Protein 1J6Y (pdb70)

Organism: Arabidopsis thaliana (NCBI:txid3702)

GO terms:
  GO:0003755 peptidyl-prolyl cis-trans isomerase activity (F, IDA)
  GO:0051726 regulation of cell cycle (P, TAS)
  GO:0005739 mitochondrion (C, HDA)
  GO:0005783 endoplasmic reticulum (C, HDA)
  GO:0005829 cytosol (C, HDA)
  GO:0009506 plasmodesma (C, HDA)
  GO:0009630 gravitropism (P, IMP)
  GO:0009909 regulation of flower development (P, IMP)
  GO:0032880 regulation of protein localization (P, IMP)
  GO:0005515 protein binding (F, IPI)

Solvent-accessible surface area: 8503 Å² total; per-residue (Å²): 230,127,116,76,217,68,76,12,109,4,12,18,3,7,22,129,13,103,24,112,217,137,61,24,72,79,170,76,109,142,44,174,131,136,176,74,24,48,158,125,25,1,41,85,88,1,104,64,41,67,80,98,21,63,62,55,176,71,109,27,117,125,51,0,58,190,45,3,33,59,82,10,17,183,170,2,43,61,49,20,57,9,15,200,36,128,36,120,179,55,4,22,111,20,12,92,71,35,146,36,55,83,12,2,95,35,9,48,30,88,51,6,1,8,2,5,31,125,101,80

InterPro domains:
  IPR000297 Peptidyl-prolyl cis-trans isomerase, PpiC-type [PF00639] (11-118)
  IPR000297 Peptidyl-prolyl cis-trans isomerase, PpiC-type [PS50198] (4-119)
  IPR023058 Peptidyl-prolyl cis-trans isomerase, PpiC-type, conserved site [PS01096] (59-79)
  IPR046357 Peptidyl-prolyl cis-trans isomerase domain superfamily [G3DSA:3.10.50.40] (1-119)
  IPR051370 Peptidyl-prolyl cis-trans isomerase Pin1 [PTHR10657] (4-118)

Structure (mmCIF, N/CA/C/O backbone):
data_1J6Y
#
_entry.id   1J6Y
#
_cell.length_a   1.000
_cell.length_b   1.000
_cell.length_c   1.000
_cell.angle_alpha   90.00
_cell.angle_beta   90.00
_cell.angle_gamma   90.00
#
_symmetry.space_group_name_H-M   'P 1'
#
loop_
_atom_site.group_PDB
_atom_site.id
_atom_site.type_symbol
_atom_site.label_atom_id
_atom_site.label_alt_id
_atom_site.label_comp_id
_atom_site.label_asym_id
_atom_site.label_entity_id
_atom_site.label_seq_id
_atom_site.pdbx_PDB_ins_code
_atom_site.Cartn_x
_atom_site.Cartn_y
_atom_site.Cartn_z
_atom_site.occupancy
_atom_site.B_iso_or_equiv
_atom_site.auth_seq_id
_atom_site.auth_comp_id
_atom_site.auth_asym_id
_atom_site.auth_atom_id
_atom_site.pdbx_PDB_model_num
ATOM 1 N N . HIS A 1 20 ? 23.286 15.775 2.426 1.00 0.00 1 HIS A N 1
ATOM 2 C CA . HIS A 1 20 ? 24.686 15.485 2.852 1.00 0.00 1 HIS A CA 1
ATOM 3 C C . HIS A 1 20 ? 24.751 14.124 3.551 1.00 0.00 1 HIS A C 1
ATOM 4 O O . HIS A 1 20 ? 23.972 13.836 4.438 1.00 0.00 1 HIS A O 1
ATOM 18 N N . MET A 1 21 ? 25.671 13.285 3.159 1.00 0.00 2 MET A N 1
ATOM 19 C CA . MET A 1 21 ? 25.777 11.944 3.804 1.00 0.00 2 MET A CA 1
ATOM 20 C C . MET A 1 21 ? 26.956 11.162 3.217 1.00 0.00 2 MET A C 1
ATOM 21 O O . MET A 1 21 ? 27.439 11.462 2.143 1.00 0.00 2 MET A O 1
ATOM 35 N N . ALA A 1 22 ? 27.423 10.161 3.914 1.00 0.00 3 ALA A N 1
ATOM 36 C CA . ALA A 1 22 ? 28.570 9.361 3.394 1.00 0.00 3 ALA A CA 1
ATOM 37 C C . ALA A 1 22 ? 28.066 8.080 2.719 1.00 0.00 3 ALA A C 1
ATOM 38 O O . ALA A 1 22 ? 28.646 7.601 1.765 1.00 0.00 3 ALA A O 1
ATOM 45 N N . SER A 1 23 ? 26.991 7.522 3.208 1.00 0.00 4 SER A N 1
ATOM 46 C CA . SER A 1 23 ? 26.453 6.271 2.594 1.00 0.00 4 SER A CA 1
ATOM 47 C C . SER A 1 23 ? 24.946 6.403 2.359 1.00 0.00 4 SER A C 1
ATOM 48 O O . SER A 1 23 ? 24.415 7.493 2.284 1.00 0.00 4 SER A O 1
ATOM 56 N N . ARG A 1 24 ? 24.249 5.302 2.243 1.00 0.00 5 ARG A N 1
ATOM 57 C CA . ARG A 1 24 ? 22.773 5.387 2.013 1.00 0.00 5 ARG A CA 1
ATOM 58 C C . ARG A 1 24 ? 22.008 5.265 3.327 1.00 0.00 5 ARG A C 1
ATOM 59 O O . ARG A 1 24 ? 22.527 4.816 4.331 1.00 0.00 5 ARG A O 1
ATOM 80 N N . ASP A 1 25 ? 20.776 5.680 3.320 1.00 0.00 6 ASP A N 1
ATOM 81 C CA . ASP A 1 25 ? 19.949 5.621 4.548 1.00 0.00 6 ASP A CA 1
ATOM 82 C C . ASP A 1 25 ? 18.463 5.762 4.198 1.00 0.00 6 ASP A C 1
ATOM 83 O O . ASP A 1 25 ? 17.724 4.798 4.184 1.00 0.00 6 ASP A O 1
ATOM 92 N N . GLN A 1 26 ? 18.029 6.963 3.922 1.00 0.00 7 GLN A N 1
ATOM 93 C CA . GLN A 1 26 ? 16.593 7.201 3.570 1.00 0.00 7 GLN A CA 1
ATOM 94 C C . GLN A 1 26 ? 16.052 6.039 2.722 1.00 0.00 7 GLN A C 1
ATOM 95 O O . GLN A 1 26 ? 16.798 5.346 2.058 1.00 0.00 7 GLN A O 1
ATOM 109 N N . VAL A 1 27 ? 14.763 5.805 2.755 1.00 0.00 8 VAL A N 1
ATOM 110 C CA . VAL A 1 27 ? 14.196 4.667 1.965 1.00 0.00 8 VAL A CA 1
ATOM 111 C C . VAL A 1 27 ? 13.193 5.151 0.910 1.00 0.00 8 VAL A C 1
ATOM 112 O O . VAL A 1 27 ? 12.146 5.677 1.230 1.00 0.00 8 VAL A O 1
ATOM 125 N N . LYS A 1 28 ? 13.481 4.927 -0.345 1.00 0.00 9 LYS A N 1
ATOM 126 C CA . LYS A 1 28 ? 12.514 5.322 -1.408 1.00 0.00 9 LYS A CA 1
ATOM 127 C C . LYS A 1 28 ? 11.578 4.136 -1.660 1.00 0.00 9 LYS A C 1
ATOM 128 O O . LYS A 1 28 ? 11.876 3.025 -1.266 1.00 0.00 9 LYS A O 1
ATOM 147 N N . ALA A 1 29 ? 10.456 4.330 -2.300 1.00 0.00 10 ALA A N 1
ATOM 148 C CA . ALA A 1 29 ? 9.556 3.153 -2.531 1.00 0.00 10 ALA A CA 1
ATOM 149 C C . ALA A 1 29 ? 8.202 3.559 -3.116 1.00 0.00 10 ALA A C 1
ATOM 150 O O . ALA A 1 29 ? 7.817 4.711 -3.095 1.00 0.00 10 ALA A O 1
ATOM 157 N N . SER A 1 30 ? 7.464 2.595 -3.610 1.00 0.00 11 SER A N 1
ATOM 158 C CA . SER A 1 30 ? 6.114 2.885 -4.167 1.00 0.00 11 SER A CA 1
ATOM 159 C C . SER A 1 30 ? 5.081 2.035 -3.431 1.00 0.00 11 SER A C 1
ATOM 160 O O . SER A 1 30 ? 5.429 1.267 -2.556 1.00 0.00 11 SER A O 1
ATOM 168 N N . HIS A 1 31 ? 3.818 2.149 -3.758 1.00 0.00 12 HIS A N 1
ATOM 169 C CA . HIS A 1 31 ? 2.816 1.312 -3.019 1.00 0.00 12 HIS A CA 1
ATOM 170 C C . HIS A 1 31 ? 1.387 1.522 -3.540 1.00 0.00 12 HIS A C 1
ATOM 171 O O . HIS A 1 31 ? 1.125 2.369 -4.371 1.00 0.00 12 HIS A O 1
ATOM 185 N N . ILE A 1 32 ? 0.461 0.753 -3.024 1.00 0.00 13 ILE A N 1
ATOM 186 C CA . ILE A 1 32 ? -0.970 0.883 -3.436 1.00 0.00 13 ILE A CA 1
ATOM 187 C C . ILE A 1 32 ? -1.861 0.728 -2.190 1.00 0.00 13 ILE A C 1
ATOM 188 O O . ILE A 1 32 ? -1.376 0.452 -1.112 1.00 0.00 13 ILE A O 1
ATOM 204 N N . LEU A 1 33 ? -3.151 0.905 -2.318 1.00 0.00 14 LEU A N 1
ATOM 205 C CA . LEU A 1 33 ? -4.046 0.768 -1.123 1.00 0.00 14 LEU A CA 1
ATOM 206 C C . LEU A 1 33 ? -5.380 0.127 -1.514 1.00 0.00 14 LEU A C 1
ATOM 207 O O . LEU A 1 33 ? -6.009 0.519 -2.475 1.00 0.00 14 LEU A O 1
ATOM 223 N N . ILE A 1 34 ? -5.829 -0.842 -0.762 1.00 0.00 15 ILE A N 1
ATOM 224 C CA . ILE A 1 34 ? -7.135 -1.488 -1.083 1.00 0.00 15 ILE A CA 1
ATOM 225 C C . ILE A 1 34 ? -8.233 -0.895 -0.185 1.00 0.00 15 ILE A C 1
ATOM 226 O O . ILE A 1 34 ? -7.966 -0.092 0.686 1.00 0.00 15 ILE A O 1
ATOM 242 N N . LYS A 1 35 ? -9.462 -1.285 -0.390 1.00 0.00 16 LYS A N 1
ATOM 243 C CA . LYS A 1 35 ? -10.562 -0.740 0.457 1.00 0.00 16 LYS A CA 1
ATOM 244 C C . LYS A 1 35 ? -10.973 -1.763 1.521 1.00 0.00 16 LYS A C 1
ATOM 245 O O . LYS A 1 35 ? -11.022 -2.951 1.270 1.00 0.00 16 LYS A O 1
ATOM 264 N N . HIS A 1 36 ? -11.271 -1.307 2.708 1.00 0.00 17 HIS A N 1
ATOM 265 C CA . HIS A 1 36 ? -11.683 -2.244 3.794 1.00 0.00 17 HIS A CA 1
ATOM 266 C C . HIS A 1 36 ? -12.311 -1.464 4.952 1.00 0.00 17 HIS A C 1
ATOM 267 O O . HIS A 1 36 ? -12.631 -0.298 4.826 1.00 0.00 17 HIS A O 1
ATOM 281 N N . GLN A 1 37 ? -12.493 -2.096 6.078 1.00 0.00 18 GLN A N 1
ATOM 282 C CA . GLN A 1 37 ? -13.105 -1.391 7.241 1.00 0.00 18 GLN A CA 1
ATOM 283 C C . GLN A 1 37 ? -12.257 -0.181 7.639 1.00 0.00 18 GLN A C 1
ATOM 284 O O . GLN A 1 37 ? -12.730 0.938 7.677 1.00 0.00 18 GLN A O 1
ATOM 298 N N . GLY A 1 38 ? -11.010 -0.400 7.939 1.00 0.00 19 GLY A N 1
ATOM 299 C CA . GLY A 1 38 ? -10.126 0.732 8.338 1.00 0.00 19 GLY A CA 1
ATOM 300 C C . GLY A 1 38 ? -10.499 1.203 9.746 1.00 0.00 19 GLY A C 1
ATOM 301 O O . GLY A 1 38 ? -10.804 0.411 10.616 1.00 0.00 19 GLY A O 1
ATOM 305 N N . SER A 1 39 ? -10.476 2.487 9.978 1.00 0.00 20 SER A N 1
ATOM 306 C CA . SER A 1 39 ? -10.830 3.007 11.331 1.00 0.00 20 SER A CA 1
ATOM 307 C C . SER A 1 39 ? -11.722 4.246 11.206 1.00 0.00 20 SER A C 1
ATOM 308 O O . SER A 1 39 ? -11.856 5.022 12.131 1.00 0.00 20 SER A O 1
ATOM 316 N N . ARG A 1 40 ? -12.335 4.435 10.069 1.00 0.00 21 ARG A N 1
ATOM 317 C CA . ARG A 1 40 ? -13.219 5.623 9.887 1.00 0.00 21 ARG A CA 1
ATOM 318 C C . ARG A 1 40 ? -14.416 5.261 9.003 1.00 0.00 21 ARG A C 1
ATOM 319 O O . ARG A 1 40 ? -15.509 5.038 9.482 1.00 0.00 21 ARG A O 1
ATOM 340 N N . ARG A 1 41 ? -14.217 5.202 7.715 1.00 0.00 22 ARG A N 1
ATOM 341 C CA . ARG A 1 41 ? -15.345 4.855 6.798 1.00 0.00 22 ARG A CA 1
ATOM 342 C C . ARG A 1 41 ? -14.889 3.812 5.774 1.00 0.00 22 ARG A C 1
ATOM 343 O O . ARG A 1 41 ? -15.126 2.631 5.930 1.00 0.00 22 ARG A O 1
ATOM 364 N N . LYS A 1 42 ? -14.234 4.237 4.730 1.00 0.00 23 LYS A N 1
ATOM 365 C CA . LYS A 1 42 ? -13.762 3.267 3.701 1.00 0.00 23 LYS A CA 1
ATOM 366 C C . LYS A 1 42 ? -12.364 3.655 3.215 1.00 0.00 23 LYS A C 1
ATOM 367 O O . LYS A 1 42 ? -11.476 2.830 3.128 1.00 0.00 23 LYS A O 1
ATOM 386 N N . ALA A 1 43 ? -12.158 4.905 2.901 1.00 0.00 24 ALA A N 1
ATOM 387 C CA . ALA A 1 43 ? -10.813 5.341 2.426 1.00 0.00 24 ALA A CA 1
ATOM 388 C C . ALA A 1 43 ? -10.841 6.821 2.031 1.00 0.00 24 ALA A C 1
ATOM 389 O O . ALA A 1 43 ? -10.138 7.245 1.135 1.00 0.00 24 ALA A O 1
ATOM 396 N N . SER A 1 44 ? -11.646 7.607 2.692 1.00 0.00 25 SER A N 1
ATOM 397 C CA . SER A 1 44 ? -11.718 9.059 2.355 1.00 0.00 25 SER A CA 1
ATOM 398 C C . SER A 1 44 ? -11.706 9.254 0.837 1.00 0.00 25 SER A C 1
ATOM 399 O O . SER A 1 44 ? -10.982 10.077 0.313 1.00 0.00 25 SER A O 1
ATOM 407 N N . TRP A 1 45 ? -12.501 8.502 0.126 1.00 0.00 26 TRP A N 1
ATOM 408 C CA . TRP A 1 45 ? -12.535 8.645 -1.357 1.00 0.00 26 TRP A CA 1
ATOM 409 C C . TRP A 1 45 ? -13.817 9.361 -1.789 1.00 0.00 26 TRP A C 1
ATOM 410 O O . TRP A 1 45 ? -14.597 9.806 -0.970 1.00 0.00 26 TRP A O 1
ATOM 431 N N . LYS A 1 46 ? -14.044 9.475 -3.069 1.00 0.00 27 LYS A N 1
ATOM 432 C CA . LYS A 1 46 ? -15.278 10.161 -3.547 1.00 0.00 27 LYS A CA 1
ATOM 433 C C . LYS A 1 46 ? -16.417 9.151 -3.710 1.00 0.00 27 LYS A C 1
ATOM 434 O O . LYS A 1 46 ? -16.749 8.744 -4.806 1.00 0.00 27 LYS A O 1
ATOM 453 N N . ASP A 1 47 ? -17.018 8.745 -2.625 1.00 0.00 28 ASP A N 1
ATOM 454 C CA . ASP A 1 47 ? -18.137 7.764 -2.713 1.00 0.00 28 ASP A CA 1
ATOM 455 C C . ASP A 1 47 ? -19.420 8.379 -2.149 1.00 0.00 28 ASP A C 1
ATOM 456 O O . ASP A 1 47 ? -19.377 9.368 -1.444 1.00 0.00 28 ASP A O 1
ATOM 465 N N . PRO A 1 48 ? -20.523 7.768 -2.480 1.00 0.00 29 PRO A N 1
ATOM 466 C CA . PRO A 1 48 ? -21.835 8.258 -1.997 1.00 0.00 29 PRO A CA 1
ATOM 467 C C . PRO A 1 48 ? -22.015 7.909 -0.519 1.00 0.00 29 PRO A C 1
ATOM 468 O O . PRO A 1 48 ? -22.205 6.762 -0.167 1.00 0.00 29 PRO A O 1
ATOM 479 N N . GLU A 1 49 ? -21.953 8.883 0.352 1.00 0.00 30 GLU A N 1
ATOM 480 C CA . GLU A 1 49 ? -22.122 8.586 1.803 1.00 0.00 30 GLU A CA 1
ATOM 481 C C . GLU A 1 49 ? -23.279 7.600 1.993 1.00 0.00 30 GLU A C 1
ATOM 482 O O . GLU A 1 49 ? -23.201 6.704 2.809 1.00 0.00 30 GLU A O 1
ATOM 494 N N . GLY A 1 50 ? -24.331 7.761 1.219 1.00 0.00 31 GLY A N 1
ATOM 495 C CA . GLY A 1 50 ? -25.523 6.848 1.290 1.00 0.00 31 GLY A CA 1
ATOM 496 C C . GLY A 1 50 ? -25.547 6.061 2.601 1.00 0.00 31 GLY A C 1
ATOM 497 O O . GLY A 1 50 ? -25.908 6.573 3.641 1.00 0.00 31 GLY A O 1
ATOM 501 N N . LYS A 1 51 ? -25.161 4.815 2.555 1.00 0.00 32 LYS A N 1
ATOM 502 C CA . LYS A 1 51 ? -25.155 3.985 3.792 1.00 0.00 32 LYS A CA 1
ATOM 503 C C . LYS A 1 51 ? -24.079 2.901 3.694 1.00 0.00 32 LYS A C 1
ATOM 504 O O . LYS A 1 51 ? -23.985 2.194 2.710 1.00 0.00 32 LYS A O 1
ATOM 523 N N . ILE A 1 52 ? -23.267 2.764 4.706 1.00 0.00 33 ILE A N 1
ATOM 524 C CA . ILE A 1 52 ? -22.197 1.726 4.671 1.00 0.00 33 ILE A CA 1
ATOM 525 C C . ILE A 1 52 ? -22.799 0.353 4.361 1.00 0.00 33 ILE A C 1
ATOM 526 O O . ILE A 1 52 ? -23.848 -0.003 4.859 1.00 0.00 33 ILE A O 1
ATOM 542 N N . ILE A 1 53 ? -22.139 -0.422 3.543 1.00 0.00 34 ILE A N 1
ATOM 543 C CA . ILE A 1 53 ? -22.668 -1.773 3.202 1.00 0.00 34 ILE A CA 1
ATOM 544 C C . ILE A 1 53 ? -21.648 -2.849 3.585 1.00 0.00 34 ILE A C 1
ATOM 545 O O . ILE A 1 53 ? -20.527 -2.554 3.947 1.00 0.00 34 ILE A O 1
ATOM 561 N N . LEU A 1 54 ? -22.029 -4.095 3.511 1.00 0.00 35 LEU A N 1
ATOM 562 C CA . LEU A 1 54 ? -21.080 -5.185 3.874 1.00 0.00 35 LEU A CA 1
ATOM 563 C C . LEU A 1 54 ? -20.062 -5.399 2.752 1.00 0.00 35 LEU A C 1
ATOM 564 O O . LEU A 1 54 ? -20.416 -5.652 1.617 1.00 0.00 35 LEU A O 1
ATOM 580 N N . THR A 1 55 ? -18.800 -5.299 3.062 1.00 0.00 36 THR A N 1
ATOM 581 C CA . THR A 1 55 ? -17.754 -5.496 2.017 1.00 0.00 36 THR A CA 1
ATOM 582 C C . THR A 1 55 ? -16.440 -5.922 2.675 1.00 0.00 36 THR A C 1
ATOM 583 O O . THR A 1 55 ? -16.427 -6.443 3.772 1.00 0.00 36 THR A O 1
ATOM 594 N N . THR A 1 56 ? -15.333 -5.701 2.021 1.00 0.00 37 THR A N 1
ATOM 595 C CA . THR A 1 56 ? -14.028 -6.092 2.623 1.00 0.00 37 THR A CA 1
ATOM 596 C C . THR A 1 56 ? -13.917 -5.517 4.038 1.00 0.00 37 THR A C 1
ATOM 597 O O . THR A 1 56 ? -14.255 -4.377 4.282 1.00 0.00 37 THR A O 1
ATOM 608 N N . THR A 1 57 ? -13.452 -6.299 4.973 1.00 0.00 38 THR A N 1
ATOM 609 C CA . THR A 1 57 ? -13.326 -5.795 6.372 1.00 0.00 38 THR A CA 1
ATOM 610 C C . THR A 1 57 ? -11.911 -6.045 6.899 1.00 0.00 38 THR A C 1
ATOM 611 O O . THR A 1 57 ? -11.061 -6.545 6.192 1.00 0.00 38 THR A O 1
ATOM 622 N N . ARG A 1 58 ? -11.656 -5.702 8.136 1.00 0.00 39 ARG A N 1
ATOM 623 C CA . ARG A 1 58 ? -10.294 -5.922 8.710 1.00 0.00 39 ARG A CA 1
ATOM 624 C C . ARG A 1 58 ? -9.737 -7.266 8.242 1.00 0.00 39 ARG A C 1
ATOM 625 O O . ARG A 1 58 ? -8.918 -7.333 7.348 1.00 0.00 39 ARG A O 1
ATOM 646 N N . GLU A 1 59 ? -10.181 -8.337 8.831 1.00 0.00 40 GLU A N 1
ATOM 647 C CA . GLU A 1 59 ? -9.683 -9.676 8.411 1.00 0.00 40 GLU A CA 1
ATOM 648 C C . GLU A 1 59 ? -9.763 -9.806 6.889 1.00 0.00 40 GLU A C 1
ATOM 649 O O . GLU A 1 59 ? -8.761 -9.884 6.208 1.00 0.00 40 GLU A O 1
ATOM 661 N N . ALA A 1 60 ? -10.952 -9.831 6.354 1.00 0.00 41 ALA A N 1
ATOM 662 C CA . ALA A 1 60 ? -11.108 -9.959 4.875 1.00 0.00 41 ALA A CA 1
ATOM 663 C C . ALA A 1 60 ? -10.066 -9.105 4.148 1.00 0.00 41 ALA A C 1
ATOM 664 O O . ALA A 1 60 ? -9.475 -9.527 3.174 1.00 0.00 41 ALA A O 1
ATOM 671 N N . ALA A 1 61 ? -9.836 -7.911 4.615 1.00 0.00 42 ALA A N 1
ATOM 672 C CA . ALA A 1 61 ? -8.829 -7.034 3.949 1.00 0.00 42 ALA A CA 1
ATOM 673 C C . ALA A 1 61 ? -7.531 -7.809 3.731 1.00 0.00 42 ALA A C 1
ATOM 674 O O . ALA A 1 61 ? -7.031 -7.909 2.628 1.00 0.00 42 ALA A O 1
ATOM 681 N N . VAL A 1 62 ? -6.988 -8.368 4.774 1.00 0.00 43 VAL A N 1
ATOM 682 C CA . VAL A 1 62 ? -5.728 -9.148 4.625 1.00 0.00 43 VAL A CA 1
ATOM 683 C C . VAL A 1 62 ? -5.946 -10.271 3.607 1.00 0.00 43 VAL A C 1
ATOM 684 O O . VAL A 1 62 ? -5.066 -10.614 2.842 1.00 0.00 43 VAL A O 1
ATOM 697 N N . GLU A 1 63 ? -7.121 -10.834 3.591 1.00 0.00 44 GLU A N 1
ATOM 698 C CA . GLU A 1 63 ? -7.414 -11.923 2.619 1.00 0.00 44 GLU A CA 1
ATOM 699 C C . GLU A 1 63 ? -7.431 -11.347 1.206 1.00 0.00 44 GLU A C 1
ATOM 700 O O . GLU A 1 63 ? -6.864 -11.904 0.286 1.00 0.00 44 GLU A O 1
ATOM 712 N N . GLN A 1 64 ? -8.069 -10.224 1.032 1.00 0.00 45 GLN A N 1
ATOM 713 C CA . GLN A 1 64 ? -8.114 -9.595 -0.316 1.00 0.00 45 GLN A CA 1
ATOM 714 C C . GLN A 1 64 ? -6.692 -9.279 -0.774 1.00 0.00 45 GLN A C 1
ATOM 715 O O . GLN A 1 64 ? -6.352 -9.421 -1.932 1.00 0.00 45 GLN A O 1
ATOM 729 N N . LEU A 1 65 ? -5.854 -8.865 0.135 1.00 0.00 46 LEU A N 1
ATOM 730 C CA . LEU A 1 65 ? -4.445 -8.554 -0.235 1.00 0.00 46 LEU A CA 1
ATOM 731 C C . LEU A 1 65 ? -3.661 -9.857 -0.397 1.00 0.00 46 LEU A C 1
ATOM 732 O O . LEU A 1 65 ? -2.808 -9.980 -1.254 1.00 0.00 46 LEU A O 1
ATOM 748 N N . LYS A 1 66 ? -3.953 -10.834 0.416 1.00 0.00 47 LYS A N 1
ATOM 749 C CA . LYS A 1 66 ? -3.233 -12.134 0.306 1.00 0.00 47 LYS A CA 1
ATOM 750 C C . LYS A 1 66 ? -3.204 -12.579 -1.157 1.00 0.00 47 LYS A C 1
ATOM 751 O O . LYS A 1 66 ? -2.200 -13.046 -1.658 1.00 0.00 47 LYS A O 1
ATOM 770 N N . SER A 1 67 ? -4.299 -12.424 -1.846 1.00 0.00 48 SER A N 1
ATOM 771 C CA . SER A 1 67 ? -4.347 -12.821 -3.283 1.00 0.00 48 SER A CA 1
ATOM 772 C C . SER A 1 67 ? -3.836 -11.673 -4.155 1.00 0.00 48 SER A C 1
ATOM 773 O O . SER A 1 67 ? -3.250 -11.885 -5.197 1.00 0.00 48 SER A O 1
ATOM 781 N N . ILE A 1 68 ? -4.042 -10.455 -3.732 1.00 0.00 49 ILE A N 1
ATOM 782 C CA . ILE A 1 68 ? -3.551 -9.302 -4.538 1.00 0.00 49 ILE A CA 1
ATOM 783 C C . ILE A 1 68 ? -2.021 -9.355 -4.593 1.00 0.00 49 ILE A C 1
ATOM 784 O O . ILE A 1 68 ? -1.419 -9.221 -5.641 1.00 0.00 49 ILE A O 1
ATOM 800 N N . ARG A 1 69 ? -1.395 -9.587 -3.474 1.00 0.00 50 ARG A N 1
ATOM 801 C CA . ARG A 1 69 ? 0.090 -9.694 -3.463 1.00 0.00 50 ARG A CA 1
ATOM 802 C C . ARG A 1 69 ? 0.481 -10.922 -4.282 1.00 0.00 50 ARG A C 1
ATOM 803 O O . ARG A 1 69 ? 1.429 -10.911 -5.042 1.00 0.00 50 ARG A O 1
ATOM 824 N N . GLU A 1 70 ? -0.275 -11.975 -4.140 1.00 0.00 51 GLU A N 1
ATOM 825 C CA . GLU A 1 70 ? -0.005 -13.218 -4.912 1.00 0.00 51 GLU A CA 1
ATOM 826 C C . GLU A 1 70 ? -0.155 -12.916 -6.396 1.00 0.00 51 GLU A C 1
ATOM 827 O O . GLU A 1 70 ? 0.733 -13.140 -7.194 1.00 0.00 51 GLU A O 1
ATOM 839 N N . ASP A 1 71 ? -1.280 -12.396 -6.765 1.00 0.00 52 ASP A N 1
ATOM 840 C CA . ASP A 1 71 ? -1.494 -12.055 -8.196 1.00 0.00 52 ASP A CA 1
ATOM 841 C C . ASP A 1 71 ? -0.390 -11.099 -8.643 1.00 0.00 52 ASP A C 1
ATOM 842 O O . ASP A 1 71 ? 0.303 -11.346 -9.610 1.00 0.00 52 ASP A O 1
ATOM 851 N N . ILE A 1 72 ? -0.197 -10.022 -7.928 1.00 0.00 53 ILE A N 1
ATOM 852 C CA . ILE A 1 72 ? 0.890 -9.078 -8.303 1.00 0.00 53 ILE A CA 1
ATOM 853 C C . ILE A 1 72 ? 2.225 -9.816 -8.204 1.00 0.00 53 ILE A C 1
ATOM 854 O O . ILE A 1 72 ? 3.192 -9.474 -8.855 1.00 0.00 53 ILE A O 1
ATOM 870 N N . VAL A 1 73 ? 2.269 -10.845 -7.398 1.00 0.00 54 VAL A N 1
ATOM 871 C CA . VAL A 1 73 ? 3.521 -11.637 -7.256 1.00 0.00 54 VAL A CA 1
ATOM 872 C C . VAL A 1 73 ? 3.759 -12.438 -8.540 1.00 0.00 54 VAL A C 1
ATOM 873 O O . VAL A 1 73 ? 4.771 -12.292 -9.197 1.00 0.00 54 VAL A O 1
ATOM 886 N N . SER A 1 74 ? 2.828 -13.273 -8.908 1.00 0.00 55 SER A N 1
ATOM 887 C CA . SER A 1 74 ? 2.997 -14.071 -10.157 1.00 0.00 55 SER A CA 1
ATOM 888 C C . SER A 1 74 ? 2.282 -13.379 -11.319 1.00 0.00 55 SER A C 1
ATOM 889 O O . SER A 1 74 ? 1.193 -12.862 -11.172 1.00 0.00 55 SER A O 1
ATOM 897 N N . GLY A 1 75 ? 2.887 -13.363 -12.471 1.00 0.00 56 GLY A N 1
ATOM 898 C CA . GLY A 1 75 ? 2.249 -12.705 -13.638 1.00 0.00 56 GLY A CA 1
ATOM 899 C C . GLY A 1 75 ? 2.657 -11.238 -13.664 1.00 0.00 56 GLY A C 1
ATOM 900 O O . GLY A 1 75 ? 2.257 -10.457 -12.822 1.00 0.00 56 GLY A O 1
ATOM 904 N N . LYS A 1 76 ? 3.448 -10.848 -14.622 1.00 0.00 57 LYS A N 1
ATOM 905 C CA . LYS A 1 76 ? 3.877 -9.423 -14.699 1.00 0.00 57 LYS A CA 1
ATOM 906 C C . LYS A 1 76 ? 2.690 -8.537 -15.081 1.00 0.00 57 LYS A C 1
ATOM 907 O O . LYS A 1 76 ? 2.753 -7.768 -16.020 1.00 0.00 57 LYS A O 1
ATOM 926 N N . ALA A 1 77 ? 1.607 -8.638 -14.361 1.00 0.00 58 ALA A N 1
ATOM 927 C CA . ALA A 1 77 ? 0.418 -7.805 -14.680 1.00 0.00 58 ALA A CA 1
ATOM 928 C C . ALA A 1 77 ? 0.785 -6.318 -14.639 1.00 0.00 58 ALA A C 1
ATOM 929 O O . ALA A 1 77 ? 1.927 -5.946 -14.820 1.00 0.00 58 ALA A O 1
ATOM 936 N N . ASN A 1 78 ? -0.175 -5.465 -14.404 1.00 0.00 59 ASN A N 1
ATOM 937 C CA . ASN A 1 78 ? 0.123 -4.005 -14.354 1.00 0.00 59 ASN A CA 1
ATOM 938 C C . ASN A 1 78 ? 0.248 -3.536 -12.902 1.00 0.00 59 ASN A C 1
ATOM 939 O O . ASN A 1 78 ? 0.399 -4.329 -11.993 1.00 0.00 59 ASN A O 1
ATOM 950 N N . PHE A 1 79 ? 0.188 -2.251 -12.678 1.00 0.00 60 PHE A N 1
ATOM 951 C CA . PHE A 1 79 ? 0.305 -1.729 -11.286 1.00 0.00 60 PHE A CA 1
ATOM 952 C C . PHE A 1 79 ? 0.033 -0.224 -11.264 1.00 0.00 60 PHE A C 1
ATOM 953 O O . PHE A 1 79 ? -0.800 0.257 -10.524 1.00 0.00 60 PHE A O 1
ATOM 970 N N . GLU A 1 80 ? 0.734 0.520 -12.071 1.00 0.00 61 GLU A N 1
ATOM 971 C CA . GLU A 1 80 ? 0.526 1.999 -12.101 1.00 0.00 61 GLU A CA 1
ATOM 972 C C . GLU A 1 80 ? -0.972 2.336 -12.112 1.00 0.00 61 GLU A C 1
ATOM 973 O O . GLU A 1 80 ? -1.548 2.646 -11.089 1.00 0.00 61 GLU A O 1
ATOM 985 N N . GLU A 1 81 ? -1.605 2.284 -13.257 1.00 0.00 62 GLU A N 1
ATOM 986 C CA . GLU A 1 81 ? -3.062 2.608 -13.327 1.00 0.00 62 GLU A CA 1
ATOM 987 C C . GLU A 1 81 ? -3.794 2.026 -12.118 1.00 0.00 62 GLU A C 1
ATOM 988 O O . GLU A 1 81 ? -4.652 2.661 -11.537 1.00 0.00 62 GLU A O 1
ATOM 1000 N N . VAL A 1 82 ? -3.454 0.831 -11.718 1.00 0.00 63 VAL A N 1
ATOM 1001 C CA . VAL A 1 82 ? -4.127 0.235 -10.531 1.00 0.00 63 VAL A CA 1
ATOM 1002 C C . VAL A 1 82 ? -3.772 1.059 -9.297 1.00 0.00 63 VAL A C 1
ATOM 1003 O O . VAL A 1 82 ? -4.605 1.357 -8.464 1.00 0.00 63 VAL A O 1
ATOM 1016 N N . ALA A 1 83 ? -2.531 1.434 -9.188 1.00 0.00 64 ALA A N 1
ATOM 1017 C CA . ALA A 1 83 ? -2.085 2.249 -8.028 1.00 0.00 64 ALA A CA 1
ATOM 1018 C C . ALA A 1 83 ? -2.774 3.610 -8.050 1.00 0.00 64 ALA A C 1
ATOM 1019 O O . ALA A 1 83 ? -2.717 4.365 -7.104 1.00 0.00 64 ALA A O 1
ATOM 1026 N N . THR A 1 84 ? -3.416 3.929 -9.133 1.00 0.00 65 THR A N 1
ATOM 1027 C CA . THR A 1 84 ? -4.115 5.244 -9.226 1.00 0.00 65 THR A CA 1
ATOM 1028 C C . THR A 1 84 ? -5.572 5.096 -8.778 1.00 0.00 65 THR A C 1
ATOM 1029 O O . THR A 1 84 ? -6.141 5.987 -8.179 1.00 0.00 65 THR A O 1
ATOM 1040 N N . ARG A 1 85 ? -6.179 3.976 -9.066 1.00 0.00 66 ARG A N 1
ATOM 1041 C CA . ARG A 1 85 ? -7.600 3.768 -8.660 1.00 0.00 66 ARG A CA 1
ATOM 1042 C C . ARG A 1 85 ? -7.667 3.126 -7.273 1.00 0.00 66 ARG A C 1
ATOM 1043 O O . ARG A 1 85 ? -8.143 3.716 -6.323 1.00 0.00 66 ARG A O 1
ATOM 1064 N N . VAL A 1 86 ? -7.191 1.923 -7.155 1.00 0.00 67 VAL A N 1
ATOM 1065 C CA . VAL A 1 86 ? -7.219 1.228 -5.836 1.00 0.00 67 VAL A CA 1
ATOM 1066 C C . VAL A 1 86 ? -6.041 1.684 -4.981 1.00 0.00 67 VAL A C 1
ATOM 1067 O O . VAL A 1 86 ? -5.195 0.898 -4.606 1.00 0.00 67 VAL A O 1
ATOM 1080 N N . SER A 1 87 ? -5.973 2.947 -4.674 1.00 0.00 68 SER A N 1
ATOM 1081 C CA . SER A 1 87 ? -4.839 3.443 -3.845 1.00 0.00 68 SER A CA 1
ATOM 1082 C C . SER A 1 87 ? -5.288 4.583 -2.934 1.00 0.00 68 SER A C 1
ATOM 1083 O O . SER A 1 87 ? -6.345 5.154 -3.109 1.00 0.00 68 SER A O 1
ATOM 1091 N N . ASP A 1 88 ? -4.486 4.923 -1.962 1.00 0.00 69 ASP A N 1
ATOM 1092 C CA . ASP A 1 88 ? -4.867 6.030 -1.049 1.00 0.00 69 ASP A CA 1
ATOM 1093 C C . ASP A 1 88 ? -5.333 7.221 -1.873 1.00 0.00 69 ASP A C 1
ATOM 1094 O O . ASP A 1 88 ? -4.720 7.575 -2.858 1.00 0.00 69 ASP A O 1
ATOM 1103 N N . CYS A 1 89 ? -6.423 7.825 -1.484 1.00 0.00 70 CYS A N 1
ATOM 1104 C CA . CYS A 1 89 ? -6.956 8.994 -2.240 1.00 0.00 70 CYS A CA 1
ATOM 1105 C C . CYS A 1 89 ? -5.802 9.819 -2.817 1.00 0.00 70 CYS A C 1
ATOM 1106 O O . CYS A 1 89 ? -5.669 9.979 -4.018 1.00 0.00 70 CYS A O 1
ATOM 1114 N N . SER A 1 90 ? -4.945 10.310 -1.971 1.00 0.00 71 SER A N 1
ATOM 1115 C CA . SER A 1 90 ? -3.780 11.084 -2.467 1.00 0.00 71 SER A CA 1
ATOM 1116 C C . SER A 1 90 ? -2.954 10.182 -3.376 1.00 0.00 71 SER A C 1
ATOM 1117 O O . SER A 1 90 ? -2.525 10.570 -4.444 1.00 0.00 71 SER A O 1
ATOM 1125 N N . SER A 1 91 ? -2.749 8.967 -2.953 1.00 0.00 72 SER A N 1
ATOM 1126 C CA . SER A 1 91 ? -1.969 8.006 -3.780 1.00 0.00 72 SER A CA 1
ATOM 1127 C C . SER A 1 91 ? -2.662 7.800 -5.124 1.00 0.00 72 SER A C 1
ATOM 1128 O O . SER A 1 91 ? -2.022 7.714 -6.145 1.00 0.00 72 SER A O 1
ATOM 1136 N N . ALA A 1 92 ? -3.965 7.743 -5.152 1.00 0.00 73 ALA A N 1
ATOM 1137 C CA . ALA A 1 92 ? -4.644 7.575 -6.469 1.00 0.00 73 ALA A CA 1
ATOM 1138 C C . ALA A 1 92 ? -4.041 8.599 -7.425 1.00 0.00 73 ALA A C 1
ATOM 1139 O O . ALA A 1 92 ? -3.794 8.328 -8.584 1.00 0.00 73 ALA A O 1
ATOM 1146 N N . LYS A 1 93 ? -3.760 9.769 -6.915 1.00 0.00 74 LYS A N 1
ATOM 1147 C CA . LYS A 1 93 ? -3.119 10.820 -7.750 1.00 0.00 74 LYS A CA 1
ATOM 1148 C C . LYS A 1 93 ? -1.648 10.440 -7.946 1.00 0.00 74 LYS A C 1
ATOM 1149 O O . LYS A 1 93 ? -1.044 10.714 -8.964 1.00 0.00 74 LYS A O 1
ATOM 1168 N N . ARG A 1 94 ? -1.087 9.784 -6.963 1.00 0.00 75 ARG A N 1
ATOM 1169 C CA . ARG A 1 94 ? 0.335 9.333 -7.037 1.00 0.00 75 ARG A CA 1
ATOM 1170 C C . ARG A 1 94 ? 0.379 7.801 -6.951 1.00 0.00 75 ARG A C 1
ATOM 1171 O O . ARG A 1 94 ? 1.056 7.234 -6.117 1.00 0.00 75 ARG A O 1
ATOM 1192 N N . GLY A 1 95 ? -0.360 7.131 -7.796 1.00 0.00 76 GLY A N 1
ATOM 1193 C CA . GLY A 1 95 ? -0.391 5.642 -7.753 1.00 0.00 76 GLY A CA 1
ATOM 1194 C C . GLY A 1 95 ? 1.016 5.107 -7.955 1.00 0.00 76 GLY A C 1
ATOM 1195 O O . GLY A 1 95 ? 1.325 3.982 -7.618 1.00 0.00 76 GLY A O 1
ATOM 1199 N N . GLY A 1 96 ? 1.873 5.908 -8.502 1.00 0.00 77 GLY A N 1
ATOM 1200 C CA . GLY A 1 96 ? 3.264 5.448 -8.729 1.00 0.00 77 GLY A CA 1
ATOM 1201 C C . GLY A 1 96 ? 3.916 5.105 -7.388 1.00 0.00 77 GLY A C 1
ATOM 1202 O O . GLY A 1 96 ? 3.713 4.036 -6.823 1.00 0.00 77 GLY A O 1
ATOM 1206 N N . ASP A 1 97 ? 4.706 5.998 -6.872 1.00 0.00 78 ASP A N 1
ATOM 1207 C CA . ASP A 1 97 ? 5.377 5.708 -5.581 1.00 0.00 78 ASP A CA 1
ATOM 1208 C C . ASP A 1 97 ? 5.512 6.962 -4.719 1.00 0.00 78 ASP A C 1
ATOM 1209 O O . ASP A 1 97 ? 5.177 8.057 -5.125 1.00 0.00 78 ASP A O 1
ATOM 1218 N N . LEU A 1 98 ? 6.031 6.797 -3.534 1.00 0.00 79 LEU A N 1
ATOM 1219 C CA . LEU A 1 98 ? 6.233 7.961 -2.632 1.00 0.00 79 LEU A CA 1
ATOM 1220 C C . LEU A 1 98 ? 7.446 8.744 -3.128 1.00 0.00 79 LEU A C 1
ATOM 1221 O O . LEU A 1 98 ? 7.370 9.908 -3.462 1.00 0.00 79 LEU A O 1
ATOM 1237 N N . GLY A 1 99 ? 8.566 8.083 -3.171 1.00 0.00 80 GLY A N 1
ATOM 1238 C CA . GLY A 1 99 ? 9.822 8.718 -3.635 1.00 0.00 80 GLY A CA 1
ATOM 1239 C C . GLY A 1 99 ? 10.914 8.378 -2.641 1.00 0.00 80 GLY A C 1
ATOM 1240 O O . GLY A 1 99 ? 11.609 7.400 -2.787 1.00 0.00 80 GLY A O 1
ATOM 1244 N N . SER A 1 100 ? 11.054 9.173 -1.622 1.00 0.00 81 SER A N 1
ATOM 1245 C CA . SER A 1 100 ? 12.104 8.897 -0.606 1.00 0.00 81 SER A CA 1
ATOM 1246 C C . SER A 1 100 ? 11.696 9.428 0.770 1.00 0.00 81 SER A C 1
ATOM 1247 O O . SER A 1 100 ? 11.094 10.477 0.895 1.00 0.00 81 SER A O 1
ATOM 1255 N N . PHE A 1 101 ? 12.032 8.708 1.804 1.00 0.00 82 PHE A N 1
ATOM 1256 C CA . PHE A 1 101 ? 11.685 9.153 3.183 1.00 0.00 82 PHE A CA 1
ATOM 1257 C C . PHE A 1 101 ? 12.372 8.236 4.200 1.00 0.00 82 PHE A C 1
ATOM 1258 O O . PHE A 1 101 ? 11.968 7.112 4.407 1.00 0.00 82 PHE A O 1
ATOM 1275 N N . GLY A 1 102 ? 13.421 8.698 4.822 1.00 0.00 83 GLY A N 1
ATOM 1276 C CA . GLY A 1 102 ? 14.144 7.841 5.804 1.00 0.00 83 GLY A CA 1
ATOM 1277 C C . GLY A 1 102 ? 13.293 7.629 7.056 1.00 0.00 83 GLY A C 1
ATOM 1278 O O . GLY A 1 102 ? 12.385 6.821 7.075 1.00 0.00 83 GLY A O 1
ATOM 1282 N N . ARG A 1 103 ? 13.591 8.340 8.107 1.00 0.00 84 ARG A N 1
ATOM 1283 C CA . ARG A 1 103 ? 12.811 8.173 9.369 1.00 0.00 84 ARG A CA 1
ATOM 1284 C C . ARG A 1 103 ? 11.588 9.091 9.354 1.00 0.00 84 ARG A C 1
ATOM 1285 O O . ARG A 1 103 ? 10.965 9.329 10.369 1.00 0.00 84 ARG A O 1
ATOM 1306 N N . GLY A 1 104 ? 11.241 9.606 8.207 1.00 0.00 85 GLY A N 1
ATOM 1307 C CA . GLY A 1 104 ? 10.058 10.507 8.119 1.00 0.00 85 GLY A CA 1
ATOM 1308 C C . GLY A 1 104 ? 8.950 9.813 7.326 1.00 0.00 85 GLY A C 1
ATOM 1309 O O . GLY A 1 104 ? 9.164 8.784 6.715 1.00 0.00 85 GLY A O 1
ATOM 1313 N N . GLN A 1 105 ? 7.767 10.362 7.328 1.00 0.00 86 GLN A N 1
ATOM 1314 C CA . GLN A 1 105 ? 6.651 9.722 6.569 1.00 0.00 86 GLN A CA 1
ATOM 1315 C C . GLN A 1 105 ? 6.478 8.280 7.026 1.00 0.00 86 GLN A C 1
ATOM 1316 O O . GLN A 1 105 ? 7.220 7.788 7.854 1.00 0.00 86 GLN A O 1
ATOM 1330 N N . MET A 1 106 ? 5.522 7.589 6.475 1.00 0.00 87 MET A N 1
ATOM 1331 C CA . MET A 1 106 ? 5.328 6.171 6.862 1.00 0.00 87 MET A CA 1
ATOM 1332 C C . MET A 1 106 ? 5.440 6.028 8.381 1.00 0.00 87 MET A C 1
ATOM 1333 O O . MET A 1 106 ? 5.233 6.975 9.115 1.00 0.00 87 MET A O 1
ATOM 1347 N N . GLN A 1 107 ? 5.762 4.861 8.866 1.00 0.00 88 GLN A N 1
ATOM 1348 C CA . GLN A 1 107 ? 5.878 4.690 10.341 1.00 0.00 88 GLN A CA 1
ATOM 1349 C C . GLN A 1 107 ? 6.550 3.352 10.684 1.00 0.00 88 GLN A C 1
ATOM 1350 O O . GLN A 1 107 ? 7.484 2.931 10.032 1.00 0.00 88 GLN A O 1
ATOM 1364 N N . LYS A 1 108 ? 6.097 2.693 11.714 1.00 0.00 89 LYS A N 1
ATOM 1365 C CA . LYS A 1 108 ? 6.724 1.398 12.116 1.00 0.00 89 LYS A CA 1
ATOM 1366 C C . LYS A 1 108 ? 6.472 0.284 11.086 1.00 0.00 89 LYS A C 1
ATOM 1367 O O . LYS A 1 108 ? 7.390 -0.415 10.709 1.00 0.00 89 LYS A O 1
ATOM 1386 N N . PRO A 1 109 ? 5.237 0.128 10.684 1.00 0.00 90 PRO A N 1
ATOM 1387 C CA . PRO A 1 109 ? 4.887 -0.946 9.717 1.00 0.00 90 PRO A CA 1
ATOM 1388 C C . PRO A 1 109 ? 5.488 -0.695 8.326 1.00 0.00 90 PRO A C 1
ATOM 1389 O O . PRO A 1 109 ? 6.500 -1.269 7.975 1.00 0.00 90 PRO A O 1
ATOM 1400 N N . PHE A 1 110 ? 4.867 0.122 7.515 1.00 0.00 91 PHE A N 1
ATOM 1401 C CA . PHE A 1 110 ? 5.414 0.348 6.141 1.00 0.00 91 PHE A CA 1
ATOM 1402 C C . PHE A 1 110 ? 6.932 0.493 6.155 1.00 0.00 91 PHE A C 1
ATOM 1403 O O . PHE A 1 110 ? 7.639 -0.295 5.568 1.00 0.00 91 PHE A O 1
ATOM 1420 N N . GLU A 1 111 ? 7.439 1.520 6.774 1.00 0.00 92 GLU A N 1
ATOM 1421 C CA . GLU A 1 111 ? 8.916 1.728 6.772 1.00 0.00 92 GLU A CA 1
ATOM 1422 C C . GLU A 1 111 ? 9.639 0.398 6.992 1.00 0.00 92 GLU A C 1
ATOM 1423 O O . GLU A 1 111 ? 10.426 -0.033 6.174 1.00 0.00 92 GLU A O 1
ATOM 1435 N N . GLU A 1 112 ? 9.369 -0.264 8.079 1.00 0.00 93 GLU A N 1
ATOM 1436 C CA . GLU A 1 112 ? 10.036 -1.573 8.331 1.00 0.00 93 GLU A CA 1
ATOM 1437 C C . GLU A 1 112 ? 9.785 -2.508 7.145 1.00 0.00 93 GLU A C 1
ATOM 1438 O O . GLU A 1 112 ? 10.507 -3.461 6.924 1.00 0.00 93 GLU A O 1
ATOM 1450 N N . ALA A 1 113 ? 8.771 -2.225 6.375 1.00 0.00 94 ALA A N 1
ATOM 1451 C CA . ALA A 1 113 ? 8.463 -3.072 5.187 1.00 0.00 94 ALA A CA 1
ATOM 1452 C C . ALA A 1 113 ? 9.463 -2.784 4.071 1.00 0.00 94 ALA A C 1
ATOM 1453 O O . ALA A 1 113 ? 10.151 -3.663 3.592 1.00 0.00 94 ALA A O 1
ATOM 1460 N N . THR A 1 114 ? 9.548 -1.553 3.659 1.00 0.00 95 THR A N 1
ATOM 1461 C CA . THR A 1 114 ? 10.503 -1.199 2.577 1.00 0.00 95 THR A CA 1
ATOM 1462 C C . THR A 1 114 ? 11.930 -1.363 3.094 1.00 0.00 95 THR A C 1
ATOM 1463 O O . THR A 1 114 ? 12.851 -1.625 2.345 1.00 0.00 95 THR A O 1
ATOM 1474 N N . TYR A 1 115 ? 12.114 -1.227 4.378 1.00 0.00 96 TYR A N 1
ATOM 1475 C CA . TYR A 1 115 ? 13.473 -1.391 4.958 1.00 0.00 96 TYR A CA 1
ATOM 1476 C C . TYR A 1 115 ? 13.780 -2.881 5.113 1.00 0.00 96 TYR A C 1
ATOM 1477 O O . TYR A 1 115 ? 14.921 -3.290 5.206 1.00 0.00 96 TYR A O 1
ATOM 1495 N N . ALA A 1 116 ? 12.757 -3.690 5.157 1.00 0.00 97 ALA A N 1
ATOM 1496 C CA . ALA A 1 116 ? 12.959 -5.158 5.325 1.00 0.00 97 ALA A CA 1
ATOM 1497 C C . ALA A 1 116 ? 12.966 -5.882 3.973 1.00 0.00 97 ALA A C 1
ATOM 1498 O O . ALA A 1 116 ? 13.765 -6.770 3.743 1.00 0.00 97 ALA A O 1
ATOM 1505 N N . LEU A 1 117 ? 12.077 -5.530 3.081 1.00 0.00 98 LEU A N 1
ATOM 1506 C CA . LEU A 1 117 ? 12.041 -6.227 1.761 1.00 0.00 98 LEU A CA 1
ATOM 1507 C C . LEU A 1 117 ? 12.884 -5.480 0.725 1.00 0.00 98 LEU A C 1
ATOM 1508 O O . LEU A 1 117 ? 13.505 -4.477 1.016 1.00 0.00 98 LEU A O 1
ATOM 1524 N N . LYS A 1 118 ? 12.909 -5.972 -0.484 1.00 0.00 99 LYS A N 1
ATOM 1525 C CA . LYS A 1 118 ? 13.708 -5.308 -1.554 1.00 0.00 99 LYS A CA 1
ATOM 1526 C C . LYS A 1 118 ? 13.281 -5.840 -2.926 1.00 0.00 99 LYS A C 1
ATOM 1527 O O . LYS A 1 118 ? 14.032 -6.516 -3.601 1.00 0.00 99 LYS A O 1
ATOM 1546 N N . VAL A 1 119 ? 12.077 -5.546 -3.339 1.00 0.00 100 VAL A N 1
ATOM 1547 C CA . VAL A 1 119 ? 11.594 -6.039 -4.663 1.00 0.00 100 VAL A CA 1
ATOM 1548 C C . VAL A 1 119 ? 11.611 -7.570 -4.693 1.00 0.00 100 VAL A C 1
ATOM 1549 O O . VAL A 1 119 ? 12.585 -8.196 -4.326 1.00 0.00 100 VAL A O 1
ATOM 1562 N N . GLY A 1 120 ? 10.537 -8.176 -5.120 1.00 0.00 101 GLY A N 1
ATOM 1563 C CA . GLY A 1 120 ? 10.488 -9.665 -5.168 1.00 0.00 101 GLY A CA 1
ATOM 1564 C C . GLY A 1 120 ? 9.261 -10.159 -4.400 1.00 0.00 101 GLY A C 1
ATOM 1565 O O . GLY A 1 120 ? 8.275 -10.568 -4.979 1.00 0.00 101 GLY A O 1
ATOM 1569 N N . ASP A 1 121 ? 9.315 -10.119 -3.100 1.00 0.00 102 ASP A N 1
ATOM 1570 C CA . ASP A 1 121 ? 8.153 -10.581 -2.288 1.00 0.00 102 ASP A CA 1
ATOM 1571 C C . ASP A 1 121 ? 7.019 -9.554 -2.360 1.00 0.00 102 ASP A C 1
ATOM 1572 O O . ASP A 1 121 ? 5.864 -9.873 -2.160 1.00 0.00 102 ASP A O 1
ATOM 1581 N N . ILE A 1 122 ? 7.347 -8.322 -2.640 1.00 0.00 103 ILE A N 1
ATOM 1582 C CA . ILE A 1 122 ? 6.300 -7.262 -2.723 1.00 0.00 103 ILE A CA 1
ATOM 1583 C C . ILE A 1 122 ? 5.663 -7.044 -1.348 1.00 0.00 103 ILE A C 1
ATOM 1584 O O . ILE A 1 122 ? 4.466 -6.877 -1.223 1.00 0.00 103 ILE A O 1
ATOM 1600 N N . SER A 1 123 ? 6.462 -7.035 -0.316 1.00 0.00 104 SER A N 1
ATOM 1601 C CA . SER A 1 123 ? 5.917 -6.818 1.055 1.00 0.00 104 SER A CA 1
ATOM 1602 C C . SER A 1 123 ? 4.923 -7.925 1.429 1.00 0.00 104 SER A C 1
ATOM 1603 O O . SER A 1 123 ? 4.224 -8.456 0.591 1.00 0.00 104 SER A O 1
ATOM 1611 N N . ASP A 1 124 ? 4.851 -8.264 2.688 1.00 0.00 105 ASP A N 1
ATOM 1612 C CA . ASP A 1 124 ? 3.896 -9.323 3.126 1.00 0.00 105 ASP A CA 1
ATOM 1613 C C . ASP A 1 124 ? 2.624 -8.678 3.687 1.00 0.00 105 ASP A C 1
ATOM 1614 O O . ASP A 1 124 ? 2.397 -8.667 4.881 1.00 0.00 105 ASP A O 1
ATOM 1623 N N . ILE A 1 125 ? 1.799 -8.133 2.833 1.00 0.00 106 ILE A N 1
ATOM 1624 C CA . ILE A 1 125 ? 0.543 -7.479 3.309 1.00 0.00 106 ILE A CA 1
ATOM 1625 C C . ILE A 1 125 ? 0.872 -6.255 4.174 1.00 0.00 106 ILE A C 1
ATOM 1626 O O . ILE A 1 125 ? 1.335 -6.378 5.290 1.00 0.00 106 ILE A O 1
ATOM 1642 N N . VAL A 1 126 ? 0.633 -5.075 3.666 1.00 0.00 107 VAL A N 1
ATOM 1643 C CA . VAL A 1 126 ? 0.927 -3.842 4.458 1.00 0.00 107 VAL A CA 1
ATOM 1644 C C . VAL A 1 126 ? -0.378 -3.237 4.987 1.00 0.00 107 VAL A C 1
ATOM 1645 O O . VAL A 1 126 ? -0.979 -2.392 4.354 1.00 0.00 107 VAL A O 1
ATOM 1658 N N . ASP A 1 127 ? -0.825 -3.662 6.138 1.00 0.00 108 ASP A N 1
ATOM 1659 C CA . ASP A 1 127 ? -2.095 -3.103 6.690 1.00 0.00 108 ASP A CA 1
ATOM 1660 C C . ASP A 1 127 ? -1.790 -2.055 7.766 1.00 0.00 108 ASP A C 1
ATOM 1661 O O . ASP A 1 127 ? -1.501 -2.382 8.899 1.00 0.00 108 ASP A O 1
ATOM 1670 N N . THR A 1 128 ? -1.852 -0.797 7.420 1.00 0.00 109 THR A N 1
ATOM 1671 C CA . THR A 1 128 ? -1.567 0.267 8.425 1.00 0.00 109 THR A CA 1
ATOM 1672 C C . THR A 1 128 ? -1.820 1.652 7.825 1.00 0.00 109 THR A C 1
ATOM 1673 O O . THR A 1 128 ? -2.357 1.784 6.743 1.00 0.00 109 THR A O 1
ATOM 1684 N N . ASP A 1 129 ? -1.431 2.683 8.521 1.00 0.00 110 ASP A N 1
ATOM 1685 C CA . ASP A 1 129 ? -1.642 4.062 7.996 1.00 0.00 110 ASP A CA 1
ATOM 1686 C C . ASP A 1 129 ? -3.105 4.259 7.581 1.00 0.00 110 ASP A C 1
ATOM 1687 O O . ASP A 1 129 ? -3.947 4.597 8.390 1.00 0.00 110 ASP A O 1
ATOM 1696 N N . SER A 1 130 ? -3.417 4.052 6.330 1.00 0.00 111 SER A N 1
ATOM 1697 C CA . SER A 1 130 ? -4.827 4.232 5.876 1.00 0.00 111 SER A CA 1
ATOM 1698 C C . SER A 1 130 ? -5.598 2.919 6.014 1.00 0.00 111 SER A C 1
ATOM 1699 O O . SER A 1 130 ? -6.691 2.880 6.543 1.00 0.00 111 SER A O 1
ATOM 1707 N N . GLY A 1 131 ? -5.035 1.846 5.541 1.00 0.00 112 GLY A N 1
ATOM 1708 C CA . GLY A 1 131 ? -5.730 0.531 5.640 1.00 0.00 112 GLY A CA 1
ATOM 1709 C C . GLY A 1 131 ? -4.775 -0.583 5.213 1.00 0.00 112 GLY A C 1
ATOM 1710 O O . GLY A 1 131 ? -3.939 -1.021 5.976 1.00 0.00 112 GLY A O 1
ATOM 1714 N N . VAL A 1 132 ? -4.892 -1.040 3.997 1.00 0.00 113 VAL A N 1
ATOM 1715 C CA . VAL A 1 132 ? -3.990 -2.126 3.507 1.00 0.00 113 VAL A CA 1
ATOM 1716 C C . VAL A 1 132 ? -3.302 -1.690 2.213 1.00 0.00 113 VAL A C 1
ATOM 1717 O O . VAL A 1 132 ? -3.936 -1.227 1.286 1.00 0.00 113 VAL A O 1
ATOM 1730 N N . HIS A 1 133 ? -2.005 -1.822 2.153 1.00 0.00 114 HIS A N 1
ATOM 1731 C CA . HIS A 1 133 ? -1.267 -1.403 0.928 1.00 0.00 114 HIS A CA 1
ATOM 1732 C C . HIS A 1 133 ? -0.309 -2.508 0.465 1.00 0.00 114 HIS A C 1
ATOM 1733 O O . HIS A 1 133 ? -0.234 -3.573 1.045 1.00 0.00 114 HIS A O 1
ATOM 1747 N N . ILE A 1 134 ? 0.445 -2.230 -0.562 1.00 0.00 115 ILE A N 1
ATOM 1748 C CA . ILE A 1 134 ? 1.444 -3.211 -1.079 1.00 0.00 115 ILE A CA 1
ATOM 1749 C C . ILE A 1 134 ? 2.594 -2.421 -1.711 1.00 0.00 115 ILE A C 1
ATOM 1750 O O . ILE A 1 134 ? 2.418 -1.737 -2.701 1.00 0.00 115 ILE A O 1
ATOM 1766 N N . ILE A 1 135 ? 3.754 -2.469 -1.117 1.00 0.00 116 ILE A N 1
ATOM 1767 C CA . ILE A 1 135 ? 4.907 -1.679 -1.645 1.00 0.00 116 ILE A CA 1
ATOM 1768 C C . ILE A 1 135 ? 5.534 -2.322 -2.890 1.00 0.00 116 ILE A C 1
ATOM 1769 O O . ILE A 1 135 ? 5.267 -3.456 -3.236 1.00 0.00 116 ILE A O 1
ATOM 1785 N N . LYS A 1 136 ? 6.380 -1.575 -3.549 1.00 0.00 117 LYS A N 1
ATOM 1786 C CA . LYS A 1 136 ? 7.072 -2.070 -4.772 1.00 0.00 117 LYS A CA 1
ATOM 1787 C C . LYS A 1 136 ? 8.130 -1.042 -5.189 1.00 0.00 117 LYS A C 1
ATOM 1788 O O . LYS A 1 136 ? 7.810 0.067 -5.570 1.00 0.00 117 LYS A O 1
ATOM 1807 N N . ARG A 1 137 ? 9.385 -1.384 -5.102 1.00 0.00 118 ARG A N 1
ATOM 1808 C CA . ARG A 1 137 ? 10.446 -0.403 -5.478 1.00 0.00 118 ARG A CA 1
ATOM 1809 C C . ARG A 1 137 ? 10.943 -0.659 -6.907 1.00 0.00 118 ARG A C 1
ATOM 1810 O O . ARG A 1 137 ? 10.310 -0.271 -7.869 1.00 0.00 118 ARG A O 1
ATOM 1831 N N . THR A 1 138 ? 12.073 -1.299 -7.060 1.00 0.00 119 THR A N 1
ATOM 1832 C CA . THR A 1 138 ? 12.599 -1.561 -8.431 1.00 0.00 119 THR A CA 1
ATOM 1833 C C . THR A 1 138 ? 11.649 -2.489 -9.197 1.00 0.00 119 THR A C 1
ATOM 1834 O O . THR A 1 138 ? 10.699 -2.046 -9.813 1.00 0.00 119 THR A O 1
ATOM 1845 N N . ALA A 1 139 ? 11.895 -3.772 -9.164 1.00 0.00 120 ALA A N 1
ATOM 1846 C CA . ALA A 1 139 ? 11.004 -4.724 -9.892 1.00 0.00 120 ALA A CA 1
ATOM 1847 C C . ALA A 1 139 ? 11.152 -4.540 -11.405 1.00 0.00 120 ALA A C 1
ATOM 1848 O O . ALA A 1 139 ? 10.631 -5.367 -12.136 1.00 0.00 120 ALA A O 1
ATOM 1856 N N . HIS A 1 20 ? 31.860 4.420 1.563 1.00 0.00 1 HIS A N 2
ATOM 1857 C CA . HIS A 1 20 ? 31.765 5.474 2.619 1.00 0.00 1 HIS A CA 2
ATOM 1858 C C . HIS A 1 20 ? 30.491 6.304 2.427 1.00 0.00 1 HIS A C 2
ATOM 1859 O O . HIS A 1 20 ? 29.559 6.214 3.201 1.00 0.00 1 HIS A O 2
ATOM 1873 N N . MET A 1 21 ? 30.442 7.111 1.402 1.00 0.00 2 MET A N 2
ATOM 1874 C CA . MET A 1 21 ? 29.225 7.942 1.164 1.00 0.00 2 MET A CA 2
ATOM 1875 C C . MET A 1 21 ? 28.337 7.283 0.106 1.00 0.00 2 MET A C 2
ATOM 1876 O O . MET A 1 21 ? 27.308 6.713 0.410 1.00 0.00 2 MET A O 2
ATOM 1890 N N . ALA A 1 22 ? 28.731 7.353 -1.135 1.00 0.00 3 ALA A N 2
ATOM 1891 C CA . ALA A 1 22 ? 27.915 6.729 -2.216 1.00 0.00 3 ALA A CA 2
ATOM 1892 C C . ALA A 1 22 ? 26.427 7.018 -2.000 1.00 0.00 3 ALA A C 2
ATOM 1893 O O . ALA A 1 22 ? 25.684 6.177 -1.534 1.00 0.00 3 ALA A O 2
ATOM 1900 N N . SER A 1 23 ? 25.983 8.198 -2.339 1.00 0.00 4 SER A N 2
ATOM 1901 C CA . SER A 1 23 ? 24.540 8.532 -2.157 1.00 0.00 4 SER A CA 2
ATOM 1902 C C . SER A 1 23 ? 24.105 8.254 -0.715 1.00 0.00 4 SER A C 2
ATOM 1903 O O . SER A 1 23 ? 24.826 7.652 0.056 1.00 0.00 4 SER A O 2
ATOM 1911 N N . ARG A 1 24 ? 22.929 8.684 -0.347 1.00 0.00 5 ARG A N 2
ATOM 1912 C CA . ARG A 1 24 ? 22.447 8.440 1.043 1.00 0.00 5 ARG A CA 2
ATOM 1913 C C . ARG A 1 24 ? 21.799 7.058 1.141 1.00 0.00 5 ARG A C 2
ATOM 1914 O O . ARG A 1 24 ? 22.126 6.155 0.397 1.00 0.00 5 ARG A O 2
ATOM 1935 N N . ASP A 1 25 ? 20.881 6.885 2.052 1.00 0.00 6 ASP A N 2
ATOM 1936 C CA . ASP A 1 25 ? 20.218 5.559 2.191 1.00 0.00 6 ASP A CA 2
ATOM 1937 C C . ASP A 1 25 ? 18.697 5.713 2.117 1.00 0.00 6 ASP A C 2
ATOM 1938 O O . ASP A 1 25 ? 18.073 5.334 1.145 1.00 0.00 6 ASP A O 2
ATOM 1947 N N . GLN A 1 26 ? 18.099 6.263 3.135 1.00 0.00 7 GLN A N 2
ATOM 1948 C CA . GLN A 1 26 ? 16.619 6.436 3.129 1.00 0.00 7 GLN A CA 2
ATOM 1949 C C . GLN A 1 26 ? 15.944 5.143 2.674 1.00 0.00 7 GLN A C 2
ATOM 1950 O O . GLN A 1 26 ? 16.588 4.136 2.461 1.00 0.00 7 GLN A O 2
ATOM 1964 N N . VAL A 1 27 ? 14.651 5.159 2.532 1.00 0.00 8 VAL A N 2
ATOM 1965 C CA . VAL A 1 27 ? 13.942 3.924 2.097 1.00 0.00 8 VAL A CA 2
ATOM 1966 C C . VAL A 1 27 ? 12.930 4.246 0.993 1.00 0.00 8 VAL A C 2
ATOM 1967 O O . VAL A 1 27 ? 11.785 4.550 1.261 1.00 0.00 8 VAL A O 2
ATOM 1980 N N . LYS A 1 28 ? 13.337 4.173 -0.246 1.00 0.00 9 LYS A N 2
ATOM 1981 C CA . LYS A 1 28 ? 12.382 4.466 -1.352 1.00 0.00 9 LYS A CA 2
ATOM 1982 C C . LYS A 1 28 ? 11.385 3.315 -1.486 1.00 0.00 9 LYS A C 2
ATOM 1983 O O . LYS A 1 28 ? 11.620 2.227 -0.998 1.00 0.00 9 LYS A O 2
ATOM 2002 N N . ALA A 1 29 ? 10.274 3.533 -2.139 1.00 0.00 10 ALA A N 2
ATOM 2003 C CA . ALA A 1 29 ? 9.282 2.419 -2.280 1.00 0.00 10 ALA A CA 2
ATOM 2004 C C . ALA A 1 29 ? 7.960 2.907 -2.869 1.00 0.00 10 ALA A C 2
ATOM 2005 O O . ALA A 1 29 ? 7.707 4.090 -2.979 1.00 0.00 10 ALA A O 2
ATOM 2012 N N . SER A 1 30 ? 7.101 1.985 -3.213 1.00 0.00 11 SER A N 2
ATOM 2013 C CA . SER A 1 30 ? 5.769 2.361 -3.758 1.00 0.00 11 SER A CA 2
ATOM 2014 C C . SER A 1 30 ? 4.691 1.822 -2.821 1.00 0.00 11 SER A C 2
ATOM 2015 O O . SER A 1 30 ? 4.999 1.195 -1.827 1.00 0.00 11 SER A O 2
ATOM 2023 N N . HIS A 1 31 ? 3.436 2.045 -3.103 1.00 0.00 12 HIS A N 2
ATOM 2024 C CA . HIS A 1 31 ? 2.401 1.514 -2.164 1.00 0.00 12 HIS A CA 2
ATOM 2025 C C . HIS A 1 31 ? 0.979 1.636 -2.737 1.00 0.00 12 HIS A C 2
ATOM 2026 O O . HIS A 1 31 ? 0.667 2.549 -3.476 1.00 0.00 12 HIS A O 2
ATOM 2040 N N . ILE A 1 32 ? 0.113 0.732 -2.360 1.00 0.00 13 ILE A N 2
ATOM 2041 C CA . ILE A 1 32 ? -1.309 0.781 -2.823 1.00 0.00 13 ILE A CA 2
ATOM 2042 C C . ILE A 1 32 ? -2.213 0.596 -1.600 1.00 0.00 13 ILE A C 2
ATOM 2043 O O . ILE A 1 32 ? -1.801 0.024 -0.620 1.00 0.00 13 ILE A O 2
ATOM 2059 N N . LEU A 1 33 ? -3.432 1.067 -1.635 1.00 0.00 14 LEU A N 2
ATOM 2060 C CA . LEU A 1 33 ? -4.312 0.891 -0.437 1.00 0.00 14 LEU A CA 2
ATOM 2061 C C . LEU A 1 33 ? -5.631 0.210 -0.803 1.00 0.00 14 LEU A C 2
ATOM 2062 O O . LEU A 1 33 ? -6.286 0.566 -1.761 1.00 0.00 14 LEU A O 2
ATOM 2078 N N . ILE A 1 34 ? -6.034 -0.750 -0.012 1.00 0.00 15 ILE A N 2
ATOM 2079 C CA . ILE A 1 34 ? -7.325 -1.450 -0.268 1.00 0.00 15 ILE A CA 2
ATOM 2080 C C . ILE A 1 34 ? -8.365 -0.983 0.757 1.00 0.00 15 ILE A C 2
ATOM 2081 O O . ILE A 1 34 ? -8.039 -0.693 1.891 1.00 0.00 15 ILE A O 2
ATOM 2097 N N . LYS A 1 35 ? -9.608 -0.897 0.372 1.00 0.00 16 LYS A N 2
ATOM 2098 C CA . LYS A 1 35 ? -10.654 -0.436 1.332 1.00 0.00 16 LYS A CA 2
ATOM 2099 C C . LYS A 1 35 ? -10.970 -1.534 2.356 1.00 0.00 16 LYS A C 2
ATOM 2100 O O . LYS A 1 35 ? -11.155 -2.685 2.012 1.00 0.00 16 LYS A O 2
ATOM 2119 N N . HIS A 1 36 ? -11.037 -1.180 3.613 1.00 0.00 17 HIS A N 2
ATOM 2120 C CA . HIS A 1 36 ? -11.346 -2.195 4.666 1.00 0.00 17 HIS A CA 2
ATOM 2121 C C . HIS A 1 36 ? -12.054 -1.527 5.853 1.00 0.00 17 HIS A C 2
ATOM 2122 O O . HIS A 1 36 ? -12.492 -0.397 5.768 1.00 0.00 17 HIS A O 2
ATOM 2136 N N . GLN A 1 37 ? -12.173 -2.217 6.957 1.00 0.00 18 GLN A N 2
ATOM 2137 C CA . GLN A 1 37 ? -12.855 -1.618 8.143 1.00 0.00 18 GLN A CA 2
ATOM 2138 C C . GLN A 1 37 ? -12.221 -0.270 8.495 1.00 0.00 18 GLN A C 2
ATOM 2139 O O . GLN A 1 37 ? -12.700 0.775 8.101 1.00 0.00 18 GLN A O 2
ATOM 2153 N N . GLY A 1 38 ? -11.147 -0.287 9.234 1.00 0.00 19 GLY A N 2
ATOM 2154 C CA . GLY A 1 38 ? -10.483 0.993 9.611 1.00 0.00 19 GLY A CA 2
ATOM 2155 C C . GLY A 1 38 ? -11.538 2.002 10.068 1.00 0.00 19 GLY A C 2
ATOM 2156 O O . GLY A 1 38 ? -12.377 1.705 10.895 1.00 0.00 19 GLY A O 2
ATOM 2160 N N . SER A 1 39 ? -11.503 3.193 9.534 1.00 0.00 20 SER A N 2
ATOM 2161 C CA . SER A 1 39 ? -12.505 4.222 9.937 1.00 0.00 20 SER A CA 2
ATOM 2162 C C . SER A 1 39 ? -13.027 4.967 8.706 1.00 0.00 20 SER A C 2
ATOM 2163 O O . SER A 1 39 ? -12.458 4.892 7.634 1.00 0.00 20 SER A O 2
ATOM 2171 N N . ARG A 1 40 ? -14.105 5.688 8.851 1.00 0.00 21 ARG A N 2
ATOM 2172 C CA . ARG A 1 40 ? -14.662 6.440 7.691 1.00 0.00 21 ARG A CA 2
ATOM 2173 C C . ARG A 1 40 ? -14.931 5.488 6.521 1.00 0.00 21 ARG A C 2
ATOM 2174 O O . ARG A 1 40 ? -15.392 4.379 6.705 1.00 0.00 21 ARG A O 2
ATOM 2195 N N . ARG A 1 41 ? -14.647 5.912 5.319 1.00 0.00 22 ARG A N 2
ATOM 2196 C CA . ARG A 1 41 ? -14.887 5.030 4.140 1.00 0.00 22 ARG A CA 2
ATOM 2197 C C . ARG A 1 41 ? -13.818 5.271 3.069 1.00 0.00 22 ARG A C 2
ATOM 2198 O O . ARG A 1 41 ? -13.631 6.377 2.604 1.00 0.00 22 ARG A O 2
ATOM 2219 N N . LYS A 1 42 ? -13.116 4.242 2.677 1.00 0.00 23 LYS A N 2
ATOM 2220 C CA . LYS A 1 42 ? -12.057 4.408 1.636 1.00 0.00 23 LYS A CA 2
ATOM 2221 C C . LYS A 1 42 ? -11.002 5.418 2.103 1.00 0.00 23 LYS A C 2
ATOM 2222 O O . LYS A 1 42 ? -9.931 5.048 2.540 1.00 0.00 23 LYS A O 2
ATOM 2241 N N . ALA A 1 43 ? -11.295 6.688 2.016 1.00 0.00 24 ALA A N 2
ATOM 2242 C CA . ALA A 1 43 ? -10.303 7.713 2.457 1.00 0.00 24 ALA A CA 2
ATOM 2243 C C . ALA A 1 43 ? -10.787 9.117 2.082 1.00 0.00 24 ALA A C 2
ATOM 2244 O O . ALA A 1 43 ? -10.442 9.646 1.044 1.00 0.00 24 ALA A O 2
ATOM 2251 N N . SER A 1 44 ? -11.584 9.725 2.918 1.00 0.00 25 SER A N 2
ATOM 2252 C CA . SER A 1 44 ? -12.089 11.094 2.607 1.00 0.00 25 SER A CA 2
ATOM 2253 C C . SER A 1 44 ? -12.720 11.119 1.212 1.00 0.00 25 SER A C 2
ATOM 2254 O O . SER A 1 44 ? -12.177 11.688 0.285 1.00 0.00 25 SER A O 2
ATOM 2262 N N . TRP A 1 45 ? -13.861 10.504 1.054 1.00 0.00 26 TRP A N 2
ATOM 2263 C CA . TRP A 1 45 ? -14.522 10.491 -0.284 1.00 0.00 26 TRP A CA 2
ATOM 2264 C C . TRP A 1 45 ? -15.998 10.883 -0.158 1.00 0.00 26 TRP A C 2
ATOM 2265 O O . TRP A 1 45 ? -16.676 10.500 0.775 1.00 0.00 26 TRP A O 2
ATOM 2286 N N . LYS A 1 46 ? -16.500 11.639 -1.097 1.00 0.00 27 LYS A N 2
ATOM 2287 C CA . LYS A 1 46 ? -17.933 12.052 -1.041 1.00 0.00 27 LYS A CA 2
ATOM 2288 C C . LYS A 1 46 ? -18.600 11.810 -2.398 1.00 0.00 27 LYS A C 2
ATOM 2289 O O . LYS A 1 46 ? -19.193 12.699 -2.977 1.00 0.00 27 LYS A O 2
ATOM 2308 N N . ASP A 1 47 ? -18.508 10.613 -2.908 1.00 0.00 28 ASP A N 2
ATOM 2309 C CA . ASP A 1 47 ? -19.138 10.313 -4.228 1.00 0.00 28 ASP A CA 2
ATOM 2310 C C . ASP A 1 47 ? -19.942 9.006 -4.158 1.00 0.00 28 ASP A C 2
ATOM 2311 O O . ASP A 1 47 ? -21.154 9.032 -4.235 1.00 0.00 28 ASP A O 2
ATOM 2320 N N . PRO A 1 48 ? -19.252 7.899 -4.014 1.00 0.00 29 PRO A N 2
ATOM 2321 C CA . PRO A 1 48 ? -19.945 6.589 -3.934 1.00 0.00 29 PRO A CA 2
ATOM 2322 C C . PRO A 1 48 ? -20.699 6.463 -2.608 1.00 0.00 29 PRO A C 2
ATOM 2323 O O . PRO A 1 48 ? -20.159 6.715 -1.549 1.00 0.00 29 PRO A O 2
ATOM 2334 N N . GLU A 1 49 ? -21.944 6.077 -2.658 1.00 0.00 30 GLU A N 2
ATOM 2335 C CA . GLU A 1 49 ? -22.732 5.938 -1.401 1.00 0.00 30 GLU A CA 2
ATOM 2336 C C . GLU A 1 49 ? -23.200 4.492 -1.223 1.00 0.00 30 GLU A C 2
ATOM 2337 O O . GLU A 1 49 ? -24.359 4.177 -1.409 1.00 0.00 30 GLU A O 2
ATOM 2349 N N . GLY A 1 50 ? -22.308 3.609 -0.861 1.00 0.00 31 GLY A N 2
ATOM 2350 C CA . GLY A 1 50 ? -22.705 2.186 -0.667 1.00 0.00 31 GLY A CA 2
ATOM 2351 C C . GLY A 1 50 ? -23.744 2.099 0.451 1.00 0.00 31 GLY A C 2
ATOM 2352 O O . GLY A 1 50 ? -24.583 1.220 0.469 1.00 0.00 31 GLY A O 2
ATOM 2356 N N . LYS A 1 51 ? -23.697 3.011 1.382 1.00 0.00 32 LYS A N 2
ATOM 2357 C CA . LYS A 1 51 ? -24.682 2.994 2.501 1.00 0.00 32 LYS A CA 2
ATOM 2358 C C . LYS A 1 51 ? -24.673 1.638 3.213 1.00 0.00 32 LYS A C 2
ATOM 2359 O O . LYS A 1 51 ? -25.166 0.652 2.701 1.00 0.00 32 LYS A O 2
ATOM 2378 N N . ILE A 1 52 ? -24.125 1.586 4.396 1.00 0.00 33 ILE A N 2
ATOM 2379 C CA . ILE A 1 52 ? -24.094 0.299 5.155 1.00 0.00 33 ILE A CA 2
ATOM 2380 C C . ILE A 1 52 ? -23.480 -0.809 4.293 1.00 0.00 33 ILE A C 2
ATOM 2381 O O . ILE A 1 52 ? -22.663 -0.556 3.430 1.00 0.00 33 ILE A O 2
ATOM 2397 N N . ILE A 1 53 ? -23.863 -2.036 4.522 1.00 0.00 34 ILE A N 2
ATOM 2398 C CA . ILE A 1 53 ? -23.297 -3.157 3.719 1.00 0.00 34 ILE A CA 2
ATOM 2399 C C . ILE A 1 53 ? -21.768 -3.147 3.808 1.00 0.00 34 ILE A C 2
ATOM 2400 O O . ILE A 1 53 ? -21.091 -2.616 2.951 1.00 0.00 34 ILE A O 2
ATOM 2416 N N . LEU A 1 54 ? -21.218 -3.729 4.839 1.00 0.00 35 LEU A N 2
ATOM 2417 C CA . LEU A 1 54 ? -19.733 -3.749 4.977 1.00 0.00 35 LEU A CA 2
ATOM 2418 C C . LEU A 1 54 ? -19.108 -4.555 3.835 1.00 0.00 35 LEU A C 2
ATOM 2419 O O . LEU A 1 54 ? -19.790 -5.249 3.108 1.00 0.00 35 LEU A O 2
ATOM 2435 N N . THR A 1 55 ? -17.817 -4.462 3.667 1.00 0.00 36 THR A N 2
ATOM 2436 C CA . THR A 1 55 ? -17.151 -5.217 2.567 1.00 0.00 36 THR A CA 2
ATOM 2437 C C . THR A 1 55 ? -15.885 -5.905 3.082 1.00 0.00 36 THR A C 2
ATOM 2438 O O . THR A 1 55 ? -15.895 -7.068 3.432 1.00 0.00 36 THR A O 2
ATOM 2449 N N . THR A 1 56 ? -14.792 -5.195 3.124 1.00 0.00 37 THR A N 2
ATOM 2450 C CA . THR A 1 56 ? -13.523 -5.808 3.609 1.00 0.00 37 THR A CA 2
ATOM 2451 C C . THR A 1 56 ? -13.237 -5.371 5.048 1.00 0.00 37 THR A C 2
ATOM 2452 O O . THR A 1 56 ? -13.541 -4.264 5.445 1.00 0.00 37 THR A O 2
ATOM 2463 N N . THR A 1 57 ? -12.653 -6.235 5.832 1.00 0.00 38 THR A N 2
ATOM 2464 C CA . THR A 1 57 ? -12.345 -5.874 7.246 1.00 0.00 38 THR A CA 2
ATOM 2465 C C . THR A 1 57 ? -10.856 -6.095 7.533 1.00 0.00 38 THR A C 2
ATOM 2466 O O . THR A 1 57 ? -10.033 -6.067 6.639 1.00 0.00 38 THR A O 2
ATOM 2477 N N . ARG A 1 58 ? -10.502 -6.315 8.770 1.00 0.00 39 ARG A N 2
ATOM 2478 C CA . ARG A 1 58 ? -9.065 -6.539 9.104 1.00 0.00 39 ARG A CA 2
ATOM 2479 C C . ARG A 1 58 ? -8.571 -7.827 8.447 1.00 0.00 39 ARG A C 2
ATOM 2480 O O . ARG A 1 58 ? -7.866 -7.803 7.461 1.00 0.00 39 ARG A O 2
ATOM 2501 N N . GLU A 1 59 ? -8.943 -8.954 8.977 1.00 0.00 40 GLU A N 2
ATOM 2502 C CA . GLU A 1 59 ? -8.500 -10.236 8.364 1.00 0.00 40 GLU A CA 2
ATOM 2503 C C . GLU A 1 59 ? -8.707 -10.171 6.852 1.00 0.00 40 GLU A C 2
ATOM 2504 O O . GLU A 1 59 ? -7.788 -10.336 6.075 1.00 0.00 40 GLU A O 2
ATOM 2516 N N . ALA A 1 60 ? -9.918 -9.927 6.436 1.00 0.00 41 ALA A N 2
ATOM 2517 C CA . ALA A 1 60 ? -10.212 -9.843 4.977 1.00 0.00 41 ALA A CA 2
ATOM 2518 C C . ALA A 1 60 ? -9.193 -8.943 4.273 1.00 0.00 41 ALA A C 2
ATOM 2519 O O . ALA A 1 60 ? -8.611 -9.312 3.272 1.00 0.00 41 ALA A O 2
ATOM 2526 N N . ALA A 1 61 ? -8.976 -7.763 4.784 1.00 0.00 42 ALA A N 2
ATOM 2527 C CA . ALA A 1 61 ? -7.996 -6.840 4.135 1.00 0.00 42 ALA A CA 2
ATOM 2528 C C . ALA A 1 61 ? -6.732 -7.606 3.748 1.00 0.00 42 ALA A C 2
ATOM 2529 O O . ALA A 1 61 ? -6.424 -7.762 2.583 1.00 0.00 42 ALA A O 2
ATOM 2536 N N . VAL A 1 62 ? -6.001 -8.093 4.709 1.00 0.00 43 VAL A N 2
ATOM 2537 C CA . VAL A 1 62 ? -4.766 -8.857 4.376 1.00 0.00 43 VAL A CA 2
ATOM 2538 C C . VAL A 1 62 ? -5.116 -9.975 3.393 1.00 0.00 43 VAL A C 2
ATOM 2539 O O . VAL A 1 62 ? -4.339 -10.318 2.524 1.00 0.00 43 VAL A O 2
ATOM 2552 N N . GLU A 1 63 ? -6.291 -10.533 3.514 1.00 0.00 44 GLU A N 2
ATOM 2553 C CA . GLU A 1 63 ? -6.698 -11.613 2.572 1.00 0.00 44 GLU A CA 2
ATOM 2554 C C . GLU A 1 63 ? -6.762 -11.043 1.158 1.00 0.00 44 GLU A C 2
ATOM 2555 O O . GLU A 1 63 ? -6.188 -11.578 0.232 1.00 0.00 44 GLU A O 2
ATOM 2567 N N . GLN A 1 64 ? -7.439 -9.941 0.994 1.00 0.00 45 GLN A N 2
ATOM 2568 C CA . GLN A 1 64 ? -7.517 -9.315 -0.353 1.00 0.00 45 GLN A CA 2
ATOM 2569 C C . GLN A 1 64 ? -6.099 -9.095 -0.868 1.00 0.00 45 GLN A C 2
ATOM 2570 O O . GLN A 1 64 ? -5.785 -9.354 -2.013 1.00 0.00 45 GLN A O 2
ATOM 2584 N N . LEU A 1 65 ? -5.238 -8.630 -0.009 1.00 0.00 46 LEU A N 2
ATOM 2585 C CA . LEU A 1 65 ? -3.825 -8.398 -0.410 1.00 0.00 46 LEU A CA 2
ATOM 2586 C C . LEU A 1 65 ? -3.135 -9.743 -0.644 1.00 0.00 46 LEU A C 2
ATOM 2587 O O . LEU A 1 65 ? -2.230 -9.859 -1.447 1.00 0.00 46 LEU A O 2
ATOM 2603 N N . LYS A 1 66 ? -3.566 -10.764 0.047 1.00 0.00 47 LYS A N 2
ATOM 2604 C CA . LYS A 1 66 ? -2.947 -12.106 -0.139 1.00 0.00 47 LYS A CA 2
ATOM 2605 C C . LYS A 1 66 ? -3.011 -12.499 -1.614 1.00 0.00 47 LYS A C 2
ATOM 2606 O O . LYS A 1 66 ? -2.082 -13.059 -2.162 1.00 0.00 47 LYS A O 2
ATOM 2625 N N . SER A 1 67 ? -4.100 -12.196 -2.262 1.00 0.00 48 SER A N 2
ATOM 2626 C CA . SER A 1 67 ? -4.227 -12.534 -3.707 1.00 0.00 48 SER A CA 2
ATOM 2627 C C . SER A 1 67 ? -3.520 -11.468 -4.541 1.00 0.00 48 SER A C 2
ATOM 2628 O O . SER A 1 67 ? -3.018 -11.737 -5.613 1.00 0.00 48 SER A O 2
ATOM 2636 N N . ILE A 1 68 ? -3.468 -10.259 -4.051 1.00 0.00 49 ILE A N 2
ATOM 2637 C CA . ILE A 1 68 ? -2.780 -9.181 -4.815 1.00 0.00 49 ILE A CA 2
ATOM 2638 C C . ILE A 1 68 ? -1.295 -9.532 -4.947 1.00 0.00 49 ILE A C 2
ATOM 2639 O O . ILE A 1 68 ? -0.763 -9.629 -6.034 1.00 0.00 49 ILE A O 2
ATOM 2655 N N . ARG A 1 69 ? -0.631 -9.746 -3.846 1.00 0.00 50 ARG A N 2
ATOM 2656 C CA . ARG A 1 69 ? 0.809 -10.118 -3.916 1.00 0.00 50 ARG A CA 2
ATOM 2657 C C . ARG A 1 69 ? 0.943 -11.344 -4.814 1.00 0.00 50 ARG A C 2
ATOM 2658 O O . ARG A 1 69 ? 1.813 -11.425 -5.656 1.00 0.00 50 ARG A O 2
ATOM 2679 N N . GLU A 1 70 ? 0.057 -12.287 -4.649 1.00 0.00 51 GLU A N 2
ATOM 2680 C CA . GLU A 1 70 ? 0.082 -13.509 -5.498 1.00 0.00 51 GLU A CA 2
ATOM 2681 C C . GLU A 1 70 ? -0.154 -13.103 -6.946 1.00 0.00 51 GLU A C 2
ATOM 2682 O O . GLU A 1 70 ? 0.646 -13.353 -7.826 1.00 0.00 51 GLU A O 2
ATOM 2694 N N . ASP A 1 71 ? -1.250 -12.460 -7.190 1.00 0.00 52 ASP A N 2
ATOM 2695 C CA . ASP A 1 71 ? -1.545 -12.007 -8.575 1.00 0.00 52 ASP A CA 2
ATOM 2696 C C . ASP A 1 71 ? -0.358 -11.192 -9.087 1.00 0.00 52 ASP A C 2
ATOM 2697 O O . ASP A 1 71 ? 0.195 -11.470 -10.133 1.00 0.00 52 ASP A O 2
ATOM 2706 N N . ILE A 1 72 ? 0.056 -10.203 -8.342 1.00 0.00 53 ILE A N 2
ATOM 2707 C CA . ILE A 1 72 ? 1.228 -9.394 -8.775 1.00 0.00 53 ILE A CA 2
ATOM 2708 C C . ILE A 1 72 ? 2.462 -10.294 -8.805 1.00 0.00 53 ILE A C 2
ATOM 2709 O O . ILE A 1 72 ? 3.419 -10.041 -9.509 1.00 0.00 53 ILE A O 2
ATOM 2725 N N . VAL A 1 73 ? 2.434 -11.357 -8.045 1.00 0.00 54 VAL A N 2
ATOM 2726 C CA . VAL A 1 73 ? 3.587 -12.298 -8.023 1.00 0.00 54 VAL A CA 2
ATOM 2727 C C . VAL A 1 73 ? 3.621 -13.078 -9.338 1.00 0.00 54 VAL A C 2
ATOM 2728 O O . VAL A 1 73 ? 4.622 -13.116 -10.026 1.00 0.00 54 VAL A O 2
ATOM 2741 N N . SER A 1 74 ? 2.528 -13.689 -9.699 1.00 0.00 55 SER A N 2
ATOM 2742 C CA . SER A 1 74 ? 2.497 -14.453 -10.979 1.00 0.00 55 SER A CA 2
ATOM 2743 C C . SER A 1 74 ? 1.914 -13.582 -12.088 1.00 0.00 55 SER A C 2
ATOM 2744 O O . SER A 1 74 ? 0.948 -12.872 -11.892 1.00 0.00 55 SER A O 2
ATOM 2752 N N . GLY A 1 75 ? 2.497 -13.624 -13.249 1.00 0.00 56 GLY A N 2
ATOM 2753 C CA . GLY A 1 75 ? 1.985 -12.797 -14.363 1.00 0.00 56 GLY A CA 2
ATOM 2754 C C . GLY A 1 75 ? 2.406 -11.357 -14.118 1.00 0.00 56 GLY A C 2
ATOM 2755 O O . GLY A 1 75 ? 1.970 -10.728 -13.177 1.00 0.00 56 GLY A O 2
ATOM 2759 N N . LYS A 1 76 ? 3.260 -10.837 -14.948 1.00 0.00 57 LYS A N 2
ATOM 2760 C CA . LYS A 1 76 ? 3.725 -9.429 -14.770 1.00 0.00 57 LYS A CA 2
ATOM 2761 C C . LYS A 1 76 ? 2.556 -8.455 -14.955 1.00 0.00 57 LYS A C 2
ATOM 2762 O O . LYS A 1 76 ? 2.606 -7.554 -15.769 1.00 0.00 57 LYS A O 2
ATOM 2781 N N . ALA A 1 77 ? 1.504 -8.635 -14.206 1.00 0.00 58 ALA A N 2
ATOM 2782 C CA . ALA A 1 77 ? 0.324 -7.736 -14.324 1.00 0.00 58 ALA A CA 2
ATOM 2783 C C . ALA A 1 77 ? 0.736 -6.271 -14.146 1.00 0.00 58 ALA A C 2
ATOM 2784 O O . ALA A 1 77 ? 1.904 -5.952 -14.042 1.00 0.00 58 ALA A O 2
ATOM 2791 N N . ASN A 1 78 ? -0.218 -5.378 -14.111 1.00 0.00 59 ASN A N 2
ATOM 2792 C CA . ASN A 1 78 ? 0.111 -3.932 -13.940 1.00 0.00 59 ASN A CA 2
ATOM 2793 C C . ASN A 1 78 ? 0.192 -3.575 -12.453 1.00 0.00 59 ASN A C 2
ATOM 2794 O O . ASN A 1 78 ? 0.365 -4.432 -11.609 1.00 0.00 59 ASN A O 2
ATOM 2805 N N . PHE A 1 79 ? 0.066 -2.316 -12.124 1.00 0.00 60 PHE A N 2
ATOM 2806 C CA . PHE A 1 79 ? 0.135 -1.912 -10.689 1.00 0.00 60 PHE A CA 2
ATOM 2807 C C . PHE A 1 79 ? -0.203 -0.427 -10.525 1.00 0.00 60 PHE A C 2
ATOM 2808 O O . PHE A 1 79 ? -0.794 -0.022 -9.543 1.00 0.00 60 PHE A O 2
ATOM 2825 N N . GLU A 1 80 ? 0.169 0.389 -11.472 1.00 0.00 61 GLU A N 2
ATOM 2826 C CA . GLU A 1 80 ? -0.131 1.848 -11.359 1.00 0.00 61 GLU A CA 2
ATOM 2827 C C . GLU A 1 80 ? -1.644 2.079 -11.356 1.00 0.00 61 GLU A C 2
ATOM 2828 O O . GLU A 1 80 ? -2.245 2.291 -10.321 1.00 0.00 61 GLU A O 2
ATOM 2840 N N . GLU A 1 81 ? -2.264 2.036 -12.506 1.00 0.00 62 GLU A N 2
ATOM 2841 C CA . GLU A 1 81 ? -3.742 2.249 -12.570 1.00 0.00 62 GLU A CA 2
ATOM 2842 C C . GLU A 1 81 ? -4.422 1.520 -11.412 1.00 0.00 62 GLU A C 2
ATOM 2843 O O . GLU A 1 81 ? -5.360 2.015 -10.820 1.00 0.00 62 GLU A O 2
ATOM 2855 N N . VAL A 1 82 ? -3.949 0.354 -11.074 1.00 0.00 63 VAL A N 2
ATOM 2856 C CA . VAL A 1 82 ? -4.566 -0.389 -9.943 1.00 0.00 63 VAL A CA 2
ATOM 2857 C C . VAL A 1 82 ? -4.501 0.472 -8.684 1.00 0.00 63 VAL A C 2
ATOM 2858 O O . VAL A 1 82 ? -5.475 0.635 -7.977 1.00 0.00 63 VAL A O 2
ATOM 2871 N N . ALA A 1 83 ? -3.359 1.038 -8.411 1.00 0.00 64 ALA A N 2
ATOM 2872 C CA . ALA A 1 83 ? -3.220 1.907 -7.209 1.00 0.00 64 ALA A CA 2
ATOM 2873 C C . ALA A 1 83 ? -4.177 3.092 -7.314 1.00 0.00 64 ALA A C 2
ATOM 2874 O O . ALA A 1 83 ? -4.997 3.317 -6.449 1.00 0.00 64 ALA A O 2
ATOM 2881 N N . THR A 1 84 ? -4.075 3.846 -8.375 1.00 0.00 65 THR A N 2
ATOM 2882 C CA . THR A 1 84 ? -4.972 5.023 -8.557 1.00 0.00 65 THR A CA 2
ATOM 2883 C C . THR A 1 84 ? -6.392 4.695 -8.082 1.00 0.00 65 THR A C 2
ATOM 2884 O O . THR A 1 84 ? -7.042 5.496 -7.439 1.00 0.00 65 THR A O 2
ATOM 2895 N N . ARG A 1 85 ? -6.875 3.520 -8.385 1.00 0.00 66 ARG A N 2
ATOM 2896 C CA . ARG A 1 85 ? -8.249 3.142 -7.940 1.00 0.00 66 ARG A CA 2
ATOM 2897 C C . ARG A 1 85 ? -8.213 2.663 -6.488 1.00 0.00 66 ARG A C 2
ATOM 2898 O O . ARG A 1 85 ? -8.870 3.207 -5.623 1.00 0.00 66 ARG A O 2
ATOM 2919 N N . VAL A 1 86 ? -7.436 1.656 -6.219 1.00 0.00 67 VAL A N 2
ATOM 2920 C CA . VAL A 1 86 ? -7.327 1.132 -4.827 1.00 0.00 67 VAL A CA 2
ATOM 2921 C C . VAL A 1 86 ? -6.160 1.825 -4.122 1.00 0.00 67 VAL A C 2
ATOM 2922 O O . VAL A 1 86 ? -5.185 1.203 -3.750 1.00 0.00 67 VAL A O 2
ATOM 2935 N N . SER A 1 87 ? -6.242 3.117 -3.964 1.00 0.00 68 SER A N 2
ATOM 2936 C CA . SER A 1 87 ? -5.125 3.864 -3.318 1.00 0.00 68 SER A CA 2
ATOM 2937 C C . SER A 1 87 ? -5.608 4.665 -2.104 1.00 0.00 68 SER A C 2
ATOM 2938 O O . SER A 1 87 ? -6.788 4.895 -1.923 1.00 0.00 68 SER A O 2
ATOM 2946 N N . ASP A 1 88 ? -4.691 5.104 -1.281 1.00 0.00 69 ASP A N 2
ATOM 2947 C CA . ASP A 1 88 ? -5.074 5.909 -0.085 1.00 0.00 69 ASP A CA 2
ATOM 2948 C C . ASP A 1 88 ? -5.489 7.315 -0.516 1.00 0.00 69 ASP A C 2
ATOM 2949 O O . ASP A 1 88 ? -4.805 8.283 -0.252 1.00 0.00 69 ASP A O 2
ATOM 2958 N N . CYS A 1 89 ? -6.605 7.429 -1.182 1.00 0.00 70 CYS A N 2
ATOM 2959 C CA . CYS A 1 89 ? -7.073 8.768 -1.640 1.00 0.00 70 CYS A CA 2
ATOM 2960 C C . CYS A 1 89 ? -5.934 9.511 -2.344 1.00 0.00 70 CYS A C 2
ATOM 2961 O O . CYS A 1 89 ? -5.752 9.404 -3.545 1.00 0.00 70 CYS A O 2
ATOM 2969 N N . SER A 1 90 ? -5.151 10.250 -1.602 1.00 0.00 71 SER A N 2
ATOM 2970 C CA . SER A 1 90 ? -4.011 10.978 -2.218 1.00 0.00 71 SER A CA 2
ATOM 2971 C C . SER A 1 90 ? -3.308 10.044 -3.189 1.00 0.00 71 SER A C 2
ATOM 2972 O O . SER A 1 90 ? -2.995 10.397 -4.309 1.00 0.00 71 SER A O 2
ATOM 2980 N N . SER A 1 91 ? -3.081 8.839 -2.760 1.00 0.00 72 SER A N 2
ATOM 2981 C CA . SER A 1 91 ? -2.421 7.846 -3.646 1.00 0.00 72 SER A CA 2
ATOM 2982 C C . SER A 1 91 ? -3.235 7.705 -4.932 1.00 0.00 72 SER A C 2
ATOM 2983 O O . SER A 1 91 ? -2.688 7.588 -6.004 1.00 0.00 72 SER A O 2
ATOM 2991 N N . ALA A 1 92 ? -4.537 7.759 -4.855 1.00 0.00 73 ALA A N 2
ATOM 2992 C CA . ALA A 1 92 ? -5.333 7.674 -6.115 1.00 0.00 73 ALA A CA 2
ATOM 2993 C C . ALA A 1 92 ? -4.722 8.665 -7.097 1.00 0.00 73 ALA A C 2
ATOM 2994 O O . ALA A 1 92 ? -4.685 8.451 -8.292 1.00 0.00 73 ALA A O 2
ATOM 3001 N N . LYS A 1 93 ? -4.189 9.732 -6.569 1.00 0.00 74 LYS A N 2
ATOM 3002 C CA . LYS A 1 93 ? -3.506 10.735 -7.427 1.00 0.00 74 LYS A CA 2
ATOM 3003 C C . LYS A 1 93 ? -2.058 10.272 -7.611 1.00 0.00 74 LYS A C 2
ATOM 3004 O O . LYS A 1 93 ? -1.447 10.463 -8.645 1.00 0.00 74 LYS A O 2
ATOM 3023 N N . ARG A 1 94 ? -1.528 9.634 -6.600 1.00 0.00 75 ARG A N 2
ATOM 3024 C CA . ARG A 1 94 ? -0.136 9.100 -6.655 1.00 0.00 75 ARG A CA 2
ATOM 3025 C C . ARG A 1 94 ? -0.178 7.583 -6.434 1.00 0.00 75 ARG A C 2
ATOM 3026 O O . ARG A 1 94 ? 0.331 7.074 -5.455 1.00 0.00 75 ARG A O 2
ATOM 3047 N N . GLY A 1 95 ? -0.817 6.864 -7.319 1.00 0.00 76 GLY A N 2
ATOM 3048 C CA . GLY A 1 95 ? -0.938 5.387 -7.150 1.00 0.00 76 GLY A CA 2
ATOM 3049 C C . GLY A 1 95 ? 0.398 4.711 -7.436 1.00 0.00 76 GLY A C 2
ATOM 3050 O O . GLY A 1 95 ? 0.599 3.555 -7.123 1.00 0.00 76 GLY A O 2
ATOM 3054 N N . GLY A 1 96 ? 1.313 5.417 -8.028 1.00 0.00 77 GLY A N 2
ATOM 3055 C CA . GLY A 1 96 ? 2.631 4.802 -8.331 1.00 0.00 77 GLY A CA 2
ATOM 3056 C C . GLY A 1 96 ? 3.365 4.494 -7.025 1.00 0.00 77 GLY A C 2
ATOM 3057 O O . GLY A 1 96 ? 3.098 3.508 -6.352 1.00 0.00 77 GLY A O 2
ATOM 3061 N N . ASP A 1 97 ? 4.296 5.323 -6.657 1.00 0.00 78 ASP A N 2
ATOM 3062 C CA . ASP A 1 97 ? 5.045 5.058 -5.404 1.00 0.00 78 ASP A CA 2
ATOM 3063 C C . ASP A 1 97 ? 5.323 6.351 -4.641 1.00 0.00 78 ASP A C 2
ATOM 3064 O O . ASP A 1 97 ? 4.954 7.430 -5.059 1.00 0.00 78 ASP A O 2
ATOM 3073 N N . LEU A 1 98 ? 5.988 6.240 -3.525 1.00 0.00 79 LEU A N 2
ATOM 3074 C CA . LEU A 1 98 ? 6.319 7.445 -2.719 1.00 0.00 79 LEU A CA 2
ATOM 3075 C C . LEU A 1 98 ? 7.574 8.093 -3.293 1.00 0.00 79 LEU A C 2
ATOM 3076 O O . LEU A 1 98 ? 7.562 9.210 -3.770 1.00 0.00 79 LEU A O 2
ATOM 3092 N N . GLY A 1 99 ? 8.657 7.378 -3.236 1.00 0.00 80 GLY A N 2
ATOM 3093 C CA . GLY A 1 99 ? 9.946 7.893 -3.757 1.00 0.00 80 GLY A CA 2
ATOM 3094 C C . GLY A 1 99 ? 11.030 7.530 -2.762 1.00 0.00 80 GLY A C 2
ATOM 3095 O O . GLY A 1 99 ? 11.656 6.504 -2.874 1.00 0.00 80 GLY A O 2
ATOM 3099 N N . SER A 1 100 ? 11.240 8.359 -1.779 1.00 0.00 81 SER A N 2
ATOM 3100 C CA . SER A 1 100 ? 12.285 8.061 -0.760 1.00 0.00 81 SER A CA 2
ATOM 3101 C C . SER A 1 100 ? 11.938 8.713 0.579 1.00 0.00 81 SER A C 2
ATOM 3102 O O . SER A 1 100 ? 11.696 9.901 0.660 1.00 0.00 81 SER A O 2
ATOM 3110 N N . PHE A 1 101 ? 11.923 7.945 1.632 1.00 0.00 82 PHE A N 2
ATOM 3111 C CA . PHE A 1 101 ? 11.602 8.518 2.969 1.00 0.00 82 PHE A CA 2
ATOM 3112 C C . PHE A 1 101 ? 12.132 7.589 4.068 1.00 0.00 82 PHE A C 2
ATOM 3113 O O . PHE A 1 101 ? 13.259 7.137 4.010 1.00 0.00 82 PHE A O 2
ATOM 3130 N N . GLY A 1 102 ? 11.348 7.296 5.069 1.00 0.00 83 GLY A N 2
ATOM 3131 C CA . GLY A 1 102 ? 11.843 6.396 6.149 1.00 0.00 83 GLY A CA 2
ATOM 3132 C C . GLY A 1 102 ? 11.571 7.027 7.514 1.00 0.00 83 GLY A C 2
ATOM 3133 O O . GLY A 1 102 ? 10.685 6.615 8.237 1.00 0.00 83 GLY A O 2
ATOM 3137 N N . ARG A 1 103 ? 12.326 8.027 7.866 1.00 0.00 84 ARG A N 2
ATOM 3138 C CA . ARG A 1 103 ? 12.113 8.697 9.185 1.00 0.00 84 ARG A CA 2
ATOM 3139 C C . ARG A 1 103 ? 11.516 10.089 8.970 1.00 0.00 84 ARG A C 2
ATOM 3140 O O . ARG A 1 103 ? 12.218 11.051 8.732 1.00 0.00 84 ARG A O 2
ATOM 3161 N N . GLY A 1 104 ? 10.218 10.194 9.042 1.00 0.00 85 GLY A N 2
ATOM 3162 C CA . GLY A 1 104 ? 9.554 11.512 8.833 1.00 0.00 85 GLY A CA 2
ATOM 3163 C C . GLY A 1 104 ? 8.199 11.274 8.167 1.00 0.00 85 GLY A C 2
ATOM 3164 O O . GLY A 1 104 ? 7.253 12.009 8.372 1.00 0.00 85 GLY A O 2
ATOM 3168 N N . GLN A 1 105 ? 8.101 10.238 7.380 1.00 0.00 86 GLN A N 2
ATOM 3169 C CA . GLN A 1 105 ? 6.811 9.922 6.702 1.00 0.00 86 GLN A CA 2
ATOM 3170 C C . GLN A 1 105 ? 6.339 8.541 7.142 1.00 0.00 86 GLN A C 2
ATOM 3171 O O . GLN A 1 105 ? 6.958 7.902 7.970 1.00 0.00 86 GLN A O 2
ATOM 3185 N N . MET A 1 106 ? 5.267 8.061 6.582 1.00 0.00 87 MET A N 2
ATOM 3186 C CA . MET A 1 106 ? 4.787 6.707 6.965 1.00 0.00 87 MET A CA 2
ATOM 3187 C C . MET A 1 106 ? 4.853 6.538 8.487 1.00 0.00 87 MET A C 2
ATOM 3188 O O . MET A 1 106 ? 4.853 7.503 9.226 1.00 0.00 87 MET A O 2
ATOM 3202 N N . GLN A 1 107 ? 4.914 5.326 8.963 1.00 0.00 88 GLN A N 2
ATOM 3203 C CA . GLN A 1 107 ? 4.987 5.110 10.435 1.00 0.00 88 GLN A CA 2
ATOM 3204 C C . GLN A 1 107 ? 5.876 3.899 10.746 1.00 0.00 88 GLN A C 2
ATOM 3205 O O . GLN A 1 107 ? 6.727 3.525 9.964 1.00 0.00 88 GLN A O 2
ATOM 3219 N N . LYS A 1 108 ? 5.692 3.289 11.884 1.00 0.00 89 LYS A N 2
ATOM 3220 C CA . LYS A 1 108 ? 6.530 2.110 12.249 1.00 0.00 89 LYS A CA 2
ATOM 3221 C C . LYS A 1 108 ? 6.147 0.846 11.452 1.00 0.00 89 LYS A C 2
ATOM 3222 O O . LYS A 1 108 ? 7.000 0.024 11.184 1.00 0.00 89 LYS A O 2
ATOM 3241 N N . PRO A 1 109 ? 4.884 0.703 11.110 1.00 0.00 90 PRO A N 2
ATOM 3242 C CA . PRO A 1 109 ? 4.450 -0.504 10.365 1.00 0.00 90 PRO A CA 2
ATOM 3243 C C . PRO A 1 109 ? 4.890 -0.445 8.898 1.00 0.00 90 PRO A C 2
ATOM 3244 O O . PRO A 1 109 ? 5.545 -1.345 8.411 1.00 0.00 90 PRO A O 2
ATOM 3255 N N . PHE A 1 110 ? 4.546 0.593 8.182 1.00 0.00 91 PHE A N 2
ATOM 3256 C CA . PHE A 1 110 ? 4.972 0.657 6.754 1.00 0.00 91 PHE A CA 2
ATOM 3257 C C . PHE A 1 110 ? 6.497 0.675 6.672 1.00 0.00 91 PHE A C 2
ATOM 3258 O O . PHE A 1 110 ? 7.104 -0.144 6.014 1.00 0.00 91 PHE A O 2
ATOM 3275 N N . GLU A 1 111 ? 7.124 1.617 7.318 1.00 0.00 92 GLU A N 2
ATOM 3276 C CA . GLU A 1 111 ? 8.613 1.691 7.258 1.00 0.00 92 GLU A CA 2
ATOM 3277 C C . GLU A 1 111 ? 9.200 0.290 7.403 1.00 0.00 92 GLU A C 2
ATOM 3278 O O . GLU A 1 111 ? 9.766 -0.254 6.475 1.00 0.00 92 GLU A O 2
ATOM 3290 N N . GLU A 1 112 ? 9.054 -0.307 8.549 1.00 0.00 93 GLU A N 2
ATOM 3291 C CA . GLU A 1 112 ? 9.589 -1.684 8.730 1.00 0.00 93 GLU A CA 2
ATOM 3292 C C . GLU A 1 112 ? 9.188 -2.531 7.521 1.00 0.00 93 GLU A C 2
ATOM 3293 O O . GLU A 1 112 ? 9.880 -3.451 7.132 1.00 0.00 93 GLU A O 2
ATOM 3305 N N . ALA A 1 113 ? 8.079 -2.205 6.911 1.00 0.00 94 ALA A N 2
ATOM 3306 C CA . ALA A 1 113 ? 7.628 -2.962 5.709 1.00 0.00 94 ALA A CA 2
ATOM 3307 C C . ALA A 1 113 ? 8.541 -2.637 4.538 1.00 0.00 94 ALA A C 2
ATOM 3308 O O . ALA A 1 113 ? 9.084 -3.505 3.883 1.00 0.00 94 ALA A O 2
ATOM 3315 N N . THR A 1 114 ? 8.705 -1.377 4.281 1.00 0.00 95 THR A N 2
ATOM 3316 C CA . THR A 1 114 ? 9.571 -0.939 3.162 1.00 0.00 95 THR A CA 2
ATOM 3317 C C . THR A 1 114 ? 11.023 -1.286 3.474 1.00 0.00 95 THR A C 2
ATOM 3318 O O . THR A 1 114 ? 11.797 -1.629 2.603 1.00 0.00 95 THR A O 2
ATOM 3329 N N . TYR A 1 115 ? 11.390 -1.204 4.720 1.00 0.00 96 TYR A N 2
ATOM 3330 C CA . TYR A 1 115 ? 12.787 -1.532 5.110 1.00 0.00 96 TYR A CA 2
ATOM 3331 C C . TYR A 1 115 ? 12.987 -3.050 5.083 1.00 0.00 96 TYR A C 2
ATOM 3332 O O . TYR A 1 115 ? 14.088 -3.539 4.924 1.00 0.00 96 TYR A O 2
ATOM 3350 N N . ALA A 1 116 ? 11.927 -3.797 5.239 1.00 0.00 97 ALA A N 2
ATOM 3351 C CA . ALA A 1 116 ? 12.051 -5.283 5.225 1.00 0.00 97 ALA A CA 2
ATOM 3352 C C . ALA A 1 116 ? 12.164 -5.797 3.787 1.00 0.00 97 ALA A C 2
ATOM 3353 O O . ALA A 1 116 ? 12.893 -6.730 3.509 1.00 0.00 97 ALA A O 2
ATOM 3360 N N . LEU A 1 117 ? 11.451 -5.201 2.868 1.00 0.00 98 LEU A N 2
ATOM 3361 C CA . LEU A 1 117 ? 11.532 -5.670 1.454 1.00 0.00 98 LEU A CA 2
ATOM 3362 C C . LEU A 1 117 ? 12.780 -5.094 0.780 1.00 0.00 98 LEU A C 2
ATOM 3363 O O . LEU A 1 117 ? 13.457 -4.247 1.329 1.00 0.00 98 LEU A O 2
ATOM 3379 N N . LYS A 1 118 ? 13.094 -5.548 -0.403 1.00 0.00 99 LYS A N 2
ATOM 3380 C CA . LYS A 1 118 ? 14.304 -5.026 -1.103 1.00 0.00 99 LYS A CA 2
ATOM 3381 C C . LYS A 1 118 ? 14.321 -5.499 -2.560 1.00 0.00 99 LYS A C 2
ATOM 3382 O O . LYS A 1 118 ? 15.214 -6.208 -2.981 1.00 0.00 99 LYS A O 2
ATOM 3401 N N . VAL A 1 119 ? 13.342 -5.115 -3.332 1.00 0.00 100 VAL A N 2
ATOM 3402 C CA . VAL A 1 119 ? 13.304 -5.546 -4.759 1.00 0.00 100 VAL A CA 2
ATOM 3403 C C . VAL A 1 119 ? 13.394 -7.071 -4.851 1.00 0.00 100 VAL A C 2
ATOM 3404 O O . VAL A 1 119 ? 13.830 -7.617 -5.845 1.00 0.00 100 VAL A O 2
ATOM 3417 N N . GLY A 1 120 ? 12.987 -7.763 -3.822 1.00 0.00 101 GLY A N 2
ATOM 3418 C CA . GLY A 1 120 ? 13.053 -9.251 -3.854 1.00 0.00 101 GLY A CA 2
ATOM 3419 C C . GLY A 1 120 ? 11.662 -9.836 -3.600 1.00 0.00 101 GLY A C 2
ATOM 3420 O O . GLY A 1 120 ? 11.350 -10.926 -4.036 1.00 0.00 101 GLY A O 2
ATOM 3424 N N . ASP A 1 121 ? 10.823 -9.123 -2.899 1.00 0.00 102 ASP A N 2
ATOM 3425 C CA . ASP A 1 121 ? 9.453 -9.645 -2.621 1.00 0.00 102 ASP A CA 2
ATOM 3426 C C . ASP A 1 121 ? 8.400 -8.609 -3.024 1.00 0.00 102 ASP A C 2
ATOM 3427 O O . ASP A 1 121 ? 8.696 -7.637 -3.689 1.00 0.00 102 ASP A O 2
ATOM 3436 N N . ILE A 1 122 ? 7.170 -8.809 -2.630 1.00 0.00 103 ILE A N 2
ATOM 3437 C CA . ILE A 1 122 ? 6.105 -7.832 -2.997 1.00 0.00 103 ILE A CA 2
ATOM 3438 C C . ILE A 1 122 ? 5.328 -7.386 -1.754 1.00 0.00 103 ILE A C 2
ATOM 3439 O O . ILE A 1 122 ? 4.126 -7.222 -1.791 1.00 0.00 103 ILE A O 2
ATOM 3455 N N . SER A 1 123 ? 6.007 -7.179 -0.657 1.00 0.00 104 SER A N 2
ATOM 3456 C CA . SER A 1 123 ? 5.307 -6.734 0.586 1.00 0.00 104 SER A CA 2
ATOM 3457 C C . SER A 1 123 ? 4.004 -7.517 0.783 1.00 0.00 104 SER A C 2
ATOM 3458 O O . SER A 1 123 ? 2.975 -7.176 0.233 1.00 0.00 104 SER A O 2
ATOM 3466 N N . ASP A 1 124 ? 4.038 -8.562 1.567 1.00 0.00 105 ASP A N 2
ATOM 3467 C CA . ASP A 1 124 ? 2.797 -9.362 1.799 1.00 0.00 105 ASP A CA 2
ATOM 3468 C C . ASP A 1 124 ? 1.620 -8.434 2.118 1.00 0.00 105 ASP A C 2
ATOM 3469 O O . ASP A 1 124 ? 0.668 -8.344 1.369 1.00 0.00 105 ASP A O 2
ATOM 3478 N N . ILE A 1 125 ? 1.685 -7.732 3.214 1.00 0.00 106 ILE A N 2
ATOM 3479 C CA . ILE A 1 125 ? 0.578 -6.796 3.574 1.00 0.00 106 ILE A CA 2
ATOM 3480 C C . ILE A 1 125 ? 1.164 -5.494 4.121 1.00 0.00 106 ILE A C 2
ATOM 3481 O O . ILE A 1 125 ? 2.313 -5.434 4.512 1.00 0.00 106 ILE A O 2
ATOM 3497 N N . VAL A 1 126 ? 0.386 -4.448 4.142 1.00 0.00 107 VAL A N 2
ATOM 3498 C CA . VAL A 1 126 ? 0.899 -3.144 4.653 1.00 0.00 107 VAL A CA 2
ATOM 3499 C C . VAL A 1 126 ? -0.150 -2.501 5.571 1.00 0.00 107 VAL A C 2
ATOM 3500 O O . VAL A 1 126 ? -0.476 -1.339 5.440 1.00 0.00 107 VAL A O 2
ATOM 3513 N N . ASP A 1 127 ? -0.688 -3.260 6.493 1.00 0.00 108 ASP A N 2
ATOM 3514 C CA . ASP A 1 127 ? -1.727 -2.710 7.417 1.00 0.00 108 ASP A CA 2
ATOM 3515 C C . ASP A 1 127 ? -1.165 -1.569 8.264 1.00 0.00 108 ASP A C 2
ATOM 3516 O O . ASP A 1 127 ? -0.493 -1.784 9.254 1.00 0.00 108 ASP A O 2
ATOM 3525 N N . THR A 1 128 ? -1.455 -0.353 7.887 1.00 0.00 109 THR A N 2
ATOM 3526 C CA . THR A 1 128 ? -0.963 0.817 8.665 1.00 0.00 109 THR A CA 2
ATOM 3527 C C . THR A 1 128 ? -2.024 1.917 8.638 1.00 0.00 109 THR A C 2
ATOM 3528 O O . THR A 1 128 ? -3.192 1.656 8.425 1.00 0.00 109 THR A O 2
ATOM 3539 N N . ASP A 1 129 ? -1.636 3.145 8.840 1.00 0.00 110 ASP A N 2
ATOM 3540 C CA . ASP A 1 129 ? -2.638 4.245 8.809 1.00 0.00 110 ASP A CA 2
ATOM 3541 C C . ASP A 1 129 ? -3.568 4.058 7.608 1.00 0.00 110 ASP A C 2
ATOM 3542 O O . ASP A 1 129 ? -3.237 3.371 6.662 1.00 0.00 110 ASP A O 2
ATOM 3551 N N . SER A 1 130 ? -4.726 4.659 7.636 1.00 0.00 111 SER A N 2
ATOM 3552 C CA . SER A 1 130 ? -5.675 4.512 6.492 1.00 0.00 111 SER A CA 2
ATOM 3553 C C . SER A 1 130 ? -6.236 3.090 6.439 1.00 0.00 111 SER A C 2
ATOM 3554 O O . SER A 1 130 ? -7.432 2.882 6.480 1.00 0.00 111 SER A O 2
ATOM 3562 N N . GLY A 1 131 ? -5.385 2.110 6.347 1.00 0.00 112 GLY A N 2
ATOM 3563 C CA . GLY A 1 131 ? -5.877 0.705 6.291 1.00 0.00 112 GLY A CA 2
ATOM 3564 C C . GLY A 1 131 ? -4.749 -0.215 5.831 1.00 0.00 112 GLY A C 2
ATOM 3565 O O . GLY A 1 131 ? -3.601 -0.022 6.175 1.00 0.00 112 GLY A O 2
ATOM 3569 N N . VAL A 1 132 ? -5.064 -1.215 5.054 1.00 0.00 113 VAL A N 2
ATOM 3570 C CA . VAL A 1 132 ? -4.002 -2.142 4.573 1.00 0.00 113 VAL A CA 2
ATOM 3571 C C . VAL A 1 132 ? -3.548 -1.737 3.178 1.00 0.00 113 VAL A C 2
ATOM 3572 O O . VAL A 1 132 ? -4.339 -1.609 2.265 1.00 0.00 113 VAL A O 2
ATOM 3585 N N . HIS A 1 133 ? -2.275 -1.520 3.011 1.00 0.00 114 HIS A N 2
ATOM 3586 C CA . HIS A 1 133 ? -1.766 -1.105 1.680 1.00 0.00 114 HIS A CA 2
ATOM 3587 C C . HIS A 1 133 ? -0.914 -2.214 1.055 1.00 0.00 114 HIS A C 2
ATOM 3588 O O . HIS A 1 133 ? -0.767 -3.287 1.605 1.00 0.00 114 HIS A O 2
ATOM 3602 N N . ILE A 1 134 ? -0.343 -1.943 -0.086 1.00 0.00 115 ILE A N 2
ATOM 3603 C CA . ILE A 1 134 ? 0.524 -2.952 -0.768 1.00 0.00 115 ILE A CA 2
ATOM 3604 C C . ILE A 1 134 ? 1.753 -2.225 -1.325 1.00 0.00 115 ILE A C 2
ATOM 3605 O O . ILE A 1 134 ? 1.637 -1.306 -2.109 1.00 0.00 115 ILE A O 2
ATOM 3621 N N . ILE A 1 135 ? 2.924 -2.612 -0.903 1.00 0.00 116 ILE A N 2
ATOM 3622 C CA . ILE A 1 135 ? 4.156 -1.918 -1.379 1.00 0.00 116 ILE A CA 2
ATOM 3623 C C . ILE A 1 135 ? 4.728 -2.572 -2.640 1.00 0.00 116 ILE A C 2
ATOM 3624 O O . ILE A 1 135 ? 4.488 -3.728 -2.925 1.00 0.00 116 ILE A O 2
ATOM 3640 N N . LYS A 1 136 ? 5.505 -1.828 -3.381 1.00 0.00 117 LYS A N 2
ATOM 3641 C CA . LYS A 1 136 ? 6.134 -2.374 -4.619 1.00 0.00 117 LYS A CA 2
ATOM 3642 C C . LYS A 1 136 ? 7.406 -1.575 -4.929 1.00 0.00 117 LYS A C 2
ATOM 3643 O O . LYS A 1 136 ? 7.357 -0.386 -5.177 1.00 0.00 117 LYS A O 2
ATOM 3662 N N . ARG A 1 137 ? 8.544 -2.213 -4.899 1.00 0.00 118 ARG A N 2
ATOM 3663 C CA . ARG A 1 137 ? 9.816 -1.482 -5.175 1.00 0.00 118 ARG A CA 2
ATOM 3664 C C . ARG A 1 137 ? 10.250 -1.681 -6.630 1.00 0.00 118 ARG A C 2
ATOM 3665 O O . ARG A 1 137 ? 9.436 -1.771 -7.527 1.00 0.00 118 ARG A O 2
ATOM 3686 N N . THR A 1 138 ? 11.533 -1.745 -6.867 1.00 0.00 119 THR A N 2
ATOM 3687 C CA . THR A 1 138 ? 12.032 -1.932 -8.261 1.00 0.00 119 THR A CA 2
ATOM 3688 C C . THR A 1 138 ? 12.132 -3.422 -8.603 1.00 0.00 119 THR A C 2
ATOM 3689 O O . THR A 1 138 ? 12.974 -3.834 -9.376 1.00 0.00 119 THR A O 2
ATOM 3700 N N . ALA A 1 139 ? 11.281 -4.233 -8.037 1.00 0.00 120 ALA A N 2
ATOM 3701 C CA . ALA A 1 139 ? 11.334 -5.692 -8.337 1.00 0.00 120 ALA A CA 2
ATOM 3702 C C . ALA A 1 139 ? 10.430 -6.020 -9.529 1.00 0.00 120 ALA A C 2
ATOM 3703 O O . ALA A 1 139 ? 10.591 -7.088 -10.094 1.00 0.00 120 ALA A O 2
ATOM 3711 N N . HIS A 1 20 ? 29.095 8.952 2.723 1.00 0.00 1 HIS A N 3
ATOM 3712 C CA . HIS A 1 20 ? 28.638 10.316 2.322 1.00 0.00 1 HIS A CA 3
ATOM 3713 C C . HIS A 1 20 ? 27.377 10.701 3.102 1.00 0.00 1 HIS A C 3
ATOM 3714 O O . HIS A 1 20 ? 26.923 9.974 3.963 1.00 0.00 1 HIS A O 3
ATOM 3728 N N . MET A 1 21 ? 26.809 11.838 2.806 1.00 0.00 2 MET A N 3
ATOM 3729 C CA . MET A 1 21 ? 25.578 12.267 3.531 1.00 0.00 2 MET A CA 3
ATOM 3730 C C . MET A 1 21 ? 24.381 12.282 2.578 1.00 0.00 2 MET A C 3
ATOM 3731 O O . MET A 1 21 ? 23.247 12.131 2.988 1.00 0.00 2 MET A O 3
ATOM 3745 N N . ALA A 1 22 ? 24.623 12.462 1.308 1.00 0.00 3 ALA A N 3
ATOM 3746 C CA . ALA A 1 22 ? 23.496 12.485 0.331 1.00 0.00 3 ALA A CA 3
ATOM 3747 C C . ALA A 1 22 ? 23.099 11.057 -0.050 1.00 0.00 3 ALA A C 3
ATOM 3748 O O . ALA A 1 22 ? 23.913 10.276 -0.502 1.00 0.00 3 ALA A O 3
ATOM 3755 N N . SER A 1 23 ? 21.854 10.710 0.128 1.00 0.00 4 SER A N 3
ATOM 3756 C CA . SER A 1 23 ? 21.408 9.333 -0.226 1.00 0.00 4 SER A CA 3
ATOM 3757 C C . SER A 1 23 ? 22.131 8.303 0.646 1.00 0.00 4 SER A C 3
ATOM 3758 O O . SER A 1 23 ? 23.294 8.012 0.444 1.00 0.00 4 SER A O 3
ATOM 3766 N N . ARG A 1 24 ? 21.453 7.750 1.615 1.00 0.00 5 ARG A N 3
ATOM 3767 C CA . ARG A 1 24 ? 22.103 6.742 2.501 1.00 0.00 5 ARG A CA 3
ATOM 3768 C C . ARG A 1 24 ? 21.058 5.743 3.021 1.00 0.00 5 ARG A C 3
ATOM 3769 O O . ARG A 1 24 ? 20.369 5.103 2.252 1.00 0.00 5 ARG A O 3
ATOM 3790 N N . ASP A 1 25 ? 20.930 5.602 4.317 1.00 0.00 6 ASP A N 3
ATOM 3791 C CA . ASP A 1 25 ? 19.928 4.645 4.870 1.00 0.00 6 ASP A CA 3
ATOM 3792 C C . ASP A 1 25 ? 18.559 4.865 4.220 1.00 0.00 6 ASP A C 3
ATOM 3793 O O . ASP A 1 25 ? 17.707 4.000 4.257 1.00 0.00 6 ASP A O 3
ATOM 3802 N N . GLN A 1 26 ? 18.342 6.018 3.636 1.00 0.00 7 GLN A N 3
ATOM 3803 C CA . GLN A 1 26 ? 17.025 6.300 2.987 1.00 0.00 7 GLN A CA 3
ATOM 3804 C C . GLN A 1 26 ? 16.472 5.035 2.326 1.00 0.00 7 GLN A C 3
ATOM 3805 O O . GLN A 1 26 ? 17.209 4.145 1.949 1.00 0.00 7 GLN A O 3
ATOM 3819 N N . VAL A 1 27 ? 15.177 4.941 2.198 1.00 0.00 8 VAL A N 3
ATOM 3820 C CA . VAL A 1 27 ? 14.574 3.725 1.581 1.00 0.00 8 VAL A CA 3
ATOM 3821 C C . VAL A 1 27 ? 13.598 4.107 0.462 1.00 0.00 8 VAL A C 3
ATOM 3822 O O . VAL A 1 27 ? 12.483 4.520 0.713 1.00 0.00 8 VAL A O 3
ATOM 3835 N N . LYS A 1 28 ? 13.998 3.945 -0.772 1.00 0.00 9 LYS A N 3
ATOM 3836 C CA . LYS A 1 28 ? 13.076 4.267 -1.897 1.00 0.00 9 LYS A CA 3
ATOM 3837 C C . LYS A 1 28 ? 12.055 3.136 -2.030 1.00 0.00 9 LYS A C 3
ATOM 3838 O O . LYS A 1 28 ? 12.267 2.050 -1.530 1.00 0.00 9 LYS A O 3
ATOM 3857 N N . ALA A 1 29 ? 10.953 3.360 -2.695 1.00 0.00 10 ALA A N 3
ATOM 3858 C CA . ALA A 1 29 ? 9.956 2.249 -2.827 1.00 0.00 10 ALA A CA 3
ATOM 3859 C C . ALA A 1 29 ? 8.632 2.726 -3.430 1.00 0.00 10 ALA A C 3
ATOM 3860 O O . ALA A 1 29 ? 8.375 3.906 -3.560 1.00 0.00 10 ALA A O 3
ATOM 3867 N N . SER A 1 30 ? 7.784 1.792 -3.774 1.00 0.00 11 SER A N 3
ATOM 3868 C CA . SER A 1 30 ? 6.450 2.135 -4.345 1.00 0.00 11 SER A CA 3
ATOM 3869 C C . SER A 1 30 ? 5.381 1.342 -3.591 1.00 0.00 11 SER A C 3
ATOM 3870 O O . SER A 1 30 ? 5.702 0.576 -2.706 1.00 0.00 11 SER A O 3
ATOM 3878 N N . HIS A 1 31 ? 4.120 1.495 -3.915 1.00 0.00 12 HIS A N 3
ATOM 3879 C CA . HIS A 1 31 ? 3.092 0.705 -3.162 1.00 0.00 12 HIS A CA 3
ATOM 3880 C C . HIS A 1 31 ? 1.673 0.946 -3.685 1.00 0.00 12 HIS A C 3
ATOM 3881 O O . HIS A 1 31 ? 1.431 1.798 -4.517 1.00 0.00 12 HIS A O 3
ATOM 3895 N N . ILE A 1 32 ? 0.732 0.194 -3.171 1.00 0.00 13 ILE A N 3
ATOM 3896 C CA . ILE A 1 32 ? -0.694 0.349 -3.588 1.00 0.00 13 ILE A CA 3
ATOM 3897 C C . ILE A 1 32 ? -1.597 0.285 -2.348 1.00 0.00 13 ILE A C 3
ATOM 3898 O O . ILE A 1 32 ? -1.143 0.036 -1.249 1.00 0.00 13 ILE A O 3
ATOM 3914 N N . LEU A 1 33 ? -2.869 0.512 -2.522 1.00 0.00 14 LEU A N 3
ATOM 3915 C CA . LEU A 1 33 ? -3.809 0.472 -1.364 1.00 0.00 14 LEU A CA 3
ATOM 3916 C C . LEU A 1 33 ? -5.092 -0.260 -1.769 1.00 0.00 14 LEU A C 3
ATOM 3917 O O . LEU A 1 33 ? -5.422 -0.336 -2.934 1.00 0.00 14 LEU A O 3
ATOM 3933 N N . ILE A 1 34 ? -5.817 -0.804 -0.829 1.00 0.00 15 ILE A N 3
ATOM 3934 C CA . ILE A 1 34 ? -7.074 -1.525 -1.195 1.00 0.00 15 ILE A CA 3
ATOM 3935 C C . ILE A 1 34 ? -8.280 -0.911 -0.467 1.00 0.00 15 ILE A C 3
ATOM 3936 O O . ILE A 1 34 ? -9.414 -1.277 -0.708 1.00 0.00 15 ILE A O 3
ATOM 3952 N N . LYS A 1 35 ? -8.045 0.014 0.423 1.00 0.00 16 LYS A N 3
ATOM 3953 C CA . LYS A 1 35 ? -9.177 0.643 1.166 1.00 0.00 16 LYS A CA 3
ATOM 3954 C C . LYS A 1 35 ? -9.791 -0.377 2.138 1.00 0.00 16 LYS A C 3
ATOM 3955 O O . LYS A 1 35 ? -9.836 -1.560 1.865 1.00 0.00 16 LYS A O 3
ATOM 3974 N N . HIS A 1 36 ? -10.267 0.078 3.266 1.00 0.00 17 HIS A N 3
ATOM 3975 C CA . HIS A 1 36 ? -10.882 -0.861 4.250 1.00 0.00 17 HIS A CA 3
ATOM 3976 C C . HIS A 1 36 ? -11.535 -0.078 5.393 1.00 0.00 17 HIS A C 3
ATOM 3977 O O . HIS A 1 36 ? -11.947 1.053 5.227 1.00 0.00 17 HIS A O 3
ATOM 3991 N N . GLN A 1 37 ? -11.633 -0.671 6.551 1.00 0.00 18 GLN A N 3
ATOM 3992 C CA . GLN A 1 37 ? -12.262 0.040 7.703 1.00 0.00 18 GLN A CA 3
ATOM 3993 C C . GLN A 1 37 ? -11.344 1.158 8.200 1.00 0.00 18 GLN A C 3
ATOM 3994 O O . GLN A 1 37 ? -11.792 2.225 8.568 1.00 0.00 18 GLN A O 3
ATOM 4008 N N . GLY A 1 38 ? -10.064 0.919 8.216 1.00 0.00 19 GLY A N 3
ATOM 4009 C CA . GLY A 1 38 ? -9.119 1.967 8.692 1.00 0.00 19 GLY A CA 3
ATOM 4010 C C . GLY A 1 38 ? -9.629 2.543 10.014 1.00 0.00 19 GLY A C 3
ATOM 4011 O O . GLY A 1 38 ? -10.019 1.819 10.908 1.00 0.00 19 GLY A O 3
ATOM 4015 N N . SER A 1 39 ? -9.633 3.841 10.144 1.00 0.00 20 SER A N 3
ATOM 4016 C CA . SER A 1 39 ? -10.124 4.462 11.408 1.00 0.00 20 SER A CA 3
ATOM 4017 C C . SER A 1 39 ? -11.131 5.572 11.092 1.00 0.00 20 SER A C 3
ATOM 4018 O O . SER A 1 39 ? -11.333 6.481 11.872 1.00 0.00 20 SER A O 3
ATOM 4026 N N . ARG A 1 40 ? -11.760 5.505 9.949 1.00 0.00 21 ARG A N 3
ATOM 4027 C CA . ARG A 1 40 ? -12.751 6.557 9.579 1.00 0.00 21 ARG A CA 3
ATOM 4028 C C . ARG A 1 40 ? -14.144 5.944 9.407 1.00 0.00 21 ARG A C 3
ATOM 4029 O O . ARG A 1 40 ? -14.352 4.771 9.652 1.00 0.00 21 ARG A O 3
ATOM 4050 N N . ARG A 1 41 ? -15.100 6.730 8.989 1.00 0.00 22 ARG A N 3
ATOM 4051 C CA . ARG A 1 41 ? -16.481 6.195 8.802 1.00 0.00 22 ARG A CA 3
ATOM 4052 C C . ARG A 1 41 ? -16.735 5.870 7.327 1.00 0.00 22 ARG A C 3
ATOM 4053 O O . ARG A 1 41 ? -17.814 5.459 6.950 1.00 0.00 22 ARG A O 3
ATOM 4074 N N . LYS A 1 42 ? -15.752 6.050 6.488 1.00 0.00 23 LYS A N 3
ATOM 4075 C CA . LYS A 1 42 ? -15.947 5.747 5.040 1.00 0.00 23 LYS A CA 3
ATOM 4076 C C . LYS A 1 42 ? -14.648 5.987 4.264 1.00 0.00 23 LYS A C 3
ATOM 4077 O O . LYS A 1 42 ? -13.597 6.183 4.841 1.00 0.00 23 LYS A O 3
ATOM 4096 N N . ALA A 1 43 ? -14.712 5.968 2.960 1.00 0.00 24 ALA A N 3
ATOM 4097 C CA . ALA A 1 43 ? -13.480 6.190 2.148 1.00 0.00 24 ALA A CA 3
ATOM 4098 C C . ALA A 1 43 ? -13.451 7.620 1.601 1.00 0.00 24 ALA A C 3
ATOM 4099 O O . ALA A 1 43 ? -12.978 7.867 0.510 1.00 0.00 24 ALA A O 3
ATOM 4106 N N . SER A 1 44 ? -13.950 8.564 2.349 1.00 0.00 25 SER A N 3
ATOM 4107 C CA . SER A 1 44 ? -13.946 9.974 1.864 1.00 0.00 25 SER A CA 3
ATOM 4108 C C . SER A 1 44 ? -14.398 10.031 0.402 1.00 0.00 25 SER A C 3
ATOM 4109 O O . SER A 1 44 ? -14.011 10.909 -0.343 1.00 0.00 25 SER A O 3
ATOM 4117 N N . TRP A 1 45 ? -15.214 9.102 -0.015 1.00 0.00 26 TRP A N 3
ATOM 4118 C CA . TRP A 1 45 ? -15.688 9.108 -1.429 1.00 0.00 26 TRP A CA 3
ATOM 4119 C C . TRP A 1 45 ? -17.212 9.245 -1.475 1.00 0.00 26 TRP A C 3
ATOM 4120 O O . TRP A 1 45 ? -17.939 8.346 -1.100 1.00 0.00 26 TRP A O 3
ATOM 4141 N N . LYS A 1 46 ? -17.700 10.368 -1.928 1.00 0.00 27 LYS A N 3
ATOM 4142 C CA . LYS A 1 46 ? -19.176 10.571 -1.993 1.00 0.00 27 LYS A CA 3
ATOM 4143 C C . LYS A 1 46 ? -19.747 9.976 -3.284 1.00 0.00 27 LYS A C 3
ATOM 4144 O O . LYS A 1 46 ? -20.944 9.847 -3.439 1.00 0.00 27 LYS A O 3
ATOM 4163 N N . ASP A 1 47 ? -18.903 9.616 -4.212 1.00 0.00 28 ASP A N 3
ATOM 4164 C CA . ASP A 1 47 ? -19.408 9.035 -5.489 1.00 0.00 28 ASP A CA 3
ATOM 4165 C C . ASP A 1 47 ? -20.435 7.935 -5.204 1.00 0.00 28 ASP A C 3
ATOM 4166 O O . ASP A 1 47 ? -21.575 8.029 -5.614 1.00 0.00 28 ASP A O 3
ATOM 4175 N N . PRO A 1 48 ? -19.990 6.923 -4.509 1.00 0.00 29 PRO A N 3
ATOM 4176 C CA . PRO A 1 48 ? -20.879 5.784 -4.164 1.00 0.00 29 PRO A CA 3
ATOM 4177 C C . PRO A 1 48 ? -21.887 6.193 -3.084 1.00 0.00 29 PRO A C 3
ATOM 4178 O O . PRO A 1 48 ? -21.770 5.810 -1.936 1.00 0.00 29 PRO A O 3
ATOM 4189 N N . GLU A 1 49 ? -22.879 6.960 -3.442 1.00 0.00 30 GLU A N 3
ATOM 4190 C CA . GLU A 1 49 ? -23.894 7.382 -2.433 1.00 0.00 30 GLU A CA 3
ATOM 4191 C C . GLU A 1 49 ? -24.763 6.186 -2.037 1.00 0.00 30 GLU A C 3
ATOM 4192 O O . GLU A 1 49 ? -25.225 5.440 -2.877 1.00 0.00 30 GLU A O 3
ATOM 4204 N N . GLY A 1 50 ? -24.992 5.995 -0.767 1.00 0.00 31 GLY A N 3
ATOM 4205 C CA . GLY A 1 50 ? -25.833 4.844 -0.332 1.00 0.00 31 GLY A CA 3
ATOM 4206 C C . GLY A 1 50 ? -25.712 4.656 1.181 1.00 0.00 31 GLY A C 3
ATOM 4207 O O . GLY A 1 50 ? -26.684 4.730 1.906 1.00 0.00 31 GLY A O 3
ATOM 4211 N N . LYS A 1 51 ? -24.526 4.408 1.665 1.00 0.00 32 LYS A N 3
ATOM 4212 C CA . LYS A 1 51 ? -24.349 4.210 3.132 1.00 0.00 32 LYS A CA 3
ATOM 4213 C C . LYS A 1 51 ? -25.297 3.118 3.633 1.00 0.00 32 LYS A C 3
ATOM 4214 O O . LYS A 1 51 ? -26.344 3.396 4.185 1.00 0.00 32 LYS A O 3
ATOM 4233 N N . ILE A 1 52 ? -24.941 1.878 3.441 1.00 0.00 33 ILE A N 3
ATOM 4234 C CA . ILE A 1 52 ? -25.824 0.770 3.901 1.00 0.00 33 ILE A CA 3
ATOM 4235 C C . ILE A 1 52 ? -25.031 -0.536 3.983 1.00 0.00 33 ILE A C 3
ATOM 4236 O O . ILE A 1 52 ? -25.159 -1.293 4.925 1.00 0.00 33 ILE A O 3
ATOM 4252 N N . ILE A 1 53 ? -24.215 -0.810 3.001 1.00 0.00 34 ILE A N 3
ATOM 4253 C CA . ILE A 1 53 ? -23.420 -2.071 3.022 1.00 0.00 34 ILE A CA 3
ATOM 4254 C C . ILE A 1 53 ? -22.020 -1.812 3.587 1.00 0.00 34 ILE A C 3
ATOM 4255 O O . ILE A 1 53 ? -21.383 -0.828 3.267 1.00 0.00 34 ILE A O 3
ATOM 4271 N N . LEU A 1 54 ? -21.534 -2.690 4.421 1.00 0.00 35 LEU A N 3
ATOM 4272 C CA . LEU A 1 54 ? -20.173 -2.495 5.000 1.00 0.00 35 LEU A CA 3
ATOM 4273 C C . LEU A 1 54 ? -19.108 -2.743 3.928 1.00 0.00 35 LEU A C 3
ATOM 4274 O O . LEU A 1 54 ? -19.153 -3.722 3.210 1.00 0.00 35 LEU A O 3
ATOM 4290 N N . THR A 1 55 ? -18.155 -1.859 3.806 1.00 0.00 36 THR A N 3
ATOM 4291 C CA . THR A 1 55 ? -17.095 -2.043 2.772 1.00 0.00 36 THR A CA 3
ATOM 4292 C C . THR A 1 55 ? -16.067 -3.083 3.230 1.00 0.00 36 THR A C 3
ATOM 4293 O O . THR A 1 55 ? -16.358 -3.954 4.026 1.00 0.00 36 THR A O 3
ATOM 4304 N N . THR A 1 56 ? -14.865 -2.998 2.724 1.00 0.00 37 THR A N 3
ATOM 4305 C CA . THR A 1 56 ? -13.810 -3.978 3.115 1.00 0.00 37 THR A CA 3
ATOM 4306 C C . THR A 1 56 ? -13.393 -3.760 4.576 1.00 0.00 37 THR A C 3
ATOM 4307 O O . THR A 1 56 ? -13.271 -2.643 5.038 1.00 0.00 37 THR A O 3
ATOM 4318 N N . THR A 1 57 ? -13.175 -4.823 5.303 1.00 0.00 38 THR A N 3
ATOM 4319 C CA . THR A 1 57 ? -12.767 -4.681 6.732 1.00 0.00 38 THR A CA 3
ATOM 4320 C C . THR A 1 57 ? -11.313 -5.119 6.924 1.00 0.00 38 THR A C 3
ATOM 4321 O O . THR A 1 57 ? -10.672 -5.592 6.009 1.00 0.00 38 THR A O 3
ATOM 4332 N N . ARG A 1 58 ? -10.791 -4.962 8.113 1.00 0.00 39 ARG A N 3
ATOM 4333 C CA . ARG A 1 58 ? -9.376 -5.363 8.373 1.00 0.00 39 ARG A CA 3
ATOM 4334 C C . ARG A 1 58 ? -9.087 -6.738 7.768 1.00 0.00 39 ARG A C 3
ATOM 4335 O O . ARG A 1 58 ? -8.524 -6.849 6.698 1.00 0.00 39 ARG A O 3
ATOM 4356 N N . GLU A 1 59 ? -9.468 -7.785 8.445 1.00 0.00 40 GLU A N 3
ATOM 4357 C CA . GLU A 1 59 ? -9.215 -9.152 7.906 1.00 0.00 40 GLU A CA 3
ATOM 4358 C C . GLU A 1 59 ? -9.535 -9.184 6.415 1.00 0.00 40 GLU A C 3
ATOM 4359 O O . GLU A 1 59 ? -8.674 -9.396 5.584 1.00 0.00 40 GLU A O 3
ATOM 4371 N N . ALA A 1 60 ? -10.772 -8.967 6.074 1.00 0.00 41 ALA A N 3
ATOM 4372 C CA . ALA A 1 60 ? -11.163 -8.973 4.639 1.00 0.00 41 ALA A CA 3
ATOM 4373 C C . ALA A 1 60 ? -10.106 -8.241 3.810 1.00 0.00 41 ALA A C 3
ATOM 4374 O O . ALA A 1 60 ? -9.736 -8.672 2.736 1.00 0.00 41 ALA A O 3
ATOM 4381 N N . ALA A 1 61 ? -9.608 -7.141 4.308 1.00 0.00 42 ALA A N 3
ATOM 4382 C CA . ALA A 1 61 ? -8.565 -6.390 3.553 1.00 0.00 42 ALA A CA 3
ATOM 4383 C C . ALA A 1 61 ? -7.341 -7.278 3.351 1.00 0.00 42 ALA A C 3
ATOM 4384 O O . ALA A 1 61 ? -6.899 -7.501 2.242 1.00 0.00 42 ALA A O 3
ATOM 4391 N N . VAL A 1 62 ? -6.794 -7.796 4.415 1.00 0.00 43 VAL A N 3
ATOM 4392 C CA . VAL A 1 62 ? -5.605 -8.678 4.269 1.00 0.00 43 VAL A CA 3
ATOM 4393 C C . VAL A 1 62 ? -5.971 -9.858 3.370 1.00 0.00 43 VAL A C 3
ATOM 4394 O O . VAL A 1 62 ? -5.138 -10.408 2.676 1.00 0.00 43 VAL A O 3
ATOM 4407 N N . GLU A 1 63 ? -7.223 -10.231 3.358 1.00 0.00 44 GLU A N 3
ATOM 4408 C CA . GLU A 1 63 ? -7.657 -11.353 2.483 1.00 0.00 44 GLU A CA 3
ATOM 4409 C C . GLU A 1 63 ? -7.757 -10.849 1.046 1.00 0.00 44 GLU A C 3
ATOM 4410 O O . GLU A 1 63 ? -7.277 -11.470 0.120 1.00 0.00 44 GLU A O 3
ATOM 4422 N N . GLN A 1 64 ? -8.363 -9.709 0.861 1.00 0.00 45 GLN A N 3
ATOM 4423 C CA . GLN A 1 64 ? -8.478 -9.141 -0.509 1.00 0.00 45 GLN A CA 3
ATOM 4424 C C . GLN A 1 64 ? -7.079 -8.832 -1.034 1.00 0.00 45 GLN A C 3
ATOM 4425 O O . GLN A 1 64 ? -6.771 -9.045 -2.190 1.00 0.00 45 GLN A O 3
ATOM 4439 N N . LEU A 1 65 ? -6.225 -8.344 -0.178 1.00 0.00 46 LEU A N 3
ATOM 4440 C CA . LEU A 1 65 ? -4.836 -8.032 -0.605 1.00 0.00 46 LEU A CA 3
ATOM 4441 C C . LEU A 1 65 ? -4.059 -9.336 -0.781 1.00 0.00 46 LEU A C 3
ATOM 4442 O O . LEU A 1 65 ? -3.229 -9.465 -1.660 1.00 0.00 46 LEU A O 3
ATOM 4458 N N . LYS A 1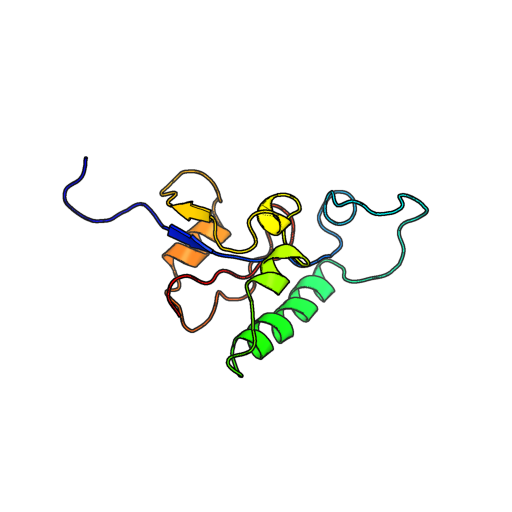 66 ? -4.339 -10.313 0.039 1.00 0.00 47 LYS A N 3
ATOM 4459 C CA . LYS A 1 66 ? -3.634 -11.618 -0.091 1.00 0.00 47 LYS A CA 3
ATOM 4460 C C . LYS A 1 66 ? -3.710 -12.080 -1.543 1.00 0.00 47 LYS A C 3
ATOM 4461 O O . LYS A 1 66 ? -2.753 -12.573 -2.105 1.00 0.00 47 LYS A O 3
ATOM 4480 N N . SER A 1 67 ? -4.847 -11.903 -2.156 1.00 0.00 48 SER A N 3
ATOM 4481 C CA . SER A 1 67 ? -5.000 -12.306 -3.580 1.00 0.00 48 SER A CA 3
ATOM 4482 C C . SER A 1 67 ? -4.189 -11.355 -4.457 1.00 0.00 48 SER A C 3
ATOM 4483 O O . SER A 1 67 ? -3.573 -11.756 -5.423 1.00 0.00 48 SER A O 3
ATOM 4491 N N . ILE A 1 68 ? -4.169 -10.095 -4.115 1.00 0.00 49 ILE A N 3
ATOM 4492 C CA . ILE A 1 68 ? -3.379 -9.122 -4.918 1.00 0.00 49 ILE A CA 3
ATOM 4493 C C . ILE A 1 68 ? -1.897 -9.501 -4.832 1.00 0.00 49 ILE A C 3
ATOM 4494 O O . ILE A 1 68 ? -1.238 -9.708 -5.832 1.00 0.00 49 ILE A O 3
ATOM 4510 N N . ARG A 1 69 ? -1.382 -9.624 -3.642 1.00 0.00 50 ARG A N 3
ATOM 4511 C CA . ARG A 1 69 ? 0.044 -10.024 -3.490 1.00 0.00 50 ARG A CA 3
ATOM 4512 C C . ARG A 1 69 ? 0.246 -11.363 -4.194 1.00 0.00 50 ARG A C 3
ATOM 4513 O O . ARG A 1 69 ? 1.270 -11.625 -4.793 1.00 0.00 50 ARG A O 3
ATOM 4534 N N . GLU A 1 70 ? -0.753 -12.200 -4.138 1.00 0.00 51 GLU A N 3
ATOM 4535 C CA . GLU A 1 70 ? -0.676 -13.524 -4.814 1.00 0.00 51 GLU A CA 3
ATOM 4536 C C . GLU A 1 70 ? -0.703 -13.305 -6.321 1.00 0.00 51 GLU A C 3
ATOM 4537 O O . GLU A 1 70 ? 0.206 -13.661 -7.042 1.00 0.00 51 GLU A O 3
ATOM 4549 N N . ASP A 1 71 ? -1.743 -12.701 -6.796 1.00 0.00 52 ASP A N 3
ATOM 4550 C CA . ASP A 1 71 ? -1.825 -12.430 -8.255 1.00 0.00 52 ASP A CA 3
ATOM 4551 C C . ASP A 1 71 ? -0.560 -11.687 -8.676 1.00 0.00 52 ASP A C 3
ATOM 4552 O O . ASP A 1 71 ? 0.081 -12.032 -9.648 1.00 0.00 52 ASP A O 3
ATOM 4561 N N . ILE A 1 72 ? -0.171 -10.691 -7.926 1.00 0.00 53 ILE A N 3
ATOM 4562 C CA . ILE A 1 72 ? 1.080 -9.964 -8.266 1.00 0.00 53 ILE A CA 3
ATOM 4563 C C . ILE A 1 72 ? 2.244 -10.938 -8.105 1.00 0.00 53 ILE A C 3
ATOM 4564 O O . ILE A 1 72 ? 3.264 -10.827 -8.755 1.00 0.00 53 ILE A O 3
ATOM 4580 N N . VAL A 1 73 ? 2.077 -11.914 -7.250 1.00 0.00 54 VAL A N 3
ATOM 4581 C CA . VAL A 1 73 ? 3.146 -12.926 -7.051 1.00 0.00 54 VAL A CA 3
ATOM 4582 C C . VAL A 1 73 ? 3.300 -13.737 -8.342 1.00 0.00 54 VAL A C 3
ATOM 4583 O O . VAL A 1 73 ? 4.339 -13.728 -8.972 1.00 0.00 54 VAL A O 3
ATOM 4596 N N . SER A 1 74 ? 2.266 -14.418 -8.752 1.00 0.00 55 SER A N 3
ATOM 4597 C CA . SER A 1 74 ? 2.357 -15.202 -10.017 1.00 0.00 55 SER A CA 3
ATOM 4598 C C . SER A 1 74 ? 1.770 -14.397 -11.173 1.00 0.00 55 SER A C 3
ATOM 4599 O O . SER A 1 74 ? 0.733 -13.775 -11.047 1.00 0.00 55 SER A O 3
ATOM 4607 N N . GLY A 1 75 ? 2.418 -14.405 -12.298 1.00 0.00 56 GLY A N 3
ATOM 4608 C CA . GLY A 1 75 ? 1.897 -13.646 -13.460 1.00 0.00 56 GLY A CA 3
ATOM 4609 C C . GLY A 1 75 ? 2.374 -12.203 -13.372 1.00 0.00 56 GLY A C 3
ATOM 4610 O O . GLY A 1 75 ? 1.967 -11.456 -12.505 1.00 0.00 56 GLY A O 3
ATOM 4614 N N . LYS A 1 76 ? 3.233 -11.805 -14.264 1.00 0.00 57 LYS A N 3
ATOM 4615 C CA . LYS A 1 76 ? 3.743 -10.403 -14.247 1.00 0.00 57 LYS A CA 3
ATOM 4616 C C . LYS A 1 76 ? 2.609 -9.426 -14.578 1.00 0.00 57 LYS A C 3
ATOM 4617 O O . LYS A 1 76 ? 2.706 -8.629 -15.490 1.00 0.00 57 LYS A O 3
ATOM 4636 N N . ALA A 1 77 ? 1.531 -9.490 -13.846 1.00 0.00 58 ALA A N 3
ATOM 4637 C CA . ALA A 1 77 ? 0.383 -8.580 -14.111 1.00 0.00 58 ALA A CA 3
ATOM 4638 C C . ALA A 1 77 ? 0.828 -7.111 -14.089 1.00 0.00 58 ALA A C 3
ATOM 4639 O O . ALA A 1 77 ? 2.004 -6.808 -14.116 1.00 0.00 58 ALA A O 3
ATOM 4646 N N . ASN A 1 78 ? -0.110 -6.198 -14.047 1.00 0.00 59 ASN A N 3
ATOM 4647 C CA . ASN A 1 78 ? 0.250 -4.747 -14.031 1.00 0.00 59 ASN A CA 3
ATOM 4648 C C . ASN A 1 78 ? 0.372 -4.242 -12.589 1.00 0.00 59 ASN A C 3
ATOM 4649 O O . ASN A 1 78 ? 0.573 -5.011 -11.670 1.00 0.00 59 ASN A O 3
ATOM 4660 N N . PHE A 1 79 ? 0.253 -2.955 -12.383 1.00 0.00 60 PHE A N 3
ATOM 4661 C CA . PHE A 1 79 ? 0.366 -2.411 -10.995 1.00 0.00 60 PHE A CA 3
ATOM 4662 C C . PHE A 1 79 ? 0.147 -0.891 -10.974 1.00 0.00 60 PHE A C 3
ATOM 4663 O O . PHE A 1 79 ? -0.252 -0.329 -9.973 1.00 0.00 60 PHE A O 3
ATOM 4680 N N . GLU A 1 80 ? 0.410 -0.216 -12.060 1.00 0.00 61 GLU A N 3
ATOM 4681 C CA . GLU A 1 80 ? 0.218 1.263 -12.079 1.00 0.00 61 GLU A CA 3
ATOM 4682 C C . GLU A 1 80 ? -1.274 1.610 -12.100 1.00 0.00 61 GLU A C 3
ATOM 4683 O O . GLU A 1 80 ? -1.865 1.888 -11.075 1.00 0.00 61 GLU A O 3
ATOM 4695 N N . GLU A 1 81 ? -1.885 1.600 -13.256 1.00 0.00 62 GLU A N 3
ATOM 4696 C CA . GLU A 1 81 ? -3.339 1.930 -13.336 1.00 0.00 62 GLU A CA 3
ATOM 4697 C C . GLU A 1 81 ? -4.089 1.285 -12.170 1.00 0.00 62 GLU A C 3
ATOM 4698 O O . GLU A 1 81 ? -4.914 1.908 -11.530 1.00 0.00 62 GLU A O 3
ATOM 4710 N N . VAL A 1 82 ? -3.806 0.045 -11.882 1.00 0.00 63 VAL A N 3
ATOM 4711 C CA . VAL A 1 82 ? -4.502 -0.625 -10.749 1.00 0.00 63 VAL A CA 3
ATOM 4712 C C . VAL A 1 82 ? -4.227 0.146 -9.454 1.00 0.00 63 VAL A C 3
ATOM 4713 O O . VAL A 1 82 ? -5.105 0.354 -8.641 1.00 0.00 63 VAL A O 3
ATOM 4726 N N . ALA A 1 83 ? -3.010 0.576 -9.268 1.00 0.00 64 ALA A N 3
ATOM 4727 C CA . ALA A 1 83 ? -2.655 1.340 -8.036 1.00 0.00 64 ALA A CA 3
ATOM 4728 C C . ALA A 1 83 ? -3.439 2.651 -7.972 1.00 0.00 64 ALA A C 3
ATOM 4729 O O . ALA A 1 83 ? -3.588 3.246 -6.925 1.00 0.00 64 ALA A O 3
ATOM 4736 N N . THR A 1 84 ? -3.930 3.110 -9.087 1.00 0.00 65 THR A N 3
ATOM 4737 C CA . THR A 1 84 ? -4.693 4.391 -9.092 1.00 0.00 65 THR A CA 3
ATOM 4738 C C . THR A 1 84 ? -6.184 4.136 -8.847 1.00 0.00 65 THR A C 3
ATOM 4739 O O . THR A 1 84 ? -6.843 4.882 -8.151 1.00 0.00 65 THR A O 3
ATOM 4750 N N . ARG A 1 85 ? -6.727 3.101 -9.425 1.00 0.00 66 ARG A N 3
ATOM 4751 C CA . ARG A 1 85 ? -8.180 2.821 -9.232 1.00 0.00 66 ARG A CA 3
ATOM 4752 C C . ARG A 1 85 ? -8.406 1.807 -8.104 1.00 0.00 66 ARG A C 3
ATOM 4753 O O . ARG A 1 85 ? -9.485 1.717 -7.553 1.00 0.00 66 ARG A O 3
ATOM 4774 N N . VAL A 1 86 ? -7.409 1.037 -7.762 1.00 0.00 67 VAL A N 3
ATOM 4775 C CA . VAL A 1 86 ? -7.596 0.029 -6.677 1.00 0.00 67 VAL A CA 3
ATOM 4776 C C . VAL A 1 86 ? -7.159 0.603 -5.322 1.00 0.00 67 VAL A C 3
ATOM 4777 O O . VAL A 1 86 ? -7.251 -0.057 -4.308 1.00 0.00 67 VAL A O 3
ATOM 4790 N N . SER A 1 87 ? -6.692 1.823 -5.294 1.00 0.00 68 SER A N 3
ATOM 4791 C CA . SER A 1 87 ? -6.258 2.420 -4.001 1.00 0.00 68 SER A CA 3
ATOM 4792 C C . SER A 1 87 ? -7.439 3.141 -3.346 1.00 0.00 68 SER A C 3
ATOM 4793 O O . SER A 1 87 ? -8.291 3.684 -4.020 1.00 0.00 68 SER A O 3
ATOM 4801 N N . ASP A 1 88 ? -7.502 3.148 -2.041 1.00 0.00 69 ASP A N 3
ATOM 4802 C CA . ASP A 1 88 ? -8.636 3.837 -1.360 1.00 0.00 69 ASP A CA 3
ATOM 4803 C C . ASP A 1 88 ? -8.888 5.181 -2.037 1.00 0.00 69 ASP A C 3
ATOM 4804 O O . ASP A 1 88 ? -9.983 5.478 -2.474 1.00 0.00 69 ASP A O 3
ATOM 4813 N N . CYS A 1 89 ? -7.869 5.984 -2.138 1.00 0.00 70 CYS A N 3
ATOM 4814 C CA . CYS A 1 89 ? -8.015 7.309 -2.800 1.00 0.00 70 CYS A CA 3
ATOM 4815 C C . CYS A 1 89 ? -6.672 8.038 -2.808 1.00 0.00 70 CYS A C 3
ATOM 4816 O O . CYS A 1 89 ? -6.052 8.204 -3.839 1.00 0.00 70 CYS A O 3
ATOM 4824 N N . SER A 1 90 ? -6.209 8.464 -1.667 1.00 0.00 71 SER A N 3
ATOM 4825 C CA . SER A 1 90 ? -4.896 9.164 -1.619 1.00 0.00 71 SER A CA 3
ATOM 4826 C C . SER A 1 90 ? -3.896 8.385 -2.460 1.00 0.00 71 SER A C 3
ATOM 4827 O O . SER A 1 90 ? -3.339 8.888 -3.416 1.00 0.00 71 SER A O 3
ATOM 4835 N N . SER A 1 91 ? -3.686 7.148 -2.124 1.00 0.00 72 SER A N 3
ATOM 4836 C CA . SER A 1 91 ? -2.746 6.319 -2.921 1.00 0.00 72 SER A CA 3
ATOM 4837 C C . SER A 1 91 ? -3.128 6.420 -4.396 1.00 0.00 72 SER A C 3
ATOM 4838 O O . SER A 1 91 ? -2.281 6.431 -5.265 1.00 0.00 72 SER A O 3
ATOM 4846 N N . ALA A 1 92 ? -4.397 6.528 -4.692 1.00 0.00 73 ALA A N 3
ATOM 4847 C CA . ALA A 1 92 ? -4.798 6.666 -6.119 1.00 0.00 73 ALA A CA 3
ATOM 4848 C C . ALA A 1 92 ? -3.954 7.781 -6.729 1.00 0.00 73 ALA A C 3
ATOM 4849 O O . ALA A 1 92 ? -3.472 7.683 -7.840 1.00 0.00 73 ALA A O 3
ATOM 4856 N N . LYS A 1 93 ? -3.740 8.828 -5.977 1.00 0.00 74 LYS A N 3
ATOM 4857 C CA . LYS A 1 93 ? -2.889 9.945 -6.468 1.00 0.00 74 LYS A CA 3
ATOM 4858 C C . LYS A 1 93 ? -1.440 9.459 -6.489 1.00 0.00 74 LYS A C 3
ATOM 4859 O O . LYS A 1 93 ? -0.629 9.889 -7.286 1.00 0.00 74 LYS A O 3
ATOM 4878 N N . ARG A 1 94 ? -1.129 8.545 -5.610 1.00 0.00 75 ARG A N 3
ATOM 4879 C CA . ARG A 1 94 ? 0.246 7.978 -5.540 1.00 0.00 75 ARG A CA 3
ATOM 4880 C C . ARG A 1 94 ? 0.206 6.499 -5.933 1.00 0.00 75 ARG A C 3
ATOM 4881 O O . ARG A 1 94 ? 0.832 5.663 -5.312 1.00 0.00 75 ARG A O 3
ATOM 4902 N N . GLY A 1 95 ? -0.538 6.172 -6.953 1.00 0.00 76 GLY A N 3
ATOM 4903 C CA . GLY A 1 95 ? -0.637 4.749 -7.382 1.00 0.00 76 GLY A CA 3
ATOM 4904 C C . GLY A 1 95 ? 0.713 4.286 -7.913 1.00 0.00 76 GLY A C 3
ATOM 4905 O O . GLY A 1 95 ? 0.952 3.109 -8.094 1.00 0.00 76 GLY A O 3
ATOM 4909 N N . GLY A 1 96 ? 1.602 5.203 -8.162 1.00 0.00 77 GLY A N 3
ATOM 4910 C CA . GLY A 1 96 ? 2.937 4.810 -8.680 1.00 0.00 77 GLY A CA 3
ATOM 4911 C C . GLY A 1 96 ? 3.828 4.389 -7.513 1.00 0.00 77 GLY A C 3
ATOM 4912 O O . GLY A 1 96 ? 3.649 3.339 -6.916 1.00 0.00 77 GLY A O 3
ATOM 4916 N N . ASP A 1 97 ? 4.789 5.197 -7.176 1.00 0.00 78 ASP A N 3
ATOM 4917 C CA . ASP A 1 97 ? 5.686 4.831 -6.050 1.00 0.00 78 ASP A CA 3
ATOM 4918 C C . ASP A 1 97 ? 5.998 6.047 -5.179 1.00 0.00 78 ASP A C 3
ATOM 4919 O O . ASP A 1 97 ? 5.686 7.171 -5.519 1.00 0.00 78 ASP A O 3
ATOM 4928 N N . LEU A 1 98 ? 6.630 5.822 -4.061 1.00 0.00 79 LEU A N 3
ATOM 4929 C CA . LEU A 1 98 ? 6.990 6.953 -3.162 1.00 0.00 79 LEU A CA 3
ATOM 4930 C C . LEU A 1 98 ? 8.212 7.663 -3.736 1.00 0.00 79 LEU A C 3
ATOM 4931 O O . LEU A 1 98 ? 8.184 8.835 -4.059 1.00 0.00 79 LEU A O 3
ATOM 4947 N N . GLY A 1 99 ? 9.286 6.942 -3.857 1.00 0.00 80 GLY A N 3
ATOM 4948 C CA . GLY A 1 99 ? 10.538 7.518 -4.400 1.00 0.00 80 GLY A CA 3
ATOM 4949 C C . GLY A 1 99 ? 11.651 7.245 -3.406 1.00 0.00 80 GLY A C 3
ATOM 4950 O O . GLY A 1 99 ? 12.378 6.283 -3.524 1.00 0.00 80 GLY A O 3
ATOM 4954 N N . SER A 1 100 ? 11.774 8.078 -2.417 1.00 0.00 81 SER A N 3
ATOM 4955 C CA . SER A 1 100 ? 12.841 7.871 -1.404 1.00 0.00 81 SER A CA 3
ATOM 4956 C C . SER A 1 100 ? 12.466 8.517 -0.071 1.00 0.00 81 SER A C 3
ATOM 4957 O O . SER A 1 100 ? 11.954 9.618 -0.021 1.00 0.00 81 SER A O 3
ATOM 4965 N N . PHE A 1 101 ? 12.731 7.841 1.010 1.00 0.00 82 PHE A N 3
ATOM 4966 C CA . PHE A 1 101 ? 12.409 8.406 2.349 1.00 0.00 82 PHE A CA 3
ATOM 4967 C C . PHE A 1 101 ? 13.004 7.509 3.435 1.00 0.00 82 PHE A C 3
ATOM 4968 O O . PHE A 1 101 ? 13.995 6.842 3.220 1.00 0.00 82 PHE A O 3
ATOM 4985 N N . GLY A 1 102 ? 12.418 7.478 4.597 1.00 0.00 83 GLY A N 3
ATOM 4986 C CA . GLY A 1 102 ? 12.973 6.611 5.673 1.00 0.00 83 GLY A CA 3
ATOM 4987 C C . GLY A 1 102 ? 12.971 7.363 7.002 1.00 0.00 83 GLY A C 3
ATOM 4988 O O . GLY A 1 102 ? 12.219 7.051 7.904 1.00 0.00 83 GLY A O 3
ATOM 4992 N N . ARG A 1 103 ? 13.812 8.346 7.130 1.00 0.00 84 ARG A N 3
ATOM 4993 C CA . ARG A 1 103 ? 13.868 9.119 8.404 1.00 0.00 84 ARG A CA 3
ATOM 4994 C C . ARG A 1 103 ? 12.921 10.320 8.335 1.00 0.00 84 ARG A C 3
ATOM 4995 O O . ARG A 1 103 ? 13.343 11.457 8.389 1.00 0.00 84 ARG A O 3
ATOM 5016 N N . GLY A 1 104 ? 11.643 10.078 8.215 1.00 0.00 85 GLY A N 3
ATOM 5017 C CA . GLY A 1 104 ? 10.677 11.212 8.143 1.00 0.00 85 GLY A CA 3
ATOM 5018 C C . GLY A 1 104 ? 9.310 10.701 7.681 1.00 0.00 85 GLY A C 3
ATOM 5019 O O . GLY A 1 104 ? 8.285 11.268 8.005 1.00 0.00 85 GLY A O 3
ATOM 5023 N N . GLN A 1 105 ? 9.285 9.637 6.927 1.00 0.00 86 GLN A N 3
ATOM 5024 C CA . GLN A 1 105 ? 7.979 9.093 6.446 1.00 0.00 86 GLN A CA 3
ATOM 5025 C C . GLN A 1 105 ? 7.865 7.616 6.809 1.00 0.00 86 GLN A C 3
ATOM 5026 O O . GLN A 1 105 ? 8.824 6.995 7.219 1.00 0.00 86 GLN A O 3
ATOM 5040 N N . MET A 1 106 ? 6.708 7.042 6.639 1.00 0.00 87 MET A N 3
ATOM 5041 C CA . MET A 1 106 ? 6.553 5.596 6.952 1.00 0.00 87 MET A CA 3
ATOM 5042 C C . MET A 1 106 ? 7.090 5.298 8.356 1.00 0.00 87 MET A C 3
ATOM 5043 O O . MET A 1 106 ? 8.281 5.185 8.566 1.00 0.00 87 MET A O 3
ATOM 5057 N N . GLN A 1 107 ? 6.220 5.184 9.322 1.00 0.00 88 GLN A N 3
ATOM 5058 C CA . GLN A 1 107 ? 6.683 4.912 10.714 1.00 0.00 88 GLN A CA 3
ATOM 5059 C C . GLN A 1 107 ? 7.291 3.504 10.831 1.00 0.00 88 GLN A C 3
ATOM 5060 O O . GLN A 1 107 ? 8.104 3.101 10.023 1.00 0.00 88 GLN A O 3
ATOM 5074 N N . LYS A 1 108 ? 6.924 2.766 11.846 1.00 0.00 89 LYS A N 3
ATOM 5075 C CA . LYS A 1 108 ? 7.497 1.399 12.040 1.00 0.00 89 LYS A CA 3
ATOM 5076 C C . LYS A 1 108 ? 6.867 0.328 11.122 1.00 0.00 89 LYS A C 3
ATOM 5077 O O . LYS A 1 108 ? 7.520 -0.649 10.809 1.00 0.00 89 LYS A O 3
ATOM 5096 N N . PRO A 1 109 ? 5.622 0.501 10.734 1.00 0.00 90 PRO A N 3
ATOM 5097 C CA . PRO A 1 109 ? 4.966 -0.525 9.887 1.00 0.00 90 PRO A CA 3
ATOM 5098 C C . PRO A 1 109 ? 5.532 -0.523 8.464 1.00 0.00 90 PRO A C 3
ATOM 5099 O O . PRO A 1 109 ? 6.458 -1.249 8.161 1.00 0.00 90 PRO A O 3
ATOM 5110 N N . PHE A 1 110 ? 4.980 0.266 7.583 1.00 0.00 91 PHE A N 3
ATOM 5111 C CA . PHE A 1 110 ? 5.492 0.280 6.179 1.00 0.00 91 PHE A CA 3
ATOM 5112 C C . PHE A 1 110 ? 7.017 0.243 6.156 1.00 0.00 91 PHE A C 3
ATOM 5113 O O . PHE A 1 110 ? 7.618 -0.609 5.538 1.00 0.00 91 PHE A O 3
ATOM 5130 N N . GLU A 1 111 ? 7.644 1.186 6.793 1.00 0.00 92 GLU A N 3
ATOM 5131 C CA . GLU A 1 111 ? 9.135 1.237 6.785 1.00 0.00 92 GLU A CA 3
ATOM 5132 C C . GLU A 1 111 ? 9.728 -0.165 6.910 1.00 0.00 92 GLU A C 3
ATOM 5133 O O . GLU A 1 111 ? 10.409 -0.641 6.023 1.00 0.00 92 GLU A O 3
ATOM 5145 N N . GLU A 1 112 ? 9.481 -0.831 8.000 1.00 0.00 93 GLU A N 3
ATOM 5146 C CA . GLU A 1 112 ? 10.043 -2.201 8.165 1.00 0.00 93 GLU A CA 3
ATOM 5147 C C . GLU A 1 112 ? 9.681 -3.058 6.949 1.00 0.00 93 GLU A C 3
ATOM 5148 O O . GLU A 1 112 ? 10.307 -4.062 6.674 1.00 0.00 93 GLU A O 3
ATOM 5160 N N . ALA A 1 113 ? 8.678 -2.661 6.214 1.00 0.00 94 ALA A N 3
ATOM 5161 C CA . ALA A 1 113 ? 8.276 -3.438 5.008 1.00 0.00 94 ALA A CA 3
ATOM 5162 C C . ALA A 1 113 ? 9.281 -3.205 3.883 1.00 0.00 94 ALA A C 3
ATOM 5163 O O . ALA A 1 113 ? 9.868 -4.130 3.358 1.00 0.00 94 ALA A O 3
ATOM 5170 N N . THR A 1 114 ? 9.488 -1.974 3.517 1.00 0.00 95 THR A N 3
ATOM 5171 C CA . THR A 1 114 ? 10.462 -1.677 2.433 1.00 0.00 95 THR A CA 3
ATOM 5172 C C . THR A 1 114 ? 11.875 -1.955 2.939 1.00 0.00 95 THR A C 3
ATOM 5173 O O . THR A 1 114 ? 12.761 -2.306 2.185 1.00 0.00 95 THR A O 3
ATOM 5184 N N . TYR A 1 115 ? 12.085 -1.818 4.220 1.00 0.00 96 TYR A N 3
ATOM 5185 C CA . TYR A 1 115 ? 13.432 -2.092 4.788 1.00 0.00 96 TYR A CA 3
ATOM 5186 C C . TYR A 1 115 ? 13.646 -3.605 4.879 1.00 0.00 96 TYR A C 3
ATOM 5187 O O . TYR A 1 115 ? 14.759 -4.091 4.857 1.00 0.00 96 TYR A O 3
ATOM 5205 N N . ALA A 1 116 ? 12.576 -4.350 4.976 1.00 0.00 97 ALA A N 3
ATOM 5206 C CA . ALA A 1 116 ? 12.697 -5.835 5.063 1.00 0.00 97 ALA A CA 3
ATOM 5207 C C . ALA A 1 116 ? 12.810 -6.437 3.659 1.00 0.00 97 ALA A C 3
ATOM 5208 O O . ALA A 1 116 ? 13.604 -7.323 3.413 1.00 0.00 97 ALA A O 3
ATOM 5215 N N . LEU A 1 117 ? 12.019 -5.960 2.736 1.00 0.00 98 LEU A N 3
ATOM 5216 C CA . LEU A 1 117 ? 12.074 -6.501 1.347 1.00 0.00 98 LEU A CA 3
ATOM 5217 C C . LEU A 1 117 ? 13.211 -5.835 0.564 1.00 0.00 98 LEU A C 3
ATOM 5218 O O . LEU A 1 117 ? 13.268 -4.628 0.441 1.00 0.00 98 LEU A O 3
ATOM 5234 N N . LYS A 1 118 ? 14.116 -6.613 0.032 1.00 0.00 99 LYS A N 3
ATOM 5235 C CA . LYS A 1 118 ? 15.247 -6.022 -0.742 1.00 0.00 99 LYS A CA 3
ATOM 5236 C C . LYS A 1 118 ? 15.287 -6.610 -2.156 1.00 0.00 99 LYS A C 3
ATOM 5237 O O . LYS A 1 118 ? 16.171 -7.370 -2.498 1.00 0.00 99 LYS A O 3
ATOM 5256 N N . VAL A 1 119 ? 14.335 -6.265 -2.980 1.00 0.00 100 VAL A N 3
ATOM 5257 C CA . VAL A 1 119 ? 14.318 -6.804 -4.371 1.00 0.00 100 VAL A CA 3
ATOM 5258 C C . VAL A 1 119 ? 14.436 -8.329 -4.346 1.00 0.00 100 VAL A C 3
ATOM 5259 O O . VAL A 1 119 ? 14.798 -8.953 -5.323 1.00 0.00 100 VAL A O 3
ATOM 5272 N N . GLY A 1 120 ? 14.118 -8.930 -3.234 1.00 0.00 101 GLY A N 3
ATOM 5273 C CA . GLY A 1 120 ? 14.190 -10.414 -3.137 1.00 0.00 101 GLY A CA 3
ATOM 5274 C C . GLY A 1 120 ? 12.767 -10.975 -3.094 1.00 0.00 101 GLY A C 3
ATOM 5275 O O . GLY A 1 120 ? 12.551 -12.163 -3.220 1.00 0.00 101 GLY A O 3
ATOM 5279 N N . ASP A 1 121 ? 11.795 -10.119 -2.918 1.00 0.00 102 ASP A N 3
ATOM 5280 C CA . ASP A 1 121 ? 10.380 -10.581 -2.866 1.00 0.00 102 ASP A CA 3
ATOM 5281 C C . ASP A 1 121 ? 9.457 -9.468 -3.368 1.00 0.00 102 ASP A C 3
ATOM 5282 O O . ASP A 1 121 ? 9.895 -8.525 -3.997 1.00 0.00 102 ASP A O 3
ATOM 5291 N N . ILE A 1 122 ? 8.186 -9.560 -3.091 1.00 0.00 103 ILE A N 3
ATOM 5292 C CA . ILE A 1 122 ? 7.250 -8.493 -3.552 1.00 0.00 103 ILE A CA 3
ATOM 5293 C C . ILE A 1 122 ? 6.881 -7.575 -2.385 1.00 0.00 103 ILE A C 3
ATOM 5294 O O . ILE A 1 122 ? 7.380 -6.474 -2.270 1.00 0.00 103 ILE A O 3
ATOM 5310 N N . SER A 1 123 ? 6.009 -8.022 -1.521 1.00 0.00 104 SER A N 3
ATOM 5311 C CA . SER A 1 123 ? 5.598 -7.184 -0.350 1.00 0.00 104 SER A CA 3
ATOM 5312 C C . SER A 1 123 ? 4.317 -7.746 0.275 1.00 0.00 104 SER A C 3
ATOM 5313 O O . SER A 1 123 ? 3.227 -7.527 -0.217 1.00 0.00 104 SER A O 3
ATOM 5321 N N . ASP A 1 124 ? 4.438 -8.467 1.356 1.00 0.00 105 ASP A N 3
ATOM 5322 C CA . ASP A 1 124 ? 3.226 -9.041 2.010 1.00 0.00 105 ASP A CA 3
ATOM 5323 C C . ASP A 1 124 ? 2.206 -7.934 2.291 1.00 0.00 105 ASP A C 3
ATOM 5324 O O . ASP A 1 124 ? 2.411 -6.787 1.950 1.00 0.00 105 ASP A O 3
ATOM 5333 N N . ILE A 1 125 ? 1.108 -8.270 2.910 1.00 0.00 106 ILE A N 3
ATOM 5334 C CA . ILE A 1 125 ? 0.078 -7.234 3.211 1.00 0.00 106 ILE A CA 3
ATOM 5335 C C . ILE A 1 125 ? 0.676 -6.124 4.077 1.00 0.00 106 ILE A C 3
ATOM 5336 O O . ILE A 1 125 ? 1.324 -6.379 5.072 1.00 0.00 106 ILE A O 3
ATOM 5352 N N . VAL A 1 126 ? 0.461 -4.893 3.705 1.00 0.00 107 VAL A N 3
ATOM 5353 C CA . VAL A 1 126 ? 1.014 -3.762 4.504 1.00 0.00 107 VAL A CA 3
ATOM 5354 C C . VAL A 1 126 ? -0.128 -2.991 5.173 1.00 0.00 107 VAL A C 3
ATOM 5355 O O . VAL A 1 126 ? -0.583 -1.981 4.675 1.00 0.00 107 VAL A O 3
ATOM 5368 N N . ASP A 1 127 ? -0.600 -3.467 6.295 1.00 0.00 108 ASP A N 3
ATOM 5369 C CA . ASP A 1 127 ? -1.721 -2.767 6.990 1.00 0.00 108 ASP A CA 3
ATOM 5370 C C . ASP A 1 127 ? -1.191 -1.625 7.864 1.00 0.00 108 ASP A C 3
ATOM 5371 O O . ASP A 1 127 ? -0.760 -1.828 8.982 1.00 0.00 108 ASP A O 3
ATOM 5380 N N . THR A 1 128 ? -1.231 -0.425 7.355 1.00 0.00 109 THR A N 3
ATOM 5381 C CA . THR A 1 128 ? -0.747 0.751 8.133 1.00 0.00 109 THR A CA 3
ATOM 5382 C C . THR A 1 128 ? -1.038 2.038 7.355 1.00 0.00 109 THR A C 3
ATOM 5383 O O . THR A 1 128 ? -1.746 2.030 6.367 1.00 0.00 109 THR A O 3
ATOM 5394 N N . ASP A 1 129 ? -0.494 3.141 7.788 1.00 0.00 110 ASP A N 3
ATOM 5395 C CA . ASP A 1 129 ? -0.734 4.428 7.072 1.00 0.00 110 ASP A CA 3
ATOM 5396 C C . ASP A 1 129 ? -2.207 4.543 6.645 1.00 0.00 110 ASP A C 3
ATOM 5397 O O . ASP A 1 129 ? -3.072 4.811 7.455 1.00 0.00 110 ASP A O 3
ATOM 5406 N N . SER A 1 130 ? -2.505 4.351 5.383 1.00 0.00 111 SER A N 3
ATOM 5407 C CA . SER A 1 130 ? -3.923 4.460 4.925 1.00 0.00 111 SER A CA 3
ATOM 5408 C C . SER A 1 130 ? -4.683 3.160 5.201 1.00 0.00 111 SER A C 3
ATOM 5409 O O . SER A 1 130 ? -5.887 3.154 5.364 1.00 0.00 111 SER A O 3
ATOM 5417 N N . GLY A 1 131 ? -3.990 2.059 5.249 1.00 0.00 112 GLY A N 3
ATOM 5418 C CA . GLY A 1 131 ? -4.667 0.757 5.508 1.00 0.00 112 GLY A CA 3
ATOM 5419 C C . GLY A 1 131 ? -3.759 -0.375 5.033 1.00 0.00 112 GLY A C 3
ATOM 5420 O O . GLY A 1 131 ? -2.591 -0.412 5.347 1.00 0.00 112 GLY A O 3
ATOM 5424 N N . VAL A 1 132 ? -4.276 -1.293 4.268 1.00 0.00 113 VAL A N 3
ATOM 5425 C CA . VAL A 1 132 ? -3.415 -2.405 3.776 1.00 0.00 113 VAL A CA 3
ATOM 5426 C C . VAL A 1 132 ? -2.868 -2.064 2.388 1.00 0.00 113 VAL A C 3
ATOM 5427 O O . VAL A 1 132 ? -3.609 -1.752 1.473 1.00 0.00 113 VAL A O 3
ATOM 5440 N N . HIS A 1 133 ? -1.572 -2.110 2.232 1.00 0.00 114 HIS A N 3
ATOM 5441 C CA . HIS A 1 133 ? -0.963 -1.777 0.911 1.00 0.00 114 HIS A CA 3
ATOM 5442 C C . HIS A 1 133 ? -0.018 -2.891 0.453 1.00 0.00 114 HIS A C 3
ATOM 5443 O O . HIS A 1 133 ? 0.098 -3.928 1.076 1.00 0.00 114 HIS A O 3
ATOM 5457 N N . ILE A 1 134 ? 0.675 -2.655 -0.625 1.00 0.00 115 ILE A N 3
ATOM 5458 C CA . ILE A 1 134 ? 1.650 -3.655 -1.149 1.00 0.00 115 ILE A CA 3
ATOM 5459 C C . ILE A 1 134 ? 2.820 -2.900 -1.783 1.00 0.00 115 ILE A C 3
ATOM 5460 O O . ILE A 1 134 ? 2.693 -2.312 -2.839 1.00 0.00 115 ILE A O 3
ATOM 5476 N N . ILE A 1 135 ? 3.948 -2.880 -1.126 1.00 0.00 116 ILE A N 3
ATOM 5477 C CA . ILE A 1 135 ? 5.116 -2.128 -1.669 1.00 0.00 116 ILE A CA 3
ATOM 5478 C C . ILE A 1 135 ? 5.760 -2.862 -2.851 1.00 0.00 116 ILE A C 3
ATOM 5479 O O . ILE A 1 135 ? 5.436 -3.993 -3.153 1.00 0.00 116 ILE A O 3
ATOM 5495 N N . LYS A 1 136 ? 6.675 -2.208 -3.515 1.00 0.00 117 LYS A N 3
ATOM 5496 C CA . LYS A 1 136 ? 7.363 -2.831 -4.681 1.00 0.00 117 LYS A CA 3
ATOM 5497 C C . LYS A 1 136 ? 8.594 -1.999 -5.059 1.00 0.00 117 LYS A C 3
ATOM 5498 O O . LYS A 1 136 ? 8.483 -0.849 -5.434 1.00 0.00 117 LYS A O 3
ATOM 5517 N N . ARG A 1 137 ? 9.766 -2.566 -4.960 1.00 0.00 118 ARG A N 3
ATOM 5518 C CA . ARG A 1 137 ? 10.997 -1.799 -5.312 1.00 0.00 118 ARG A CA 3
ATOM 5519 C C . ARG A 1 137 ? 11.498 -2.211 -6.698 1.00 0.00 118 ARG A C 3
ATOM 5520 O O . ARG A 1 137 ? 11.198 -1.577 -7.690 1.00 0.00 118 ARG A O 3
ATOM 5541 N N . THR A 1 138 ? 12.256 -3.269 -6.777 1.00 0.00 119 THR A N 3
ATOM 5542 C CA . THR A 1 138 ? 12.769 -3.719 -8.102 1.00 0.00 119 THR A CA 3
ATOM 5543 C C . THR A 1 138 ? 12.354 -5.170 -8.355 1.00 0.00 119 THR A C 3
ATOM 5544 O O . THR A 1 138 ? 11.451 -5.438 -9.124 1.00 0.00 119 THR A O 3
ATOM 5555 N N . ALA A 1 139 ? 12.999 -6.102 -7.706 1.00 0.00 120 ALA A N 3
ATOM 5556 C CA . ALA A 1 139 ? 12.643 -7.538 -7.895 1.00 0.00 120 ALA A CA 3
ATOM 5557 C C . ALA A 1 139 ? 12.290 -7.817 -9.359 1.00 0.00 120 ALA A C 3
ATOM 5558 O O . ALA A 1 139 ? 11.117 -7.751 -9.688 1.00 0.00 120 ALA A O 3
ATOM 5566 N N . HIS A 1 20 ? 30.321 15.892 2.232 1.00 0.00 1 HIS A N 4
ATOM 5567 C CA . HIS A 1 20 ? 31.553 15.063 2.100 1.00 0.00 1 HIS A CA 4
ATOM 5568 C C . HIS A 1 20 ? 31.182 13.588 1.926 1.00 0.00 1 HIS A C 4
ATOM 5569 O O . HIS A 1 20 ? 30.117 13.258 1.441 1.00 0.00 1 HIS A O 4
ATOM 5583 N N . MET A 1 21 ? 32.052 12.698 2.318 1.00 0.00 2 MET A N 4
ATOM 5584 C CA . MET A 1 21 ? 31.747 11.247 2.176 1.00 0.00 2 MET A CA 4
ATOM 5585 C C . MET A 1 21 ? 30.893 10.768 3.352 1.00 0.00 2 MET A C 4
ATOM 5586 O O . MET A 1 21 ? 31.193 11.033 4.499 1.00 0.00 2 MET A O 4
ATOM 5600 N N . ALA A 1 22 ? 29.830 10.065 3.075 1.00 0.00 3 ALA A N 4
ATOM 5601 C CA . ALA A 1 22 ? 28.955 9.569 4.175 1.00 0.00 3 ALA A CA 4
ATOM 5602 C C . ALA A 1 22 ? 27.782 8.772 3.596 1.00 0.00 3 ALA A C 4
ATOM 5603 O O . ALA A 1 22 ? 27.428 7.720 4.090 1.00 0.00 3 ALA A O 4
ATOM 5610 N N . SER A 1 23 ? 27.176 9.267 2.551 1.00 0.00 4 SER A N 4
ATOM 5611 C CA . SER A 1 23 ? 26.027 8.539 1.941 1.00 0.00 4 SER A CA 4
ATOM 5612 C C . SER A 1 23 ? 24.914 8.353 2.974 1.00 0.00 4 SER A C 4
ATOM 5613 O O . SER A 1 23 ? 25.117 8.536 4.158 1.00 0.00 4 SER A O 4
ATOM 5621 N N . ARG A 1 24 ? 23.741 7.987 2.537 1.00 0.00 5 ARG A N 4
ATOM 5622 C CA . ARG A 1 24 ? 22.619 7.786 3.498 1.00 0.00 5 ARG A CA 4
ATOM 5623 C C . ARG A 1 24 ? 21.871 6.493 3.166 1.00 0.00 5 ARG A C 4
ATOM 5624 O O . ARG A 1 24 ? 22.440 5.549 2.654 1.00 0.00 5 ARG A O 4
ATOM 5645 N N . ASP A 1 25 ? 20.600 6.443 3.450 1.00 0.00 6 ASP A N 4
ATOM 5646 C CA . ASP A 1 25 ? 19.821 5.211 3.145 1.00 0.00 6 ASP A CA 4
ATOM 5647 C C . ASP A 1 25 ? 18.427 5.578 2.637 1.00 0.00 6 ASP A C 4
ATOM 5648 O O . ASP A 1 25 ? 18.112 5.398 1.477 1.00 0.00 6 ASP A O 4
ATOM 5657 N N . GLN A 1 26 ? 17.590 6.086 3.495 1.00 0.00 7 GLN A N 4
ATOM 5658 C CA . GLN A 1 26 ? 16.214 6.457 3.060 1.00 0.00 7 GLN A CA 4
ATOM 5659 C C . GLN A 1 26 ? 15.541 5.248 2.409 1.00 0.00 7 GLN A C 4
ATOM 5660 O O . GLN A 1 26 ? 16.182 4.262 2.107 1.00 0.00 7 GLN A O 4
ATOM 5674 N N . VAL A 1 27 ? 14.256 5.303 2.194 1.00 0.00 8 VAL A N 4
ATOM 5675 C CA . VAL A 1 27 ? 13.572 4.135 1.567 1.00 0.00 8 VAL A CA 4
ATOM 5676 C C . VAL A 1 27 ? 12.523 4.592 0.547 1.00 0.00 8 VAL A C 4
ATOM 5677 O O . VAL A 1 27 ? 11.423 4.963 0.899 1.00 0.00 8 VAL A O 4
ATOM 5690 N N . LYS A 1 28 ? 12.850 4.545 -0.719 1.00 0.00 9 LYS A N 4
ATOM 5691 C CA . LYS A 1 28 ? 11.861 4.951 -1.759 1.00 0.00 9 LYS A CA 4
ATOM 5692 C C . LYS A 1 28 ? 10.908 3.787 -2.024 1.00 0.00 9 LYS A C 4
ATOM 5693 O O . LYS A 1 28 ? 11.146 2.679 -1.587 1.00 0.00 9 LYS A O 4
ATOM 5712 N N . ALA A 1 29 ? 9.832 4.007 -2.731 1.00 0.00 10 ALA A N 4
ATOM 5713 C CA . ALA A 1 29 ? 8.900 2.867 -2.991 1.00 0.00 10 ALA A CA 4
ATOM 5714 C C . ALA A 1 29 ? 7.586 3.323 -3.623 1.00 0.00 10 ALA A C 4
ATOM 5715 O O . ALA A 1 29 ? 7.292 4.497 -3.729 1.00 0.00 10 ALA A O 4
ATOM 5722 N N . SER A 1 30 ? 6.782 2.369 -4.002 1.00 0.00 11 SER A N 4
ATOM 5723 C CA . SER A 1 30 ? 5.450 2.666 -4.590 1.00 0.00 11 SER A CA 4
ATOM 5724 C C . SER A 1 30 ? 4.428 1.820 -3.837 1.00 0.00 11 SER A C 4
ATOM 5725 O O . SER A 1 30 ? 4.798 1.072 -2.953 1.00 0.00 11 SER A O 4
ATOM 5733 N N . HIS A 1 31 ? 3.160 1.905 -4.137 1.00 0.00 12 HIS A N 4
ATOM 5734 C CA . HIS A 1 31 ? 2.216 1.053 -3.346 1.00 0.00 12 HIS A CA 4
ATOM 5735 C C . HIS A 1 31 ? 0.776 1.100 -3.872 1.00 0.00 12 HIS A C 4
ATOM 5736 O O . HIS A 1 31 ? 0.469 1.746 -4.855 1.00 0.00 12 HIS A O 4
ATOM 5750 N N . ILE A 1 32 ? -0.105 0.408 -3.190 1.00 0.00 13 ILE A N 4
ATOM 5751 C CA . ILE A 1 32 ? -1.547 0.376 -3.584 1.00 0.00 13 ILE A CA 4
ATOM 5752 C C . ILE A 1 32 ? -2.400 0.151 -2.326 1.00 0.00 13 ILE A C 4
ATOM 5753 O O . ILE A 1 32 ? -1.880 -0.087 -1.255 1.00 0.00 13 ILE A O 4
ATOM 5769 N N . LEU A 1 33 ? -3.701 0.213 -2.441 1.00 0.00 14 LEU A N 4
ATOM 5770 C CA . LEU A 1 33 ? -4.552 -0.010 -1.234 1.00 0.00 14 LEU A CA 4
ATOM 5771 C C . LEU A 1 33 ? -5.862 -0.709 -1.597 1.00 0.00 14 LEU A C 4
ATOM 5772 O O . LEU A 1 33 ? -6.479 -0.418 -2.599 1.00 0.00 14 LEU A O 4
ATOM 5788 N N . ILE A 1 34 ? -6.301 -1.613 -0.767 1.00 0.00 15 ILE A N 4
ATOM 5789 C CA . ILE A 1 34 ? -7.584 -2.319 -1.041 1.00 0.00 15 ILE A CA 4
ATOM 5790 C C . ILE A 1 34 ? -8.679 -1.761 -0.122 1.00 0.00 15 ILE A C 4
ATOM 5791 O O . ILE A 1 34 ? -8.411 -0.994 0.781 1.00 0.00 15 ILE A O 4
ATOM 5807 N N . LYS A 1 35 ? -9.908 -2.139 -0.344 1.00 0.00 16 LYS A N 4
ATOM 5808 C CA . LYS A 1 35 ? -11.010 -1.626 0.521 1.00 0.00 16 LYS A CA 4
ATOM 5809 C C . LYS A 1 35 ? -11.340 -2.640 1.620 1.00 0.00 16 LYS A C 4
ATOM 5810 O O . LYS A 1 35 ? -11.438 -3.827 1.376 1.00 0.00 16 LYS A O 4
ATOM 5829 N N . HIS A 1 36 ? -11.512 -2.178 2.828 1.00 0.00 17 HIS A N 4
ATOM 5830 C CA . HIS A 1 36 ? -11.837 -3.107 3.949 1.00 0.00 17 HIS A CA 4
ATOM 5831 C C . HIS A 1 36 ? -12.200 -2.306 5.203 1.00 0.00 17 HIS A C 4
ATOM 5832 O O . HIS A 1 36 ? -12.488 -1.128 5.134 1.00 0.00 17 HIS A O 4
ATOM 5846 N N . GLN A 1 37 ? -12.190 -2.933 6.347 1.00 0.00 18 GLN A N 4
ATOM 5847 C CA . GLN A 1 37 ? -12.536 -2.200 7.598 1.00 0.00 18 GLN A CA 4
ATOM 5848 C C . GLN A 1 37 ? -11.584 -1.017 7.800 1.00 0.00 18 GLN A C 4
ATOM 5849 O O . GLN A 1 37 ? -11.847 0.084 7.360 1.00 0.00 18 GLN A O 4
ATOM 5863 N N . GLY A 1 38 ? -10.483 -1.236 8.465 1.00 0.00 19 GLY A N 4
ATOM 5864 C CA . GLY A 1 38 ? -9.521 -0.123 8.697 1.00 0.00 19 GLY A CA 4
ATOM 5865 C C . GLY A 1 38 ? -10.161 0.911 9.624 1.00 0.00 19 GLY A C 4
ATOM 5866 O O . GLY A 1 38 ? -10.898 1.773 9.190 1.00 0.00 19 GLY A O 4
ATOM 5870 N N . SER A 1 39 ? -9.894 0.829 10.897 1.00 0.00 20 SER A N 4
ATOM 5871 C CA . SER A 1 39 ? -10.499 1.808 11.843 1.00 0.00 20 SER A CA 4
ATOM 5872 C C . SER A 1 39 ? -11.999 1.937 11.565 1.00 0.00 20 SER A C 4
ATOM 5873 O O . SER A 1 39 ? -12.602 1.073 10.959 1.00 0.00 20 SER A O 4
ATOM 5881 N N . ARG A 1 40 ? -12.606 3.008 11.995 1.00 0.00 21 ARG A N 4
ATOM 5882 C CA . ARG A 1 40 ? -14.066 3.183 11.745 1.00 0.00 21 ARG A CA 4
ATOM 5883 C C . ARG A 1 40 ? -14.287 4.086 10.528 1.00 0.00 21 ARG A C 4
ATOM 5884 O O . ARG A 1 40 ? -15.375 4.574 10.292 1.00 0.00 21 ARG A O 4
ATOM 5905 N N . ARG A 1 41 ? -13.261 4.308 9.751 1.00 0.00 22 ARG A N 4
ATOM 5906 C CA . ARG A 1 41 ? -13.405 5.174 8.544 1.00 0.00 22 ARG A CA 4
ATOM 5907 C C . ARG A 1 41 ? -12.803 4.470 7.323 1.00 0.00 22 ARG A C 4
ATOM 5908 O O . ARG A 1 41 ? -12.234 3.401 7.433 1.00 0.00 22 ARG A O 4
ATOM 5929 N N . LYS A 1 42 ? -12.923 5.051 6.159 1.00 0.00 23 LYS A N 4
ATOM 5930 C CA . LYS A 1 42 ? -12.356 4.395 4.944 1.00 0.00 23 LYS A CA 4
ATOM 5931 C C . LYS A 1 42 ? -11.855 5.441 3.941 1.00 0.00 23 LYS A C 4
ATOM 5932 O O . LYS A 1 42 ? -10.667 5.591 3.732 1.00 0.00 23 LYS A O 4
ATOM 5951 N N . ALA A 1 43 ? -12.746 6.162 3.313 1.00 0.00 24 ALA A N 4
ATOM 5952 C CA . ALA A 1 43 ? -12.308 7.187 2.321 1.00 0.00 24 ALA A CA 4
ATOM 5953 C C . ALA A 1 43 ? -13.304 8.350 2.277 1.00 0.00 24 ALA A C 4
ATOM 5954 O O . ALA A 1 43 ? -14.440 8.223 2.688 1.00 0.00 24 ALA A O 4
ATOM 5961 N N . SER A 1 44 ? -12.886 9.484 1.780 1.00 0.00 25 SER A N 4
ATOM 5962 C CA . SER A 1 44 ? -13.810 10.653 1.709 1.00 0.00 25 SER A CA 4
ATOM 5963 C C . SER A 1 44 ? -13.955 11.130 0.261 1.00 0.00 25 SER A C 4
ATOM 5964 O O . SER A 1 44 ? -13.076 11.769 -0.283 1.00 0.00 25 SER A O 4
ATOM 5972 N N . TRP A 1 45 ? -15.060 10.829 -0.365 1.00 0.00 26 TRP A N 4
ATOM 5973 C CA . TRP A 1 45 ? -15.263 11.271 -1.774 1.00 0.00 26 TRP A CA 4
ATOM 5974 C C . TRP A 1 45 ? -16.584 12.034 -1.899 1.00 0.00 26 TRP A C 4
ATOM 5975 O O . TRP A 1 45 ? -17.497 11.841 -1.121 1.00 0.00 26 TRP A O 4
ATOM 5996 N N . LYS A 1 46 ? -16.691 12.900 -2.867 1.00 0.00 27 LYS A N 4
ATOM 5997 C CA . LYS A 1 46 ? -17.953 13.676 -3.036 1.00 0.00 27 LYS A CA 4
ATOM 5998 C C . LYS A 1 46 ? -18.879 12.975 -4.034 1.00 0.00 27 LYS A C 4
ATOM 5999 O O . LYS A 1 46 ? -18.855 13.251 -5.217 1.00 0.00 27 LYS A O 4
ATOM 6018 N N . ASP A 1 47 ? -19.694 12.069 -3.566 1.00 0.00 28 ASP A N 4
ATOM 6019 C CA . ASP A 1 47 ? -20.623 11.350 -4.487 1.00 0.00 28 ASP A CA 4
ATOM 6020 C C . ASP A 1 47 ? -21.298 10.188 -3.753 1.00 0.00 28 ASP A C 4
ATOM 6021 O O . ASP A 1 47 ? -22.510 10.104 -3.706 1.00 0.00 28 ASP A O 4
ATOM 6030 N N . PRO A 1 48 ? -20.484 9.326 -3.205 1.00 0.00 29 PRO A N 4
ATOM 6031 C CA . PRO A 1 48 ? -21.002 8.148 -2.466 1.00 0.00 29 PRO A CA 4
ATOM 6032 C C . PRO A 1 48 ? -21.562 8.568 -1.102 1.00 0.00 29 PRO A C 4
ATOM 6033 O O . PRO A 1 48 ? -21.119 8.105 -0.070 1.00 0.00 29 PRO A O 4
ATOM 6044 N N . GLU A 1 49 ? -22.536 9.437 -1.090 1.00 0.00 30 GLU A N 4
ATOM 6045 C CA . GLU A 1 49 ? -23.123 9.880 0.209 1.00 0.00 30 GLU A CA 4
ATOM 6046 C C . GLU A 1 49 ? -24.106 8.827 0.730 1.00 0.00 30 GLU A C 4
ATOM 6047 O O . GLU A 1 49 ? -24.171 7.722 0.227 1.00 0.00 30 GLU A O 4
ATOM 6059 N N . GLY A 1 50 ? -24.870 9.159 1.735 1.00 0.00 31 GLY A N 4
ATOM 6060 C CA . GLY A 1 50 ? -25.845 8.175 2.287 1.00 0.00 31 GLY A CA 4
ATOM 6061 C C . GLY A 1 50 ? -25.122 7.222 3.241 1.00 0.00 31 GLY A C 4
ATOM 6062 O O . GLY A 1 50 ? -24.403 6.341 2.821 1.00 0.00 31 GLY A O 4
ATOM 6066 N N . LYS A 1 51 ? -25.309 7.399 4.522 1.00 0.00 32 LYS A N 4
ATOM 6067 C CA . LYS A 1 51 ? -24.634 6.510 5.516 1.00 0.00 32 LYS A CA 4
ATOM 6068 C C . LYS A 1 51 ? -23.155 6.319 5.146 1.00 0.00 32 LYS A C 4
ATOM 6069 O O . LYS A 1 51 ? -22.654 6.926 4.220 1.00 0.00 32 LYS A O 4
ATOM 6088 N N . ILE A 1 52 ? -22.448 5.495 5.870 1.00 0.00 33 ILE A N 4
ATOM 6089 C CA . ILE A 1 52 ? -21.002 5.289 5.557 1.00 0.00 33 ILE A CA 4
ATOM 6090 C C . ILE A 1 52 ? -20.847 4.308 4.391 1.00 0.00 33 ILE A C 4
ATOM 6091 O O . ILE A 1 52 ? -21.816 3.803 3.858 1.00 0.00 33 ILE A O 4
ATOM 6107 N N . ILE A 1 53 ? -19.636 4.042 3.988 1.00 0.00 34 ILE A N 4
ATOM 6108 C CA . ILE A 1 53 ? -19.415 3.102 2.852 1.00 0.00 34 ILE A CA 4
ATOM 6109 C C . ILE A 1 53 ? -19.114 1.696 3.376 1.00 0.00 34 ILE A C 4
ATOM 6110 O O . ILE A 1 53 ? -18.235 1.505 4.193 1.00 0.00 34 ILE A O 4
ATOM 6126 N N . LEU A 1 54 ? -19.831 0.710 2.910 1.00 0.00 35 LEU A N 4
ATOM 6127 C CA . LEU A 1 54 ? -19.574 -0.680 3.381 1.00 0.00 35 LEU A CA 4
ATOM 6128 C C . LEU A 1 54 ? -18.074 -0.975 3.317 1.00 0.00 35 LEU A C 4
ATOM 6129 O O . LEU A 1 54 ? -17.327 -0.286 2.652 1.00 0.00 35 LEU A O 4
ATOM 6145 N N . THR A 1 55 ? -17.622 -1.988 4.003 1.00 0.00 36 THR A N 4
ATOM 6146 C CA . THR A 1 55 ? -16.166 -2.307 3.972 1.00 0.00 36 THR A CA 4
ATOM 6147 C C . THR A 1 55 ? -15.934 -3.806 4.161 1.00 0.00 36 THR A C 4
ATOM 6148 O O . THR A 1 55 ? -16.630 -4.467 4.906 1.00 0.00 36 THR A O 4
ATOM 6159 N N . THR A 1 56 ? -14.949 -4.341 3.495 1.00 0.00 37 THR A N 4
ATOM 6160 C CA . THR A 1 56 ? -14.650 -5.792 3.632 1.00 0.00 37 THR A CA 4
ATOM 6161 C C . THR A 1 56 ? -14.242 -6.092 5.086 1.00 0.00 37 THR A C 4
ATOM 6162 O O . THR A 1 56 ? -15.057 -6.499 5.886 1.00 0.00 37 THR A O 4
ATOM 6173 N N . THR A 1 57 ? -13.000 -5.865 5.432 1.00 0.00 38 THR A N 4
ATOM 6174 C CA . THR A 1 57 ? -12.519 -6.100 6.835 1.00 0.00 38 THR A CA 4
ATOM 6175 C C . THR A 1 57 ? -10.995 -6.234 6.867 1.00 0.00 38 THR A C 4
ATOM 6176 O O . THR A 1 57 ? -10.353 -6.457 5.860 1.00 0.00 38 THR A O 4
ATOM 6187 N N . ARG A 1 58 ? -10.414 -6.106 8.028 1.00 0.00 39 ARG A N 4
ATOM 6188 C CA . ARG A 1 58 ? -8.928 -6.224 8.138 1.00 0.00 39 ARG A CA 4
ATOM 6189 C C . ARG A 1 58 ? -8.483 -7.662 7.857 1.00 0.00 39 ARG A C 4
ATOM 6190 O O . ARG A 1 58 ? -7.550 -7.896 7.115 1.00 0.00 39 ARG A O 4
ATOM 6211 N N . GLU A 1 59 ? -9.152 -8.626 8.421 1.00 0.00 40 GLU A N 4
ATOM 6212 C CA . GLU A 1 59 ? -8.773 -10.042 8.157 1.00 0.00 40 GLU A CA 4
ATOM 6213 C C . GLU A 1 59 ? -9.039 -10.351 6.687 1.00 0.00 40 GLU A C 4
ATOM 6214 O O . GLU A 1 59 ? -8.192 -10.850 5.972 1.00 0.00 40 GLU A O 4
ATOM 6226 N N . ALA A 1 60 ? -10.218 -10.035 6.238 1.00 0.00 41 ALA A N 4
ATOM 6227 C CA . ALA A 1 60 ? -10.578 -10.276 4.814 1.00 0.00 41 ALA A CA 4
ATOM 6228 C C . ALA A 1 60 ? -9.554 -9.608 3.895 1.00 0.00 41 ALA A C 4
ATOM 6229 O O . ALA A 1 60 ? -8.932 -10.246 3.070 1.00 0.00 41 ALA A O 4
ATOM 6236 N N . ALA A 1 61 ? -9.378 -8.324 4.039 1.00 0.00 42 ALA A N 4
ATOM 6237 C CA . ALA A 1 61 ? -8.395 -7.599 3.183 1.00 0.00 42 ALA A CA 4
ATOM 6238 C C . ALA A 1 61 ? -7.122 -8.430 3.035 1.00 0.00 42 ALA A C 4
ATOM 6239 O O . ALA A 1 61 ? -6.783 -8.879 1.958 1.00 0.00 42 ALA A O 4
ATOM 6246 N N . VAL A 1 62 ? -6.421 -8.645 4.112 1.00 0.00 43 VAL A N 4
ATOM 6247 C CA . VAL A 1 62 ? -5.175 -9.458 4.034 1.00 0.00 43 VAL A CA 4
ATOM 6248 C C . VAL A 1 62 ? -5.430 -10.692 3.167 1.00 0.00 43 VAL A C 4
ATOM 6249 O O . VAL A 1 62 ? -4.582 -11.118 2.413 1.00 0.00 43 VAL A O 4
ATOM 6262 N N . GLU A 1 63 ? -6.601 -11.256 3.258 1.00 0.00 44 GLU A N 4
ATOM 6263 C CA . GLU A 1 63 ? -6.921 -12.451 2.426 1.00 0.00 44 GLU A CA 4
ATOM 6264 C C . GLU A 1 63 ? -6.993 -12.035 0.958 1.00 0.00 44 GLU A C 4
ATOM 6265 O O . GLU A 1 63 ? -6.414 -12.660 0.091 1.00 0.00 44 GLU A O 4
ATOM 6277 N N . GLN A 1 64 ? -7.691 -10.971 0.680 1.00 0.00 45 GLN A N 4
ATOM 6278 C CA . GLN A 1 64 ? -7.795 -10.491 -0.726 1.00 0.00 45 GLN A CA 4
ATOM 6279 C C . GLN A 1 64 ? -6.436 -9.962 -1.183 1.00 0.00 45 GLN A C 4
ATOM 6280 O O . GLN A 1 64 ? -6.008 -10.195 -2.296 1.00 0.00 45 GLN A O 4
ATOM 6294 N N . LEU A 1 65 ? -5.749 -9.262 -0.323 1.00 0.00 46 LEU A N 4
ATOM 6295 C CA . LEU A 1 65 ? -4.410 -8.730 -0.699 1.00 0.00 46 LEU A CA 4
ATOM 6296 C C . LEU A 1 65 ? -3.400 -9.877 -0.730 1.00 0.00 46 LEU A C 4
ATOM 6297 O O . LEU A 1 65 ? -2.563 -9.964 -1.606 1.00 0.00 46 LEU A O 4
ATOM 6313 N N . LYS A 1 66 ? -3.489 -10.766 0.220 1.00 0.00 47 LYS A N 4
ATOM 6314 C CA . LYS A 1 66 ? -2.554 -11.926 0.257 1.00 0.00 47 LYS A CA 4
ATOM 6315 C C . LYS A 1 66 ? -2.423 -12.518 -1.148 1.00 0.00 47 LYS A C 4
ATOM 6316 O O . LYS A 1 66 ? -1.336 -12.724 -1.654 1.00 0.00 47 LYS A O 4
ATOM 6335 N N . SER A 1 67 ? -3.530 -12.778 -1.782 1.00 0.00 48 SER A N 4
ATOM 6336 C CA . SER A 1 67 ? -3.493 -13.342 -3.161 1.00 0.00 48 SER A CA 4
ATOM 6337 C C . SER A 1 67 ? -2.973 -12.286 -4.136 1.00 0.00 48 SER A C 4
ATOM 6338 O O . SER A 1 67 ? -2.368 -12.602 -5.136 1.00 0.00 48 SER A O 4
ATOM 6346 N N . ILE A 1 68 ? -3.198 -11.033 -3.852 1.00 0.00 49 ILE A N 4
ATOM 6347 C CA . ILE A 1 68 ? -2.703 -9.968 -4.772 1.00 0.00 49 ILE A CA 4
ATOM 6348 C C . ILE A 1 68 ? -1.199 -10.147 -4.993 1.00 0.00 49 ILE A C 4
ATOM 6349 O O . ILE A 1 68 ? -0.737 -10.284 -6.107 1.00 0.00 49 ILE A O 4
ATOM 6365 N N . ARG A 1 69 ? -0.437 -10.165 -3.939 1.00 0.00 50 ARG A N 4
ATOM 6366 C CA . ARG A 1 69 ? 1.030 -10.358 -4.091 1.00 0.00 50 ARG A CA 4
ATOM 6367 C C . ARG A 1 69 ? 1.270 -11.619 -4.918 1.00 0.00 50 ARG A C 4
ATOM 6368 O O . ARG A 1 69 ? 2.032 -11.625 -5.864 1.00 0.00 50 ARG A O 4
ATOM 6389 N N . GLU A 1 70 ? 0.596 -12.678 -4.570 1.00 0.00 51 GLU A N 4
ATOM 6390 C CA . GLU A 1 70 ? 0.735 -13.953 -5.328 1.00 0.00 51 GLU A CA 4
ATOM 6391 C C . GLU A 1 70 ? 0.317 -13.720 -6.778 1.00 0.00 51 GLU A C 4
ATOM 6392 O O . GLU A 1 70 ? 1.051 -13.973 -7.712 1.00 0.00 51 GLU A O 4
ATOM 6404 N N . ASP A 1 71 ? -0.864 -13.229 -6.959 1.00 0.00 52 ASP A N 4
ATOM 6405 C CA . ASP A 1 71 ? -1.349 -12.950 -8.339 1.00 0.00 52 ASP A CA 4
ATOM 6406 C C . ASP A 1 71 ? -0.358 -12.013 -9.030 1.00 0.00 52 ASP A C 4
ATOM 6407 O O . ASP A 1 71 ? 0.137 -12.296 -10.102 1.00 0.00 52 ASP A O 4
ATOM 6416 N N . ILE A 1 72 ? -0.045 -10.909 -8.407 1.00 0.00 53 ILE A N 4
ATOM 6417 C CA . ILE A 1 72 ? 0.936 -9.969 -9.013 1.00 0.00 53 ILE A CA 4
ATOM 6418 C C . ILE A 1 72 ? 2.277 -10.684 -9.161 1.00 0.00 53 ILE A C 4
ATOM 6419 O O . ILE A 1 72 ? 3.089 -10.350 -10.001 1.00 0.00 53 ILE A O 4
ATOM 6435 N N . VAL A 1 73 ? 2.503 -11.677 -8.348 1.00 0.00 54 VAL A N 4
ATOM 6436 C CA . VAL A 1 73 ? 3.777 -12.439 -8.427 1.00 0.00 54 VAL A CA 4
ATOM 6437 C C . VAL A 1 73 ? 3.859 -13.156 -9.782 1.00 0.00 54 VAL A C 4
ATOM 6438 O O . VAL A 1 73 ? 4.876 -13.140 -10.446 1.00 0.00 54 VAL A O 4
ATOM 6451 N N . SER A 1 74 ? 2.795 -13.791 -10.186 1.00 0.00 55 SER A N 4
ATOM 6452 C CA . SER A 1 74 ? 2.806 -14.519 -11.485 1.00 0.00 55 SER A CA 4
ATOM 6453 C C . SER A 1 74 ? 2.217 -13.661 -12.612 1.00 0.00 55 SER A C 4
ATOM 6454 O O . SER A 1 74 ? 1.729 -12.570 -12.398 1.00 0.00 55 SER A O 4
ATOM 6462 N N . GLY A 1 75 ? 2.256 -14.174 -13.812 1.00 0.00 56 GLY A N 4
ATOM 6463 C CA . GLY A 1 75 ? 1.701 -13.441 -14.985 1.00 0.00 56 GLY A CA 4
ATOM 6464 C C . GLY A 1 75 ? 2.023 -11.957 -14.876 1.00 0.00 56 GLY A C 4
ATOM 6465 O O . GLY A 1 75 ? 1.180 -11.129 -15.149 1.00 0.00 56 GLY A O 4
ATOM 6469 N N . LYS A 1 76 ? 3.246 -11.639 -14.511 1.00 0.00 57 LYS A N 4
ATOM 6470 C CA . LYS A 1 76 ? 3.710 -10.224 -14.383 1.00 0.00 57 LYS A CA 4
ATOM 6471 C C . LYS A 1 76 ? 2.550 -9.224 -14.511 1.00 0.00 57 LYS A C 4
ATOM 6472 O O . LYS A 1 76 ? 2.532 -8.365 -15.367 1.00 0.00 57 LYS A O 4
ATOM 6491 N N . ALA A 1 77 ? 1.568 -9.353 -13.661 1.00 0.00 58 ALA A N 4
ATOM 6492 C CA . ALA A 1 77 ? 0.394 -8.437 -13.718 1.00 0.00 58 ALA A CA 4
ATOM 6493 C C . ALA A 1 77 ? 0.842 -6.971 -13.729 1.00 0.00 58 ALA A C 4
ATOM 6494 O O . ALA A 1 77 ? 2.012 -6.667 -13.606 1.00 0.00 58 ALA A O 4
ATOM 6501 N N . ASN A 1 78 ? -0.085 -6.060 -13.878 1.00 0.00 59 ASN A N 4
ATOM 6502 C CA . ASN A 1 78 ? 0.276 -4.612 -13.903 1.00 0.00 59 ASN A CA 4
ATOM 6503 C C . ASN A 1 78 ? 0.404 -4.066 -12.476 1.00 0.00 59 ASN A C 4
ATOM 6504 O O . ASN A 1 78 ? 0.768 -4.775 -11.559 1.00 0.00 59 ASN A O 4
ATOM 6515 N N . PHE A 1 79 ? 0.106 -2.807 -12.283 1.00 0.00 60 PHE A N 4
ATOM 6516 C CA . PHE A 1 79 ? 0.212 -2.220 -10.915 1.00 0.00 60 PHE A CA 4
ATOM 6517 C C . PHE A 1 79 ? -0.245 -0.757 -10.917 1.00 0.00 60 PHE A C 4
ATOM 6518 O O . PHE A 1 79 ? -0.992 -0.329 -10.060 1.00 0.00 60 PHE A O 4
ATOM 6535 N N . GLU A 1 80 ? 0.210 0.011 -11.864 1.00 0.00 61 GLU A N 4
ATOM 6536 C CA . GLU A 1 80 ? -0.183 1.454 -11.916 1.00 0.00 61 GLU A CA 4
ATOM 6537 C C . GLU A 1 80 ? -1.710 1.611 -11.942 1.00 0.00 61 GLU A C 4
ATOM 6538 O O . GLU A 1 80 ? -2.339 1.727 -10.910 1.00 0.00 61 GLU A O 4
ATOM 6550 N N . GLU A 1 81 ? -2.309 1.630 -13.107 1.00 0.00 62 GLU A N 4
ATOM 6551 C CA . GLU A 1 81 ? -3.794 1.792 -13.189 1.00 0.00 62 GLU A CA 4
ATOM 6552 C C . GLU A 1 81 ? -4.479 1.011 -12.067 1.00 0.00 62 GLU A C 4
ATOM 6553 O O . GLU A 1 81 ? -5.494 1.424 -11.542 1.00 0.00 62 GLU A O 4
ATOM 6565 N N . VAL A 1 82 ? -3.927 -0.105 -11.680 1.00 0.00 63 VAL A N 4
ATOM 6566 C CA . VAL A 1 82 ? -4.551 -0.885 -10.577 1.00 0.00 63 VAL A CA 4
ATOM 6567 C C . VAL A 1 82 ? -4.577 -0.030 -9.312 1.00 0.00 63 VAL A C 4
ATOM 6568 O O . VAL A 1 82 ? -5.547 -0.005 -8.582 1.00 0.00 63 VAL A O 4
ATOM 6581 N N . ALA A 1 83 ? -3.515 0.683 -9.060 1.00 0.00 64 ALA A N 4
ATOM 6582 C CA . ALA A 1 83 ? -3.465 1.555 -7.853 1.00 0.00 64 ALA A CA 4
ATOM 6583 C C . ALA A 1 83 ? -4.518 2.657 -7.964 1.00 0.00 64 ALA A C 4
ATOM 6584 O O . ALA A 1 83 ? -5.367 2.805 -7.111 1.00 0.00 64 ALA A O 4
ATOM 6591 N N . THR A 1 84 ? -4.467 3.428 -9.014 1.00 0.00 65 THR A N 4
ATOM 6592 C CA . THR A 1 84 ? -5.464 4.523 -9.188 1.00 0.00 65 THR A CA 4
ATOM 6593 C C . THR A 1 84 ? -6.866 4.026 -8.812 1.00 0.00 65 THR A C 4
ATOM 6594 O O . THR A 1 84 ? -7.677 4.765 -8.293 1.00 0.00 65 THR A O 4
ATOM 6605 N N . ARG A 1 85 ? -7.156 2.778 -9.070 1.00 0.00 66 ARG A N 4
ATOM 6606 C CA . ARG A 1 85 ? -8.505 2.238 -8.725 1.00 0.00 66 ARG A CA 4
ATOM 6607 C C . ARG A 1 85 ? -8.509 1.702 -7.290 1.00 0.00 66 ARG A C 4
ATOM 6608 O O . ARG A 1 85 ? -9.299 2.111 -6.462 1.00 0.00 66 ARG A O 4
ATOM 6629 N N . VAL A 1 86 ? -7.621 0.797 -6.994 1.00 0.00 67 VAL A N 4
ATOM 6630 C CA . VAL A 1 86 ? -7.545 0.224 -5.618 1.00 0.00 67 VAL A CA 4
ATOM 6631 C C . VAL A 1 86 ? -6.485 0.980 -4.816 1.00 0.00 67 VAL A C 4
ATOM 6632 O O . VAL A 1 86 ? -5.448 0.449 -4.480 1.00 0.00 67 VAL A O 4
ATOM 6645 N N . SER A 1 87 ? -6.724 2.227 -4.536 1.00 0.00 68 SER A N 4
ATOM 6646 C CA . SER A 1 87 ? -5.710 3.028 -3.787 1.00 0.00 68 SER A CA 4
ATOM 6647 C C . SER A 1 87 ? -6.342 3.778 -2.609 1.00 0.00 68 SER A C 4
ATOM 6648 O O . SER A 1 87 ? -7.546 3.801 -2.443 1.00 0.00 68 SER A O 4
ATOM 6656 N N . ASP A 1 88 ? -5.528 4.406 -1.799 1.00 0.00 69 ASP A N 4
ATOM 6657 C CA . ASP A 1 88 ? -6.063 5.177 -0.637 1.00 0.00 69 ASP A CA 4
ATOM 6658 C C . ASP A 1 88 ? -6.731 6.456 -1.126 1.00 0.00 69 ASP A C 4
ATOM 6659 O O . ASP A 1 88 ? -6.252 7.546 -0.894 1.00 0.00 69 ASP A O 4
ATOM 6668 N N . CYS A 1 89 ? -7.834 6.323 -1.807 1.00 0.00 70 CYS A N 4
ATOM 6669 C CA . CYS A 1 89 ? -8.549 7.518 -2.329 1.00 0.00 70 CYS A CA 4
ATOM 6670 C C . CYS A 1 89 ? -7.549 8.491 -2.967 1.00 0.00 70 CYS A C 4
ATOM 6671 O O . CYS A 1 89 ? -7.242 8.405 -4.145 1.00 0.00 70 CYS A O 4
ATOM 6679 N N . SER A 1 90 ? -7.017 9.400 -2.194 1.00 0.00 71 SER A N 4
ATOM 6680 C CA . SER A 1 90 ? -6.016 10.347 -2.750 1.00 0.00 71 SER A CA 4
ATOM 6681 C C . SER A 1 90 ? -5.033 9.554 -3.598 1.00 0.00 71 SER A C 4
ATOM 6682 O O . SER A 1 90 ? -4.737 9.895 -4.726 1.00 0.00 71 SER A O 4
ATOM 6690 N N . SER A 1 91 ? -4.550 8.474 -3.059 1.00 0.00 72 SER A N 4
ATOM 6691 C CA . SER A 1 91 ? -3.610 7.619 -3.828 1.00 0.00 72 SER A CA 4
ATOM 6692 C C . SER A 1 91 ? -4.227 7.313 -5.189 1.00 0.00 72 SER A C 4
ATOM 6693 O O . SER A 1 91 ? -3.551 7.286 -6.190 1.00 0.00 72 SER A O 4
ATOM 6701 N N . ALA A 1 92 ? -5.516 7.122 -5.252 1.00 0.00 73 ALA A N 4
ATOM 6702 C CA . ALA A 1 92 ? -6.135 6.870 -6.582 1.00 0.00 73 ALA A CA 4
ATOM 6703 C C . ALA A 1 92 ? -5.629 7.953 -7.526 1.00 0.00 73 ALA A C 4
ATOM 6704 O O . ALA A 1 92 ? -5.362 7.716 -8.684 1.00 0.00 73 ALA A O 4
ATOM 6711 N N . LYS A 1 93 ? -5.444 9.135 -7.008 1.00 0.00 74 LYS A N 4
ATOM 6712 C CA . LYS A 1 93 ? -4.891 10.236 -7.848 1.00 0.00 74 LYS A CA 4
ATOM 6713 C C . LYS A 1 93 ? -3.379 10.024 -7.965 1.00 0.00 74 LYS A C 4
ATOM 6714 O O . LYS A 1 93 ? -2.759 10.345 -8.960 1.00 0.00 74 LYS A O 4
ATOM 6733 N N . ARG A 1 94 ? -2.797 9.463 -6.938 1.00 0.00 75 ARG A N 4
ATOM 6734 C CA . ARG A 1 94 ? -1.331 9.182 -6.928 1.00 0.00 75 ARG A CA 4
ATOM 6735 C C . ARG A 1 94 ? -1.112 7.670 -6.764 1.00 0.00 75 ARG A C 4
ATOM 6736 O O . ARG A 1 94 ? -0.469 7.220 -5.837 1.00 0.00 75 ARG A O 4
ATOM 6757 N N . GLY A 1 95 ? -1.675 6.886 -7.646 1.00 0.00 76 GLY A N 4
ATOM 6758 C CA . GLY A 1 95 ? -1.545 5.404 -7.538 1.00 0.00 76 GLY A CA 4
ATOM 6759 C C . GLY A 1 95 ? -0.143 4.971 -7.942 1.00 0.00 76 GLY A C 4
ATOM 6760 O O . GLY A 1 95 ? 0.202 3.808 -7.875 1.00 0.00 76 GLY A O 4
ATOM 6764 N N . GLY A 1 96 ? 0.670 5.892 -8.361 1.00 0.00 77 GLY A N 4
ATOM 6765 C CA . GLY A 1 96 ? 2.050 5.524 -8.767 1.00 0.00 77 GLY A CA 4
ATOM 6766 C C . GLY A 1 96 ? 2.839 5.065 -7.540 1.00 0.00 77 GLY A C 4
ATOM 6767 O O . GLY A 1 96 ? 2.689 3.951 -7.053 1.00 0.00 77 GLY A O 4
ATOM 6771 N N . ASP A 1 97 ? 3.685 5.910 -7.033 1.00 0.00 78 ASP A N 4
ATOM 6772 C CA . ASP A 1 97 ? 4.487 5.512 -5.850 1.00 0.00 78 ASP A CA 4
ATOM 6773 C C . ASP A 1 97 ? 4.735 6.700 -4.924 1.00 0.00 78 ASP A C 4
ATOM 6774 O O . ASP A 1 97 ? 4.466 7.837 -5.257 1.00 0.00 78 ASP A O 4
ATOM 6783 N N . LEU A 1 98 ? 5.275 6.433 -3.769 1.00 0.00 79 LEU A N 4
ATOM 6784 C CA . LEU A 1 98 ? 5.581 7.528 -2.809 1.00 0.00 79 LEU A CA 4
ATOM 6785 C C . LEU A 1 98 ? 6.803 8.288 -3.317 1.00 0.00 79 LEU A C 4
ATOM 6786 O O . LEU A 1 98 ? 6.841 9.502 -3.346 1.00 0.00 79 LEU A O 4
ATOM 6802 N N . GLY A 1 99 ? 7.804 7.557 -3.714 1.00 0.00 80 GLY A N 4
ATOM 6803 C CA . GLY A 1 99 ? 9.050 8.177 -4.224 1.00 0.00 80 GLY A CA 4
ATOM 6804 C C . GLY A 1 99 ? 10.145 7.956 -3.199 1.00 0.00 80 GLY A C 4
ATOM 6805 O O . GLY A 1 99 ? 11.000 7.119 -3.366 1.00 0.00 80 GLY A O 4
ATOM 6809 N N . SER A 1 100 ? 10.113 8.696 -2.130 1.00 0.00 81 SER A N 4
ATOM 6810 C CA . SER A 1 100 ? 11.156 8.527 -1.083 1.00 0.00 81 SER A CA 4
ATOM 6811 C C . SER A 1 100 ? 10.665 9.030 0.273 1.00 0.00 81 SER A C 4
ATOM 6812 O O . SER A 1 100 ? 10.052 10.073 0.384 1.00 0.00 81 SER A O 4
ATOM 6820 N N . PHE A 1 101 ? 10.943 8.285 1.303 1.00 0.00 82 PHE A N 4
ATOM 6821 C CA . PHE A 1 101 ? 10.518 8.686 2.671 1.00 0.00 82 PHE A CA 4
ATOM 6822 C C . PHE A 1 101 ? 11.457 8.033 3.689 1.00 0.00 82 PHE A C 4
ATOM 6823 O O . PHE A 1 101 ? 12.593 7.730 3.380 1.00 0.00 82 PHE A O 4
ATOM 6840 N N . GLY A 1 102 ? 11.011 7.802 4.893 1.00 0.00 83 GLY A N 4
ATOM 6841 C CA . GLY A 1 102 ? 11.910 7.162 5.890 1.00 0.00 83 GLY A CA 4
ATOM 6842 C C . GLY A 1 102 ? 11.586 7.673 7.293 1.00 0.00 83 GLY A C 4
ATOM 6843 O O . GLY A 1 102 ? 11.796 8.826 7.614 1.00 0.00 83 GLY A O 4
ATOM 6847 N N . ARG A 1 103 ? 11.083 6.813 8.134 1.00 0.00 84 ARG A N 4
ATOM 6848 C CA . ARG A 1 103 ? 10.748 7.226 9.529 1.00 0.00 84 ARG A CA 4
ATOM 6849 C C . ARG A 1 103 ? 9.658 8.304 9.526 1.00 0.00 84 ARG A C 4
ATOM 6850 O O . ARG A 1 103 ? 9.714 9.256 8.773 1.00 0.00 84 ARG A O 4
ATOM 6871 N N . GLY A 1 104 ? 8.670 8.163 10.371 1.00 0.00 85 GLY A N 4
ATOM 6872 C CA . GLY A 1 104 ? 7.579 9.180 10.429 1.00 0.00 85 GLY A CA 4
ATOM 6873 C C . GLY A 1 104 ? 6.715 9.096 9.170 1.00 0.00 85 GLY A C 4
ATOM 6874 O O . GLY A 1 104 ? 5.531 8.829 9.235 1.00 0.00 85 GLY A O 4
ATOM 6878 N N . GLN A 1 105 ? 7.300 9.330 8.030 1.00 0.00 86 GLN A N 4
ATOM 6879 C CA . GLN A 1 105 ? 6.526 9.274 6.752 1.00 0.00 86 GLN A CA 4
ATOM 6880 C C . GLN A 1 105 ? 5.509 8.142 6.780 1.00 0.00 86 GLN A C 4
ATOM 6881 O O . GLN A 1 105 ? 4.324 8.341 6.959 1.00 0.00 86 GLN A O 4
ATOM 6895 N N . MET A 1 106 ? 5.987 6.953 6.565 1.00 0.00 87 MET A N 4
ATOM 6896 C CA . MET A 1 106 ? 5.101 5.769 6.530 1.00 0.00 87 MET A CA 4
ATOM 6897 C C . MET A 1 106 ? 5.113 5.049 7.884 1.00 0.00 87 MET A C 4
ATOM 6898 O O . MET A 1 106 ? 5.186 3.839 7.958 1.00 0.00 87 MET A O 4
ATOM 6912 N N . GLN A 1 107 ? 5.029 5.796 8.951 1.00 0.00 88 GLN A N 4
ATOM 6913 C CA . GLN A 1 107 ? 5.018 5.182 10.312 1.00 0.00 88 GLN A CA 4
ATOM 6914 C C . GLN A 1 107 ? 6.010 4.015 10.406 1.00 0.00 88 GLN A C 4
ATOM 6915 O O . GLN A 1 107 ? 6.944 3.914 9.636 1.00 0.00 88 GLN A O 4
ATOM 6929 N N . LYS A 1 108 ? 5.817 3.143 11.363 1.00 0.00 89 LYS A N 4
ATOM 6930 C CA . LYS A 1 108 ? 6.746 1.988 11.539 1.00 0.00 89 LYS A CA 4
ATOM 6931 C C . LYS A 1 108 ? 6.325 0.745 10.724 1.00 0.00 89 LYS A C 4
ATOM 6932 O O . LYS A 1 108 ? 7.176 -0.037 10.348 1.00 0.00 89 LYS A O 4
ATOM 6951 N N . PRO A 1 109 ? 5.043 0.569 10.482 1.00 0.00 90 PRO A N 4
ATOM 6952 C CA . PRO A 1 109 ? 4.595 -0.625 9.720 1.00 0.00 90 PRO A CA 4
ATOM 6953 C C . PRO A 1 109 ? 4.999 -0.520 8.249 1.00 0.00 90 PRO A C 4
ATOM 6954 O O . PRO A 1 109 ? 5.806 -1.292 7.771 1.00 0.00 90 PRO A O 4
ATOM 6965 N N . PHE A 1 110 ? 4.457 0.416 7.517 1.00 0.00 91 PHE A N 4
ATOM 6966 C CA . PHE A 1 110 ? 4.847 0.518 6.084 1.00 0.00 91 PHE A CA 4
ATOM 6967 C C . PHE A 1 110 ? 6.367 0.568 5.966 1.00 0.00 91 PHE A C 4
ATOM 6968 O O . PHE A 1 110 ? 6.975 -0.274 5.341 1.00 0.00 91 PHE A O 4
ATOM 6985 N N . GLU A 1 111 ? 6.985 1.558 6.547 1.00 0.00 92 GLU A N 4
ATOM 6986 C CA . GLU A 1 111 ? 8.469 1.659 6.448 1.00 0.00 92 GLU A CA 4
ATOM 6987 C C . GLU A 1 111 ? 9.080 0.283 6.673 1.00 0.00 92 GLU A C 4
ATOM 6988 O O . GLU A 1 111 ? 9.767 -0.252 5.827 1.00 0.00 92 GLU A O 4
ATOM 7000 N N . GLU A 1 112 ? 8.809 -0.303 7.801 1.00 0.00 93 GLU A N 4
ATOM 7001 C CA . GLU A 1 112 ? 9.345 -1.660 8.082 1.00 0.00 93 GLU A CA 4
ATOM 7002 C C . GLU A 1 112 ? 9.072 -2.562 6.877 1.00 0.00 93 GLU A C 4
ATOM 7003 O O . GLU A 1 112 ? 9.811 -3.485 6.596 1.00 0.00 93 GLU A O 4
ATOM 7015 N N . ALA A 1 113 ? 8.018 -2.291 6.157 1.00 0.00 94 ALA A N 4
ATOM 7016 C CA . ALA A 1 113 ? 7.692 -3.117 4.960 1.00 0.00 94 ALA A CA 4
ATOM 7017 C C . ALA A 1 113 ? 8.758 -2.923 3.886 1.00 0.00 94 ALA A C 4
ATOM 7018 O O . ALA A 1 113 ? 9.434 -3.852 3.490 1.00 0.00 94 ALA A O 4
ATOM 7025 N N . THR A 1 114 ? 8.919 -1.720 3.416 1.00 0.00 95 THR A N 4
ATOM 7026 C CA . THR A 1 114 ? 9.947 -1.469 2.373 1.00 0.00 95 THR A CA 4
ATOM 7027 C C . THR A 1 114 ? 11.334 -1.667 2.981 1.00 0.00 95 THR A C 4
ATOM 7028 O O . THR A 1 114 ? 12.281 -2.014 2.302 1.00 0.00 95 THR A O 4
ATOM 7039 N N . TYR A 1 115 ? 11.454 -1.461 4.265 1.00 0.00 96 TYR A N 4
ATOM 7040 C CA . TYR A 1 115 ? 12.772 -1.650 4.931 1.00 0.00 96 TYR A CA 4
ATOM 7041 C C . TYR A 1 115 ? 13.019 -3.145 5.144 1.00 0.00 96 TYR A C 4
ATOM 7042 O O . TYR A 1 115 ? 14.143 -3.596 5.242 1.00 0.00 96 TYR A O 4
ATOM 7060 N N . ALA A 1 116 ? 11.965 -3.911 5.220 1.00 0.00 97 ALA A N 4
ATOM 7061 C CA . ALA A 1 116 ? 12.114 -5.379 5.431 1.00 0.00 97 ALA A CA 4
ATOM 7062 C C . ALA A 1 116 ? 12.270 -6.096 4.087 1.00 0.00 97 ALA A C 4
ATOM 7063 O O . ALA A 1 116 ? 13.088 -6.981 3.936 1.00 0.00 97 ALA A O 4
ATOM 7070 N N . LEU A 1 117 ? 11.487 -5.725 3.111 1.00 0.00 98 LEU A N 4
ATOM 7071 C CA . LEU A 1 117 ? 11.588 -6.392 1.781 1.00 0.00 98 LEU A CA 4
ATOM 7072 C C . LEU A 1 117 ? 12.678 -5.735 0.931 1.00 0.00 98 LEU A C 4
ATOM 7073 O O . LEU A 1 117 ? 12.754 -4.527 0.825 1.00 0.00 98 LEU A O 4
ATOM 7089 N N . LYS A 1 118 ? 13.515 -6.525 0.318 1.00 0.00 99 LYS A N 4
ATOM 7090 C CA . LYS A 1 118 ? 14.594 -5.954 -0.537 1.00 0.00 99 LYS A CA 4
ATOM 7091 C C . LYS A 1 118 ? 14.285 -6.235 -2.009 1.00 0.00 99 LYS A C 4
ATOM 7092 O O . LYS A 1 118 ? 14.958 -7.014 -2.655 1.00 0.00 99 LYS A O 4
ATOM 7111 N N . VAL A 1 119 ? 13.262 -5.613 -2.535 1.00 0.00 100 VAL A N 4
ATOM 7112 C CA . VAL A 1 119 ? 12.883 -5.840 -3.962 1.00 0.00 100 VAL A CA 4
ATOM 7113 C C . VAL A 1 119 ? 13.058 -7.314 -4.338 1.00 0.00 100 VAL A C 4
ATOM 7114 O O . VAL A 1 119 ? 13.298 -7.650 -5.481 1.00 0.00 100 VAL A O 4
ATOM 7127 N N . GLY A 1 120 ? 12.926 -8.198 -3.386 1.00 0.00 101 GLY A N 4
ATOM 7128 C CA . GLY A 1 120 ? 13.070 -9.650 -3.688 1.00 0.00 101 GLY A CA 4
ATOM 7129 C C . GLY A 1 120 ? 11.683 -10.290 -3.732 1.00 0.00 101 GLY A C 4
ATOM 7130 O O . GLY A 1 120 ? 11.510 -11.397 -4.203 1.00 0.00 101 GLY A O 4
ATOM 7134 N N . ASP A 1 121 ? 10.691 -9.596 -3.244 1.00 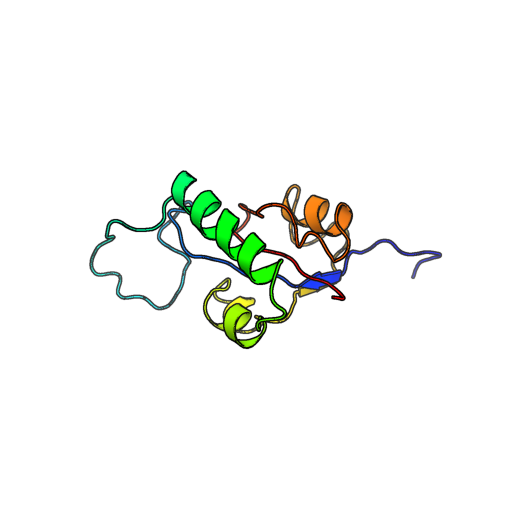0.00 102 ASP A N 4
ATOM 7135 C CA . ASP A 1 121 ? 9.308 -10.149 -3.252 1.00 0.00 102 ASP A CA 4
ATOM 7136 C C . ASP A 1 121 ? 8.311 -9.041 -3.613 1.00 0.00 102 ASP A C 4
ATOM 7137 O O . ASP A 1 121 ? 8.605 -8.167 -4.404 1.00 0.00 102 ASP A O 4
ATOM 7146 N N . ILE A 1 122 ? 7.137 -9.063 -3.042 1.00 0.00 103 ILE A N 4
ATOM 7147 C CA . ILE A 1 122 ? 6.139 -8.001 -3.362 1.00 0.00 103 ILE A CA 4
ATOM 7148 C C . ILE A 1 122 ? 5.501 -7.465 -2.076 1.00 0.00 103 ILE A C 4
ATOM 7149 O O . ILE A 1 122 ? 4.295 -7.397 -1.953 1.00 0.00 103 ILE A O 4
ATOM 7165 N N . SER A 1 123 ? 6.309 -7.081 -1.123 1.00 0.00 104 SER A N 4
ATOM 7166 C CA . SER A 1 123 ? 5.771 -6.542 0.165 1.00 0.00 104 SER A CA 4
ATOM 7167 C C . SER A 1 123 ? 4.509 -7.299 0.588 1.00 0.00 104 SER A C 4
ATOM 7168 O O . SER A 1 123 ? 3.414 -6.990 0.160 1.00 0.00 104 SER A O 4
ATOM 7176 N N . ASP A 1 124 ? 4.653 -8.287 1.428 1.00 0.00 105 ASP A N 4
ATOM 7177 C CA . ASP A 1 124 ? 3.460 -9.061 1.880 1.00 0.00 105 ASP A CA 4
ATOM 7178 C C . ASP A 1 124 ? 2.359 -8.110 2.357 1.00 0.00 105 ASP A C 4
ATOM 7179 O O . ASP A 1 124 ? 2.535 -6.908 2.387 1.00 0.00 105 ASP A O 4
ATOM 7188 N N . ILE A 1 125 ? 1.225 -8.645 2.725 1.00 0.00 106 ILE A N 4
ATOM 7189 C CA . ILE A 1 125 ? 0.098 -7.786 3.202 1.00 0.00 106 ILE A CA 4
ATOM 7190 C C . ILE A 1 125 ? 0.620 -6.613 4.040 1.00 0.00 106 ILE A C 4
ATOM 7191 O O . ILE A 1 125 ? 1.381 -6.789 4.971 1.00 0.00 106 ILE A O 4
ATOM 7207 N N . VAL A 1 126 ? 0.210 -5.416 3.713 1.00 0.00 107 VAL A N 4
ATOM 7208 C CA . VAL A 1 126 ? 0.672 -4.224 4.483 1.00 0.00 107 VAL A CA 4
ATOM 7209 C C . VAL A 1 126 ? -0.533 -3.515 5.113 1.00 0.00 107 VAL A C 4
ATOM 7210 O O . VAL A 1 126 ? -0.862 -2.399 4.764 1.00 0.00 107 VAL A O 4
ATOM 7223 N N . ASP A 1 127 ? -1.199 -4.163 6.033 1.00 0.00 108 ASP A N 4
ATOM 7224 C CA . ASP A 1 127 ? -2.391 -3.537 6.681 1.00 0.00 108 ASP A CA 4
ATOM 7225 C C . ASP A 1 127 ? -1.968 -2.475 7.700 1.00 0.00 108 ASP A C 4
ATOM 7226 O O . ASP A 1 127 ? -1.728 -2.767 8.855 1.00 0.00 108 ASP A O 4
ATOM 7235 N N . THR A 1 128 ? -1.890 -1.241 7.280 1.00 0.00 109 THR A N 4
ATOM 7236 C CA . THR A 1 128 ? -1.501 -0.150 8.221 1.00 0.00 109 THR A CA 4
ATOM 7237 C C . THR A 1 128 ? -1.950 1.207 7.660 1.00 0.00 109 THR A C 4
ATOM 7238 O O . THR A 1 128 ? -3.120 1.537 7.698 1.00 0.00 109 THR A O 4
ATOM 7249 N N . ASP A 1 129 ? -1.043 1.993 7.136 1.00 0.00 110 ASP A N 4
ATOM 7250 C CA . ASP A 1 129 ? -1.439 3.321 6.573 1.00 0.00 110 ASP A CA 4
ATOM 7251 C C . ASP A 1 129 ? -2.763 3.197 5.811 1.00 0.00 110 ASP A C 4
ATOM 7252 O O . ASP A 1 129 ? -2.807 2.680 4.715 1.00 0.00 110 ASP A O 4
ATOM 7261 N N . SER A 1 130 ? -3.844 3.650 6.396 1.00 0.00 111 SER A N 4
ATOM 7262 C CA . SER A 1 130 ? -5.184 3.552 5.725 1.00 0.00 111 SER A CA 4
ATOM 7263 C C . SER A 1 130 ? -5.723 2.119 5.800 1.00 0.00 111 SER A C 4
ATOM 7264 O O . SER A 1 130 ? -6.883 1.897 6.083 1.00 0.00 111 SER A O 4
ATOM 7272 N N . GLY A 1 131 ? -4.894 1.148 5.545 1.00 0.00 112 GLY A N 4
ATOM 7273 C CA . GLY A 1 131 ? -5.357 -0.264 5.595 1.00 0.00 112 GLY A CA 4
ATOM 7274 C C . GLY A 1 131 ? -4.377 -1.138 4.812 1.00 0.00 112 GLY A C 4
ATOM 7275 O O . GLY A 1 131 ? -3.227 -0.789 4.635 1.00 0.00 112 GLY A O 4
ATOM 7279 N N . VAL A 1 132 ? -4.820 -2.269 4.341 1.00 0.00 113 VAL A N 4
ATOM 7280 C CA . VAL A 1 132 ? -3.909 -3.162 3.569 1.00 0.00 113 VAL A CA 4
ATOM 7281 C C . VAL A 1 132 ? -3.249 -2.396 2.422 1.00 0.00 113 VAL A C 4
ATOM 7282 O O . VAL A 1 132 ? -3.885 -1.640 1.712 1.00 0.00 113 VAL A O 4
ATOM 7295 N N . HIS A 1 133 ? -1.967 -2.580 2.253 1.00 0.00 114 HIS A N 4
ATOM 7296 C CA . HIS A 1 133 ? -1.236 -1.859 1.173 1.00 0.00 114 HIS A CA 4
ATOM 7297 C C . HIS A 1 133 ? -0.203 -2.780 0.512 1.00 0.00 114 HIS A C 4
ATOM 7298 O O . HIS A 1 133 ? 0.134 -3.828 1.027 1.00 0.00 114 HIS A O 4
ATOM 7312 N N . ILE A 1 134 ? 0.329 -2.371 -0.606 1.00 0.00 115 ILE A N 4
ATOM 7313 C CA . ILE A 1 134 ? 1.377 -3.186 -1.289 1.00 0.00 115 ILE A CA 4
ATOM 7314 C C . ILE A 1 134 ? 2.558 -2.259 -1.582 1.00 0.00 115 ILE A C 4
ATOM 7315 O O . ILE A 1 134 ? 2.405 -1.056 -1.579 1.00 0.00 115 ILE A O 4
ATOM 7331 N N . ILE A 1 135 ? 3.731 -2.781 -1.810 1.00 0.00 116 ILE A N 4
ATOM 7332 C CA . ILE A 1 135 ? 4.883 -1.869 -2.066 1.00 0.00 116 ILE A CA 4
ATOM 7333 C C . ILE A 1 135 ? 5.871 -2.465 -3.073 1.00 0.00 116 ILE A C 4
ATOM 7334 O O . ILE A 1 135 ? 5.901 -3.655 -3.315 1.00 0.00 116 ILE A O 4
ATOM 7350 N N . LYS A 1 136 ? 6.695 -1.624 -3.637 1.00 0.00 117 LYS A N 4
ATOM 7351 C CA . LYS A 1 136 ? 7.719 -2.096 -4.614 1.00 0.00 117 LYS A CA 4
ATOM 7352 C C . LYS A 1 136 ? 8.941 -1.174 -4.547 1.00 0.00 117 LYS A C 4
ATOM 7353 O O . LYS A 1 136 ? 8.821 0.002 -4.266 1.00 0.00 117 LYS A O 4
ATOM 7372 N N . ARG A 1 137 ? 10.116 -1.690 -4.787 1.00 0.00 118 ARG A N 4
ATOM 7373 C CA . ARG A 1 137 ? 11.329 -0.822 -4.716 1.00 0.00 118 ARG A CA 4
ATOM 7374 C C . ARG A 1 13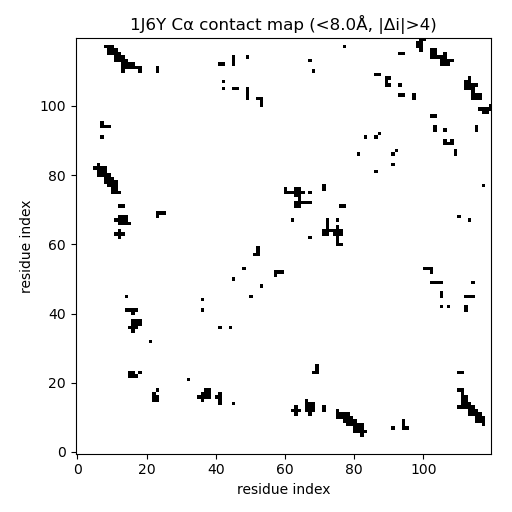7 ? 12.505 -1.472 -5.453 1.00 0.00 118 ARG A C 4
ATOM 7375 O O . ARG A 1 137 ? 12.509 -2.658 -5.714 1.00 0.00 118 ARG A O 4
ATOM 7396 N N . THR A 1 138 ? 13.507 -0.700 -5.782 1.00 0.00 119 THR A N 4
ATOM 7397 C CA . THR A 1 138 ? 14.690 -1.266 -6.494 1.00 0.00 119 THR A CA 4
ATOM 7398 C C . THR A 1 138 ? 14.253 -2.002 -7.764 1.00 0.00 119 THR A C 4
ATOM 7399 O O . THR A 1 138 ? 13.226 -1.708 -8.342 1.00 0.00 119 THR A O 4
ATOM 7410 N N . ALA A 1 139 ? 15.031 -2.955 -8.203 1.00 0.00 120 ALA A N 4
ATOM 7411 C CA . ALA A 1 139 ? 14.672 -3.712 -9.438 1.00 0.00 120 ALA A CA 4
ATOM 7412 C C . ALA A 1 139 ? 14.799 -2.808 -10.668 1.00 0.00 120 ALA A C 4
ATOM 7413 O O . ALA A 1 139 ? 15.554 -1.852 -10.601 1.00 0.00 120 ALA A O 4
ATOM 7421 N N . HIS A 1 20 ? 29.138 15.859 7.531 1.00 0.00 1 HIS A N 5
ATOM 7422 C CA . HIS A 1 20 ? 28.414 14.651 8.023 1.00 0.00 1 HIS A CA 5
ATOM 7423 C C . HIS A 1 20 ? 26.940 14.982 8.272 1.00 0.00 1 HIS A C 5
ATOM 7424 O O . HIS A 1 20 ? 26.537 16.128 8.250 1.00 0.00 1 HIS A O 5
ATOM 7438 N N . MET A 1 21 ? 26.132 13.985 8.510 1.00 0.00 2 MET A N 5
ATOM 7439 C CA . MET A 1 21 ? 24.685 14.239 8.762 1.00 0.00 2 MET A CA 5
ATOM 7440 C C . MET A 1 21 ? 24.058 14.974 7.574 1.00 0.00 2 MET A C 5
ATOM 7441 O O . MET A 1 21 ? 23.487 16.036 7.722 1.00 0.00 2 MET A O 5
ATOM 7455 N N . ALA A 1 22 ? 24.157 14.420 6.396 1.00 0.00 3 ALA A N 5
ATOM 7456 C CA . ALA A 1 22 ? 23.563 15.093 5.205 1.00 0.00 3 ALA A CA 5
ATOM 7457 C C . ALA A 1 22 ? 22.405 14.261 4.648 1.00 0.00 3 ALA A C 5
ATOM 7458 O O . ALA A 1 22 ? 21.252 14.628 4.761 1.00 0.00 3 ALA A O 5
ATOM 7465 N N . SER A 1 23 ? 22.703 13.142 4.047 1.00 0.00 4 SER A N 5
ATOM 7466 C CA . SER A 1 23 ? 21.621 12.285 3.482 1.00 0.00 4 SER A CA 5
ATOM 7467 C C . SER A 1 23 ? 21.833 10.826 3.894 1.00 0.00 4 SER A C 5
ATOM 7468 O O . SER A 1 23 ? 22.709 10.514 4.676 1.00 0.00 4 SER A O 5
ATOM 7476 N N . ARG A 1 24 ? 21.041 9.930 3.371 1.00 0.00 5 ARG A N 5
ATOM 7477 C CA . ARG A 1 24 ? 21.202 8.492 3.731 1.00 0.00 5 ARG A CA 5
ATOM 7478 C C . ARG A 1 24 ? 20.889 7.607 2.525 1.00 0.00 5 ARG A C 5
ATOM 7479 O O . ARG A 1 24 ? 20.630 8.087 1.439 1.00 0.00 5 ARG A O 5
ATOM 7500 N N . ASP A 1 25 ? 20.903 6.317 2.710 1.00 0.00 6 ASP A N 5
ATOM 7501 C CA . ASP A 1 25 ? 20.598 5.398 1.577 1.00 0.00 6 ASP A CA 5
ATOM 7502 C C . ASP A 1 25 ? 19.154 5.605 1.118 1.00 0.00 6 ASP A C 5
ATOM 7503 O O . ASP A 1 25 ? 18.771 5.213 0.033 1.00 0.00 6 ASP A O 5
ATOM 7512 N N . GLN A 1 26 ? 18.353 6.222 1.942 1.00 0.00 7 GLN A N 5
ATOM 7513 C CA . GLN A 1 26 ? 16.931 6.465 1.570 1.00 0.00 7 GLN A CA 5
ATOM 7514 C C . GLN A 1 26 ? 16.245 5.152 1.193 1.00 0.00 7 GLN A C 5
ATOM 7515 O O . GLN A 1 26 ? 16.856 4.101 1.172 1.00 0.00 7 GLN A O 5
ATOM 7529 N N . VAL A 1 27 ? 14.975 5.206 0.906 1.00 0.00 8 VAL A N 5
ATOM 7530 C CA . VAL A 1 27 ? 14.237 3.963 0.541 1.00 0.00 8 VAL A CA 5
ATOM 7531 C C . VAL A 1 27 ? 13.091 4.289 -0.424 1.00 0.00 8 VAL A C 5
ATOM 7532 O O . VAL A 1 27 ? 12.136 4.941 -0.060 1.00 0.00 8 VAL A O 5
ATOM 7545 N N . LYS A 1 28 ? 13.169 3.831 -1.649 1.00 0.00 9 LYS A N 5
ATOM 7546 C CA . LYS A 1 28 ? 12.063 4.110 -2.614 1.00 0.00 9 LYS A CA 5
ATOM 7547 C C . LYS A 1 28 ? 11.052 2.968 -2.567 1.00 0.00 9 LYS A C 5
ATOM 7548 O O . LYS A 1 28 ? 11.309 1.934 -1.982 1.00 0.00 9 LYS A O 5
ATOM 7567 N N . ALA A 1 29 ? 9.901 3.128 -3.165 1.00 0.00 10 ALA A N 5
ATOM 7568 C CA . ALA A 1 29 ? 8.910 2.008 -3.112 1.00 0.00 10 ALA A CA 5
ATOM 7569 C C . ALA A 1 29 ? 7.549 2.392 -3.693 1.00 0.00 10 ALA A C 5
ATOM 7570 O O . ALA A 1 29 ? 7.122 3.530 -3.640 1.00 0.00 10 ALA A O 5
ATOM 7577 N N . SER A 1 30 ? 6.844 1.420 -4.204 1.00 0.00 11 SER A N 5
ATOM 7578 C CA . SER A 1 30 ? 5.484 1.682 -4.741 1.00 0.00 11 SER A CA 5
ATOM 7579 C C . SER A 1 30 ? 4.484 0.985 -3.820 1.00 0.00 11 SER A C 5
ATOM 7580 O O . SER A 1 30 ? 4.877 0.231 -2.953 1.00 0.00 11 SER A O 5
ATOM 7588 N N . HIS A 1 31 ? 3.208 1.217 -3.961 1.00 0.00 12 HIS A N 5
ATOM 7589 C CA . HIS A 1 31 ? 2.272 0.522 -3.019 1.00 0.00 12 HIS A CA 5
ATOM 7590 C C . HIS A 1 31 ? 0.794 0.768 -3.353 1.00 0.00 12 HIS A C 5
ATOM 7591 O O . HIS A 1 31 ? 0.441 1.664 -4.095 1.00 0.00 12 HIS A O 5
ATOM 7605 N N . ILE A 1 32 ? -0.065 -0.025 -2.765 1.00 0.00 13 ILE A N 5
ATOM 7606 C CA . ILE A 1 32 ? -1.537 0.125 -2.974 1.00 0.00 13 ILE A CA 5
ATOM 7607 C C . ILE A 1 32 ? -2.229 0.024 -1.610 1.00 0.00 13 ILE A C 5
ATOM 7608 O O . ILE A 1 32 ? -1.734 -0.622 -0.710 1.00 0.00 13 ILE A O 5
ATOM 7624 N N . LEU A 1 33 ? -3.359 0.654 -1.438 1.00 0.00 14 LEU A N 5
ATOM 7625 C CA . LEU A 1 33 ? -4.049 0.579 -0.116 1.00 0.00 14 LEU A CA 5
ATOM 7626 C C . LEU A 1 33 ? -5.347 -0.226 -0.216 1.00 0.00 14 LEU A C 5
ATOM 7627 O O . LEU A 1 33 ? -6.136 -0.045 -1.121 1.00 0.00 14 LEU A O 5
ATOM 7643 N N . ILE A 1 34 ? -5.580 -1.099 0.727 1.00 0.00 15 ILE A N 5
ATOM 7644 C CA . ILE A 1 34 ? -6.834 -1.906 0.715 1.00 0.00 15 ILE A CA 5
ATOM 7645 C C . ILE A 1 34 ? -7.667 -1.553 1.957 1.00 0.00 15 ILE A C 5
ATOM 7646 O O . ILE A 1 34 ? -7.422 -2.050 3.038 1.00 0.00 15 ILE A O 5
ATOM 7662 N N . LYS A 1 35 ? -8.634 -0.688 1.813 1.00 0.00 16 LYS A N 5
ATOM 7663 C CA . LYS A 1 35 ? -9.467 -0.289 2.990 1.00 0.00 16 LYS A CA 5
ATOM 7664 C C . LYS A 1 35 ? -10.011 -1.520 3.724 1.00 0.00 16 LYS A C 5
ATOM 7665 O O . LYS A 1 35 ? -9.836 -2.642 3.291 1.00 0.00 16 LYS A O 5
ATOM 7684 N N . HIS A 1 36 ? -10.673 -1.314 4.836 1.00 0.00 17 HIS A N 5
ATOM 7685 C CA . HIS A 1 36 ? -11.232 -2.470 5.602 1.00 0.00 17 HIS A CA 5
ATOM 7686 C C . HIS A 1 36 ? -11.937 -1.993 6.878 1.00 0.00 17 HIS A C 5
ATOM 7687 O O . HIS A 1 36 ? -12.314 -0.845 7.003 1.00 0.00 17 HIS A O 5
ATOM 7701 N N . GLN A 1 37 ? -12.118 -2.877 7.826 1.00 0.00 18 GLN A N 5
ATOM 7702 C CA . GLN A 1 37 ? -12.800 -2.499 9.099 1.00 0.00 18 GLN A CA 5
ATOM 7703 C C . GLN A 1 37 ? -11.941 -1.522 9.907 1.00 0.00 18 GLN A C 5
ATOM 7704 O O . GLN A 1 37 ? -12.373 -0.985 10.907 1.00 0.00 18 GLN A O 5
ATOM 7718 N N . GLY A 1 38 ? -10.729 -1.292 9.486 1.00 0.00 19 GLY A N 5
ATOM 7719 C CA . GLY A 1 38 ? -9.847 -0.351 10.233 1.00 0.00 19 GLY A CA 5
ATOM 7720 C C . GLY A 1 38 ? -10.646 0.893 10.625 1.00 0.00 19 GLY A C 5
ATOM 7721 O O . GLY A 1 38 ? -11.209 0.970 11.699 1.00 0.00 19 GLY A O 5
ATOM 7725 N N . SER A 1 39 ? -10.702 1.866 9.758 1.00 0.00 20 SER A N 5
ATOM 7726 C CA . SER A 1 39 ? -11.466 3.106 10.072 1.00 0.00 20 SER A CA 5
ATOM 7727 C C . SER A 1 39 ? -11.556 3.991 8.827 1.00 0.00 20 SER A C 5
ATOM 7728 O O . SER A 1 39 ? -11.056 5.098 8.803 1.00 0.00 20 SER A O 5
ATOM 7736 N N . ARG A 1 40 ? -12.185 3.507 7.791 1.00 0.00 21 ARG A N 5
ATOM 7737 C CA . ARG A 1 40 ? -12.304 4.317 6.544 1.00 0.00 21 ARG A CA 5
ATOM 7738 C C . ARG A 1 40 ? -13.502 3.841 5.718 1.00 0.00 21 ARG A C 5
ATOM 7739 O O . ARG A 1 40 ? -13.738 2.658 5.573 1.00 0.00 21 ARG A O 5
ATOM 7760 N N . ARG A 1 41 ? -14.259 4.754 5.174 1.00 0.00 22 ARG A N 5
ATOM 7761 C CA . ARG A 1 41 ? -15.440 4.354 4.356 1.00 0.00 22 ARG A CA 5
ATOM 7762 C C . ARG A 1 41 ? -15.009 4.079 2.913 1.00 0.00 22 ARG A C 5
ATOM 7763 O O . ARG A 1 41 ? -13.888 4.346 2.530 1.00 0.00 22 ARG A O 5
ATOM 7784 N N . LYS A 1 42 ? -15.889 3.547 2.110 1.00 0.00 23 LYS A N 5
ATOM 7785 C CA . LYS A 1 42 ? -15.522 3.257 0.694 1.00 0.00 23 LYS A CA 5
ATOM 7786 C C . LYS A 1 42 ? -16.107 4.324 -0.234 1.00 0.00 23 LYS A C 5
ATOM 7787 O O . LYS A 1 42 ? -17.154 4.882 0.027 1.00 0.00 23 LYS A O 5
ATOM 7806 N N . ALA A 1 43 ? -15.439 4.608 -1.319 1.00 0.00 24 ALA A N 5
ATOM 7807 C CA . ALA A 1 43 ? -15.955 5.638 -2.268 1.00 0.00 24 ALA A CA 5
ATOM 7808 C C . ALA A 1 43 ? -15.894 7.027 -1.628 1.00 0.00 24 ALA A C 5
ATOM 7809 O O . ALA A 1 43 ? -16.521 7.285 -0.620 1.00 0.00 24 ALA A O 5
ATOM 7816 N N . SER A 1 44 ? -15.144 7.923 -2.209 1.00 0.00 25 SER A N 5
ATOM 7817 C CA . SER A 1 44 ? -15.042 9.297 -1.637 1.00 0.00 25 SER A CA 5
ATOM 7818 C C . SER A 1 44 ? -14.415 10.249 -2.661 1.00 0.00 25 SER A C 5
ATOM 7819 O O . SER A 1 44 ? -13.386 9.964 -3.241 1.00 0.00 25 SER A O 5
ATOM 7827 N N . TRP A 1 45 ? -15.028 11.379 -2.890 1.00 0.00 26 TRP A N 5
ATOM 7828 C CA . TRP A 1 45 ? -14.466 12.345 -3.878 1.00 0.00 26 TRP A CA 5
ATOM 7829 C C . TRP A 1 45 ? -15.087 13.730 -3.679 1.00 0.00 26 TRP A C 5
ATOM 7830 O O . TRP A 1 45 ? -15.753 14.252 -4.551 1.00 0.00 26 TRP A O 5
ATOM 7851 N N . LYS A 1 46 ? -14.872 14.326 -2.537 1.00 0.00 27 LYS A N 5
ATOM 7852 C CA . LYS A 1 46 ? -15.446 15.679 -2.274 1.00 0.00 27 LYS A CA 5
ATOM 7853 C C . LYS A 1 46 ? -16.974 15.642 -2.378 1.00 0.00 27 LYS A C 5
ATOM 7854 O O . LYS A 1 46 ? -17.671 15.655 -1.382 1.00 0.00 27 LYS A O 5
ATOM 7873 N N . ASP A 1 47 ? -17.504 15.599 -3.570 1.00 0.00 28 ASP A N 5
ATOM 7874 C CA . ASP A 1 47 ? -18.987 15.564 -3.718 1.00 0.00 28 ASP A CA 5
ATOM 7875 C C . ASP A 1 47 ? -19.597 14.582 -2.708 1.00 0.00 28 ASP A C 5
ATOM 7876 O O . ASP A 1 47 ? -20.326 14.988 -1.825 1.00 0.00 28 ASP A O 5
ATOM 7885 N N . PRO A 1 48 ? -19.277 13.319 -2.859 1.00 0.00 29 PRO A N 5
ATOM 7886 C CA . PRO A 1 48 ? -19.807 12.295 -1.926 1.00 0.00 29 PRO A CA 5
ATOM 7887 C C . PRO A 1 48 ? -19.037 12.338 -0.604 1.00 0.00 29 PRO A C 5
ATOM 7888 O O . PRO A 1 48 ? -17.855 12.616 -0.574 1.00 0.00 29 PRO A O 5
ATOM 7899 N N . GLU A 1 49 ? -19.693 12.062 0.489 1.00 0.00 30 GLU A N 5
ATOM 7900 C CA . GLU A 1 49 ? -18.987 12.085 1.802 1.00 0.00 30 GLU A CA 5
ATOM 7901 C C . GLU A 1 49 ? -18.618 10.662 2.226 1.00 0.00 30 GLU A C 5
ATOM 7902 O O . GLU A 1 49 ? -17.488 10.238 2.091 1.00 0.00 30 GLU A O 5
ATOM 7914 N N . GLY A 1 50 ? -19.563 9.922 2.735 1.00 0.00 31 GLY A N 5
ATOM 7915 C CA . GLY A 1 50 ? -19.265 8.527 3.165 1.00 0.00 31 GLY A CA 5
ATOM 7916 C C . GLY A 1 50 ? -20.575 7.779 3.412 1.00 0.00 31 GLY A C 5
ATOM 7917 O O . GLY A 1 50 ? -21.643 8.359 3.410 1.00 0.00 31 GLY A O 5
ATOM 7921 N N . LYS A 1 51 ? -20.504 6.495 3.623 1.00 0.00 32 LYS A N 5
ATOM 7922 C CA . LYS A 1 51 ? -21.748 5.713 3.867 1.00 0.00 32 LYS A CA 5
ATOM 7923 C C . LYS A 1 51 ? -21.408 4.336 4.440 1.00 0.00 32 LYS A C 5
ATOM 7924 O O . LYS A 1 51 ? -20.261 4.022 4.693 1.00 0.00 32 LYS A O 5
ATOM 7943 N N . ILE A 1 52 ? -22.398 3.511 4.644 1.00 0.00 33 ILE A N 5
ATOM 7944 C CA . ILE A 1 52 ? -22.138 2.153 5.199 1.00 0.00 33 ILE A CA 5
ATOM 7945 C C . ILE A 1 52 ? -21.371 1.304 4.180 1.00 0.00 33 ILE A C 5
ATOM 7946 O O . ILE A 1 52 ? -20.159 1.226 4.213 1.00 0.00 33 ILE A O 5
ATOM 7962 N N . ILE A 1 53 ? -22.065 0.669 3.273 1.00 0.00 34 ILE A N 5
ATOM 7963 C CA . ILE A 1 53 ? -21.370 -0.169 2.253 1.00 0.00 34 ILE A CA 5
ATOM 7964 C C . ILE A 1 53 ? -20.406 -1.147 2.935 1.00 0.00 34 ILE A C 5
ATOM 7965 O O . ILE A 1 53 ? -19.328 -0.778 3.358 1.00 0.00 34 ILE A O 5
ATOM 7981 N N . LEU A 1 54 ? -20.780 -2.394 3.036 1.00 0.00 35 LEU A N 5
ATOM 7982 C CA . LEU A 1 54 ? -19.879 -3.392 3.681 1.00 0.00 35 LEU A CA 5
ATOM 7983 C C . LEU A 1 54 ? -18.444 -3.201 3.172 1.00 0.00 35 LEU A C 5
ATOM 7984 O O . LEU A 1 54 ? -18.218 -2.971 2.001 1.00 0.00 35 LEU A O 5
ATOM 8000 N N . THR A 1 55 ? -17.475 -3.287 4.044 1.00 0.00 36 THR A N 5
ATOM 8001 C CA . THR A 1 55 ? -16.058 -3.100 3.608 1.00 0.00 36 THR A CA 5
ATOM 8002 C C . THR A 1 55 ? -15.351 -4.453 3.471 1.00 0.00 36 THR A C 5
ATOM 8003 O O . THR A 1 55 ? -15.980 -5.492 3.432 1.00 0.00 36 THR A O 5
ATOM 8014 N N . THR A 1 56 ? -14.046 -4.446 3.393 1.00 0.00 37 THR A N 5
ATOM 8015 C CA . THR A 1 56 ? -13.297 -5.730 3.254 1.00 0.00 37 THR A CA 5
ATOM 8016 C C . THR A 1 56 ? -12.871 -6.245 4.636 1.00 0.00 37 THR A C 5
ATOM 8017 O O . THR A 1 56 ? -12.069 -7.148 4.751 1.00 0.00 37 THR A O 5
ATOM 8028 N N . THR A 1 57 ? -13.414 -5.674 5.676 1.00 0.00 38 THR A N 5
ATOM 8029 C CA . THR A 1 57 ? -13.067 -6.109 7.064 1.00 0.00 38 THR A CA 5
ATOM 8030 C C . THR A 1 57 ? -11.554 -6.202 7.268 1.00 0.00 38 THR A C 5
ATOM 8031 O O . THR A 1 57 ? -10.779 -6.114 6.338 1.00 0.00 38 THR A O 5
ATOM 8042 N N . ARG A 1 58 ? -11.131 -6.377 8.492 1.00 0.00 39 ARG A N 5
ATOM 8043 C CA . ARG A 1 58 ? -9.667 -6.467 8.768 1.00 0.00 39 ARG A CA 5
ATOM 8044 C C . ARG A 1 58 ? -9.171 -7.893 8.534 1.00 0.00 39 ARG A C 5
ATOM 8045 O O . ARG A 1 58 ? -8.193 -8.112 7.849 1.00 0.00 39 ARG A O 5
ATOM 8066 N N . GLU A 1 59 ? -9.850 -8.867 9.068 1.00 0.00 40 GLU A N 5
ATOM 8067 C CA . GLU A 1 59 ? -9.424 -10.274 8.837 1.00 0.00 40 GLU A CA 5
ATOM 8068 C C . GLU A 1 59 ? -9.587 -10.570 7.355 1.00 0.00 40 GLU A C 5
ATOM 8069 O O . GLU A 1 59 ? -8.726 -11.133 6.709 1.00 0.00 40 GLU A O 5
ATOM 8081 N N . ALA A 1 60 ? -10.696 -10.158 6.819 1.00 0.00 41 ALA A N 5
ATOM 8082 C CA . ALA A 1 60 ? -10.959 -10.364 5.373 1.00 0.00 41 ALA A CA 5
ATOM 8083 C C . ALA A 1 60 ? -10.001 -9.493 4.560 1.00 0.00 41 ALA A C 5
ATOM 8084 O O . ALA A 1 60 ? -9.666 -9.800 3.433 1.00 0.00 41 ALA A O 5
ATOM 8091 N N . ALA A 1 61 ? -9.551 -8.409 5.135 1.00 0.00 42 ALA A N 5
ATOM 8092 C CA . ALA A 1 61 ? -8.605 -7.516 4.409 1.00 0.00 42 ALA A CA 5
ATOM 8093 C C . ALA A 1 61 ? -7.301 -8.261 4.139 1.00 0.00 42 ALA A C 5
ATOM 8094 O O . ALA A 1 61 ? -6.923 -8.485 3.006 1.00 0.00 42 ALA A O 5
ATOM 8101 N N . VAL A 1 62 ? -6.615 -8.655 5.173 1.00 0.00 43 VAL A N 5
ATOM 8102 C CA . VAL A 1 62 ? -5.342 -9.399 4.975 1.00 0.00 43 VAL A CA 5
ATOM 8103 C C . VAL A 1 62 ? -5.568 -10.526 3.969 1.00 0.00 43 VAL A C 5
ATOM 8104 O O . VAL A 1 62 ? -4.711 -10.837 3.166 1.00 0.00 43 VAL A O 5
ATOM 8117 N N . GLU A 1 63 ? -6.727 -11.129 3.990 1.00 0.00 44 GLU A N 5
ATOM 8118 C CA . GLU A 1 63 ? -7.009 -12.218 3.015 1.00 0.00 44 GLU A CA 5
ATOM 8119 C C . GLU A 1 63 ? -6.879 -11.655 1.602 1.00 0.00 44 GLU A C 5
ATOM 8120 O O . GLU A 1 63 ? -6.119 -12.146 0.791 1.00 0.00 44 GLU A O 5
ATOM 8132 N N . GLN A 1 64 ? -7.595 -10.604 1.317 1.00 0.00 45 GLN A N 5
ATOM 8133 C CA . GLN A 1 64 ? -7.492 -9.978 -0.028 1.00 0.00 45 GLN A CA 5
ATOM 8134 C C . GLN A 1 64 ? -6.019 -9.716 -0.324 1.00 0.00 45 GLN A C 5
ATOM 8135 O O . GLN A 1 64 ? -5.560 -9.822 -1.444 1.00 0.00 45 GLN A O 5
ATOM 8149 N N . LEU A 1 65 ? -5.278 -9.385 0.696 1.00 0.00 46 LEU A N 5
ATOM 8150 C CA . LEU A 1 65 ? -3.824 -9.123 0.522 1.00 0.00 46 LEU A CA 5
ATOM 8151 C C . LEU A 1 65 ? -3.101 -10.435 0.228 1.00 0.00 46 LEU A C 5
ATOM 8152 O O . LEU A 1 65 ? -2.179 -10.489 -0.563 1.00 0.00 46 LEU A O 5
ATOM 8168 N N . LYS A 1 66 ? -3.522 -11.498 0.854 1.00 0.00 47 LYS A N 5
ATOM 8169 C CA . LYS A 1 66 ? -2.874 -12.815 0.606 1.00 0.00 47 LYS A CA 5
ATOM 8170 C C . LYS A 1 66 ? -2.897 -13.111 -0.892 1.00 0.00 47 LYS A C 5
ATOM 8171 O O . LYS A 1 66 ? -1.873 -13.200 -1.546 1.00 0.00 47 LYS A O 5
ATOM 8190 N N . SER A 1 67 ? -4.069 -13.250 -1.442 1.00 0.00 48 SER A N 5
ATOM 8191 C CA . SER A 1 67 ? -4.182 -13.523 -2.899 1.00 0.00 48 SER A CA 5
ATOM 8192 C C . SER A 1 67 ? -3.467 -12.425 -3.682 1.00 0.00 48 SER A C 5
ATOM 8193 O O . SER A 1 67 ? -2.930 -12.660 -4.737 1.00 0.00 48 SER A O 5
ATOM 8201 N N . ILE A 1 68 ? -3.447 -11.226 -3.170 1.00 0.00 49 ILE A N 5
ATOM 8202 C CA . ILE A 1 68 ? -2.753 -10.126 -3.898 1.00 0.00 49 ILE A CA 5
ATOM 8203 C C . ILE A 1 68 ? -1.346 -10.585 -4.295 1.00 0.00 49 ILE A C 5
ATOM 8204 O O . ILE A 1 68 ? -1.029 -10.695 -5.461 1.00 0.00 49 ILE A O 5
ATOM 8220 N N . ARG A 1 69 ? -0.507 -10.869 -3.340 1.00 0.00 50 ARG A N 5
ATOM 8221 C CA . ARG A 1 69 ? 0.866 -11.334 -3.685 1.00 0.00 50 ARG A CA 5
ATOM 8222 C C . ARG A 1 69 ? 0.762 -12.394 -4.780 1.00 0.00 50 ARG A C 5
ATOM 8223 O O . ARG A 1 69 ? 1.467 -12.359 -5.770 1.00 0.00 50 ARG A O 5
ATOM 8244 N N . GLU A 1 70 ? -0.139 -13.322 -4.617 1.00 0.00 51 GLU A N 5
ATOM 8245 C CA . GLU A 1 70 ? -0.330 -14.377 -5.652 1.00 0.00 51 GLU A CA 5
ATOM 8246 C C . GLU A 1 70 ? -0.805 -13.715 -6.944 1.00 0.00 51 GLU A C 5
ATOM 8247 O O . GLU A 1 70 ? -0.163 -13.771 -7.970 1.00 0.00 51 GLU A O 5
ATOM 8259 N N . ASP A 1 71 ? -1.921 -13.072 -6.894 1.00 0.00 52 ASP A N 5
ATOM 8260 C CA . ASP A 1 71 ? -2.418 -12.381 -8.111 1.00 0.00 52 ASP A CA 5
ATOM 8261 C C . ASP A 1 71 ? -1.266 -11.569 -8.704 1.00 0.00 52 ASP A C 5
ATOM 8262 O O . ASP A 1 71 ? -0.920 -11.714 -9.859 1.00 0.00 52 ASP A O 5
ATOM 8271 N N . ILE A 1 72 ? -0.644 -10.741 -7.906 1.00 0.00 53 ILE A N 5
ATOM 8272 C CA . ILE A 1 72 ? 0.513 -9.957 -8.417 1.00 0.00 53 ILE A CA 5
ATOM 8273 C C . ILE A 1 72 ? 1.546 -10.943 -8.954 1.00 0.00 53 ILE A C 5
ATOM 8274 O O . ILE A 1 72 ? 2.307 -10.648 -9.854 1.00 0.00 53 ILE A O 5
ATOM 8290 N N . VAL A 1 73 ? 1.552 -12.128 -8.406 1.00 0.00 54 VAL A N 5
ATOM 8291 C CA . VAL A 1 73 ? 2.499 -13.176 -8.871 1.00 0.00 54 VAL A CA 5
ATOM 8292 C C . VAL A 1 73 ? 1.967 -13.788 -10.173 1.00 0.00 54 VAL A C 5
ATOM 8293 O O . VAL A 1 73 ? 2.539 -13.615 -11.230 1.00 0.00 54 VAL A O 5
ATOM 8306 N N . SER A 1 74 ? 0.867 -14.487 -10.106 1.00 0.00 55 SER A N 5
ATOM 8307 C CA . SER A 1 74 ? 0.289 -15.092 -11.343 1.00 0.00 55 SER A CA 5
ATOM 8308 C C . SER A 1 74 ? -0.818 -14.193 -11.899 1.00 0.00 55 SER A C 5
ATOM 8309 O O . SER A 1 74 ? -1.584 -13.611 -11.158 1.00 0.00 55 SER A O 5
ATOM 8317 N N . GLY A 1 75 ? -0.914 -14.076 -13.194 1.00 0.00 56 GLY A N 5
ATOM 8318 C CA . GLY A 1 75 ? -1.974 -13.220 -13.783 1.00 0.00 56 GLY A CA 5
ATOM 8319 C C . GLY A 1 75 ? -1.369 -11.881 -14.185 1.00 0.00 56 GLY A C 5
ATOM 8320 O O . GLY A 1 75 ? -0.937 -11.109 -13.353 1.00 0.00 56 GLY A O 5
ATOM 8324 N N . LYS A 1 76 ? -1.334 -11.595 -15.455 1.00 0.00 57 LYS A N 5
ATOM 8325 C CA . LYS A 1 76 ? -0.761 -10.307 -15.918 1.00 0.00 57 LYS A CA 5
ATOM 8326 C C . LYS A 1 76 ? -1.723 -9.155 -15.599 1.00 0.00 57 LYS A C 5
ATOM 8327 O O . LYS A 1 76 ? -2.067 -8.363 -16.453 1.00 0.00 57 LYS A O 5
ATOM 8346 N N . ALA A 1 77 ? -2.162 -9.064 -14.371 1.00 0.00 58 ALA A N 5
ATOM 8347 C CA . ALA A 1 77 ? -3.103 -7.978 -13.981 1.00 0.00 58 ALA A CA 5
ATOM 8348 C C . ALA A 1 77 ? -2.380 -6.633 -13.930 1.00 0.00 58 ALA A C 5
ATOM 8349 O O . ALA A 1 77 ? -2.994 -5.590 -13.837 1.00 0.00 58 ALA A O 5
ATOM 8356 N N . ASN A 1 78 ? -1.078 -6.664 -13.981 1.00 0.00 59 ASN A N 5
ATOM 8357 C CA . ASN A 1 78 ? -0.265 -5.413 -13.930 1.00 0.00 59 ASN A CA 5
ATOM 8358 C C . ASN A 1 78 ? -0.234 -4.865 -12.498 1.00 0.00 59 ASN A C 5
ATOM 8359 O O . ASN A 1 78 ? 0.016 -5.595 -11.560 1.00 0.00 59 ASN A O 5
ATOM 8370 N N . PHE A 1 79 ? -0.475 -3.593 -12.313 1.00 0.00 60 PHE A N 5
ATOM 8371 C CA . PHE A 1 79 ? -0.441 -3.035 -10.930 1.00 0.00 60 PHE A CA 5
ATOM 8372 C C . PHE A 1 79 ? -0.802 -1.547 -10.933 1.00 0.00 60 PHE A C 5
ATOM 8373 O O . PHE A 1 79 ? -1.352 -1.031 -9.981 1.00 0.00 60 PHE A O 5
ATOM 8390 N N . GLU A 1 80 ? -0.487 -0.852 -11.989 1.00 0.00 61 GLU A N 5
ATOM 8391 C CA . GLU A 1 80 ? -0.800 0.606 -12.046 1.00 0.00 61 GLU A CA 5
ATOM 8392 C C . GLU A 1 80 ? -2.292 0.853 -11.806 1.00 0.00 61 GLU A C 5
ATOM 8393 O O . GLU A 1 80 ? -2.713 1.103 -10.695 1.00 0.00 61 GLU A O 5
ATOM 8405 N N . GLU A 1 81 ? -3.090 0.795 -12.840 1.00 0.00 62 GLU A N 5
ATOM 8406 C CA . GLU A 1 81 ? -4.554 1.036 -12.669 1.00 0.00 62 GLU A CA 5
ATOM 8407 C C . GLU A 1 81 ? -5.054 0.365 -11.388 1.00 0.00 62 GLU A C 5
ATOM 8408 O O . GLU A 1 81 ? -5.920 0.877 -10.706 1.00 0.00 62 GLU A O 5
ATOM 8420 N N . VAL A 1 82 ? -4.509 -0.771 -11.046 1.00 0.00 63 VAL A N 5
ATOM 8421 C CA . VAL A 1 82 ? -4.953 -1.453 -9.798 1.00 0.00 63 VAL A CA 5
ATOM 8422 C C . VAL A 1 82 ? -4.695 -0.538 -8.604 1.00 0.00 63 VAL A C 5
ATOM 8423 O O . VAL A 1 82 ? -5.474 -0.475 -7.675 1.00 0.00 63 VAL A O 5
ATOM 8436 N N . ALA A 1 83 ? -3.611 0.188 -8.632 1.00 0.00 64 ALA A N 5
ATOM 8437 C CA . ALA A 1 83 ? -3.313 1.116 -7.508 1.00 0.00 64 ALA A CA 5
ATOM 8438 C C . ALA A 1 83 ? -4.257 2.316 -7.586 1.00 0.00 64 ALA A C 5
ATOM 8439 O O . ALA A 1 83 ? -5.016 2.579 -6.676 1.00 0.00 64 ALA A O 5
ATOM 8446 N N . THR A 1 84 ? -4.230 3.033 -8.676 1.00 0.00 65 THR A N 5
ATOM 8447 C CA . THR A 1 84 ? -5.143 4.203 -8.817 1.00 0.00 65 THR A CA 5
ATOM 8448 C C . THR A 1 84 ? -6.544 3.815 -8.339 1.00 0.00 65 THR A C 5
ATOM 8449 O O . THR A 1 84 ? -7.304 4.639 -7.869 1.00 0.00 65 THR A O 5
ATOM 8460 N N . ARG A 1 85 ? -6.884 2.559 -8.451 1.00 0.00 66 ARG A N 5
ATOM 8461 C CA . ARG A 1 85 ? -8.229 2.102 -8.000 1.00 0.00 66 ARG A CA 5
ATOM 8462 C C . ARG A 1 85 ? -8.212 1.859 -6.490 1.00 0.00 66 ARG A C 5
ATOM 8463 O O . ARG A 1 85 ? -8.799 2.596 -5.723 1.00 0.00 66 ARG A O 5
ATOM 8484 N N . VAL A 1 86 ? -7.530 0.836 -6.059 1.00 0.00 67 VAL A N 5
ATOM 8485 C CA . VAL A 1 86 ? -7.453 0.545 -4.598 1.00 0.00 67 VAL A CA 5
ATOM 8486 C C . VAL A 1 86 ? -6.191 1.193 -4.021 1.00 0.00 67 VAL A C 5
ATOM 8487 O O . VAL A 1 86 ? -5.310 0.525 -3.519 1.00 0.00 67 VAL A O 5
ATOM 8500 N N . SER A 1 87 ? -6.092 2.493 -4.109 1.00 0.00 68 SER A N 5
ATOM 8501 C CA . SER A 1 87 ? -4.878 3.191 -3.591 1.00 0.00 68 SER A CA 5
ATOM 8502 C C . SER A 1 87 ? -5.195 3.995 -2.329 1.00 0.00 68 SER A C 5
ATOM 8503 O O . SER A 1 87 ? -6.311 4.012 -1.848 1.00 0.00 68 SER A O 5
ATOM 8511 N N . ASP A 1 88 ? -4.210 4.669 -1.798 1.00 0.00 69 ASP A N 5
ATOM 8512 C CA . ASP A 1 88 ? -4.430 5.488 -0.572 1.00 0.00 69 ASP A CA 5
ATOM 8513 C C . ASP A 1 88 ? -4.983 6.863 -0.951 1.00 0.00 69 ASP A C 5
ATOM 8514 O O . ASP A 1 88 ? -4.348 7.878 -0.747 1.00 0.00 69 ASP A O 5
ATOM 8523 N N . CYS A 1 89 ? -6.165 6.901 -1.502 1.00 0.00 70 CYS A N 5
ATOM 8524 C CA . CYS A 1 89 ? -6.766 8.207 -1.897 1.00 0.00 70 CYS A CA 5
ATOM 8525 C C . CYS A 1 89 ? -5.768 9.014 -2.736 1.00 0.00 70 CYS A C 5
ATOM 8526 O O . CYS A 1 89 ? -5.683 8.858 -3.943 1.00 0.00 70 CYS A O 5
ATOM 8534 N N . SER A 1 90 ? -4.992 9.861 -2.111 1.00 0.00 71 SER A N 5
ATOM 8535 C CA . SER A 1 90 ? -3.989 10.643 -2.881 1.00 0.00 71 SER A CA 5
ATOM 8536 C C . SER A 1 90 ? -3.266 9.688 -3.814 1.00 0.00 71 SER A C 5
ATOM 8537 O O . SER A 1 90 ? -3.063 9.959 -4.981 1.00 0.00 71 SER A O 5
ATOM 8545 N N . SER A 1 91 ? -2.903 8.552 -3.299 1.00 0.00 72 SER A N 5
ATOM 8546 C CA . SER A 1 91 ? -2.219 7.541 -4.144 1.00 0.00 72 SER A CA 5
ATOM 8547 C C . SER A 1 91 ? -3.099 7.243 -5.357 1.00 0.00 72 SER A C 5
ATOM 8548 O O . SER A 1 91 ? -2.615 7.052 -6.448 1.00 0.00 72 SER A O 5
ATOM 8556 N N . ALA A 1 92 ? -4.394 7.248 -5.199 1.00 0.00 73 ALA A N 5
ATOM 8557 C CA . ALA A 1 92 ? -5.258 7.015 -6.390 1.00 0.00 73 ALA A CA 5
ATOM 8558 C C . ALA A 1 92 ? -4.776 7.961 -7.481 1.00 0.00 73 ALA A C 5
ATOM 8559 O O . ALA A 1 92 ? -4.790 7.652 -8.655 1.00 0.00 73 ALA A O 5
ATOM 8566 N N . LYS A 1 93 ? -4.297 9.103 -7.072 1.00 0.00 74 LYS A N 5
ATOM 8567 C CA . LYS A 1 93 ? -3.742 10.081 -8.045 1.00 0.00 74 LYS A CA 5
ATOM 8568 C C . LYS A 1 93 ? -2.304 9.654 -8.367 1.00 0.00 74 LYS A C 5
ATOM 8569 O O . LYS A 1 93 ? -1.810 9.835 -9.462 1.00 0.00 74 LYS A O 5
ATOM 8588 N N . ARG A 1 94 ? -1.653 9.060 -7.401 1.00 0.00 75 ARG A N 5
ATOM 8589 C CA . ARG A 1 94 ? -0.255 8.565 -7.583 1.00 0.00 75 ARG A CA 5
ATOM 8590 C C . ARG A 1 94 ? -0.217 7.063 -7.268 1.00 0.00 75 ARG A C 5
ATOM 8591 O O . ARG A 1 94 ? 0.445 6.627 -6.348 1.00 0.00 75 ARG A O 5
ATOM 8612 N N . GLY A 1 95 ? -0.956 6.277 -8.005 1.00 0.00 76 GLY A N 5
ATOM 8613 C CA . GLY A 1 95 ? -1.006 4.812 -7.733 1.00 0.00 76 GLY A CA 5
ATOM 8614 C C . GLY A 1 95 ? 0.344 4.180 -8.034 1.00 0.00 76 GLY A C 5
ATOM 8615 O O . GLY A 1 95 ? 0.593 3.036 -7.710 1.00 0.00 76 GLY A O 5
ATOM 8619 N N . GLY A 1 96 ? 1.218 4.912 -8.651 1.00 0.00 77 GLY A N 5
ATOM 8620 C CA . GLY A 1 96 ? 2.553 4.345 -8.971 1.00 0.00 77 GLY A CA 5
ATOM 8621 C C . GLY A 1 96 ? 3.323 4.083 -7.674 1.00 0.00 77 GLY A C 5
ATOM 8622 O O . GLY A 1 96 ? 3.117 3.086 -6.993 1.00 0.00 77 GLY A O 5
ATOM 8626 N N . ASP A 1 97 ? 4.215 4.965 -7.324 1.00 0.00 78 ASP A N 5
ATOM 8627 C CA . ASP A 1 97 ? 4.999 4.753 -6.080 1.00 0.00 78 ASP A CA 5
ATOM 8628 C C . ASP A 1 97 ? 5.430 6.085 -5.466 1.00 0.00 78 ASP A C 5
ATOM 8629 O O . ASP A 1 97 ? 5.742 7.032 -6.159 1.00 0.00 78 ASP A O 5
ATOM 8638 N N . LEU A 1 98 ? 5.454 6.157 -4.163 1.00 0.00 79 LEU A N 5
ATOM 8639 C CA . LEU A 1 98 ? 5.873 7.425 -3.495 1.00 0.00 79 LEU A CA 5
ATOM 8640 C C . LEU A 1 98 ? 7.144 7.955 -4.157 1.00 0.00 79 LEU A C 5
ATOM 8641 O O . LEU A 1 98 ? 7.435 9.135 -4.139 1.00 0.00 79 LEU A O 5
ATOM 8657 N N . GLY A 1 99 ? 7.910 7.067 -4.710 1.00 0.00 80 GLY A N 5
ATOM 8658 C CA . GLY A 1 99 ? 9.189 7.441 -5.354 1.00 0.00 80 GLY A CA 5
ATOM 8659 C C . GLY A 1 99 ? 10.316 7.144 -4.373 1.00 0.00 80 GLY A C 5
ATOM 8660 O O . GLY A 1 99 ? 11.005 6.145 -4.478 1.00 0.00 80 GLY A O 5
ATOM 8664 N N . SER A 1 100 ? 10.492 8.000 -3.407 1.00 0.00 81 SER A N 5
ATOM 8665 C CA . SER A 1 100 ? 11.575 7.783 -2.404 1.00 0.00 81 SER A CA 5
ATOM 8666 C C . SER A 1 100 ? 11.242 8.430 -1.053 1.00 0.00 81 SER A C 5
ATOM 8667 O O . SER A 1 100 ? 10.432 9.331 -0.962 1.00 0.00 81 SER A O 5
ATOM 8675 N N . PHE A 1 101 ? 11.881 7.974 -0.006 1.00 0.00 82 PHE A N 5
ATOM 8676 C CA . PHE A 1 101 ? 11.636 8.548 1.351 1.00 0.00 82 PHE A CA 5
ATOM 8677 C C . PHE A 1 101 ? 12.618 7.937 2.353 1.00 0.00 82 PHE A C 5
ATOM 8678 O O . PHE A 1 101 ? 13.663 7.438 1.984 1.00 0.00 82 PHE A O 5
ATOM 8695 N N . GLY A 1 102 ? 12.294 7.965 3.615 1.00 0.00 83 GLY A N 5
ATOM 8696 C CA . GLY A 1 102 ? 13.216 7.377 4.626 1.00 0.00 83 GLY A CA 5
ATOM 8697 C C . GLY A 1 102 ? 13.160 8.200 5.915 1.00 0.00 83 GLY A C 5
ATOM 8698 O O . GLY A 1 102 ? 13.676 9.298 5.986 1.00 0.00 83 GLY A O 5
ATOM 8702 N N . ARG A 1 103 ? 12.538 7.677 6.938 1.00 0.00 84 ARG A N 5
ATOM 8703 C CA . ARG A 1 103 ? 12.450 8.426 8.227 1.00 0.00 84 ARG A CA 5
ATOM 8704 C C . ARG A 1 103 ? 11.821 9.805 8.007 1.00 0.00 84 ARG A C 5
ATOM 8705 O O . ARG A 1 103 ? 12.490 10.751 7.642 1.00 0.00 84 ARG A O 5
ATOM 8726 N N . GLY A 1 104 ? 10.541 9.929 8.232 1.00 0.00 85 GLY A N 5
ATOM 8727 C CA . GLY A 1 104 ? 9.876 11.250 8.040 1.00 0.00 85 GLY A CA 5
ATOM 8728 C C . GLY A 1 104 ? 8.669 11.089 7.114 1.00 0.00 85 GLY A C 5
ATOM 8729 O O . GLY A 1 104 ? 7.697 11.812 7.210 1.00 0.00 85 GLY A O 5
ATOM 8733 N N . GLN A 1 105 ? 8.725 10.147 6.215 1.00 0.00 86 GLN A N 5
ATOM 8734 C CA . GLN A 1 105 ? 7.583 9.936 5.278 1.00 0.00 86 GLN A CA 5
ATOM 8735 C C . GLN A 1 105 ? 6.617 8.902 5.840 1.00 0.00 86 GLN A C 5
ATOM 8736 O O . GLN A 1 105 ? 5.586 9.216 6.402 1.00 0.00 86 GLN A O 5
ATOM 8750 N N . MET A 1 106 ? 6.959 7.662 5.660 1.00 0.00 87 MET A N 5
ATOM 8751 C CA . MET A 1 106 ? 6.106 6.553 6.132 1.00 0.00 87 MET A CA 5
ATOM 8752 C C . MET A 1 106 ? 6.391 6.264 7.607 1.00 0.00 87 MET A C 5
ATOM 8753 O O . MET A 1 106 ? 7.481 6.490 8.096 1.00 0.00 87 MET A O 5
ATOM 8767 N N . GLN A 1 107 ? 5.412 5.786 8.323 1.00 0.00 88 GLN A N 5
ATOM 8768 C CA . GLN A 1 107 ? 5.612 5.504 9.772 1.00 0.00 88 GLN A CA 5
ATOM 8769 C C . GLN A 1 107 ? 6.759 4.508 9.991 1.00 0.00 88 GLN A C 5
ATOM 8770 O O . GLN A 1 107 ? 7.647 4.372 9.174 1.00 0.00 88 GLN A O 5
ATOM 8784 N N . LYS A 1 108 ? 6.753 3.837 11.112 1.00 0.00 89 LYS A N 5
ATOM 8785 C CA . LYS A 1 108 ? 7.846 2.867 11.433 1.00 0.00 89 LYS A CA 5
ATOM 8786 C C . LYS A 1 108 ? 7.690 1.527 10.693 1.00 0.00 89 LYS A C 5
ATOM 8787 O O . LYS A 1 108 ? 8.627 1.062 10.075 1.00 0.00 89 LYS A O 5
ATOM 8806 N N . PRO A 1 109 ? 6.528 0.927 10.795 1.00 0.00 90 PRO A N 5
ATOM 8807 C CA . PRO A 1 109 ? 6.295 -0.388 10.140 1.00 0.00 90 PRO A CA 5
ATOM 8808 C C . PRO A 1 109 ? 6.460 -0.303 8.621 1.00 0.00 90 PRO A C 5
ATOM 8809 O O . PRO A 1 109 ? 7.177 -1.090 8.035 1.00 0.00 90 PRO A O 5
ATOM 8820 N N . PHE A 1 110 ? 5.825 0.630 7.964 1.00 0.00 91 PHE A N 5
ATOM 8821 C CA . PHE A 1 110 ? 6.006 0.699 6.487 1.00 0.00 91 PHE A CA 5
ATOM 8822 C C . PHE A 1 110 ? 7.493 0.757 6.165 1.00 0.00 91 PHE A C 5
ATOM 8823 O O . PHE A 1 110 ? 8.018 -0.066 5.447 1.00 0.00 91 PHE A O 5
ATOM 8840 N N . GLU A 1 111 ? 8.172 1.746 6.671 1.00 0.00 92 GLU A N 5
ATOM 8841 C CA . GLU A 1 111 ? 9.625 1.871 6.377 1.00 0.00 92 GLU A CA 5
ATOM 8842 C C . GLU A 1 111 ? 10.289 0.504 6.507 1.00 0.00 92 GLU A C 5
ATOM 8843 O O . GLU A 1 111 ? 10.877 -0.008 5.575 1.00 0.00 92 GLU A O 5
ATOM 8855 N N . GLU A 1 112 ? 10.179 -0.099 7.653 1.00 0.00 93 GLU A N 5
ATOM 8856 C CA . GLU A 1 112 ? 10.783 -1.445 7.845 1.00 0.00 93 GLU A CA 5
ATOM 8857 C C . GLU A 1 112 ? 10.283 -2.379 6.736 1.00 0.00 93 GLU A C 5
ATOM 8858 O O . GLU A 1 112 ? 10.900 -3.376 6.420 1.00 0.00 93 GLU A O 5
ATOM 8870 N N . ALA A 1 113 ? 9.171 -2.049 6.140 1.00 0.00 94 ALA A N 5
ATOM 8871 C CA . ALA A 1 113 ? 8.624 -2.896 5.043 1.00 0.00 94 ALA A CA 5
ATOM 8872 C C . ALA A 1 113 ? 9.441 -2.685 3.774 1.00 0.00 94 ALA A C 5
ATOM 8873 O O . ALA A 1 113 ? 9.979 -3.613 3.203 1.00 0.00 94 ALA A O 5
ATOM 8880 N N . THR A 1 114 ? 9.540 -1.466 3.333 1.00 0.00 95 THR A N 5
ATOM 8881 C CA . THR A 1 114 ? 10.326 -1.187 2.104 1.00 0.00 95 THR A CA 5
ATOM 8882 C C . THR A 1 114 ? 11.805 -1.435 2.384 1.00 0.00 95 THR A C 5
ATOM 8883 O O . THR A 1 114 ? 12.563 -1.805 1.510 1.00 0.00 95 THR A O 5
ATOM 8894 N N . TYR A 1 115 ? 12.217 -1.239 3.606 1.00 0.00 96 TYR A N 5
ATOM 8895 C CA . TYR A 1 115 ? 13.643 -1.469 3.957 1.00 0.00 96 TYR A CA 5
ATOM 8896 C C . TYR A 1 115 ? 13.905 -2.971 4.067 1.00 0.00 96 TYR A C 5
ATOM 8897 O O . TYR A 1 115 ? 15.017 -3.436 3.911 1.00 0.00 96 TYR A O 5
ATOM 8915 N N . ALA A 1 116 ? 12.879 -3.730 4.341 1.00 0.00 97 ALA A N 5
ATOM 8916 C CA . ALA A 1 116 ? 13.048 -5.205 4.469 1.00 0.00 97 ALA A CA 5
ATOM 8917 C C . ALA A 1 116 ? 12.899 -5.879 3.102 1.00 0.00 97 ALA A C 5
ATOM 8918 O O . ALA A 1 116 ? 13.492 -6.906 2.838 1.00 0.00 97 ALA A O 5
ATOM 8925 N N . LEU A 1 117 ? 12.107 -5.313 2.231 1.00 0.00 98 LEU A N 5
ATOM 8926 C CA . LEU A 1 117 ? 11.919 -5.927 0.885 1.00 0.00 98 LEU A CA 5
ATOM 8927 C C . LEU A 1 117 ? 13.026 -5.472 -0.069 1.00 0.00 98 LEU A C 5
ATOM 8928 O O . LEU A 1 117 ? 13.415 -4.321 -0.079 1.00 0.00 98 LEU A O 5
ATOM 8944 N N . LYS A 1 118 ? 13.530 -6.365 -0.876 1.00 0.00 99 LYS A N 5
ATOM 8945 C CA . LYS A 1 118 ? 14.605 -5.983 -1.836 1.00 0.00 99 LYS A CA 5
ATOM 8946 C C . LYS A 1 118 ? 14.049 -5.980 -3.265 1.00 0.00 99 LYS A C 5
ATOM 8947 O O . LYS A 1 118 ? 13.715 -4.946 -3.808 1.00 0.00 99 LYS A O 5
ATOM 8966 N N . VAL A 1 119 ? 13.937 -7.130 -3.875 1.00 0.00 100 VAL A N 5
ATOM 8967 C CA . VAL A 1 119 ? 13.388 -7.188 -5.262 1.00 0.00 100 VAL A CA 5
ATOM 8968 C C . VAL A 1 119 ? 12.893 -8.604 -5.574 1.00 0.00 100 VAL A C 5
ATOM 8969 O O . VAL A 1 119 ? 13.607 -9.416 -6.129 1.00 0.00 100 VAL A O 5
ATOM 8982 N N . GLY A 1 120 ? 11.674 -8.901 -5.221 1.00 0.00 101 GLY A N 5
ATOM 8983 C CA . GLY A 1 120 ? 11.124 -10.260 -5.495 1.00 0.00 101 GLY A CA 5
ATOM 8984 C C . GLY A 1 120 ? 10.197 -10.679 -4.351 1.00 0.00 101 GLY A C 5
ATOM 8985 O O . GLY A 1 120 ? 10.155 -11.829 -3.963 1.00 0.00 101 GLY A O 5
ATOM 8989 N N . ASP A 1 121 ? 9.456 -9.753 -3.808 1.00 0.00 102 ASP A N 5
ATOM 8990 C CA . ASP A 1 121 ? 8.533 -10.097 -2.688 1.00 0.00 102 ASP A CA 5
ATOM 8991 C C . ASP A 1 121 ? 7.224 -9.312 -2.810 1.00 0.00 102 ASP A C 5
ATOM 8992 O O . ASP A 1 121 ? 6.165 -9.792 -2.459 1.00 0.00 102 ASP A O 5
ATOM 9001 N N . ILE A 1 122 ? 7.289 -8.106 -3.296 1.00 0.00 103 ILE A N 5
ATOM 9002 C CA . ILE A 1 122 ? 6.050 -7.292 -3.428 1.00 0.00 103 ILE A CA 5
ATOM 9003 C C . ILE A 1 122 ? 5.420 -7.083 -2.050 1.00 0.00 103 ILE A C 5
ATOM 9004 O O . ILE A 1 122 ? 4.283 -6.669 -1.931 1.00 0.00 103 ILE A O 5
ATOM 9020 N N . SER A 1 123 ? 6.155 -7.360 -1.006 1.00 0.00 104 SER A N 5
ATOM 9021 C CA . SER A 1 123 ? 5.604 -7.172 0.366 1.00 0.00 104 SER A CA 5
ATOM 9022 C C . SER A 1 123 ? 4.340 -8.011 0.548 1.00 0.00 104 SER A C 5
ATOM 9023 O O . SER A 1 123 ? 3.254 -7.604 0.185 1.00 0.00 104 SER A O 5
ATOM 9031 N N . ASP A 1 124 ? 4.474 -9.182 1.106 1.00 0.00 105 ASP A N 5
ATOM 9032 C CA . ASP A 1 124 ? 3.279 -10.052 1.308 1.00 0.00 105 ASP A CA 5
ATOM 9033 C C . ASP A 1 124 ? 2.095 -9.224 1.815 1.00 0.00 105 ASP A C 5
ATOM 9034 O O . ASP A 1 124 ? 1.208 -8.872 1.065 1.00 0.00 105 ASP A O 5
ATOM 9043 N N . ILE A 1 125 ? 2.069 -8.920 3.082 1.00 0.00 106 ILE A N 5
ATOM 9044 C CA . ILE A 1 125 ? 0.933 -8.126 3.641 1.00 0.00 106 ILE A CA 5
ATOM 9045 C C . ILE A 1 125 ? 1.473 -6.895 4.381 1.00 0.00 106 ILE A C 5
ATOM 9046 O O . ILE A 1 125 ? 2.459 -6.973 5.087 1.00 0.00 106 ILE A O 5
ATOM 9062 N N . VAL A 1 126 ? 0.845 -5.759 4.221 1.00 0.00 107 VAL A N 5
ATOM 9063 C CA . VAL A 1 126 ? 1.342 -4.532 4.915 1.00 0.00 107 VAL A CA 5
ATOM 9064 C C . VAL A 1 126 ? 0.208 -3.820 5.658 1.00 0.00 107 VAL A C 5
ATOM 9065 O O . VAL A 1 126 ? -0.321 -2.830 5.195 1.00 0.00 107 VAL A O 5
ATOM 9078 N N . ASP A 1 127 ? -0.156 -4.301 6.814 1.00 0.00 108 ASP A N 5
ATOM 9079 C CA . ASP A 1 127 ? -1.239 -3.630 7.589 1.00 0.00 108 ASP A CA 5
ATOM 9080 C C . ASP A 1 127 ? -0.641 -2.462 8.378 1.00 0.00 108 ASP A C 5
ATOM 9081 O O . ASP A 1 127 ? 0.104 -2.658 9.317 1.00 0.00 108 ASP A O 5
ATOM 9090 N N . THR A 1 128 ? -0.943 -1.245 8.001 1.00 0.00 109 THR A N 5
ATOM 9091 C CA . THR A 1 128 ? -0.363 -0.084 8.732 1.00 0.00 109 THR A CA 5
ATOM 9092 C C . THR A 1 128 ? -1.379 1.053 8.802 1.00 0.00 109 THR A C 5
ATOM 9093 O O . THR A 1 128 ? -2.555 0.862 8.563 1.00 0.00 109 THR A O 5
ATOM 9104 N N . ASP A 1 129 ? -0.933 2.238 9.121 1.00 0.00 110 ASP A N 5
ATOM 9105 C CA . ASP A 1 129 ? -1.875 3.389 9.195 1.00 0.00 110 ASP A CA 5
ATOM 9106 C C . ASP A 1 129 ? -2.827 3.342 8.001 1.00 0.00 110 ASP A C 5
ATOM 9107 O O . ASP A 1 129 ? -2.568 2.674 7.020 1.00 0.00 110 ASP A O 5
ATOM 9116 N N . SER A 1 130 ? -3.926 4.036 8.071 1.00 0.00 111 SER A N 5
ATOM 9117 C CA . SER A 1 130 ? -4.888 4.018 6.932 1.00 0.00 111 SER A CA 5
ATOM 9118 C C . SER A 1 130 ? -5.523 2.632 6.793 1.00 0.00 111 SER A C 5
ATOM 9119 O O . SER A 1 130 ? -6.728 2.485 6.840 1.00 0.00 111 SER A O 5
ATOM 9127 N N . GLY A 1 131 ? -4.723 1.615 6.621 1.00 0.00 112 GLY A N 5
ATOM 9128 C CA . GLY A 1 131 ? -5.284 0.245 6.478 1.00 0.00 112 GLY A CA 5
ATOM 9129 C C . GLY A 1 131 ? -4.168 -0.717 6.075 1.00 0.00 112 GLY A C 5
ATOM 9130 O O . GLY A 1 131 ? -3.061 -0.639 6.569 1.00 0.00 112 GLY A O 5
ATOM 9134 N N . VAL A 1 132 ? -4.444 -1.622 5.177 1.00 0.00 113 VAL A N 5
ATOM 9135 C CA . VAL A 1 132 ? -3.387 -2.577 4.746 1.00 0.00 113 VAL A CA 5
ATOM 9136 C C . VAL A 1 132 ? -2.977 -2.278 3.305 1.00 0.00 113 VAL A C 5
ATOM 9137 O O . VAL A 1 132 ? -3.806 -2.103 2.435 1.00 0.00 113 VAL A O 5
ATOM 9150 N N . HIS A 1 133 ? -1.701 -2.201 3.051 1.00 0.00 114 HIS A N 5
ATOM 9151 C CA . HIS A 1 133 ? -1.236 -1.893 1.669 1.00 0.00 114 HIS A CA 5
ATOM 9152 C C . HIS A 1 133 ? -0.347 -3.022 1.139 1.00 0.00 114 HIS A C 5
ATOM 9153 O O . HIS A 1 133 ? -0.217 -4.069 1.744 1.00 0.00 114 HIS A O 5
ATOM 9167 N N . ILE A 1 134 ? 0.278 -2.797 0.016 1.00 0.00 115 ILE A N 5
ATOM 9168 C CA . ILE A 1 134 ? 1.188 -3.822 -0.576 1.00 0.00 115 ILE A CA 5
ATOM 9169 C C . ILE A 1 134 ? 2.299 -3.098 -1.336 1.00 0.00 115 ILE A C 5
ATOM 9170 O O . ILE A 1 134 ? 2.063 -2.478 -2.353 1.00 0.00 115 ILE A O 5
ATOM 9186 N N . ILE A 1 135 ? 3.501 -3.141 -0.833 1.00 0.00 116 ILE A N 5
ATOM 9187 C CA . ILE A 1 135 ? 4.618 -2.419 -1.508 1.00 0.00 116 ILE A CA 5
ATOM 9188 C C . ILE A 1 135 ? 5.439 -3.346 -2.403 1.00 0.00 116 ILE A C 5
ATOM 9189 O O . ILE A 1 135 ? 5.535 -4.535 -2.177 1.00 0.00 116 ILE A O 5
ATOM 9205 N N . LYS A 1 136 ? 6.053 -2.784 -3.404 1.00 0.00 117 LYS A N 5
ATOM 9206 C CA . LYS A 1 136 ? 6.905 -3.579 -4.329 1.00 0.00 117 LYS A CA 5
ATOM 9207 C C . LYS A 1 136 ? 7.935 -2.643 -4.967 1.00 0.00 117 LYS A C 5
ATOM 9208 O O . LYS A 1 136 ? 7.591 -1.636 -5.556 1.00 0.00 117 LYS A O 5
ATOM 9227 N N . ARG A 1 137 ? 9.197 -2.947 -4.833 1.00 0.00 118 ARG A N 5
ATOM 9228 C CA . ARG A 1 137 ? 10.238 -2.053 -5.414 1.00 0.00 118 ARG A CA 5
ATOM 9229 C C . ARG A 1 137 ? 10.494 -2.406 -6.883 1.00 0.00 118 ARG A C 5
ATOM 9230 O O . ARG A 1 137 ? 9.778 -1.977 -7.766 1.00 0.00 118 ARG A O 5
ATOM 9251 N N . THR A 1 138 ? 11.511 -3.179 -7.156 1.00 0.00 119 THR A N 5
ATOM 9252 C CA . THR A 1 138 ? 11.807 -3.547 -8.568 1.00 0.00 119 THR A CA 5
ATOM 9253 C C . THR A 1 138 ? 11.283 -4.959 -8.867 1.00 0.00 119 THR A C 5
ATOM 9254 O O . THR A 1 138 ? 10.093 -5.205 -8.820 1.00 0.00 119 THR A O 5
ATOM 9265 N N . ALA A 1 139 ? 12.150 -5.890 -9.171 1.00 0.00 120 ALA A N 5
ATOM 9266 C CA . ALA A 1 139 ? 11.682 -7.275 -9.465 1.00 0.00 120 ALA A CA 5
ATOM 9267 C C . ALA A 1 139 ? 10.868 -7.297 -10.762 1.00 0.00 120 ALA A C 5
ATOM 9268 O O . ALA A 1 139 ? 10.478 -8.377 -11.176 1.00 0.00 120 ALA A O 5
ATOM 9276 N N . HIS A 1 20 ? 32.101 10.242 3.682 1.00 0.00 1 HIS A N 6
ATOM 9277 C CA . HIS A 1 20 ? 31.262 9.265 4.441 1.00 0.00 1 HIS A CA 6
ATOM 9278 C C . HIS A 1 20 ? 30.416 9.996 5.488 1.00 0.00 1 HIS A C 6
ATOM 9279 O O . HIS A 1 20 ? 29.283 9.638 5.743 1.00 0.00 1 HIS A O 6
ATOM 9293 N N . MET A 1 21 ? 30.957 11.015 6.098 1.00 0.00 2 MET A N 6
ATOM 9294 C CA . MET A 1 21 ? 30.181 11.765 7.127 1.00 0.00 2 MET A CA 6
ATOM 9295 C C . MET A 1 21 ? 28.877 12.297 6.525 1.00 0.00 2 MET A C 6
ATOM 9296 O O . MET A 1 21 ? 27.902 12.508 7.219 1.00 0.00 2 MET A O 6
ATOM 9310 N N . ALA A 1 22 ? 28.853 12.514 5.238 1.00 0.00 3 ALA A N 6
ATOM 9311 C CA . ALA A 1 22 ? 27.613 13.030 4.591 1.00 0.00 3 ALA A CA 6
ATOM 9312 C C . ALA A 1 22 ? 26.918 11.907 3.817 1.00 0.00 3 ALA A C 6
ATOM 9313 O O . ALA A 1 22 ? 26.960 11.856 2.604 1.00 0.00 3 ALA A O 6
ATOM 9320 N N . SER A 1 23 ? 26.281 11.003 4.512 1.00 0.00 4 SER A N 6
ATOM 9321 C CA . SER A 1 23 ? 25.588 9.881 3.817 1.00 0.00 4 SER A CA 6
ATOM 9322 C C . SER A 1 23 ? 24.178 9.690 4.381 1.00 0.00 4 SER A C 6
ATOM 9323 O O . SER A 1 23 ? 23.930 9.910 5.550 1.00 0.00 4 SER A O 6
ATOM 9331 N N . ARG A 1 24 ? 23.256 9.275 3.557 1.00 0.00 5 ARG A N 6
ATOM 9332 C CA . ARG A 1 24 ? 21.862 9.059 4.038 1.00 0.00 5 ARG A CA 6
ATOM 9333 C C . ARG A 1 24 ? 21.307 7.760 3.450 1.00 0.00 5 ARG A C 6
ATOM 9334 O O . ARG A 1 24 ? 22.043 6.934 2.949 1.00 0.00 5 ARG A O 6
ATOM 9355 N N . ASP A 1 25 ? 20.019 7.564 3.510 1.00 0.00 6 ASP A N 6
ATOM 9356 C CA . ASP A 1 25 ? 19.442 6.307 2.955 1.00 0.00 6 ASP A CA 6
ATOM 9357 C C . ASP A 1 25 ? 18.071 6.568 2.330 1.00 0.00 6 ASP A C 6
ATOM 9358 O O . ASP A 1 25 ? 17.897 6.476 1.131 1.00 0.00 6 ASP A O 6
ATOM 9367 N N . GLN A 1 26 ? 17.095 6.877 3.134 1.00 0.00 7 GLN A N 6
ATOM 9368 C CA . GLN A 1 26 ? 15.731 7.126 2.587 1.00 0.00 7 GLN A CA 6
ATOM 9369 C C . GLN A 1 26 ? 15.180 5.827 1.994 1.00 0.00 7 GLN A C 6
ATOM 9370 O O . GLN A 1 26 ? 15.915 5.024 1.454 1.00 0.00 7 GLN A O 6
ATOM 9384 N N . VAL A 1 27 ? 13.901 5.599 2.101 1.00 0.00 8 VAL A N 6
ATOM 9385 C CA . VAL A 1 27 ? 13.334 4.331 1.553 1.00 0.00 8 VAL A CA 6
ATOM 9386 C C . VAL A 1 27 ? 12.334 4.611 0.427 1.00 0.00 8 VAL A C 6
ATOM 9387 O O . VAL A 1 27 ? 11.203 4.982 0.672 1.00 0.00 8 VAL A O 6
ATOM 9400 N N . LYS A 1 28 ? 12.725 4.411 -0.805 1.00 0.00 9 LYS A N 6
ATOM 9401 C CA . LYS A 1 28 ? 11.765 4.643 -1.921 1.00 0.00 9 LYS A CA 6
ATOM 9402 C C . LYS A 1 28 ? 10.808 3.452 -2.007 1.00 0.00 9 LYS A C 6
ATOM 9403 O O . LYS A 1 28 ? 11.113 2.378 -1.526 1.00 0.00 9 LYS A O 6
ATOM 9422 N N . ALA A 1 29 ? 9.658 3.611 -2.607 1.00 0.00 10 ALA A N 6
ATOM 9423 C CA . ALA A 1 29 ? 8.727 2.442 -2.687 1.00 0.00 10 ALA A CA 6
ATOM 9424 C C . ALA A 1 29 ? 7.451 2.756 -3.473 1.00 0.00 10 ALA A C 6
ATOM 9425 O O . ALA A 1 29 ? 7.111 3.895 -3.723 1.00 0.00 10 ALA A O 6
ATOM 9432 N N . SER A 1 30 ? 6.729 1.724 -3.824 1.00 0.00 11 SER A N 6
ATOM 9433 C CA . SER A 1 30 ? 5.442 1.892 -4.556 1.00 0.00 11 SER A CA 6
ATOM 9434 C C . SER A 1 30 ? 4.352 1.200 -3.741 1.00 0.00 11 SER A C 6
ATOM 9435 O O . SER A 1 30 ? 4.652 0.584 -2.742 1.00 0.00 11 SER A O 6
ATOM 9443 N N . HIS A 1 31 ? 3.099 1.271 -4.126 1.00 0.00 12 HIS A N 6
ATOM 9444 C CA . HIS A 1 31 ? 2.072 0.568 -3.288 1.00 0.00 12 HIS A CA 6
ATOM 9445 C C . HIS A 1 31 ? 0.650 0.682 -3.848 1.00 0.00 12 HIS A C 6
ATOM 9446 O O . HIS A 1 31 ? 0.391 1.356 -4.826 1.00 0.00 12 HIS A O 6
ATOM 9460 N N . ILE A 1 32 ? -0.271 0.021 -3.189 1.00 0.00 13 ILE A N 6
ATOM 9461 C CA . ILE A 1 32 ? -1.708 0.055 -3.599 1.00 0.00 13 ILE A CA 6
ATOM 9462 C C . ILE A 1 32 ? -2.584 -0.197 -2.357 1.00 0.00 13 ILE A C 6
ATOM 9463 O O . ILE A 1 32 ? -2.205 -0.925 -1.461 1.00 0.00 13 ILE A O 6
ATOM 9479 N N . LEU A 1 33 ? -3.746 0.396 -2.297 1.00 0.00 14 LEU A N 6
ATOM 9480 C CA . LEU A 1 33 ? -4.639 0.186 -1.114 1.00 0.00 14 LEU A CA 6
ATOM 9481 C C . LEU A 1 33 ? -5.841 -0.676 -1.511 1.00 0.00 14 LEU A C 6
ATOM 9482 O O . LEU A 1 33 ? -6.250 -0.683 -2.651 1.00 0.00 14 LEU A O 6
ATOM 9498 N N . ILE A 1 34 ? -6.417 -1.400 -0.584 1.00 0.00 15 ILE A N 6
ATOM 9499 C CA . ILE A 1 34 ? -7.595 -2.250 -0.938 1.00 0.00 15 ILE A CA 6
ATOM 9500 C C . ILE A 1 34 ? -8.807 -1.905 -0.059 1.00 0.00 15 ILE A C 6
ATOM 9501 O O . ILE A 1 34 ? -9.890 -2.413 -0.263 1.00 0.00 15 ILE A O 6
ATOM 9517 N N . LYS A 1 35 ? -8.630 -1.058 0.920 1.00 0.00 16 LYS A N 6
ATOM 9518 C CA . LYS A 1 35 ? -9.769 -0.691 1.815 1.00 0.00 16 LYS A CA 6
ATOM 9519 C C . LYS A 1 35 ? -10.240 -1.921 2.598 1.00 0.00 16 LYS A C 6
ATOM 9520 O O . LYS A 1 35 ? -10.098 -3.043 2.155 1.00 0.00 16 LYS A O 6
ATOM 9539 N N . HIS A 1 36 ? -10.795 -1.716 3.760 1.00 0.00 17 HIS A N 6
ATOM 9540 C CA . HIS A 1 36 ? -11.270 -2.871 4.577 1.00 0.00 17 HIS A CA 6
ATOM 9541 C C . HIS A 1 36 ? -11.951 -2.367 5.852 1.00 0.00 17 HIS A C 6
ATOM 9542 O O . HIS A 1 36 ? -12.658 -1.379 5.842 1.00 0.00 17 HIS A O 6
ATOM 9556 N N . GLN A 1 37 ? -11.739 -3.037 6.952 1.00 0.00 18 GLN A N 6
ATOM 9557 C CA . GLN A 1 37 ? -12.371 -2.593 8.227 1.00 0.00 18 GLN A CA 6
ATOM 9558 C C . GLN A 1 37 ? -11.610 -1.399 8.802 1.00 0.00 18 GLN A C 6
ATOM 9559 O O . GLN A 1 37 ? -12.154 -0.326 8.975 1.00 0.00 18 GLN A O 6
ATOM 9573 N N . GLY A 1 38 ? -10.354 -1.578 9.096 1.00 0.00 19 GLY A N 6
ATOM 9574 C CA . GLY A 1 38 ? -9.550 -0.457 9.659 1.00 0.00 19 GLY A CA 6
ATOM 9575 C C . GLY A 1 38 ? -10.204 0.048 10.946 1.00 0.00 19 GLY A C 6
ATOM 9576 O O . GLY A 1 38 ? -10.010 -0.504 12.011 1.00 0.00 19 GLY A O 6
ATOM 9580 N N . SER A 1 39 ? -10.979 1.093 10.854 1.00 0.00 20 SER A N 6
ATOM 9581 C CA . SER A 1 39 ? -11.650 1.637 12.070 1.00 0.00 20 SER A CA 6
ATOM 9582 C C . SER A 1 39 ? -12.939 2.362 11.674 1.00 0.00 20 SER A C 6
ATOM 9583 O O . SER A 1 39 ? -14.023 1.986 12.075 1.00 0.00 20 SER A O 6
ATOM 9591 N N . ARG A 1 40 ? -12.831 3.396 10.884 1.00 0.00 21 ARG A N 6
ATOM 9592 C CA . ARG A 1 40 ? -14.052 4.138 10.458 1.00 0.00 21 ARG A CA 6
ATOM 9593 C C . ARG A 1 40 ? -14.753 3.378 9.328 1.00 0.00 21 ARG A C 6
ATOM 9594 O O . ARG A 1 40 ? -15.729 2.688 9.544 1.00 0.00 21 ARG A O 6
ATOM 9615 N N . ARG A 1 41 ? -14.256 3.492 8.126 1.00 0.00 22 ARG A N 6
ATOM 9616 C CA . ARG A 1 41 ? -14.887 2.769 6.985 1.00 0.00 22 ARG A CA 6
ATOM 9617 C C . ARG A 1 41 ? -13.922 2.717 5.797 1.00 0.00 22 ARG A C 6
ATOM 9618 O O . ARG A 1 41 ? -12.719 2.742 5.962 1.00 0.00 22 ARG A O 6
ATOM 9639 N N . LYS A 1 42 ? -14.439 2.643 4.601 1.00 0.00 23 LYS A N 6
ATOM 9640 C CA . LYS A 1 42 ? -13.547 2.588 3.407 1.00 0.00 23 LYS A CA 6
ATOM 9641 C C . LYS A 1 42 ? -12.635 3.818 3.369 1.00 0.00 23 LYS A C 6
ATOM 9642 O O . LYS A 1 42 ? -11.495 3.771 3.786 1.00 0.00 23 LYS A O 6
ATOM 9661 N N . ALA A 1 43 ? -13.129 4.918 2.870 1.00 0.00 24 ALA A N 6
ATOM 9662 C CA . ALA A 1 43 ? -12.294 6.152 2.804 1.00 0.00 24 ALA A CA 6
ATOM 9663 C C . ALA A 1 43 ? -13.073 7.281 2.124 1.00 0.00 24 ALA A C 6
ATOM 9664 O O . ALA A 1 43 ? -14.266 7.186 1.915 1.00 0.00 24 ALA A O 6
ATOM 9671 N N . SER A 1 44 ? -12.408 8.349 1.777 1.00 0.00 25 SER A N 6
ATOM 9672 C CA . SER A 1 44 ? -13.111 9.482 1.111 1.00 0.00 25 SER A CA 6
ATOM 9673 C C . SER A 1 44 ? -12.481 9.763 -0.256 1.00 0.00 25 SER A C 6
ATOM 9674 O O . SER A 1 44 ? -11.293 9.598 -0.447 1.00 0.00 25 SER A O 6
ATOM 9682 N N . TRP A 1 45 ? -13.266 10.188 -1.209 1.00 0.00 26 TRP A N 6
ATOM 9683 C CA . TRP A 1 45 ? -12.699 10.478 -2.558 1.00 0.00 26 TRP A CA 6
ATOM 9684 C C . TRP A 1 45 ? -13.062 11.906 -2.993 1.00 0.00 26 TRP A C 6
ATOM 9685 O O . TRP A 1 45 ? -12.246 12.803 -2.919 1.00 0.00 26 TRP A O 6
ATOM 9706 N N . LYS A 1 46 ? -14.273 12.127 -3.439 1.00 0.00 27 LYS A N 6
ATOM 9707 C CA . LYS A 1 46 ? -14.676 13.498 -3.875 1.00 0.00 27 LYS A CA 6
ATOM 9708 C C . LYS A 1 46 ? -16.120 13.483 -4.391 1.00 0.00 27 LYS A C 6
ATOM 9709 O O . LYS A 1 46 ? -16.433 14.092 -5.395 1.00 0.00 27 LYS A O 6
ATOM 9728 N N . ASP A 1 47 ? -17.001 12.792 -3.718 1.00 0.00 28 ASP A N 6
ATOM 9729 C CA . ASP A 1 47 ? -18.419 12.746 -4.183 1.00 0.00 28 ASP A CA 6
ATOM 9730 C C . ASP A 1 47 ? -19.263 11.859 -3.261 1.00 0.00 28 ASP A C 6
ATOM 9731 O O . ASP A 1 47 ? -20.239 12.310 -2.694 1.00 0.00 28 ASP A O 6
ATOM 9740 N N . PRO A 1 48 ? -18.863 10.620 -3.142 1.00 0.00 29 PRO A N 6
ATOM 9741 C CA . PRO A 1 48 ? -19.600 9.664 -2.279 1.00 0.00 29 PRO A CA 6
ATOM 9742 C C . PRO A 1 48 ? -19.429 10.034 -0.802 1.00 0.00 29 PRO A C 6
ATOM 9743 O O . PRO A 1 48 ? -20.221 10.766 -0.243 1.00 0.00 29 PRO A O 6
ATOM 9754 N N . GLU A 1 49 ? -18.404 9.536 -0.167 1.00 0.00 30 GLU A N 6
ATOM 9755 C CA . GLU A 1 49 ? -18.189 9.864 1.273 1.00 0.00 30 GLU A CA 6
ATOM 9756 C C . GLU A 1 49 ? -19.472 9.615 2.070 1.00 0.00 30 GLU A C 6
ATOM 9757 O O . GLU A 1 49 ? -19.685 10.194 3.118 1.00 0.00 30 GLU A O 6
ATOM 9769 N N . GLY A 1 50 ? -20.329 8.761 1.583 1.00 0.00 31 GLY A N 6
ATOM 9770 C CA . GLY A 1 50 ? -21.597 8.480 2.314 1.00 0.00 31 GLY A CA 6
ATOM 9771 C C . GLY A 1 50 ? -21.835 6.970 2.382 1.00 0.00 31 GLY A C 6
ATOM 9772 O O . GLY A 1 50 ? -22.358 6.459 3.352 1.00 0.00 31 GLY A O 6
ATOM 9776 N N . LYS A 1 51 ? -21.461 6.249 1.360 1.00 0.00 32 LYS A N 6
ATOM 9777 C CA . LYS A 1 51 ? -21.673 4.772 1.373 1.00 0.00 32 LYS A CA 6
ATOM 9778 C C . LYS A 1 51 ? -20.958 4.142 2.572 1.00 0.00 32 LYS A C 6
ATOM 9779 O O . LYS A 1 51 ? -19.746 4.141 2.654 1.00 0.00 32 LYS A O 6
ATOM 9798 N N . ILE A 1 52 ? -21.700 3.603 3.500 1.00 0.00 33 ILE A N 6
ATOM 9799 C CA . ILE A 1 52 ? -21.065 2.970 4.691 1.00 0.00 33 ILE A CA 6
ATOM 9800 C C . ILE A 1 52 ? -21.202 1.449 4.607 1.00 0.00 33 ILE A C 6
ATOM 9801 O O . ILE A 1 52 ? -21.382 0.774 5.602 1.00 0.00 33 ILE A O 6
ATOM 9817 N N . ILE A 1 53 ? -21.123 0.907 3.424 1.00 0.00 34 ILE A N 6
ATOM 9818 C CA . ILE A 1 53 ? -21.254 -0.568 3.264 1.00 0.00 34 ILE A CA 6
ATOM 9819 C C . ILE A 1 53 ? -19.996 -1.277 3.772 1.00 0.00 34 ILE A C 6
ATOM 9820 O O . ILE A 1 53 ? -18.893 -0.987 3.351 1.00 0.00 34 ILE A O 6
ATOM 9836 N N . LEU A 1 54 ? -20.154 -2.208 4.673 1.00 0.00 35 LEU A N 6
ATOM 9837 C CA . LEU A 1 54 ? -18.969 -2.939 5.206 1.00 0.00 35 LEU A CA 6
ATOM 9838 C C . LEU A 1 54 ? -18.535 -4.024 4.217 1.00 0.00 35 LEU A C 6
ATOM 9839 O O . LEU A 1 54 ? -19.343 -4.586 3.504 1.00 0.00 35 LEU A O 6
ATOM 9855 N N . THR A 1 55 ? -17.267 -4.323 4.167 1.00 0.00 36 THR A N 6
ATOM 9856 C CA . THR A 1 55 ? -16.785 -5.372 3.223 1.00 0.00 36 THR A CA 6
ATOM 9857 C C . THR A 1 55 ? -15.555 -6.079 3.805 1.00 0.00 36 THR A C 6
ATOM 9858 O O . THR A 1 55 ? -15.546 -6.469 4.955 1.00 0.00 36 THR A O 6
ATOM 9869 N N . THR A 1 56 ? -14.519 -6.248 3.023 1.00 0.00 37 THR A N 6
ATOM 9870 C CA . THR A 1 56 ? -13.295 -6.930 3.538 1.00 0.00 37 THR A CA 6
ATOM 9871 C C . THR A 1 56 ? -13.000 -6.477 4.972 1.00 0.00 37 THR A C 6
ATOM 9872 O O . THR A 1 56 ? -13.213 -5.335 5.329 1.00 0.00 37 THR A O 6
ATOM 9883 N N . THR A 1 57 ? -12.517 -7.365 5.797 1.00 0.00 38 THR A N 6
ATOM 9884 C CA . THR A 1 57 ? -12.215 -6.986 7.207 1.00 0.00 38 THR A CA 6
ATOM 9885 C C . THR A 1 57 ? -10.730 -7.193 7.512 1.00 0.00 38 THR A C 6
ATOM 9886 O O . THR A 1 57 ? -9.970 -7.634 6.673 1.00 0.00 38 THR A O 6
ATOM 9897 N N . ARG A 1 58 ? -10.314 -6.873 8.709 1.00 0.00 39 ARG A N 6
ATOM 9898 C CA . ARG A 1 58 ? -8.878 -7.044 9.079 1.00 0.00 39 ARG A CA 6
ATOM 9899 C C . ARG A 1 58 ? -8.329 -8.352 8.508 1.00 0.00 39 ARG A C 6
ATOM 9900 O O . ARG A 1 58 ? -7.590 -8.357 7.543 1.00 0.00 39 ARG A O 6
ATOM 9921 N N . GLU A 1 59 ? -8.685 -9.460 9.092 1.00 0.00 40 GLU A N 6
ATOM 9922 C CA . GLU A 1 59 ? -8.184 -10.765 8.578 1.00 0.00 40 GLU A CA 6
ATOM 9923 C C . GLU A 1 59 ? -8.411 -10.848 7.070 1.00 0.00 40 GLU A C 6
ATOM 9924 O O . GLU A 1 59 ? -7.481 -10.944 6.294 1.00 0.00 40 GLU A O 6
ATOM 9936 N N . ALA A 1 60 ? -9.644 -10.810 6.652 1.00 0.00 41 ALA A N 6
ATOM 9937 C CA . ALA A 1 60 ? -9.939 -10.886 5.195 1.00 0.00 41 ALA A CA 6
ATOM 9938 C C . ALA A 1 60 ? -8.969 -10.000 4.414 1.00 0.00 41 ALA A C 6
ATOM 9939 O O . ALA A 1 60 ? -8.464 -10.380 3.378 1.00 0.00 41 ALA A O 6
ATOM 9946 N N . ALA A 1 61 ? -8.700 -8.823 4.904 1.00 0.00 42 ALA A N 6
ATOM 9947 C CA . ALA A 1 61 ? -7.756 -7.922 4.184 1.00 0.00 42 ALA A CA 6
ATOM 9948 C C . ALA A 1 61 ? -6.450 -8.661 3.904 1.00 0.00 42 ALA A C 6
ATOM 9949 O O . ALA A 1 61 ? -6.119 -8.947 2.770 1.00 0.00 42 ALA A O 6
ATOM 9956 N N . VAL A 1 62 ? -5.708 -8.983 4.925 1.00 0.00 43 VAL A N 6
ATOM 9957 C CA . VAL A 1 62 ? -4.430 -9.715 4.696 1.00 0.00 43 VAL A CA 6
ATOM 9958 C C . VAL A 1 62 ? -4.690 -10.877 3.740 1.00 0.00 43 VAL A C 6
ATOM 9959 O O . VAL A 1 62 ? -3.916 -11.142 2.841 1.00 0.00 43 VAL A O 6
ATOM 9972 N N . GLU A 1 63 ? -5.791 -11.556 3.909 1.00 0.00 44 GLU A N 6
ATOM 9973 C CA . GLU A 1 63 ? -6.114 -12.680 2.990 1.00 0.00 44 GLU A CA 6
ATOM 9974 C C . GLU A 1 63 ? -6.283 -12.119 1.581 1.00 0.00 44 GLU A C 6
ATOM 9975 O O . GLU A 1 63 ? -5.600 -12.508 0.655 1.00 0.00 44 GLU A O 6
ATOM 9987 N N . GLN A 1 64 ? -7.173 -11.180 1.426 1.00 0.00 45 GLN A N 6
ATOM 9988 C CA . GLN A 1 64 ? -7.373 -10.557 0.090 1.00 0.00 45 GLN A CA 6
ATOM 9989 C C . GLN A 1 64 ? -6.023 -10.056 -0.420 1.00 0.00 45 GLN A C 6
ATOM 9990 O O . GLN A 1 64 ? -5.749 -10.048 -1.604 1.00 0.00 45 GLN A O 6
ATOM 10004 N N . LEU A 1 65 ? -5.170 -9.652 0.484 1.00 0.00 46 LEU A N 6
ATOM 10005 C CA . LEU A 1 65 ? -3.823 -9.163 0.083 1.00 0.00 46 LEU A CA 6
ATOM 10006 C C . LEU A 1 65 ? -2.918 -10.358 -0.222 1.00 0.00 46 LEU A C 6
ATOM 10007 O O . LEU A 1 65 ? -2.048 -10.294 -1.067 1.00 0.00 46 LEU A O 6
ATOM 10023 N N . LYS A 1 66 ? -3.128 -11.456 0.450 1.00 0.00 47 LYS A N 6
ATOM 10024 C CA . LYS A 1 66 ? -2.292 -12.658 0.180 1.00 0.00 47 LYS A CA 6
ATOM 10025 C C . LYS A 1 66 ? -2.414 -13.017 -1.301 1.00 0.00 47 LYS A C 6
ATOM 10026 O O . LYS A 1 66 ? -1.434 -13.178 -2.006 1.00 0.00 47 LYS A O 6
ATOM 10045 N N . SER A 1 67 ? -3.623 -13.116 -1.782 1.00 0.00 48 SER A N 6
ATOM 10046 C CA . SER A 1 67 ? -3.833 -13.434 -3.221 1.00 0.00 48 SER A CA 6
ATOM 10047 C C . SER A 1 67 ? -3.214 -12.330 -4.069 1.00 0.00 48 SER A C 6
ATOM 10048 O O . SER A 1 67 ? -2.676 -12.576 -5.127 1.00 0.00 48 SER A O 6
ATOM 10056 N N . ILE A 1 68 ? -3.269 -11.112 -3.605 1.00 0.00 49 ILE A N 6
ATOM 10057 C CA . ILE A 1 68 ? -2.660 -10.007 -4.389 1.00 0.00 49 ILE A CA 6
ATOM 10058 C C . ILE A 1 68 ? -1.253 -10.435 -4.813 1.00 0.00 49 ILE A C 6
ATOM 10059 O O . ILE A 1 68 ? -0.890 -10.346 -5.963 1.00 0.00 49 ILE A O 6
ATOM 10075 N N . ARG A 1 69 ? -0.470 -10.929 -3.897 1.00 0.00 50 ARG A N 6
ATOM 10076 C CA . ARG A 1 69 ? 0.894 -11.392 -4.275 1.00 0.00 50 ARG A CA 6
ATOM 10077 C C . ARG A 1 69 ? 0.750 -12.396 -5.417 1.00 0.00 50 ARG A C 6
ATOM 10078 O O . ARG A 1 69 ? 1.430 -12.327 -6.421 1.00 0.00 50 ARG A O 6
ATOM 10099 N N . GLU A 1 70 ? -0.167 -13.313 -5.268 1.00 0.00 51 GLU A N 6
ATOM 10100 C CA . GLU A 1 70 ? -0.415 -14.318 -6.338 1.00 0.00 51 GLU A CA 6
ATOM 10101 C C . GLU A 1 70 ? -0.921 -13.583 -7.578 1.00 0.00 51 GLU A C 6
ATOM 10102 O O . GLU A 1 70 ? -0.300 -13.574 -8.620 1.00 0.00 51 GLU A O 6
ATOM 10114 N N . ASP A 1 71 ? -2.039 -12.948 -7.459 1.00 0.00 52 ASP A N 6
ATOM 10115 C CA . ASP A 1 71 ? -2.572 -12.186 -8.619 1.00 0.00 52 ASP A CA 6
ATOM 10116 C C . ASP A 1 71 ? -1.434 -11.346 -9.204 1.00 0.00 52 ASP A C 6
ATOM 10117 O O . ASP A 1 71 ? -1.143 -11.404 -10.380 1.00 0.00 52 ASP A O 6
ATOM 10126 N N . ILE A 1 72 ? -0.762 -10.595 -8.373 1.00 0.00 53 ILE A N 6
ATOM 10127 C CA . ILE A 1 72 ? 0.388 -9.786 -8.861 1.00 0.00 53 ILE A CA 6
ATOM 10128 C C . ILE A 1 72 ? 1.419 -10.738 -9.460 1.00 0.00 53 ILE A C 6
ATOM 10129 O O . ILE A 1 72 ? 2.142 -10.403 -10.377 1.00 0.00 53 ILE A O 6
ATOM 10145 N N . VAL A 1 73 ? 1.469 -11.938 -8.946 1.00 0.00 54 VAL A N 6
ATOM 10146 C CA . VAL A 1 73 ? 2.428 -12.945 -9.474 1.00 0.00 54 VAL A CA 6
ATOM 10147 C C . VAL A 1 73 ? 1.945 -13.429 -10.847 1.00 0.00 54 VAL A C 6
ATOM 10148 O O . VAL A 1 73 ? 2.612 -13.251 -11.847 1.00 0.00 54 VAL A O 6
ATOM 10161 N N . SER A 1 74 ? 0.786 -14.024 -10.904 1.00 0.00 55 SER A N 6
ATOM 10162 C CA . SER A 1 74 ? 0.260 -14.499 -12.219 1.00 0.00 55 SER A CA 6
ATOM 10163 C C . SER A 1 74 ? -0.712 -13.474 -12.803 1.00 0.00 55 SER A C 6
ATOM 10164 O O . SER A 1 74 ? -1.522 -12.904 -12.102 1.00 0.00 55 SER A O 6
ATOM 10172 N N . GLY A 1 75 ? -0.646 -13.238 -14.082 1.00 0.00 56 GLY A N 6
ATOM 10173 C CA . GLY A 1 75 ? -1.571 -12.255 -14.701 1.00 0.00 56 GLY A CA 6
ATOM 10174 C C . GLY A 1 75 ? -0.884 -10.897 -14.775 1.00 0.00 56 GLY A C 6
ATOM 10175 O O . GLY A 1 75 ? -0.607 -10.274 -13.770 1.00 0.00 56 GLY A O 6
ATOM 10179 N N . LYS A 1 76 ? -0.607 -10.430 -15.959 1.00 0.00 57 LYS A N 6
ATOM 10180 C CA . LYS A 1 76 ? 0.061 -9.105 -16.107 1.00 0.00 57 LYS A CA 6
ATOM 10181 C C . LYS A 1 76 ? -0.884 -7.988 -15.659 1.00 0.00 57 LYS A C 6
ATOM 10182 O O . LYS A 1 76 ? -1.166 -7.063 -16.394 1.00 0.00 57 LYS A O 6
ATOM 10201 N N . ALA A 1 77 ? -1.373 -8.071 -14.454 1.00 0.00 58 ALA A N 6
ATOM 10202 C CA . ALA A 1 77 ? -2.299 -7.029 -13.936 1.00 0.00 58 ALA A CA 6
ATOM 10203 C C . ALA A 1 77 ? -1.626 -5.656 -13.944 1.00 0.00 58 ALA A C 6
ATOM 10204 O O . ALA A 1 77 ? -2.270 -4.639 -13.784 1.00 0.00 58 ALA A O 6
ATOM 10211 N N . ASN A 1 78 ? -0.336 -5.631 -14.117 1.00 0.00 59 ASN A N 6
ATOM 10212 C CA . ASN A 1 78 ? 0.410 -4.340 -14.132 1.00 0.00 59 ASN A CA 6
ATOM 10213 C C . ASN A 1 78 ? 0.404 -3.717 -12.731 1.00 0.00 59 ASN A C 6
ATOM 10214 O O . ASN A 1 78 ? 0.826 -4.337 -11.775 1.00 0.00 59 ASN A O 6
ATOM 10225 N N . PHE A 1 79 ? -0.062 -2.503 -12.588 1.00 0.00 60 PHE A N 6
ATOM 10226 C CA . PHE A 1 79 ? -0.073 -1.881 -11.232 1.00 0.00 60 PHE A CA 6
ATOM 10227 C C . PHE A 1 79 ? -0.745 -0.505 -11.265 1.00 0.00 60 PHE A C 6
ATOM 10228 O O . PHE A 1 79 ? -1.706 -0.256 -10.566 1.00 0.00 60 PHE A O 6
ATOM 10245 N N . GLU A 1 80 ? -0.234 0.389 -12.061 1.00 0.00 61 GLU A N 6
ATOM 10246 C CA . GLU A 1 80 ? -0.826 1.758 -12.133 1.00 0.00 61 GLU A CA 6
ATOM 10247 C C . GLU A 1 80 ? -2.353 1.693 -12.209 1.00 0.00 61 GLU A C 6
ATOM 10248 O O . GLU A 1 80 ? -3.035 1.834 -11.213 1.00 0.00 61 GLU A O 6
ATOM 10260 N N . GLU A 1 81 ? -2.894 1.493 -13.382 1.00 0.00 62 GLU A N 6
ATOM 10261 C CA . GLU A 1 81 ? -4.379 1.430 -13.519 1.00 0.00 62 GLU A CA 6
ATOM 10262 C C . GLU A 1 81 ? -4.982 0.651 -12.350 1.00 0.00 62 GLU A C 6
ATOM 10263 O O . GLU A 1 81 ? -5.934 1.083 -11.731 1.00 0.00 62 GLU A O 6
ATOM 10275 N N . VAL A 1 82 ? -4.431 -0.487 -12.035 1.00 0.00 63 VAL A N 6
ATOM 10276 C CA . VAL A 1 82 ? -4.973 -1.275 -10.895 1.00 0.00 63 VAL A CA 6
ATOM 10277 C C . VAL A 1 82 ? -4.933 -0.428 -9.627 1.00 0.00 63 VAL A C 6
ATOM 10278 O O . VAL A 1 82 ? -5.871 -0.396 -8.858 1.00 0.00 63 VAL A O 6
ATOM 10291 N N . ALA A 1 83 ? -3.852 0.266 -9.410 1.00 0.00 64 ALA A N 6
ATOM 10292 C CA . ALA A 1 83 ? -3.749 1.120 -8.195 1.00 0.00 64 ALA A CA 6
ATOM 10293 C C . ALA A 1 83 ? -4.701 2.310 -8.310 1.00 0.00 64 ALA A C 6
ATOM 10294 O O . ALA A 1 83 ? -5.496 2.565 -7.430 1.00 0.00 64 ALA A O 6
ATOM 10301 N N . THR A 1 84 ? -4.627 3.035 -9.392 1.00 0.00 65 THR A N 6
ATOM 10302 C CA . THR A 1 84 ? -5.527 4.210 -9.568 1.00 0.00 65 THR A CA 6
ATOM 10303 C C . THR A 1 84 ? -6.942 3.871 -9.089 1.00 0.00 65 THR A C 6
ATOM 10304 O O . THR A 1 84 ? -7.618 4.686 -8.492 1.00 0.00 65 THR A O 6
ATOM 10315 N N . ARG A 1 85 ? -7.391 2.671 -9.337 1.00 0.00 66 ARG A N 6
ATOM 10316 C CA . ARG A 1 85 ? -8.757 2.275 -8.888 1.00 0.00 66 ARG A CA 6
ATOM 10317 C C . ARG A 1 85 ? -8.715 1.833 -7.425 1.00 0.00 66 ARG A C 6
ATOM 10318 O O . ARG A 1 85 ? -9.382 2.386 -6.574 1.00 0.00 66 ARG A O 6
ATOM 10339 N N . VAL A 1 86 ? -7.926 0.841 -7.133 1.00 0.00 67 VAL A N 6
ATOM 10340 C CA . VAL A 1 86 ? -7.819 0.350 -5.730 1.00 0.00 67 VAL A CA 6
ATOM 10341 C C . VAL A 1 86 ? -6.620 1.014 -5.045 1.00 0.00 67 VAL A C 6
ATOM 10342 O O . VAL A 1 86 ? -5.674 0.360 -4.658 1.00 0.00 67 VAL A O 6
ATOM 10355 N N . SER A 1 87 ? -6.646 2.314 -4.914 1.00 0.00 68 SER A N 6
ATOM 10356 C CA . SER A 1 87 ? -5.497 3.026 -4.277 1.00 0.00 68 SER A CA 6
ATOM 10357 C C . SER A 1 87 ? -5.944 3.836 -3.057 1.00 0.00 68 SER A C 6
ATOM 10358 O O . SER A 1 87 ? -7.119 4.036 -2.822 1.00 0.00 68 SER A O 6
ATOM 10366 N N . ASP A 1 88 ? -5.001 4.318 -2.291 1.00 0.00 69 ASP A N 6
ATOM 10367 C CA . ASP A 1 88 ? -5.344 5.136 -1.092 1.00 0.00 69 ASP A CA 6
ATOM 10368 C C . ASP A 1 88 ? -5.756 6.544 -1.521 1.00 0.00 69 ASP A C 6
ATOM 10369 O O . ASP A 1 88 ? -5.042 7.504 -1.307 1.00 0.00 69 ASP A O 6
ATOM 10378 N N . CYS A 1 89 ? -6.904 6.672 -2.126 1.00 0.00 70 CYS A N 6
ATOM 10379 C CA . CYS A 1 89 ? -7.373 8.013 -2.576 1.00 0.00 70 CYS A CA 6
ATOM 10380 C C . CYS A 1 89 ? -6.210 8.808 -3.182 1.00 0.00 70 CYS A C 6
ATOM 10381 O O . CYS A 1 89 ? -5.896 8.675 -4.352 1.00 0.00 70 CYS A O 6
ATOM 10389 N N . SER A 1 90 ? -5.550 9.619 -2.397 1.00 0.00 71 SER A N 6
ATOM 10390 C CA . SER A 1 90 ? -4.399 10.387 -2.941 1.00 0.00 71 SER A CA 6
ATOM 10391 C C . SER A 1 90 ? -3.524 9.427 -3.725 1.00 0.00 71 SER A C 6
ATOM 10392 O O . SER A 1 90 ? -3.102 9.701 -4.832 1.00 0.00 71 SER A O 6
ATOM 10400 N N . SER A 1 91 ? -3.277 8.285 -3.159 1.00 0.00 72 SER A N 6
ATOM 10401 C CA . SER A 1 91 ? -2.458 7.271 -3.867 1.00 0.00 72 SER A CA 6
ATOM 10402 C C . SER A 1 91 ? -3.078 7.013 -5.239 1.00 0.00 72 SER A C 6
ATOM 10403 O O . SER A 1 91 ? -2.388 6.800 -6.209 1.00 0.00 72 SER A O 6
ATOM 10411 N N . ALA A 1 92 ? -4.378 7.068 -5.345 1.00 0.00 73 ALA A N 6
ATOM 10412 C CA . ALA A 1 92 ? -4.996 6.865 -6.683 1.00 0.00 73 ALA A CA 6
ATOM 10413 C C . ALA A 1 92 ? -4.279 7.789 -7.657 1.00 0.00 73 ALA A C 6
ATOM 10414 O O . ALA A 1 92 ? -3.885 7.397 -8.737 1.00 0.00 73 ALA A O 6
ATOM 10421 N N . LYS A 1 93 ? -4.065 9.012 -7.254 1.00 0.00 74 LYS A N 6
ATOM 10422 C CA . LYS A 1 93 ? -3.324 9.958 -8.128 1.00 0.00 74 LYS A CA 6
ATOM 10423 C C . LYS A 1 93 ? -1.908 9.406 -8.326 1.00 0.00 74 LYS A C 6
ATOM 10424 O O . LYS A 1 93 ? -1.291 9.578 -9.359 1.00 0.00 74 LYS A O 6
ATOM 10443 N N . ARG A 1 94 ? -1.413 8.714 -7.333 1.00 0.00 75 ARG A N 6
ATOM 10444 C CA . ARG A 1 94 ? -0.056 8.098 -7.419 1.00 0.00 75 ARG A CA 6
ATOM 10445 C C . ARG A 1 94 ? -0.203 6.572 -7.430 1.00 0.00 75 ARG A C 6
ATOM 10446 O O . ARG A 1 94 ? 0.517 5.861 -6.757 1.00 0.00 75 ARG A O 6
ATOM 10467 N N . GLY A 1 95 ? -1.151 6.071 -8.178 1.00 0.00 76 GLY A N 6
ATOM 10468 C CA . GLY A 1 95 ? -1.379 4.599 -8.230 1.00 0.00 76 GLY A CA 6
ATOM 10469 C C . GLY A 1 95 ? -0.053 3.905 -8.486 1.00 0.00 76 GLY A C 6
ATOM 10470 O O . GLY A 1 95 ? 0.136 2.749 -8.165 1.00 0.00 76 GLY A O 6
ATOM 10474 N N . GLY A 1 96 ? 0.868 4.614 -9.061 1.00 0.00 77 GLY A N 6
ATOM 10475 C CA . GLY A 1 96 ? 2.199 4.011 -9.343 1.00 0.00 77 GLY A CA 6
ATOM 10476 C C . GLY A 1 96 ? 2.934 3.755 -8.025 1.00 0.00 77 GLY A C 6
ATOM 10477 O O . GLY A 1 96 ? 2.707 2.764 -7.346 1.00 0.00 77 GLY A O 6
ATOM 10481 N N . ASP A 1 97 ? 3.819 4.635 -7.652 1.00 0.00 78 ASP A N 6
ATOM 10482 C CA . ASP A 1 97 ? 4.565 4.425 -6.384 1.00 0.00 78 ASP A CA 6
ATOM 10483 C C . ASP A 1 97 ? 4.806 5.749 -5.658 1.00 0.00 78 ASP A C 6
ATOM 10484 O O . ASP A 1 97 ? 4.626 6.818 -6.209 1.00 0.00 78 ASP A O 6
ATOM 10493 N N . LEU A 1 98 ? 5.231 5.678 -4.427 1.00 0.00 79 LEU A N 6
ATOM 10494 C CA . LEU A 1 98 ? 5.511 6.921 -3.656 1.00 0.00 79 LEU A CA 6
ATOM 10495 C C . LEU A 1 98 ? 6.719 7.629 -4.268 1.00 0.00 79 LEU A C 6
ATOM 10496 O O . LEU A 1 98 ? 6.597 8.595 -4.995 1.00 0.00 79 LEU A O 6
ATOM 10512 N N . GLY A 1 99 ? 7.884 7.133 -3.973 1.00 0.00 80 GLY A N 6
ATOM 10513 C CA . GLY A 1 99 ? 9.132 7.730 -4.514 1.00 0.00 80 GLY A CA 6
ATOM 10514 C C . GLY A 1 99 ? 10.237 7.515 -3.500 1.00 0.00 80 GLY A C 6
ATOM 10515 O O . GLY A 1 99 ? 10.903 6.514 -3.521 1.00 0.00 80 GLY A O 6
ATOM 10519 N N . SER A 1 100 ? 10.424 8.443 -2.604 1.00 0.00 81 SER A N 6
ATOM 10520 C CA . SER A 1 100 ? 11.494 8.280 -1.581 1.00 0.00 81 SER A CA 6
ATOM 10521 C C . SER A 1 100 ? 11.131 9.013 -0.287 1.00 0.00 81 SER A C 6
ATOM 10522 O O . SER A 1 100 ? 10.728 10.159 -0.300 1.00 0.00 81 SER A O 6
ATOM 10530 N N . PHE A 1 101 ? 11.284 8.360 0.832 1.00 0.00 82 PHE A N 6
ATOM 10531 C CA . PHE A 1 101 ? 10.963 9.013 2.132 1.00 0.00 82 PHE A CA 6
ATOM 10532 C C . PHE A 1 101 ? 11.651 8.258 3.273 1.00 0.00 82 PHE A C 6
ATOM 10533 O O . PHE A 1 101 ? 11.227 7.193 3.666 1.00 0.00 82 PHE A O 6
ATOM 10550 N N . GLY A 1 102 ? 12.715 8.798 3.804 1.00 0.00 83 GLY A N 6
ATOM 10551 C CA . GLY A 1 102 ? 13.427 8.102 4.912 1.00 0.00 83 GLY A CA 6
ATOM 10552 C C . GLY A 1 102 ? 12.665 8.312 6.221 1.00 0.00 83 GLY A C 6
ATOM 10553 O O . GLY A 1 102 ? 11.636 7.711 6.454 1.00 0.00 83 GLY A O 6
ATOM 10557 N N . ARG A 1 103 ? 13.162 9.161 7.077 1.00 0.00 84 ARG A N 6
ATOM 10558 C CA . ARG A 1 103 ? 12.462 9.408 8.371 1.00 0.00 84 ARG A CA 6
ATOM 10559 C C . ARG A 1 103 ? 11.377 10.474 8.185 1.00 0.00 84 ARG A C 6
ATOM 10560 O O . ARG A 1 103 ? 11.572 11.633 8.494 1.00 0.00 84 ARG A O 6
ATOM 10581 N N . GLY A 1 104 ? 10.236 10.089 7.681 1.00 0.00 85 GLY A N 6
ATOM 10582 C CA . GLY A 1 104 ? 9.138 11.077 7.471 1.00 0.00 85 GLY A CA 6
ATOM 10583 C C . GLY A 1 104 ? 7.991 10.404 6.713 1.00 0.00 85 GLY A C 6
ATOM 10584 O O . GLY A 1 104 ? 8.057 9.238 6.378 1.00 0.00 85 GLY A O 6
ATOM 10588 N N . GLN A 1 105 ? 6.938 11.126 6.435 1.00 0.00 86 GLN A N 6
ATOM 10589 C CA . GLN A 1 105 ? 5.796 10.513 5.697 1.00 0.00 86 GLN A CA 6
ATOM 10590 C C . GLN A 1 105 ? 5.290 9.277 6.450 1.00 0.00 86 GLN A C 6
ATOM 10591 O O . GLN A 1 105 ? 5.009 9.329 7.631 1.00 0.00 86 GLN A O 6
ATOM 10605 N N . MET A 1 106 ? 5.191 8.168 5.760 1.00 0.00 87 MET A N 6
ATOM 10606 C CA . MET A 1 106 ? 4.733 6.894 6.373 1.00 0.00 87 MET A CA 6
ATOM 10607 C C . MET A 1 106 ? 5.127 6.826 7.853 1.00 0.00 87 MET A C 6
ATOM 10608 O O . MET A 1 106 ? 6.271 7.025 8.211 1.00 0.00 87 MET A O 6
ATOM 10622 N N . GLN A 1 107 ? 4.185 6.556 8.715 1.00 0.00 88 GLN A N 6
ATOM 10623 C CA . GLN A 1 107 ? 4.501 6.486 10.170 1.00 0.00 88 GLN A CA 6
ATOM 10624 C C . GLN A 1 107 ? 5.520 5.368 10.449 1.00 0.00 88 GLN A C 6
ATOM 10625 O O . GLN A 1 107 ? 6.535 5.266 9.789 1.00 0.00 88 GLN A O 6
ATOM 10639 N N . LYS A 1 108 ? 5.270 4.542 11.431 1.00 0.00 89 LYS A N 6
ATOM 10640 C CA . LYS A 1 108 ? 6.234 3.453 11.760 1.00 0.00 89 LYS A CA 6
ATOM 10641 C C . LYS A 1 108 ? 5.855 2.092 11.133 1.00 0.00 89 LYS A C 6
ATOM 10642 O O . LYS A 1 108 ? 6.725 1.266 10.938 1.00 0.00 89 LYS A O 6
ATOM 10661 N N . PRO A 1 109 ? 4.587 1.867 10.854 1.00 0.00 90 PRO A N 6
ATOM 10662 C CA . PRO A 1 109 ? 4.184 0.558 10.282 1.00 0.00 90 PRO A CA 6
ATOM 10663 C C . PRO A 1 109 ? 4.638 0.425 8.826 1.00 0.00 90 PRO A C 6
ATOM 10664 O O . PRO A 1 109 ? 5.377 -0.477 8.486 1.00 0.00 90 PRO A O 6
ATOM 10675 N N . PHE A 1 110 ? 4.205 1.300 7.959 1.00 0.00 91 PHE A N 6
ATOM 10676 C CA . PHE A 1 110 ? 4.630 1.178 6.535 1.00 0.00 91 PHE A CA 6
ATOM 10677 C C . PHE A 1 110 ? 6.152 1.155 6.435 1.00 0.00 91 PHE A C 6
ATOM 10678 O O . PHE A 1 110 ? 6.737 0.209 5.952 1.00 0.00 91 PHE A O 6
ATOM 10695 N N . GLU A 1 111 ? 6.791 2.211 6.851 1.00 0.00 92 GLU A N 6
ATOM 10696 C CA . GLU A 1 111 ? 8.278 2.280 6.747 1.00 0.00 92 GLU A CA 6
ATOM 10697 C C . GLU A 1 111 ? 8.905 0.928 7.084 1.00 0.00 92 GLU A C 6
ATOM 10698 O O . GLU A 1 111 ? 9.517 0.292 6.248 1.00 0.00 92 GLU A O 6
ATOM 10710 N N . GLU A 1 112 ? 8.758 0.481 8.296 1.00 0.00 93 GLU A N 6
ATOM 10711 C CA . GLU A 1 112 ? 9.348 -0.834 8.672 1.00 0.00 93 GLU A CA 6
ATOM 10712 C C . GLU A 1 112 ? 8.989 -1.881 7.614 1.00 0.00 93 GLU A C 6
ATOM 10713 O O . GLU A 1 112 ? 9.679 -2.866 7.439 1.00 0.00 93 GLU A O 6
ATOM 10725 N N . ALA A 1 113 ? 7.918 -1.666 6.900 1.00 0.00 94 ALA A N 6
ATOM 10726 C CA . ALA A 1 113 ? 7.515 -2.637 5.843 1.00 0.00 94 ALA A CA 6
ATOM 10727 C C . ALA A 1 113 ? 8.465 -2.530 4.654 1.00 0.00 94 ALA A C 6
ATOM 10728 O O . ALA A 1 113 ? 9.114 -3.484 4.273 1.00 0.00 94 ALA A O 6
ATOM 10735 N N . THR A 1 114 ? 8.558 -1.370 4.072 1.00 0.00 95 THR A N 6
ATOM 10736 C CA . THR A 1 114 ? 9.476 -1.196 2.914 1.00 0.00 95 THR A CA 6
ATOM 10737 C C . THR A 1 114 ? 10.918 -1.329 3.394 1.00 0.00 95 THR A C 6
ATOM 10738 O O . THR A 1 114 ? 11.804 -1.695 2.649 1.00 0.00 95 THR A O 6
ATOM 10749 N N . TYR A 1 115 ? 11.154 -1.046 4.646 1.00 0.00 96 TYR A N 6
ATOM 10750 C CA . TYR A 1 115 ? 12.532 -1.170 5.190 1.00 0.00 96 TYR A CA 6
ATOM 10751 C C . TYR A 1 115 ? 12.845 -2.647 5.426 1.00 0.00 96 TYR A C 6
ATOM 10752 O O . TYR A 1 115 ? 13.988 -3.058 5.467 1.00 0.00 96 TYR A O 6
ATOM 10770 N N . ALA A 1 116 ? 11.825 -3.448 5.576 1.00 0.00 97 ALA A N 6
ATOM 10771 C CA . ALA A 1 116 ? 12.035 -4.904 5.805 1.00 0.00 97 ALA A CA 6
ATOM 10772 C C . ALA A 1 116 ? 12.152 -5.640 4.466 1.00 0.00 97 ALA A C 6
ATOM 10773 O O . ALA A 1 116 ? 12.866 -6.616 4.343 1.00 0.00 97 ALA A O 6
ATOM 10780 N N . LEU A 1 117 ? 11.454 -5.182 3.462 1.00 0.00 98 LEU A N 6
ATOM 10781 C CA . LEU A 1 117 ? 11.525 -5.860 2.135 1.00 0.00 98 LEU A CA 6
ATOM 10782 C C . LEU A 1 117 ? 12.665 -5.274 1.298 1.00 0.00 98 LEU A C 6
ATOM 10783 O O . LEU A 1 117 ? 12.898 -4.082 1.294 1.00 0.00 98 LEU A O 6
ATOM 10799 N N . LYS A 1 118 ? 13.377 -6.106 0.589 1.00 0.00 99 LYS A N 6
ATOM 10800 C CA . LYS A 1 118 ? 14.503 -5.600 -0.250 1.00 0.00 99 LYS A CA 6
ATOM 10801 C C . LYS A 1 118 ? 14.564 -6.376 -1.568 1.00 0.00 99 LYS A C 6
ATOM 10802 O O . LYS A 1 118 ? 15.406 -7.230 -1.761 1.00 0.00 99 LYS A O 6
ATOM 10821 N N . VAL A 1 119 ? 13.673 -6.086 -2.477 1.00 0.00 100 VAL A N 6
ATOM 10822 C CA . VAL A 1 119 ? 13.676 -6.808 -3.781 1.00 0.00 100 VAL A CA 6
ATOM 10823 C C . VAL A 1 119 ? 13.495 -8.310 -3.550 1.00 0.00 100 VAL A C 6
ATOM 10824 O O . VAL A 1 119 ? 14.346 -8.968 -2.983 1.00 0.00 100 VAL A O 6
ATOM 10837 N N . GLY A 1 120 ? 12.392 -8.857 -3.982 1.00 0.00 101 GLY A N 6
ATOM 10838 C CA . GLY A 1 120 ? 12.154 -10.315 -3.786 1.00 0.00 101 GLY A CA 6
ATOM 10839 C C . GLY A 1 120 ? 10.680 -10.547 -3.449 1.00 0.00 101 GLY A C 6
ATOM 10840 O O . GLY A 1 120 ? 10.165 -11.639 -3.586 1.00 0.00 101 GLY A O 6
ATOM 10844 N N . ASP A 1 121 ? 9.997 -9.526 -3.008 1.00 0.00 102 ASP A N 6
ATOM 10845 C CA . ASP A 1 121 ? 8.555 -9.683 -2.661 1.00 0.00 102 ASP A CA 6
ATOM 10846 C C . ASP A 1 121 ? 7.802 -8.381 -2.947 1.00 0.00 102 ASP A C 6
ATOM 10847 O O . ASP A 1 121 ? 8.378 -7.404 -3.380 1.00 0.00 102 ASP A O 6
ATOM 10856 N N . ILE A 1 122 ? 6.519 -8.359 -2.709 1.00 0.00 103 ILE A N 6
ATOM 10857 C CA . ILE A 1 122 ? 5.736 -7.112 -2.972 1.00 0.00 103 ILE A CA 6
ATOM 10858 C C . ILE A 1 122 ? 5.015 -6.671 -1.695 1.00 0.00 103 ILE A C 6
ATOM 10859 O O . ILE A 1 122 ? 4.116 -5.855 -1.730 1.00 0.00 103 ILE A O 6
ATOM 10875 N N . SER A 1 123 ? 5.397 -7.209 -0.567 1.00 0.00 104 SER A N 6
ATOM 10876 C CA . SER A 1 123 ? 4.725 -6.823 0.708 1.00 0.00 104 SER A CA 6
ATOM 10877 C C . SER A 1 123 ? 3.283 -7.334 0.708 1.00 0.00 104 SER A C 6
ATOM 10878 O O . SER A 1 123 ? 2.888 -8.118 1.548 1.00 0.00 104 SER A O 6
ATOM 10886 N N . ASP A 1 124 ? 2.502 -6.898 -0.239 1.00 0.00 105 ASP A N 6
ATOM 10887 C CA . ASP A 1 124 ? 1.084 -7.354 -0.321 1.00 0.00 105 ASP A CA 6
ATOM 10888 C C . ASP A 1 124 ? 0.312 -6.963 0.943 1.00 0.00 105 ASP A C 6
ATOM 10889 O O . ASP A 1 124 ? -0.414 -5.992 0.955 1.00 0.00 105 ASP A O 6
ATOM 10898 N N . ILE A 1 125 ? 0.451 -7.708 2.004 1.00 0.00 106 ILE A N 6
ATOM 10899 C CA . ILE A 1 125 ? -0.291 -7.360 3.255 1.00 0.00 106 ILE A CA 6
ATOM 10900 C C . ILE A 1 125 ? 0.493 -6.331 4.080 1.00 0.00 106 ILE A C 6
ATOM 10901 O O . ILE A 1 125 ? 1.487 -6.644 4.704 1.00 0.00 106 ILE A O 6
ATOM 10917 N N . VAL A 1 126 ? 0.040 -5.102 4.086 1.00 0.00 107 VAL A N 6
ATOM 10918 C CA . VAL A 1 126 ? 0.740 -4.037 4.867 1.00 0.00 107 VAL A CA 6
ATOM 10919 C C . VAL A 1 126 ? -0.286 -3.199 5.638 1.00 0.00 107 VAL A C 6
ATOM 10920 O O . VAL A 1 126 ? -0.390 -2.002 5.456 1.00 0.00 107 VAL A O 6
ATOM 10933 N N . ASP A 1 127 ? -1.052 -3.822 6.493 1.00 0.00 108 ASP A N 6
ATOM 10934 C CA . ASP A 1 127 ? -2.078 -3.067 7.273 1.00 0.00 108 ASP A CA 6
ATOM 10935 C C . ASP A 1 127 ? -1.480 -1.781 7.849 1.00 0.00 108 ASP A C 6
ATOM 10936 O O . ASP A 1 127 ? -0.657 -1.812 8.742 1.00 0.00 108 ASP A O 6
ATOM 10945 N N . THR A 1 128 ? -1.892 -0.648 7.343 1.00 0.00 109 THR A N 6
ATOM 10946 C CA . THR A 1 128 ? -1.354 0.645 7.857 1.00 0.00 109 THR A CA 6
ATOM 10947 C C . THR A 1 128 ? -2.412 1.742 7.710 1.00 0.00 109 THR A C 6
ATOM 10948 O O . THR A 1 128 ? -3.590 1.464 7.604 1.00 0.00 109 THR A O 6
ATOM 10959 N N . ASP A 1 129 ? -2.005 2.985 7.701 1.00 0.00 110 ASP A N 6
ATOM 10960 C CA . ASP A 1 129 ? -2.994 4.093 7.557 1.00 0.00 110 ASP A CA 6
ATOM 10961 C C . ASP A 1 129 ? -4.046 3.719 6.510 1.00 0.00 110 ASP A C 6
ATOM 10962 O O . ASP A 1 129 ? -3.767 3.001 5.573 1.00 0.00 110 ASP A O 6
ATOM 10971 N N . SER A 1 130 ? -5.252 4.193 6.663 1.00 0.00 111 SER A N 6
ATOM 10972 C CA . SER A 1 130 ? -6.322 3.859 5.676 1.00 0.00 111 SER A CA 6
ATOM 10973 C C . SER A 1 130 ? -6.714 2.383 5.787 1.00 0.00 111 SER A C 6
ATOM 10974 O O . SER A 1 130 ? -7.861 2.051 6.012 1.00 0.00 111 SER A O 6
ATOM 10982 N N . GLY A 1 131 ? -5.774 1.496 5.630 1.00 0.00 112 GLY A N 6
ATOM 10983 C CA . GLY A 1 131 ? -6.096 0.042 5.724 1.00 0.00 112 GLY A CA 6
ATOM 10984 C C . GLY A 1 131 ? -4.864 -0.780 5.340 1.00 0.00 112 GLY A C 6
ATOM 10985 O O . GLY A 1 131 ? -3.751 -0.445 5.692 1.00 0.00 112 GLY A O 6
ATOM 10989 N N . VAL A 1 132 ? -5.052 -1.852 4.617 1.00 0.00 113 VAL A N 6
ATOM 10990 C CA . VAL A 1 132 ? -3.885 -2.686 4.210 1.00 0.00 113 VAL A CA 6
ATOM 10991 C C . VAL A 1 132 ? -3.440 -2.304 2.800 1.00 0.00 113 VAL A C 6
ATOM 10992 O O . VAL A 1 132 ? -4.245 -2.067 1.921 1.00 0.00 113 VAL A O 6
ATOM 11005 N N . HIS A 1 133 ? -2.157 -2.226 2.588 1.00 0.00 114 HIS A N 6
ATOM 11006 C CA . HIS A 1 133 ? -1.642 -1.840 1.247 1.00 0.00 114 HIS A CA 6
ATOM 11007 C C . HIS A 1 133 ? -0.554 -2.818 0.800 1.00 0.00 114 HIS A C 6
ATOM 11008 O O . HIS A 1 133 ? -0.228 -3.759 1.490 1.00 0.00 114 HIS A O 6
ATOM 11022 N N . ILE A 1 134 ? 0.028 -2.581 -0.341 1.00 0.00 115 ILE A N 6
ATOM 11023 C CA . ILE A 1 134 ? 1.126 -3.465 -0.824 1.00 0.00 115 ILE A CA 6
ATOM 11024 C C . ILE A 1 134 ? 2.306 -2.573 -1.209 1.00 0.00 115 ILE A C 6
ATOM 11025 O O . ILE A 1 134 ? 2.155 -1.373 -1.323 1.00 0.00 115 ILE A O 6
ATOM 11041 N N . ILE A 1 135 ? 3.473 -3.120 -1.403 1.00 0.00 116 ILE A N 6
ATOM 11042 C CA . ILE A 1 135 ? 4.620 -2.242 -1.768 1.00 0.00 116 ILE A CA 6
ATOM 11043 C C . ILE A 1 135 ? 5.590 -2.953 -2.720 1.00 0.00 116 ILE A C 6
ATOM 11044 O O . ILE A 1 135 ? 5.673 -4.164 -2.763 1.00 0.00 116 ILE A O 6
ATOM 11060 N N . LYS A 1 136 ? 6.327 -2.185 -3.478 1.00 0.00 117 LYS A N 6
ATOM 11061 C CA . LYS A 1 136 ? 7.309 -2.767 -4.437 1.00 0.00 117 LYS A CA 6
ATOM 11062 C C . LYS A 1 136 ? 8.654 -2.049 -4.277 1.00 0.00 117 LYS A C 6
ATOM 11063 O O . LYS A 1 136 ? 8.715 -0.836 -4.251 1.00 0.00 117 LYS A O 6
ATOM 11082 N N . ARG A 1 137 ? 9.730 -2.778 -4.158 1.00 0.00 118 ARG A N 6
ATOM 11083 C CA . ARG A 1 137 ? 11.055 -2.112 -3.988 1.00 0.00 118 ARG A CA 6
ATOM 11084 C C . ARG A 1 137 ? 11.810 -2.050 -5.320 1.00 0.00 118 ARG A C 6
ATOM 11085 O O . ARG A 1 137 ? 11.726 -1.078 -6.044 1.00 0.00 118 ARG A O 6
ATOM 11106 N N . THR A 1 138 ? 12.552 -3.073 -5.646 1.00 0.00 119 THR A N 6
ATOM 11107 C CA . THR A 1 138 ? 13.314 -3.060 -6.929 1.00 0.00 119 THR A CA 6
ATOM 11108 C C . THR A 1 138 ? 13.126 -4.384 -7.673 1.00 0.00 119 THR A C 6
ATOM 11109 O O . THR A 1 138 ? 13.681 -4.596 -8.733 1.00 0.00 119 THR A O 6
ATOM 11120 N N . ALA A 1 139 ? 12.348 -5.275 -7.128 1.00 0.00 120 ALA A N 6
ATOM 11121 C CA . ALA A 1 139 ? 12.126 -6.583 -7.805 1.00 0.00 120 ALA A CA 6
ATOM 11122 C C . ALA A 1 139 ? 11.232 -6.396 -9.035 1.00 0.00 120 ALA A C 6
ATOM 11123 O O . ALA A 1 139 ? 10.535 -5.397 -9.090 1.00 0.00 120 ALA A O 6
ATOM 11131 N N . HIS A 1 20 ? 34.969 3.783 2.599 1.00 0.00 1 HIS A N 7
ATOM 11132 C CA . HIS A 1 20 ? 35.000 5.231 2.955 1.00 0.00 1 HIS A CA 7
ATOM 11133 C C . HIS A 1 20 ? 33.704 5.625 3.668 1.00 0.00 1 HIS A C 7
ATOM 11134 O O . HIS A 1 20 ? 33.695 5.911 4.849 1.00 0.00 1 HIS A O 7
ATOM 11148 N N . MET A 1 21 ? 32.609 5.641 2.960 1.00 0.00 2 MET A N 7
ATOM 11149 C CA . MET A 1 21 ? 31.316 6.015 3.598 1.00 0.00 2 MET A CA 7
ATOM 11150 C C . MET A 1 21 ? 30.265 4.935 3.330 1.00 0.00 2 MET A C 7
ATOM 11151 O O . MET A 1 21 ? 30.048 4.532 2.205 1.00 0.00 2 MET A O 7
ATOM 11165 N N . ALA A 1 22 ? 29.611 4.466 4.356 1.00 0.00 3 ALA A N 7
ATOM 11166 C CA . ALA A 1 22 ? 28.573 3.413 4.162 1.00 0.00 3 ALA A CA 7
ATOM 11167 C C . ALA A 1 22 ? 27.368 3.993 3.417 1.00 0.00 3 ALA A C 7
ATOM 11168 O O . ALA A 1 22 ? 27.356 5.148 3.039 1.00 0.00 3 ALA A O 7
ATOM 11175 N N . SER A 1 23 ? 26.352 3.202 3.207 1.00 0.00 4 SER A N 7
ATOM 11176 C CA . SER A 1 23 ? 25.149 3.713 2.491 1.00 0.00 4 SER A CA 7
ATOM 11177 C C . SER A 1 23 ? 24.346 4.639 3.408 1.00 0.00 4 SER A C 7
ATOM 11178 O O . SER A 1 23 ? 24.188 4.379 4.584 1.00 0.00 4 SER A O 7
ATOM 11186 N N . ARG A 1 24 ? 23.836 5.717 2.880 1.00 0.00 5 ARG A N 7
ATOM 11187 C CA . ARG A 1 24 ? 23.044 6.654 3.725 1.00 0.00 5 ARG A CA 7
ATOM 11188 C C . ARG A 1 24 ? 21.752 5.969 4.192 1.00 0.00 5 ARG A C 7
ATOM 11189 O O . ARG A 1 24 ? 21.793 4.935 4.828 1.00 0.00 5 ARG A O 7
ATOM 11210 N N . ASP A 1 25 ? 20.604 6.521 3.890 1.00 0.00 6 ASP A N 7
ATOM 11211 C CA . ASP A 1 25 ? 19.338 5.872 4.332 1.00 0.00 6 ASP A CA 7
ATOM 11212 C C . ASP A 1 25 ? 18.207 6.171 3.334 1.00 0.00 6 ASP A C 7
ATOM 11213 O O . ASP A 1 25 ? 18.222 5.695 2.216 1.00 0.00 6 ASP A O 7
ATOM 11222 N N . GLN A 1 26 ? 17.230 6.951 3.721 1.00 0.00 7 GLN A N 7
ATOM 11223 C CA . GLN A 1 26 ? 16.105 7.268 2.787 1.00 0.00 7 GLN A CA 7
ATOM 11224 C C . GLN A 1 26 ? 15.497 5.976 2.229 1.00 0.00 7 GLN A C 7
ATOM 11225 O O . GLN A 1 26 ? 16.058 4.907 2.363 1.00 0.00 7 GLN A O 7
ATOM 11239 N N . VAL A 1 27 ? 14.350 6.059 1.608 1.00 0.00 8 VAL A N 7
ATOM 11240 C CA . VAL A 1 27 ? 13.725 4.822 1.051 1.00 0.00 8 VAL A CA 7
ATOM 11241 C C . VAL A 1 27 ? 12.688 5.157 -0.030 1.00 0.00 8 VAL A C 7
ATOM 11242 O O . VAL A 1 27 ? 11.598 5.610 0.261 1.00 0.00 8 VAL A O 7
ATOM 11255 N N . LYS A 1 28 ? 13.007 4.905 -1.273 1.00 0.00 9 LYS A N 7
ATOM 11256 C CA . LYS A 1 28 ? 12.026 5.174 -2.366 1.00 0.00 9 LYS A CA 7
ATOM 11257 C C . LYS A 1 28 ? 11.050 3.998 -2.454 1.00 0.00 9 LYS A C 7
ATOM 11258 O O . LYS A 1 28 ? 11.309 2.938 -1.919 1.00 0.00 9 LYS A O 7
ATOM 11277 N N . ALA A 1 29 ? 9.937 4.153 -3.123 1.00 0.00 10 ALA A N 7
ATOM 11278 C CA . ALA A 1 29 ? 8.984 2.999 -3.219 1.00 0.00 10 ALA A CA 7
ATOM 11279 C C . ALA A 1 29 ? 7.632 3.411 -3.806 1.00 0.00 10 ALA A C 7
ATOM 11280 O O . ALA A 1 29 ? 7.259 4.567 -3.803 1.00 0.00 10 ALA A O 7
ATOM 11287 N N . SER A 1 30 ? 6.883 2.445 -4.271 1.00 0.00 11 SER A N 7
ATOM 11288 C CA . SER A 1 30 ? 5.529 2.728 -4.823 1.00 0.00 11 SER A CA 7
ATOM 11289 C C . SER A 1 30 ? 4.503 2.026 -3.934 1.00 0.00 11 SER A C 7
ATOM 11290 O O . SER A 1 30 ? 4.872 1.358 -2.988 1.00 0.00 11 SER A O 7
ATOM 11298 N N . HIS A 1 31 ? 3.226 2.155 -4.191 1.00 0.00 12 HIS A N 7
ATOM 11299 C CA . HIS A 1 31 ? 2.268 1.459 -3.279 1.00 0.00 12 HIS A CA 7
ATOM 11300 C C . HIS A 1 31 ? 0.819 1.488 -3.781 1.00 0.00 12 HIS A C 7
ATOM 11301 O O . HIS A 1 31 ? 0.463 2.213 -4.688 1.00 0.00 12 HIS A O 7
ATOM 11315 N N . ILE A 1 32 ? -0.016 0.701 -3.148 1.00 0.00 13 ILE A N 7
ATOM 11316 C CA . ILE A 1 32 ? -1.464 0.645 -3.503 1.00 0.00 13 ILE A CA 7
ATOM 11317 C C . ILE A 1 32 ? -2.269 0.431 -2.214 1.00 0.00 13 ILE A C 7
ATOM 11318 O O . ILE A 1 32 ? -1.707 0.219 -1.158 1.00 0.00 13 ILE A O 7
ATOM 11334 N N . LEU A 1 33 ? -3.569 0.495 -2.277 1.00 0.00 14 LEU A N 7
ATOM 11335 C CA . LEU A 1 33 ? -4.373 0.304 -1.033 1.00 0.00 14 LEU A CA 7
ATOM 11336 C C . LEU A 1 33 ? -5.674 -0.445 -1.344 1.00 0.00 14 LEU A C 7
ATOM 11337 O O . LEU A 1 33 ? -6.480 -0.004 -2.133 1.00 0.00 14 LEU A O 7
ATOM 11353 N N . ILE A 1 34 ? -5.884 -1.574 -0.720 1.00 0.00 15 ILE A N 7
ATOM 11354 C CA . ILE A 1 34 ? -7.134 -2.350 -0.978 1.00 0.00 15 ILE A CA 7
ATOM 11355 C C . ILE A 1 34 ? -8.223 -1.976 0.036 1.00 0.00 15 ILE A C 7
ATOM 11356 O O . ILE A 1 34 ? -9.309 -2.518 0.020 1.00 0.00 15 ILE A O 7
ATOM 11372 N N . LYS A 1 35 ? -7.938 -1.055 0.920 1.00 0.00 16 LYS A N 7
ATOM 11373 C CA . LYS A 1 35 ? -8.954 -0.645 1.937 1.00 0.00 16 LYS A CA 7
ATOM 11374 C C . LYS A 1 35 ? -9.326 -1.837 2.822 1.00 0.00 16 LYS A C 7
ATOM 11375 O O . LYS A 1 35 ? -8.941 -2.958 2.556 1.00 0.00 16 LYS A O 7
ATOM 11394 N N . HIS A 1 36 ? -10.065 -1.603 3.876 1.00 0.00 17 HIS A N 7
ATOM 11395 C CA . HIS A 1 36 ? -10.450 -2.729 4.778 1.00 0.00 17 HIS A CA 7
ATOM 11396 C C . HIS A 1 36 ? -11.352 -2.236 5.914 1.00 0.00 17 HIS A C 7
ATOM 11397 O O . HIS A 1 36 ? -12.130 -1.317 5.752 1.00 0.00 17 HIS A O 7
ATOM 11411 N N . GLN A 1 37 ? -11.251 -2.848 7.064 1.00 0.00 18 GLN A N 7
ATOM 11412 C CA . GLN A 1 37 ? -12.097 -2.427 8.218 1.00 0.00 18 GLN A CA 7
ATOM 11413 C C . GLN A 1 37 ? -11.743 -1.003 8.648 1.00 0.00 18 GLN A C 7
ATOM 11414 O O . GLN A 1 37 ? -12.511 -0.080 8.468 1.00 0.00 18 GLN A O 7
ATOM 11428 N N . GLY A 1 38 ? -10.587 -0.823 9.219 1.00 0.00 19 GLY A N 7
ATOM 11429 C CA . GLY A 1 38 ? -10.183 0.539 9.667 1.00 0.00 19 GLY A CA 7
ATOM 11430 C C . GLY A 1 38 ? -11.285 1.128 10.551 1.00 0.00 19 GLY A C 7
ATOM 11431 O O . GLY A 1 38 ? -11.717 0.516 11.507 1.00 0.00 19 GLY A O 7
ATOM 11435 N N . SER A 1 39 ? -11.744 2.310 10.240 1.00 0.00 20 SER A N 7
ATOM 11436 C CA . SER A 1 39 ? -12.820 2.931 11.066 1.00 0.00 20 SER A CA 7
ATOM 11437 C C . SER A 1 39 ? -13.647 3.902 10.220 1.00 0.00 20 SER A C 7
ATOM 11438 O O . SER A 1 39 ? -14.854 3.972 10.341 1.00 0.00 20 SER A O 7
ATOM 11446 N N . ARG A 1 40 ? -13.009 4.655 9.366 1.00 0.00 21 ARG A N 7
ATOM 11447 C CA . ARG A 1 40 ? -13.765 5.622 8.517 1.00 0.00 21 ARG A CA 7
ATOM 11448 C C . ARG A 1 40 ? -14.391 4.900 7.318 1.00 0.00 21 ARG A C 7
ATOM 11449 O O . ARG A 1 40 ? -14.088 3.756 7.042 1.00 0.00 21 ARG A O 7
ATOM 11470 N N . ARG A 1 41 ? -15.260 5.563 6.606 1.00 0.00 22 ARG A N 7
ATOM 11471 C CA . ARG A 1 41 ? -15.906 4.921 5.426 1.00 0.00 22 ARG A CA 7
ATOM 11472 C C . ARG A 1 41 ? -14.853 4.230 4.554 1.00 0.00 22 ARG A C 7
ATOM 11473 O O . ARG A 1 41 ? -13.705 4.627 4.517 1.00 0.00 22 ARG A O 7
ATOM 11494 N N . LYS A 1 42 ? -15.237 3.200 3.851 1.00 0.00 23 LYS A N 7
ATOM 11495 C CA . LYS A 1 42 ? -14.262 2.482 2.979 1.00 0.00 23 LYS A CA 7
ATOM 11496 C C . LYS A 1 42 ? -13.711 3.430 1.911 1.00 0.00 23 LYS A C 7
ATOM 11497 O O . LYS A 1 42 ? -12.527 3.695 1.853 1.00 0.00 23 LYS A O 7
ATOM 11516 N N . ALA A 1 43 ? -14.563 3.942 1.065 1.00 0.00 24 ALA A N 7
ATOM 11517 C CA . ALA A 1 43 ? -14.088 4.873 0.002 1.00 0.00 24 ALA A CA 7
ATOM 11518 C C . ALA A 1 43 ? -13.883 6.275 0.583 1.00 0.00 24 ALA A C 7
ATOM 11519 O O . ALA A 1 43 ? -12.826 6.862 0.456 1.00 0.00 24 ALA A O 7
ATOM 11526 N N . SER A 1 44 ? -14.887 6.815 1.219 1.00 0.00 25 SER A N 7
ATOM 11527 C CA . SER A 1 44 ? -14.753 8.180 1.807 1.00 0.00 25 SER A CA 7
ATOM 11528 C C . SER A 1 44 ? -14.305 9.172 0.731 1.00 0.00 25 SER A C 7
ATOM 11529 O O . SER A 1 44 ? -13.160 9.185 0.326 1.00 0.00 25 SER A O 7
ATOM 11537 N N . TRP A 1 45 ? -15.197 10.001 0.261 1.00 0.00 26 TRP A N 7
ATOM 11538 C CA . TRP A 1 45 ? -14.809 10.984 -0.792 1.00 0.00 26 TRP A CA 7
ATOM 11539 C C . TRP A 1 45 ? -15.539 12.314 -0.596 1.00 0.00 26 TRP A C 7
ATOM 11540 O O . TRP A 1 45 ? -15.812 12.730 0.513 1.00 0.00 26 TRP A O 7
ATOM 11561 N N . LYS A 1 46 ? -15.840 12.990 -1.671 1.00 0.00 27 LYS A N 7
ATOM 11562 C CA . LYS A 1 46 ? -16.537 14.304 -1.568 1.00 0.00 27 LYS A CA 7
ATOM 11563 C C . LYS A 1 46 ? -17.789 14.197 -0.692 1.00 0.00 27 LYS A C 7
ATOM 11564 O O . LYS A 1 46 ? -18.017 13.207 -0.026 1.00 0.00 27 LYS A O 7
ATOM 11583 N N . ASP A 1 47 ? -18.596 15.221 -0.689 1.00 0.00 28 ASP A N 7
ATOM 11584 C CA . ASP A 1 47 ? -19.836 15.208 0.140 1.00 0.00 28 ASP A CA 7
ATOM 11585 C C . ASP A 1 47 ? -20.666 13.944 -0.117 1.00 0.00 28 ASP A C 7
ATOM 11586 O O . ASP A 1 47 ? -21.060 13.267 0.812 1.00 0.00 28 ASP A O 7
ATOM 11595 N N . PRO A 1 48 ? -20.918 13.671 -1.371 1.00 0.00 29 PRO A N 7
ATOM 11596 C CA . PRO A 1 48 ? -21.725 12.481 -1.735 1.00 0.00 29 PRO A CA 7
ATOM 11597 C C . PRO A 1 48 ? -20.928 11.194 -1.508 1.00 0.00 29 PRO A C 7
ATOM 11598 O O . PRO A 1 48 ? -19.869 10.998 -2.071 1.00 0.00 29 PRO A O 7
ATOM 11609 N N . GLU A 1 49 ? -21.432 10.316 -0.682 1.00 0.00 30 GLU A N 7
ATOM 11610 C CA . GLU A 1 49 ? -20.710 9.040 -0.410 1.00 0.00 30 GLU A CA 7
ATOM 11611 C C . GLU A 1 49 ? -21.649 7.847 -0.619 1.00 0.00 30 GLU A C 7
ATOM 11612 O O . GLU A 1 49 ? -22.609 7.923 -1.360 1.00 0.00 30 GLU A O 7
ATOM 11624 N N . GLY A 1 50 ? -21.378 6.745 0.027 1.00 0.00 31 GLY A N 7
ATOM 11625 C CA . GLY A 1 50 ? -22.253 5.549 -0.137 1.00 0.00 31 GLY A CA 7
ATOM 11626 C C . GLY A 1 50 ? -22.938 5.225 1.194 1.00 0.00 31 GLY A C 7
ATOM 11627 O O . GLY A 1 50 ? -22.877 5.990 2.136 1.00 0.00 31 GLY A O 7
ATOM 11631 N N . LYS A 1 51 ? -23.588 4.095 1.281 1.00 0.00 32 LYS A N 7
ATOM 11632 C CA . LYS A 1 51 ? -24.272 3.723 2.555 1.00 0.00 32 LYS A CA 7
ATOM 11633 C C . LYS A 1 51 ? -23.331 2.887 3.429 1.00 0.00 32 LYS A C 7
ATOM 11634 O O . LYS A 1 51 ? -22.528 3.414 4.172 1.00 0.00 32 LYS A O 7
ATOM 11653 N N . ILE A 1 52 ? -23.417 1.587 3.340 1.00 0.00 33 ILE A N 7
ATOM 11654 C CA . ILE A 1 52 ? -22.522 0.723 4.159 1.00 0.00 33 ILE A CA 7
ATOM 11655 C C . ILE A 1 52 ? -22.541 -0.707 3.618 1.00 0.00 33 ILE A C 7
ATOM 11656 O O . ILE A 1 52 ? -23.504 -1.431 3.781 1.00 0.00 33 ILE A O 7
ATOM 11672 N N . ILE A 1 53 ? -21.486 -1.119 2.973 1.00 0.00 34 ILE A N 7
ATOM 11673 C CA . ILE A 1 53 ? -21.445 -2.501 2.422 1.00 0.00 34 ILE A CA 7
ATOM 11674 C C . ILE A 1 53 ? -20.253 -3.263 3.005 1.00 0.00 34 ILE A C 7
ATOM 11675 O O . ILE A 1 53 ? -19.556 -2.775 3.872 1.00 0.00 34 ILE A O 7
ATOM 11691 N N . LEU A 1 54 ? -20.017 -4.457 2.539 1.00 0.00 35 LEU A N 7
ATOM 11692 C CA . LEU A 1 54 ? -18.873 -5.252 3.070 1.00 0.00 35 LEU A CA 7
ATOM 11693 C C . LEU A 1 54 ? -17.545 -4.558 2.756 1.00 0.00 35 LEU A C 7
ATOM 11694 O O . LEU A 1 54 ? -17.502 -3.558 2.068 1.00 0.00 35 LEU A O 7
ATOM 11710 N N . THR A 1 55 ? -16.460 -5.085 3.254 1.00 0.00 36 THR A N 7
ATOM 11711 C CA . THR A 1 55 ? -15.134 -4.460 2.984 1.00 0.00 36 THR A CA 7
ATOM 11712 C C . THR A 1 55 ? -14.028 -5.512 3.081 1.00 0.00 36 THR A C 7
ATOM 11713 O O . THR A 1 55 ? -14.284 -6.679 3.302 1.00 0.00 36 THR A O 7
ATOM 11724 N N . THR A 1 56 ? -12.799 -5.106 2.925 1.00 0.00 37 THR A N 7
ATOM 11725 C CA . THR A 1 56 ? -11.673 -6.077 3.017 1.00 0.00 37 THR A CA 7
ATOM 11726 C C . THR A 1 56 ? -11.402 -6.414 4.490 1.00 0.00 37 THR A C 7
ATOM 11727 O O . THR A 1 56 ? -10.703 -7.357 4.804 1.00 0.00 37 THR A O 7
ATOM 11738 N N . THR A 1 57 ? -11.962 -5.647 5.388 1.00 0.00 38 THR A N 7
ATOM 11739 C CA . THR A 1 57 ? -11.761 -5.898 6.850 1.00 0.00 38 THR A CA 7
ATOM 11740 C C . THR A 1 57 ? -10.279 -6.072 7.188 1.00 0.00 38 THR A C 7
ATOM 11741 O O . THR A 1 57 ? -9.433 -6.165 6.324 1.00 0.00 38 THR A O 7
ATOM 11752 N N . ARG A 1 58 ? -9.967 -6.117 8.453 1.00 0.00 39 ARG A N 7
ATOM 11753 C CA . ARG A 1 58 ? -8.536 -6.281 8.870 1.00 0.00 39 ARG A CA 7
ATOM 11754 C C . ARG A 1 58 ? -8.046 -7.700 8.564 1.00 0.00 39 ARG A C 7
ATOM 11755 O O . ARG A 1 58 ? -7.439 -7.946 7.537 1.00 0.00 39 ARG A O 7
ATOM 11776 N N . GLU A 1 59 ? -8.305 -8.635 9.435 1.00 0.00 40 GLU A N 7
ATOM 11777 C CA . GLU A 1 59 ? -7.863 -10.029 9.181 1.00 0.00 40 GLU A CA 7
ATOM 11778 C C . GLU A 1 59 ? -8.142 -10.381 7.724 1.00 0.00 40 GLU A C 7
ATOM 11779 O O . GLU A 1 59 ? -7.296 -10.891 7.020 1.00 0.00 40 GLU A O 7
ATOM 11791 N N . ALA A 1 60 ? -9.324 -10.087 7.264 1.00 0.00 41 ALA A N 7
ATOM 11792 C CA . ALA A 1 60 ? -9.663 -10.380 5.844 1.00 0.00 41 ALA A CA 7
ATOM 11793 C C . ALA A 1 60 ? -8.639 -9.711 4.926 1.00 0.00 41 ALA A C 7
ATOM 11794 O O . ALA A 1 60 ? -8.282 -10.236 3.890 1.00 0.00 41 ALA A O 7
ATOM 11801 N N . ALA A 1 61 ? -8.154 -8.558 5.303 1.00 0.00 42 ALA A N 7
ATOM 11802 C CA . ALA A 1 61 ? -7.144 -7.864 4.454 1.00 0.00 42 ALA A CA 7
ATOM 11803 C C . ALA A 1 61 ? -5.994 -8.815 4.153 1.00 0.00 42 ALA A C 7
ATOM 11804 O O . ALA A 1 61 ? -5.681 -9.087 3.013 1.00 0.00 42 ALA A O 7
ATOM 11811 N N . VAL A 1 62 ? -5.367 -9.332 5.167 1.00 0.00 43 VAL A N 7
ATOM 11812 C CA . VAL A 1 62 ? -4.243 -10.276 4.924 1.00 0.00 43 VAL A CA 7
ATOM 11813 C C . VAL A 1 62 ? -4.694 -11.333 3.915 1.00 0.00 43 VAL A C 7
ATOM 11814 O O . VAL A 1 62 ? -3.944 -11.754 3.057 1.00 0.00 43 VAL A O 7
ATOM 11827 N N . GLU A 1 63 ? -5.927 -11.744 4.004 1.00 0.00 44 GLU A N 7
ATOM 11828 C CA . GLU A 1 63 ? -6.449 -12.752 3.044 1.00 0.00 44 GLU A CA 7
ATOM 11829 C C . GLU A 1 63 ? -6.643 -12.088 1.682 1.00 0.00 44 GLU A C 7
ATOM 11830 O O . GLU A 1 63 ? -6.166 -12.562 0.667 1.00 0.00 44 GLU A O 7
ATOM 11842 N N . GLN A 1 64 ? -7.325 -10.977 1.660 1.00 0.00 45 GLN A N 7
ATOM 11843 C CA . GLN A 1 64 ? -7.538 -10.259 0.374 1.00 0.00 45 GLN A CA 7
ATOM 11844 C C . GLN A 1 64 ? -6.185 -9.871 -0.217 1.00 0.00 45 GLN A C 7
ATOM 11845 O O . GLN A 1 64 ? -5.994 -9.876 -1.417 1.00 0.00 45 GLN A O 7
ATOM 11859 N N . LEU A 1 65 ? -5.238 -9.552 0.622 1.00 0.00 46 LEU A N 7
ATOM 11860 C CA . LEU A 1 65 ? -3.891 -9.184 0.112 1.00 0.00 46 LEU A CA 7
ATOM 11861 C C . LEU A 1 65 ? -3.140 -10.459 -0.266 1.00 0.00 46 LEU A C 7
ATOM 11862 O O . LEU A 1 65 ? -2.375 -10.491 -1.209 1.00 0.00 46 LEU A O 7
ATOM 11878 N N . LYS A 1 66 ? -3.370 -11.520 0.457 1.00 0.00 47 LYS A N 7
ATOM 11879 C CA . LYS A 1 66 ? -2.687 -12.799 0.131 1.00 0.00 47 LYS A CA 7
ATOM 11880 C C . LYS A 1 66 ? -2.810 -13.062 -1.369 1.00 0.00 47 LYS A C 7
ATOM 11881 O O . LYS A 1 66 ? -1.890 -13.528 -2.012 1.00 0.00 47 LYS A O 7
ATOM 11900 N N . SER A 1 67 ? -3.946 -12.750 -1.929 1.00 0.00 48 SER A N 7
ATOM 11901 C CA . SER A 1 67 ? -4.143 -12.962 -3.391 1.00 0.00 48 SER A CA 7
ATOM 11902 C C . SER A 1 67 ? -3.525 -11.802 -4.172 1.00 0.00 48 SER A C 7
ATOM 11903 O O . SER A 1 67 ? -2.964 -11.988 -5.231 1.00 0.00 48 SER A O 7
ATOM 11911 N N . ILE A 1 68 ? -3.614 -10.606 -3.656 1.00 0.00 49 ILE A N 7
ATOM 11912 C CA . ILE A 1 68 ? -3.019 -9.446 -4.378 1.00 0.00 49 ILE A CA 7
ATOM 11913 C C . ILE A 1 68 ? -1.500 -9.616 -4.451 1.00 0.00 49 ILE A C 7
ATOM 11914 O O . ILE A 1 68 ? -0.910 -9.558 -5.512 1.00 0.00 49 ILE A O 7
ATOM 11930 N N . ARG A 1 69 ? -0.864 -9.855 -3.340 1.00 0.00 50 ARG A N 7
ATOM 11931 C CA . ARG A 1 69 ? 0.610 -10.061 -3.369 1.00 0.00 50 ARG A CA 7
ATOM 11932 C C . ARG A 1 69 ? 0.903 -11.305 -4.208 1.00 0.00 50 ARG A C 7
ATOM 11933 O O . ARG A 1 69 ? 1.919 -11.406 -4.867 1.00 0.00 50 ARG A O 7
ATOM 11954 N N . GLU A 1 70 ? -0.011 -12.237 -4.212 1.00 0.00 51 GLU A N 7
ATOM 11955 C CA . GLU A 1 70 ? 0.165 -13.466 -5.033 1.00 0.00 51 GLU A CA 7
ATOM 11956 C C . GLU A 1 70 ? -0.016 -13.082 -6.494 1.00 0.00 51 GLU A C 7
ATOM 11957 O O . GLU A 1 70 ? 0.874 -13.212 -7.310 1.00 0.00 51 GLU A O 7
ATOM 11969 N N . ASP A 1 71 ? -1.157 -12.564 -6.822 1.00 0.00 52 ASP A N 7
ATOM 11970 C CA . ASP A 1 71 ? -1.376 -12.121 -8.222 1.00 0.00 52 ASP A CA 7
ATOM 11971 C C . ASP A 1 71 ? -0.179 -11.261 -8.632 1.00 0.00 52 ASP A C 7
ATOM 11972 O O . ASP A 1 71 ? 0.457 -11.496 -9.635 1.00 0.00 52 ASP A O 7
ATOM 11981 N N . ILE A 1 72 ? 0.151 -10.282 -7.831 1.00 0.00 53 ILE A N 7
ATOM 11982 C CA . ILE A 1 72 ? 1.329 -9.422 -8.143 1.00 0.00 53 ILE A CA 7
ATOM 11983 C C . ILE A 1 72 ? 2.590 -10.292 -8.175 1.00 0.00 53 ILE A C 7
ATOM 11984 O O . ILE A 1 72 ? 3.591 -9.942 -8.768 1.00 0.00 53 ILE A O 7
ATOM 12000 N N . VAL A 1 73 ? 2.533 -11.429 -7.535 1.00 0.00 54 VAL A N 7
ATOM 12001 C CA . VAL A 1 73 ? 3.706 -12.350 -7.506 1.00 0.00 54 VAL A CA 7
ATOM 12002 C C . VAL A 1 73 ? 3.727 -13.220 -8.772 1.00 0.00 54 VAL A C 7
ATOM 12003 O O . VAL A 1 73 ? 4.706 -13.264 -9.491 1.00 0.00 54 VAL A O 7
ATOM 12016 N N . SER A 1 74 ? 2.656 -13.910 -9.047 1.00 0.00 55 SER A N 7
ATOM 12017 C CA . SER A 1 74 ? 2.614 -14.778 -10.264 1.00 0.00 55 SER A CA 7
ATOM 12018 C C . SER A 1 74 ? 1.974 -14.025 -11.433 1.00 0.00 55 SER A C 7
ATOM 12019 O O . SER A 1 74 ? 2.434 -14.092 -12.556 1.00 0.00 55 SER A O 7
ATOM 12027 N N . GLY A 1 75 ? 0.925 -13.302 -11.172 1.00 0.00 56 GLY A N 7
ATOM 12028 C CA . GLY A 1 75 ? 0.253 -12.529 -12.252 1.00 0.00 56 GLY A CA 7
ATOM 12029 C C . GLY A 1 75 ? 0.672 -11.067 -12.133 1.00 0.00 56 GLY A C 7
ATOM 12030 O O . GLY A 1 75 ? -0.095 -10.219 -11.725 1.00 0.00 56 GLY A O 7
ATOM 12034 N N . LYS A 1 76 ? 1.896 -10.784 -12.465 1.00 0.00 57 LYS A N 7
ATOM 12035 C CA . LYS A 1 76 ? 2.421 -9.389 -12.368 1.00 0.00 57 LYS A CA 7
ATOM 12036 C C . LYS A 1 76 ? 1.669 -8.453 -13.316 1.00 0.00 57 LYS A C 7
ATOM 12037 O O . LYS A 1 76 ? 2.257 -7.792 -14.149 1.00 0.00 57 LYS A O 7
ATOM 12056 N N . ALA A 1 77 ? 0.377 -8.385 -13.189 1.00 0.00 58 ALA A N 7
ATOM 12057 C CA . ALA A 1 77 ? -0.418 -7.492 -14.068 1.00 0.00 58 ALA A CA 7
ATOM 12058 C C . ALA A 1 77 ? 0.088 -6.051 -13.950 1.00 0.00 58 ALA A C 7
ATOM 12059 O O . ALA A 1 77 ? 1.198 -5.806 -13.518 1.00 0.00 58 ALA A O 7
ATOM 12066 N N . ASN A 1 78 ? -0.716 -5.097 -14.328 1.00 0.00 59 ASN A N 7
ATOM 12067 C CA . ASN A 1 78 ? -0.281 -3.675 -14.236 1.00 0.00 59 ASN A CA 7
ATOM 12068 C C . ASN A 1 78 ? -0.106 -3.268 -12.769 1.00 0.00 59 ASN A C 7
ATOM 12069 O O . ASN A 1 78 ? 0.160 -4.092 -11.916 1.00 0.00 59 ASN A O 7
ATOM 12080 N N . PHE A 1 79 ? -0.251 -2.007 -12.466 1.00 0.00 60 PHE A N 7
ATOM 12081 C CA . PHE A 1 79 ? -0.088 -1.562 -11.051 1.00 0.00 60 PHE A CA 7
ATOM 12082 C C . PHE A 1 79 ? -0.422 -0.073 -10.912 1.00 0.00 60 PHE A C 7
ATOM 12083 O O . PHE A 1 79 ? -0.948 0.363 -9.907 1.00 0.00 60 PHE A O 7
ATOM 12100 N N . GLU A 1 80 ? -0.118 0.707 -11.911 1.00 0.00 61 GLU A N 7
ATOM 12101 C CA . GLU A 1 80 ? -0.414 2.168 -11.835 1.00 0.00 61 GLU A CA 7
ATOM 12102 C C . GLU A 1 80 ? -1.924 2.409 -11.862 1.00 0.00 61 GLU A C 7
ATOM 12103 O O . GLU A 1 80 ? -2.550 2.590 -10.837 1.00 0.00 61 GLU A O 7
ATOM 12115 N N . GLU A 1 81 ? -2.512 2.415 -13.029 1.00 0.00 62 GLU A N 7
ATOM 12116 C CA . GLU A 1 81 ? -3.982 2.645 -13.119 1.00 0.00 62 GLU A CA 7
ATOM 12117 C C . GLU A 1 81 ? -4.694 1.849 -12.029 1.00 0.00 62 GLU A C 7
ATOM 12118 O O . GLU A 1 81 ? -5.675 2.291 -11.465 1.00 0.00 62 GLU A O 7
ATOM 12130 N N . VAL A 1 82 ? -4.202 0.684 -11.717 1.00 0.00 63 VAL A N 7
ATOM 12131 C CA . VAL A 1 82 ? -4.849 -0.124 -10.652 1.00 0.00 63 VAL A CA 7
ATOM 12132 C C . VAL A 1 82 ? -4.775 0.633 -9.331 1.00 0.00 63 VAL A C 7
ATOM 12133 O O . VAL A 1 82 ? -5.746 0.752 -8.620 1.00 0.00 63 VAL A O 7
ATOM 12146 N N . ALA A 1 83 ? -3.626 1.150 -9.005 1.00 0.00 64 ALA A N 7
ATOM 12147 C CA . ALA A 1 83 ? -3.481 1.906 -7.728 1.00 0.00 64 ALA A CA 7
ATOM 12148 C C . ALA A 1 83 ? -4.415 3.117 -7.713 1.00 0.00 64 ALA A C 7
ATOM 12149 O O . ALA A 1 83 ? -5.121 3.360 -6.755 1.00 0.00 64 ALA A O 7
ATOM 12156 N N . THR A 1 84 ? -4.414 3.885 -8.764 1.00 0.00 65 THR A N 7
ATOM 12157 C CA . THR A 1 84 ? -5.288 5.091 -8.811 1.00 0.00 65 THR A CA 7
ATOM 12158 C C . THR A 1 84 ? -6.752 4.716 -8.544 1.00 0.00 65 THR A C 7
ATOM 12159 O O . THR A 1 84 ? -7.461 5.418 -7.850 1.00 0.00 65 THR A O 7
ATOM 12170 N N . ARG A 1 85 ? -7.219 3.631 -9.100 1.00 0.00 66 ARG A N 7
ATOM 12171 C CA . ARG A 1 85 ? -8.646 3.242 -8.883 1.00 0.00 66 ARG A CA 7
ATOM 12172 C C . ARG A 1 85 ? -8.795 2.233 -7.738 1.00 0.00 66 ARG A C 7
ATOM 12173 O O . ARG A 1 85 ? -9.803 2.201 -7.060 1.00 0.00 66 ARG A O 7
ATOM 12194 N N . VAL A 1 86 ? -7.820 1.396 -7.529 1.00 0.00 67 VAL A N 7
ATOM 12195 C CA . VAL A 1 86 ? -7.936 0.379 -6.442 1.00 0.00 67 VAL A CA 7
ATOM 12196 C C . VAL A 1 86 ? -7.408 0.926 -5.110 1.00 0.00 67 VAL A C 7
ATOM 12197 O O . VAL A 1 86 ? -6.686 0.255 -4.404 1.00 0.00 67 VAL A O 7
ATOM 12210 N N . SER A 1 87 ? -7.768 2.127 -4.746 1.00 0.00 68 SER A N 7
ATOM 12211 C CA . SER A 1 87 ? -7.280 2.675 -3.452 1.00 0.00 68 SER A CA 7
ATOM 12212 C C . SER A 1 87 ? -8.473 3.101 -2.595 1.00 0.00 68 SER A C 7
ATOM 12213 O O . SER A 1 87 ? -9.595 2.702 -2.835 1.00 0.00 68 SER A O 7
ATOM 12221 N N . ASP A 1 88 ? -8.249 3.935 -1.622 1.00 0.00 69 ASP A N 7
ATOM 12222 C CA . ASP A 1 88 ? -9.379 4.414 -0.782 1.00 0.00 69 ASP A CA 7
ATOM 12223 C C . ASP A 1 88 ? -9.793 5.738 -1.363 1.00 0.00 69 ASP A C 7
ATOM 12224 O O . ASP A 1 88 ? -10.956 6.023 -1.573 1.00 0.00 69 ASP A O 7
ATOM 12233 N N . CYS A 1 89 ? -8.809 6.540 -1.648 1.00 0.00 70 CYS A N 7
ATOM 12234 C CA . CYS A 1 89 ? -9.072 7.857 -2.244 1.00 0.00 70 CYS A CA 7
ATOM 12235 C C . CYS A 1 89 ? -7.753 8.592 -2.493 1.00 0.00 70 CYS A C 7
ATOM 12236 O O . CYS A 1 89 ? -7.320 8.747 -3.619 1.00 0.00 70 CYS A O 7
ATOM 12244 N N . SER A 1 90 ? -7.103 9.032 -1.453 1.00 0.00 71 SER A N 7
ATOM 12245 C CA . SER A 1 90 ? -5.806 9.739 -1.635 1.00 0.00 71 SER A CA 7
ATOM 12246 C C . SER A 1 90 ? -4.913 8.907 -2.545 1.00 0.00 71 SER A C 7
ATOM 12247 O O . SER A 1 90 ? -4.513 9.335 -3.610 1.00 0.00 71 SER A O 7
ATOM 12255 N N . SER A 1 91 ? -4.612 7.711 -2.135 1.00 0.00 72 SER A N 7
ATOM 12256 C CA . SER A 1 91 ? -3.759 6.836 -2.977 1.00 0.00 72 SER A CA 7
ATOM 12257 C C . SER A 1 91 ? -4.299 6.835 -4.405 1.00 0.00 72 SER A C 7
ATOM 12258 O O . SER A 1 91 ? -3.555 6.729 -5.354 1.00 0.00 72 SER A O 7
ATOM 12266 N N . ALA A 1 92 ? -5.585 6.988 -4.575 1.00 0.00 73 ALA A N 7
ATOM 12267 C CA . ALA A 1 92 ? -6.126 7.031 -5.961 1.00 0.00 73 ALA A CA 7
ATOM 12268 C C . ALA A 1 92 ? -5.399 8.144 -6.708 1.00 0.00 73 ALA A C 7
ATOM 12269 O O . ALA A 1 92 ? -5.107 8.042 -7.880 1.00 0.00 73 ALA A O 7
ATOM 12276 N N . LYS A 1 93 ? -5.074 9.198 -6.010 1.00 0.00 74 LYS A N 7
ATOM 12277 C CA . LYS A 1 93 ? -4.326 10.319 -6.641 1.00 0.00 74 LYS A CA 7
ATOM 12278 C C . LYS A 1 93 ? -2.833 9.979 -6.623 1.00 0.00 74 LYS A C 7
ATOM 12279 O O . LYS A 1 93 ? -2.042 10.521 -7.370 1.00 0.00 74 LYS A O 7
ATOM 12298 N N . ARG A 1 94 ? -2.457 9.070 -5.762 1.00 0.00 75 ARG A N 7
ATOM 12299 C CA . ARG A 1 94 ? -1.030 8.651 -5.655 1.00 0.00 75 ARG A CA 7
ATOM 12300 C C . ARG A 1 94 ? -0.934 7.127 -5.780 1.00 0.00 75 ARG A C 7
ATOM 12301 O O . ARG A 1 94 ? -0.295 6.468 -4.984 1.00 0.00 75 ARG A O 7
ATOM 12322 N N . GLY A 1 95 ? -1.585 6.559 -6.758 1.00 0.00 76 GLY A N 7
ATOM 12323 C CA . GLY A 1 95 ? -1.555 5.077 -6.917 1.00 0.00 76 GLY A CA 7
ATOM 12324 C C . GLY A 1 95 ? -0.241 4.639 -7.564 1.00 0.00 76 GLY A C 7
ATOM 12325 O O . GLY A 1 95 ? 0.226 3.538 -7.351 1.00 0.00 76 GLY A O 7
ATOM 12329 N N . GLY A 1 96 ? 0.362 5.482 -8.352 1.00 0.00 77 GLY A N 7
ATOM 12330 C CA . GLY A 1 96 ? 1.638 5.088 -9.001 1.00 0.00 77 GLY A CA 7
ATOM 12331 C C . GLY A 1 96 ? 2.680 4.789 -7.925 1.00 0.00 77 GLY A C 7
ATOM 12332 O O . GLY A 1 96 ? 2.695 3.725 -7.326 1.00 0.00 77 GLY A O 7
ATOM 12336 N N . ASP A 1 97 ? 3.554 5.717 -7.671 1.00 0.00 78 ASP A N 7
ATOM 12337 C CA . ASP A 1 97 ? 4.593 5.475 -6.638 1.00 0.00 78 ASP A CA 7
ATOM 12338 C C . ASP A 1 97 ? 4.872 6.743 -5.831 1.00 0.00 78 ASP A C 7
ATOM 12339 O O . ASP A 1 97 ? 4.599 7.845 -6.263 1.00 0.00 78 ASP A O 7
ATOM 12348 N N . LEU A 1 98 ? 5.435 6.588 -4.664 1.00 0.00 79 LEU A N 7
ATOM 12349 C CA . LEU A 1 98 ? 5.758 7.774 -3.824 1.00 0.00 79 LEU A CA 7
ATOM 12350 C C . LEU A 1 98 ? 6.974 8.485 -4.412 1.00 0.00 79 LEU A C 7
ATOM 12351 O O . LEU A 1 98 ? 6.888 9.579 -4.934 1.00 0.00 79 LEU A O 7
ATOM 12367 N N . GLY A 1 99 ? 8.107 7.853 -4.324 1.00 0.00 80 GLY A N 7
ATOM 12368 C CA . GLY A 1 99 ? 9.356 8.447 -4.862 1.00 0.00 80 GLY A CA 7
ATOM 12369 C C . GLY A 1 99 ? 10.482 8.153 -3.885 1.00 0.00 80 GLY A C 7
ATOM 12370 O O . GLY A 1 99 ? 11.166 7.154 -3.988 1.00 0.00 80 GLY A O 7
ATOM 12374 N N . SER A 1 100 ? 10.666 9.012 -2.926 1.00 0.00 81 SER A N 7
ATOM 12375 C CA . SER A 1 100 ? 11.741 8.794 -1.925 1.00 0.00 81 SER A CA 7
ATOM 12376 C C . SER A 1 100 ? 11.367 9.428 -0.587 1.00 0.00 81 SER A C 7
ATOM 12377 O O . SER A 1 100 ? 10.746 10.472 -0.529 1.00 0.00 81 SER A O 7
ATOM 12385 N N . PHE A 1 101 ? 11.741 8.799 0.488 1.00 0.00 82 PHE A N 7
ATOM 12386 C CA . PHE A 1 101 ? 11.415 9.344 1.832 1.00 0.00 82 PHE A CA 7
ATOM 12387 C C . PHE A 1 101 ? 12.179 8.546 2.890 1.00 0.00 82 PHE A C 7
ATOM 12388 O O . PHE A 1 101 ? 13.250 8.035 2.631 1.00 0.00 82 PHE A O 7
ATOM 12405 N N . GLY A 1 102 ? 11.651 8.424 4.074 1.00 0.00 83 GLY A N 7
ATOM 12406 C CA . GLY A 1 102 ? 12.372 7.647 5.117 1.00 0.00 83 GLY A CA 7
ATOM 12407 C C . GLY A 1 102 ? 12.008 8.180 6.503 1.00 0.00 83 GLY A C 7
ATOM 12408 O O . GLY A 1 102 ? 11.105 7.689 7.150 1.00 0.00 83 GLY A O 7
ATOM 12412 N N . ARG A 1 103 ? 12.706 9.178 6.966 1.00 0.00 84 ARG A N 7
ATOM 12413 C CA . ARG A 1 103 ? 12.400 9.739 8.314 1.00 0.00 84 ARG A CA 7
ATOM 12414 C C . ARG A 1 103 ? 11.482 10.959 8.188 1.00 0.00 84 ARG A C 7
ATOM 12415 O O . ARG A 1 103 ? 11.918 12.042 7.855 1.00 0.00 84 ARG A O 7
ATOM 12436 N N . GLY A 1 104 ? 10.214 10.795 8.458 1.00 0.00 85 GLY A N 7
ATOM 12437 C CA . GLY A 1 104 ? 9.278 11.951 8.359 1.00 0.00 85 GLY A CA 7
ATOM 12438 C C . GLY A 1 104 ? 7.994 11.531 7.644 1.00 0.00 85 GLY A C 7
ATOM 12439 O O . GLY A 1 104 ? 6.901 11.837 8.080 1.00 0.00 85 GLY A O 7
ATOM 12443 N N . GLN A 1 105 ? 8.112 10.842 6.546 1.00 0.00 86 GLN A N 7
ATOM 12444 C CA . GLN A 1 105 ? 6.890 10.415 5.802 1.00 0.00 86 GLN A CA 7
ATOM 12445 C C . GLN A 1 105 ? 6.438 9.032 6.242 1.00 0.00 86 GLN A C 7
ATOM 12446 O O . GLN A 1 105 ? 7.072 8.377 7.044 1.00 0.00 86 GLN A O 7
ATOM 12460 N N . MET A 1 106 ? 5.363 8.576 5.665 1.00 0.00 87 MET A N 7
ATOM 12461 C CA . MET A 1 106 ? 4.859 7.215 5.973 1.00 0.00 87 MET A CA 7
ATOM 12462 C C . MET A 1 106 ? 5.069 6.869 7.451 1.00 0.00 87 MET A C 7
ATOM 12463 O O . MET A 1 106 ? 5.239 5.721 7.808 1.00 0.00 87 MET A O 7
ATOM 12477 N N . GLN A 1 107 ? 5.058 7.858 8.306 1.00 0.00 88 GLN A N 7
ATOM 12478 C CA . GLN A 1 107 ? 5.260 7.602 9.762 1.00 0.00 88 GLN A CA 7
ATOM 12479 C C . GLN A 1 107 ? 6.310 6.498 9.974 1.00 0.00 88 GLN A C 7
ATOM 12480 O O . GLN A 1 107 ? 7.319 6.462 9.299 1.00 0.00 88 GLN A O 7
ATOM 12494 N N . LYS A 1 108 ? 6.107 5.619 10.921 1.00 0.00 89 LYS A N 7
ATOM 12495 C CA . LYS A 1 108 ? 7.128 4.554 11.177 1.00 0.00 89 LYS A CA 7
ATOM 12496 C C . LYS A 1 108 ? 6.710 3.135 10.704 1.00 0.00 89 LYS A C 7
ATOM 12497 O O . LYS A 1 108 ? 7.563 2.274 10.600 1.00 0.00 89 LYS A O 7
ATOM 12516 N N . PRO A 1 109 ? 5.439 2.900 10.447 1.00 0.00 90 PRO A N 7
ATOM 12517 C CA . PRO A 1 109 ? 5.014 1.545 10.018 1.00 0.00 90 PRO A CA 7
ATOM 12518 C C . PRO A 1 109 ? 5.378 1.290 8.552 1.00 0.00 90 PRO A C 7
ATOM 12519 O O . PRO A 1 109 ? 6.164 0.415 8.246 1.00 0.00 90 PRO A O 7
ATOM 12530 N N . PHE A 1 110 ? 4.812 2.034 7.640 1.00 0.00 91 PHE A N 7
ATOM 12531 C CA . PHE A 1 110 ? 5.137 1.805 6.202 1.00 0.00 91 PHE A CA 7
ATOM 12532 C C . PHE A 1 110 ? 6.648 1.716 6.003 1.00 0.00 91 PHE A C 7
ATOM 12533 O O . PHE A 1 110 ? 7.159 0.744 5.486 1.00 0.00 91 PHE A O 7
ATOM 12550 N N . GLU A 1 111 ? 7.365 2.737 6.379 1.00 0.00 92 GLU A N 7
ATOM 12551 C CA . GLU A 1 111 ? 8.841 2.715 6.175 1.00 0.00 92 GLU A CA 7
ATOM 12552 C C . GLU A 1 111 ? 9.415 1.369 6.608 1.00 0.00 92 GLU A C 7
ATOM 12553 O O . GLU A 1 111 ? 10.051 0.684 5.833 1.00 0.00 92 GLU A O 7
ATOM 12565 N N . GLU A 1 112 ? 9.182 0.970 7.825 1.00 0.00 93 GLU A N 7
ATOM 12566 C CA . GLU A 1 112 ? 9.709 -0.346 8.282 1.00 0.00 93 GLU A CA 7
ATOM 12567 C C . GLU A 1 112 ? 9.346 -1.420 7.256 1.00 0.00 93 GLU A C 7
ATOM 12568 O O . GLU A 1 112 ? 9.984 -2.449 7.164 1.00 0.00 93 GLU A O 7
ATOM 12580 N N . ALA A 1 113 ? 8.331 -1.177 6.476 1.00 0.00 94 ALA A N 7
ATOM 12581 C CA . ALA A 1 113 ? 7.930 -2.168 5.443 1.00 0.00 94 ALA A CA 7
ATOM 12582 C C . ALA A 1 113 ? 8.935 -2.147 4.300 1.00 0.00 94 ALA A C 7
ATOM 12583 O O . ALA A 1 113 ? 9.586 -3.130 4.006 1.00 0.00 94 ALA A O 7
ATOM 12590 N N . THR A 1 114 ? 9.070 -1.025 3.662 1.00 0.00 95 THR A N 7
ATOM 12591 C CA . THR A 1 114 ? 10.037 -0.923 2.541 1.00 0.00 95 THR A CA 7
ATOM 12592 C C . THR A 1 114 ? 11.457 -1.013 3.091 1.00 0.00 95 THR A C 7
ATOM 12593 O O . THR A 1 114 ? 12.371 -1.445 2.416 1.00 0.00 95 THR A O 7
ATOM 12604 N N . TYR A 1 115 ? 11.647 -0.627 4.322 1.00 0.00 96 TYR A N 7
ATOM 12605 C CA . TYR A 1 115 ? 13.005 -0.715 4.918 1.00 0.00 96 TYR A CA 7
ATOM 12606 C C . TYR A 1 115 ? 13.291 -2.170 5.276 1.00 0.00 96 TYR A C 7
ATOM 12607 O O . TYR A 1 115 ? 14.427 -2.584 5.402 1.00 0.00 96 TYR A O 7
ATOM 12625 N N . ALA A 1 116 ? 12.255 -2.947 5.440 1.00 0.00 97 ALA A N 7
ATOM 12626 C CA . ALA A 1 116 ? 12.440 -4.380 5.791 1.00 0.00 97 ALA A CA 7
ATOM 12627 C C . ALA A 1 116 ? 12.600 -5.222 4.523 1.00 0.00 97 ALA A C 7
ATOM 12628 O O . ALA A 1 116 ? 13.565 -5.944 4.366 1.00 0.00 97 ALA A O 7
ATOM 12635 N N . LEU A 1 117 ? 11.660 -5.145 3.619 1.00 0.00 98 LEU A N 7
ATOM 12636 C CA . LEU A 1 117 ? 11.764 -5.954 2.368 1.00 0.00 98 LEU A CA 7
ATOM 12637 C C . LEU A 1 117 ? 12.336 -5.120 1.220 1.00 0.00 98 LEU A C 7
ATOM 12638 O O . LEU A 1 117 ? 12.255 -3.908 1.214 1.00 0.00 98 LEU A O 7
ATOM 12654 N N . LYS A 1 118 ? 12.883 -5.769 0.230 1.00 0.00 99 LYS A N 7
ATOM 12655 C CA . LYS A 1 118 ? 13.428 -5.027 -0.944 1.00 0.00 99 LYS A CA 7
ATOM 12656 C C . LYS A 1 118 ? 12.403 -5.102 -2.084 1.00 0.00 99 LYS A C 7
ATOM 12657 O O . LYS A 1 118 ? 11.345 -4.510 -2.003 1.00 0.00 99 LYS A O 7
ATOM 12676 N N . VAL A 1 119 ? 12.675 -5.838 -3.128 1.00 0.00 100 VAL A N 7
ATOM 12677 C CA . VAL A 1 119 ? 11.668 -5.943 -4.224 1.00 0.00 100 VAL A CA 7
ATOM 12678 C C . VAL A 1 119 ? 11.594 -7.380 -4.742 1.00 0.00 100 VAL A C 7
ATOM 12679 O O . VAL A 1 119 ? 10.957 -7.660 -5.737 1.00 0.00 100 VAL A O 7
ATOM 12692 N N . GLY A 1 120 ? 12.229 -8.296 -4.066 1.00 0.00 101 GLY A N 7
ATOM 12693 C CA . GLY A 1 120 ? 12.180 -9.716 -4.508 1.00 0.00 101 GLY A CA 7
ATOM 12694 C C . GLY A 1 120 ? 10.917 -10.367 -3.943 1.00 0.00 101 GLY A C 7
ATOM 12695 O O . GLY A 1 120 ? 10.568 -11.478 -4.287 1.00 0.00 101 GLY A O 7
ATOM 12699 N N . ASP A 1 121 ? 10.233 -9.678 -3.067 1.00 0.00 102 ASP A N 7
ATOM 12700 C CA . ASP A 1 121 ? 8.994 -10.246 -2.462 1.00 0.00 102 ASP A CA 7
ATOM 12701 C C . ASP A 1 121 ? 7.829 -9.256 -2.577 1.00 0.00 102 ASP A C 7
ATOM 12702 O O . ASP A 1 121 ? 6.683 -9.613 -2.392 1.00 0.00 102 ASP A O 7
ATOM 12711 N N . ILE A 1 122 ? 8.119 -8.015 -2.858 1.00 0.00 103 ILE A N 7
ATOM 12712 C CA . ILE A 1 122 ? 7.038 -6.990 -2.963 1.00 0.00 103 ILE A CA 7
ATOM 12713 C C . ILE A 1 122 ? 6.410 -6.766 -1.588 1.00 0.00 103 ILE A C 7
ATOM 12714 O O . ILE A 1 122 ? 5.264 -7.093 -1.354 1.00 0.00 103 ILE A O 7
ATOM 12730 N N . SER A 1 123 ? 7.161 -6.215 -0.674 1.00 0.00 104 SER A N 7
ATOM 12731 C CA . SER A 1 123 ? 6.620 -5.972 0.693 1.00 0.00 104 SER A CA 7
ATOM 12732 C C . SER A 1 123 ? 5.968 -7.250 1.228 1.00 0.00 104 SER A C 7
ATOM 12733 O O . SER A 1 123 ? 6.095 -8.311 0.651 1.00 0.00 104 SER A O 7
ATOM 12741 N N . ASP A 1 124 ? 5.273 -7.157 2.326 1.00 0.00 105 ASP A N 7
ATOM 12742 C CA . ASP A 1 124 ? 4.616 -8.368 2.893 1.00 0.00 105 ASP A CA 7
ATOM 12743 C C . ASP A 1 124 ? 3.295 -7.985 3.565 1.00 0.00 105 ASP A C 7
ATOM 12744 O O . ASP A 1 124 ? 3.243 -7.723 4.750 1.00 0.00 105 ASP A O 7
ATOM 12753 N N . ILE A 1 125 ? 2.226 -7.949 2.817 1.00 0.00 106 ILE A N 7
ATOM 12754 C CA . ILE A 1 125 ? 0.908 -7.582 3.416 1.00 0.00 106 ILE A CA 7
ATOM 12755 C C . ILE A 1 125 ? 1.075 -6.347 4.305 1.00 0.00 106 ILE A C 7
ATOM 12756 O O . ILE A 1 125 ? 1.076 -6.435 5.517 1.00 0.00 106 ILE A O 7
ATOM 12772 N N . VAL A 1 126 ? 1.231 -5.196 3.708 1.00 0.00 107 VAL A N 7
ATOM 12773 C CA . VAL A 1 126 ? 1.416 -3.952 4.512 1.00 0.00 107 VAL A CA 7
ATOM 12774 C C . VAL A 1 126 ? 0.066 -3.414 5.000 1.00 0.00 107 VAL A C 7
ATOM 12775 O O . VAL A 1 126 ? -0.888 -3.327 4.253 1.00 0.00 107 VAL A O 7
ATOM 12788 N N . ASP A 1 127 ? -0.014 -3.049 6.252 1.00 0.00 108 ASP A N 7
ATOM 12789 C CA . ASP A 1 127 ? -1.293 -2.510 6.805 1.00 0.00 108 ASP A CA 7
ATOM 12790 C C . ASP A 1 127 ? -1.010 -1.215 7.576 1.00 0.00 108 ASP A C 7
ATOM 12791 O O . ASP A 1 127 ? -0.224 -1.199 8.503 1.00 0.00 108 ASP A O 7
ATOM 12800 N N . THR A 1 128 ? -1.630 -0.129 7.202 1.00 0.00 109 THR A N 7
ATOM 12801 C CA . THR A 1 128 ? -1.371 1.152 7.924 1.00 0.00 109 THR A CA 7
ATOM 12802 C C . THR A 1 128 ? -2.669 1.940 8.126 1.00 0.00 109 THR A C 7
ATOM 12803 O O . THR A 1 128 ? -3.756 1.442 7.908 1.00 0.00 109 THR A O 7
ATOM 12814 N N . ASP A 1 129 ? -2.555 3.170 8.554 1.00 0.00 110 ASP A N 7
ATOM 12815 C CA . ASP A 1 129 ? -3.768 4.007 8.790 1.00 0.00 110 ASP A CA 7
ATOM 12816 C C . ASP A 1 129 ? -4.788 3.833 7.661 1.00 0.00 110 ASP A C 7
ATOM 12817 O O . ASP A 1 129 ? -5.836 3.248 7.852 1.00 0.00 110 ASP A O 7
ATOM 12826 N N . SER A 1 130 ? -4.499 4.343 6.492 1.00 0.00 111 SER A N 7
ATOM 12827 C CA . SER A 1 130 ? -5.463 4.209 5.358 1.00 0.00 111 SER A CA 7
ATOM 12828 C C . SER A 1 130 ? -6.086 2.814 5.357 1.00 0.00 111 SER A C 7
ATOM 12829 O O . SER A 1 130 ? -7.252 2.641 5.063 1.00 0.00 111 SER A O 7
ATOM 12837 N N . GLY A 1 131 ? -5.316 1.820 5.691 1.00 0.00 112 GLY A N 7
ATOM 12838 C CA . GLY A 1 131 ? -5.858 0.435 5.719 1.00 0.00 112 GLY A CA 7
ATOM 12839 C C . GLY A 1 131 ? -4.765 -0.551 5.314 1.00 0.00 112 GLY A C 7
ATOM 12840 O O . GLY A 1 131 ? -3.712 -0.608 5.918 1.00 0.00 112 GLY A O 7
ATOM 12844 N N . VAL A 1 132 ? -5.003 -1.328 4.296 1.00 0.00 113 VAL A N 7
ATOM 12845 C CA . VAL A 1 132 ? -3.971 -2.313 3.852 1.00 0.00 113 VAL A CA 7
ATOM 12846 C C . VAL A 1 132 ? -3.319 -1.823 2.558 1.00 0.00 113 VAL A C 7
ATOM 12847 O O . VAL A 1 132 ? -3.963 -1.233 1.715 1.00 0.00 113 VAL A O 7
ATOM 12860 N N . HIS A 1 133 ? -2.044 -2.050 2.396 1.00 0.00 114 HIS A N 7
ATOM 12861 C CA . HIS A 1 133 ? -1.361 -1.578 1.158 1.00 0.00 114 HIS A CA 7
ATOM 12862 C C . HIS A 1 133 ? -0.321 -2.597 0.677 1.00 0.00 114 HIS A C 7
ATOM 12863 O O . HIS A 1 133 ? -0.090 -3.617 1.295 1.00 0.00 114 HIS A O 7
ATOM 12877 N N . ILE A 1 134 ? 0.324 -2.294 -0.416 1.00 0.00 115 ILE A N 7
ATOM 12878 C CA . ILE A 1 134 ? 1.383 -3.191 -0.963 1.00 0.00 115 ILE A CA 7
ATOM 12879 C C . ILE A 1 134 ? 2.444 -2.314 -1.626 1.00 0.00 115 ILE A C 7
ATOM 12880 O O . ILE A 1 134 ? 2.135 -1.481 -2.454 1.00 0.00 115 ILE A O 7
ATOM 12896 N N . ILE A 1 135 ? 3.682 -2.455 -1.250 1.00 0.00 116 ILE A N 7
ATOM 12897 C CA . ILE A 1 135 ? 4.728 -1.578 -1.848 1.00 0.00 116 ILE A CA 7
ATOM 12898 C C . ILE A 1 135 ? 5.657 -2.349 -2.788 1.00 0.00 116 ILE A C 7
ATOM 12899 O O . ILE A 1 135 ? 5.702 -3.563 -2.789 1.00 0.00 116 ILE A O 7
ATOM 12915 N N . LYS A 1 136 ? 6.399 -1.631 -3.589 1.00 0.00 117 LYS A N 7
ATOM 12916 C CA . LYS A 1 136 ? 7.341 -2.284 -4.545 1.00 0.00 117 LYS A CA 7
ATOM 12917 C C . LYS A 1 136 ? 8.265 -1.230 -5.165 1.00 0.00 117 LYS A C 7
ATOM 12918 O O . LYS A 1 136 ? 7.814 -0.257 -5.735 1.00 0.00 117 LYS A O 7
ATOM 12937 N N . ARG A 1 137 ? 9.553 -1.413 -5.058 1.00 0.00 118 ARG A N 7
ATOM 12938 C CA . ARG A 1 137 ? 10.493 -0.414 -5.643 1.00 0.00 118 ARG A CA 7
ATOM 12939 C C . ARG A 1 137 ? 11.133 -0.970 -6.924 1.00 0.00 118 ARG A C 7
ATOM 12940 O O . ARG A 1 137 ? 10.518 -0.990 -7.972 1.00 0.00 118 ARG A O 7
ATOM 12961 N N . THR A 1 138 ? 12.358 -1.421 -6.854 1.00 0.00 119 THR A N 7
ATOM 12962 C CA . THR A 1 138 ? 13.023 -1.969 -8.071 1.00 0.00 119 THR A CA 7
ATOM 12963 C C . THR A 1 138 ? 12.635 -3.431 -8.267 1.00 0.00 119 THR A C 7
ATOM 12964 O O . THR A 1 138 ? 11.669 -3.893 -7.705 1.00 0.00 119 THR A O 7
ATOM 12975 N N . ALA A 1 139 ? 13.384 -4.157 -9.063 1.00 0.00 120 ALA A N 7
ATOM 12976 C CA . ALA A 1 139 ? 13.073 -5.604 -9.306 1.00 0.00 120 ALA A CA 7
ATOM 12977 C C . ALA A 1 139 ? 13.725 -6.073 -10.609 1.00 0.00 120 ALA A C 7
ATOM 12978 O O . ALA A 1 139 ? 13.872 -7.273 -10.775 1.00 0.00 120 ALA A O 7
ATOM 12986 N N . HIS A 1 20 ? 32.661 13.894 5.492 1.00 0.00 1 HIS A N 8
ATOM 12987 C CA . HIS A 1 20 ? 32.572 13.484 4.062 1.00 0.00 1 HIS A CA 8
ATOM 12988 C C . HIS A 1 20 ? 32.229 11.996 3.960 1.00 0.00 1 HIS A C 8
ATOM 12989 O O . HIS A 1 20 ? 32.844 11.258 3.217 1.00 0.00 1 HIS A O 8
ATOM 13003 N N . MET A 1 21 ? 31.249 11.549 4.698 1.00 0.00 2 MET A N 8
ATOM 13004 C CA . MET A 1 21 ? 30.870 10.106 4.638 1.00 0.00 2 MET A CA 8
ATOM 13005 C C . MET A 1 21 ? 29.388 9.962 4.281 1.00 0.00 2 MET A C 8
ATOM 13006 O O . MET A 1 21 ? 28.973 8.970 3.716 1.00 0.00 2 MET A O 8
ATOM 13020 N N . ALA A 1 22 ? 28.594 10.949 4.598 1.00 0.00 3 ALA A N 8
ATOM 13021 C CA . ALA A 1 22 ? 27.137 10.885 4.273 1.00 0.00 3 ALA A CA 8
ATOM 13022 C C . ALA A 1 22 ? 26.595 9.462 4.458 1.00 0.00 3 ALA A C 8
ATOM 13023 O O . ALA A 1 22 ? 26.658 8.643 3.562 1.00 0.00 3 ALA A O 8
ATOM 13030 N N . SER A 1 23 ? 26.058 9.163 5.610 1.00 0.00 4 SER A N 8
ATOM 13031 C CA . SER A 1 23 ? 25.507 7.795 5.844 1.00 0.00 4 SER A CA 8
ATOM 13032 C C . SER A 1 23 ? 23.986 7.810 5.667 1.00 0.00 4 SER A C 8
ATOM 13033 O O . SER A 1 23 ? 23.263 7.104 6.342 1.00 0.00 4 SER A O 8
ATOM 13041 N N . ARG A 1 24 ? 23.496 8.616 4.765 1.00 0.00 5 ARG A N 8
ATOM 13042 C CA . ARG A 1 24 ? 22.022 8.688 4.542 1.00 0.00 5 ARG A CA 8
ATOM 13043 C C . ARG A 1 24 ? 21.463 7.312 4.165 1.00 0.00 5 ARG A C 8
ATOM 13044 O O . ARG A 1 24 ? 22.097 6.295 4.362 1.00 0.00 5 ARG A O 8
ATOM 13065 N N . ASP A 1 25 ? 20.276 7.282 3.621 1.00 0.00 6 ASP A N 8
ATOM 13066 C CA . ASP A 1 25 ? 19.660 5.983 3.224 1.00 0.00 6 ASP A CA 8
ATOM 13067 C C . ASP A 1 25 ? 18.409 6.238 2.380 1.00 0.00 6 ASP A C 8
ATOM 13068 O O . ASP A 1 25 ? 18.385 5.987 1.191 1.00 0.00 6 ASP A O 8
ATOM 13077 N N . GLN A 1 26 ? 17.374 6.743 2.989 1.00 0.00 7 GLN A N 8
ATOM 13078 C CA . GLN A 1 26 ? 16.119 7.029 2.233 1.00 0.00 7 GLN A CA 8
ATOM 13079 C C . GLN A 1 26 ? 15.550 5.743 1.631 1.00 0.00 7 GLN A C 8
ATOM 13080 O O . GLN A 1 26 ? 16.241 5.007 0.954 1.00 0.00 7 GLN A O 8
ATOM 13094 N N . VAL A 1 27 ? 14.293 5.464 1.863 1.00 0.00 8 VAL A N 8
ATOM 13095 C CA . VAL A 1 27 ? 13.702 4.218 1.284 1.00 0.00 8 VAL A CA 8
ATOM 13096 C C . VAL A 1 27 ? 12.603 4.560 0.270 1.00 0.00 8 VAL A C 8
ATOM 13097 O O . VAL A 1 27 ? 11.551 5.052 0.623 1.00 0.00 8 VAL A O 8
ATOM 13110 N N . LYS A 1 28 ? 12.837 4.283 -0.987 1.00 0.00 9 LYS A N 8
ATOM 13111 C CA . LYS A 1 28 ? 11.804 4.571 -2.026 1.00 0.00 9 LYS A CA 8
ATOM 13112 C C . LYS A 1 28 ? 10.830 3.392 -2.118 1.00 0.00 9 LYS A C 8
ATOM 13113 O O . LYS A 1 28 ? 11.104 2.320 -1.615 1.00 0.00 9 LYS A O 8
ATOM 13132 N N . ALA A 1 29 ? 9.703 3.563 -2.759 1.00 0.00 10 ALA A N 8
ATOM 13133 C CA . ALA A 1 29 ? 8.746 2.413 -2.866 1.00 0.00 10 ALA A CA 8
ATOM 13134 C C . ALA A 1 29 ? 7.386 2.839 -3.424 1.00 0.00 10 ALA A C 8
ATOM 13135 O O . ALA A 1 29 ? 6.984 3.981 -3.325 1.00 0.00 10 ALA A O 8
ATOM 13142 N N . SER A 1 30 ? 6.662 1.900 -3.977 1.00 0.00 11 SER A N 8
ATOM 13143 C CA . SER A 1 30 ? 5.303 2.197 -4.512 1.00 0.00 11 SER A CA 8
ATOM 13144 C C . SER A 1 30 ? 4.285 1.421 -3.676 1.00 0.00 11 SER A C 8
ATOM 13145 O O . SER A 1 30 ? 4.664 0.687 -2.782 1.00 0.00 11 SER A O 8
ATOM 13153 N N . HIS A 1 31 ? 3.005 1.547 -3.927 1.00 0.00 12 HIS A N 8
ATOM 13154 C CA . HIS A 1 31 ? 2.056 0.765 -3.072 1.00 0.00 12 HIS A CA 8
ATOM 13155 C C . HIS A 1 31 ? 0.596 0.846 -3.544 1.00 0.00 12 HIS A C 8
ATOM 13156 O O . HIS A 1 31 ? 0.275 1.455 -4.545 1.00 0.00 12 HIS A O 8
ATOM 13170 N N . ILE A 1 32 ? -0.282 0.212 -2.799 1.00 0.00 13 ILE A N 8
ATOM 13171 C CA . ILE A 1 32 ? -1.739 0.200 -3.138 1.00 0.00 13 ILE A CA 8
ATOM 13172 C C . ILE A 1 32 ? -2.548 -0.103 -1.862 1.00 0.00 13 ILE A C 8
ATOM 13173 O O . ILE A 1 32 ? -1.988 -0.406 -0.830 1.00 0.00 13 ILE A O 8
ATOM 13189 N N . LEU A 1 33 ? -3.856 -0.034 -1.918 1.00 0.00 14 LEU A N 8
ATOM 13190 C CA . LEU A 1 33 ? -4.665 -0.332 -0.692 1.00 0.00 14 LEU A CA 8
ATOM 13191 C C . LEU A 1 33 ? -6.058 -0.856 -1.064 1.00 0.00 14 LEU A C 8
ATOM 13192 O O . LEU A 1 33 ? -6.674 -0.395 -2.003 1.00 0.00 14 LEU A O 8
ATOM 13208 N N . ILE A 1 34 ? -6.567 -1.804 -0.318 1.00 0.00 15 ILE A N 8
ATOM 13209 C CA . ILE A 1 34 ? -7.929 -2.337 -0.616 1.00 0.00 15 ILE A CA 8
ATOM 13210 C C . ILE A 1 34 ? -8.956 -1.654 0.293 1.00 0.00 15 ILE A C 8
ATOM 13211 O O . ILE A 1 34 ? -8.631 -0.751 1.037 1.00 0.00 15 ILE A O 8
ATOM 13227 N N . LYS A 1 35 ? -10.191 -2.068 0.239 1.00 0.00 16 LYS A N 8
ATOM 13228 C CA . LYS A 1 35 ? -11.221 -1.423 1.103 1.00 0.00 16 LYS A CA 8
ATOM 13229 C C . LYS A 1 35 ? -11.668 -2.376 2.213 1.00 0.00 16 LYS A C 8
ATOM 13230 O O . LYS A 1 35 ? -12.584 -3.157 2.044 1.00 0.00 16 LYS A O 8
ATOM 13249 N N . HIS A 1 36 ? -11.032 -2.311 3.350 1.00 0.00 17 HIS A N 8
ATOM 13250 C CA . HIS A 1 36 ? -11.424 -3.207 4.476 1.00 0.00 17 HIS A CA 8
ATOM 13251 C C . HIS A 1 36 ? -12.104 -2.393 5.581 1.00 0.00 17 HIS A C 8
ATOM 13252 O O . HIS A 1 36 ? -12.702 -1.366 5.330 1.00 0.00 17 HIS A O 8
ATOM 13266 N N . GLN A 1 37 ? -12.010 -2.841 6.802 1.00 0.00 18 GLN A N 8
ATOM 13267 C CA . GLN A 1 37 ? -12.646 -2.090 7.921 1.00 0.00 18 GLN A CA 8
ATOM 13268 C C . GLN A 1 37 ? -11.979 -0.721 8.080 1.00 0.00 18 GLN A C 8
ATOM 13269 O O . GLN A 1 37 ? -12.531 0.297 7.714 1.00 0.00 18 GLN A O 8
ATOM 13283 N N . GLY A 1 38 ? -10.795 -0.692 8.622 1.00 0.00 19 GLY A N 8
ATOM 13284 C CA . GLY A 1 38 ? -10.088 0.607 8.804 1.00 0.00 19 GLY A CA 8
ATOM 13285 C C . GLY A 1 38 ? -10.861 1.479 9.795 1.00 0.00 19 GLY A C 8
ATOM 13286 O O . GLY A 1 38 ? -11.793 1.032 10.434 1.00 0.00 19 GLY A O 8
ATOM 13290 N N . SER A 1 39 ? -10.480 2.720 9.930 1.00 0.00 20 SER A N 8
ATOM 13291 C CA . SER A 1 39 ? -11.193 3.620 10.882 1.00 0.00 20 SER A CA 8
ATOM 13292 C C . SER A 1 39 ? -11.228 5.051 10.338 1.00 0.00 20 SER A C 8
ATOM 13293 O O . SER A 1 39 ? -11.582 5.981 11.036 1.00 0.00 20 SER A O 8
ATOM 13301 N N . ARG A 1 40 ? -10.865 5.236 9.099 1.00 0.00 21 ARG A N 8
ATOM 13302 C CA . ARG A 1 40 ? -10.879 6.608 8.515 1.00 0.00 21 ARG A CA 8
ATOM 13303 C C . ARG A 1 40 ? -12.018 6.737 7.503 1.00 0.00 21 ARG A C 8
ATOM 13304 O O . ARG A 1 40 ? -11.939 7.501 6.561 1.00 0.00 21 ARG A O 8
ATOM 13325 N N . ARG A 1 41 ? -13.076 5.995 7.689 1.00 0.00 22 ARG A N 8
ATOM 13326 C CA . ARG A 1 41 ? -14.218 6.075 6.735 1.00 0.00 22 ARG A CA 8
ATOM 13327 C C . ARG A 1 41 ? -13.691 6.121 5.295 1.00 0.00 22 ARG A C 8
ATOM 13328 O O . ARG A 1 41 ? -12.913 5.281 4.889 1.00 0.00 22 ARG A O 8
ATOM 13349 N N . LYS A 1 42 ? -14.100 7.088 4.519 1.00 0.00 23 LYS A N 8
ATOM 13350 C CA . LYS A 1 42 ? -13.607 7.166 3.115 1.00 0.00 23 LYS A CA 8
ATOM 13351 C C . LYS A 1 42 ? -13.344 8.624 2.732 1.00 0.00 23 LYS A C 8
ATOM 13352 O O . LYS A 1 42 ? -13.169 8.951 1.575 1.00 0.00 23 LYS A O 8
ATOM 13371 N N . ALA A 1 43 ? -13.318 9.503 3.697 1.00 0.00 24 ALA A N 8
ATOM 13372 C CA . ALA A 1 43 ? -13.069 10.941 3.392 1.00 0.00 24 ALA A CA 8
ATOM 13373 C C . ALA A 1 43 ? -14.172 11.482 2.480 1.00 0.00 24 ALA A C 8
ATOM 13374 O O . ALA A 1 43 ? -14.063 12.557 1.925 1.00 0.00 24 ALA A O 8
ATOM 13381 N N . S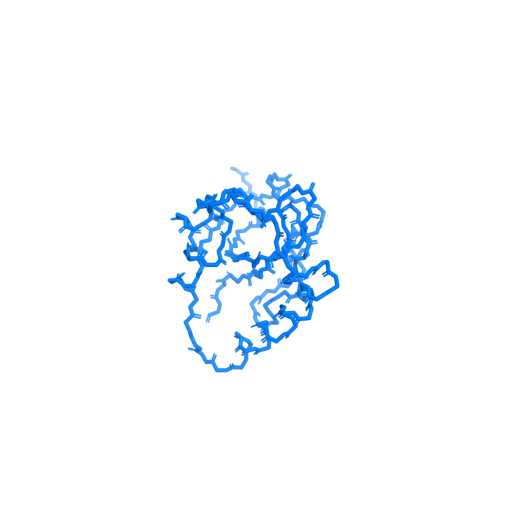ER A 1 44 ? -15.235 10.740 2.320 1.00 0.00 25 SER A N 8
ATOM 13382 C CA . SER A 1 44 ? -16.347 11.202 1.443 1.00 0.00 25 SER A CA 8
ATOM 13383 C C . SER A 1 44 ? -15.839 11.444 0.019 1.00 0.00 25 SER A C 8
ATOM 13384 O O . SER A 1 44 ? -16.521 12.038 -0.793 1.00 0.00 25 SER A O 8
ATOM 13392 N N . TRP A 1 45 ? -14.651 10.987 -0.289 1.00 0.00 26 TRP A N 8
ATOM 13393 C CA . TRP A 1 45 ? -14.095 11.189 -1.660 1.00 0.00 26 TRP A CA 8
ATOM 13394 C C . TRP A 1 45 ? -14.489 12.566 -2.200 1.00 0.00 26 TRP A C 8
ATOM 13395 O O . TRP A 1 45 ? -14.556 13.534 -1.470 1.00 0.00 26 TRP A O 8
ATOM 13416 N N . LYS A 1 46 ? -14.757 12.658 -3.473 1.00 0.00 27 LYS A N 8
ATOM 13417 C CA . LYS A 1 46 ? -15.153 13.969 -4.057 1.00 0.00 27 LYS A CA 8
ATOM 13418 C C . LYS A 1 46 ? -16.416 13.806 -4.908 1.00 0.00 27 LYS A C 8
ATOM 13419 O O . LYS A 1 46 ? -17.407 14.478 -4.701 1.00 0.00 27 LYS A O 8
ATOM 13438 N N . ASP A 1 47 ? -16.386 12.921 -5.867 1.00 0.00 28 ASP A N 8
ATOM 13439 C CA . ASP A 1 47 ? -17.582 12.721 -6.735 1.00 0.00 28 ASP A CA 8
ATOM 13440 C C . ASP A 1 47 ? -18.498 11.627 -6.164 1.00 0.00 28 ASP A C 8
ATOM 13441 O O . ASP A 1 47 ? -19.622 11.900 -5.795 1.00 0.00 28 ASP A O 8
ATOM 13450 N N . PRO A 1 48 ? -17.992 10.420 -6.116 1.00 0.00 29 PRO A N 8
ATOM 13451 C CA . PRO A 1 48 ? -18.793 9.285 -5.589 1.00 0.00 29 PRO A CA 8
ATOM 13452 C C . PRO A 1 48 ? -18.933 9.378 -4.067 1.00 0.00 29 PRO A C 8
ATOM 13453 O O . PRO A 1 48 ? -18.409 10.276 -3.438 1.00 0.00 29 PRO A O 8
ATOM 13464 N N . GLU A 1 49 ? -19.636 8.452 -3.472 1.00 0.00 30 GLU A N 8
ATOM 13465 C CA . GLU A 1 49 ? -19.810 8.477 -1.990 1.00 0.00 30 GLU A CA 8
ATOM 13466 C C . GLU A 1 49 ? -19.618 7.067 -1.419 1.00 0.00 30 GLU A C 8
ATOM 13467 O O . GLU A 1 49 ? -18.676 6.378 -1.758 1.00 0.00 30 GLU A O 8
ATOM 13479 N N . GLY A 1 50 ? -20.497 6.627 -0.558 1.00 0.00 31 GLY A N 8
ATOM 13480 C CA . GLY A 1 50 ? -20.347 5.262 0.021 1.00 0.00 31 GLY A CA 8
ATOM 13481 C C . GLY A 1 50 ? -21.643 4.856 0.725 1.00 0.00 31 GLY A C 8
ATOM 13482 O O . GLY A 1 50 ? -22.409 5.688 1.167 1.00 0.00 31 GLY A O 8
ATOM 13486 N N . LYS A 1 51 ? -21.892 3.579 0.834 1.00 0.00 32 LYS A N 8
ATOM 13487 C CA . LYS A 1 51 ? -23.136 3.115 1.512 1.00 0.00 32 LYS A CA 8
ATOM 13488 C C . LYS A 1 51 ? -22.832 2.747 2.968 1.00 0.00 32 LYS A C 8
ATOM 13489 O O . LYS A 1 51 ? -22.108 3.442 3.653 1.00 0.00 32 LYS A O 8
ATOM 13508 N N . ILE A 1 52 ? -23.375 1.661 3.447 1.00 0.00 33 ILE A N 8
ATOM 13509 C CA . ILE A 1 52 ? -23.109 1.257 4.857 1.00 0.00 33 ILE A CA 8
ATOM 13510 C C . ILE A 1 52 ? -22.808 -0.242 4.925 1.00 0.00 33 ILE A C 8
ATOM 13511 O O . ILE A 1 52 ? -23.270 -0.940 5.806 1.00 0.00 33 ILE A O 8
ATOM 13527 N N . ILE A 1 53 ? -22.035 -0.741 4.000 1.00 0.00 34 ILE A N 8
ATOM 13528 C CA . ILE A 1 53 ? -21.703 -2.195 4.008 1.00 0.00 34 ILE A CA 8
ATOM 13529 C C . ILE A 1 53 ? -20.381 -2.435 4.745 1.00 0.00 34 ILE A C 8
ATOM 13530 O O . ILE A 1 53 ? -19.561 -1.547 4.873 1.00 0.00 34 ILE A O 8
ATOM 13546 N N . LEU A 1 54 ? -20.168 -3.629 5.226 1.00 0.00 35 LEU A N 8
ATOM 13547 C CA . LEU A 1 54 ? -18.898 -3.928 5.950 1.00 0.00 35 LEU A CA 8
ATOM 13548 C C . LEU A 1 54 ? -17.854 -4.471 4.968 1.00 0.00 35 LEU A C 8
ATOM 13549 O O . LEU A 1 54 ? -16.664 -4.337 5.172 1.00 0.00 35 LEU A O 8
ATOM 13565 N N . THR A 1 55 ? -18.295 -5.079 3.901 1.00 0.00 36 THR A N 8
ATOM 13566 C CA . THR A 1 55 ? -17.338 -5.627 2.895 1.00 0.00 36 THR A CA 8
ATOM 13567 C C . THR A 1 55 ? -16.190 -6.369 3.584 1.00 0.00 36 THR A C 8
ATOM 13568 O O . THR A 1 55 ? -16.355 -6.957 4.634 1.00 0.00 36 THR A O 8
ATOM 13579 N N . THR A 1 56 ? -15.026 -6.347 2.992 1.00 0.00 37 THR A N 8
ATOM 13580 C CA . THR A 1 56 ? -13.860 -7.049 3.597 1.00 0.00 37 THR A CA 8
ATOM 13581 C C . THR A 1 56 ? -13.524 -6.439 4.963 1.00 0.00 37 THR A C 8
ATOM 13582 O O . THR A 1 56 ? -13.675 -5.253 5.181 1.00 0.00 37 THR A O 8
ATOM 13593 N N . THR A 1 57 ? -13.065 -7.246 5.878 1.00 0.00 38 THR A N 8
ATOM 13594 C CA . THR A 1 57 ? -12.710 -6.726 7.225 1.00 0.00 38 THR A CA 8
ATOM 13595 C C . THR A 1 57 ? -11.202 -6.850 7.455 1.00 0.00 38 THR A C 8
ATOM 13596 O O . THR A 1 57 ? -10.476 -7.354 6.620 1.00 0.00 38 THR A O 8
ATOM 13607 N N . ARG A 1 58 ? -10.727 -6.395 8.581 1.00 0.00 39 ARG A N 8
ATOM 13608 C CA . ARG A 1 58 ? -9.267 -6.488 8.867 1.00 0.00 39 ARG A CA 8
ATOM 13609 C C . ARG A 1 58 ? -8.724 -7.854 8.435 1.00 0.00 39 ARG A C 8
ATOM 13610 O O . ARG A 1 58 ? -7.673 -7.955 7.830 1.00 0.00 39 ARG A O 8
ATOM 13631 N N . GLU A 1 59 ? -9.436 -8.903 8.732 1.00 0.00 40 GLU A N 8
ATOM 13632 C CA . GLU A 1 59 ? -8.971 -10.260 8.333 1.00 0.00 40 GLU A CA 8
ATOM 13633 C C . GLU A 1 59 ? -9.117 -10.431 6.821 1.00 0.00 40 GLU A C 8
ATOM 13634 O O . GLU A 1 59 ? -8.152 -10.638 6.113 1.00 0.00 40 GLU A O 8
ATOM 13646 N N . ALA A 1 60 ? -10.317 -10.336 6.321 1.00 0.00 41 ALA A N 8
ATOM 13647 C CA . ALA A 1 60 ? -10.523 -10.481 4.852 1.00 0.00 41 ALA A CA 8
ATOM 13648 C C . ALA A 1 60 ? -9.506 -9.622 4.103 1.00 0.00 41 ALA A C 8
ATOM 13649 O O . ALA A 1 60 ? -8.898 -10.052 3.143 1.00 0.00 41 ALA A O 8
ATOM 13656 N N . ALA A 1 61 ? -9.312 -8.412 4.544 1.00 0.00 42 ALA A N 8
ATOM 13657 C CA . ALA A 1 61 ? -8.328 -7.521 3.868 1.00 0.00 42 ALA A CA 8
ATOM 13658 C C . ALA A 1 61 ? -7.032 -8.286 3.616 1.00 0.00 42 ALA A C 8
ATOM 13659 O O . ALA A 1 61 ? -6.656 -8.540 2.489 1.00 0.00 42 ALA A O 8
ATOM 13666 N N . VAL A 1 62 ? -6.351 -8.663 4.659 1.00 0.00 43 VAL A N 8
ATOM 13667 C CA . VAL A 1 62 ? -5.082 -9.422 4.482 1.00 0.00 43 VAL A CA 8
ATOM 13668 C C . VAL A 1 62 ? -5.270 -10.499 3.414 1.00 0.00 43 VAL A C 8
ATOM 13669 O O . VAL A 1 62 ? -4.437 -10.688 2.551 1.00 0.00 43 VAL A O 8
ATOM 13682 N N . GLU A 1 63 ? -6.368 -11.198 3.463 1.00 0.00 44 GLU A N 8
ATOM 13683 C CA . GLU A 1 63 ? -6.622 -12.256 2.446 1.00 0.00 44 GLU A CA 8
ATOM 13684 C C . GLU A 1 63 ? -6.621 -11.635 1.049 1.00 0.00 44 GLU A C 8
ATOM 13685 O O . GLU A 1 63 ? -6.049 -12.167 0.119 1.00 0.00 44 GLU A O 8
ATOM 13697 N N . GLN A 1 64 ? -7.248 -10.503 0.903 1.00 0.00 45 GLN A N 8
ATOM 13698 C CA . GLN A 1 64 ? -7.276 -9.831 -0.427 1.00 0.00 45 GLN A CA 8
ATOM 13699 C C . GLN A 1 64 ? -5.858 -9.437 -0.830 1.00 0.00 45 GLN A C 8
ATOM 13700 O O . GLN A 1 64 ? -5.426 -9.662 -1.943 1.00 0.00 45 GLN A O 8
ATOM 13714 N N . LEU A 1 65 ? -5.133 -8.851 0.077 1.00 0.00 46 LEU A N 8
ATOM 13715 C CA . LEU A 1 65 ? -3.738 -8.437 -0.231 1.00 0.00 46 LEU A CA 8
ATOM 13716 C C . LEU A 1 65 ? -2.876 -9.669 -0.497 1.00 0.00 46 LEU A C 8
ATOM 13717 O O . LEU A 1 65 ? -1.978 -9.649 -1.315 1.00 0.00 46 LEU A O 8
ATOM 13733 N N . LYS A 1 66 ? -3.145 -10.746 0.187 1.00 0.00 47 LYS A N 8
ATOM 13734 C CA . LYS A 1 66 ? -2.343 -11.982 -0.029 1.00 0.00 47 LYS A CA 8
ATOM 13735 C C . LYS A 1 66 ? -2.343 -12.342 -1.515 1.00 0.00 47 LYS A C 8
ATOM 13736 O O . LYS A 1 66 ? -1.313 -12.370 -2.161 1.00 0.00 47 LYS A O 8
ATOM 13755 N N . SER A 1 67 ? -3.494 -12.606 -2.064 1.00 0.00 48 SER A N 8
ATOM 13756 C CA . SER A 1 67 ? -3.567 -12.950 -3.512 1.00 0.00 48 SER A CA 8
ATOM 13757 C C . SER A 1 67 ? -2.961 -11.818 -4.341 1.00 0.00 48 SER A C 8
ATOM 13758 O O . SER A 1 67 ? -2.460 -12.033 -5.423 1.00 0.00 48 SER A O 8
ATOM 13766 N N . ILE A 1 68 ? -2.996 -10.614 -3.840 1.00 0.00 49 ILE A N 8
ATOM 13767 C CA . ILE A 1 68 ? -2.411 -9.481 -4.609 1.00 0.00 49 ILE A CA 8
ATOM 13768 C C . ILE A 1 68 ? -0.974 -9.831 -5.009 1.00 0.00 49 ILE A C 8
ATOM 13769 O O . ILE A 1 68 ? -0.627 -9.828 -6.173 1.00 0.00 49 ILE A O 8
ATOM 13785 N N . ARG A 1 69 ? -0.145 -10.159 -4.060 1.00 0.00 50 ARG A N 8
ATOM 13786 C CA . ARG A 1 69 ? 1.253 -10.538 -4.407 1.00 0.00 50 ARG A CA 8
ATOM 13787 C C . ARG A 1 69 ? 1.201 -11.672 -5.429 1.00 0.00 50 ARG A C 8
ATOM 13788 O O . ARG A 1 69 ? 1.947 -11.705 -6.386 1.00 0.00 50 ARG A O 8
ATOM 13809 N N . GLU A 1 70 ? 0.292 -12.587 -5.236 1.00 0.00 51 GLU A N 8
ATOM 13810 C CA . GLU A 1 70 ? 0.134 -13.718 -6.192 1.00 0.00 51 GLU A CA 8
ATOM 13811 C C . GLU A 1 70 ? -0.286 -13.153 -7.544 1.00 0.00 51 GLU A C 8
ATOM 13812 O O . GLU A 1 70 ? 0.402 -13.277 -8.536 1.00 0.00 51 GLU A O 8
ATOM 13824 N N . ASP A 1 71 ? -1.406 -12.511 -7.581 1.00 0.00 52 ASP A N 8
ATOM 13825 C CA . ASP A 1 71 ? -1.853 -11.908 -8.862 1.00 0.00 52 ASP A CA 8
ATOM 13826 C C . ASP A 1 71 ? -0.707 -11.063 -9.412 1.00 0.00 52 ASP A C 8
ATOM 13827 O O . ASP A 1 71 ? -0.326 -11.181 -10.559 1.00 0.00 52 ASP A O 8
ATOM 13836 N N . ILE A 1 72 ? -0.125 -10.234 -8.583 1.00 0.00 53 ILE A N 8
ATOM 13837 C CA . ILE A 1 72 ? 1.028 -9.417 -9.047 1.00 0.00 53 ILE A CA 8
ATOM 13838 C C . ILE A 1 72 ? 2.144 -10.372 -9.459 1.00 0.00 53 ILE A C 8
ATOM 13839 O O . ILE A 1 72 ? 2.964 -10.074 -10.304 1.00 0.00 53 ILE A O 8
ATOM 13855 N N . VAL A 1 73 ? 2.155 -11.536 -8.866 1.00 0.00 54 VAL A N 8
ATOM 13856 C CA . VAL A 1 73 ? 3.186 -12.549 -9.209 1.00 0.00 54 VAL A CA 8
ATOM 13857 C C . VAL A 1 73 ? 2.820 -13.199 -10.549 1.00 0.00 54 VAL A C 8
ATOM 13858 O O . VAL A 1 73 ? 3.516 -13.052 -11.533 1.00 0.00 54 VAL A O 8
ATOM 13871 N N . SER A 1 74 ? 1.724 -13.901 -10.594 1.00 0.00 55 SER A N 8
ATOM 13872 C CA . SER A 1 74 ? 1.301 -14.547 -11.872 1.00 0.00 55 SER A CA 8
ATOM 13873 C C . SER A 1 74 ? 0.265 -13.672 -12.583 1.00 0.00 55 SER A C 8
ATOM 13874 O O . SER A 1 74 ? -0.563 -13.043 -11.955 1.00 0.00 55 SER A O 8
ATOM 13882 N N . GLY A 1 75 ? 0.297 -13.628 -13.886 1.00 0.00 56 GLY A N 8
ATOM 13883 C CA . GLY A 1 75 ? -0.692 -12.797 -14.620 1.00 0.00 56 GLY A CA 8
ATOM 13884 C C . GLY A 1 75 ? -0.017 -11.523 -15.113 1.00 0.00 56 GLY A C 8
ATOM 13885 O O . GLY A 1 75 ? 0.400 -10.687 -14.336 1.00 0.00 56 GLY A O 8
ATOM 13889 N N . LYS A 1 76 ? 0.091 -11.365 -16.399 1.00 0.00 57 LYS A N 8
ATOM 13890 C CA . LYS A 1 76 ? 0.738 -10.141 -16.955 1.00 0.00 57 LYS A CA 8
ATOM 13891 C C . LYS A 1 76 ? -0.158 -8.915 -16.731 1.00 0.00 57 LYS A C 8
ATOM 13892 O O . LYS A 1 76 ? -0.447 -8.174 -17.649 1.00 0.00 57 LYS A O 8
ATOM 13911 N N . ALA A 1 77 ? -0.601 -8.697 -15.521 1.00 0.00 58 ALA A N 8
ATOM 13912 C CA . ALA A 1 77 ? -1.477 -7.529 -15.242 1.00 0.00 58 ALA A CA 8
ATOM 13913 C C . ALA A 1 77 ? -0.631 -6.277 -14.981 1.00 0.00 58 ALA A C 8
ATOM 13914 O O . ALA A 1 77 ? 0.566 -6.271 -15.188 1.00 0.00 58 ALA A O 8
ATOM 13921 N N . ASN A 1 78 ? -1.246 -5.216 -14.530 1.00 0.00 59 ASN A N 8
ATOM 13922 C CA . ASN A 1 78 ? -0.478 -3.965 -14.259 1.00 0.00 59 ASN A CA 8
ATOM 13923 C C . ASN A 1 78 ? -0.480 -3.653 -12.759 1.00 0.00 59 ASN A C 8
ATOM 13924 O O . ASN A 1 78 ? -0.460 -4.543 -11.932 1.00 0.00 59 ASN A O 8
ATOM 13935 N N . PHE A 1 79 ? -0.502 -2.396 -12.401 1.00 0.00 60 PHE A N 8
ATOM 13936 C CA . PHE A 1 79 ? -0.504 -2.036 -10.952 1.00 0.00 60 PHE A CA 8
ATOM 13937 C C . PHE A 1 79 ? -0.915 -0.574 -10.758 1.00 0.00 60 PHE A C 8
ATOM 13938 O O . PHE A 1 79 ? -1.564 -0.227 -9.792 1.00 0.00 60 PHE A O 8
ATOM 13955 N N . GLU A 1 80 ? -0.541 0.285 -11.664 1.00 0.00 61 GLU A N 8
ATOM 13956 C CA . GLU A 1 80 ? -0.911 1.723 -11.522 1.00 0.00 61 GLU A CA 8
ATOM 13957 C C . GLU A 1 80 ? -2.433 1.884 -11.533 1.00 0.00 61 GLU A C 8
ATOM 13958 O O . GLU A 1 80 ? -3.046 2.113 -10.509 1.00 0.00 61 GLU A O 8
ATOM 13970 N N . GLU A 1 81 ? -3.048 1.767 -12.679 1.00 0.00 62 GLU A N 8
ATOM 13971 C CA . GLU A 1 81 ? -4.531 1.914 -12.744 1.00 0.00 62 GLU A CA 8
ATOM 13972 C C . GLU A 1 81 ? -5.175 1.172 -11.576 1.00 0.00 62 GLU A C 8
ATOM 13973 O O . GLU A 1 81 ? -6.048 1.690 -10.907 1.00 0.00 62 GLU A O 8
ATOM 13985 N N . VAL A 1 82 ? -4.745 -0.029 -11.311 1.00 0.00 63 VAL A N 8
ATOM 13986 C CA . VAL A 1 82 ? -5.333 -0.779 -10.169 1.00 0.00 63 VAL A CA 8
ATOM 13987 C C . VAL A 1 82 ? -5.200 0.063 -8.902 1.00 0.00 63 VAL A C 8
ATOM 13988 O O . VAL A 1 82 ? -6.145 0.248 -8.162 1.00 0.00 63 VAL A O 8
ATOM 14001 N N . ALA A 1 83 ? -4.032 0.588 -8.662 1.00 0.00 64 ALA A N 8
ATOM 14002 C CA . ALA A 1 83 ? -3.828 1.435 -7.454 1.00 0.00 64 ALA A CA 8
ATOM 14003 C C . ALA A 1 83 ? -4.778 2.632 -7.495 1.00 0.00 64 ALA A C 8
ATOM 14004 O O . ALA A 1 83 ? -5.550 2.859 -6.585 1.00 0.00 64 ALA A O 8
ATOM 14011 N N . THR A 1 84 ? -4.730 3.396 -8.551 1.00 0.00 65 THR A N 8
ATOM 14012 C CA . THR A 1 84 ? -5.632 4.577 -8.663 1.00 0.00 65 THR A CA 8
ATOM 14013 C C . THR A 1 84 ? -7.048 4.199 -8.221 1.00 0.00 65 THR A C 8
ATOM 14014 O O . THR A 1 84 ? -7.793 5.016 -7.719 1.00 0.00 65 THR A O 8
ATOM 14025 N N . ARG A 1 85 ? -7.424 2.963 -8.408 1.00 0.00 66 ARG A N 8
ATOM 14026 C CA . ARG A 1 85 ? -8.790 2.525 -8.002 1.00 0.00 66 ARG A CA 8
ATOM 14027 C C . ARG A 1 85 ? -8.755 1.899 -6.605 1.00 0.00 66 ARG A C 8
ATOM 14028 O O . ARG A 1 85 ? -9.486 2.288 -5.717 1.00 0.00 66 ARG A O 8
ATOM 14049 N N . VAL A 1 86 ? -7.903 0.934 -6.410 1.00 0.00 67 VAL A N 8
ATOM 14050 C CA . VAL A 1 86 ? -7.799 0.272 -5.077 1.00 0.00 67 VAL A CA 8
ATOM 14051 C C . VAL A 1 86 ? -6.672 0.920 -4.272 1.00 0.00 67 VAL A C 8
ATOM 14052 O O . VAL A 1 86 ? -5.667 0.306 -3.984 1.00 0.00 67 VAL A O 8
ATOM 14065 N N . SER A 1 87 ? -6.823 2.167 -3.933 1.00 0.00 68 SER A N 8
ATOM 14066 C CA . SER A 1 87 ? -5.749 2.871 -3.174 1.00 0.00 68 SER A CA 8
ATOM 14067 C C . SER A 1 87 ? -6.327 3.622 -1.971 1.00 0.00 68 SER A C 8
ATOM 14068 O O . SER A 1 87 ? -7.518 3.841 -1.876 1.00 0.00 68 SER A O 8
ATOM 14076 N N . ASP A 1 88 ? -5.487 4.024 -1.051 1.00 0.00 69 ASP A N 8
ATOM 14077 C CA . ASP A 1 88 ? -5.982 4.769 0.145 1.00 0.00 69 ASP A CA 8
ATOM 14078 C C . ASP A 1 88 ? -6.542 6.127 -0.277 1.00 0.00 69 ASP A C 8
ATOM 14079 O O . ASP A 1 88 ? -6.034 7.164 0.099 1.00 0.00 69 ASP A O 8
ATOM 14088 N N . CYS A 1 89 ? -7.584 6.125 -1.059 1.00 0.00 70 CYS A N 8
ATOM 14089 C CA . CYS A 1 89 ? -8.181 7.410 -1.513 1.00 0.00 70 CYS A CA 8
ATOM 14090 C C . CYS A 1 89 ? -7.092 8.316 -2.101 1.00 0.00 70 CYS A C 8
ATOM 14091 O O . CYS A 1 89 ? -6.810 8.284 -3.287 1.00 0.00 70 CYS A O 8
ATOM 14099 N N . SER A 1 90 ? -6.457 9.108 -1.279 1.00 0.00 71 SER A N 8
ATOM 14100 C CA . SER A 1 90 ? -5.373 9.983 -1.795 1.00 0.00 71 SER A CA 8
ATOM 14101 C C . SER A 1 90 ? -4.471 9.143 -2.684 1.00 0.00 71 SER A C 8
ATOM 14102 O O . SER A 1 90 ? -4.143 9.512 -3.794 1.00 0.00 71 SER A O 8
ATOM 14110 N N . SER A 1 91 ? -4.097 7.994 -2.204 1.00 0.00 72 SER A N 8
ATOM 14111 C CA . SER A 1 91 ? -3.244 7.096 -3.022 1.00 0.00 72 SER A CA 8
ATOM 14112 C C . SER A 1 91 ? -3.899 6.924 -4.391 1.00 0.00 72 SER A C 8
ATOM 14113 O O . SER A 1 91 ? -3.236 6.858 -5.397 1.00 0.00 72 SER A O 8
ATOM 14121 N N . ALA A 1 92 ? -5.202 6.900 -4.451 1.00 0.00 73 ALA A N 8
ATOM 14122 C CA . ALA A 1 92 ? -5.856 6.790 -5.784 1.00 0.00 73 ALA A CA 8
ATOM 14123 C C . ALA A 1 92 ? -5.228 7.847 -6.681 1.00 0.00 73 ALA A C 8
ATOM 14124 O O . ALA A 1 92 ? -4.940 7.615 -7.838 1.00 0.00 73 ALA A O 8
ATOM 14131 N N . LYS A 1 93 ? -4.966 8.996 -6.126 1.00 0.00 74 LYS A N 8
ATOM 14132 C CA . LYS A 1 93 ? -4.298 10.066 -6.915 1.00 0.00 74 LYS A CA 8
ATOM 14133 C C . LYS A 1 93 ? -2.825 9.675 -7.087 1.00 0.00 74 LYS A C 8
ATOM 14134 O O . LYS A 1 93 ? -2.188 9.992 -8.071 1.00 0.00 74 LYS A O 8
ATOM 14153 N N . ARG A 1 94 ? -2.302 8.962 -6.124 1.00 0.00 75 ARG A N 8
ATOM 14154 C CA . ARG A 1 94 ? -0.883 8.495 -6.177 1.00 0.00 75 ARG A CA 8
ATOM 14155 C C . ARG A 1 94 ? -0.854 6.960 -6.238 1.00 0.00 75 ARG A C 8
ATOM 14156 O O . ARG A 1 94 ? -0.170 6.312 -5.471 1.00 0.00 75 ARG A O 8
ATOM 14177 N N . GLY A 1 95 ? -1.615 6.376 -7.124 1.00 0.00 76 GLY A N 8
ATOM 14178 C CA . GLY A 1 95 ? -1.663 4.889 -7.212 1.00 0.00 76 GLY A CA 8
ATOM 14179 C C . GLY A 1 95 ? -0.306 4.351 -7.638 1.00 0.00 76 GLY A C 8
ATOM 14180 O O . GLY A 1 95 ? 0.071 3.247 -7.298 1.00 0.00 76 GLY A O 8
ATOM 14184 N N . GLY A 1 96 ? 0.433 5.119 -8.377 1.00 0.00 77 GLY A N 8
ATOM 14185 C CA . GLY A 1 96 ? 1.768 4.644 -8.822 1.00 0.00 77 GLY A CA 8
ATOM 14186 C C . GLY A 1 96 ? 2.616 4.303 -7.597 1.00 0.00 77 GLY A C 8
ATOM 14187 O O . GLY A 1 96 ? 2.516 3.228 -7.025 1.00 0.00 77 GLY A O 8
ATOM 14191 N N . ASP A 1 97 ? 3.453 5.208 -7.186 1.00 0.00 78 ASP A N 8
ATOM 14192 C CA . ASP A 1 97 ? 4.307 4.925 -6.003 1.00 0.00 78 ASP A CA 8
ATOM 14193 C C . ASP A 1 97 ? 4.565 6.195 -5.195 1.00 0.00 78 ASP A C 8
ATOM 14194 O O . ASP A 1 97 ? 4.205 7.286 -5.588 1.00 0.00 78 ASP A O 8
ATOM 14203 N N . LEU A 1 98 ? 5.203 6.050 -4.068 1.00 0.00 79 LEU A N 8
ATOM 14204 C CA . LEU A 1 98 ? 5.511 7.232 -3.220 1.00 0.00 79 LEU A CA 8
ATOM 14205 C C . LEU A 1 98 ? 6.707 7.972 -3.814 1.00 0.00 79 LEU A C 8
ATOM 14206 O O . LEU A 1 98 ? 6.613 9.103 -4.248 1.00 0.00 79 LEU A O 8
ATOM 14222 N N . GLY A 1 99 ? 7.831 7.321 -3.824 1.00 0.00 80 GLY A N 8
ATOM 14223 C CA . GLY A 1 99 ? 9.065 7.933 -4.372 1.00 0.00 80 GLY A CA 8
ATOM 14224 C C . GLY A 1 99 ? 10.206 7.608 -3.423 1.00 0.00 80 GLY A C 8
ATOM 14225 O O . GLY A 1 99 ? 10.886 6.611 -3.568 1.00 0.00 80 GLY A O 8
ATOM 14229 N N . SER A 1 100 ? 10.404 8.434 -2.439 1.00 0.00 81 SER A N 8
ATOM 14230 C CA . SER A 1 100 ? 11.491 8.183 -1.459 1.00 0.00 81 SER A CA 8
ATOM 14231 C C . SER A 1 100 ? 11.128 8.778 -0.100 1.00 0.00 81 SER A C 8
ATOM 14232 O O . SER A 1 100 ? 10.508 9.819 -0.009 1.00 0.00 81 SER A O 8
ATOM 14240 N N . PHE A 1 101 ? 11.509 8.120 0.956 1.00 0.00 82 PHE A N 8
ATOM 14241 C CA . PHE A 1 101 ? 11.191 8.633 2.316 1.00 0.00 82 PHE A CA 8
ATOM 14242 C C . PHE A 1 101 ? 12.030 7.881 3.348 1.00 0.00 82 PHE A C 8
ATOM 14243 O O . PHE A 1 101 ? 11.679 6.805 3.779 1.00 0.00 82 PHE A O 8
ATOM 14260 N N . GLY A 1 102 ? 13.145 8.426 3.737 1.00 0.00 83 GLY A N 8
ATOM 14261 C CA . GLY A 1 102 ? 14.003 7.721 4.727 1.00 0.00 83 GLY A CA 8
ATOM 14262 C C . GLY A 1 102 ? 13.207 7.433 6.001 1.00 0.00 83 GLY A C 8
ATOM 14263 O O . GLY A 1 102 ? 12.558 6.413 6.121 1.00 0.00 83 GLY A O 8
ATOM 14267 N N . ARG A 1 103 ? 13.260 8.315 6.961 1.00 0.00 84 ARG A N 8
ATOM 14268 C CA . ARG A 1 103 ? 12.514 8.075 8.232 1.00 0.00 84 ARG A CA 8
ATOM 14269 C C . ARG A 1 103 ? 11.230 8.913 8.269 1.00 0.00 84 ARG A C 8
ATOM 14270 O O . ARG A 1 103 ? 11.055 9.836 7.497 1.00 0.00 84 ARG A O 8
ATOM 14291 N N . GLY A 1 104 ? 10.332 8.596 9.165 1.00 0.00 85 GLY A N 8
ATOM 14292 C CA . GLY A 1 104 ? 9.059 9.368 9.258 1.00 0.00 85 GLY A CA 8
ATOM 14293 C C . GLY A 1 104 ? 8.170 9.040 8.058 1.00 0.00 85 GLY A C 8
ATOM 14294 O O . GLY A 1 104 ? 8.150 7.925 7.574 1.00 0.00 85 GLY A O 8
ATOM 14298 N N . GLN A 1 105 ? 7.433 10.002 7.572 1.00 0.00 86 GLN A N 8
ATOM 14299 C CA . GLN A 1 105 ? 6.546 9.743 6.402 1.00 0.00 86 GLN A CA 8
ATOM 14300 C C . GLN A 1 105 ? 5.549 8.634 6.724 1.00 0.00 86 GLN A C 8
ATOM 14301 O O . GLN A 1 105 ? 4.412 8.872 7.080 1.00 0.00 86 GLN A O 8
ATOM 14315 N N . MET A 1 106 ? 5.985 7.420 6.577 1.00 0.00 87 MET A N 8
ATOM 14316 C CA . MET A 1 106 ? 5.113 6.251 6.836 1.00 0.00 87 MET A CA 8
ATOM 14317 C C . MET A 1 106 ? 5.400 5.683 8.231 1.00 0.00 87 MET A C 8
ATOM 14318 O O . MET A 1 106 ? 5.506 4.488 8.423 1.00 0.00 87 MET A O 8
ATOM 14332 N N . GLN A 1 107 ? 5.530 6.547 9.203 1.00 0.00 88 GLN A N 8
ATOM 14333 C CA . GLN A 1 107 ? 5.816 6.094 10.597 1.00 0.00 88 GLN A CA 8
ATOM 14334 C C . GLN A 1 107 ? 6.820 4.929 10.598 1.00 0.00 88 GLN A C 8
ATOM 14335 O O . GLN A 1 107 ? 7.760 4.917 9.829 1.00 0.00 88 GLN A O 8
ATOM 14349 N N . LYS A 1 108 ? 6.661 3.972 11.478 1.00 0.00 89 LYS A N 8
ATOM 14350 C CA . LYS A 1 108 ? 7.651 2.848 11.540 1.00 0.00 89 LYS A CA 8
ATOM 14351 C C . LYS A 1 108 ? 7.118 1.486 11.026 1.00 0.00 89 LYS A C 8
ATOM 14352 O O . LYS A 1 108 ? 7.908 0.585 10.825 1.00 0.00 89 LYS A O 8
ATOM 14371 N N . PRO A 1 109 ? 5.827 1.343 10.824 1.00 0.00 90 PRO A N 8
ATOM 14372 C CA . PRO A 1 109 ? 5.304 0.045 10.336 1.00 0.00 90 PRO A CA 8
ATOM 14373 C C . PRO A 1 109 ? 5.619 -0.101 8.849 1.00 0.00 90 PRO A C 8
ATOM 14374 O O . PRO A 1 109 ? 6.254 -1.047 8.421 1.00 0.00 90 PRO A O 8
ATOM 14385 N N . PHE A 1 110 ? 5.196 0.841 8.057 1.00 0.00 91 PHE A N 8
ATOM 14386 C CA . PHE A 1 110 ? 5.489 0.768 6.603 1.00 0.00 91 PHE A CA 8
ATOM 14387 C C . PHE A 1 110 ? 6.989 0.925 6.382 1.00 0.00 91 PHE A C 8
ATOM 14388 O O . PHE A 1 110 ? 7.638 0.086 5.794 1.00 0.00 91 PHE A O 8
ATOM 14405 N N . GLU A 1 111 ? 7.535 2.022 6.823 1.00 0.00 92 GLU A N 8
ATOM 14406 C CA . GLU A 1 111 ? 8.989 2.276 6.619 1.00 0.00 92 GLU A CA 8
ATOM 14407 C C . GLU A 1 111 ? 9.793 0.995 6.832 1.00 0.00 92 GLU A C 8
ATOM 14408 O O . GLU A 1 111 ? 10.411 0.482 5.920 1.00 0.00 92 GLU A O 8
ATOM 14420 N N . GLU A 1 112 ? 9.787 0.469 8.021 1.00 0.00 93 GLU A N 8
ATOM 14421 C CA . GLU A 1 112 ? 10.552 -0.785 8.269 1.00 0.00 93 GLU A CA 8
ATOM 14422 C C . GLU A 1 112 ? 10.153 -1.838 7.231 1.00 0.00 93 GLU A C 8
ATOM 14423 O O . GLU A 1 112 ? 10.915 -2.726 6.906 1.00 0.00 93 GLU A O 8
ATOM 14435 N N . ALA A 1 113 ? 8.962 -1.736 6.703 1.00 0.00 94 ALA A N 8
ATOM 14436 C CA . ALA A 1 113 ? 8.510 -2.720 5.677 1.00 0.00 94 ALA A CA 8
ATOM 14437 C C . ALA A 1 113 ? 9.340 -2.575 4.404 1.00 0.00 94 ALA A C 8
ATOM 14438 O O . ALA A 1 113 ? 9.894 -3.530 3.897 1.00 0.00 94 ALA A O 8
ATOM 14445 N N . THR A 1 114 ? 9.428 -1.384 3.884 1.00 0.00 95 THR A N 8
ATOM 14446 C CA . THR A 1 114 ? 10.221 -1.173 2.643 1.00 0.00 95 THR A CA 8
ATOM 14447 C C . THR A 1 114 ? 11.699 -1.417 2.942 1.00 0.00 95 THR A C 8
ATOM 14448 O O . THR A 1 114 ? 12.467 -1.803 2.084 1.00 0.00 95 THR A O 8
ATOM 14459 N N . TYR A 1 115 ? 12.094 -1.203 4.166 1.00 0.00 96 TYR A N 8
ATOM 14460 C CA . TYR A 1 115 ? 13.516 -1.429 4.549 1.00 0.00 96 TYR A CA 8
ATOM 14461 C C . TYR A 1 115 ? 13.759 -2.925 4.766 1.00 0.00 96 TYR A C 8
ATOM 14462 O O . TYR A 1 115 ? 14.864 -3.414 4.638 1.00 0.00 96 TYR A O 8
ATOM 14480 N N . ALA A 1 116 ? 12.729 -3.646 5.109 1.00 0.00 97 ALA A N 8
ATOM 14481 C CA . ALA A 1 116 ? 12.881 -5.109 5.356 1.00 0.00 97 ALA A CA 8
ATOM 14482 C C . ALA A 1 116 ? 12.585 -5.912 4.084 1.00 0.00 97 ALA A C 8
ATOM 14483 O O . ALA A 1 116 ? 12.826 -7.101 4.024 1.00 0.00 97 ALA A O 8
ATOM 14490 N N . LEU A 1 117 ? 12.058 -5.280 3.071 1.00 0.00 98 LEU A N 8
ATOM 14491 C CA . LEU A 1 117 ? 11.743 -6.027 1.816 1.00 0.00 98 LEU A CA 8
ATOM 14492 C C . LEU A 1 117 ? 12.989 -6.166 0.938 1.00 0.00 98 LEU A C 8
ATOM 14493 O O . LEU A 1 117 ? 13.947 -5.431 1.075 1.00 0.00 98 LEU A O 8
ATOM 14509 N N . LYS A 1 118 ? 12.976 -7.106 0.030 1.00 0.00 99 LYS A N 8
ATOM 14510 C CA . LYS A 1 118 ? 14.150 -7.302 -0.867 1.00 0.00 99 LYS A CA 8
ATOM 14511 C C . LYS A 1 118 ? 13.780 -6.909 -2.306 1.00 0.00 99 LYS A C 8
ATOM 14512 O O . LYS A 1 118 ? 13.795 -5.747 -2.660 1.00 0.00 99 LYS A O 8
ATOM 14531 N N . VAL A 1 119 ? 13.440 -7.861 -3.135 1.00 0.00 100 VAL A N 8
ATOM 14532 C CA . VAL A 1 119 ? 13.064 -7.526 -4.541 1.00 0.00 100 VAL A CA 8
ATOM 14533 C C . VAL A 1 119 ? 11.763 -8.239 -4.918 1.00 0.00 100 VAL A C 8
ATOM 14534 O O . VAL A 1 119 ? 10.739 -7.619 -5.127 1.00 0.00 100 VAL A O 8
ATOM 14547 N N . GLY A 1 120 ? 11.800 -9.538 -5.007 1.00 0.00 101 GLY A N 8
ATOM 14548 C CA . GLY A 1 120 ? 10.570 -10.298 -5.372 1.00 0.00 101 GLY A CA 8
ATOM 14549 C C . GLY A 1 120 ? 9.750 -10.582 -4.114 1.00 0.00 101 GLY A C 8
ATOM 14550 O O . GLY A 1 120 ? 9.445 -11.716 -3.802 1.00 0.00 101 GLY A O 8
ATOM 14554 N N . ASP A 1 121 ? 9.389 -9.560 -3.393 1.00 0.00 102 ASP A N 8
ATOM 14555 C CA . ASP A 1 121 ? 8.586 -9.768 -2.153 1.00 0.00 102 ASP A CA 8
ATOM 14556 C C . ASP A 1 121 ? 7.218 -9.099 -2.292 1.00 0.00 102 ASP A C 8
ATOM 14557 O O . ASP A 1 121 ? 6.224 -9.579 -1.784 1.00 0.00 102 ASP A O 8
ATOM 14566 N N . ILE A 1 122 ? 7.163 -7.990 -2.973 1.00 0.00 103 ILE A N 8
ATOM 14567 C CA . ILE A 1 122 ? 5.865 -7.278 -3.145 1.00 0.00 103 ILE A CA 8
ATOM 14568 C C . ILE A 1 122 ? 5.256 -6.950 -1.779 1.00 0.00 103 ILE A C 8
ATOM 14569 O O . ILE A 1 122 ? 4.093 -6.615 -1.678 1.00 0.00 103 ILE A O 8
ATOM 14585 N N . SER A 1 123 ? 6.033 -7.039 -0.729 1.00 0.00 104 SER A N 8
ATOM 14586 C CA . SER A 1 123 ? 5.502 -6.731 0.633 1.00 0.00 104 SER A CA 8
ATOM 14587 C C . SER A 1 123 ? 4.337 -7.664 0.976 1.00 0.00 104 SER A C 8
ATOM 14588 O O . SER A 1 123 ? 4.468 -8.565 1.781 1.00 0.00 104 SER A O 8
ATOM 14596 N N . ASP A 1 124 ? 3.202 -7.455 0.369 1.00 0.00 105 ASP A N 8
ATOM 14597 C CA . ASP A 1 124 ? 2.018 -8.324 0.645 1.00 0.00 105 ASP A CA 8
ATOM 14598 C C . ASP A 1 124 ? 1.438 -8.017 2.028 1.00 0.00 105 ASP A C 8
ATOM 14599 O O . ASP A 1 124 ? 2.136 -8.022 3.022 1.00 0.00 105 ASP A O 8
ATOM 14608 N N . ILE A 1 125 ? 0.161 -7.755 2.094 1.00 0.00 106 ILE A N 8
ATOM 14609 C CA . ILE A 1 125 ? -0.481 -7.452 3.410 1.00 0.00 106 ILE A CA 8
ATOM 14610 C C . ILE A 1 125 ? 0.312 -6.370 4.152 1.00 0.00 106 ILE A C 8
ATOM 14611 O O . ILE A 1 125 ? 1.361 -6.625 4.708 1.00 0.00 106 ILE A O 8
ATOM 14627 N N . VAL A 1 126 ? -0.187 -5.164 4.169 1.00 0.00 107 VAL A N 8
ATOM 14628 C CA . VAL A 1 126 ? 0.531 -4.065 4.878 1.00 0.00 107 VAL A CA 8
ATOM 14629 C C . VAL A 1 126 ? -0.441 -3.303 5.781 1.00 0.00 107 VAL A C 8
ATOM 14630 O O . VAL A 1 126 ? -0.541 -2.094 5.723 1.00 0.00 107 VAL A O 8
ATOM 14643 N N . ASP A 1 127 ? -1.158 -4.004 6.614 1.00 0.00 108 ASP A N 8
ATOM 14644 C CA . ASP A 1 127 ? -2.129 -3.326 7.523 1.00 0.00 108 ASP A CA 8
ATOM 14645 C C . ASP A 1 127 ? -1.493 -2.089 8.163 1.00 0.00 108 ASP A C 8
ATOM 14646 O O . ASP A 1 127 ? -0.743 -2.183 9.114 1.00 0.00 108 ASP A O 8
ATOM 14655 N N . THR A 1 128 ? -1.797 -0.927 7.648 1.00 0.00 109 THR A N 8
ATOM 14656 C CA . THR A 1 128 ? -1.225 0.326 8.220 1.00 0.00 109 THR A CA 8
ATOM 14657 C C . THR A 1 128 ? -2.291 1.422 8.203 1.00 0.00 109 THR A C 8
ATOM 14658 O O . THR A 1 128 ? -3.467 1.146 8.073 1.00 0.00 109 THR A O 8
ATOM 14669 N N . ASP A 1 129 ? -1.897 2.661 8.320 1.00 0.00 110 ASP A N 8
ATOM 14670 C CA . ASP A 1 129 ? -2.909 3.754 8.291 1.00 0.00 110 ASP A CA 8
ATOM 14671 C C . ASP A 1 129 ? -3.887 3.498 7.144 1.00 0.00 110 ASP A C 8
ATOM 14672 O O . ASP A 1 129 ? -3.578 2.785 6.210 1.00 0.00 110 ASP A O 8
ATOM 14681 N N . SER A 1 130 ? -5.066 4.051 7.207 1.00 0.00 111 SER A N 8
ATOM 14682 C CA . SER A 1 130 ? -6.062 3.812 6.117 1.00 0.00 111 SER A CA 8
ATOM 14683 C C . SER A 1 130 ? -6.547 2.362 6.163 1.00 0.00 111 SER A C 8
ATOM 14684 O O . SER A 1 130 ? -7.725 2.092 6.286 1.00 0.00 111 SER A O 8
ATOM 14692 N N . GLY A 1 131 ? -5.643 1.430 6.062 1.00 0.00 112 GLY A N 8
ATOM 14693 C CA . GLY A 1 131 ? -6.036 -0.006 6.095 1.00 0.00 112 GLY A CA 8
ATOM 14694 C C . GLY A 1 131 ? -4.834 -0.861 5.695 1.00 0.00 112 GLY A C 8
ATOM 14695 O O . GLY A 1 131 ? -3.711 -0.579 6.064 1.00 0.00 112 GLY A O 8
ATOM 14699 N N . VAL A 1 132 ? -5.054 -1.900 4.938 1.00 0.00 113 VAL A N 8
ATOM 14700 C CA . VAL A 1 132 ? -3.915 -2.761 4.514 1.00 0.00 113 VAL A CA 8
ATOM 14701 C C . VAL A 1 132 ? -3.476 -2.388 3.098 1.00 0.00 113 VAL A C 8
ATOM 14702 O O . VAL A 1 132 ? -4.267 -2.361 2.176 1.00 0.00 113 VAL A O 8
ATOM 14715 N N . HIS A 1 133 ? -2.219 -2.095 2.921 1.00 0.00 114 HIS A N 8
ATOM 14716 C CA . HIS A 1 133 ? -1.729 -1.718 1.567 1.00 0.00 114 HIS A CA 8
ATOM 14717 C C . HIS A 1 133 ? -0.759 -2.775 1.035 1.00 0.00 114 HIS A C 8
ATOM 14718 O O . HIS A 1 133 ? -0.485 -3.769 1.675 1.00 0.00 114 HIS A O 8
ATOM 14732 N N . ILE A 1 134 ? -0.220 -2.538 -0.123 1.00 0.00 115 ILE A N 8
ATOM 14733 C CA . ILE A 1 134 ? 0.767 -3.486 -0.714 1.00 0.00 115 ILE A CA 8
ATOM 14734 C C . ILE A 1 134 ? 1.932 -2.645 -1.236 1.00 0.00 115 ILE A C 8
ATOM 14735 O O . ILE A 1 134 ? 1.762 -1.479 -1.522 1.00 0.00 115 ILE A O 8
ATOM 14751 N N . ILE A 1 135 ? 3.109 -3.190 -1.349 1.00 0.00 116 ILE A N 8
ATOM 14752 C CA . ILE A 1 135 ? 4.240 -2.350 -1.839 1.00 0.00 116 ILE A CA 8
ATOM 14753 C C . ILE A 1 135 ? 5.150 -3.122 -2.796 1.00 0.00 116 ILE A C 8
ATOM 14754 O O . ILE A 1 135 ? 5.115 -4.334 -2.877 1.00 0.00 116 ILE A O 8
ATOM 14770 N N . LYS A 1 136 ? 5.975 -2.407 -3.511 1.00 0.00 117 LYS A N 8
ATOM 14771 C CA . LYS A 1 136 ? 6.918 -3.055 -4.467 1.00 0.00 117 LYS A CA 8
ATOM 14772 C C . LYS A 1 136 ? 7.985 -2.040 -4.890 1.00 0.00 117 LYS A C 8
ATOM 14773 O O . LYS A 1 136 ? 7.680 -0.998 -5.436 1.00 0.00 117 LYS A O 8
ATOM 14792 N N . ARG A 1 137 ? 9.232 -2.326 -4.627 1.00 0.00 118 ARG A N 8
ATOM 14793 C CA . ARG A 1 137 ? 10.310 -1.364 -5.002 1.00 0.00 118 ARG A CA 8
ATOM 14794 C C . ARG A 1 137 ? 11.260 -1.988 -6.029 1.00 0.00 118 ARG A C 8
ATOM 14795 O O . ARG A 1 137 ? 11.154 -1.745 -7.215 1.00 0.00 118 ARG A O 8
ATOM 14816 N N . THR A 1 138 ? 12.194 -2.784 -5.580 1.00 0.00 119 THR A N 8
ATOM 14817 C CA . THR A 1 138 ? 13.160 -3.419 -6.526 1.00 0.00 119 THR A CA 8
ATOM 14818 C C . THR A 1 138 ? 12.421 -4.280 -7.552 1.00 0.00 119 THR A C 8
ATOM 14819 O O . THR A 1 138 ? 11.216 -4.206 -7.689 1.00 0.00 119 THR A O 8
ATOM 14830 N N . ALA A 1 139 ? 13.138 -5.099 -8.273 1.00 0.00 120 ALA A N 8
ATOM 14831 C CA . ALA A 1 139 ? 12.484 -5.970 -9.292 1.00 0.00 120 ALA A CA 8
ATOM 14832 C C . ALA A 1 139 ? 11.925 -5.119 -10.436 1.00 0.00 120 ALA A C 8
ATOM 14833 O O . ALA A 1 139 ? 11.108 -5.631 -11.185 1.00 0.00 120 ALA A O 8
ATOM 14841 N N . HIS A 1 20 ? 26.763 14.075 7.869 1.00 0.00 1 HIS A N 9
ATOM 14842 C CA . HIS A 1 20 ? 26.435 13.533 6.519 1.00 0.00 1 HIS A CA 9
ATOM 14843 C C . HIS A 1 20 ? 24.948 13.736 6.216 1.00 0.00 1 HIS A C 9
ATOM 14844 O O . HIS A 1 20 ? 24.147 13.942 7.106 1.00 0.00 1 HIS A O 9
ATOM 14858 N N . MET A 1 21 ? 24.571 13.683 4.967 1.00 0.00 2 MET A N 9
ATOM 14859 C CA . MET A 1 21 ? 23.134 13.878 4.616 1.00 0.00 2 MET A CA 9
ATOM 14860 C C . MET A 1 21 ? 22.718 12.909 3.505 1.00 0.00 2 MET A C 9
ATOM 14861 O O . MET A 1 21 ? 21.609 12.414 3.485 1.00 0.00 2 MET A O 9
ATOM 14875 N N . ALA A 1 22 ? 23.596 12.637 2.578 1.00 0.00 3 ALA A N 9
ATOM 14876 C CA . ALA A 1 22 ? 23.241 11.702 1.471 1.00 0.00 3 ALA A CA 9
ATOM 14877 C C . ALA A 1 22 ? 24.094 10.432 1.549 1.00 0.00 3 ALA A C 9
ATOM 14878 O O . ALA A 1 22 ? 24.623 10.089 2.588 1.00 0.00 3 ALA A O 9
ATOM 14885 N N . SER A 1 23 ? 24.230 9.733 0.455 1.00 0.00 4 SER A N 9
ATOM 14886 C CA . SER A 1 23 ? 25.048 8.486 0.462 1.00 0.00 4 SER A CA 9
ATOM 14887 C C . SER A 1 23 ? 24.731 7.650 1.704 1.00 0.00 4 SER A C 9
ATOM 14888 O O . SER A 1 23 ? 25.606 7.313 2.478 1.00 0.00 4 SER A O 9
ATOM 14896 N N . ARG A 1 24 ? 23.487 7.312 1.900 1.00 0.00 5 ARG A N 9
ATOM 14897 C CA . ARG A 1 24 ? 23.114 6.497 3.092 1.00 0.00 5 ARG A CA 9
ATOM 14898 C C . ARG A 1 24 ? 22.253 5.303 2.667 1.00 0.00 5 ARG A C 9
ATOM 14899 O O . ARG A 1 24 ? 22.422 4.755 1.596 1.00 0.00 5 ARG A O 9
ATOM 14920 N N . ASP A 1 25 ? 21.335 4.890 3.499 1.00 0.00 6 ASP A N 9
ATOM 14921 C CA . ASP A 1 25 ? 20.474 3.727 3.139 1.00 0.00 6 ASP A CA 9
ATOM 14922 C C . ASP A 1 25 ? 19.214 4.190 2.406 1.00 0.00 6 ASP A C 9
ATOM 14923 O O . ASP A 1 25 ? 18.973 3.823 1.273 1.00 0.00 6 ASP A O 9
ATOM 14932 N N . GLN A 1 26 ? 18.402 4.981 3.048 1.00 0.00 7 GLN A N 9
ATOM 14933 C CA . GLN A 1 26 ? 17.148 5.454 2.393 1.00 0.00 7 GLN A CA 9
ATOM 14934 C C . GLN A 1 26 ? 16.343 4.248 1.902 1.00 0.00 7 GLN A C 9
ATOM 14935 O O . GLN A 1 26 ? 16.811 3.128 1.940 1.00 0.00 7 GLN A O 9
ATOM 14949 N N . VAL A 1 27 ? 15.133 4.454 1.454 1.00 0.00 8 VAL A N 9
ATOM 14950 C CA . VAL A 1 27 ? 14.325 3.291 0.986 1.00 0.00 8 VAL A CA 9
ATOM 14951 C C . VAL A 1 27 ? 13.362 3.685 -0.145 1.00 0.00 8 VAL A C 9
ATOM 14952 O O . VAL A 1 27 ? 12.380 4.368 0.072 1.00 0.00 8 VAL A O 9
ATOM 14965 N N . LYS A 1 28 ? 13.625 3.233 -1.347 1.00 0.00 9 LYS A N 9
ATOM 14966 C CA . LYS A 1 28 ? 12.714 3.551 -2.491 1.00 0.00 9 LYS A CA 9
ATOM 14967 C C . LYS A 1 28 ? 11.585 2.518 -2.539 1.00 0.00 9 LYS A C 9
ATOM 14968 O O . LYS A 1 28 ? 11.700 1.451 -1.969 1.00 0.00 9 LYS A O 9
ATOM 14987 N N . ALA A 1 29 ? 10.497 2.802 -3.215 1.00 0.00 10 ALA A N 9
ATOM 14988 C CA . ALA A 1 29 ? 9.394 1.787 -3.268 1.00 0.00 10 ALA A CA 9
ATOM 14989 C C . ALA A 1 29 ? 8.099 2.352 -3.855 1.00 0.00 10 ALA A C 9
ATOM 14990 O O . ALA A 1 29 ? 7.885 3.547 -3.910 1.00 0.00 10 ALA A O 9
ATOM 14997 N N . SER A 1 30 ? 7.213 1.472 -4.246 1.00 0.00 11 SER A N 9
ATOM 14998 C CA . SER A 1 30 ? 5.891 1.904 -4.779 1.00 0.00 11 SER A CA 9
ATOM 14999 C C . SER A 1 30 ? 4.833 1.498 -3.756 1.00 0.00 11 SER A C 9
ATOM 15000 O O . SER A 1 30 ? 5.176 1.021 -2.693 1.00 0.00 11 SER A O 9
ATOM 15008 N N . HIS A 1 31 ? 3.561 1.671 -4.012 1.00 0.00 12 HIS A N 9
ATOM 15009 C CA . HIS A 1 31 ? 2.601 1.260 -2.941 1.00 0.00 12 HIS A CA 9
ATOM 15010 C C . HIS A 1 31 ? 1.123 1.411 -3.348 1.00 0.00 12 HIS A C 9
ATOM 15011 O O . HIS A 1 31 ? 0.760 2.221 -4.177 1.00 0.00 12 HIS A O 9
ATOM 15025 N N . ILE A 1 32 ? 0.275 0.627 -2.720 1.00 0.00 13 ILE A N 9
ATOM 15026 C CA . ILE A 1 32 ? -1.195 0.685 -2.988 1.00 0.00 13 ILE A CA 9
ATOM 15027 C C . ILE A 1 32 ? -1.957 0.545 -1.653 1.00 0.00 13 ILE A C 9
ATOM 15028 O O . ILE A 1 32 ? -1.374 0.269 -0.624 1.00 0.00 13 ILE A O 9
ATOM 15044 N N . LEU A 1 33 ? -3.253 0.715 -1.664 1.00 0.00 14 LEU A N 9
ATOM 15045 C CA . LEU A 1 33 ? -4.042 0.575 -0.399 1.00 0.00 14 LEU A CA 9
ATOM 15046 C C . LEU A 1 33 ? -5.431 0.004 -0.706 1.00 0.00 14 LEU A C 9
ATOM 15047 O O . LEU A 1 33 ? -6.304 0.699 -1.184 1.00 0.00 14 LEU A O 9
ATOM 15063 N N . ILE A 1 34 ? -5.646 -1.255 -0.432 1.00 0.00 15 ILE A N 9
ATOM 15064 C CA . ILE A 1 34 ? -6.983 -1.855 -0.710 1.00 0.00 15 ILE A CA 9
ATOM 15065 C C . ILE A 1 34 ? -8.038 -1.233 0.219 1.00 0.00 15 ILE A C 9
ATOM 15066 O O . ILE A 1 34 ? -7.719 -0.461 1.101 1.00 0.00 15 ILE A O 9
ATOM 15082 N N . LYS A 1 35 ? -9.290 -1.554 0.023 1.00 0.00 16 LYS A N 9
ATOM 15083 C CA . LYS A 1 35 ? -10.353 -0.967 0.894 1.00 0.00 16 LYS A CA 9
ATOM 15084 C C . LYS A 1 35 ? -10.755 -1.957 1.992 1.00 0.00 16 LYS A C 9
ATOM 15085 O O . LYS A 1 35 ? -10.669 -3.157 1.823 1.00 0.00 16 LYS A O 9
ATOM 15104 N N . HIS A 1 36 ? -11.194 -1.458 3.117 1.00 0.00 17 HIS A N 9
ATOM 15105 C CA . HIS A 1 36 ? -11.603 -2.364 4.231 1.00 0.00 17 HIS A CA 9
ATOM 15106 C C . HIS A 1 36 ? -12.167 -1.547 5.399 1.00 0.00 17 HIS A C 9
ATOM 15107 O O . HIS A 1 36 ? -12.371 -0.354 5.292 1.00 0.00 17 HIS A O 9
ATOM 15121 N N . GLN A 1 37 ? -12.424 -2.180 6.513 1.00 0.00 18 GLN A N 9
ATOM 15122 C CA . GLN A 1 37 ? -12.977 -1.435 7.682 1.00 0.00 18 GLN A CA 9
ATOM 15123 C C . GLN A 1 37 ? -11.843 -0.938 8.583 1.00 0.00 18 GLN A C 9
ATOM 15124 O O . GLN A 1 37 ? -11.764 -1.283 9.746 1.00 0.00 18 GLN A O 9
ATOM 15138 N N . GLY A 1 38 ? -10.964 -0.132 8.053 1.00 0.00 19 GLY A N 9
ATOM 15139 C CA . GLY A 1 38 ? -9.835 0.388 8.877 1.00 0.00 19 GLY A CA 9
ATOM 15140 C C . GLY A 1 38 ? -10.229 1.730 9.494 1.00 0.00 19 GLY A C 9
ATOM 15141 O O . GLY A 1 38 ? -10.222 2.752 8.836 1.00 0.00 19 GLY A O 9
ATOM 15145 N N . SER A 1 39 ? -10.573 1.739 10.753 1.00 0.00 20 SER A N 9
ATOM 15146 C CA . SER A 1 39 ? -10.969 3.018 11.407 1.00 0.00 20 SER A CA 9
ATOM 15147 C C . SER A 1 39 ? -12.076 3.698 10.598 1.00 0.00 20 SER A C 9
ATOM 15148 O O . SER A 1 39 ? -11.864 4.717 9.972 1.00 0.00 20 SER A O 9
ATOM 15156 N N . ARG A 1 40 ? -13.255 3.138 10.605 1.00 0.00 21 ARG A N 9
ATOM 15157 C CA . ARG A 1 40 ? -14.376 3.747 9.834 1.00 0.00 21 ARG A CA 9
ATOM 15158 C C . ARG A 1 40 ? -14.090 3.663 8.332 1.00 0.00 21 ARG A C 9
ATOM 15159 O O . ARG A 1 40 ? -14.773 2.978 7.598 1.00 0.00 21 ARG A O 9
ATOM 15180 N N . ARG A 1 41 ? -13.083 4.355 7.869 1.00 0.00 22 ARG A N 9
ATOM 15181 C CA . ARG A 1 41 ? -12.755 4.313 6.414 1.00 0.00 22 ARG A CA 9
ATOM 15182 C C . ARG A 1 41 ? -11.686 5.357 6.082 1.00 0.00 22 ARG A C 9
ATOM 15183 O O . ARG A 1 41 ? -10.513 5.053 5.995 1.00 0.00 22 ARG A O 9
ATOM 15204 N N . LYS A 1 42 ? -12.084 6.586 5.898 1.00 0.00 23 LYS A N 9
ATOM 15205 C CA . LYS A 1 42 ? -11.094 7.653 5.573 1.00 0.00 23 LYS A CA 9
ATOM 15206 C C . LYS A 1 42 ? -11.803 9.005 5.453 1.00 0.00 23 LYS A C 9
ATOM 15207 O O . LYS A 1 42 ? -12.782 9.264 6.124 1.00 0.00 23 LYS A O 9
ATOM 15226 N N . ALA A 1 43 ? -11.319 9.871 4.604 1.00 0.00 24 ALA A N 9
ATOM 15227 C CA . ALA A 1 43 ? -11.970 11.202 4.447 1.00 0.00 24 ALA A CA 9
ATOM 15228 C C . ALA A 1 43 ? -13.123 11.115 3.443 1.00 0.00 24 ALA A C 9
ATOM 15229 O O . ALA A 1 43 ? -13.739 12.106 3.104 1.00 0.00 24 ALA A O 9
ATOM 15236 N N . SER A 1 44 ? -13.420 9.938 2.963 1.00 0.00 25 SER A N 9
ATOM 15237 C CA . SER A 1 44 ? -14.533 9.796 1.980 1.00 0.00 25 SER A CA 9
ATOM 15238 C C . SER A 1 44 ? -14.226 10.608 0.718 1.00 0.00 25 SER A C 9
ATOM 15239 O O . SER A 1 44 ? -13.706 11.704 0.788 1.00 0.00 25 SER A O 9
ATOM 15247 N N . TRP A 1 45 ? -14.541 10.083 -0.435 1.00 0.00 26 TRP A N 9
ATOM 15248 C CA . TRP A 1 45 ? -14.259 10.834 -1.693 1.00 0.00 26 TRP A CA 9
ATOM 15249 C C . TRP A 1 45 ? -15.011 12.166 -1.694 1.00 0.00 26 TRP A C 9
ATOM 15250 O O . TRP A 1 45 ? -15.841 12.426 -0.845 1.00 0.00 26 TRP A O 9
ATOM 15271 N N . LYS A 1 46 ? -14.717 13.015 -2.639 1.00 0.00 27 LYS A N 9
ATOM 15272 C CA . LYS A 1 46 ? -15.400 14.338 -2.700 1.00 0.00 27 LYS A CA 9
ATOM 15273 C C . LYS A 1 46 ? -16.742 14.234 -3.433 1.00 0.00 27 LYS A C 9
ATOM 15274 O O . LYS A 1 46 ? -17.131 15.134 -4.150 1.00 0.00 27 LYS A O 9
ATOM 15293 N N . ASP A 1 47 ? -17.460 13.156 -3.259 1.00 0.00 28 ASP A N 9
ATOM 15294 C CA . ASP A 1 47 ? -18.777 13.032 -3.951 1.00 0.00 28 ASP A CA 9
ATOM 15295 C C . ASP A 1 47 ? -19.426 11.668 -3.670 1.00 0.00 28 ASP A C 9
ATOM 15296 O O . ASP A 1 47 ? -20.450 11.602 -3.020 1.00 0.00 28 ASP A O 9
ATOM 15305 N N . PRO A 1 48 ? -18.822 10.621 -4.173 1.00 0.00 29 PRO A N 9
ATOM 15306 C CA . PRO A 1 48 ? -19.377 9.259 -3.967 1.00 0.00 29 PRO A CA 9
ATOM 15307 C C . PRO A 1 48 ? -19.191 8.810 -2.515 1.00 0.00 29 PRO A C 9
ATOM 15308 O O . PRO A 1 48 ? -18.099 8.492 -2.088 1.00 0.00 29 PRO A O 9
ATOM 15319 N N . GLU A 1 49 ? -20.252 8.776 -1.757 1.00 0.00 30 GLU A N 9
ATOM 15320 C CA . GLU A 1 49 ? -20.138 8.341 -0.336 1.00 0.00 30 GLU A CA 9
ATOM 15321 C C . GLU A 1 49 ? -19.978 6.819 -0.268 1.00 0.00 30 GLU A C 9
ATOM 15322 O O . GLU A 1 49 ? -19.738 6.166 -1.265 1.00 0.00 30 GLU A O 9
ATOM 15334 N N . GLY A 1 50 ? -20.110 6.248 0.897 1.00 0.00 31 GLY A N 9
ATOM 15335 C CA . GLY A 1 50 ? -19.966 4.769 1.022 1.00 0.00 31 GLY A CA 9
ATOM 15336 C C . GLY A 1 50 ? -20.179 4.361 2.480 1.00 0.00 31 GLY A C 9
ATOM 15337 O O . GLY A 1 50 ? -19.274 4.419 3.289 1.00 0.00 31 GLY A O 9
ATOM 15341 N N . LYS A 1 51 ? -21.370 3.954 2.824 1.00 0.00 32 LYS A N 9
ATOM 15342 C CA . LYS A 1 51 ? -21.641 3.549 4.234 1.00 0.00 32 LYS A CA 9
ATOM 15343 C C . LYS A 1 51 ? -22.288 2.161 4.282 1.00 0.00 32 LYS A C 9
ATOM 15344 O O . LYS A 1 51 ? -22.433 1.573 5.336 1.00 0.00 32 LYS A O 9
ATOM 15363 N N . ILE A 1 52 ? -22.685 1.635 3.156 1.00 0.00 33 ILE A N 9
ATOM 15364 C CA . ILE A 1 52 ? -23.329 0.290 3.154 1.00 0.00 33 ILE A CA 9
ATOM 15365 C C . ILE A 1 52 ? -22.673 -0.618 2.109 1.00 0.00 33 ILE A C 9
ATOM 15366 O O . ILE A 1 52 ? -23.299 -1.037 1.156 1.00 0.00 33 ILE A O 9
ATOM 15382 N N . ILE A 1 53 ? -21.419 -0.931 2.285 1.00 0.00 34 ILE A N 9
ATOM 15383 C CA . ILE A 1 53 ? -20.725 -1.818 1.307 1.00 0.00 34 ILE A CA 9
ATOM 15384 C C . ILE A 1 53 ? -20.192 -3.063 2.020 1.00 0.00 34 ILE A C 9
ATOM 15385 O O . ILE A 1 53 ? -20.495 -4.180 1.653 1.00 0.00 34 ILE A O 9
ATOM 15401 N N . LEU A 1 54 ? -19.404 -2.876 3.042 1.00 0.00 35 LEU A N 9
ATOM 15402 C CA . LEU A 1 54 ? -18.855 -4.044 3.789 1.00 0.00 35 LEU A CA 9
ATOM 15403 C C . LEU A 1 54 ? -18.327 -5.104 2.818 1.00 0.00 35 LEU A C 9
ATOM 15404 O O . LEU A 1 54 ? -18.625 -6.274 2.943 1.00 0.00 35 LEU A O 9
ATOM 15420 N N . THR A 1 55 ? -17.541 -4.707 1.855 1.00 0.00 36 THR A N 9
ATOM 15421 C CA . THR A 1 55 ? -16.995 -5.701 0.887 1.00 0.00 36 THR A CA 9
ATOM 15422 C C . THR A 1 55 ? -15.736 -6.355 1.463 1.00 0.00 36 THR A C 9
ATOM 15423 O O . THR A 1 55 ? -15.233 -7.328 0.936 1.00 0.00 36 THR A O 9
ATOM 15434 N N . THR A 1 56 ? -15.225 -5.828 2.542 1.00 0.00 37 THR A N 9
ATOM 15435 C CA . THR A 1 56 ? -14.000 -6.417 3.156 1.00 0.00 37 THR A CA 9
ATOM 15436 C C . THR A 1 56 ? -13.748 -5.789 4.532 1.00 0.00 37 THR A C 9
ATOM 15437 O O . THR A 1 56 ? -14.070 -4.642 4.768 1.00 0.00 37 THR A O 9
ATOM 15448 N N . THR A 1 57 ? -13.175 -6.532 5.440 1.00 0.00 38 THR A N 9
ATOM 15449 C CA . THR A 1 57 ? -12.903 -5.974 6.798 1.00 0.00 38 THR A CA 9
ATOM 15450 C C . THR A 1 57 ? -11.402 -6.025 7.104 1.00 0.00 38 THR A C 9
ATOM 15451 O O . THR A 1 57 ? -10.592 -6.300 6.242 1.00 0.00 38 THR A O 9
ATOM 15462 N N . ARG A 1 58 ? -11.025 -5.758 8.327 1.00 0.00 39 ARG A N 9
ATOM 15463 C CA . ARG A 1 58 ? -9.578 -5.786 8.689 1.00 0.00 39 ARG A CA 9
ATOM 15464 C C . ARG A 1 58 ? -8.965 -7.136 8.320 1.00 0.00 39 ARG A C 9
ATOM 15465 O O . ARG A 1 58 ? -8.078 -7.224 7.495 1.00 0.00 39 ARG A O 9
ATOM 15486 N N . GLU A 1 59 ? -9.433 -8.189 8.922 1.00 0.00 40 GLU A N 9
ATOM 15487 C CA . GLU A 1 59 ? -8.884 -9.534 8.606 1.00 0.00 40 GLU A CA 9
ATOM 15488 C C . GLU A 1 59 ? -9.128 -9.859 7.132 1.00 0.00 40 GLU A C 9
ATOM 15489 O O . GLU A 1 59 ? -8.212 -10.146 6.388 1.00 0.00 40 GLU A O 9
ATOM 15501 N N . ALA A 1 60 ? -10.359 -9.806 6.704 1.00 0.00 41 ALA A N 9
ATOM 15502 C CA . ALA A 1 60 ? -10.664 -10.102 5.277 1.00 0.00 41 ALA A CA 9
ATOM 15503 C C . ALA A 1 60 ? -9.741 -9.287 4.371 1.00 0.00 41 ALA A C 9
ATOM 15504 O O . ALA A 1 60 ? -9.197 -9.788 3.407 1.00 0.00 41 ALA A O 9
ATOM 15511 N N . ALA A 1 61 ? -9.557 -8.035 4.681 1.00 0.00 42 ALA A N 9
ATOM 15512 C CA . ALA A 1 61 ? -8.662 -7.187 3.844 1.00 0.00 42 ALA A CA 9
ATOM 15513 C C . ALA A 1 61 ? -7.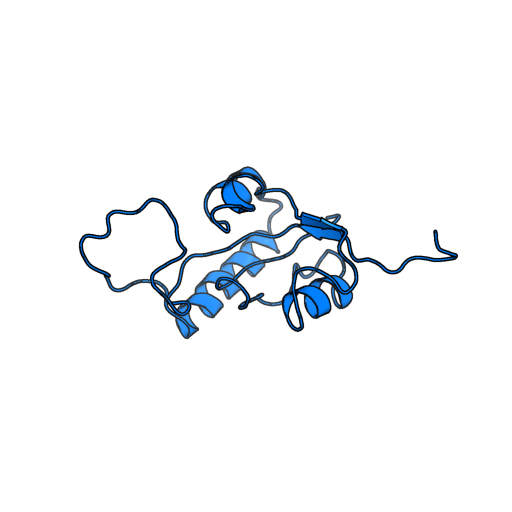374 -7.946 3.543 1.00 0.00 42 ALA A C 9
ATOM 15514 O O . ALA A 1 61 ? -7.003 -8.127 2.403 1.00 0.00 42 ALA A O 9
ATOM 15521 N N . VAL A 1 62 ? -6.697 -8.406 4.556 1.00 0.00 43 VAL A N 9
ATOM 15522 C CA . VAL A 1 62 ? -5.441 -9.170 4.315 1.00 0.00 43 VAL A CA 9
ATOM 15523 C C . VAL A 1 62 ? -5.724 -10.285 3.312 1.00 0.00 43 VAL A C 9
ATOM 15524 O O . VAL A 1 62 ? -4.956 -10.531 2.403 1.00 0.00 43 VAL A O 9
ATOM 15537 N N . GLU A 1 63 ? -6.839 -10.945 3.458 1.00 0.00 44 GLU A N 9
ATOM 15538 C CA . GLU A 1 63 ? -7.193 -12.025 2.498 1.00 0.00 44 GLU A CA 9
ATOM 15539 C C . GLU A 1 63 ? -7.296 -11.421 1.101 1.00 0.00 44 GLU A C 9
ATOM 15540 O O . GLU A 1 63 ? -6.594 -11.806 0.188 1.00 0.00 44 GLU A O 9
ATOM 15552 N N . GLN A 1 64 ? -8.150 -10.451 0.942 1.00 0.00 45 GLN A N 9
ATOM 15553 C CA . GLN A 1 64 ? -8.286 -9.786 -0.382 1.00 0.00 45 GLN A CA 9
ATOM 15554 C C . GLN A 1 64 ? -6.925 -9.225 -0.790 1.00 0.00 45 GLN A C 9
ATOM 15555 O O . GLN A 1 64 ? -6.528 -9.272 -1.939 1.00 0.00 45 GLN A O 9
ATOM 15569 N N . LEU A 1 65 ? -6.203 -8.709 0.164 1.00 0.00 46 LEU A N 9
ATOM 15570 C CA . LEU A 1 65 ? -4.856 -8.152 -0.123 1.00 0.00 46 LEU A CA 9
ATOM 15571 C C . LEU A 1 65 ? -3.889 -9.295 -0.429 1.00 0.00 46 LEU A C 9
ATOM 15572 O O . LEU A 1 65 ? -2.811 -9.092 -0.950 1.00 0.00 46 LEU A O 9
ATOM 15588 N N . LYS A 1 66 ? -4.276 -10.501 -0.112 1.00 0.00 47 LYS A N 9
ATOM 15589 C CA . LYS A 1 66 ? -3.391 -11.667 -0.387 1.00 0.00 47 LYS A CA 9
ATOM 15590 C C . LYS A 1 66 ? -3.512 -12.068 -1.857 1.00 0.00 47 LYS A C 9
ATOM 15591 O O . LYS A 1 66 ? -2.556 -12.485 -2.481 1.00 0.00 47 LYS A O 9
ATOM 15610 N N . SER A 1 67 ? -4.684 -11.937 -2.414 1.00 0.00 48 SER A N 9
ATOM 15611 C CA . SER A 1 67 ? -4.876 -12.300 -3.847 1.00 0.00 48 SER A CA 9
ATOM 15612 C C . SER A 1 67 ? -4.181 -11.272 -4.738 1.00 0.00 48 SER A C 9
ATOM 15613 O O . SER A 1 67 ? -3.665 -11.597 -5.787 1.00 0.00 48 SER A O 9
ATOM 15621 N N . ILE A 1 68 ? -4.150 -10.034 -4.328 1.00 0.00 49 ILE A N 9
ATOM 15622 C CA . ILE A 1 68 ? -3.470 -9.005 -5.164 1.00 0.00 49 ILE A CA 9
ATOM 15623 C C . ILE A 1 68 ? -1.969 -9.301 -5.204 1.00 0.00 49 ILE A C 9
ATOM 15624 O O . ILE A 1 68 ? -1.366 -9.369 -6.258 1.00 0.00 49 ILE A O 9
ATOM 15640 N N . ARG A 1 69 ? -1.367 -9.505 -4.066 1.00 0.00 50 ARG A N 9
ATOM 15641 C CA . ARG A 1 69 ? 0.085 -9.827 -4.049 1.00 0.00 50 ARG A CA 9
ATOM 15642 C C . ARG A 1 69 ? 0.278 -11.163 -4.765 1.00 0.00 50 ARG A C 9
ATOM 15643 O O . ARG A 1 69 ? 1.296 -11.423 -5.372 1.00 0.00 50 ARG A O 9
ATOM 15664 N N . GLU A 1 70 ? -0.726 -11.993 -4.714 1.00 0.00 51 GLU A N 9
ATOM 15665 C CA . GLU A 1 70 ? -0.666 -13.311 -5.401 1.00 0.00 51 GLU A CA 9
ATOM 15666 C C . GLU A 1 70 ? -0.823 -13.081 -6.898 1.00 0.00 51 GLU A C 9
ATOM 15667 O O . GLU A 1 70 ? -0.024 -13.511 -7.705 1.00 0.00 51 GLU A O 9
ATOM 15679 N N . ASP A 1 71 ? -1.848 -12.378 -7.263 1.00 0.00 52 ASP A N 9
ATOM 15680 C CA . ASP A 1 71 ? -2.068 -12.075 -8.702 1.00 0.00 52 ASP A CA 9
ATOM 15681 C C . ASP A 1 71 ? -0.786 -11.476 -9.280 1.00 0.00 52 ASP A C 9
ATOM 15682 O O . ASP A 1 71 ? -0.274 -11.926 -10.284 1.00 0.00 52 ASP A O 9
ATOM 15691 N N . ILE A 1 72 ? -0.252 -10.474 -8.635 1.00 0.00 53 ILE A N 9
ATOM 15692 C CA . ILE A 1 72 ? 1.012 -9.860 -9.128 1.00 0.00 53 ILE A CA 9
ATOM 15693 C C . ILE A 1 72 ? 2.158 -10.861 -8.954 1.00 0.00 53 ILE A C 9
ATOM 15694 O O . ILE A 1 72 ? 3.231 -10.702 -9.503 1.00 0.00 53 ILE A O 9
ATOM 15710 N N . VAL A 1 73 ? 1.926 -11.901 -8.194 1.00 0.00 54 VAL A N 9
ATOM 15711 C CA . VAL A 1 73 ? 2.982 -12.931 -7.977 1.00 0.00 54 VAL A CA 9
ATOM 15712 C C . VAL A 1 73 ? 2.934 -13.961 -9.111 1.00 0.00 54 VAL A C 9
ATOM 15713 O O . VAL A 1 73 ? 3.944 -14.309 -9.691 1.00 0.00 54 VAL A O 9
ATOM 15726 N N . SER A 1 74 ? 1.766 -14.447 -9.432 1.00 0.00 55 SER A N 9
ATOM 15727 C CA . SER A 1 74 ? 1.650 -15.448 -10.533 1.00 0.00 55 SER A CA 9
ATOM 15728 C C . SER A 1 74 ? 1.288 -14.747 -11.843 1.00 0.00 55 SER A C 9
ATOM 15729 O O . SER A 1 74 ? 1.628 -15.197 -12.918 1.00 0.00 55 SER A O 9
ATOM 15737 N N . GLY A 1 75 ? 0.596 -13.646 -11.755 1.00 0.00 56 GLY A N 9
ATOM 15738 C CA . GLY A 1 75 ? 0.205 -12.905 -12.983 1.00 0.00 56 GLY A CA 9
ATOM 15739 C C . GLY A 1 75 ? 0.478 -11.418 -12.774 1.00 0.00 56 GLY A C 9
ATOM 15740 O O . GLY A 1 75 ? -0.403 -10.654 -12.435 1.00 0.00 56 GLY A O 9
ATOM 15744 N N . LYS A 1 76 ? 1.695 -11.002 -12.975 1.00 0.00 57 LYS A N 9
ATOM 15745 C CA . LYS A 1 76 ? 2.041 -9.565 -12.792 1.00 0.00 57 LYS A CA 9
ATOM 15746 C C . LYS A 1 76 ? 1.358 -8.724 -13.873 1.00 0.00 57 LYS A C 9
ATOM 15747 O O . LYS A 1 76 ? 1.996 -8.009 -14.619 1.00 0.00 57 LYS A O 9
ATOM 15766 N N . ALA A 1 77 ? 0.060 -8.814 -13.959 1.00 0.00 58 ALA A N 9
ATOM 15767 C CA . ALA A 1 77 ? -0.688 -8.037 -14.981 1.00 0.00 58 ALA A CA 9
ATOM 15768 C C . ALA A 1 77 ? -0.278 -6.564 -14.951 1.00 0.00 58 ALA A C 9
ATOM 15769 O O . ALA A 1 77 ? 0.535 -6.120 -15.737 1.00 0.00 58 ALA A O 9
ATOM 15776 N N . ASN A 1 78 ? -0.842 -5.801 -14.057 1.00 0.00 59 ASN A N 9
ATOM 15777 C CA . ASN A 1 78 ? -0.490 -4.354 -13.986 1.00 0.00 59 ASN A CA 9
ATOM 15778 C C . ASN A 1 78 ? -0.261 -3.925 -12.535 1.00 0.00 59 ASN A C 9
ATOM 15779 O O . ASN A 1 78 ? 0.008 -4.735 -11.669 1.00 0.00 59 ASN A O 9
ATOM 15790 N N . PHE A 1 79 ? -0.366 -2.652 -12.266 1.00 0.00 60 PHE A N 9
ATOM 15791 C CA . PHE A 1 79 ? -0.156 -2.159 -10.876 1.00 0.00 60 PHE A CA 9
ATOM 15792 C C . PHE A 1 79 ? -0.438 -0.656 -10.798 1.00 0.00 60 PHE A C 9
ATOM 15793 O O . PHE A 1 79 ? -0.900 -0.152 -9.794 1.00 0.00 60 PHE A O 9
ATOM 15810 N N . GLU A 1 80 ? -0.164 0.064 -11.851 1.00 0.00 61 GLU A N 9
ATOM 15811 C CA . GLU A 1 80 ? -0.417 1.535 -11.835 1.00 0.00 61 GLU A CA 9
ATOM 15812 C C . GLU A 1 80 ? -1.901 1.812 -11.592 1.00 0.00 61 GLU A C 9
ATOM 15813 O O . GLU A 1 80 ? -2.324 2.021 -10.472 1.00 0.00 61 GLU A O 9
ATOM 15825 N N . GLU A 1 81 ? -2.697 1.815 -12.628 1.00 0.00 62 GLU A N 9
ATOM 15826 C CA . GLU A 1 81 ? -4.152 2.078 -12.440 1.00 0.00 62 GLU A CA 9
ATOM 15827 C C . GLU A 1 81 ? -4.661 1.294 -11.230 1.00 0.00 62 GLU A C 9
ATOM 15828 O O . GLU A 1 81 ? -5.434 1.791 -10.435 1.00 0.00 62 GLU A O 9
ATOM 15840 N N . VAL A 1 82 ? -4.218 0.075 -11.073 1.00 0.00 63 VAL A N 9
ATOM 15841 C CA . VAL A 1 82 ? -4.664 -0.728 -9.900 1.00 0.00 63 VAL A CA 9
ATOM 15842 C C . VAL A 1 82 ? -4.376 0.053 -8.622 1.00 0.00 63 VAL A C 9
ATOM 15843 O O . VAL A 1 82 ? -5.097 -0.031 -7.650 1.00 0.00 63 VAL A O 9
ATOM 15856 N N . ALA A 1 83 ? -3.321 0.814 -8.623 1.00 0.00 64 ALA A N 9
ATOM 15857 C CA . ALA A 1 83 ? -2.978 1.607 -7.415 1.00 0.00 64 ALA A CA 9
ATOM 15858 C C . ALA A 1 83 ? -3.801 2.893 -7.387 1.00 0.00 64 ALA A C 9
ATOM 15859 O O . ALA A 1 83 ? -4.581 3.127 -6.486 1.00 0.00 64 ALA A O 9
ATOM 15866 N N . THR A 1 84 ? -3.636 3.726 -8.374 1.00 0.00 65 THR A N 9
ATOM 15867 C CA . THR A 1 84 ? -4.408 4.997 -8.410 1.00 0.00 65 THR A CA 9
ATOM 15868 C C . THR A 1 84 ? -5.866 4.739 -8.026 1.00 0.00 65 THR A C 9
ATOM 15869 O O . THR A 1 84 ? -6.559 5.617 -7.549 1.00 0.00 65 THR A O 9
ATOM 15880 N N . ARG A 1 85 ? -6.340 3.544 -8.237 1.00 0.00 66 ARG A N 9
ATOM 15881 C CA . ARG A 1 85 ? -7.754 3.232 -7.892 1.00 0.00 66 ARG A CA 9
ATOM 15882 C C . ARG A 1 85 ? -7.847 2.672 -6.471 1.00 0.00 66 ARG A C 9
ATOM 15883 O O . ARG A 1 85 ? -8.597 3.156 -5.648 1.00 0.00 66 ARG A O 9
ATOM 15904 N N . VAL A 1 86 ? -7.105 1.642 -6.191 1.00 0.00 67 VAL A N 9
ATOM 15905 C CA . VAL A 1 86 ? -7.156 1.022 -4.837 1.00 0.00 67 VAL A CA 9
ATOM 15906 C C . VAL A 1 86 ? -6.043 1.577 -3.934 1.00 0.00 67 VAL A C 9
ATOM 15907 O O . VAL A 1 86 ? -5.326 0.831 -3.298 1.00 0.00 67 VAL A O 9
ATOM 15920 N N . SER A 1 87 ? -5.878 2.871 -3.870 1.00 0.00 68 SER A N 9
ATOM 15921 C CA . SER A 1 87 ? -4.790 3.419 -3.008 1.00 0.00 68 SER A CA 9
ATOM 15922 C C . SER A 1 87 ? -5.312 4.467 -2.015 1.00 0.00 68 SER A C 9
ATOM 15923 O O . SER A 1 87 ? -6.456 4.875 -2.058 1.00 0.00 68 SER A O 9
ATOM 15931 N N . ASP A 1 88 ? -4.465 4.884 -1.107 1.00 0.00 69 ASP A N 9
ATOM 15932 C CA . ASP A 1 88 ? -4.869 5.888 -0.074 1.00 0.00 69 ASP A CA 9
ATOM 15933 C C . ASP A 1 88 ? -5.319 7.200 -0.718 1.00 0.00 69 ASP A C 9
ATOM 15934 O O . ASP A 1 88 ? -4.531 8.103 -0.905 1.00 0.00 69 ASP A O 9
ATOM 15943 N N . CYS A 1 89 ? -6.589 7.299 -1.033 1.00 0.00 70 CYS A N 9
ATOM 15944 C CA . CYS A 1 89 ? -7.148 8.542 -1.655 1.00 0.00 70 CYS A CA 9
ATOM 15945 C C . CYS A 1 89 ? -6.073 9.306 -2.432 1.00 0.00 70 CYS A C 9
ATOM 15946 O O . CYS A 1 89 ? -5.871 9.087 -3.610 1.00 0.00 70 CYS A O 9
ATOM 15954 N N . SER A 1 90 ? -5.370 10.192 -1.774 1.00 0.00 71 SER A N 9
ATOM 15955 C CA . SER A 1 90 ? -4.293 10.949 -2.470 1.00 0.00 71 SER A CA 9
ATOM 15956 C C . SER A 1 90 ? -3.504 9.981 -3.337 1.00 0.00 71 SER A C 9
ATOM 15957 O O . SER A 1 90 ? -3.388 10.146 -4.536 1.00 0.00 71 SER A O 9
ATOM 15965 N N . SER A 1 91 ? -2.987 8.951 -2.736 1.00 0.00 72 SER A N 9
ATOM 15966 C CA . SER A 1 91 ? -2.232 7.942 -3.522 1.00 0.00 72 SER A CA 9
ATOM 15967 C C . SER A 1 91 ? -3.094 7.504 -4.702 1.00 0.00 72 SER A C 9
ATOM 15968 O O . SER A 1 91 ? -2.606 7.285 -5.785 1.00 0.00 72 SER A O 9
ATOM 15976 N N . ALA A 1 92 ? -4.382 7.405 -4.520 1.00 0.00 73 ALA A N 9
ATOM 15977 C CA . ALA A 1 92 ? -5.240 7.017 -5.673 1.00 0.00 73 ALA A CA 9
ATOM 15978 C C . ALA A 1 92 ? -4.865 7.913 -6.849 1.00 0.00 73 ALA A C 9
ATOM 15979 O O . ALA A 1 92 ? -4.957 7.533 -7.999 1.00 0.00 73 ALA A O 9
ATOM 15986 N N . LYS A 1 93 ? -4.394 9.093 -6.551 1.00 0.00 74 LYS A N 9
ATOM 15987 C CA . LYS A 1 93 ? -3.946 10.018 -7.626 1.00 0.00 74 LYS A CA 9
ATOM 15988 C C . LYS A 1 93 ? -2.478 9.702 -7.917 1.00 0.00 74 LYS A C 9
ATOM 15989 O O . LYS A 1 93 ? -2.001 9.814 -9.028 1.00 0.00 74 LYS A O 9
ATOM 16008 N N . ARG A 1 94 ? -1.777 9.273 -6.901 1.00 0.00 75 ARG A N 9
ATOM 16009 C CA . ARG A 1 94 ? -0.344 8.896 -7.047 1.00 0.00 75 ARG A CA 9
ATOM 16010 C C . ARG A 1 94 ? -0.188 7.419 -6.662 1.00 0.00 75 ARG A C 9
ATOM 16011 O O . ARG A 1 94 ? 0.551 7.074 -5.762 1.00 0.00 75 ARG A O 9
ATOM 16032 N N . GLY A 1 95 ? -0.913 6.551 -7.319 1.00 0.00 76 GLY A N 9
ATOM 16033 C CA . GLY A 1 95 ? -0.852 5.102 -6.976 1.00 0.00 76 GLY A CA 9
ATOM 16034 C C . GLY A 1 95 ? 0.418 4.479 -7.537 1.00 0.00 76 GLY A C 9
ATOM 16035 O O . GLY A 1 95 ? 0.778 3.371 -7.195 1.00 0.00 76 GLY A O 9
ATOM 16039 N N . GLY A 1 96 ? 1.106 5.173 -8.394 1.00 0.00 77 GLY A N 9
ATOM 16040 C CA . GLY A 1 96 ? 2.350 4.599 -8.962 1.00 0.00 77 GLY A CA 9
ATOM 16041 C C . GLY A 1 96 ? 3.273 4.180 -7.820 1.00 0.00 77 GLY A C 9
ATOM 16042 O O . GLY A 1 96 ? 3.152 3.101 -7.259 1.00 0.00 77 GLY A O 9
ATOM 16046 N N . ASP A 1 97 ? 4.196 5.022 -7.462 1.00 0.00 78 ASP A N 9
ATOM 16047 C CA . ASP A 1 97 ? 5.120 4.654 -6.360 1.00 0.00 78 ASP A CA 9
ATOM 16048 C C . ASP A 1 97 ? 5.669 5.892 -5.652 1.00 0.00 78 ASP A C 9
ATOM 16049 O O . ASP A 1 97 ? 5.526 7.007 -6.111 1.00 0.00 78 ASP A O 9
ATOM 16058 N N . LEU A 1 98 ? 6.315 5.686 -4.540 1.00 0.00 79 LEU A N 9
ATOM 16059 C CA . LEU A 1 98 ? 6.903 6.826 -3.786 1.00 0.00 79 LEU A CA 9
ATOM 16060 C C . LEU A 1 98 ? 8.182 7.275 -4.491 1.00 0.00 79 LEU A C 9
ATOM 16061 O O . LEU A 1 98 ? 8.364 8.431 -4.817 1.00 0.00 79 LEU A O 9
ATOM 16077 N N . GLY A 1 99 ? 9.068 6.348 -4.715 1.00 0.00 80 GLY A N 9
ATOM 16078 C CA . GLY A 1 99 ? 10.356 6.661 -5.384 1.00 0.00 80 GLY A CA 9
ATOM 16079 C C . GLY A 1 99 ? 11.473 6.443 -4.381 1.00 0.00 80 GLY A C 9
ATOM 16080 O O . GLY A 1 99 ? 12.155 5.443 -4.403 1.00 0.00 80 GLY A O 9
ATOM 16084 N N . SER A 1 100 ? 11.648 7.369 -3.488 1.00 0.00 81 SER A N 9
ATOM 16085 C CA . SER A 1 100 ? 12.717 7.219 -2.469 1.00 0.00 81 SER A CA 9
ATOM 16086 C C . SER A 1 100 ? 12.391 8.031 -1.220 1.00 0.00 81 SER A C 9
ATOM 16087 O O . SER A 1 100 ? 12.089 9.206 -1.286 1.00 0.00 81 SER A O 9
ATOM 16095 N N . PHE A 1 101 ? 12.451 7.405 -0.084 1.00 0.00 82 PHE A N 9
ATOM 16096 C CA . PHE A 1 101 ? 12.150 8.117 1.185 1.00 0.00 82 PHE A CA 9
ATOM 16097 C C . PHE A 1 101 ? 12.806 7.366 2.345 1.00 0.00 82 PHE A C 9
ATOM 16098 O O . PHE A 1 101 ? 13.815 6.713 2.173 1.00 0.00 82 PHE A O 9
ATOM 16115 N N . GLY A 1 102 ? 12.253 7.445 3.520 1.00 0.00 83 GLY A N 9
ATOM 16116 C CA . GLY A 1 102 ? 12.867 6.722 4.665 1.00 0.00 83 GLY A CA 9
ATOM 16117 C C . GLY A 1 102 ? 12.406 7.349 5.977 1.00 0.00 83 GLY A C 9
ATOM 16118 O O . GLY A 1 102 ? 11.520 6.848 6.640 1.00 0.00 83 GLY A O 9
ATOM 16122 N N . ARG A 1 103 ? 13.003 8.441 6.361 1.00 0.00 84 ARG A N 9
ATOM 16123 C CA . ARG A 1 103 ? 12.604 9.100 7.636 1.00 0.00 84 ARG A CA 9
ATOM 16124 C C . ARG A 1 103 ? 11.759 10.347 7.355 1.00 0.00 84 ARG A C 9
ATOM 16125 O O . ARG A 1 103 ? 12.166 11.232 6.629 1.00 0.00 84 ARG A O 9
ATOM 16146 N N . GLY A 1 104 ? 10.593 10.431 7.936 1.00 0.00 85 GLY A N 9
ATOM 16147 C CA . GLY A 1 104 ? 9.732 11.630 7.716 1.00 0.00 85 GLY A CA 9
ATOM 16148 C C . GLY A 1 104 ? 8.680 11.347 6.639 1.00 0.00 85 GLY A C 9
ATOM 16149 O O . GLY A 1 104 ? 7.983 12.239 6.196 1.00 0.00 85 GLY A O 9
ATOM 16153 N N . GLN A 1 105 ? 8.553 10.122 6.211 1.00 0.00 86 GLN A N 9
ATOM 16154 C CA . GLN A 1 105 ? 7.536 9.807 5.163 1.00 0.00 86 GLN A CA 9
ATOM 16155 C C . GLN A 1 105 ? 6.635 8.662 5.626 1.00 0.00 86 GLN A C 9
ATOM 16156 O O . GLN A 1 105 ? 5.446 8.826 5.812 1.00 0.00 86 GLN A O 9
ATOM 16170 N N . MET A 1 106 ? 7.199 7.501 5.802 1.00 0.00 87 MET A N 9
ATOM 16171 C CA . MET A 1 106 ? 6.395 6.328 6.242 1.00 0.00 87 MET A CA 9
ATOM 16172 C C . MET A 1 106 ? 6.701 6.002 7.709 1.00 0.00 87 MET A C 9
ATOM 16173 O O . MET A 1 106 ? 7.845 5.940 8.115 1.00 0.00 87 MET A O 9
ATOM 16187 N N . GLN A 1 107 ? 5.686 5.806 8.508 1.00 0.00 88 GLN A N 9
ATOM 16188 C CA . GLN A 1 107 ? 5.916 5.499 9.952 1.00 0.00 88 GLN A CA 9
ATOM 16189 C C . GLN A 1 107 ? 6.790 4.244 10.107 1.00 0.00 88 GLN A C 9
ATOM 16190 O O . GLN A 1 107 ? 7.571 3.910 9.238 1.00 0.00 88 GLN A O 9
ATOM 16204 N N . LYS A 1 108 ? 6.674 3.557 11.214 1.00 0.00 89 LYS A N 9
ATOM 16205 C CA . LYS A 1 108 ? 7.507 2.337 11.438 1.00 0.00 89 LYS A CA 9
ATOM 16206 C C . LYS A 1 108 ? 6.928 1.069 10.768 1.00 0.00 89 LYS A C 9
ATOM 16207 O O . LYS A 1 108 ? 7.667 0.135 10.530 1.00 0.00 89 LYS A O 9
ATOM 16226 N N . PRO A 1 109 ? 5.640 1.040 10.490 1.00 0.00 90 PRO A N 9
ATOM 16227 C CA . PRO A 1 109 ? 5.054 -0.168 9.864 1.00 0.00 90 PRO A CA 9
ATOM 16228 C C . PRO A 1 109 ? 5.437 -0.244 8.385 1.00 0.00 90 PRO A C 9
ATOM 16229 O O . PRO A 1 109 ? 6.058 -1.192 7.946 1.00 0.00 90 PRO A O 9
ATOM 16240 N N . PHE A 1 110 ? 5.091 0.745 7.610 1.00 0.00 91 PHE A N 9
ATOM 16241 C CA . PHE A 1 110 ? 5.466 0.702 6.170 1.00 0.00 91 PHE A CA 9
ATOM 16242 C C . PHE A 1 110 ? 6.985 0.627 6.047 1.00 0.00 91 PHE A C 9
ATOM 16243 O O . PHE A 1 110 ? 7.529 -0.253 5.414 1.00 0.00 91 PHE A O 9
ATOM 16260 N N . GLU A 1 111 ? 7.669 1.569 6.628 1.00 0.00 92 GLU A N 9
ATOM 16261 C CA . GLU A 1 111 ? 9.156 1.589 6.534 1.00 0.00 92 GLU A CA 9
ATOM 16262 C C . GLU A 1 111 ? 9.722 0.177 6.661 1.00 0.00 92 GLU A C 9
ATOM 16263 O O . GLU A 1 111 ? 10.229 -0.384 5.711 1.00 0.00 92 GLU A O 9
ATOM 16275 N N . GLU A 1 112 ? 9.642 -0.402 7.823 1.00 0.00 93 GLU A N 9
ATOM 16276 C CA . GLU A 1 112 ? 10.181 -1.778 7.996 1.00 0.00 93 GLU A CA 9
ATOM 16277 C C . GLU A 1 112 ? 9.759 -2.652 6.808 1.00 0.00 93 GLU A C 9
ATOM 16278 O O . GLU A 1 112 ? 10.436 -3.592 6.444 1.00 0.00 93 GLU A O 9
ATOM 16290 N N . ALA A 1 113 ? 8.648 -2.338 6.193 1.00 0.00 94 ALA A N 9
ATOM 16291 C CA . ALA A 1 113 ? 8.193 -3.142 5.023 1.00 0.00 94 ALA A CA 9
ATOM 16292 C C . ALA A 1 113 ? 9.164 -2.965 3.860 1.00 0.00 94 ALA A C 9
ATOM 16293 O O . ALA A 1 113 ? 9.744 -3.913 3.368 1.00 0.00 94 ALA A O 9
ATOM 16300 N N . THR A 1 114 ? 9.348 -1.755 3.419 1.00 0.00 95 THR A N 9
ATOM 16301 C CA . THR A 1 114 ? 10.286 -1.515 2.290 1.00 0.00 95 THR A CA 9
ATOM 16302 C C . THR A 1 114 ? 11.713 -1.798 2.749 1.00 0.00 95 THR A C 9
ATOM 16303 O O . THR A 1 114 ? 12.563 -2.193 1.976 1.00 0.00 95 THR A O 9
ATOM 16314 N N . TYR A 1 115 ? 11.973 -1.614 4.011 1.00 0.00 96 TYR A N 9
ATOM 16315 C CA . TYR A 1 115 ? 13.337 -1.887 4.537 1.00 0.00 96 TYR A CA 9
ATOM 16316 C C . TYR A 1 115 ? 13.535 -3.399 4.662 1.00 0.00 96 TYR A C 9
ATOM 16317 O O . TYR A 1 115 ? 14.637 -3.904 4.590 1.00 0.00 96 TYR A O 9
ATOM 16335 N N . ALA A 1 116 ? 12.463 -4.121 4.850 1.00 0.00 97 ALA A N 9
ATOM 16336 C CA . ALA A 1 116 ? 12.565 -5.603 4.982 1.00 0.00 97 ALA A CA 9
ATOM 16337 C C . ALA A 1 116 ? 12.607 -6.267 3.601 1.00 0.00 97 ALA A C 9
ATOM 16338 O O . ALA A 1 116 ? 13.149 -7.342 3.437 1.00 0.00 97 ALA A O 9
ATOM 16345 N N . LEU A 1 117 ? 12.032 -5.644 2.607 1.00 0.00 98 LEU A N 9
ATOM 16346 C CA . LEU A 1 117 ? 12.037 -6.254 1.244 1.00 0.00 98 LEU A CA 9
ATOM 16347 C C . LEU A 1 117 ? 13.314 -5.881 0.487 1.00 0.00 98 LEU A C 9
ATOM 16348 O O . LEU A 1 117 ? 14.158 -5.162 0.986 1.00 0.00 98 LEU A O 9
ATOM 16364 N N . LYS A 1 118 ? 13.459 -6.364 -0.718 1.00 0.00 99 LYS A N 9
ATOM 16365 C CA . LYS A 1 118 ? 14.677 -6.039 -1.515 1.00 0.00 99 LYS A CA 9
ATOM 16366 C C . LYS A 1 118 ? 14.574 -6.656 -2.914 1.00 0.00 99 LYS A C 9
ATOM 16367 O O . LYS A 1 118 ? 15.373 -7.485 -3.299 1.00 0.00 99 LYS A O 9
ATOM 16386 N N . VAL A 1 119 ? 13.592 -6.254 -3.676 1.00 0.00 100 VAL A N 9
ATOM 16387 C CA . VAL A 1 119 ? 13.432 -6.813 -5.050 1.00 0.00 100 VAL A CA 9
ATOM 16388 C C . VAL A 1 119 ? 13.363 -8.341 -4.995 1.00 0.00 100 VAL A C 9
ATOM 16389 O O . VAL A 1 119 ? 13.642 -9.020 -5.963 1.00 0.00 100 VAL A O 9
ATOM 16402 N N . GLY A 1 120 ? 12.991 -8.886 -3.870 1.00 0.00 101 GLY A N 9
ATOM 16403 C CA . GLY A 1 120 ? 12.902 -10.369 -3.752 1.00 0.00 101 GLY A CA 9
ATOM 16404 C C . GLY A 1 120 ? 11.449 -10.775 -3.500 1.00 0.00 101 GLY A C 9
ATOM 16405 O O . GLY A 1 120 ? 11.040 -11.878 -3.805 1.00 0.00 101 GLY A O 9
ATOM 16409 N N . ASP A 1 121 ? 10.667 -9.891 -2.943 1.00 0.00 102 ASP A N 9
ATOM 16410 C CA . ASP A 1 121 ? 9.239 -10.222 -2.667 1.00 0.00 102 ASP A CA 9
ATOM 16411 C C . ASP A 1 121 ? 8.336 -9.063 -3.097 1.00 0.00 102 ASP A C 9
ATOM 16412 O O . ASP A 1 121 ? 8.790 -8.083 -3.654 1.00 0.00 102 ASP A O 9
ATOM 16421 N N . ILE A 1 122 ? 7.062 -9.165 -2.835 1.00 0.00 103 ILE A N 9
ATOM 16422 C CA . ILE A 1 122 ? 6.129 -8.067 -3.220 1.00 0.00 103 ILE A CA 9
ATOM 16423 C C . ILE A 1 122 ? 5.499 -7.457 -1.966 1.00 0.00 103 ILE A C 9
ATOM 16424 O O . ILE A 1 122 ? 4.374 -6.998 -1.981 1.00 0.00 103 ILE A O 9
ATOM 16440 N N . SER A 1 123 ? 6.221 -7.451 -0.881 1.00 0.00 104 SER A N 9
ATOM 16441 C CA . SER A 1 123 ? 5.678 -6.874 0.382 1.00 0.00 104 SER A CA 9
ATOM 16442 C C . SER A 1 123 ? 4.366 -7.565 0.767 1.00 0.00 104 SER A C 9
ATOM 16443 O O . SER A 1 123 ? 3.325 -7.301 0.199 1.00 0.00 104 SER A O 9
ATOM 16451 N N . ASP A 1 124 ? 4.408 -8.446 1.730 1.00 0.00 105 ASP A N 9
ATOM 16452 C CA . ASP A 1 124 ? 3.162 -9.150 2.151 1.00 0.00 105 ASP A CA 9
ATOM 16453 C C . ASP A 1 124 ? 2.075 -8.131 2.507 1.00 0.00 105 ASP A C 9
ATOM 16454 O O . ASP A 1 124 ? 2.222 -6.948 2.275 1.00 0.00 105 ASP A O 9
ATOM 16463 N N . ILE A 1 125 ? 0.983 -8.581 3.065 1.00 0.00 106 ILE A N 9
ATOM 16464 C CA . ILE A 1 125 ? -0.111 -7.632 3.429 1.00 0.00 106 ILE A CA 9
ATOM 16465 C C . ILE A 1 125 ? 0.415 -6.541 4.366 1.00 0.00 106 ILE A C 9
ATOM 16466 O O . ILE A 1 125 ? 0.648 -6.772 5.536 1.00 0.00 106 ILE A O 9
ATOM 16482 N N . VAL A 1 126 ? 0.596 -5.351 3.861 1.00 0.00 107 VAL A N 9
ATOM 16483 C CA . VAL A 1 126 ? 1.097 -4.242 4.725 1.00 0.00 107 VAL A CA 9
ATOM 16484 C C . VAL A 1 126 ? -0.076 -3.595 5.465 1.00 0.00 107 VAL A C 9
ATOM 16485 O O . VAL A 1 126 ? -0.585 -2.565 5.069 1.00 0.00 107 VAL A O 9
ATOM 16498 N N . ASP A 1 127 ? -0.518 -4.203 6.533 1.00 0.00 108 ASP A N 9
ATOM 16499 C CA . ASP A 1 127 ? -1.668 -3.636 7.296 1.00 0.00 108 ASP A CA 9
ATOM 16500 C C . ASP A 1 127 ? -1.184 -2.681 8.391 1.00 0.00 108 ASP A C 9
ATOM 16501 O O . ASP A 1 127 ? -0.591 -3.091 9.370 1.00 0.00 108 ASP A O 9
ATOM 16510 N N . THR A 1 128 ? -1.449 -1.412 8.239 1.00 0.00 109 THR A N 9
ATOM 16511 C CA . THR A 1 128 ? -1.027 -0.425 9.276 1.00 0.00 109 THR A CA 9
ATOM 16512 C C . THR A 1 128 ? -1.735 0.913 9.040 1.00 0.00 109 THR A C 9
ATOM 16513 O O . THR A 1 128 ? -2.902 0.947 8.702 1.00 0.00 109 THR A O 9
ATOM 16524 N N . ASP A 1 129 ? -1.048 2.010 9.222 1.00 0.00 110 ASP A N 9
ATOM 16525 C CA . ASP A 1 129 ? -1.691 3.345 9.014 1.00 0.00 110 ASP A CA 9
ATOM 16526 C C . ASP A 1 129 ? -2.653 3.301 7.821 1.00 0.00 110 ASP A C 9
ATOM 16527 O O . ASP A 1 129 ? -2.443 2.569 6.875 1.00 0.00 110 ASP A O 9
ATOM 16536 N N . SER A 1 130 ? -3.709 4.073 7.866 1.00 0.00 111 SER A N 9
ATOM 16537 C CA . SER A 1 130 ? -4.699 4.082 6.742 1.00 0.00 111 SER A CA 9
ATOM 16538 C C . SER A 1 130 ? -5.411 2.732 6.633 1.00 0.00 111 SER A C 9
ATOM 16539 O O . SER A 1 130 ? -6.623 2.654 6.674 1.00 0.00 111 SER A O 9
ATOM 16547 N N . GLY A 1 131 ? -4.670 1.672 6.487 1.00 0.00 112 GLY A N 9
ATOM 16548 C CA . GLY A 1 131 ? -5.300 0.328 6.368 1.00 0.00 112 GLY A CA 9
ATOM 16549 C C . GLY A 1 131 ? -4.261 -0.669 5.859 1.00 0.00 112 GLY A C 9
ATOM 16550 O O . GLY A 1 131 ? -3.153 -0.731 6.354 1.00 0.00 112 GLY A O 9
ATOM 16554 N N . VAL A 1 132 ? -4.601 -1.445 4.869 1.00 0.00 113 VAL A N 9
ATOM 16555 C CA . VAL A 1 132 ? -3.620 -2.427 4.329 1.00 0.00 113 VAL A CA 9
ATOM 16556 C C . VAL A 1 132 ? -3.093 -1.943 2.980 1.00 0.00 113 VAL A C 9
ATOM 16557 O O . VAL A 1 132 ? -3.847 -1.605 2.089 1.00 0.00 113 VAL A O 9
ATOM 16570 N N . HIS A 1 133 ? -1.799 -1.890 2.832 1.00 0.00 114 HIS A N 9
ATOM 16571 C CA . HIS A 1 133 ? -1.216 -1.409 1.550 1.00 0.00 114 HIS A CA 9
ATOM 16572 C C . HIS A 1 133 ? -0.375 -2.507 0.891 1.00 0.00 114 HIS A C 9
ATOM 16573 O O . HIS A 1 133 ? -0.236 -3.597 1.409 1.00 0.00 114 HIS A O 9
ATOM 16587 N N . ILE A 1 134 ? 0.196 -2.214 -0.246 1.00 0.00 115 ILE A N 9
ATOM 16588 C CA . ILE A 1 134 ? 1.048 -3.220 -0.949 1.00 0.00 115 ILE A CA 9
ATOM 16589 C C . ILE A 1 134 ? 2.239 -2.487 -1.587 1.00 0.00 115 ILE A C 9
ATOM 16590 O O . ILE A 1 134 ? 2.093 -1.753 -2.545 1.00 0.00 115 ILE A O 9
ATOM 16606 N N . ILE A 1 135 ? 3.410 -2.659 -1.040 1.00 0.00 116 ILE A N 9
ATOM 16607 C CA . ILE A 1 135 ? 4.605 -1.953 -1.589 1.00 0.00 116 ILE A CA 9
ATOM 16608 C C . ILE A 1 135 ? 5.318 -2.817 -2.632 1.00 0.00 116 ILE A C 9
ATOM 16609 O O . ILE A 1 135 ? 5.342 -4.028 -2.540 1.00 0.00 116 ILE A O 9
ATOM 16625 N N . LYS A 1 136 ? 5.907 -2.199 -3.622 1.00 0.00 117 LYS A N 9
ATOM 16626 C CA . LYS A 1 136 ? 6.628 -2.984 -4.669 1.00 0.00 117 LYS A CA 9
ATOM 16627 C C . LYS A 1 136 ? 7.927 -2.274 -5.063 1.00 0.00 117 LYS A C 9
ATOM 16628 O O . LYS A 1 136 ? 7.918 -1.297 -5.786 1.00 0.00 117 LYS A O 9
ATOM 16647 N N . ARG A 1 137 ? 9.045 -2.760 -4.594 1.00 0.00 118 ARG A N 9
ATOM 16648 C CA . ARG A 1 137 ? 10.345 -2.116 -4.942 1.00 0.00 118 ARG A CA 9
ATOM 16649 C C . ARG A 1 137 ? 11.091 -2.958 -5.983 1.00 0.00 118 ARG A C 9
ATOM 16650 O O . ARG A 1 137 ? 11.699 -3.961 -5.665 1.00 0.00 118 ARG A O 9
ATOM 16671 N N . THR A 1 138 ? 11.052 -2.553 -7.224 1.00 0.00 119 THR A N 9
ATOM 16672 C CA . THR A 1 138 ? 11.761 -3.322 -8.290 1.00 0.00 119 THR A CA 9
ATOM 16673 C C . THR A 1 138 ? 11.578 -4.827 -8.081 1.00 0.00 119 THR A C 9
ATOM 16674 O O . THR A 1 138 ? 12.434 -5.619 -8.426 1.00 0.00 119 THR A O 9
ATOM 16685 N N . ALA A 1 139 ? 10.471 -5.231 -7.523 1.00 0.00 120 ALA A N 9
ATOM 16686 C CA . ALA A 1 139 ? 10.241 -6.686 -7.300 1.00 0.00 120 ALA A CA 9
ATOM 16687 C C . ALA A 1 139 ? 9.002 -7.149 -8.069 1.00 0.00 120 ALA A C 9
ATOM 16688 O O . ALA A 1 139 ? 7.946 -6.579 -7.852 1.00 0.00 120 ALA A O 9
ATOM 16696 N N . HIS A 1 20 ? 25.705 12.617 8.928 1.00 0.00 1 HIS A N 10
ATOM 16697 C CA . HIS A 1 20 ? 25.002 13.204 7.750 1.00 0.00 1 HIS A CA 10
ATOM 16698 C C . HIS A 1 20 ? 26.018 13.750 6.743 1.00 0.00 1 HIS A C 10
ATOM 16699 O O . HIS A 1 20 ? 27.213 13.646 6.931 1.00 0.00 1 HIS A O 10
ATOM 16713 N N . MET A 1 21 ? 25.547 14.337 5.677 1.00 0.00 2 MET A N 10
ATOM 16714 C CA . MET A 1 21 ? 26.479 14.899 4.657 1.00 0.00 2 MET A CA 10
ATOM 16715 C C . MET A 1 21 ? 27.455 13.823 4.170 1.00 0.00 2 MET A C 10
ATOM 16716 O O . MET A 1 21 ? 28.656 13.998 4.207 1.00 0.00 2 MET A O 10
ATOM 16730 N N . ALA A 1 22 ? 26.945 12.713 3.708 1.00 0.00 3 ALA A N 10
ATOM 16731 C CA . ALA A 1 22 ? 27.840 11.627 3.212 1.00 0.00 3 ALA A CA 10
ATOM 16732 C C . ALA A 1 22 ? 27.051 10.667 2.318 1.00 0.00 3 ALA A C 10
ATOM 16733 O O . ALA A 1 22 ? 25.972 10.982 1.856 1.00 0.00 3 ALA A O 10
ATOM 16740 N N . SER A 1 23 ? 27.576 9.498 2.069 1.00 0.00 4 SER A N 10
ATOM 16741 C CA . SER A 1 23 ? 26.848 8.525 1.204 1.00 0.00 4 SER A CA 10
ATOM 16742 C C . SER A 1 23 ? 25.414 8.339 1.710 1.00 0.00 4 SER A C 10
ATOM 16743 O O . SER A 1 23 ? 25.176 8.214 2.894 1.00 0.00 4 SER A O 10
ATOM 16751 N N . ARG A 1 24 ? 24.457 8.322 0.821 1.00 0.00 5 ARG A N 10
ATOM 16752 C CA . ARG A 1 24 ? 23.041 8.145 1.257 1.00 0.00 5 ARG A CA 10
ATOM 16753 C C . ARG A 1 24 ? 22.485 6.815 0.741 1.00 0.00 5 ARG A C 10
ATOM 16754 O O . ARG A 1 24 ? 23.205 5.992 0.211 1.00 0.00 5 ARG A O 10
ATOM 16775 N N . ASP A 1 25 ? 21.206 6.600 0.895 1.00 0.00 6 ASP A N 10
ATOM 16776 C CA . ASP A 1 25 ? 20.598 5.323 0.416 1.00 0.00 6 ASP A CA 10
ATOM 16777 C C . ASP A 1 25 ? 19.084 5.484 0.262 1.00 0.00 6 ASP A C 10
ATOM 16778 O O . ASP A 1 25 ? 18.536 5.331 -0.812 1.00 0.00 6 ASP A O 10
ATOM 16787 N N . GLN A 1 26 ? 18.408 5.792 1.331 1.00 0.00 7 GLN A N 10
ATOM 16788 C CA . GLN A 1 26 ? 16.929 5.967 1.260 1.00 0.00 7 GLN A CA 10
ATOM 16789 C C . GLN A 1 26 ? 16.253 4.652 0.861 1.00 0.00 7 GLN A C 10
ATOM 16790 O O . GLN A 1 26 ? 16.891 3.730 0.392 1.00 0.00 7 GLN A O 10
ATOM 16804 N N . VAL A 1 27 ? 14.963 4.561 1.046 1.00 0.00 8 VAL A N 10
ATOM 16805 C CA . VAL A 1 27 ? 14.237 3.308 0.680 1.00 0.00 8 VAL A CA 10
ATOM 16806 C C . VAL A 1 27 ? 13.172 3.604 -0.382 1.00 0.00 8 VAL A C 10
ATOM 16807 O O . VAL A 1 27 ? 12.043 3.926 -0.067 1.00 0.00 8 VAL A O 10
ATOM 16820 N N . LYS A 1 28 ? 13.516 3.487 -1.638 1.00 0.00 9 LYS A N 10
ATOM 16821 C CA . LYS A 1 28 ? 12.509 3.749 -2.707 1.00 0.00 9 LYS A CA 10
ATOM 16822 C C . LYS A 1 28 ? 11.427 2.671 -2.656 1.00 0.00 9 LYS A C 10
ATOM 16823 O O . LYS A 1 28 ? 11.614 1.631 -2.056 1.00 0.00 9 LYS A O 10
ATOM 16842 N N . ALA A 1 29 ? 10.299 2.890 -3.279 1.00 0.00 10 ALA A N 10
ATOM 16843 C CA . ALA A 1 29 ? 9.238 1.835 -3.240 1.00 0.00 10 ALA A CA 10
ATOM 16844 C C . ALA A 1 29 ? 7.913 2.322 -3.835 1.00 0.00 10 ALA A C 10
ATOM 16845 O O . ALA A 1 29 ? 7.735 3.484 -4.143 1.00 0.00 10 ALA A O 10
ATOM 16852 N N . SER A 1 30 ? 6.980 1.418 -3.975 1.00 0.00 11 SER A N 10
ATOM 16853 C CA . SER A 1 30 ? 5.640 1.772 -4.524 1.00 0.00 11 SER A CA 10
ATOM 16854 C C . SER A 1 30 ? 4.572 1.326 -3.526 1.00 0.00 11 SER A C 10
ATOM 16855 O O . SER A 1 30 ? 4.893 0.865 -2.448 1.00 0.00 11 SER A O 10
ATOM 16863 N N . HIS A 1 31 ? 3.308 1.440 -3.844 1.00 0.00 12 HIS A N 10
ATOM 16864 C CA . HIS A 1 31 ? 2.298 0.987 -2.840 1.00 0.00 12 HIS A CA 10
ATOM 16865 C C . HIS A 1 31 ? 0.860 1.053 -3.380 1.00 0.00 12 HIS A C 10
ATOM 16866 O O . HIS A 1 31 ? 0.554 1.780 -4.305 1.00 0.00 12 HIS A O 10
ATOM 16880 N N . ILE A 1 32 ? -0.019 0.294 -2.776 1.00 0.00 13 ILE A N 10
ATOM 16881 C CA . ILE A 1 32 ? -1.452 0.281 -3.196 1.00 0.00 13 ILE A CA 10
ATOM 16882 C C . ILE A 1 32 ? -2.335 0.135 -1.947 1.00 0.00 13 ILE A C 10
ATOM 16883 O O . ILE A 1 32 ? -1.846 -0.088 -0.858 1.00 0.00 13 ILE A O 10
ATOM 16899 N N . LEU A 1 33 ? -3.627 0.251 -2.093 1.00 0.00 14 LEU A N 10
ATOM 16900 C CA . LEU A 1 33 ? -4.522 0.109 -0.907 1.00 0.00 14 LEU A CA 10
ATOM 16901 C C . LEU A 1 33 ? -5.865 -0.489 -1.325 1.00 0.00 14 LEU A C 10
ATOM 16902 O O . LEU A 1 33 ? -6.443 -0.107 -2.321 1.00 0.00 14 LEU A O 10
ATOM 16918 N N . ILE A 1 34 ? -6.372 -1.416 -0.561 1.00 0.00 15 ILE A N 10
ATOM 16919 C CA . ILE A 1 34 ? -7.684 -2.030 -0.906 1.00 0.00 15 ILE A CA 10
ATOM 16920 C C . ILE A 1 34 ? -8.729 -1.654 0.150 1.00 0.00 15 ILE A C 10
ATOM 16921 O O . ILE A 1 34 ? -9.902 -1.933 0.002 1.00 0.00 15 ILE A O 10
ATOM 16937 N N . LYS A 1 35 ? -8.306 -1.020 1.212 1.00 0.00 16 LYS A N 10
ATOM 16938 C CA . LYS A 1 35 ? -9.263 -0.615 2.284 1.00 0.00 16 LYS A CA 10
ATOM 16939 C C . LYS A 1 35 ? -9.887 -1.849 2.941 1.00 0.00 16 LYS A C 10
ATOM 16940 O O . LYS A 1 35 ? -9.832 -2.942 2.415 1.00 0.00 16 LYS A O 10
ATOM 16959 N N . HIS A 1 36 ? -10.476 -1.679 4.093 1.00 0.00 17 HIS A N 10
ATOM 16960 C CA . HIS A 1 36 ? -11.103 -2.836 4.793 1.00 0.00 17 HIS A CA 10
ATOM 16961 C C . HIS A 1 36 ? -11.785 -2.368 6.082 1.00 0.00 17 HIS A C 10
ATOM 16962 O O . HIS A 1 36 ? -12.214 -1.236 6.191 1.00 0.00 17 HIS A O 10
ATOM 16976 N N . GLN A 1 37 ? -11.891 -3.229 7.056 1.00 0.00 18 GLN A N 10
ATOM 16977 C CA . GLN A 1 37 ? -12.547 -2.831 8.334 1.00 0.00 18 GLN A CA 10
ATOM 16978 C C . GLN A 1 37 ? -11.741 -1.727 9.023 1.00 0.00 18 GLN A C 10
ATOM 16979 O O . GLN A 1 37 ? -12.006 -0.553 8.854 1.00 0.00 18 GLN A O 10
ATOM 16993 N N . GLY A 1 38 ? -10.760 -2.094 9.800 1.00 0.00 19 GLY A N 10
ATOM 16994 C CA . GLY A 1 38 ? -9.938 -1.067 10.500 1.00 0.00 19 GLY A CA 10
ATOM 16995 C C . GLY A 1 38 ? -10.814 -0.312 11.503 1.00 0.00 19 GLY A C 10
ATOM 16996 O O . GLY A 1 38 ? -11.579 -0.902 12.240 1.00 0.00 19 GLY A O 10
ATOM 17000 N N . SER A 1 39 ? -10.711 0.989 11.538 1.00 0.00 20 SER A N 10
ATOM 17001 C CA . SER A 1 39 ? -11.542 1.775 12.496 1.00 0.00 20 SER A CA 10
ATOM 17002 C C . SER A 1 39 ? -11.584 3.249 12.080 1.00 0.00 20 SER A C 10
ATOM 17003 O O . SER A 1 39 ? -10.587 3.943 12.119 1.00 0.00 20 SER A O 10
ATOM 17011 N N . ARG A 1 40 ? -12.730 3.730 11.682 1.00 0.00 21 ARG A N 10
ATOM 17012 C CA . ARG A 1 40 ? -12.836 5.158 11.265 1.00 0.00 21 ARG A CA 10
ATOM 17013 C C . ARG A 1 40 ? -14.279 5.488 10.872 1.00 0.00 21 ARG A C 10
ATOM 17014 O O . ARG A 1 40 ? -15.211 4.820 11.276 1.00 0.00 21 ARG A O 10
ATOM 17035 N N . ARG A 1 41 ? -14.472 6.514 10.087 1.00 0.00 22 ARG A N 10
ATOM 17036 C CA . ARG A 1 41 ? -15.856 6.886 9.672 1.00 0.00 22 ARG A CA 10
ATOM 17037 C C . ARG A 1 41 ? -16.252 6.125 8.402 1.00 0.00 22 ARG A C 10
ATOM 17038 O O . ARG A 1 41 ? -16.880 5.087 8.460 1.00 0.00 22 ARG A O 10
ATOM 17059 N N . LYS A 1 42 ? -15.891 6.634 7.256 1.00 0.00 23 LYS A N 10
ATOM 17060 C CA . LYS A 1 42 ? -16.250 5.938 5.987 1.00 0.00 23 LYS A CA 10
ATOM 17061 C C . LYS A 1 42 ? -14.996 5.357 5.328 1.00 0.00 23 LYS A C 10
ATOM 17062 O O . LYS A 1 42 ? -15.061 4.737 4.286 1.00 0.00 23 LYS A O 10
ATOM 17081 N N . ALA A 1 43 ? -13.854 5.549 5.932 1.00 0.00 24 ALA A N 10
ATOM 17082 C CA . ALA A 1 43 ? -12.593 5.003 5.347 1.00 0.00 24 ALA A CA 10
ATOM 17083 C C . ALA A 1 43 ? -12.205 5.770 4.078 1.00 0.00 24 ALA A C 10
ATOM 17084 O O . ALA A 1 43 ? -12.305 5.261 2.979 1.00 0.00 24 ALA A O 10
ATOM 17091 N N . SER A 1 44 ? -11.750 6.985 4.223 1.00 0.00 25 SER A N 10
ATOM 17092 C CA . SER A 1 44 ? -11.340 7.781 3.027 1.00 0.00 25 SER A CA 10
ATOM 17093 C C . SER A 1 44 ? -12.544 8.080 2.127 1.00 0.00 25 SER A C 10
ATOM 17094 O O . SER A 1 44 ? -13.612 7.524 2.292 1.00 0.00 25 SER A O 10
ATOM 17102 N N . TRP A 1 45 ? -12.372 8.957 1.172 1.00 0.00 26 TRP A N 10
ATOM 17103 C CA . TRP A 1 45 ? -13.494 9.302 0.250 1.00 0.00 26 TRP A CA 10
ATOM 17104 C C . TRP A 1 45 ? -14.693 9.831 1.041 1.00 0.00 26 TRP A C 10
ATOM 17105 O O . TRP A 1 45 ? -14.689 9.846 2.256 1.00 0.00 26 TRP A O 10
ATOM 17126 N N . LYS A 1 46 ? -15.716 10.282 0.362 1.00 0.00 27 LYS A N 10
ATOM 17127 C CA . LYS A 1 46 ? -16.906 10.826 1.085 1.00 0.00 27 LYS A CA 10
ATOM 17128 C C . LYS A 1 46 ? -18.101 10.987 0.133 1.00 0.00 27 LYS A C 10
ATOM 17129 O O . LYS A 1 46 ? -18.972 10.144 0.071 1.00 0.00 27 LYS A O 10
ATOM 17148 N N . ASP A 1 47 ? -18.155 12.069 -0.598 1.00 0.00 28 ASP A N 10
ATOM 17149 C CA . ASP A 1 47 ? -19.297 12.291 -1.533 1.00 0.00 28 ASP A CA 10
ATOM 17150 C C . ASP A 1 47 ? -19.337 11.217 -2.628 1.00 0.00 28 ASP A C 10
ATOM 17151 O O . ASP A 1 47 ? -20.379 10.652 -2.897 1.00 0.00 28 ASP A O 10
ATOM 17160 N N . PRO A 1 48 ? -18.205 10.977 -3.240 1.00 0.00 29 PRO A N 10
ATOM 17161 C CA . PRO A 1 48 ? -18.134 9.971 -4.327 1.00 0.00 29 PRO A CA 10
ATOM 17162 C C . PRO A 1 48 ? -18.215 8.549 -3.763 1.00 0.00 29 PRO A C 10
ATOM 17163 O O . PRO A 1 48 ? -17.306 8.071 -3.114 1.00 0.00 29 PRO A O 10
ATOM 17174 N N . GLU A 1 49 ? -19.303 7.869 -4.013 1.00 0.00 30 GLU A N 10
ATOM 17175 C CA . GLU A 1 49 ? -19.458 6.474 -3.503 1.00 0.00 30 GLU A CA 10
ATOM 17176 C C . GLU A 1 49 ? -20.910 6.012 -3.662 1.00 0.00 30 GLU A C 10
ATOM 17177 O O . GLU A 1 49 ? -21.174 4.887 -4.038 1.00 0.00 30 GLU A O 10
ATOM 17189 N N . GLY A 1 50 ? -21.852 6.871 -3.381 1.00 0.00 31 GLY A N 10
ATOM 17190 C CA . GLY A 1 50 ? -23.282 6.480 -3.517 1.00 0.00 31 GLY A CA 10
ATOM 17191 C C . GLY A 1 50 ? -23.739 5.775 -2.239 1.00 0.00 31 GLY A C 10
ATOM 17192 O O . GLY A 1 50 ? -24.000 6.402 -1.231 1.00 0.00 31 GLY A O 10
ATOM 17196 N N . LYS A 1 51 ? -23.840 4.474 -2.272 1.00 0.00 32 LYS A N 10
ATOM 17197 C CA . LYS A 1 51 ? -24.281 3.732 -1.057 1.00 0.00 32 LYS A CA 10
ATOM 17198 C C . LYS A 1 51 ? -23.129 3.623 -0.057 1.00 0.00 32 LYS A C 10
ATOM 17199 O O . LYS A 1 51 ? -21.972 3.598 -0.427 1.00 0.00 32 LYS A O 10
ATOM 17218 N N . ILE A 1 52 ? -23.437 3.561 1.209 1.00 0.00 33 ILE A N 10
ATOM 17219 C CA . ILE A 1 52 ? -22.360 3.457 2.235 1.00 0.00 33 ILE A CA 10
ATOM 17220 C C . ILE A 1 52 ? -22.185 2.002 2.677 1.00 0.00 33 ILE A C 10
ATOM 17221 O O . ILE A 1 52 ? -22.224 1.692 3.851 1.00 0.00 33 ILE A O 10
ATOM 17237 N N . ILE A 1 53 ? -21.992 1.106 1.749 1.00 0.00 34 ILE A N 10
ATOM 17238 C CA . ILE A 1 53 ? -21.816 -0.327 2.123 1.00 0.00 34 ILE A CA 10
ATOM 17239 C C . ILE A 1 53 ? -20.343 -0.620 2.423 1.00 0.00 34 ILE A C 10
ATOM 17240 O O . ILE A 1 53 ? -19.467 -0.312 1.639 1.00 0.00 34 ILE A O 10
ATOM 17256 N N . LEU A 1 54 ? -20.064 -1.213 3.552 1.00 0.00 35 LEU A N 10
ATOM 17257 C CA . LEU A 1 54 ? -18.647 -1.526 3.902 1.00 0.00 35 LEU A CA 10
ATOM 17258 C C . LEU A 1 54 ? -18.419 -3.041 3.875 1.00 0.00 35 LEU A C 10
ATOM 17259 O O . LEU A 1 54 ? -19.228 -3.808 4.358 1.00 0.00 35 LEU A O 10
ATOM 17275 N N . THR A 1 55 ? -17.324 -3.477 3.313 1.00 0.00 36 THR A N 10
ATOM 17276 C CA . THR A 1 55 ? -17.046 -4.943 3.257 1.00 0.00 36 THR A CA 10
ATOM 17277 C C . THR A 1 55 ? -15.557 -5.211 3.492 1.00 0.00 36 THR A C 10
ATOM 17278 O O . THR A 1 55 ? -14.864 -4.423 4.104 1.00 0.00 36 THR A O 10
ATOM 17289 N N . THR A 1 56 ? -15.064 -6.318 3.005 1.00 0.00 37 THR A N 10
ATOM 17290 C CA . THR A 1 56 ? -13.619 -6.646 3.190 1.00 0.00 37 THR A CA 10
ATOM 17291 C C . THR A 1 56 ? -13.165 -6.292 4.610 1.00 0.00 37 THR A C 10
ATOM 17292 O O . THR A 1 56 ? -12.810 -5.166 4.895 1.00 0.00 37 THR A O 10
ATOM 17303 N N . THR A 1 57 ? -13.168 -7.246 5.501 1.00 0.00 38 THR A N 10
ATOM 17304 C CA . THR A 1 57 ? -12.732 -6.961 6.899 1.00 0.00 38 THR A CA 10
ATOM 17305 C C . THR A 1 57 ? -11.253 -7.316 7.073 1.00 0.00 38 THR A C 10
ATOM 17306 O O . THR A 1 57 ? -10.555 -7.586 6.117 1.00 0.00 38 THR A O 10
ATOM 17317 N N . ARG A 1 58 ? -10.767 -7.319 8.285 1.00 0.00 39 ARG A N 10
ATOM 17318 C CA . ARG A 1 58 ? -9.332 -7.661 8.507 1.00 0.00 39 ARG A CA 10
ATOM 17319 C C . ARG A 1 58 ? -9.021 -9.016 7.874 1.00 0.00 39 ARG A C 10
ATOM 17320 O O . ARG A 1 58 ? -8.132 -9.145 7.056 1.00 0.00 39 ARG A O 10
ATOM 17341 N N . GLU A 1 59 ? -9.758 -10.023 8.240 1.00 0.00 40 GLU A N 10
ATOM 17342 C CA . GLU A 1 59 ? -9.524 -11.371 7.658 1.00 0.00 40 GLU A CA 10
ATOM 17343 C C . GLU A 1 59 ? -9.708 -11.312 6.142 1.00 0.00 40 GLU A C 10
ATOM 17344 O O . GLU A 1 59 ? -8.835 -11.681 5.382 1.00 0.00 40 GLU A O 10
ATOM 17356 N N . ALA A 1 60 ? -10.841 -10.839 5.701 1.00 0.00 41 ALA A N 10
ATOM 17357 C CA . ALA A 1 60 ? -11.093 -10.741 4.235 1.00 0.00 41 ALA A CA 10
ATOM 17358 C C . ALA A 1 60 ? -10.019 -9.875 3.576 1.00 0.00 41 ALA A C 10
ATOM 17359 O O . ALA A 1 60 ? -9.462 -10.224 2.554 1.00 0.00 41 ALA A O 10
ATOM 17366 N N . ALA A 1 61 ? -9.726 -8.748 4.160 1.00 0.00 42 ALA A N 10
ATOM 17367 C CA . ALA A 1 61 ? -8.687 -7.853 3.577 1.00 0.00 42 ALA A CA 10
ATOM 17368 C C . ALA A 1 61 ? -7.441 -8.662 3.225 1.00 0.00 42 ALA A C 10
ATOM 17369 O O . ALA A 1 61 ? -7.114 -8.851 2.070 1.00 0.00 42 ALA A O 10
ATOM 17376 N N . VAL A 1 62 ? -6.746 -9.147 4.213 1.00 0.00 43 VAL A N 10
ATOM 17377 C CA . VAL A 1 62 ? -5.524 -9.951 3.934 1.00 0.00 43 VAL A CA 10
ATOM 17378 C C . VAL A 1 62 ? -5.809 -10.953 2.817 1.00 0.00 43 VAL A C 10
ATOM 17379 O O . VAL A 1 62 ? -4.982 -11.196 1.962 1.00 0.00 43 VAL A O 10
ATOM 17392 N N . GLU A 1 63 ? -6.980 -11.527 2.809 1.00 0.00 44 GLU A N 10
ATOM 17393 C CA . GLU A 1 63 ? -7.321 -12.502 1.735 1.00 0.00 44 GLU A CA 10
ATOM 17394 C C . GLU A 1 63 ? -7.334 -11.784 0.389 1.00 0.00 44 GLU A C 10
ATOM 17395 O O . GLU A 1 63 ? -6.686 -12.193 -0.555 1.00 0.00 44 GLU A O 10
ATOM 17407 N N . GLN A 1 64 ? -8.058 -10.705 0.300 1.00 0.00 45 GLN A N 10
ATOM 17408 C CA . GLN A 1 64 ? -8.099 -9.947 -0.979 1.00 0.00 45 GLN A CA 10
ATOM 17409 C C . GLN A 1 64 ? -6.670 -9.622 -1.409 1.00 0.00 45 GLN A C 10
ATOM 17410 O O . GLN A 1 64 ? -6.353 -9.573 -2.581 1.00 0.00 45 GLN A O 10
ATOM 17424 N N . LEU A 1 65 ? -5.803 -9.414 -0.457 1.00 0.00 46 LEU A N 10
ATOM 17425 C CA . LEU A 1 65 ? -4.385 -9.108 -0.785 1.00 0.00 46 LEU A CA 10
ATOM 17426 C C . LEU A 1 65 ? -3.625 -10.413 -1.019 1.00 0.00 46 LEU A C 10
ATOM 17427 O O . LEU A 1 65 ? -2.744 -10.495 -1.852 1.00 0.00 46 LEU A O 10
ATOM 17443 N N . LYS A 1 66 ? -3.972 -11.438 -0.295 1.00 0.00 47 LYS A N 10
ATOM 17444 C CA . LYS A 1 66 ? -3.286 -12.745 -0.478 1.00 0.00 47 LYS A CA 10
ATOM 17445 C C . LYS A 1 66 ? -3.283 -13.114 -1.962 1.00 0.00 47 LYS A C 10
ATOM 17446 O O . LYS A 1 66 ? -2.320 -13.642 -2.485 1.00 0.00 47 LYS A O 10
ATOM 17465 N N . SER A 1 67 ? -4.355 -12.825 -2.645 1.00 0.00 48 SER A N 10
ATOM 17466 C CA . SER A 1 67 ? -4.430 -13.143 -4.099 1.00 0.00 48 SER A CA 10
ATOM 17467 C C . SER A 1 67 ? -3.746 -12.044 -4.911 1.00 0.00 48 SER A C 10
ATOM 17468 O O . SER A 1 67 ? -3.100 -12.308 -5.905 1.00 0.00 48 SER A O 10
ATOM 17476 N N . ILE A 1 68 ? -3.874 -10.813 -4.496 1.00 0.00 49 ILE A N 10
ATOM 17477 C CA . ILE A 1 68 ? -3.215 -9.713 -5.254 1.00 0.00 49 ILE A CA 10
ATOM 17478 C C . ILE A 1 68 ? -1.703 -9.948 -5.263 1.00 0.00 49 ILE A C 10
ATOM 17479 O O . ILE A 1 68 ? -1.069 -9.938 -6.299 1.00 0.00 49 ILE A O 10
ATOM 17495 N N . ARG A 1 69 ? -1.128 -10.192 -4.119 1.00 0.00 50 ARG A N 10
ATOM 17496 C CA . ARG A 1 69 ? 0.334 -10.465 -4.078 1.00 0.00 50 ARG A CA 10
ATOM 17497 C C . ARG A 1 69 ? 0.605 -11.706 -4.925 1.00 0.00 50 ARG A C 10
ATOM 17498 O O . ARG A 1 69 ? 1.623 -11.827 -5.577 1.00 0.00 50 ARG A O 10
ATOM 17519 N N . GLU A 1 70 ? -0.333 -12.615 -4.933 1.00 0.00 51 GLU A N 10
ATOM 17520 C CA . GLU A 1 70 ? -0.188 -13.849 -5.749 1.00 0.00 51 GLU A CA 10
ATOM 17521 C C . GLU A 1 70 ? -0.289 -13.479 -7.225 1.00 0.00 51 GLU A C 10
ATOM 17522 O O . GLU A 1 70 ? 0.641 -13.633 -7.991 1.00 0.00 51 GLU A O 10
ATOM 17534 N N . ASP A 1 71 ? -1.415 -12.973 -7.624 1.00 0.00 52 ASP A N 10
ATOM 17535 C CA . ASP A 1 71 ? -1.569 -12.571 -9.047 1.00 0.00 52 ASP A CA 10
ATOM 17536 C C . ASP A 1 71 ? -0.368 -11.713 -9.442 1.00 0.00 52 ASP A C 10
ATOM 17537 O O . ASP A 1 71 ? 0.239 -11.915 -10.474 1.00 0.00 52 ASP A O 10
ATOM 17546 N N . ILE A 1 72 ? 0.000 -10.775 -8.611 1.00 0.00 53 ILE A N 10
ATOM 17547 C CA . ILE A 1 72 ? 1.185 -9.935 -8.929 1.00 0.00 53 ILE A CA 10
ATOM 17548 C C . ILE A 1 72 ? 2.435 -10.807 -8.836 1.00 0.00 53 ILE A C 10
ATOM 17549 O O . ILE A 1 72 ? 3.409 -10.598 -9.532 1.00 0.00 53 ILE A O 10
ATOM 17565 N N . VAL A 1 73 ? 2.398 -11.804 -7.993 1.00 0.00 54 VAL A N 10
ATOM 17566 C CA . VAL A 1 73 ? 3.567 -12.716 -7.868 1.00 0.00 54 VAL A CA 10
ATOM 17567 C C . VAL A 1 73 ? 3.785 -13.411 -9.212 1.00 0.00 54 VAL A C 10
ATOM 17568 O O . VAL A 1 73 ? 4.882 -13.446 -9.735 1.00 0.00 54 VAL A O 10
ATOM 17581 N N . SER A 1 74 ? 2.743 -13.939 -9.789 1.00 0.00 55 SER A N 10
ATOM 17582 C CA . SER A 1 74 ? 2.893 -14.599 -11.115 1.00 0.00 55 SER A CA 10
ATOM 17583 C C . SER A 1 74 ? 2.518 -13.613 -12.216 1.00 0.00 55 SER A C 10
ATOM 17584 O O . SER A 1 74 ? 1.539 -12.902 -12.120 1.00 0.00 55 SER A O 10
ATOM 17592 N N . GLY A 1 75 ? 3.292 -13.550 -13.253 1.00 0.00 56 GLY A N 10
ATOM 17593 C CA . GLY A 1 75 ? 2.985 -12.598 -14.342 1.00 0.00 56 GLY A CA 10
ATOM 17594 C C . GLY A 1 75 ? 3.265 -11.195 -13.828 1.00 0.00 56 GLY A C 10
ATOM 17595 O O . GLY A 1 75 ? 2.556 -10.684 -12.984 1.00 0.00 56 GLY A O 10
ATOM 17599 N N . LYS A 1 76 ? 4.298 -10.572 -14.313 1.00 0.00 57 LYS A N 10
ATOM 17600 C CA . LYS A 1 76 ? 4.634 -9.196 -13.842 1.00 0.00 57 LYS A CA 10
ATOM 17601 C C . LYS A 1 76 ? 3.539 -8.208 -14.257 1.00 0.00 57 LYS A C 10
ATOM 17602 O O . LYS A 1 76 ? 3.803 -7.193 -14.872 1.00 0.00 57 LYS A O 10
ATOM 17621 N N . ALA A 1 77 ? 2.313 -8.498 -13.921 1.00 0.00 58 ALA A N 10
ATOM 17622 C CA . ALA A 1 77 ? 1.196 -7.589 -14.284 1.00 0.00 58 ALA A CA 10
ATOM 17623 C C . ALA A 1 77 ? 1.554 -6.139 -13.938 1.00 0.00 58 ALA A C 10
ATOM 17624 O O . ALA A 1 77 ? 2.560 -5.871 -13.311 1.00 0.00 58 ALA A O 10
ATOM 17631 N N . ASN A 1 78 ? 0.740 -5.203 -14.343 1.00 0.00 59 ASN A N 10
ATOM 17632 C CA . ASN A 1 78 ? 1.036 -3.772 -14.039 1.00 0.00 59 ASN A CA 10
ATOM 17633 C C . ASN A 1 78 ? 0.955 -3.520 -12.530 1.00 0.00 59 ASN A C 10
ATOM 17634 O O . ASN A 1 78 ? 1.101 -4.423 -11.730 1.00 0.00 59 ASN A O 10
ATOM 17645 N N . PHE A 1 79 ? 0.724 -2.296 -12.136 1.00 0.00 60 PHE A N 10
ATOM 17646 C CA . PHE A 1 79 ? 0.635 -1.985 -10.679 1.00 0.00 60 PHE A CA 10
ATOM 17647 C C . PHE A 1 79 ? 0.207 -0.530 -10.472 1.00 0.00 60 PHE A C 10
ATOM 17648 O O . PHE A 1 79 ? -0.473 -0.202 -9.520 1.00 0.00 60 PHE A O 10
ATOM 17665 N N . GLU A 1 80 ? 0.606 0.347 -11.351 1.00 0.00 61 GLU A N 10
ATOM 17666 C CA . GLU A 1 80 ? 0.230 1.783 -11.202 1.00 0.00 61 GLU A CA 10
ATOM 17667 C C . GLU A 1 80 ? -1.274 1.973 -11.423 1.00 0.00 61 GLU A C 10
ATOM 17668 O O . GLU A 1 80 ? -2.025 2.155 -10.486 1.00 0.00 61 GLU A O 10
ATOM 17680 N N . GLU A 1 81 ? -1.716 1.936 -12.654 1.00 0.00 62 GLU A N 10
ATOM 17681 C CA . GLU A 1 81 ? -3.171 2.116 -12.937 1.00 0.00 62 GLU A CA 10
ATOM 17682 C C . GLU A 1 81 ? -4.005 1.385 -11.884 1.00 0.00 62 GLU A C 10
ATOM 17683 O O . GLU A 1 81 ? -4.939 1.931 -11.329 1.00 0.00 62 GLU A O 10
ATOM 17695 N N . VAL A 1 82 ? -3.668 0.158 -11.596 1.00 0.00 63 VAL A N 10
ATOM 17696 C CA . VAL A 1 82 ? -4.436 -0.598 -10.570 1.00 0.00 63 VAL A CA 10
ATOM 17697 C C . VAL A 1 82 ? -4.500 0.214 -9.279 1.00 0.00 63 VAL A C 10
ATOM 17698 O O . VAL A 1 82 ? -5.535 0.332 -8.655 1.00 0.00 63 VAL A O 10
ATOM 17711 N N . ALA A 1 83 ? -3.397 0.780 -8.880 1.00 0.00 64 ALA A N 10
ATOM 17712 C CA . ALA A 1 83 ? -3.378 1.592 -7.631 1.00 0.00 64 ALA A CA 10
ATOM 17713 C C . ALA A 1 83 ? -4.263 2.829 -7.790 1.00 0.00 64 ALA A C 10
ATOM 17714 O O . ALA A 1 83 ? -5.122 3.100 -6.974 1.00 0.00 64 ALA A O 10
ATOM 17721 N N . THR A 1 84 ? -4.052 3.582 -8.836 1.00 0.00 65 THR A N 10
ATOM 17722 C CA . THR A 1 84 ? -4.871 4.809 -9.063 1.00 0.00 65 THR A CA 10
ATOM 17723 C C . THR A 1 84 ? -6.336 4.553 -8.697 1.00 0.00 65 THR A C 10
ATOM 17724 O O . THR A 1 84 ? -7.028 5.430 -8.221 1.00 0.00 65 THR A O 10
ATOM 17735 N N . ARG A 1 85 ? -6.813 3.358 -8.913 1.00 0.00 66 ARG A N 10
ATOM 17736 C CA . ARG A 1 85 ? -8.234 3.052 -8.575 1.00 0.00 66 ARG A CA 10
ATOM 17737 C C . ARG A 1 85 ? -8.335 2.513 -7.146 1.00 0.00 66 ARG A C 10
ATOM 17738 O O . ARG A 1 85 ? -9.044 3.047 -6.316 1.00 0.00 66 ARG A O 10
ATOM 17759 N N . VAL A 1 86 ? -7.627 1.459 -6.860 1.00 0.00 67 VAL A N 10
ATOM 17760 C CA . VAL A 1 86 ? -7.662 0.870 -5.491 1.00 0.00 67 VAL A CA 10
ATOM 17761 C C . VAL A 1 86 ? -6.488 1.404 -4.670 1.00 0.00 67 VAL A C 10
ATOM 17762 O O . VAL A 1 86 ? -5.572 0.682 -4.330 1.00 0.00 67 VAL A O 10
ATOM 17775 N N . SER A 1 87 ? -6.499 2.672 -4.373 1.00 0.00 68 SER A N 10
ATOM 17776 C CA . SER A 1 87 ? -5.373 3.271 -3.595 1.00 0.00 68 SER A CA 10
ATOM 17777 C C . SER A 1 87 ? -5.891 4.130 -2.435 1.00 0.00 68 SER A C 10
ATOM 17778 O O . SER A 1 87 ? -7.080 4.296 -2.249 1.00 0.00 68 SER A O 10
ATOM 17786 N N . ASP A 1 88 ? -4.994 4.687 -1.662 1.00 0.00 69 ASP A N 10
ATOM 17787 C CA . ASP A 1 88 ? -5.410 5.553 -0.518 1.00 0.00 69 ASP A CA 10
ATOM 17788 C C . ASP A 1 88 ? -5.887 6.909 -1.030 1.00 0.00 69 ASP A C 10
ATOM 17789 O O . ASP A 1 88 ? -5.240 7.916 -0.840 1.00 0.00 69 ASP A O 10
ATOM 17798 N N . CYS A 1 89 ? -7.021 6.932 -1.676 1.00 0.00 70 CYS A N 10
ATOM 17799 C CA . CYS A 1 89 ? -7.563 8.214 -2.212 1.00 0.00 70 CYS A CA 10
ATOM 17800 C C . CYS A 1 89 ? -6.433 9.065 -2.803 1.00 0.00 70 CYS A C 10
ATOM 17801 O O . CYS A 1 89 ? -6.088 8.939 -3.966 1.00 0.00 70 CYS A O 10
ATOM 17809 N N . SER A 1 90 ? -5.836 9.915 -2.011 1.00 0.00 71 SER A N 10
ATOM 17810 C CA . SER A 1 90 ? -4.713 10.739 -2.529 1.00 0.00 71 SER A CA 10
ATOM 17811 C C . SER A 1 90 ? -3.787 9.831 -3.323 1.00 0.00 71 SER A C 10
ATOM 17812 O O . SER A 1 90 ? -3.367 10.142 -4.419 1.00 0.00 71 SER A O 10
ATOM 17820 N N . SER A 1 91 ? -3.497 8.690 -2.772 1.00 0.00 72 SER A N 10
ATOM 17821 C CA . SER A 1 91 ? -2.626 7.719 -3.484 1.00 0.00 72 SER A CA 10
ATOM 17822 C C . SER A 1 91 ? -3.225 7.428 -4.857 1.00 0.00 72 SER A C 10
ATOM 17823 O O . SER A 1 91 ? -2.519 7.241 -5.813 1.00 0.00 72 SER A O 10
ATOM 17831 N N . ALA A 1 92 ? -4.518 7.429 -4.988 1.00 0.00 73 ALA A N 10
ATOM 17832 C CA . ALA A 1 92 ? -5.092 7.196 -6.342 1.00 0.00 73 ALA A CA 10
ATOM 17833 C C . ALA A 1 92 ? -4.413 8.174 -7.293 1.00 0.00 73 ALA A C 10
ATOM 17834 O O . ALA A 1 92 ? -4.098 7.855 -8.422 1.00 0.00 73 ALA A O 10
ATOM 17841 N N . LYS A 1 93 ? -4.141 9.356 -6.811 1.00 0.00 74 LYS A N 10
ATOM 17842 C CA . LYS A 1 93 ? -3.426 10.362 -7.649 1.00 0.00 74 LYS A CA 10
ATOM 17843 C C . LYS A 1 93 ? -1.976 9.888 -7.823 1.00 0.00 74 LYS A C 10
ATOM 17844 O O . LYS A 1 93 ? -1.321 10.163 -8.809 1.00 0.00 74 LYS A O 10
ATOM 17863 N N . ARG A 1 94 ? -1.498 9.155 -6.854 1.00 0.00 75 ARG A N 10
ATOM 17864 C CA . ARG A 1 94 ? -0.111 8.600 -6.889 1.00 0.00 75 ARG A CA 10
ATOM 17865 C C . ARG A 1 94 ? -0.181 7.075 -6.727 1.00 0.00 75 ARG A C 10
ATOM 17866 O O . ARG A 1 94 ? 0.479 6.499 -5.885 1.00 0.00 75 ARG A O 10
ATOM 17887 N N . GLY A 1 95 ? -1.013 6.426 -7.500 1.00 0.00 76 GLY A N 10
ATOM 17888 C CA . GLY A 1 95 ? -1.177 4.949 -7.366 1.00 0.00 76 GLY A CA 10
ATOM 17889 C C . GLY A 1 95 ? 0.104 4.240 -7.767 1.00 0.00 76 GLY A C 10
ATOM 17890 O O . GLY A 1 95 ? 0.383 3.141 -7.329 1.00 0.00 76 GLY A O 10
ATOM 17894 N N . GLY A 1 96 ? 0.890 4.853 -8.593 1.00 0.00 77 GLY A N 10
ATOM 17895 C CA . GLY A 1 96 ? 2.152 4.200 -9.014 1.00 0.00 77 GLY A CA 10
ATOM 17896 C C . GLY A 1 96 ? 2.976 3.869 -7.773 1.00 0.00 77 GLY A C 10
ATOM 17897 O O . GLY A 1 96 ? 2.741 2.887 -7.084 1.00 0.00 77 GLY A O 10
ATOM 17901 N N . ASP A 1 97 ? 3.939 4.684 -7.475 1.00 0.00 78 ASP A N 10
ATOM 17902 C CA . ASP A 1 97 ? 4.780 4.417 -6.281 1.00 0.00 78 ASP A CA 10
ATOM 17903 C C . ASP A 1 97 ? 5.174 5.724 -5.597 1.00 0.00 78 ASP A C 10
ATOM 17904 O O . ASP A 1 97 ? 4.708 6.790 -5.946 1.00 0.00 78 ASP A O 10
ATOM 17913 N N . LEU A 1 98 ? 6.038 5.643 -4.627 1.00 0.00 79 LEU A N 10
ATOM 17914 C CA . LEU A 1 98 ? 6.481 6.869 -3.911 1.00 0.00 79 LEU A CA 10
ATOM 17915 C C . LEU A 1 98 ? 7.724 7.427 -4.598 1.00 0.00 79 LEU A C 10
ATOM 17916 O O . LEU A 1 98 ? 7.735 8.531 -5.106 1.00 0.00 79 LEU A O 10
ATOM 17932 N N . GLY A 1 99 ? 8.770 6.656 -4.609 1.00 0.00 80 GLY A N 10
ATOM 17933 C CA . GLY A 1 99 ? 10.035 7.092 -5.250 1.00 0.00 80 GLY A CA 10
ATOM 17934 C C . GLY A 1 99 ? 11.185 6.754 -4.316 1.00 0.00 80 GLY A C 10
ATOM 17935 O O . GLY A 1 99 ? 11.777 5.698 -4.403 1.00 0.00 80 GLY A O 10
ATOM 17939 N N . SER A 1 100 ? 11.492 7.639 -3.413 1.00 0.00 81 SER A N 10
ATOM 17940 C CA . SER A 1 100 ? 12.603 7.377 -2.459 1.00 0.00 81 SER A CA 10
ATOM 17941 C C . SER A 1 100 ? 12.379 8.125 -1.144 1.00 0.00 81 SER A C 10
ATOM 17942 O O . SER A 1 100 ? 12.255 9.333 -1.116 1.00 0.00 81 SER A O 10
ATOM 17950 N N . PHE A 1 101 ? 12.334 7.412 -0.054 1.00 0.00 82 PHE A N 10
ATOM 17951 C CA . PHE A 1 101 ? 12.127 8.070 1.267 1.00 0.00 82 PHE A CA 10
ATOM 17952 C C . PHE A 1 101 ? 12.788 7.227 2.364 1.00 0.00 82 PHE A C 10
ATOM 17953 O O . PHE A 1 101 ? 13.764 6.545 2.121 1.00 0.00 82 PHE A O 10
ATOM 17970 N N . GLY A 1 102 ? 12.282 7.267 3.565 1.00 0.00 83 GLY A N 10
ATOM 17971 C CA . GLY A 1 102 ? 12.906 6.463 4.654 1.00 0.00 83 GLY A CA 10
ATOM 17972 C C . GLY A 1 102 ? 13.061 7.331 5.899 1.00 0.00 83 GLY A C 10
ATOM 17973 O O . GLY A 1 102 ? 12.395 7.132 6.896 1.00 0.00 83 GLY A O 10
ATOM 17977 N N . ARG A 1 103 ? 13.930 8.300 5.848 1.00 0.00 84 ARG A N 10
ATOM 17978 C CA . ARG A 1 103 ? 14.120 9.190 7.028 1.00 0.00 84 ARG A CA 10
ATOM 17979 C C . ARG A 1 103 ? 12.869 10.049 7.218 1.00 0.00 84 ARG A C 10
ATOM 17980 O O . ARG A 1 103 ? 12.916 11.262 7.165 1.00 0.00 84 ARG A O 10
ATOM 18001 N N . GLY A 1 104 ? 11.745 9.420 7.426 1.00 0.00 85 GLY A N 10
ATOM 18002 C CA . GLY A 1 104 ? 10.478 10.180 7.606 1.00 0.00 85 GLY A CA 10
ATOM 18003 C C . GLY A 1 104 ? 9.428 9.630 6.639 1.00 0.00 85 GLY A C 10
ATOM 18004 O O . GLY A 1 104 ? 9.666 8.673 5.928 1.00 0.00 85 GLY A O 10
ATOM 18008 N N . GLN A 1 105 ? 8.268 10.223 6.603 1.00 0.00 86 GLN A N 10
ATOM 18009 C CA . GLN A 1 105 ? 7.205 9.731 5.678 1.00 0.00 86 GLN A CA 10
ATOM 18010 C C . GLN A 1 105 ? 6.773 8.327 6.069 1.00 0.00 86 GLN A C 10
ATOM 18011 O O . GLN A 1 105 ? 7.406 7.666 6.868 1.00 0.00 86 GLN A O 10
ATOM 18025 N N . MET A 1 106 ? 5.719 7.855 5.471 1.00 0.00 87 MET A N 10
ATOM 18026 C CA . MET A 1 106 ? 5.254 6.473 5.754 1.00 0.00 87 MET A CA 10
ATOM 18027 C C . MET A 1 106 ? 5.398 6.126 7.240 1.00 0.00 87 MET A C 10
ATOM 18028 O O . MET A 1 106 ? 5.534 4.974 7.598 1.00 0.00 87 MET A O 10
ATOM 18042 N N . GLN A 1 107 ? 5.365 7.110 8.101 1.00 0.00 88 GLN A N 10
ATOM 18043 C CA . GLN A 1 107 ? 5.499 6.836 9.564 1.00 0.00 88 GLN A CA 10
ATOM 18044 C C . GLN A 1 107 ? 6.517 5.708 9.808 1.00 0.00 88 GLN A C 10
ATOM 18045 O O . GLN A 1 107 ? 7.432 5.515 9.031 1.00 0.00 88 GLN A O 10
ATOM 18059 N N . LYS A 1 108 ? 6.384 4.975 10.883 1.00 0.00 89 LYS A N 10
ATOM 18060 C CA . LYS A 1 108 ? 7.365 3.883 11.170 1.00 0.00 89 LYS A CA 10
ATOM 18061 C C . LYS A 1 108 ? 6.902 2.483 10.688 1.00 0.00 89 LYS A C 10
ATOM 18062 O O . LYS A 1 108 ? 7.722 1.589 10.593 1.00 0.00 89 LYS A O 10
ATOM 18081 N N . PRO A 1 109 ? 5.625 2.301 10.413 1.00 0.00 90 PRO A N 10
ATOM 18082 C CA . PRO A 1 109 ? 5.150 0.965 9.977 1.00 0.00 90 PRO A CA 10
ATOM 18083 C C . PRO A 1 109 ? 5.559 0.683 8.528 1.00 0.00 90 PRO A C 10
ATOM 18084 O O . PRO A 1 109 ? 6.401 -0.154 8.267 1.00 0.00 90 PRO A O 10
ATOM 18095 N N . PHE A 1 110 ? 4.974 1.363 7.581 1.00 0.00 91 PHE A N 10
ATOM 18096 C CA . PHE A 1 110 ? 5.344 1.111 6.161 1.00 0.00 91 PHE A CA 10
ATOM 18097 C C . PHE A 1 110 ? 6.861 1.026 6.025 1.00 0.00 91 PHE A C 10
ATOM 18098 O O . PHE A 1 110 ? 7.396 0.074 5.497 1.00 0.00 91 PHE A O 10
ATOM 18115 N N . GLU A 1 111 ? 7.555 2.032 6.472 1.00 0.00 92 GLU A N 10
ATOM 18116 C CA . GLU A 1 111 ? 9.040 2.027 6.347 1.00 0.00 92 GLU A CA 10
ATOM 18117 C C . GLU A 1 111 ? 9.598 0.642 6.665 1.00 0.00 92 GLU A C 10
ATOM 18118 O O . GLU A 1 111 ? 10.165 -0.017 5.817 1.00 0.00 92 GLU A O 10
ATOM 18130 N N . GLU A 1 112 ? 9.442 0.193 7.876 1.00 0.00 93 GLU A N 10
ATOM 18131 C CA . GLU A 1 112 ? 9.967 -1.154 8.230 1.00 0.00 93 GLU A CA 10
ATOM 18132 C C . GLU A 1 112 ? 9.515 -2.175 7.178 1.00 0.00 93 GLU A C 10
ATOM 18133 O O . GLU A 1 112 ? 10.131 -3.205 6.991 1.00 0.00 93 GLU A O 10
ATOM 18145 N N . ALA A 1 113 ? 8.444 -1.887 6.487 1.00 0.00 94 ALA A N 10
ATOM 18146 C CA . ALA A 1 113 ? 7.950 -2.831 5.442 1.00 0.00 94 ALA A CA 10
ATOM 18147 C C . ALA A 1 113 ? 8.904 -2.834 4.253 1.00 0.00 94 ALA A C 10
ATOM 18148 O O . ALA A 1 113 ? 9.437 -3.857 3.871 1.00 0.00 94 ALA A O 10
ATOM 18155 N N . THR A 1 114 ? 9.129 -1.694 3.669 1.00 0.00 95 THR A N 10
ATOM 18156 C CA . THR A 1 114 ? 10.056 -1.626 2.508 1.00 0.00 95 THR A CA 10
ATOM 18157 C C . THR A 1 114 ? 11.477 -1.917 2.984 1.00 0.00 95 THR A C 10
ATOM 18158 O O . THR A 1 114 ? 12.291 -2.460 2.263 1.00 0.00 95 THR A O 10
ATOM 18169 N N . TYR A 1 115 ? 11.772 -1.572 4.207 1.00 0.00 96 TYR A N 10
ATOM 18170 C CA . TYR A 1 115 ? 13.133 -1.839 4.752 1.00 0.00 96 TYR A CA 10
ATOM 18171 C C . TYR A 1 115 ? 13.258 -3.323 5.101 1.00 0.00 96 TYR A C 10
ATOM 18172 O O . TYR A 1 115 ? 14.330 -3.894 5.067 1.00 0.00 96 TYR A O 10
ATOM 18190 N N . ALA A 1 116 ? 12.162 -3.948 5.435 1.00 0.00 97 ALA A N 10
ATOM 18191 C CA . ALA A 1 116 ? 12.199 -5.396 5.787 1.00 0.00 97 ALA A CA 10
ATOM 18192 C C . ALA A 1 116 ? 12.098 -6.248 4.521 1.00 0.00 97 ALA A C 10
ATOM 18193 O O . ALA A 1 116 ? 12.686 -7.307 4.424 1.00 0.00 97 ALA A O 10
ATOM 18200 N N . LEU A 1 117 ? 11.355 -5.794 3.548 1.00 0.00 98 LEU A N 10
ATOM 18201 C CA . LEU A 1 117 ? 11.214 -6.577 2.287 1.00 0.00 98 LEU A CA 10
ATOM 18202 C C . LEU A 1 117 ? 12.312 -6.185 1.295 1.00 0.00 98 LEU A C 10
ATOM 18203 O O . LEU A 1 117 ? 12.572 -5.020 1.070 1.00 0.00 98 LEU A O 10
ATOM 18219 N N . LYS A 1 118 ? 12.956 -7.149 0.699 1.00 0.00 99 LYS A N 10
ATOM 18220 C CA . LYS A 1 118 ? 14.035 -6.832 -0.280 1.00 0.00 99 LYS A CA 10
ATOM 18221 C C . LYS A 1 118 ? 13.434 -6.628 -1.675 1.00 0.00 99 LYS A C 10
ATOM 18222 O O . LYS A 1 118 ? 13.193 -5.517 -2.101 1.00 0.00 99 LYS A O 10
ATOM 18241 N N . VAL A 1 119 ? 13.189 -7.697 -2.384 1.00 0.00 100 VAL A N 10
ATOM 18242 C CA . VAL A 1 119 ? 12.599 -7.575 -3.750 1.00 0.00 100 VAL A CA 10
ATOM 18243 C C . VAL A 1 119 ? 12.186 -8.962 -4.259 1.00 0.00 100 VAL A C 10
ATOM 18244 O O . VAL A 1 119 ? 13.015 -9.783 -4.599 1.00 0.00 100 VAL A O 10
ATOM 18257 N N . GLY A 1 120 ? 10.909 -9.225 -4.309 1.00 0.00 101 GLY A N 10
ATOM 18258 C CA . GLY A 1 120 ? 10.440 -10.554 -4.791 1.00 0.00 101 GLY A CA 10
ATOM 18259 C C . GLY A 1 120 ? 9.293 -11.040 -3.904 1.00 0.00 101 GLY A C 10
ATOM 18260 O O . GLY A 1 120 ? 8.646 -12.027 -4.193 1.00 0.00 101 GLY A O 10
ATOM 18264 N N . ASP A 1 121 ? 9.035 -10.353 -2.823 1.00 0.00 102 ASP A N 10
ATOM 18265 C CA . ASP A 1 121 ? 7.929 -10.774 -1.917 1.00 0.00 102 ASP A CA 10
ATOM 18266 C C . ASP A 1 121 ? 6.645 -10.014 -2.263 1.00 0.00 102 ASP A C 10
ATOM 18267 O O . ASP A 1 121 ? 5.556 -10.544 -2.179 1.00 0.00 102 ASP A O 10
ATOM 18276 N N . ILE A 1 122 ? 6.776 -8.775 -2.649 1.00 0.00 103 ILE A N 10
ATOM 18277 C CA . ILE A 1 122 ? 5.579 -7.953 -3.009 1.00 0.00 103 ILE A CA 10
ATOM 18278 C C . ILE A 1 122 ? 4.742 -7.641 -1.765 1.00 0.00 103 ILE A C 10
ATOM 18279 O O . ILE A 1 122 ? 3.598 -7.244 -1.860 1.00 0.00 103 ILE A O 10
ATOM 18295 N N . SER A 1 123 ? 5.308 -7.805 -0.601 1.00 0.00 104 SER A N 10
ATOM 18296 C CA . SER A 1 123 ? 4.550 -7.504 0.650 1.00 0.00 104 SER A CA 10
ATOM 18297 C C . SER A 1 123 ? 3.166 -8.160 0.618 1.00 0.00 104 SER A C 10
ATOM 18298 O O . SER A 1 123 ? 2.250 -7.670 -0.013 1.00 0.00 104 SER A O 10
ATOM 18306 N N . ASP A 1 124 ? 3.005 -9.260 1.300 1.00 0.00 105 ASP A N 10
ATOM 18307 C CA . ASP A 1 124 ? 1.675 -9.939 1.312 1.00 0.00 105 ASP A CA 10
ATOM 18308 C C . ASP A 1 124 ? 0.588 -8.963 1.775 1.00 0.00 105 ASP A C 10
ATOM 18309 O O . ASP A 1 124 ? -0.377 -8.719 1.079 1.00 0.00 105 ASP A O 10
ATOM 18318 N N . ILE A 1 125 ? 0.744 -8.395 2.937 1.00 0.00 106 ILE A N 10
ATOM 18319 C CA . ILE A 1 125 ? -0.274 -7.423 3.443 1.00 0.00 106 ILE A CA 10
ATOM 18320 C C . ILE A 1 125 ? 0.407 -6.349 4.295 1.00 0.00 106 ILE A C 10
ATOM 18321 O O . ILE A 1 125 ? 1.322 -6.627 5.046 1.00 0.00 106 ILE A O 10
ATOM 18337 N N . VAL A 1 126 ? -0.026 -5.122 4.181 1.00 0.00 107 VAL A N 10
ATOM 18338 C CA . VAL A 1 126 ? 0.606 -4.033 4.982 1.00 0.00 107 VAL A CA 10
ATOM 18339 C C . VAL A 1 126 ? -0.459 -3.233 5.739 1.00 0.00 107 VAL A C 10
ATOM 18340 O O . VAL A 1 126 ? -0.696 -2.076 5.454 1.00 0.00 107 VAL A O 10
ATOM 18353 N N . ASP A 1 127 ? -1.101 -3.838 6.703 1.00 0.00 108 ASP A N 10
ATOM 18354 C CA . ASP A 1 127 ? -2.147 -3.103 7.476 1.00 0.00 108 ASP A CA 10
ATOM 18355 C C . ASP A 1 127 ? -1.550 -1.852 8.124 1.00 0.00 108 ASP A C 10
ATOM 18356 O O . ASP A 1 127 ? -0.779 -1.928 9.061 1.00 0.00 108 ASP A O 10
ATOM 18365 N N . THR A 1 128 ? -1.908 -0.699 7.626 1.00 0.00 109 THR A N 10
ATOM 18366 C CA . THR A 1 128 ? -1.376 0.570 8.199 1.00 0.00 109 THR A CA 10
ATOM 18367 C C . THR A 1 128 ? -2.454 1.652 8.125 1.00 0.00 109 THR A C 10
ATOM 18368 O O . THR A 1 128 ? -3.625 1.360 7.981 1.00 0.00 109 THR A O 10
ATOM 18379 N N . ASP A 1 129 ? -2.075 2.897 8.211 1.00 0.00 110 ASP A N 10
ATOM 18380 C CA . ASP A 1 129 ? -3.092 3.983 8.134 1.00 0.00 110 ASP A CA 10
ATOM 18381 C C . ASP A 1 129 ? -4.077 3.681 7.002 1.00 0.00 110 ASP A C 10
ATOM 18382 O O . ASP A 1 129 ? -3.734 3.047 6.025 1.00 0.00 110 ASP A O 10
ATOM 18391 N N . SER A 1 130 ? -5.300 4.121 7.130 1.00 0.00 111 SER A N 10
ATOM 18392 C CA . SER A 1 130 ? -6.312 3.853 6.065 1.00 0.00 111 SER A CA 10
ATOM 18393 C C . SER A 1 130 ? -6.705 2.375 6.066 1.00 0.00 111 SER A C 10
ATOM 18394 O O . SER A 1 130 ? -7.863 2.030 6.200 1.00 0.00 111 SER A O 10
ATOM 18402 N N . GLY A 1 131 ? -5.752 1.502 5.917 1.00 0.00 112 GLY A N 10
ATOM 18403 C CA . GLY A 1 131 ? -6.072 0.046 5.908 1.00 0.00 112 GLY A CA 10
ATOM 18404 C C . GLY A 1 131 ? -4.863 -0.752 5.412 1.00 0.00 112 GLY A C 10
ATOM 18405 O O . GLY A 1 131 ? -3.732 -0.322 5.526 1.00 0.00 112 GLY A O 10
ATOM 18409 N N . VAL A 1 132 ? -5.096 -1.915 4.866 1.00 0.00 113 VAL A N 10
ATOM 18410 C CA . VAL A 1 132 ? -3.961 -2.748 4.367 1.00 0.00 113 VAL A CA 10
ATOM 18411 C C . VAL A 1 132 ? -3.476 -2.243 3.009 1.00 0.00 113 VAL A C 10
ATOM 18412 O O . VAL A 1 132 ? -4.252 -1.996 2.107 1.00 0.00 113 VAL A O 10
ATOM 18425 N N . HIS A 1 133 ? -2.188 -2.090 2.862 1.00 0.00 114 HIS A N 10
ATOM 18426 C CA . HIS A 1 133 ? -1.630 -1.604 1.570 1.00 0.00 114 HIS A CA 10
ATOM 18427 C C . HIS A 1 133 ? -0.819 -2.715 0.898 1.00 0.00 114 HIS A C 10
ATOM 18428 O O . HIS A 1 133 ? -0.907 -3.872 1.262 1.00 0.00 114 HIS A O 10
ATOM 18442 N N . ILE A 1 134 ? -0.022 -2.363 -0.072 1.00 0.00 115 ILE A N 10
ATOM 18443 C CA . ILE A 1 134 ? 0.815 -3.381 -0.777 1.00 0.00 115 ILE A CA 10
ATOM 18444 C C . ILE A 1 134 ? 2.026 -2.672 -1.401 1.00 0.00 115 ILE A C 10
ATOM 18445 O O . ILE A 1 134 ? 1.914 -1.993 -2.401 1.00 0.00 115 ILE A O 10
ATOM 18461 N N . ILE A 1 135 ? 3.177 -2.805 -0.801 1.00 0.00 116 ILE A N 10
ATOM 18462 C CA . ILE A 1 135 ? 4.386 -2.118 -1.342 1.00 0.00 116 ILE A CA 10
ATOM 18463 C C . ILE A 1 135 ? 5.005 -2.908 -2.497 1.00 0.00 116 ILE A C 10
ATOM 18464 O O . ILE A 1 135 ? 4.792 -4.096 -2.646 1.00 0.00 116 ILE A O 10
ATOM 18480 N N . LYS A 1 136 ? 5.785 -2.246 -3.306 1.00 0.00 117 LYS A N 10
ATOM 18481 C CA . LYS A 1 136 ? 6.447 -2.929 -4.452 1.00 0.00 117 LYS A CA 10
ATOM 18482 C C . LYS A 1 136 ? 7.798 -2.266 -4.728 1.00 0.00 117 LYS A C 10
ATOM 18483 O O . LYS A 1 136 ? 7.881 -1.074 -4.952 1.00 0.00 117 LYS A O 10
ATOM 18502 N N . ARG A 1 137 ? 8.856 -3.025 -4.703 1.00 0.00 118 ARG A N 10
ATOM 18503 C CA . ARG A 1 137 ? 10.203 -2.433 -4.951 1.00 0.00 118 ARG A CA 10
ATOM 18504 C C . ARG A 1 137 ? 10.835 -3.043 -6.206 1.00 0.00 118 ARG A C 10
ATOM 18505 O O . ARG A 1 137 ? 10.180 -3.712 -6.980 1.00 0.00 118 ARG A O 10
ATOM 18526 N N . THR A 1 138 ? 12.104 -2.815 -6.412 1.00 0.00 119 THR A N 10
ATOM 18527 C CA . THR A 1 138 ? 12.777 -3.379 -7.618 1.00 0.00 119 THR A CA 10
ATOM 18528 C C . THR A 1 138 ? 12.336 -4.828 -7.836 1.00 0.00 119 THR A C 10
ATOM 18529 O O . THR A 1 138 ? 12.004 -5.531 -6.903 1.00 0.00 119 THR A O 10
ATOM 18540 N N . ALA A 1 139 ? 12.331 -5.280 -9.061 1.00 0.00 120 ALA A N 10
ATOM 18541 C CA . ALA A 1 139 ? 11.913 -6.685 -9.336 1.00 0.00 120 ALA A CA 10
ATOM 18542 C C . ALA A 1 139 ? 11.956 -6.963 -10.841 1.00 0.00 120 ALA A C 10
ATOM 18543 O O . ALA A 1 139 ? 12.624 -6.221 -11.542 1.00 0.00 120 ALA A O 10
ATOM 18551 N N . HIS A 1 20 ? 29.116 14.811 4.283 1.00 0.00 1 HIS A N 11
ATOM 18552 C CA . HIS A 1 20 ? 27.840 15.071 3.555 1.00 0.00 1 HIS A CA 11
ATOM 18553 C C . HIS A 1 20 ? 27.542 13.926 2.582 1.00 0.00 1 HIS A C 11
ATOM 18554 O O . HIS A 1 20 ? 27.190 14.145 1.440 1.00 0.00 1 HIS A O 11
ATOM 18568 N N . MET A 1 21 ? 27.679 12.707 3.027 1.00 0.00 2 MET A N 11
ATOM 18569 C CA . MET A 1 21 ? 27.401 11.546 2.132 1.00 0.00 2 MET A CA 11
ATOM 18570 C C . MET A 1 21 ? 27.691 10.235 2.868 1.00 0.00 2 MET A C 11
ATOM 18571 O O . MET A 1 21 ? 28.266 9.317 2.318 1.00 0.00 2 MET A O 11
ATOM 18585 N N . ALA A 1 22 ? 27.296 10.142 4.108 1.00 0.00 3 ALA A N 11
ATOM 18586 C CA . ALA A 1 22 ? 27.549 8.893 4.880 1.00 0.00 3 ALA A CA 11
ATOM 18587 C C . ALA A 1 22 ? 26.553 7.805 4.468 1.00 0.00 3 ALA A C 11
ATOM 18588 O O . ALA A 1 22 ? 25.520 7.630 5.083 1.00 0.00 3 ALA A O 11
ATOM 18595 N N . SER A 1 23 ? 26.858 7.073 3.432 1.00 0.00 4 SER A N 11
ATOM 18596 C CA . SER A 1 23 ? 25.931 5.996 2.980 1.00 0.00 4 SER A CA 11
ATOM 18597 C C . SER A 1 23 ? 24.529 6.564 2.751 1.00 0.00 4 SER A C 11
ATOM 18598 O O . SER A 1 23 ? 24.355 7.744 2.520 1.00 0.00 4 SER A O 11
ATOM 18606 N N . ARG A 1 24 ? 23.527 5.731 2.812 1.00 0.00 5 ARG A N 11
ATOM 18607 C CA . ARG A 1 24 ? 22.136 6.220 2.598 1.00 0.00 5 ARG A CA 11
ATOM 18608 C C . ARG A 1 24 ? 21.321 6.080 3.886 1.00 0.00 5 ARG A C 11
ATOM 18609 O O . ARG A 1 24 ? 21.844 5.755 4.934 1.00 0.00 5 ARG A O 11
ATOM 18630 N N . ASP A 1 25 ? 20.041 6.320 3.813 1.00 0.00 6 ASP A N 11
ATOM 18631 C CA . ASP A 1 25 ? 19.187 6.199 5.028 1.00 0.00 6 ASP A CA 11
ATOM 18632 C C . ASP A 1 25 ? 17.712 6.187 4.629 1.00 0.00 6 ASP A C 11
ATOM 18633 O O . ASP A 1 25 ? 16.904 5.492 5.213 1.00 0.00 6 ASP A O 11
ATOM 18642 N N . GLN A 1 26 ? 17.357 6.949 3.634 1.00 0.00 7 GLN A N 11
ATOM 18643 C CA . GLN A 1 26 ? 15.936 6.983 3.190 1.00 0.00 7 GLN A CA 11
ATOM 18644 C C . GLN A 1 26 ? 15.527 5.620 2.631 1.00 0.00 7 GLN A C 11
ATOM 18645 O O . GLN A 1 26 ? 16.346 4.743 2.440 1.00 0.00 7 GLN A O 11
ATOM 18659 N N . VAL A 1 27 ? 14.265 5.435 2.369 1.00 0.00 8 VAL A N 11
ATOM 18660 C CA . VAL A 1 27 ? 13.799 4.130 1.825 1.00 0.00 8 VAL A CA 11
ATOM 18661 C C . VAL A 1 27 ? 12.778 4.361 0.712 1.00 0.00 8 VAL A C 11
ATOM 18662 O O . VAL A 1 27 ? 11.609 4.574 0.966 1.00 0.00 8 VAL A O 11
ATOM 18675 N N . LYS A 1 28 ? 13.202 4.319 -0.521 1.00 0.00 9 LYS A N 11
ATOM 18676 C CA . LYS A 1 28 ? 12.237 4.531 -1.633 1.00 0.00 9 LYS A CA 11
ATOM 18677 C C . LYS A 1 28 ? 11.296 3.330 -1.729 1.00 0.00 9 LYS A C 11
ATOM 18678 O O . LYS A 1 28 ? 11.621 2.245 -1.288 1.00 0.00 9 LYS A O 11
ATOM 18697 N N . ALA A 1 29 ? 10.135 3.502 -2.298 1.00 0.00 10 ALA A N 11
ATOM 18698 C CA . ALA A 1 29 ? 9.201 2.340 -2.402 1.00 0.00 10 ALA A CA 11
ATOM 18699 C C . ALA A 1 29 ? 7.860 2.745 -3.008 1.00 0.00 10 ALA A C 11
ATOM 18700 O O . ALA A 1 29 ? 7.554 3.910 -3.168 1.00 0.00 10 ALA A O 11
ATOM 18707 N N . SER A 1 30 ? 7.048 1.773 -3.317 1.00 0.00 11 SER A N 11
ATOM 18708 C CA . SER A 1 30 ? 5.704 2.061 -3.882 1.00 0.00 11 SER A CA 11
ATOM 18709 C C . SER A 1 30 ? 4.654 1.400 -2.995 1.00 0.00 11 SER A C 11
ATOM 18710 O O . SER A 1 30 ? 4.992 0.756 -2.022 1.00 0.00 11 SER A O 11
ATOM 18718 N N . HIS A 1 31 ? 3.388 1.537 -3.292 1.00 0.00 12 HIS A N 11
ATOM 18719 C CA . HIS A 1 31 ? 2.390 0.876 -2.394 1.00 0.00 12 HIS A CA 11
ATOM 18720 C C . HIS A 1 31 ? 0.940 1.152 -2.825 1.00 0.00 12 HIS A C 11
ATOM 18721 O O . HIS A 1 31 ? 0.657 2.041 -3.602 1.00 0.00 12 HIS A O 11
ATOM 18735 N N . ILE A 1 32 ? 0.026 0.384 -2.287 1.00 0.00 13 ILE A N 11
ATOM 18736 C CA . ILE A 1 32 ? -1.424 0.563 -2.605 1.00 0.00 13 ILE A CA 11
ATOM 18737 C C . ILE A 1 32 ? -2.237 0.394 -1.313 1.00 0.00 13 ILE A C 11
ATOM 18738 O O . ILE A 1 32 ? -1.697 0.055 -0.282 1.00 0.00 13 ILE A O 11
ATOM 18754 N N . LEU A 1 33 ? -3.523 0.626 -1.345 1.00 0.00 14 LEU A N 11
ATOM 18755 C CA . LEU A 1 33 ? -4.328 0.469 -0.095 1.00 0.00 14 LEU A CA 11
ATOM 18756 C C . LEU A 1 33 ? -5.667 -0.220 -0.376 1.00 0.00 14 LEU A C 11
ATOM 18757 O O . LEU A 1 33 ? -6.401 0.165 -1.260 1.00 0.00 14 LEU A O 11
ATOM 18773 N N . ILE A 1 34 ? -6.000 -1.219 0.397 1.00 0.00 15 ILE A N 11
ATOM 18774 C CA . ILE A 1 34 ? -7.303 -1.919 0.200 1.00 0.00 15 ILE A CA 11
ATOM 18775 C C . ILE A 1 34 ? -8.245 -1.578 1.362 1.00 0.00 15 ILE A C 11
ATOM 18776 O O . ILE A 1 34 ? -7.817 -1.388 2.483 1.00 0.00 15 ILE A O 11
ATOM 18792 N N . LYS A 1 35 ? -9.522 -1.493 1.104 1.00 0.00 16 LYS A N 11
ATOM 18793 C CA . LYS A 1 35 ? -10.482 -1.156 2.197 1.00 0.00 16 LYS A CA 11
ATOM 18794 C C . LYS A 1 35 ? -10.761 -2.386 3.066 1.00 0.00 16 LYS A C 11
ATOM 18795 O O . LYS A 1 35 ? -10.518 -3.508 2.668 1.00 0.00 16 LYS A O 11
ATOM 18814 N N . HIS A 1 36 ? -11.274 -2.183 4.250 1.00 0.00 17 HIS A N 11
ATOM 18815 C CA . HIS A 1 36 ? -11.572 -3.339 5.143 1.00 0.00 17 HIS A CA 11
ATOM 18816 C C . HIS A 1 36 ? -12.221 -2.858 6.445 1.00 0.00 17 HIS A C 11
ATOM 18817 O O . HIS A 1 36 ? -12.921 -1.865 6.473 1.00 0.00 17 HIS A O 11
ATOM 18831 N N . GLN A 1 37 ? -11.990 -3.556 7.524 1.00 0.00 18 GLN A N 11
ATOM 18832 C CA . GLN A 1 37 ? -12.590 -3.142 8.825 1.00 0.00 18 GLN A CA 11
ATOM 18833 C C . GLN A 1 37 ? -11.554 -2.401 9.675 1.00 0.00 18 GLN A C 11
ATOM 18834 O O . GLN A 1 37 ? -10.967 -2.958 10.582 1.00 0.00 18 GLN A O 11
ATOM 18848 N N . GLY A 1 38 ? -11.325 -1.148 9.390 1.00 0.00 19 GLY A N 11
ATOM 18849 C CA . GLY A 1 38 ? -10.329 -0.372 10.182 1.00 0.00 19 GLY A CA 11
ATOM 18850 C C . GLY A 1 38 ? -11.054 0.448 11.252 1.00 0.00 19 GLY A C 11
ATOM 18851 O O . GLY A 1 38 ? -11.758 -0.087 12.085 1.00 0.00 19 GLY A O 11
ATOM 18855 N N . SER A 1 39 ? -10.887 1.743 11.239 1.00 0.00 20 SER A N 11
ATOM 18856 C CA . SER A 1 39 ? -11.567 2.592 12.261 1.00 0.00 20 SER A CA 11
ATOM 18857 C C . SER A 1 39 ? -12.635 3.472 11.604 1.00 0.00 20 SER A C 11
ATOM 18858 O O . SER A 1 39 ? -13.705 3.671 12.143 1.00 0.00 20 SER A O 11
ATOM 18866 N N . ARG A 1 40 ? -12.353 4.003 10.445 1.00 0.00 21 ARG A N 11
ATOM 18867 C CA . ARG A 1 40 ? -13.353 4.872 9.757 1.00 0.00 21 ARG A CA 11
ATOM 18868 C C . ARG A 1 40 ? -12.931 5.116 8.306 1.00 0.00 21 ARG A C 11
ATOM 18869 O O . ARG A 1 40 ? -11.767 5.036 7.968 1.00 0.00 21 ARG A O 11
ATOM 18890 N N . ARG A 1 41 ? -13.866 5.416 7.445 1.00 0.00 22 ARG A N 11
ATOM 18891 C CA . ARG A 1 41 ? -13.512 5.665 6.018 1.00 0.00 22 ARG A CA 11
ATOM 18892 C C . ARG A 1 41 ? -12.640 6.919 5.904 1.00 0.00 22 ARG A C 11
ATOM 18893 O O . ARG A 1 41 ? -12.078 7.385 6.875 1.00 0.00 22 ARG A O 11
ATOM 18914 N N . LYS A 1 42 ? -12.525 7.469 4.728 1.00 0.00 23 LYS A N 11
ATOM 18915 C CA . LYS A 1 42 ? -11.690 8.693 4.558 1.00 0.00 23 LYS A CA 11
ATOM 18916 C C . LYS A 1 42 ? -12.577 9.892 4.210 1.00 0.00 23 LYS A C 11
ATOM 18917 O O . LYS A 1 42 ? -13.757 9.907 4.498 1.00 0.00 23 LYS A O 11
ATOM 18936 N N . ALA A 1 43 ? -12.018 10.896 3.592 1.00 0.00 24 ALA A N 11
ATOM 18937 C CA . ALA A 1 43 ? -12.830 12.091 3.226 1.00 0.00 24 ALA A CA 11
ATOM 18938 C C . ALA A 1 43 ? -13.678 11.792 1.986 1.00 0.00 24 ALA A C 11
ATOM 18939 O O . ALA A 1 43 ? -14.229 10.718 1.846 1.00 0.00 24 ALA A O 11
ATOM 18946 N N . SER A 1 44 ? -13.787 12.730 1.084 1.00 0.00 25 SER A N 11
ATOM 18947 C CA . SER A 1 44 ? -14.600 12.490 -0.143 1.00 0.00 25 SER A CA 11
ATOM 18948 C C . SER A 1 44 ? -13.730 12.648 -1.393 1.00 0.00 25 SER A C 11
ATOM 18949 O O . SER A 1 44 ? -12.524 12.770 -1.312 1.00 0.00 25 SER A O 11
ATOM 18957 N N . TRP A 1 45 ? -14.335 12.648 -2.548 1.00 0.00 26 TRP A N 11
ATOM 18958 C CA . TRP A 1 45 ? -13.550 12.799 -3.806 1.00 0.00 26 TRP A CA 11
ATOM 18959 C C . TRP A 1 45 ? -14.287 13.733 -4.767 1.00 0.00 26 TRP A C 11
ATOM 18960 O O . TRP A 1 45 ? -13.725 14.672 -5.294 1.00 0.00 26 TRP A O 11
ATOM 18981 N N . LYS A 1 46 ? -15.545 13.477 -4.992 1.00 0.00 27 LYS A N 11
ATOM 18982 C CA . LYS A 1 46 ? -16.339 14.340 -5.913 1.00 0.00 27 LYS A CA 11
ATOM 18983 C C . LYS A 1 46 ? -17.784 13.841 -5.972 1.00 0.00 27 LYS A C 11
ATOM 18984 O O . LYS A 1 46 ? -18.712 14.610 -6.129 1.00 0.00 27 LYS A O 11
ATOM 19003 N N . ASP A 1 47 ? -17.983 12.557 -5.839 1.00 0.00 28 ASP A N 11
ATOM 19004 C CA . ASP A 1 47 ? -19.369 12.010 -5.877 1.00 0.00 28 ASP A CA 11
ATOM 19005 C C . ASP A 1 47 ? -19.919 11.889 -4.453 1.00 0.00 28 ASP A C 11
ATOM 19006 O O . ASP A 1 47 ? -19.177 11.968 -3.494 1.00 0.00 28 ASP A O 11
ATOM 19015 N N . PRO A 1 48 ? -21.207 11.702 -4.365 1.00 0.00 29 PRO A N 11
ATOM 19016 C CA . PRO A 1 48 ? -21.870 11.570 -3.045 1.00 0.00 29 PRO A CA 11
ATOM 19017 C C . PRO A 1 48 ? -21.538 10.217 -2.411 1.00 0.00 29 PRO A C 11
ATOM 19018 O O . PRO A 1 48 ? -22.096 9.199 -2.770 1.00 0.00 29 PRO A O 11
ATOM 19029 N N . GLU A 1 49 ? -20.635 10.198 -1.470 1.00 0.00 30 GLU A N 11
ATOM 19030 C CA . GLU A 1 49 ? -20.271 8.910 -0.813 1.00 0.00 30 GLU A CA 11
ATOM 19031 C C . GLU A 1 49 ? -21.532 8.181 -0.345 1.00 0.00 30 GLU A C 11
ATOM 19032 O O . GLU A 1 49 ? -22.639 8.631 -0.567 1.00 0.00 30 GLU A O 11
ATOM 19044 N N . GLY A 1 50 ? -21.375 7.060 0.302 1.00 0.00 31 GLY A N 11
ATOM 19045 C CA . GLY A 1 50 ? -22.566 6.308 0.783 1.00 0.00 31 GLY A CA 11
ATOM 19046 C C . GLY A 1 50 ? -22.462 6.094 2.293 1.00 0.00 31 GLY A C 11
ATOM 19047 O O . GLY A 1 50 ? -21.643 6.695 2.961 1.00 0.00 31 GLY A O 11
ATOM 19051 N N . LYS A 1 51 ? -23.287 5.242 2.837 1.00 0.00 32 LYS A N 11
ATOM 19052 C CA . LYS A 1 51 ? -23.239 4.989 4.305 1.00 0.00 32 LYS A CA 11
ATOM 19053 C C . LYS A 1 51 ? -21.945 4.255 4.675 1.00 0.00 32 LYS A C 11
ATOM 19054 O O . LYS A 1 51 ? -20.923 4.866 4.915 1.00 0.00 32 LYS A O 11
ATOM 19073 N N . ILE A 1 52 ? -21.979 2.950 4.721 1.00 0.00 33 ILE A N 11
ATOM 19074 C CA . ILE A 1 52 ? -20.749 2.184 5.074 1.00 0.00 33 ILE A CA 11
ATOM 19075 C C . ILE A 1 52 ? -20.690 0.883 4.269 1.00 0.00 33 ILE A C 11
ATOM 19076 O O . ILE A 1 52 ? -21.667 0.170 4.153 1.00 0.00 33 ILE A O 11
ATOM 19092 N N . ILE A 1 53 ? -19.555 0.570 3.708 1.00 0.00 34 ILE A N 11
ATOM 19093 C CA . ILE A 1 53 ? -19.443 -0.682 2.907 1.00 0.00 34 ILE A CA 11
ATOM 19094 C C . ILE A 1 53 ? -19.054 -1.859 3.806 1.00 0.00 34 ILE A C 11
ATOM 19095 O O . ILE A 1 53 ? -18.071 -1.811 4.518 1.00 0.00 34 ILE A O 11
ATOM 19111 N N . LEU A 1 54 ? -19.819 -2.917 3.775 1.00 0.00 35 LEU A N 11
ATOM 19112 C CA . LEU A 1 54 ? -19.494 -4.101 4.623 1.00 0.00 35 LEU A CA 11
ATOM 19113 C C . LEU A 1 54 ? -19.113 -5.290 3.738 1.00 0.00 35 LEU A C 11
ATOM 19114 O O . LEU A 1 54 ? -19.864 -6.234 3.594 1.00 0.00 35 LEU A O 11
ATOM 19130 N N . THR A 1 55 ? -17.955 -5.251 3.139 1.00 0.00 36 THR A N 11
ATOM 19131 C CA . THR A 1 55 ? -17.536 -6.380 2.259 1.00 0.00 36 THR A CA 11
ATOM 19132 C C . THR A 1 55 ? -16.175 -6.929 2.694 1.00 0.00 36 THR A C 11
ATOM 19133 O O . THR A 1 55 ? -16.010 -8.117 2.893 1.00 0.00 36 THR A O 11
ATOM 19144 N N . THR A 1 56 ? -15.198 -6.080 2.835 1.00 0.00 37 THR A N 11
ATOM 19145 C CA . THR A 1 56 ? -13.847 -6.561 3.250 1.00 0.00 37 THR A CA 11
ATOM 19146 C C . THR A 1 56 ? -13.626 -6.333 4.747 1.00 0.00 37 THR A C 11
ATOM 19147 O O . THR A 1 56 ? -13.859 -5.258 5.264 1.00 0.00 37 THR A O 11
ATOM 19158 N N . THR A 1 57 ? -13.169 -7.338 5.445 1.00 0.00 38 THR A N 11
ATOM 19159 C CA . THR A 1 57 ? -12.921 -7.187 6.907 1.00 0.00 38 THR A CA 11
ATOM 19160 C C . THR A 1 57 ? -11.440 -7.426 7.213 1.00 0.00 38 THR A C 11
ATOM 19161 O O . THR A 1 57 ? -10.617 -7.490 6.322 1.00 0.00 38 THR A O 11
ATOM 19172 N N . ARG A 1 58 ? -11.092 -7.563 8.464 1.00 0.00 39 ARG A N 11
ATOM 19173 C CA . ARG A 1 58 ? -9.662 -7.801 8.813 1.00 0.00 39 ARG A CA 11
ATOM 19174 C C . ARG A 1 58 ? -9.167 -9.086 8.148 1.00 0.00 39 ARG A C 11
ATOM 19175 O O . ARG A 1 58 ? -8.188 -9.088 7.428 1.00 0.00 39 ARG A O 11
ATOM 19196 N N . GLU A 1 59 ? -9.842 -10.176 8.378 1.00 0.00 40 GLU A N 11
ATOM 19197 C CA . GLU A 1 59 ? -9.418 -11.460 7.752 1.00 0.00 40 GLU A CA 11
ATOM 19198 C C . GLU A 1 59 ? -9.527 -11.347 6.233 1.00 0.00 40 GLU A C 11
ATOM 19199 O O . GLU A 1 59 ? -8.572 -11.557 5.511 1.00 0.00 40 GLU A O 11
ATOM 19211 N N . ALA A 1 60 ? -10.688 -11.009 5.745 1.00 0.00 41 ALA A N 11
ATOM 19212 C CA . ALA A 1 60 ? -10.871 -10.869 4.272 1.00 0.00 41 ALA A CA 11
ATOM 19213 C C . ALA A 1 60 ? -9.776 -9.972 3.692 1.00 0.00 41 ALA A C 11
ATOM 19214 O O . ALA A 1 60 ? -9.115 -10.320 2.734 1.00 0.00 41 ALA A O 11
ATOM 19221 N N . ALA A 1 61 ? -9.579 -8.820 4.270 1.00 0.00 42 ALA A N 11
ATOM 19222 C CA . ALA A 1 61 ? -8.523 -7.899 3.757 1.00 0.00 42 ALA A CA 11
ATOM 19223 C C . ALA A 1 61 ? -7.242 -8.682 3.477 1.00 0.00 42 ALA A C 11
ATOM 19224 O O . ALA A 1 61 ? -6.825 -8.828 2.346 1.00 0.00 42 ALA A O 11
ATOM 19231 N N . VAL A 1 62 ? -6.619 -9.193 4.501 1.00 0.00 43 VAL A N 11
ATOM 19232 C CA . VAL A 1 62 ? -5.368 -9.975 4.293 1.00 0.00 43 VAL A CA 11
ATOM 19233 C C . VAL A 1 62 ? -5.557 -10.946 3.128 1.00 0.00 43 VAL A C 11
ATOM 19234 O O . VAL A 1 62 ? -4.688 -11.114 2.296 1.00 0.00 43 VAL A O 11
ATOM 19247 N N . GLU A 1 63 ? -6.695 -11.576 3.058 1.00 0.00 44 GLU A N 11
ATOM 19248 C CA . GLU A 1 63 ? -6.950 -12.527 1.940 1.00 0.00 44 GLU A CA 11
ATOM 19249 C C . GLU A 1 63 ? -6.891 -11.777 0.612 1.00 0.00 44 GLU A C 11
ATOM 19250 O O . GLU A 1 63 ? -6.206 -12.172 -0.310 1.00 0.00 44 GLU A O 11
ATOM 19262 N N . GLN A 1 64 ? -7.588 -10.683 0.513 1.00 0.00 45 GLN A N 11
ATOM 19263 C CA . GLN A 1 64 ? -7.548 -9.898 -0.749 1.00 0.00 45 GLN A CA 11
ATOM 19264 C C . GLN A 1 64 ? -6.089 -9.592 -1.087 1.00 0.00 45 GLN A C 11
ATOM 19265 O O . GLN A 1 64 ? -5.709 -9.484 -2.237 1.00 0.00 45 GLN A O 11
ATOM 19279 N N . LEU A 1 65 ? -5.265 -9.475 -0.082 1.00 0.00 46 LEU A N 11
ATOM 19280 C CA . LEU A 1 65 ? -3.823 -9.201 -0.321 1.00 0.00 46 LEU A CA 11
ATOM 19281 C C . LEU A 1 65 ? -3.095 -10.520 -0.586 1.00 0.00 46 LEU A C 11
ATOM 19282 O O . LEU A 1 65 ? -2.170 -10.589 -1.370 1.00 0.00 46 LEU A O 11
ATOM 19298 N N . LYS A 1 66 ? -3.517 -11.573 0.060 1.00 0.00 47 LYS A N 11
ATOM 19299 C CA . LYS A 1 66 ? -2.862 -12.893 -0.157 1.00 0.00 47 LYS A CA 11
ATOM 19300 C C . LYS A 1 66 ? -2.699 -13.141 -1.657 1.00 0.00 47 LYS A C 11
ATOM 19301 O O . LYS A 1 66 ? -1.631 -13.473 -2.136 1.00 0.00 47 LYS A O 11
ATOM 19320 N N . SER A 1 67 ? -3.753 -12.967 -2.401 1.00 0.00 48 SER A N 11
ATOM 19321 C CA . SER A 1 67 ? -3.677 -13.174 -3.875 1.00 0.00 48 SER A CA 11
ATOM 19322 C C . SER A 1 67 ? -3.030 -11.957 -4.534 1.00 0.00 48 SER A C 11
ATOM 19323 O O . SER A 1 67 ? -2.279 -12.079 -5.476 1.00 0.00 48 SER A O 11
ATOM 19331 N N . ILE A 1 68 ? -3.312 -10.783 -4.044 1.00 0.00 49 ILE A N 11
ATOM 19332 C CA . ILE A 1 68 ? -2.702 -9.569 -4.651 1.00 0.00 49 ILE A CA 11
ATOM 19333 C C . ILE A 1 68 ? -1.186 -9.757 -4.750 1.00 0.00 49 ILE A C 11
ATOM 19334 O O . ILE A 1 68 ? -0.601 -9.623 -5.805 1.00 0.00 49 ILE A O 11
ATOM 19350 N N . ARG A 1 69 ? -0.551 -10.094 -3.666 1.00 0.00 50 ARG A N 11
ATOM 19351 C CA . ARG A 1 69 ? 0.920 -10.318 -3.710 1.00 0.00 50 ARG A CA 11
ATOM 19352 C C . ARG A 1 69 ? 1.212 -11.436 -4.712 1.00 0.00 50 ARG A C 11
ATOM 19353 O O . ARG A 1 69 ? 2.134 -11.361 -5.501 1.00 0.00 50 ARG A O 11
ATOM 19374 N N . GLU A 1 70 ? 0.405 -12.462 -4.695 1.00 0.00 51 GLU A N 11
ATOM 19375 C CA . GLU A 1 70 ? 0.585 -13.591 -5.652 1.00 0.00 51 GLU A CA 11
ATOM 19376 C C . GLU A 1 70 ? 0.404 -13.072 -7.073 1.00 0.00 51 GLU A C 11
ATOM 19377 O O . GLU A 1 70 ? 1.250 -13.228 -7.931 1.00 0.00 51 GLU A O 11
ATOM 19389 N N . ASP A 1 71 ? -0.696 -12.442 -7.320 1.00 0.00 52 ASP A N 11
ATOM 19390 C CA . ASP A 1 71 ? -0.932 -11.885 -8.677 1.00 0.00 52 ASP A CA 11
ATOM 19391 C C . ASP A 1 71 ? 0.173 -10.878 -8.978 1.00 0.00 52 ASP A C 11
ATOM 19392 O O . ASP A 1 71 ? 0.786 -10.906 -10.023 1.00 0.00 52 ASP A O 11
ATOM 19401 N N . ILE A 1 72 ? 0.461 -10.008 -8.051 1.00 0.00 53 ILE A N 11
ATOM 19402 C CA . ILE A 1 72 ? 1.560 -9.037 -8.280 1.00 0.00 53 ILE A CA 11
ATOM 19403 C C . ILE A 1 72 ? 2.860 -9.827 -8.421 1.00 0.00 53 ILE A C 11
ATOM 19404 O O . ILE A 1 72 ? 3.816 -9.386 -9.028 1.00 0.00 53 ILE A O 11
ATOM 19420 N N . VAL A 1 73 ? 2.879 -11.011 -7.867 1.00 0.00 54 VAL A N 11
ATOM 19421 C CA . VAL A 1 73 ? 4.087 -11.872 -7.959 1.00 0.00 54 VAL A CA 11
ATOM 19422 C C . VAL A 1 73 ? 4.219 -12.410 -9.390 1.00 0.00 54 VAL A C 11
ATOM 19423 O O . VAL A 1 73 ? 5.147 -12.082 -10.101 1.00 0.00 54 VAL A O 11
ATOM 19436 N N . SER A 1 74 ? 3.293 -13.223 -9.819 1.00 0.00 55 SER A N 11
ATOM 19437 C CA . SER A 1 74 ? 3.369 -13.763 -11.209 1.00 0.00 55 SER A CA 11
ATOM 19438 C C . SER A 1 74 ? 2.484 -12.947 -12.147 1.00 0.00 55 SER A C 11
ATOM 19439 O O . SER A 1 74 ? 1.821 -12.017 -11.743 1.00 0.00 55 SER A O 11
ATOM 19447 N N . GLY A 1 75 ? 2.467 -13.295 -13.399 1.00 0.00 56 GLY A N 11
ATOM 19448 C CA . GLY A 1 75 ? 1.626 -12.554 -14.363 1.00 0.00 56 GLY A CA 11
ATOM 19449 C C . GLY A 1 75 ? 2.152 -11.135 -14.480 1.00 0.00 56 GLY A C 11
ATOM 19450 O O . GLY A 1 75 ? 1.978 -10.325 -13.592 1.00 0.00 56 GLY A O 11
ATOM 19454 N N . LYS A 1 76 ? 2.791 -10.822 -15.567 1.00 0.00 57 LYS A N 11
ATOM 19455 C CA . LYS A 1 76 ? 3.324 -9.441 -15.748 1.00 0.00 57 LYS A CA 11
ATOM 19456 C C . LYS A 1 76 ? 2.164 -8.443 -15.862 1.00 0.00 57 LYS A C 11
ATOM 19457 O O . LYS A 1 76 ? 2.100 -7.654 -16.783 1.00 0.00 57 LYS A O 11
ATOM 19476 N N . ALA A 1 77 ? 1.243 -8.480 -14.937 1.00 0.00 58 ALA A N 11
ATOM 19477 C CA . ALA A 1 77 ? 0.085 -7.549 -14.990 1.00 0.00 58 ALA A CA 11
ATOM 19478 C C . ALA A 1 77 ? 0.535 -6.108 -14.729 1.00 0.00 58 ALA A C 11
ATOM 19479 O O . ALA A 1 77 ? 1.709 -5.798 -14.749 1.00 0.00 58 ALA A O 11
ATOM 19486 N N . ASN A 1 78 ? -0.398 -5.227 -14.487 1.00 0.00 59 ASN A N 11
ATOM 19487 C CA . ASN A 1 78 ? -0.041 -3.805 -14.227 1.00 0.00 59 ASN A CA 11
ATOM 19488 C C . ASN A 1 78 ? 0.031 -3.545 -12.719 1.00 0.00 59 ASN A C 11
ATOM 19489 O O . ASN A 1 78 ? 0.288 -4.439 -11.938 1.00 0.00 59 ASN A O 11
ATOM 19500 N N . PHE A 1 79 ? -0.198 -2.327 -12.304 1.00 0.00 60 PHE A N 11
ATOM 19501 C CA . PHE A 1 79 ? -0.149 -2.012 -10.847 1.00 0.00 60 PHE A CA 11
ATOM 19502 C C . PHE A 1 79 ? -0.545 -0.554 -10.598 1.00 0.00 60 PHE A C 11
ATOM 19503 O O . PHE A 1 79 ? -1.105 -0.221 -9.573 1.00 0.00 60 PHE A O 11
ATOM 19520 N N . GLU A 1 80 ? -0.252 0.318 -11.521 1.00 0.00 61 GLU A N 11
ATOM 19521 C CA . GLU A 1 80 ? -0.604 1.755 -11.329 1.00 0.00 61 GLU A CA 11
ATOM 19522 C C . GLU A 1 80 ? -2.121 1.935 -11.267 1.00 0.00 61 GLU A C 11
ATOM 19523 O O . GLU A 1 80 ? -2.679 2.191 -10.218 1.00 0.00 61 GLU A O 11
ATOM 19535 N N . GLU A 1 81 ? -2.790 1.813 -12.382 1.00 0.00 62 GLU A N 11
ATOM 19536 C CA . GLU A 1 81 ? -4.273 1.984 -12.387 1.00 0.00 62 GLU A CA 11
ATOM 19537 C C . GLU A 1 81 ? -4.882 1.328 -11.148 1.00 0.00 62 GLU A C 11
ATOM 19538 O O . GLU A 1 81 ? -5.703 1.911 -10.468 1.00 0.00 62 GLU A O 11
ATOM 19550 N N . VAL A 1 82 ? -4.478 0.127 -10.838 1.00 0.00 63 VAL A N 11
ATOM 19551 C CA . VAL A 1 82 ? -5.030 -0.546 -9.630 1.00 0.00 63 VAL A CA 11
ATOM 19552 C C . VAL A 1 82 ? -4.838 0.355 -8.414 1.00 0.00 63 VAL A C 11
ATOM 19553 O O . VAL A 1 82 ? -5.761 0.627 -7.674 1.00 0.00 63 VAL A O 11
ATOM 19566 N N . ALA A 1 83 ? -3.641 0.825 -8.209 1.00 0.00 64 ALA A N 11
ATOM 19567 C CA . ALA A 1 83 ? -3.377 1.714 -7.045 1.00 0.00 64 ALA A CA 11
ATOM 19568 C C . ALA A 1 83 ? -4.237 2.976 -7.138 1.00 0.00 64 ALA A C 11
ATOM 19569 O O . ALA A 1 83 ? -4.932 3.336 -6.209 1.00 0.00 64 ALA A O 11
ATOM 19576 N N . THR A 1 84 ? -4.200 3.652 -8.253 1.00 0.00 65 THR A N 11
ATOM 19577 C CA . THR A 1 84 ? -5.016 4.890 -8.396 1.00 0.00 65 THR A CA 11
ATOM 19578 C C . THR A 1 84 ? -6.422 4.668 -7.833 1.00 0.00 65 THR A C 11
ATOM 19579 O O . THR A 1 84 ? -7.053 5.580 -7.337 1.00 0.00 65 THR A O 11
ATOM 19590 N N . ARG A 1 85 ? -6.917 3.465 -7.909 1.00 0.00 66 ARG A N 11
ATOM 19591 C CA . ARG A 1 85 ? -8.281 3.187 -7.379 1.00 0.00 66 ARG A CA 11
ATOM 19592 C C . ARG A 1 85 ? -8.201 2.640 -5.951 1.00 0.00 66 ARG A C 11
ATOM 19593 O O . ARG A 1 85 ? -8.811 3.161 -5.038 1.00 0.00 66 ARG A O 11
ATOM 19614 N N . VAL A 1 86 ? -7.459 1.588 -5.757 1.00 0.00 67 VAL A N 11
ATOM 19615 C CA . VAL A 1 86 ? -7.340 0.990 -4.395 1.00 0.00 67 VAL A CA 11
ATOM 19616 C C . VAL A 1 86 ? -6.127 1.566 -3.653 1.00 0.00 67 VAL A C 11
ATOM 19617 O O . VAL A 1 86 ? -5.288 0.840 -3.169 1.00 0.00 67 VAL A O 11
ATOM 19630 N N . SER A 1 87 ? -6.025 2.866 -3.553 1.00 0.00 68 SER A N 11
ATOM 19631 C CA . SER A 1 87 ? -4.855 3.460 -2.837 1.00 0.00 68 SER A CA 11
ATOM 19632 C C . SER A 1 87 ? -5.316 4.423 -1.736 1.00 0.00 68 SER A C 11
ATOM 19633 O O . SER A 1 87 ? -6.447 4.869 -1.715 1.00 0.00 68 SER A O 11
ATOM 19641 N N . ASP A 1 88 ? -4.440 4.739 -0.817 1.00 0.00 69 ASP A N 11
ATOM 19642 C CA . ASP A 1 88 ? -4.808 5.665 0.295 1.00 0.00 69 ASP A CA 11
ATOM 19643 C C . ASP A 1 88 ? -5.195 7.040 -0.249 1.00 0.00 69 ASP A C 11
ATOM 19644 O O . ASP A 1 88 ? -4.413 7.968 -0.215 1.00 0.00 69 ASP A O 11
ATOM 19653 N N . CYS A 1 89 ? -6.401 7.170 -0.740 1.00 0.00 70 CYS A N 11
ATOM 19654 C CA . CYS A 1 89 ? -6.870 8.479 -1.289 1.00 0.00 70 CYS A CA 11
ATOM 19655 C C . CYS A 1 89 ? -5.726 9.208 -2.002 1.00 0.00 70 CYS A C 11
ATOM 19656 O O . CYS A 1 89 ? -5.490 9.015 -3.181 1.00 0.00 70 CYS A O 11
ATOM 19664 N N . SER A 1 90 ? -4.997 10.030 -1.291 1.00 0.00 71 SER A N 11
ATOM 19665 C CA . SER A 1 90 ? -3.856 10.740 -1.924 1.00 0.00 71 SER A CA 11
ATOM 19666 C C . SER A 1 90 ? -3.079 9.739 -2.764 1.00 0.00 71 SER A C 11
ATOM 19667 O O . SER A 1 90 ? -2.793 9.960 -3.924 1.00 0.00 71 SER A O 11
ATOM 19675 N N . SER A 1 91 ? -2.766 8.618 -2.183 1.00 0.00 72 SER A N 11
ATOM 19676 C CA . SER A 1 91 ? -2.039 7.568 -2.943 1.00 0.00 72 SER A CA 11
ATOM 19677 C C . SER A 1 91 ? -2.774 7.318 -4.256 1.00 0.00 72 SER A C 11
ATOM 19678 O O . SER A 1 91 ? -2.170 7.108 -5.283 1.00 0.00 72 SER A O 11
ATOM 19686 N N . ALA A 1 92 ? -4.078 7.374 -4.247 1.00 0.00 73 ALA A N 11
ATOM 19687 C CA . ALA A 1 92 ? -4.814 7.176 -5.526 1.00 0.00 73 ALA A CA 11
ATOM 19688 C C . ALA A 1 92 ? -4.170 8.081 -6.573 1.00 0.00 73 ALA A C 11
ATOM 19689 O O . ALA A 1 92 ? -3.920 7.685 -7.693 1.00 0.00 73 ALA A O 11
ATOM 19696 N N . LYS A 1 93 ? -3.863 9.291 -6.191 1.00 0.00 74 LYS A N 11
ATOM 19697 C CA . LYS A 1 93 ? -3.190 10.221 -7.140 1.00 0.00 74 LYS A CA 11
ATOM 19698 C C . LYS A 1 93 ? -1.771 9.704 -7.389 1.00 0.00 74 LYS A C 11
ATOM 19699 O O . LYS A 1 93 ? -1.193 9.894 -8.440 1.00 0.00 74 LYS A O 11
ATOM 19718 N N . ARG A 1 94 ? -1.227 9.031 -6.412 1.00 0.00 75 ARG A N 11
ATOM 19719 C CA . ARG A 1 94 ? 0.143 8.457 -6.536 1.00 0.00 75 ARG A CA 11
ATOM 19720 C C . ARG A 1 94 ? 0.053 6.927 -6.484 1.00 0.00 75 ARG A C 11
ATOM 19721 O O . ARG A 1 94 ? 0.805 6.273 -5.789 1.00 0.00 75 ARG A O 11
ATOM 19742 N N . GLY A 1 95 ? -0.879 6.360 -7.201 1.00 0.00 76 GLY A N 11
ATOM 19743 C CA . GLY A 1 95 ? -1.049 4.880 -7.188 1.00 0.00 76 GLY A CA 11
ATOM 19744 C C . GLY A 1 95 ? 0.289 4.230 -7.490 1.00 0.00 76 GLY A C 11
ATOM 19745 O O . GLY A 1 95 ? 0.532 3.086 -7.161 1.00 0.00 76 GLY A O 11
ATOM 19749 N N . GLY A 1 96 ? 1.159 4.959 -8.115 1.00 0.00 77 GLY A N 11
ATOM 19750 C CA . GLY A 1 96 ? 2.495 4.397 -8.445 1.00 0.00 77 GLY A CA 11
ATOM 19751 C C . GLY A 1 96 ? 3.256 4.097 -7.152 1.00 0.00 77 GLY A C 11
ATOM 19752 O O . GLY A 1 96 ? 3.069 3.065 -6.519 1.00 0.00 77 GLY A O 11
ATOM 19756 N N . ASP A 1 97 ? 4.121 4.982 -6.748 1.00 0.00 78 ASP A N 11
ATOM 19757 C CA . ASP A 1 97 ? 4.890 4.720 -5.507 1.00 0.00 78 ASP A CA 11
ATOM 19758 C C . ASP A 1 97 ? 5.157 6.005 -4.724 1.00 0.00 78 ASP A C 11
ATOM 19759 O O . ASP A 1 97 ? 4.897 7.101 -5.182 1.00 0.00 78 ASP A O 11
ATOM 19768 N N . LEU A 1 98 ? 5.696 5.865 -3.543 1.00 0.00 79 LEU A N 11
ATOM 19769 C CA . LEU A 1 98 ? 6.012 7.057 -2.711 1.00 0.00 79 LEU A CA 11
ATOM 19770 C C . LEU A 1 98 ? 7.194 7.790 -3.338 1.00 0.00 79 LEU A C 11
ATOM 19771 O O . LEU A 1 98 ? 7.118 8.947 -3.702 1.00 0.00 79 LEU A O 11
ATOM 19787 N N . GLY A 1 99 ? 8.289 7.100 -3.455 1.00 0.00 80 GLY A N 11
ATOM 19788 C CA . GLY A 1 99 ? 9.515 7.691 -4.044 1.00 0.00 80 GLY A CA 11
ATOM 19789 C C . GLY A 1 99 ? 10.660 7.423 -3.093 1.00 0.00 80 GLY A C 11
ATOM 19790 O O . GLY A 1 99 ? 11.355 6.443 -3.215 1.00 0.00 80 GLY A O 11
ATOM 19794 N N . SER A 1 100 ? 10.838 8.281 -2.132 1.00 0.00 81 SER A N 11
ATOM 19795 C CA . SER A 1 100 ? 11.933 8.087 -1.143 1.00 0.00 81 SER A CA 11
ATOM 19796 C C . SER A 1 100 ? 11.551 8.706 0.201 1.00 0.00 81 SER A C 11
ATOM 19797 O O . SER A 1 100 ? 11.119 9.838 0.276 1.00 0.00 81 SER A O 11
ATOM 19805 N N . PHE A 1 101 ? 11.707 7.967 1.265 1.00 0.00 82 PHE A N 11
ATOM 19806 C CA . PHE A 1 101 ? 11.354 8.508 2.607 1.00 0.00 82 PHE A CA 11
ATOM 19807 C C . PHE A 1 101 ? 12.022 7.666 3.702 1.00 0.00 82 PHE A C 11
ATOM 19808 O O . PHE A 1 101 ? 13.163 7.274 3.576 1.00 0.00 82 PHE A O 11
ATOM 19825 N N . GLY A 1 102 ? 11.330 7.383 4.774 1.00 0.00 83 GLY A N 11
ATOM 19826 C CA . GLY A 1 102 ? 11.947 6.567 5.857 1.00 0.00 83 GLY A CA 11
ATOM 19827 C C . GLY A 1 102 ? 11.611 7.178 7.219 1.00 0.00 83 GLY A C 11
ATOM 19828 O O . GLY A 1 102 ? 11.633 6.508 8.233 1.00 0.00 83 GLY A O 11
ATOM 19832 N N . ARG A 1 103 ? 11.299 8.446 7.250 1.00 0.00 84 ARG A N 11
ATOM 19833 C CA . ARG A 1 103 ? 10.960 9.104 8.548 1.00 0.00 84 ARG A CA 11
ATOM 19834 C C . ARG A 1 103 ? 10.229 10.427 8.295 1.00 0.00 84 ARG A C 11
ATOM 19835 O O . ARG A 1 103 ? 10.839 11.449 8.048 1.00 0.00 84 ARG A O 11
ATOM 19856 N N . GLY A 1 104 ? 8.924 10.414 8.353 1.00 0.00 85 GLY A N 11
ATOM 19857 C CA . GLY A 1 104 ? 8.148 11.668 8.116 1.00 0.00 85 GLY A CA 11
ATOM 19858 C C . GLY A 1 104 ? 6.970 11.372 7.183 1.00 0.00 85 GLY A C 11
ATOM 19859 O O . GLY A 1 104 ? 6.092 12.191 6.995 1.00 0.00 85 GLY A O 11
ATOM 19863 N N . GLN A 1 105 ? 6.948 10.207 6.597 1.00 0.00 86 GLN A N 11
ATOM 19864 C CA . GLN A 1 105 ? 5.833 9.846 5.670 1.00 0.00 86 GLN A CA 11
ATOM 19865 C C . GLN A 1 105 ? 5.080 8.636 6.205 1.00 0.00 86 GLN A C 11
ATOM 19866 O O . GLN A 1 105 ? 3.895 8.677 6.470 1.00 0.00 86 GLN A O 11
ATOM 19880 N N . MET A 1 106 ? 5.781 7.554 6.343 1.00 0.00 87 MET A N 11
ATOM 19881 C CA . MET A 1 106 ? 5.167 6.298 6.835 1.00 0.00 87 MET A CA 11
ATOM 19882 C C . MET A 1 106 ? 4.867 6.404 8.333 1.00 0.00 87 MET A C 11
ATOM 19883 O O . MET A 1 106 ? 4.608 7.474 8.846 1.00 0.00 87 MET A O 11
ATOM 19897 N N . GLN A 1 107 ? 4.893 5.307 9.041 1.00 0.00 88 GLN A N 11
ATOM 19898 C CA . GLN A 1 107 ? 4.601 5.364 10.503 1.00 0.00 88 GLN A CA 11
ATOM 19899 C C . GLN A 1 107 ? 5.582 4.489 11.285 1.00 0.00 88 GLN A C 11
ATOM 19900 O O . GLN A 1 107 ? 6.159 4.910 12.267 1.00 0.00 88 GLN A O 11
ATOM 19914 N N . LYS A 1 108 ? 5.769 3.273 10.860 1.00 0.00 89 LYS A N 11
ATOM 19915 C CA . LYS A 1 108 ? 6.709 2.368 11.583 1.00 0.00 89 LYS A CA 11
ATOM 19916 C C . LYS A 1 108 ? 6.645 0.945 11.012 1.00 0.00 89 LYS A C 11
ATOM 19917 O O . LYS A 1 108 ? 7.657 0.395 10.627 1.00 0.00 89 LYS A O 11
ATOM 19936 N N . PRO A 1 109 ? 5.459 0.389 10.972 1.00 0.00 90 PRO A N 11
ATOM 19937 C CA . PRO A 1 109 ? 5.289 -0.987 10.437 1.00 0.00 90 PRO A CA 11
ATOM 19938 C C . PRO A 1 109 ? 5.626 -1.022 8.944 1.00 0.00 90 PRO A C 11
ATOM 19939 O O . PRO A 1 109 ? 6.310 -1.910 8.476 1.00 0.00 90 PRO A O 11
ATOM 19950 N N . PHE A 1 110 ? 5.173 -0.060 8.191 1.00 0.00 91 PHE A N 11
ATOM 19951 C CA . PHE A 1 110 ? 5.503 -0.057 6.740 1.00 0.00 91 PHE A CA 11
ATOM 19952 C C . PHE A 1 110 ? 7.015 0.056 6.572 1.00 0.00 91 PHE A C 11
ATOM 19953 O O . PHE A 1 110 ? 7.647 -0.760 5.934 1.00 0.00 91 PHE A O 11
ATOM 19970 N N . GLU A 1 111 ? 7.593 1.084 7.121 1.00 0.00 92 GLU A N 11
ATOM 19971 C CA . GLU A 1 111 ? 9.063 1.282 6.978 1.00 0.00 92 GLU A CA 11
ATOM 19972 C C . GLU A 1 111 ? 9.802 -0.047 7.127 1.00 0.00 92 GLU A C 11
ATOM 19973 O O . GLU A 1 111 ? 10.352 -0.569 6.178 1.00 0.00 92 GLU A O 11
ATOM 19985 N N . GLU A 1 112 ? 9.821 -0.601 8.306 1.00 0.00 93 GLU A N 11
ATOM 19986 C CA . GLU A 1 112 ? 10.530 -1.898 8.495 1.00 0.00 93 GLU A CA 11
ATOM 19987 C C . GLU A 1 112 ? 10.173 -2.844 7.344 1.00 0.00 93 GLU A C 11
ATOM 19988 O O . GLU A 1 112 ? 10.941 -3.711 6.977 1.00 0.00 93 GLU A O 11
ATOM 20000 N N . ALA A 1 113 ? 9.018 -2.669 6.759 1.00 0.00 94 ALA A N 11
ATOM 20001 C CA . ALA A 1 113 ? 8.626 -3.543 5.619 1.00 0.00 94 ALA A CA 11
ATOM 20002 C C . ALA A 1 113 ? 9.513 -3.242 4.419 1.00 0.00 94 ALA A C 11
ATOM 20003 O O . ALA A 1 113 ? 10.200 -4.102 3.909 1.00 0.00 94 ALA A O 11
ATOM 20010 N N . THR A 1 114 ? 9.512 -2.020 3.972 1.00 0.00 95 THR A N 11
ATOM 20011 C CA . THR A 1 114 ? 10.365 -1.660 2.810 1.00 0.00 95 THR A CA 11
ATOM 20012 C C . THR A 1 114 ? 11.829 -1.759 3.221 1.00 0.00 95 THR A C 11
ATOM 20013 O O . THR A 1 114 ? 12.679 -2.167 2.454 1.00 0.00 95 THR A O 11
ATOM 20024 N N . TYR A 1 115 ? 12.121 -1.407 4.441 1.00 0.00 96 TYR A N 11
ATOM 20025 C CA . TYR A 1 115 ? 13.524 -1.499 4.926 1.00 0.00 96 TYR A CA 11
ATOM 20026 C C . TYR A 1 115 ? 13.919 -2.974 5.004 1.00 0.00 96 TYR A C 11
ATOM 20027 O O . TYR A 1 115 ? 15.074 -3.331 4.890 1.00 0.00 96 TYR A O 11
ATOM 20045 N N . ALA A 1 116 ? 12.951 -3.831 5.190 1.00 0.00 97 ALA A N 11
ATOM 20046 C CA . ALA A 1 116 ? 13.236 -5.290 5.269 1.00 0.00 97 ALA A CA 11
ATOM 20047 C C . ALA A 1 116 ? 13.069 -5.926 3.886 1.00 0.00 97 ALA A C 11
ATOM 20048 O O . ALA A 1 116 ? 13.826 -6.788 3.489 1.00 0.00 97 ALA A O 11
ATOM 20055 N N . LEU A 1 117 ? 12.077 -5.500 3.151 1.00 0.00 98 LEU A N 11
ATOM 20056 C CA . LEU A 1 117 ? 11.847 -6.068 1.792 1.00 0.00 98 LEU A CA 11
ATOM 20057 C C . LEU A 1 117 ? 12.875 -5.511 0.805 1.00 0.00 98 LEU A C 11
ATOM 20058 O O . LEU A 1 117 ? 13.485 -4.487 1.039 1.00 0.00 98 LEU A O 11
ATOM 20074 N N . LYS A 1 118 ? 13.067 -6.175 -0.300 1.00 0.00 99 LYS A N 11
ATOM 20075 C CA . LYS A 1 118 ? 14.052 -5.683 -1.305 1.00 0.00 99 LYS A CA 11
ATOM 20076 C C . LYS A 1 118 ? 13.380 -5.547 -2.672 1.00 0.00 99 LYS A C 11
ATOM 20077 O O . LYS A 1 118 ? 12.929 -4.485 -3.054 1.00 0.00 99 LYS A O 11
ATOM 20096 N N . VAL A 1 119 ? 13.313 -6.618 -3.411 1.00 0.00 100 VAL A N 11
ATOM 20097 C CA . VAL A 1 119 ? 12.672 -6.561 -4.755 1.00 0.00 100 VAL A CA 11
ATOM 20098 C C . VAL A 1 119 ? 12.233 -7.968 -5.182 1.00 0.00 100 VAL A C 11
ATOM 20099 O O . VAL A 1 119 ? 12.011 -8.241 -6.345 1.00 0.00 100 VAL A O 11
ATOM 20112 N N . GLY A 1 120 ? 12.097 -8.864 -4.241 1.00 0.00 101 GLY A N 11
ATOM 20113 C CA . GLY A 1 120 ? 11.669 -10.250 -4.583 1.00 0.00 101 GLY A CA 11
ATOM 20114 C C . GLY A 1 120 ? 10.644 -10.733 -3.556 1.00 0.00 101 GLY A C 11
ATOM 20115 O O . GLY A 1 120 ? 10.426 -11.917 -3.391 1.00 0.00 101 GLY A O 11
ATOM 20119 N N . ASP A 1 121 ? 10.013 -9.826 -2.862 1.00 0.00 102 ASP A N 11
ATOM 20120 C CA . ASP A 1 121 ? 9.002 -10.235 -1.844 1.00 0.00 102 ASP A CA 11
ATOM 20121 C C . ASP A 1 121 ? 7.650 -9.583 -2.149 1.00 0.00 102 ASP A C 11
ATOM 20122 O O . ASP A 1 121 ? 6.606 -10.119 -1.836 1.00 0.00 102 ASP A O 11
ATOM 20131 N N . ILE A 1 122 ? 7.663 -8.429 -2.758 1.00 0.00 103 ILE A N 11
ATOM 20132 C CA . ILE A 1 122 ? 6.380 -7.741 -3.085 1.00 0.00 103 ILE A CA 11
ATOM 20133 C C . ILE A 1 122 ? 5.554 -7.526 -1.813 1.00 0.00 103 ILE A C 11
ATOM 20134 O O . ILE A 1 122 ? 4.377 -7.232 -1.867 1.00 0.00 103 ILE A O 11
ATOM 20150 N N . SER A 1 123 ? 6.162 -7.663 -0.668 1.00 0.00 104 SER A N 11
ATOM 20151 C CA . SER A 1 123 ? 5.410 -7.461 0.602 1.00 0.00 104 SER A CA 11
ATOM 20152 C C . SER A 1 123 ? 4.270 -8.478 0.709 1.00 0.00 104 SER A C 11
ATOM 20153 O O . SER A 1 123 ? 3.334 -8.459 -0.066 1.00 0.00 104 SER A O 11
ATOM 20161 N N . ASP A 1 124 ? 4.339 -9.361 1.665 1.00 0.00 105 ASP A N 11
ATOM 20162 C CA . ASP A 1 124 ? 3.256 -10.374 1.822 1.00 0.00 105 ASP A CA 11
ATOM 20163 C C . ASP A 1 124 ? 1.939 -9.679 2.169 1.00 0.00 105 ASP A C 11
ATOM 20164 O O . ASP A 1 124 ? 1.011 -9.652 1.386 1.00 0.00 105 ASP A O 11
ATOM 20173 N N . ILE A 1 125 ? 1.858 -9.112 3.338 1.00 0.00 106 ILE A N 11
ATOM 20174 C CA . ILE A 1 125 ? 0.606 -8.409 3.747 1.00 0.00 106 ILE A CA 11
ATOM 20175 C C . ILE A 1 125 ? 0.958 -7.210 4.630 1.00 0.00 106 ILE A C 11
ATOM 20176 O O . ILE A 1 125 ? 1.525 -7.360 5.694 1.00 0.00 106 ILE A O 11
ATOM 20192 N N . VAL A 1 126 ? 0.636 -6.021 4.200 1.00 0.00 107 VAL A N 11
ATOM 20193 C CA . VAL A 1 126 ? 0.966 -4.822 5.021 1.00 0.00 107 VAL A CA 11
ATOM 20194 C C . VAL A 1 126 ? -0.308 -4.227 5.632 1.00 0.00 107 VAL A C 11
ATOM 20195 O O . VAL A 1 126 ? -1.132 -3.667 4.942 1.00 0.00 107 VAL A O 11
ATOM 20208 N N . ASP A 1 127 ? -0.475 -4.340 6.922 1.00 0.00 108 ASP A N 11
ATOM 20209 C CA . ASP A 1 127 ? -1.699 -3.770 7.565 1.00 0.00 108 ASP A CA 11
ATOM 20210 C C . ASP A 1 127 ? -1.318 -2.544 8.399 1.00 0.00 108 ASP A C 11
ATOM 20211 O O . ASP A 1 127 ? -0.500 -2.624 9.293 1.00 0.00 108 ASP A O 11
ATOM 20220 N N . THR A 1 128 ? -1.896 -1.404 8.110 1.00 0.00 109 THR A N 11
ATOM 20221 C CA . THR A 1 128 ? -1.549 -0.180 8.887 1.00 0.00 109 THR A CA 11
ATOM 20222 C C . THR A 1 128 ? -2.726 0.797 8.879 1.00 0.00 109 THR A C 11
ATOM 20223 O O . THR A 1 128 ? -3.817 0.462 8.463 1.00 0.00 109 THR A O 11
ATOM 20234 N N . ASP A 1 129 ? -2.514 2.002 9.331 1.00 0.00 110 ASP A N 11
ATOM 20235 C CA . ASP A 1 129 ? -3.623 2.997 9.340 1.00 0.00 110 ASP A CA 11
ATOM 20236 C C . ASP A 1 129 ? -4.392 2.928 8.020 1.00 0.00 110 ASP A C 11
ATOM 20237 O O . ASP A 1 129 ? -3.877 2.475 7.017 1.00 0.00 110 ASP A O 11
ATOM 20246 N N . SER A 1 130 ? -5.621 3.369 8.012 1.00 0.00 111 SER A N 11
ATOM 20247 C CA . SER A 1 130 ? -6.430 3.329 6.755 1.00 0.00 111 SER A CA 11
ATOM 20248 C C . SER A 1 130 ? -6.839 1.892 6.423 1.00 0.00 111 SER A C 11
ATOM 20249 O O . SER A 1 130 ? -7.998 1.604 6.199 1.00 0.00 111 SER A O 11
ATOM 20257 N N . GLY A 1 131 ? -5.900 0.990 6.383 1.00 0.00 112 GLY A N 11
ATOM 20258 C CA . GLY A 1 131 ? -6.240 -0.421 6.060 1.00 0.00 112 GLY A CA 11
ATOM 20259 C C . GLY A 1 131 ? -4.957 -1.168 5.714 1.00 0.00 112 GLY A C 11
ATOM 20260 O O . GLY A 1 131 ? -3.879 -0.787 6.125 1.00 0.00 112 GLY A O 11
ATOM 20264 N N . VAL A 1 132 ? -5.053 -2.225 4.960 1.00 0.00 113 VAL A N 11
ATOM 20265 C CA . VAL A 1 132 ? -3.822 -2.973 4.599 1.00 0.00 113 VAL A CA 11
ATOM 20266 C C . VAL A 1 132 ? -3.308 -2.509 3.236 1.00 0.00 113 VAL A C 11
ATOM 20267 O O . VAL A 1 132 ? -4.063 -2.307 2.306 1.00 0.00 113 VAL A O 11
ATOM 20280 N N . HIS A 1 133 ? -2.024 -2.310 3.129 1.00 0.00 114 HIS A N 11
ATOM 20281 C CA . HIS A 1 133 ? -1.439 -1.827 1.849 1.00 0.00 114 HIS A CA 11
ATOM 20282 C C . HIS A 1 133 ? -0.481 -2.866 1.255 1.00 0.00 114 HIS A C 11
ATOM 20283 O O . HIS A 1 133 ? -0.328 -3.963 1.760 1.00 0.00 114 HIS A O 11
ATOM 20297 N N . ILE A 1 134 ? 0.187 -2.494 0.198 1.00 0.00 115 ILE A N 11
ATOM 20298 C CA . ILE A 1 134 ? 1.181 -3.399 -0.445 1.00 0.00 115 ILE A CA 11
ATOM 20299 C C . ILE A 1 134 ? 2.422 -2.562 -0.776 1.00 0.00 115 ILE A C 11
ATOM 20300 O O . ILE A 1 134 ? 2.391 -1.352 -0.671 1.00 0.00 115 ILE A O 11
ATOM 20316 N N . ILE A 1 135 ? 3.515 -3.166 -1.152 1.00 0.00 116 ILE A N 11
ATOM 20317 C CA . ILE A 1 135 ? 4.724 -2.342 -1.451 1.00 0.00 116 ILE A CA 11
ATOM 20318 C C . ILE A 1 135 ? 5.529 -2.929 -2.617 1.00 0.00 116 ILE A C 11
ATOM 20319 O O . ILE A 1 135 ? 5.466 -4.107 -2.909 1.00 0.00 116 ILE A O 11
ATOM 20335 N N . LYS A 1 136 ? 6.290 -2.097 -3.278 1.00 0.00 117 LYS A N 11
ATOM 20336 C CA . LYS A 1 136 ? 7.116 -2.568 -4.428 1.00 0.00 117 LYS A CA 11
ATOM 20337 C C . LYS A 1 136 ? 8.158 -1.500 -4.786 1.00 0.00 117 LYS A C 11
ATOM 20338 O O . LYS A 1 136 ? 7.844 -0.331 -4.895 1.00 0.00 117 LYS A O 11
ATOM 20357 N N . ARG A 1 137 ? 9.394 -1.886 -4.964 1.00 0.00 118 ARG A N 11
ATOM 20358 C CA . ARG A 1 137 ? 10.443 -0.879 -5.307 1.00 0.00 118 ARG A CA 11
ATOM 20359 C C . ARG A 1 137 ? 10.891 -1.041 -6.762 1.00 0.00 118 ARG A C 11
ATOM 20360 O O . ARG A 1 137 ? 10.560 -0.242 -7.615 1.00 0.00 118 ARG A O 11
ATOM 20381 N N . THR A 1 138 ? 11.648 -2.064 -7.053 1.00 0.00 119 THR A N 11
ATOM 20382 C CA . THR A 1 138 ? 12.119 -2.265 -8.454 1.00 0.00 119 THR A CA 11
ATOM 20383 C C . THR A 1 138 ? 11.612 -3.602 -9.002 1.00 0.00 119 THR A C 11
ATOM 20384 O O . THR A 1 138 ? 11.888 -3.966 -10.128 1.00 0.00 119 THR A O 11
ATOM 20395 N N . ALA A 1 139 ? 10.873 -4.336 -8.218 1.00 0.00 120 ALA A N 11
ATOM 20396 C CA . ALA A 1 139 ? 10.352 -5.647 -8.700 1.00 0.00 120 ALA A CA 11
ATOM 20397 C C . ALA A 1 139 ? 9.469 -5.443 -9.935 1.00 0.00 120 ALA A C 11
ATOM 20398 O O . ALA A 1 139 ? 9.119 -4.306 -10.207 1.00 0.00 120 ALA A O 11
ATOM 20406 N N . HIS A 1 20 ? 31.639 9.470 12.028 1.00 0.00 1 HIS A N 12
ATOM 20407 C CA . HIS A 1 20 ? 30.381 9.915 11.359 1.00 0.00 1 HIS A CA 12
ATOM 20408 C C . HIS A 1 20 ? 30.450 9.630 9.858 1.00 0.00 1 HIS A C 12
ATOM 20409 O O . HIS A 1 20 ? 31.474 9.235 9.337 1.00 0.00 1 HIS A O 12
ATOM 20423 N N . MET A 1 21 ? 29.367 9.829 9.159 1.00 0.00 2 MET A N 12
ATOM 20424 C CA . MET A 1 21 ? 29.368 9.572 7.690 1.00 0.00 2 MET A CA 12
ATOM 20425 C C . MET A 1 21 ? 29.561 8.079 7.414 1.00 0.00 2 MET A C 12
ATOM 20426 O O . MET A 1 21 ? 30.273 7.393 8.121 1.00 0.00 2 MET A O 12
ATOM 20440 N N . ALA A 1 22 ? 28.933 7.571 6.390 1.00 0.00 3 ALA A N 12
ATOM 20441 C CA . ALA A 1 22 ? 29.080 6.123 6.067 1.00 0.00 3 ALA A CA 12
ATOM 20442 C C . ALA A 1 22 ? 28.398 5.812 4.734 1.00 0.00 3 ALA A C 12
ATOM 20443 O O . ALA A 1 22 ? 29.011 5.857 3.685 1.00 0.00 3 ALA A O 12
ATOM 20450 N N . SER A 1 23 ? 27.134 5.499 4.765 1.00 0.00 4 SER A N 12
ATOM 20451 C CA . SER A 1 23 ? 26.411 5.190 3.500 1.00 0.00 4 SER A CA 12
ATOM 20452 C C . SER A 1 23 ? 25.113 5.995 3.431 1.00 0.00 4 SER A C 12
ATOM 20453 O O . SER A 1 23 ? 24.956 6.996 4.102 1.00 0.00 4 SER A O 12
ATOM 20461 N N . ARG A 1 24 ? 24.181 5.565 2.629 1.00 0.00 5 ARG A N 12
ATOM 20462 C CA . ARG A 1 24 ? 22.893 6.304 2.523 1.00 0.00 5 ARG A CA 12
ATOM 20463 C C . ARG A 1 24 ? 21.722 5.336 2.691 1.00 0.00 5 ARG A C 12
ATOM 20464 O O . ARG A 1 24 ? 21.903 4.141 2.816 1.00 0.00 5 ARG A O 12
ATOM 20485 N N . ASP A 1 25 ? 20.524 5.842 2.691 1.00 0.00 6 ASP A N 12
ATOM 20486 C CA . ASP A 1 25 ? 19.342 4.955 2.847 1.00 0.00 6 ASP A CA 12
ATOM 20487 C C . ASP A 1 25 ? 18.267 5.333 1.822 1.00 0.00 6 ASP A C 12
ATOM 20488 O O . ASP A 1 25 ? 18.305 4.896 0.690 1.00 0.00 6 ASP A O 12
ATOM 20497 N N . GLN A 1 26 ? 17.316 6.146 2.206 1.00 0.00 7 GLN A N 12
ATOM 20498 C CA . GLN A 1 26 ? 16.243 6.552 1.250 1.00 0.00 7 GLN A CA 12
ATOM 20499 C C . GLN A 1 26 ? 15.554 5.315 0.670 1.00 0.00 7 GLN A C 12
ATOM 20500 O O . GLN A 1 26 ? 16.159 4.520 -0.021 1.00 0.00 7 GLN A O 12
ATOM 20514 N N . VAL A 1 27 ? 14.293 5.139 0.944 1.00 0.00 8 VAL A N 12
ATOM 20515 C CA . VAL A 1 27 ? 13.591 3.941 0.402 1.00 0.00 8 VAL A CA 12
ATOM 20516 C C . VAL A 1 27 ? 12.511 4.344 -0.604 1.00 0.00 8 VAL A C 12
ATOM 20517 O O . VAL A 1 27 ? 11.448 4.803 -0.236 1.00 0.00 8 VAL A O 12
ATOM 20530 N N . LYS A 1 28 ? 12.757 4.146 -1.871 1.00 0.00 9 LYS A N 12
ATOM 20531 C CA . LYS A 1 28 ? 11.717 4.489 -2.877 1.00 0.00 9 LYS A CA 12
ATOM 20532 C C . LYS A 1 28 ? 10.664 3.382 -2.882 1.00 0.00 9 LYS A C 12
ATOM 20533 O O . LYS A 1 28 ? 10.890 2.313 -2.350 1.00 0.00 9 LYS A O 12
ATOM 20552 N N . ALA A 1 29 ? 9.519 3.601 -3.468 1.00 0.00 10 ALA A N 12
ATOM 20553 C CA . ALA A 1 29 ? 8.503 2.503 -3.464 1.00 0.00 10 ALA A CA 12
ATOM 20554 C C . ALA A 1 29 ? 7.161 2.932 -4.055 1.00 0.00 10 ALA A C 12
ATOM 20555 O O . ALA A 1 29 ? 6.812 4.095 -4.085 1.00 0.00 10 ALA A O 12
ATOM 20562 N N . SER A 1 30 ? 6.392 1.967 -4.481 1.00 0.00 11 SER A N 12
ATOM 20563 C CA . SER A 1 30 ? 5.038 2.248 -5.030 1.00 0.00 11 SER A CA 12
ATOM 20564 C C . SER A 1 30 ? 4.023 1.647 -4.058 1.00 0.00 11 SER A C 12
ATOM 20565 O O . SER A 1 30 ? 4.411 1.023 -3.092 1.00 0.00 11 SER A O 12
ATOM 20573 N N . HIS A 1 31 ? 2.739 1.799 -4.265 1.00 0.00 12 HIS A N 12
ATOM 20574 C CA . HIS A 1 31 ? 1.815 1.173 -3.263 1.00 0.00 12 HIS A CA 12
ATOM 20575 C C . HIS A 1 31 ? 0.332 1.260 -3.650 1.00 0.00 12 HIS A C 12
ATOM 20576 O O . HIS A 1 31 ? -0.053 1.913 -4.599 1.00 0.00 12 HIS A O 12
ATOM 20590 N N . ILE A 1 32 ? -0.492 0.584 -2.884 1.00 0.00 13 ILE A N 12
ATOM 20591 C CA . ILE A 1 32 ? -1.967 0.574 -3.128 1.00 0.00 13 ILE A CA 12
ATOM 20592 C C . ILE A 1 32 ? -2.696 0.464 -1.782 1.00 0.00 13 ILE A C 12
ATOM 20593 O O . ILE A 1 32 ? -2.076 0.271 -0.759 1.00 0.00 13 ILE A O 12
ATOM 20609 N N . LEU A 1 33 ? -4.000 0.567 -1.769 1.00 0.00 14 LEU A N 12
ATOM 20610 C CA . LEU A 1 33 ? -4.742 0.442 -0.474 1.00 0.00 14 LEU A CA 12
ATOM 20611 C C . LEU A 1 33 ? -6.054 -0.317 -0.690 1.00 0.00 14 LEU A C 12
ATOM 20612 O O . LEU A 1 33 ? -6.916 0.116 -1.426 1.00 0.00 14 LEU A O 12
ATOM 20628 N N . ILE A 1 34 ? -6.216 -1.442 -0.046 1.00 0.00 15 ILE A N 12
ATOM 20629 C CA . ILE A 1 34 ? -7.479 -2.218 -0.213 1.00 0.00 15 ILE A CA 12
ATOM 20630 C C . ILE A 1 34 ? -8.495 -1.813 0.858 1.00 0.00 15 ILE A C 12
ATOM 20631 O O . ILE A 1 34 ? -8.143 -1.525 1.985 1.00 0.00 15 ILE A O 12
ATOM 20647 N N . LYS A 1 35 ? -9.754 -1.784 0.514 1.00 0.00 16 LYS A N 12
ATOM 20648 C CA . LYS A 1 35 ? -10.791 -1.394 1.511 1.00 0.00 16 LYS A CA 12
ATOM 20649 C C . LYS A 1 35 ? -11.037 -2.544 2.490 1.00 0.00 16 LYS A C 12
ATOM 20650 O O . LYS A 1 35 ? -10.873 -3.701 2.158 1.00 0.00 16 LYS A O 12
ATOM 20669 N N . HIS A 1 36 ? -11.430 -2.237 3.695 1.00 0.00 17 HIS A N 12
ATOM 20670 C CA . HIS A 1 36 ? -11.684 -3.317 4.691 1.00 0.00 17 HIS A CA 12
ATOM 20671 C C . HIS A 1 36 ? -12.380 -2.749 5.930 1.00 0.00 17 HIS A C 12
ATOM 20672 O O . HIS A 1 36 ? -12.756 -1.594 5.967 1.00 0.00 17 HIS A O 12
ATOM 20686 N N . GLN A 1 37 ? -12.553 -3.550 6.943 1.00 0.00 18 GLN A N 12
ATOM 20687 C CA . GLN A 1 37 ? -13.223 -3.053 8.177 1.00 0.00 18 GLN A CA 12
ATOM 20688 C C . GLN A 1 37 ? -12.514 -1.790 8.681 1.00 0.00 18 GLN A C 12
ATOM 20689 O O . GLN A 1 37 ? -13.146 -0.805 9.007 1.00 0.00 18 GLN A O 12
ATOM 20703 N N . GLY A 1 38 ? -11.210 -1.814 8.730 1.00 0.00 19 GLY A N 12
ATOM 20704 C CA . GLY A 1 38 ? -10.443 -0.620 9.199 1.00 0.00 19 GLY A CA 12
ATOM 20705 C C . GLY A 1 38 ? -11.189 0.066 10.347 1.00 0.00 19 GLY A C 12
ATOM 20706 O O . GLY A 1 38 ? -11.658 -0.573 11.265 1.00 0.00 19 GLY A O 12
ATOM 20710 N N . SER A 1 39 ? -11.304 1.365 10.298 1.00 0.00 20 SER A N 12
ATOM 20711 C CA . SER A 1 39 ? -12.023 2.093 11.384 1.00 0.00 20 SER A CA 12
ATOM 20712 C C . SER A 1 39 ? -12.494 3.457 10.877 1.00 0.00 20 SER A C 12
ATOM 20713 O O . SER A 1 39 ? -12.379 4.457 11.557 1.00 0.00 20 SER A O 12
ATOM 20721 N N . ARG A 1 40 ? -13.023 3.505 9.685 1.00 0.00 21 ARG A N 12
ATOM 20722 C CA . ARG A 1 40 ? -13.500 4.806 9.133 1.00 0.00 21 ARG A CA 12
ATOM 20723 C C . ARG A 1 40 ? -14.791 4.602 8.335 1.00 0.00 21 ARG A C 12
ATOM 20724 O O . ARG A 1 40 ? -15.137 3.497 7.968 1.00 0.00 21 ARG A O 12
ATOM 20745 N N . ARG A 1 41 ? -15.506 5.661 8.063 1.00 0.00 22 ARG A N 12
ATOM 20746 C CA . ARG A 1 41 ? -16.773 5.527 7.287 1.00 0.00 22 ARG A CA 12
ATOM 20747 C C . ARG A 1 41 ? -16.476 5.521 5.785 1.00 0.00 22 ARG A C 12
ATOM 20748 O O . ARG A 1 41 ? -17.360 5.685 4.967 1.00 0.00 22 ARG A O 12
ATOM 20769 N N . LYS A 1 42 ? -15.239 5.332 5.416 1.00 0.00 23 LYS A N 12
ATOM 20770 C CA . LYS A 1 42 ? -14.885 5.314 3.968 1.00 0.00 23 LYS A CA 12
ATOM 20771 C C . LYS A 1 42 ? -15.524 6.506 3.251 1.00 0.00 23 LYS A C 12
ATOM 20772 O O . LYS A 1 42 ? -16.587 6.400 2.672 1.00 0.00 23 LYS A O 12
ATOM 20791 N N . ALA A 1 43 ? -14.881 7.640 3.288 1.00 0.00 24 ALA A N 12
ATOM 20792 C CA . ALA A 1 43 ? -15.444 8.844 2.611 1.00 0.00 24 ALA A CA 12
ATOM 20793 C C . ALA A 1 43 ? -14.489 10.029 2.772 1.00 0.00 24 ALA A C 12
ATOM 20794 O O . ALA A 1 43 ? -14.282 10.528 3.861 1.00 0.00 24 ALA A O 12
ATOM 20801 N N . SER A 1 44 ? -13.902 10.481 1.698 1.00 0.00 25 SER A N 12
ATOM 20802 C CA . SER A 1 44 ? -12.957 11.632 1.794 1.00 0.00 25 SER A CA 12
ATOM 20803 C C . SER A 1 44 ? -13.119 12.559 0.584 1.00 0.00 25 SER A C 12
ATOM 20804 O O . SER A 1 44 ? -13.007 13.764 0.697 1.00 0.00 25 SER A O 12
ATOM 20812 N N . TRP A 1 45 ? -13.379 12.010 -0.571 1.00 0.00 26 TRP A N 12
ATOM 20813 C CA . TRP A 1 45 ? -13.543 12.867 -1.782 1.00 0.00 26 TRP A CA 12
ATOM 20814 C C . TRP A 1 45 ? -14.820 13.704 -1.670 1.00 0.00 26 TRP A C 12
ATOM 20815 O O . TRP A 1 45 ? -15.494 13.694 -0.659 1.00 0.00 26 TRP A O 12
ATOM 20836 N N . LYS A 1 46 ? -15.155 14.435 -2.699 1.00 0.00 27 LYS A N 12
ATOM 20837 C CA . LYS A 1 46 ? -16.386 15.276 -2.645 1.00 0.00 27 LYS A CA 12
ATOM 20838 C C . LYS A 1 46 ? -17.292 14.970 -3.841 1.00 0.00 27 LYS A C 12
ATOM 20839 O O . LYS A 1 46 ? -17.401 15.754 -4.762 1.00 0.00 27 LYS A O 12
ATOM 20858 N N . ASP A 1 47 ? -17.944 13.839 -3.837 1.00 0.00 28 ASP A N 12
ATOM 20859 C CA . ASP A 1 47 ? -18.841 13.495 -4.980 1.00 0.00 28 ASP A CA 12
ATOM 20860 C C . ASP A 1 47 ? -19.317 12.044 -4.871 1.00 0.00 28 ASP A C 12
ATOM 20861 O O . ASP A 1 47 ? -20.502 11.781 -4.803 1.00 0.00 28 ASP A O 12
ATOM 20870 N N . PRO A 1 48 ? -18.369 11.147 -4.868 1.00 0.00 29 PRO A N 12
ATOM 20871 C CA . PRO A 1 48 ? -18.685 9.699 -4.779 1.00 0.00 29 PRO A CA 12
ATOM 20872 C C . PRO A 1 48 ? -19.169 9.335 -3.373 1.00 0.00 29 PRO A C 12
ATOM 20873 O O . PRO A 1 48 ? -18.623 9.781 -2.383 1.00 0.00 29 PRO A O 12
ATOM 20884 N N . GLU A 1 49 ? -20.189 8.524 -3.278 1.00 0.00 30 GLU A N 12
ATOM 20885 C CA . GLU A 1 49 ? -20.708 8.130 -1.936 1.00 0.00 30 GLU A CA 12
ATOM 20886 C C . GLU A 1 49 ? -21.221 6.686 -1.966 1.00 0.00 30 GLU A C 12
ATOM 20887 O O . GLU A 1 49 ? -20.590 5.783 -1.455 1.00 0.00 30 GLU A O 12
ATOM 20899 N N . GLY A 1 50 ? -22.362 6.462 -2.559 1.00 0.00 31 GLY A N 12
ATOM 20900 C CA . GLY A 1 50 ? -22.913 5.078 -2.617 1.00 0.00 31 GLY A CA 12
ATOM 20901 C C . GLY A 1 50 ? -23.503 4.708 -1.256 1.00 0.00 31 GLY A C 12
ATOM 20902 O O . GLY A 1 50 ? -23.623 5.538 -0.376 1.00 0.00 31 GLY A O 12
ATOM 20906 N N . LYS A 1 51 ? -23.872 3.470 -1.072 1.00 0.00 32 LYS A N 12
ATOM 20907 C CA . LYS A 1 51 ? -24.453 3.054 0.237 1.00 0.00 32 LYS A CA 12
ATOM 20908 C C . LYS A 1 51 ? -23.421 2.264 1.047 1.00 0.00 32 LYS A C 12
ATOM 20909 O O . LYS A 1 51 ? -22.235 2.334 0.795 1.00 0.00 32 LYS A O 12
ATOM 20928 N N . ILE A 1 52 ? -23.862 1.517 2.021 1.00 0.00 33 ILE A N 12
ATOM 20929 C CA . ILE A 1 52 ? -22.899 0.733 2.845 1.00 0.00 33 ILE A CA 12
ATOM 20930 C C . ILE A 1 52 ? -22.919 -0.743 2.440 1.00 0.00 33 ILE A C 12
ATOM 20931 O O . ILE A 1 52 ? -23.964 -1.343 2.281 1.00 0.00 33 ILE A O 12
ATOM 20947 N N . ILE A 1 53 ? -21.765 -1.328 2.280 1.00 0.00 34 ILE A N 12
ATOM 20948 C CA . ILE A 1 53 ? -21.697 -2.765 1.892 1.00 0.00 34 ILE A CA 12
ATOM 20949 C C . ILE A 1 53 ? -20.524 -3.436 2.613 1.00 0.00 34 ILE A C 12
ATOM 20950 O O . ILE A 1 53 ? -19.721 -4.122 2.012 1.00 0.00 34 ILE A O 12
ATOM 20966 N N . LEU A 1 54 ? -20.419 -3.232 3.898 1.00 0.00 35 LEU A N 12
ATOM 20967 C CA . LEU A 1 54 ? -19.297 -3.844 4.668 1.00 0.00 35 LEU A CA 12
ATOM 20968 C C . LEU A 1 54 ? -19.039 -5.281 4.208 1.00 0.00 35 LEU A C 12
ATOM 20969 O O . LEU A 1 54 ? -19.922 -6.117 4.215 1.00 0.00 35 LEU A O 12
ATOM 20985 N N . THR A 1 55 ? -17.829 -5.572 3.821 1.00 0.00 36 THR A N 12
ATOM 20986 C CA . THR A 1 55 ? -17.492 -6.954 3.369 1.00 0.00 36 THR A CA 12
ATOM 20987 C C . THR A 1 55 ? -16.105 -7.340 3.891 1.00 0.00 36 THR A C 12
ATOM 20988 O O . THR A 1 55 ? -15.962 -7.808 5.004 1.00 0.00 36 THR A O 12
ATOM 20999 N N . THR A 1 56 ? -15.079 -7.141 3.109 1.00 0.00 37 THR A N 12
ATOM 21000 C CA . THR A 1 56 ? -13.708 -7.490 3.582 1.00 0.00 37 THR A CA 12
ATOM 21001 C C . THR A 1 56 ? -13.518 -6.990 5.017 1.00 0.00 37 THR A C 12
ATOM 21002 O O . THR A 1 56 ? -14.106 -6.007 5.421 1.00 0.00 37 THR A O 12
ATOM 21013 N N . THR A 1 57 ? -12.706 -7.654 5.794 1.00 0.00 38 THR A N 12
ATOM 21014 C CA . THR A 1 57 ? -12.495 -7.203 7.200 1.00 0.00 38 THR A CA 12
ATOM 21015 C C . THR A 1 57 ? -11.010 -7.254 7.565 1.00 0.00 38 THR A C 12
ATOM 21016 O O . THR A 1 57 ? -10.157 -7.442 6.720 1.00 0.00 38 THR A O 12
ATOM 21027 N N . ARG A 1 58 ? -10.699 -7.089 8.821 1.00 0.00 39 ARG A N 12
ATOM 21028 C CA . ARG A 1 58 ? -9.271 -7.129 9.248 1.00 0.00 39 ARG A CA 12
ATOM 21029 C C . ARG A 1 58 ? -8.596 -8.384 8.697 1.00 0.00 39 ARG A C 12
ATOM 21030 O O . ARG A 1 58 ? -7.660 -8.310 7.926 1.00 0.00 39 ARG A O 12
ATOM 21051 N N . GLU A 1 59 ? -9.067 -9.534 9.082 1.00 0.00 40 GLU A N 12
ATOM 21052 C CA . GLU A 1 59 ? -8.455 -10.795 8.576 1.00 0.00 40 GLU A CA 12
ATOM 21053 C C . GLU A 1 59 ? -8.638 -10.887 7.061 1.00 0.00 40 GLU A C 12
ATOM 21054 O O . GLU A 1 59 ? -7.683 -10.910 6.310 1.00 0.00 40 GLU A O 12
ATOM 21066 N N . ALA A 1 60 ? -9.860 -10.934 6.607 1.00 0.00 41 ALA A N 12
ATOM 21067 C CA . ALA A 1 60 ? -10.105 -11.016 5.140 1.00 0.00 41 ALA A CA 12
ATOM 21068 C C . ALA A 1 60 ? -9.188 -10.036 4.410 1.00 0.00 41 ALA A C 12
ATOM 21069 O O . ALA A 1 60 ? -8.543 -10.375 3.438 1.00 0.00 41 ALA A O 12
ATOM 21076 N N . ALA A 1 61 ? -9.122 -8.824 4.882 1.00 0.00 42 ALA A N 12
ATOM 21077 C CA . ALA A 1 61 ? -8.241 -7.815 4.227 1.00 0.00 42 ALA A CA 12
ATOM 21078 C C . ALA A 1 61 ? -6.851 -8.410 4.007 1.00 0.00 42 ALA A C 12
ATOM 21079 O O . ALA A 1 61 ? -6.352 -8.459 2.901 1.00 0.00 42 ALA A O 12
ATOM 21086 N N . VAL A 1 62 ? -6.230 -8.876 5.052 1.00 0.00 43 VAL A N 12
ATOM 21087 C CA . VAL A 1 62 ? -4.878 -9.484 4.899 1.00 0.00 43 VAL A CA 12
ATOM 21088 C C . VAL A 1 62 ? -4.949 -10.604 3.864 1.00 0.00 43 VAL A C 12
ATOM 21089 O O . VAL A 1 62 ? -4.081 -10.749 3.026 1.00 0.00 43 VAL A O 12
ATOM 21102 N N . GLU A 1 63 ? -5.993 -11.384 3.901 1.00 0.00 44 GLU A N 12
ATOM 21103 C CA . GLU A 1 63 ? -6.137 -12.478 2.903 1.00 0.00 44 GLU A CA 12
ATOM 21104 C C . GLU A 1 63 ? -6.262 -11.865 1.510 1.00 0.00 44 GLU A C 12
ATOM 21105 O O . GLU A 1 63 ? -5.569 -12.241 0.586 1.00 0.00 44 GLU A O 12
ATOM 21117 N N . GLN A 1 64 ? -7.129 -10.902 1.364 1.00 0.00 45 GLN A N 12
ATOM 21118 C CA . GLN A 1 64 ? -7.289 -10.238 0.042 1.00 0.00 45 GLN A CA 12
ATOM 21119 C C . GLN A 1 64 ? -5.925 -9.742 -0.433 1.00 0.00 45 GLN A C 12
ATOM 21120 O O . GLN A 1 64 ? -5.649 -9.672 -1.615 1.00 0.00 45 GLN A O 12
ATOM 21134 N N . LEU A 1 65 ? -5.064 -9.408 0.489 1.00 0.00 46 LEU A N 12
ATOM 21135 C CA . LEU A 1 65 ? -3.707 -8.928 0.111 1.00 0.00 46 LEU A CA 12
ATOM 21136 C C . LEU A 1 65 ? -2.784 -10.127 -0.112 1.00 0.00 46 LEU A C 12
ATOM 21137 O O . LEU A 1 65 ? -2.116 -10.233 -1.120 1.00 0.00 46 LEU A O 12
ATOM 21153 N N . LYS A 1 66 ? -2.754 -11.038 0.821 1.00 0.00 47 LYS A N 12
ATOM 21154 C CA . LYS A 1 66 ? -1.884 -12.240 0.663 1.00 0.00 47 LYS A CA 12
ATOM 21155 C C . LYS A 1 66 ? -2.030 -12.801 -0.754 1.00 0.00 47 LYS A C 12
ATOM 21156 O O . LYS A 1 66 ? -1.074 -13.235 -1.366 1.00 0.00 47 LYS A O 12
ATOM 21175 N N . SER A 1 67 ? -3.223 -12.786 -1.280 1.00 0.00 48 SER A N 12
ATOM 21176 C CA . SER A 1 67 ? -3.443 -13.307 -2.660 1.00 0.00 48 SER A CA 12
ATOM 21177 C C . SER A 1 67 ? -3.076 -12.232 -3.685 1.00 0.00 48 SER A C 12
ATOM 21178 O O . SER A 1 67 ? -2.653 -12.529 -4.785 1.00 0.00 48 SER A O 12
ATOM 21186 N N . ILE A 1 68 ? -3.226 -10.984 -3.330 1.00 0.00 49 ILE A N 12
ATOM 21187 C CA . ILE A 1 68 ? -2.874 -9.896 -4.287 1.00 0.00 49 ILE A CA 12
ATOM 21188 C C . ILE A 1 68 ? -1.362 -9.909 -4.533 1.00 0.00 49 ILE A C 12
ATOM 21189 O O . ILE A 1 68 ? -0.906 -9.867 -5.658 1.00 0.00 49 ILE A O 12
ATOM 21205 N N . ARG A 1 69 ? -0.584 -9.999 -3.490 1.00 0.00 50 ARG A N 12
ATOM 21206 C CA . ARG A 1 69 ? 0.893 -10.052 -3.676 1.00 0.00 50 ARG A CA 12
ATOM 21207 C C . ARG A 1 69 ? 1.237 -11.369 -4.367 1.00 0.00 50 ARG A C 12
ATOM 21208 O O . ARG A 1 69 ? 2.198 -11.475 -5.103 1.00 0.00 50 ARG A O 12
ATOM 21229 N N . GLU A 1 70 ? 0.427 -12.369 -4.146 1.00 0.00 51 GLU A N 12
ATOM 21230 C CA . GLU A 1 70 ? 0.652 -13.687 -4.796 1.00 0.00 51 GLU A CA 12
ATOM 21231 C C . GLU A 1 70 ? 0.268 -13.572 -6.264 1.00 0.00 51 GLU A C 12
ATOM 21232 O O . GLU A 1 70 ? 1.035 -13.868 -7.158 1.00 0.00 51 GLU A O 12
ATOM 21244 N N . ASP A 1 71 ? -0.918 -13.116 -6.511 1.00 0.00 52 ASP A N 12
ATOM 21245 C CA . ASP A 1 71 ? -1.362 -12.940 -7.921 1.00 0.00 52 ASP A CA 12
ATOM 21246 C C . ASP A 1 71 ? -0.336 -12.074 -8.646 1.00 0.00 52 ASP A C 12
ATOM 21247 O O . ASP A 1 71 ? 0.146 -12.416 -9.707 1.00 0.00 52 ASP A O 12
ATOM 21256 N N . ILE A 1 72 ? 0.021 -10.960 -8.065 1.00 0.00 53 ILE A N 12
ATOM 21257 C CA . ILE A 1 72 ? 1.038 -10.084 -8.704 1.00 0.00 53 ILE A CA 12
ATOM 21258 C C . ILE A 1 72 ? 2.382 -10.815 -8.723 1.00 0.00 53 ILE A C 12
ATOM 21259 O O . ILE A 1 72 ? 3.272 -10.492 -9.485 1.00 0.00 53 ILE A O 12
ATOM 21275 N N . VAL A 1 73 ? 2.526 -11.811 -7.887 1.00 0.00 54 VAL A N 12
ATOM 21276 C CA . VAL A 1 73 ? 3.799 -12.585 -7.847 1.00 0.00 54 VAL A CA 12
ATOM 21277 C C . VAL A 1 73 ? 3.890 -13.479 -9.091 1.00 0.00 54 VAL A C 12
ATOM 21278 O O . VAL A 1 73 ? 4.902 -13.529 -9.761 1.00 0.00 54 VAL A O 12
ATOM 21291 N N . SER A 1 74 ? 2.834 -14.176 -9.401 1.00 0.00 55 SER A N 12
ATOM 21292 C CA . SER A 1 74 ? 2.844 -15.062 -10.602 1.00 0.00 55 SER A CA 12
ATOM 21293 C C . SER A 1 74 ? 2.329 -14.291 -11.818 1.00 0.00 55 SER A C 12
ATOM 21294 O O . SER A 1 74 ? 2.413 -14.746 -12.942 1.00 0.00 55 SER A O 12
ATOM 21302 N N . GLY A 1 75 ? 1.799 -13.125 -11.592 1.00 0.00 56 GLY A N 12
ATOM 21303 C CA . GLY A 1 75 ? 1.274 -12.301 -12.713 1.00 0.00 56 GLY A CA 12
ATOM 21304 C C . GLY A 1 75 ? 1.459 -10.827 -12.362 1.00 0.00 56 GLY A C 12
ATOM 21305 O O . GLY A 1 75 ? 0.617 -10.219 -11.736 1.00 0.00 56 GLY A O 12
ATOM 21309 N N . LYS A 1 76 ? 2.563 -10.257 -12.754 1.00 0.00 57 LYS A N 12
ATOM 21310 C CA . LYS A 1 76 ? 2.832 -8.822 -12.448 1.00 0.00 57 LYS A CA 12
ATOM 21311 C C . LYS A 1 76 ? 1.817 -7.930 -13.163 1.00 0.00 57 LYS A C 12
ATOM 21312 O O . LYS A 1 76 ? 2.166 -7.081 -13.961 1.00 0.00 57 LYS A O 12
ATOM 21331 N N . ALA A 1 77 ? 0.563 -8.121 -12.877 1.00 0.00 58 ALA A N 12
ATOM 21332 C CA . ALA A 1 77 ? -0.496 -7.303 -13.517 1.00 0.00 58 ALA A CA 12
ATOM 21333 C C . ALA A 1 77 ? -0.057 -5.838 -13.605 1.00 0.00 58 ALA A C 12
ATOM 21334 O O . ALA A 1 77 ? 0.870 -5.416 -12.944 1.00 0.00 58 ALA A O 12
ATOM 21341 N N . ASN A 1 78 ? -0.714 -5.064 -14.424 1.00 0.00 59 ASN A N 12
ATOM 21342 C CA . ASN A 1 78 ? -0.336 -3.629 -14.566 1.00 0.00 59 ASN A CA 12
ATOM 21343 C C . ASN A 1 78 ? -0.152 -2.978 -13.192 1.00 0.00 59 ASN A C 12
ATOM 21344 O O . ASN A 1 78 ? 0.723 -2.159 -13.001 1.00 0.00 59 ASN A O 12
ATOM 21355 N N . PHE A 1 79 ? -0.983 -3.325 -12.242 1.00 0.00 60 PHE A N 12
ATOM 21356 C CA . PHE A 1 79 ? -0.875 -2.725 -10.876 1.00 0.00 60 PHE A CA 12
ATOM 21357 C C . PHE A 1 79 ? -1.153 -1.211 -10.925 1.00 0.00 60 PHE A C 12
ATOM 21358 O O . PHE A 1 79 ? -1.080 -0.525 -9.925 1.00 0.00 60 PHE A O 12
ATOM 21375 N N . GLU A 1 80 ? -1.488 -0.685 -12.076 1.00 0.00 61 GLU A N 12
ATOM 21376 C CA . GLU A 1 80 ? -1.775 0.773 -12.173 1.00 0.00 61 GLU A CA 12
ATOM 21377 C C . GLU A 1 80 ? -3.270 1.025 -11.973 1.00 0.00 61 GLU A C 12
ATOM 21378 O O . GLU A 1 80 ? -3.702 1.442 -10.917 1.00 0.00 61 GLU A O 12
ATOM 21390 N N . GLU A 1 81 ? -4.065 0.768 -12.979 1.00 0.00 62 GLU A N 12
ATOM 21391 C CA . GLU A 1 81 ? -5.534 0.983 -12.839 1.00 0.00 62 GLU A CA 12
ATOM 21392 C C . GLU A 1 81 ? -5.996 0.462 -11.480 1.00 0.00 62 GLU A C 12
ATOM 21393 O O . GLU A 1 81 ? -6.941 0.959 -10.899 1.00 0.00 62 GLU A O 12
ATOM 21405 N N . VAL A 1 82 ? -5.324 -0.529 -10.964 1.00 0.00 63 VAL A N 12
ATOM 21406 C CA . VAL A 1 82 ? -5.708 -1.074 -9.636 1.00 0.00 63 VAL A CA 12
ATOM 21407 C C . VAL A 1 82 ? -5.353 -0.058 -8.553 1.00 0.00 63 VAL A C 12
ATOM 21408 O O . VAL A 1 82 ? -6.192 0.374 -7.788 1.00 0.00 63 VAL A O 12
ATOM 21421 N N . ALA A 1 83 ? -4.113 0.335 -8.495 1.00 0.00 64 ALA A N 12
ATOM 21422 C CA . ALA A 1 83 ? -3.690 1.335 -7.473 1.00 0.00 64 ALA A CA 12
ATOM 21423 C C . ALA A 1 83 ? -4.504 2.622 -7.623 1.00 0.00 64 ALA A C 12
ATOM 21424 O O . ALA A 1 83 ? -4.653 3.381 -6.690 1.00 0.00 64 ALA A O 12
ATOM 21431 N N . THR A 1 84 ? -5.032 2.876 -8.786 1.00 0.00 65 THR A N 12
ATOM 21432 C CA . THR A 1 84 ? -5.834 4.119 -8.978 1.00 0.00 65 THR A CA 12
ATOM 21433 C C . THR A 1 84 ? -7.242 3.936 -8.400 1.00 0.00 65 THR A C 12
ATOM 21434 O O . THR A 1 84 ? -7.876 4.881 -7.977 1.00 0.00 65 THR A O 12
ATOM 21445 N N . ARG A 1 85 ? -7.736 2.729 -8.385 1.00 0.00 66 ARG A N 12
ATOM 21446 C CA . ARG A 1 85 ? -9.105 2.488 -7.842 1.00 0.00 66 ARG A CA 12
ATOM 21447 C C . ARG A 1 85 ? -9.040 2.039 -6.377 1.00 0.00 66 ARG A C 12
ATOM 21448 O O . ARG A 1 85 ? -9.727 2.563 -5.522 1.00 0.00 66 ARG A O 12
ATOM 21469 N N . VAL A 1 86 ? -8.221 1.068 -6.087 1.00 0.00 67 VAL A N 12
ATOM 21470 C CA . VAL A 1 86 ? -8.103 0.567 -4.684 1.00 0.00 67 VAL A CA 12
ATOM 21471 C C . VAL A 1 86 ? -6.948 1.272 -3.970 1.00 0.00 67 VAL A C 12
ATOM 21472 O O . VAL A 1 86 ? -5.976 0.657 -3.585 1.00 0.00 67 VAL A O 12
ATOM 21485 N N . SER A 1 87 ? -7.037 2.562 -3.808 1.00 0.00 68 SER A N 12
ATOM 21486 C CA . SER A 1 87 ? -5.926 3.307 -3.141 1.00 0.00 68 SER A CA 12
ATOM 21487 C C . SER A 1 87 ? -6.448 4.244 -2.048 1.00 0.00 68 SER A C 12
ATOM 21488 O O . SER A 1 87 ? -7.636 4.450 -1.898 1.00 0.00 68 SER A O 12
ATOM 21496 N N . ASP A 1 88 ? -5.551 4.822 -1.290 1.00 0.00 69 ASP A N 12
ATOM 21497 C CA . ASP A 1 88 ? -5.964 5.761 -0.207 1.00 0.00 69 ASP A CA 12
ATOM 21498 C C . ASP A 1 88 ? -6.533 7.037 -0.821 1.00 0.00 69 ASP A C 12
ATOM 21499 O O . ASP A 1 88 ? -5.957 8.100 -0.711 1.00 0.00 69 ASP A O 12
ATOM 21508 N N . CYS A 1 89 ? -7.658 6.933 -1.473 1.00 0.00 70 CYS A N 12
ATOM 21509 C CA . CYS A 1 89 ? -8.275 8.130 -2.110 1.00 0.00 70 CYS A CA 12
ATOM 21510 C C . CYS A 1 89 ? -7.209 8.925 -2.873 1.00 0.00 70 CYS A C 12
ATOM 21511 O O . CYS A 1 89 ? -6.952 8.679 -4.039 1.00 0.00 70 CYS A O 12
ATOM 21519 N N . SER A 1 90 ? -6.570 9.861 -2.222 1.00 0.00 71 SER A N 12
ATOM 21520 C CA . SER A 1 90 ? -5.505 10.642 -2.906 1.00 0.00 71 SER A CA 12
ATOM 21521 C C . SER A 1 90 ? -4.638 9.680 -3.704 1.00 0.00 71 SER A C 12
ATOM 21522 O O . SER A 1 90 ? -4.374 9.874 -4.874 1.00 0.00 71 SER A O 12
ATOM 21530 N N . SER A 1 91 ? -4.218 8.623 -3.071 1.00 0.00 72 SER A N 12
ATOM 21531 C CA . SER A 1 91 ? -3.390 7.613 -3.782 1.00 0.00 72 SER A CA 12
ATOM 21532 C C . SER A 1 91 ? -4.092 7.226 -5.080 1.00 0.00 72 SER A C 12
ATOM 21533 O O . SER A 1 91 ? -3.469 7.042 -6.098 1.00 0.00 72 SER A O 12
ATOM 21541 N N . ALA A 1 92 ? -5.390 7.133 -5.071 1.00 0.00 73 ALA A N 12
ATOM 21542 C CA . ALA A 1 92 ? -6.092 6.796 -6.338 1.00 0.00 73 ALA A CA 12
ATOM 21543 C C . ALA A 1 92 ? -5.566 7.730 -7.421 1.00 0.00 73 ALA A C 12
ATOM 21544 O O . ALA A 1 92 ? -5.321 7.332 -8.542 1.00 0.00 73 ALA A O 12
ATOM 21551 N N . LYS A 1 93 ? -5.341 8.965 -7.069 1.00 0.00 74 LYS A N 12
ATOM 21552 C CA . LYS A 1 93 ? -4.771 9.924 -8.054 1.00 0.00 74 LYS A CA 12
ATOM 21553 C C . LYS A 1 93 ? -3.294 9.575 -8.245 1.00 0.00 74 LYS A C 12
ATOM 21554 O O . LYS A 1 93 ? -2.718 9.762 -9.299 1.00 0.00 74 LYS A O 12
ATOM 21573 N N . ARG A 1 94 ? -2.694 9.049 -7.211 1.00 0.00 75 ARG A N 12
ATOM 21574 C CA . ARG A 1 94 ? -1.260 8.645 -7.264 1.00 0.00 75 ARG A CA 12
ATOM 21575 C C . ARG A 1 94 ? -1.155 7.121 -7.122 1.00 0.00 75 ARG A C 12
ATOM 21576 O O . ARG A 1 94 ? -0.382 6.611 -6.337 1.00 0.00 75 ARG A O 12
ATOM 21597 N N . GLY A 1 95 ? -1.950 6.396 -7.863 1.00 0.00 76 GLY A N 12
ATOM 21598 C CA . GLY A 1 95 ? -1.929 4.908 -7.762 1.00 0.00 76 GLY A CA 12
ATOM 21599 C C . GLY A 1 95 ? -0.583 4.383 -8.236 1.00 0.00 76 GLY A C 12
ATOM 21600 O O . GLY A 1 95 ? -0.260 3.224 -8.068 1.00 0.00 76 GLY A O 12
ATOM 21604 N N . GLY A 1 96 ? 0.208 5.224 -8.826 1.00 0.00 77 GLY A N 12
ATOM 21605 C CA . GLY A 1 96 ? 1.532 4.764 -9.306 1.00 0.00 77 GLY A CA 12
ATOM 21606 C C . GLY A 1 96 ? 2.436 4.484 -8.107 1.00 0.00 77 GLY A C 12
ATOM 21607 O O . GLY A 1 96 ? 2.302 3.480 -7.417 1.00 0.00 77 GLY A O 12
ATOM 21611 N N . ASP A 1 97 ? 3.362 5.356 -7.847 1.00 0.00 78 ASP A N 12
ATOM 21612 C CA . ASP A 1 97 ? 4.271 5.115 -6.702 1.00 0.00 78 ASP A CA 12
ATOM 21613 C C . ASP A 1 97 ? 4.630 6.412 -5.976 1.00 0.00 78 ASP A C 12
ATOM 21614 O O . ASP A 1 97 ? 4.353 7.502 -6.436 1.00 0.00 78 ASP A O 12
ATOM 21623 N N . LEU A 1 98 ? 5.264 6.282 -4.845 1.00 0.00 79 LEU A N 12
ATOM 21624 C CA . LEU A 1 98 ? 5.677 7.479 -4.064 1.00 0.00 79 LEU A CA 12
ATOM 21625 C C . LEU A 1 98 ? 6.879 8.128 -4.739 1.00 0.00 79 LEU A C 12
ATOM 21626 O O . LEU A 1 98 ? 6.779 9.135 -5.411 1.00 0.00 79 LEU A O 12
ATOM 21642 N N . GLY A 1 99 ? 8.018 7.535 -4.545 1.00 0.00 80 GLY A N 12
ATOM 21643 C CA . GLY A 1 99 ? 9.272 8.053 -5.135 1.00 0.00 80 GLY A CA 12
ATOM 21644 C C . GLY A 1 99 ? 10.410 7.622 -4.232 1.00 0.00 80 GLY A C 12
ATOM 21645 O O . GLY A 1 99 ? 10.902 6.523 -4.337 1.00 0.00 80 GLY A O 12
ATOM 21649 N N . SER A 1 100 ? 10.810 8.470 -3.327 1.00 0.00 81 SER A N 12
ATOM 21650 C CA . SER A 1 100 ? 11.913 8.100 -2.398 1.00 0.00 81 SER A CA 12
ATOM 21651 C C . SER A 1 100 ? 11.737 8.787 -1.041 1.00 0.00 81 SER A C 12
ATOM 21652 O O . SER A 1 100 ? 11.425 9.958 -0.960 1.00 0.00 81 SER A O 12
ATOM 21660 N N . PHE A 1 101 ? 11.945 8.064 0.026 1.00 0.00 82 PHE A N 12
ATOM 21661 C CA . PHE A 1 101 ? 11.802 8.666 1.382 1.00 0.00 82 PHE A CA 12
ATOM 21662 C C . PHE A 1 101 ? 12.480 7.772 2.423 1.00 0.00 82 PHE A C 12
ATOM 21663 O O . PHE A 1 101 ? 11.916 6.801 2.881 1.00 0.00 82 PHE A O 12
ATOM 21680 N N . GLY A 1 102 ? 13.692 8.087 2.794 1.00 0.00 83 GLY A N 12
ATOM 21681 C CA . GLY A 1 102 ? 14.408 7.247 3.796 1.00 0.00 83 GLY A CA 12
ATOM 21682 C C . GLY A 1 102 ? 13.574 7.137 5.074 1.00 0.00 83 GLY A C 12
ATOM 21683 O O . GLY A 1 102 ? 12.723 6.279 5.198 1.00 0.00 83 GLY A O 12
ATOM 21687 N N . ARG A 1 103 ? 13.812 7.997 6.026 1.00 0.00 84 ARG A N 12
ATOM 21688 C CA . ARG A 1 103 ? 13.032 7.935 7.297 1.00 0.00 84 ARG A CA 12
ATOM 21689 C C . ARG A 1 103 ? 12.060 9.115 7.380 1.00 0.00 84 ARG A C 12
ATOM 21690 O O . ARG A 1 103 ? 12.163 9.961 8.247 1.00 0.00 84 ARG A O 12
ATOM 21711 N N . GLY A 1 104 ? 11.114 9.173 6.483 1.00 0.00 85 GLY A N 12
ATOM 21712 C CA . GLY A 1 104 ? 10.128 10.292 6.501 1.00 0.00 85 GLY A CA 12
ATOM 21713 C C . GLY A 1 104 ? 8.901 9.893 5.678 1.00 0.00 85 GLY A C 12
ATOM 21714 O O . GLY A 1 104 ? 8.856 8.823 5.107 1.00 0.00 85 GLY A O 12
ATOM 21718 N N . GLN A 1 105 ? 7.909 10.743 5.614 1.00 0.00 86 GLN A N 12
ATOM 21719 C CA . GLN A 1 105 ? 6.680 10.413 4.826 1.00 0.00 86 GLN A CA 12
ATOM 21720 C C . GLN A 1 105 ? 5.942 9.231 5.452 1.00 0.00 86 GLN A C 12
ATOM 21721 O O . GLN A 1 105 ? 4.800 9.333 5.853 1.00 0.00 86 GLN A O 12
ATOM 21735 N N . MET A 1 106 ? 6.589 8.106 5.517 1.00 0.00 87 MET A N 12
ATOM 21736 C CA . MET A 1 106 ? 5.949 6.895 6.091 1.00 0.00 87 MET A CA 12
ATOM 21737 C C . MET A 1 106 ? 6.565 6.570 7.455 1.00 0.00 87 MET A C 12
ATOM 21738 O O . MET A 1 106 ? 7.766 6.453 7.591 1.00 0.00 87 MET A O 12
ATOM 21752 N N . GLN A 1 107 ? 5.749 6.447 8.470 1.00 0.00 88 GLN A N 12
ATOM 21753 C CA . GLN A 1 107 ? 6.281 6.153 9.834 1.00 0.00 88 GLN A CA 12
ATOM 21754 C C . GLN A 1 107 ? 7.091 4.846 9.846 1.00 0.00 88 GLN A C 12
ATOM 21755 O O . GLN A 1 107 ? 7.851 4.567 8.941 1.00 0.00 88 GLN A O 12
ATOM 21769 N N . LYS A 1 108 ? 6.950 4.056 10.879 1.00 0.00 89 LYS A N 12
ATOM 21770 C CA . LYS A 1 108 ? 7.730 2.783 10.965 1.00 0.00 89 LYS A CA 12
ATOM 21771 C C . LYS A 1 108 ? 7.002 1.566 10.345 1.00 0.00 89 LYS A C 12
ATOM 21772 O O . LYS A 1 108 ? 7.645 0.576 10.059 1.00 0.00 89 LYS A O 12
ATOM 21791 N N . PRO A 1 109 ? 5.701 1.641 10.154 1.00 0.00 90 PRO A N 12
ATOM 21792 C CA . PRO A 1 109 ? 4.981 0.483 9.571 1.00 0.00 90 PRO A CA 12
ATOM 21793 C C . PRO A 1 109 ? 5.280 0.372 8.075 1.00 0.00 90 PRO A C 12
ATOM 21794 O O . PRO A 1 109 ? 5.860 -0.595 7.619 1.00 0.00 90 PRO A O 12
ATOM 21805 N N . PHE A 1 110 ? 4.900 1.351 7.305 1.00 0.00 91 PHE A N 12
ATOM 21806 C CA . PHE A 1 110 ? 5.180 1.280 5.847 1.00 0.00 91 PHE A CA 12
ATOM 21807 C C . PHE A 1 110 ? 6.678 1.133 5.608 1.00 0.00 91 PHE A C 12
ATOM 21808 O O . PHE A 1 110 ? 7.137 0.162 5.040 1.00 0.00 91 PHE A O 12
ATOM 21825 N N . GLU A 1 111 ? 7.437 2.116 6.004 1.00 0.00 92 GLU A N 12
ATOM 21826 C CA . GLU A 1 111 ? 8.909 2.074 5.773 1.00 0.00 92 GLU A CA 12
ATOM 21827 C C . GLU A 1 111 ? 9.452 0.666 5.996 1.00 0.00 92 GLU A C 12
ATOM 21828 O O . GLU A 1 111 ? 9.963 0.037 5.091 1.00 0.00 92 GLU A O 12
ATOM 21840 N N . GLU A 1 112 ? 9.346 0.165 7.190 1.00 0.00 93 GLU A N 12
ATOM 21841 C CA . GLU A 1 112 ? 9.858 -1.205 7.459 1.00 0.00 93 GLU A CA 12
ATOM 21842 C C . GLU A 1 112 ? 9.394 -2.152 6.353 1.00 0.00 93 GLU A C 12
ATOM 21843 O O . GLU A 1 112 ? 10.047 -3.129 6.043 1.00 0.00 93 GLU A O 12
ATOM 21855 N N . ALA A 1 113 ? 8.274 -1.865 5.748 1.00 0.00 94 ALA A N 12
ATOM 21856 C CA . ALA A 1 113 ? 7.775 -2.742 4.651 1.00 0.00 94 ALA A CA 12
ATOM 21857 C C . ALA A 1 113 ? 8.660 -2.587 3.420 1.00 0.00 94 ALA A C 12
ATOM 21858 O O . ALA A 1 113 ? 9.212 -3.541 2.908 1.00 0.00 94 ALA A O 12
ATOM 21865 N N . THR A 1 114 ? 8.801 -1.387 2.944 1.00 0.00 95 THR A N 12
ATOM 21866 C CA . THR A 1 114 ? 9.653 -1.162 1.748 1.00 0.00 95 THR A CA 12
ATOM 21867 C C . THR A 1 114 ? 11.117 -1.380 2.124 1.00 0.00 95 THR A C 12
ATOM 21868 O O . THR A 1 114 ? 11.928 -1.776 1.311 1.00 0.00 95 THR A O 12
ATOM 21879 N N . TYR A 1 115 ? 11.454 -1.140 3.361 1.00 0.00 96 TYR A N 12
ATOM 21880 C CA . TYR A 1 115 ? 12.858 -1.353 3.799 1.00 0.00 96 TYR A CA 12
ATOM 21881 C C . TYR A 1 115 ? 13.119 -2.857 3.907 1.00 0.00 96 TYR A C 12
ATOM 21882 O O . TYR A 1 115 ? 14.234 -3.318 3.761 1.00 0.00 96 TYR A O 12
ATOM 21900 N N . ALA A 1 116 ? 12.088 -3.626 4.144 1.00 0.00 97 ALA A N 12
ATOM 21901 C CA . ALA A 1 116 ? 12.263 -5.103 4.243 1.00 0.00 97 ALA A CA 12
ATOM 21902 C C . ALA A 1 116 ? 12.441 -5.693 2.842 1.00 0.00 97 ALA A C 12
ATOM 21903 O O . ALA A 1 116 ? 13.025 -6.744 2.665 1.00 0.00 97 ALA A O 12
ATOM 21910 N N . LEU A 1 117 ? 11.937 -5.017 1.846 1.00 0.00 98 LEU A N 12
ATOM 21911 C CA . LEU A 1 117 ? 12.071 -5.523 0.450 1.00 0.00 98 LEU A CA 12
ATOM 21912 C C . LEU A 1 117 ? 13.351 -4.969 -0.183 1.00 0.00 98 LEU A C 12
ATOM 21913 O O . LEU A 1 117 ? 13.749 -3.852 0.082 1.00 0.00 98 LEU A O 12
ATOM 21929 N N . LYS A 1 118 ? 14.001 -5.738 -1.013 1.00 0.00 99 LYS A N 12
ATOM 21930 C CA . LYS A 1 118 ? 15.255 -5.243 -1.652 1.00 0.00 99 LYS A CA 12
ATOM 21931 C C . LYS A 1 118 ? 14.923 -4.262 -2.782 1.00 0.00 99 LYS A C 12
ATOM 21932 O O . LYS A 1 118 ? 14.738 -3.082 -2.552 1.00 0.00 99 LYS A O 12
ATOM 21951 N N . VAL A 1 119 ? 14.846 -4.732 -3.999 1.00 0.00 100 VAL A N 12
ATOM 21952 C CA . VAL A 1 119 ? 14.525 -3.809 -5.126 1.00 0.00 100 VAL A CA 12
ATOM 21953 C C . VAL A 1 119 ? 13.289 -4.307 -5.885 1.00 0.00 100 VAL A C 12
ATOM 21954 O O . VAL A 1 119 ? 12.541 -3.532 -6.441 1.00 0.00 100 VAL A O 12
ATOM 21967 N N . GLY A 1 120 ? 13.072 -5.591 -5.920 1.00 0.00 101 GLY A N 12
ATOM 21968 C CA . GLY A 1 120 ? 11.891 -6.115 -6.650 1.00 0.00 101 GLY A CA 12
ATOM 21969 C C . GLY A 1 120 ? 10.922 -6.755 -5.661 1.00 0.00 101 GLY A C 12
ATOM 21970 O O . GLY A 1 120 ? 10.402 -6.106 -4.776 1.00 0.00 101 GLY A O 12
ATOM 21974 N N . ASP A 1 121 ? 10.682 -8.027 -5.805 1.00 0.00 102 ASP A N 12
ATOM 21975 C CA . ASP A 1 121 ? 9.745 -8.726 -4.878 1.00 0.00 102 ASP A CA 12
ATOM 21976 C C . ASP A 1 121 ? 8.482 -7.882 -4.659 1.00 0.00 102 ASP A C 12
ATOM 21977 O O . ASP A 1 121 ? 8.291 -6.856 -5.281 1.00 0.00 102 ASP A O 12
ATOM 21986 N N . ILE A 1 122 ? 7.619 -8.306 -3.778 1.00 0.00 103 ILE A N 12
ATOM 21987 C CA . ILE A 1 122 ? 6.374 -7.527 -3.513 1.00 0.00 103 ILE A CA 12
ATOM 21988 C C . ILE A 1 122 ? 6.094 -7.510 -2.009 1.00 0.00 103 ILE A C 12
ATOM 21989 O O . ILE A 1 122 ? 5.771 -8.522 -1.418 1.00 0.00 103 ILE A O 12
ATOM 22005 N N . SER A 1 123 ? 6.231 -6.368 -1.387 1.00 0.00 104 SER A N 12
ATOM 22006 C CA . SER A 1 123 ? 5.987 -6.274 0.083 1.00 0.00 104 SER A CA 12
ATOM 22007 C C . SER A 1 123 ? 4.798 -7.148 0.489 1.00 0.00 104 SER A C 12
ATOM 22008 O O . SER A 1 123 ? 3.962 -7.492 -0.323 1.00 0.00 104 SER A O 12
ATOM 22016 N N . ASP A 1 124 ? 4.721 -7.514 1.739 1.00 0.00 105 ASP A N 12
ATOM 22017 C CA . ASP A 1 124 ? 3.591 -8.371 2.197 1.00 0.00 105 ASP A CA 12
ATOM 22018 C C . ASP A 1 124 ? 2.457 -7.506 2.758 1.00 0.00 105 ASP A C 12
ATOM 22019 O O . ASP A 1 124 ? 2.509 -6.293 2.719 1.00 0.00 105 ASP A O 12
ATOM 22028 N N . ILE A 1 125 ? 1.433 -8.125 3.278 1.00 0.00 106 ILE A N 12
ATOM 22029 C CA . ILE A 1 125 ? 0.292 -7.348 3.843 1.00 0.00 106 ILE A CA 12
ATOM 22030 C C . ILE A 1 125 ? 0.799 -6.150 4.653 1.00 0.00 106 ILE A C 12
ATOM 22031 O O . ILE A 1 125 ? 1.440 -6.304 5.674 1.00 0.00 106 ILE A O 12
ATOM 22047 N N . VAL A 1 126 ? 0.505 -4.957 4.207 1.00 0.00 107 VAL A N 12
ATOM 22048 C CA . VAL A 1 126 ? 0.956 -3.744 4.950 1.00 0.00 107 VAL A CA 12
ATOM 22049 C C . VAL A 1 126 ? -0.262 -3.036 5.557 1.00 0.00 107 VAL A C 12
ATOM 22050 O O . VAL A 1 126 ? -0.871 -2.187 4.936 1.00 0.00 107 VAL A O 12
ATOM 22063 N N . ASP A 1 127 ? -0.633 -3.391 6.759 1.00 0.00 108 ASP A N 12
ATOM 22064 C CA . ASP A 1 127 ? -1.827 -2.749 7.393 1.00 0.00 108 ASP A CA 12
ATOM 22065 C C . ASP A 1 127 ? -1.408 -1.554 8.256 1.00 0.00 108 ASP A C 12
ATOM 22066 O O . ASP A 1 127 ? -0.876 -1.709 9.339 1.00 0.00 108 ASP A O 12
ATOM 22075 N N . THR A 1 128 ? -1.658 -0.363 7.784 1.00 0.00 109 THR A N 12
ATOM 22076 C CA . THR A 1 128 ? -1.294 0.854 8.567 1.00 0.00 109 THR A CA 12
ATOM 22077 C C . THR A 1 128 ? -1.783 2.108 7.838 1.00 0.00 109 THR A C 12
ATOM 22078 O O . THR A 1 128 ? -2.647 2.045 6.987 1.00 0.00 109 THR A O 12
ATOM 22089 N N . ASP A 1 129 ? -1.237 3.246 8.164 1.00 0.00 110 ASP A N 12
ATOM 22090 C CA . ASP A 1 129 ? -1.670 4.505 7.490 1.00 0.00 110 ASP A CA 12
ATOM 22091 C C . ASP A 1 129 ? -3.199 4.637 7.533 1.00 0.00 110 ASP A C 12
ATOM 22092 O O . ASP A 1 129 ? -3.759 5.120 8.497 1.00 0.00 110 ASP A O 12
ATOM 22101 N N . SER A 1 130 ? -3.879 4.214 6.499 1.00 0.00 111 SER A N 12
ATOM 22102 C CA . SER A 1 130 ? -5.368 4.321 6.489 1.00 0.00 111 SER A CA 12
ATOM 22103 C C . SER A 1 130 ? -5.997 2.941 6.684 1.00 0.00 111 SER A C 12
ATOM 22104 O O . SER A 1 130 ? -7.070 2.805 7.238 1.00 0.00 111 SER A O 12
ATOM 22112 N N . GLY A 1 131 ? -5.333 1.916 6.230 1.00 0.00 112 GLY A N 12
ATOM 22113 C CA . GLY A 1 131 ? -5.882 0.541 6.383 1.00 0.00 112 GLY A CA 12
ATOM 22114 C C . GLY A 1 131 ? -4.827 -0.470 5.945 1.00 0.00 112 GLY A C 12
ATOM 22115 O O . GLY A 1 131 ? -3.802 -0.626 6.576 1.00 0.00 112 GLY A O 12
ATOM 22119 N N . VAL A 1 132 ? -5.062 -1.147 4.859 1.00 0.00 113 VAL A N 12
ATOM 22120 C CA . VAL A 1 132 ? -4.064 -2.134 4.369 1.00 0.00 113 VAL A CA 12
ATOM 22121 C C . VAL A 1 132 ? -3.572 -1.704 2.991 1.00 0.00 113 VAL A C 12
ATOM 22122 O O . VAL A 1 132 ? -4.350 -1.456 2.090 1.00 0.00 113 VAL A O 12
ATOM 22135 N N . HIS A 1 133 ? -2.287 -1.581 2.828 1.00 0.00 114 HIS A N 12
ATOM 22136 C CA . HIS A 1 133 ? -1.754 -1.131 1.516 1.00 0.00 114 HIS A CA 12
ATOM 22137 C C . HIS A 1 133 ? -0.769 -2.149 0.938 1.00 0.00 114 HIS A C 12
ATOM 22138 O O . HIS A 1 133 ? -0.451 -3.152 1.550 1.00 0.00 114 HIS A O 12
ATOM 22152 N N . ILE A 1 134 ? -0.273 -1.872 -0.236 1.00 0.00 115 ILE A N 12
ATOM 22153 C CA . ILE A 1 134 ? 0.715 -2.781 -0.884 1.00 0.00 115 ILE A CA 12
ATOM 22154 C C . ILE A 1 134 ? 1.959 -1.964 -1.238 1.00 0.00 115 ILE A C 12
ATOM 22155 O O . ILE A 1 134 ? 1.909 -0.752 -1.271 1.00 0.00 115 ILE A O 12
ATOM 22171 N N . ILE A 1 135 ? 3.070 -2.595 -1.501 1.00 0.00 116 ILE A N 12
ATOM 22172 C CA . ILE A 1 135 ? 4.292 -1.808 -1.846 1.00 0.00 116 ILE A CA 12
ATOM 22173 C C . ILE A 1 135 ? 5.166 -2.573 -2.849 1.00 0.00 116 ILE A C 12
ATOM 22174 O O . ILE A 1 135 ? 5.229 -3.787 -2.840 1.00 0.00 116 ILE A O 12
ATOM 22190 N N . LYS A 1 136 ? 5.849 -1.861 -3.705 1.00 0.00 117 LYS A N 12
ATOM 22191 C CA . LYS A 1 136 ? 6.735 -2.521 -4.706 1.00 0.00 117 LYS A CA 12
ATOM 22192 C C . LYS A 1 136 ? 8.053 -1.748 -4.805 1.00 0.00 117 LYS A C 12
ATOM 22193 O O . LYS A 1 136 ? 8.209 -0.704 -4.204 1.00 0.00 117 LYS A O 12
ATOM 22212 N N . ARG A 1 137 ? 9.002 -2.246 -5.548 1.00 0.00 118 ARG A N 12
ATOM 22213 C CA . ARG A 1 137 ? 10.305 -1.526 -5.663 1.00 0.00 118 ARG A CA 12
ATOM 22214 C C . ARG A 1 137 ? 10.869 -1.644 -7.083 1.00 0.00 118 ARG A C 12
ATOM 22215 O O . ARG A 1 137 ? 10.182 -2.035 -8.006 1.00 0.00 118 ARG A O 12
ATOM 22236 N N . THR A 1 138 ? 12.119 -1.307 -7.258 1.00 0.00 119 THR A N 12
ATOM 22237 C CA . THR A 1 138 ? 12.742 -1.396 -8.611 1.00 0.00 119 THR A CA 12
ATOM 22238 C C . THR A 1 138 ? 12.790 -2.852 -9.081 1.00 0.00 119 THR A C 12
ATOM 22239 O O . THR A 1 138 ? 11.869 -3.614 -8.866 1.00 0.00 119 THR A O 12
ATOM 22250 N N . ALA A 1 139 ? 13.858 -3.244 -9.726 1.00 0.00 120 ALA A N 12
ATOM 22251 C CA . ALA A 1 139 ? 13.970 -4.651 -10.217 1.00 0.00 120 ALA A CA 12
ATOM 22252 C C . ALA A 1 139 ? 13.021 -4.876 -11.398 1.00 0.00 120 ALA A C 12
ATOM 22253 O O . ALA A 1 139 ? 13.491 -4.846 -12.524 1.00 0.00 120 ALA A O 12
ATOM 22261 N N . HIS A 1 20 ? 36.100 5.225 2.814 1.00 0.00 1 HIS A N 13
ATOM 22262 C CA . HIS A 1 20 ? 34.748 5.195 3.445 1.00 0.00 1 HIS A CA 13
ATOM 22263 C C . HIS A 1 20 ? 34.415 6.562 4.049 1.00 0.00 1 HIS A C 13
ATOM 22264 O O . HIS A 1 20 ? 35.227 7.169 4.719 1.00 0.00 1 HIS A O 13
ATOM 22278 N N . MET A 1 21 ? 33.226 7.050 3.818 1.00 0.00 2 MET A N 13
ATOM 22279 C CA . MET A 1 21 ? 32.842 8.377 4.380 1.00 0.00 2 MET A CA 13
ATOM 22280 C C . MET A 1 21 ? 31.534 8.259 5.167 1.00 0.00 2 MET A C 13
ATOM 22281 O O . MET A 1 21 ? 31.464 8.605 6.330 1.00 0.00 2 MET A O 13
ATOM 22295 N N . ALA A 1 22 ? 30.497 7.773 4.542 1.00 0.00 3 ALA A N 13
ATOM 22296 C CA . ALA A 1 22 ? 29.194 7.632 5.252 1.00 0.00 3 ALA A CA 13
ATOM 22297 C C . ALA A 1 22 ? 28.159 6.978 4.332 1.00 0.00 3 ALA A C 13
ATOM 22298 O O . ALA A 1 22 ? 27.464 6.059 4.717 1.00 0.00 3 ALA A O 13
ATOM 22305 N N . SER A 1 23 ? 28.052 7.444 3.117 1.00 0.00 4 SER A N 13
ATOM 22306 C CA . SER A 1 23 ? 27.063 6.846 2.174 1.00 0.00 4 SER A CA 13
ATOM 22307 C C . SER A 1 23 ? 25.642 6.999 2.726 1.00 0.00 4 SER A C 13
ATOM 22308 O O . SER A 1 23 ? 25.251 6.322 3.655 1.00 0.00 4 SER A O 13
ATOM 22316 N N . ARG A 1 24 ? 24.869 7.887 2.161 1.00 0.00 5 ARG A N 13
ATOM 22317 C CA . ARG A 1 24 ? 23.475 8.086 2.654 1.00 0.00 5 ARG A CA 13
ATOM 22318 C C . ARG A 1 24 ? 22.676 6.788 2.542 1.00 0.00 5 ARG A C 13
ATOM 22319 O O . ARG A 1 24 ? 23.219 5.729 2.295 1.00 0.00 5 ARG A O 13
ATOM 22340 N N . ASP A 1 25 ? 21.387 6.864 2.731 1.00 0.00 6 ASP A N 13
ATOM 22341 C CA . ASP A 1 25 ? 20.544 5.640 2.648 1.00 0.00 6 ASP A CA 13
ATOM 22342 C C . ASP A 1 25 ? 19.215 5.947 1.946 1.00 0.00 6 ASP A C 13
ATOM 22343 O O . ASP A 1 25 ? 19.095 5.828 0.743 1.00 0.00 6 ASP A O 13
ATOM 22352 N N . GLN A 1 26 ? 18.212 6.331 2.692 1.00 0.00 7 GLN A N 13
ATOM 22353 C CA . GLN A 1 26 ? 16.883 6.637 2.076 1.00 0.00 7 GLN A CA 13
ATOM 22354 C C . GLN A 1 26 ? 16.203 5.343 1.619 1.00 0.00 7 GLN A C 13
ATOM 22355 O O . GLN A 1 26 ? 16.838 4.318 1.468 1.00 0.00 7 GLN A O 13
ATOM 22369 N N . VAL A 1 27 ? 14.914 5.379 1.404 1.00 0.00 8 VAL A N 13
ATOM 22370 C CA . VAL A 1 27 ? 14.199 4.144 0.964 1.00 0.00 8 VAL A CA 13
ATOM 22371 C C . VAL A 1 27 ? 13.133 4.479 -0.085 1.00 0.00 8 VAL A C 13
ATOM 22372 O O . VAL A 1 27 ? 12.075 4.980 0.236 1.00 0.00 8 VAL A O 13
ATOM 22385 N N . LYS A 1 28 ? 13.391 4.184 -1.333 1.00 0.00 9 LYS A N 13
ATOM 22386 C CA . LYS A 1 28 ? 12.371 4.463 -2.386 1.00 0.00 9 LYS A CA 13
ATOM 22387 C C . LYS A 1 28 ? 11.268 3.405 -2.302 1.00 0.00 9 LYS A C 13
ATOM 22388 O O . LYS A 1 28 ? 11.443 2.376 -1.680 1.00 0.00 9 LYS A O 13
ATOM 22407 N N . ALA A 1 29 ? 10.136 3.630 -2.915 1.00 0.00 10 ALA A N 13
ATOM 22408 C CA . ALA A 1 29 ? 9.056 2.594 -2.836 1.00 0.00 10 ALA A CA 13
ATOM 22409 C C . ALA A 1 29 ? 7.740 3.083 -3.446 1.00 0.00 10 ALA A C 13
ATOM 22410 O O . ALA A 1 29 ? 7.540 4.258 -3.683 1.00 0.00 10 ALA A O 13
ATOM 22417 N N . SER A 1 30 ? 6.831 2.169 -3.671 1.00 0.00 11 SER A N 13
ATOM 22418 C CA . SER A 1 30 ? 5.499 2.536 -4.232 1.00 0.00 11 SER A CA 13
ATOM 22419 C C . SER A 1 30 ? 4.414 1.998 -3.299 1.00 0.00 11 SER A C 13
ATOM 22420 O O . SER A 1 30 ? 4.717 1.447 -2.259 1.00 0.00 11 SER A O 13
ATOM 22428 N N . HIS A 1 31 ? 3.157 2.134 -3.636 1.00 0.00 12 HIS A N 13
ATOM 22429 C CA . HIS A 1 31 ? 2.122 1.599 -2.701 1.00 0.00 12 HIS A CA 13
ATOM 22430 C C . HIS A 1 31 ? 0.706 1.659 -3.284 1.00 0.00 12 HIS A C 13
ATOM 22431 O O . HIS A 1 31 ? 0.421 2.394 -4.208 1.00 0.00 12 HIS A O 13
ATOM 22445 N N . ILE A 1 32 ? -0.182 0.885 -2.713 1.00 0.00 13 ILE A N 13
ATOM 22446 C CA . ILE A 1 32 ? -1.602 0.862 -3.168 1.00 0.00 13 ILE A CA 13
ATOM 22447 C C . ILE A 1 32 ? -2.497 0.610 -1.942 1.00 0.00 13 ILE A C 13
ATOM 22448 O O . ILE A 1 32 ? -2.013 0.444 -0.840 1.00 0.00 13 ILE A O 13
ATOM 22464 N N . LEU A 1 33 ? -3.788 0.575 -2.119 1.00 0.00 14 LEU A N 13
ATOM 22465 C CA . LEU A 1 33 ? -4.688 0.327 -0.952 1.00 0.00 14 LEU A CA 13
ATOM 22466 C C . LEU A 1 33 ? -5.822 -0.617 -1.351 1.00 0.00 14 LEU A C 13
ATOM 22467 O O . LEU A 1 33 ? -6.202 -0.691 -2.499 1.00 0.00 14 LEU A O 13
ATOM 22483 N N . ILE A 1 34 ? -6.371 -1.333 -0.410 1.00 0.00 15 ILE A N 13
ATOM 22484 C CA . ILE A 1 34 ? -7.487 -2.264 -0.739 1.00 0.00 15 ILE A CA 13
ATOM 22485 C C . ILE A 1 34 ? -8.699 -1.965 0.151 1.00 0.00 15 ILE A C 13
ATOM 22486 O O . ILE A 1 34 ? -9.772 -2.501 -0.042 1.00 0.00 15 ILE A O 13
ATOM 22502 N N . LYS A 1 35 ? -8.532 -1.114 1.128 1.00 0.00 16 LYS A N 13
ATOM 22503 C CA . LYS A 1 35 ? -9.669 -0.780 2.033 1.00 0.00 16 LYS A CA 13
ATOM 22504 C C . LYS A 1 35 ? -10.107 -2.029 2.800 1.00 0.00 16 LYS A C 13
ATOM 22505 O O . LYS A 1 35 ? -9.804 -3.141 2.415 1.00 0.00 16 LYS A O 13
ATOM 22524 N N . HIS A 1 36 ? -10.811 -1.858 3.885 1.00 0.00 17 HIS A N 13
ATOM 22525 C CA . HIS A 1 36 ? -11.256 -3.041 4.676 1.00 0.00 17 HIS A CA 13
ATOM 22526 C C . HIS A 1 36 ? -12.110 -2.594 5.865 1.00 0.00 17 HIS A C 13
ATOM 22527 O O . HIS A 1 36 ? -12.878 -1.657 5.772 1.00 0.00 17 HIS A O 13
ATOM 22541 N N . GLN A 1 37 ? -11.980 -3.253 6.982 1.00 0.00 18 GLN A N 13
ATOM 22542 C CA . GLN A 1 37 ? -12.782 -2.860 8.175 1.00 0.00 18 GLN A CA 13
ATOM 22543 C C . GLN A 1 37 ? -11.895 -2.136 9.189 1.00 0.00 18 GLN A C 13
ATOM 22544 O O . GLN A 1 37 ? -11.343 -2.737 10.089 1.00 0.00 18 GLN A O 13
ATOM 22558 N N . GLY A 1 38 ? -11.756 -0.847 9.049 1.00 0.00 19 GLY A N 13
ATOM 22559 C CA . GLY A 1 38 ? -10.909 -0.080 10.002 1.00 0.00 19 GLY A CA 13
ATOM 22560 C C . GLY A 1 38 ? -11.772 0.962 10.713 1.00 0.00 19 GLY A C 13
ATOM 22561 O O . GLY A 1 38 ? -11.387 2.105 10.863 1.00 0.00 19 GLY A O 13
ATOM 22565 N N . SER A 1 39 ? -12.943 0.579 11.146 1.00 0.00 20 SER A N 13
ATOM 22566 C CA . SER A 1 39 ? -13.834 1.551 11.840 1.00 0.00 20 SER A CA 13
ATOM 22567 C C . SER A 1 39 ? -13.967 2.824 11.000 1.00 0.00 20 SER A C 13
ATOM 22568 O O . SER A 1 39 ? -13.412 3.854 11.326 1.00 0.00 20 SER A O 13
ATOM 22576 N N . ARG A 1 40 ? -14.694 2.758 9.918 1.00 0.00 21 ARG A N 13
ATOM 22577 C CA . ARG A 1 40 ? -14.854 3.964 9.054 1.00 0.00 21 ARG A CA 13
ATOM 22578 C C . ARG A 1 40 ? -16.273 4.030 8.484 1.00 0.00 21 ARG A C 13
ATOM 22579 O O . ARG A 1 40 ? -17.129 3.238 8.826 1.00 0.00 21 ARG A O 13
ATOM 22600 N N . ARG A 1 41 ? -16.527 4.972 7.616 1.00 0.00 22 ARG A N 13
ATOM 22601 C CA . ARG A 1 41 ? -17.889 5.093 7.020 1.00 0.00 22 ARG A CA 13
ATOM 22602 C C . ARG A 1 41 ? -17.796 5.136 5.492 1.00 0.00 22 ARG A C 13
ATOM 22603 O O . ARG A 1 41 ? -18.780 5.326 4.806 1.00 0.00 22 ARG A O 13
ATOM 22624 N N . LYS A 1 42 ? -16.619 4.963 4.955 1.00 0.00 23 LYS A N 13
ATOM 22625 C CA . LYS A 1 42 ? -16.464 4.997 3.473 1.00 0.00 23 LYS A CA 13
ATOM 22626 C C . LYS A 1 42 ? -17.038 6.301 2.914 1.00 0.00 23 LYS A C 13
ATOM 22627 O O . LYS A 1 42 ? -17.867 6.297 2.026 1.00 0.00 23 LYS A O 13
ATOM 22646 N N . ALA A 1 43 ? -16.603 7.418 3.430 1.00 0.00 24 ALA A N 13
ATOM 22647 C CA . ALA A 1 43 ? -17.122 8.724 2.931 1.00 0.00 24 ALA A CA 13
ATOM 22648 C C . ALA A 1 43 ? -15.991 9.754 2.872 1.00 0.00 24 ALA A C 13
ATOM 22649 O O . ALA A 1 43 ? -15.775 10.508 3.801 1.00 0.00 24 ALA A O 13
ATOM 22656 N N . SER A 1 44 ? -15.267 9.794 1.787 1.00 0.00 25 SER A N 13
ATOM 22657 C CA . SER A 1 44 ? -14.151 10.776 1.668 1.00 0.00 25 SER A CA 13
ATOM 22658 C C . SER A 1 44 ? -14.021 11.248 0.217 1.00 0.00 25 SER A C 13
ATOM 22659 O O . SER A 1 44 ? -13.016 11.031 -0.430 1.00 0.00 25 SER A O 13
ATOM 22667 N N . TRP A 1 45 ? -15.034 11.889 -0.298 1.00 0.00 26 TRP A N 13
ATOM 22668 C CA . TRP A 1 45 ? -14.973 12.371 -1.707 1.00 0.00 26 TRP A CA 13
ATOM 22669 C C . TRP A 1 45 ? -16.225 13.189 -2.037 1.00 0.00 26 TRP A C 13
ATOM 22670 O O . TRP A 1 45 ? -16.897 13.694 -1.161 1.00 0.00 26 TRP A O 13
ATOM 22691 N N . LYS A 1 46 ? -16.544 13.314 -3.295 1.00 0.00 27 LYS A N 13
ATOM 22692 C CA . LYS A 1 46 ? -17.757 14.089 -3.686 1.00 0.00 27 LYS A CA 13
ATOM 22693 C C . LYS A 1 46 ? -18.560 13.298 -4.720 1.00 0.00 27 LYS A C 13
ATOM 22694 O O . LYS A 1 46 ? -18.624 13.654 -5.879 1.00 0.00 27 LYS A O 13
ATOM 22713 N N . ASP A 1 47 ? -19.166 12.218 -4.305 1.00 0.00 28 ASP A N 13
ATOM 22714 C CA . ASP A 1 47 ? -19.959 11.388 -5.256 1.00 0.00 28 ASP A CA 13
ATOM 22715 C C . ASP A 1 47 ? -20.369 10.070 -4.590 1.00 0.00 28 ASP A C 13
ATOM 22716 O O . ASP A 1 47 ? -21.537 9.739 -4.540 1.00 0.00 28 ASP A O 13
ATOM 22725 N N . PRO A 1 48 ? -19.389 9.357 -4.096 1.00 0.00 29 PRO A N 13
ATOM 22726 C CA . PRO A 1 48 ? -19.656 8.060 -3.424 1.00 0.00 29 PRO A CA 13
ATOM 22727 C C . PRO A 1 48 ? -20.367 8.286 -2.087 1.00 0.00 29 PRO A C 13
ATOM 22728 O O . PRO A 1 48 ? -19.776 8.173 -1.031 1.00 0.00 29 PRO A O 13
ATOM 22739 N N . GLU A 1 49 ? -21.631 8.604 -2.127 1.00 0.00 30 GLU A N 13
ATOM 22740 C CA . GLU A 1 49 ? -22.386 8.838 -0.862 1.00 0.00 30 GLU A CA 13
ATOM 22741 C C . GLU A 1 49 ? -22.077 7.735 0.154 1.00 0.00 30 GLU A C 13
ATOM 22742 O O . GLU A 1 49 ? -21.763 8.001 1.298 1.00 0.00 30 GLU A O 13
ATOM 22754 N N . GLY A 1 50 ? -22.168 6.499 -0.253 1.00 0.00 31 GLY A N 13
ATOM 22755 C CA . GLY A 1 50 ? -21.884 5.379 0.689 1.00 0.00 31 GLY A CA 13
ATOM 22756 C C . GLY A 1 50 ? -23.041 4.380 0.654 1.00 0.00 31 GLY A C 13
ATOM 22757 O O . GLY A 1 50 ? -24.012 4.564 -0.052 1.00 0.00 31 GLY A O 13
ATOM 22761 N N . LYS A 1 51 ? -22.946 3.321 1.410 1.00 0.00 32 LYS A N 13
ATOM 22762 C CA . LYS A 1 51 ? -24.044 2.313 1.417 1.00 0.00 32 LYS A CA 13
ATOM 22763 C C . LYS A 1 51 ? -24.222 1.735 2.823 1.00 0.00 32 LYS A C 13
ATOM 22764 O O . LYS A 1 51 ? -23.829 2.333 3.805 1.00 0.00 32 LYS A O 13
ATOM 22783 N N . ILE A 1 52 ? -24.814 0.577 2.927 1.00 0.00 33 ILE A N 13
ATOM 22784 C CA . ILE A 1 52 ? -25.021 -0.039 4.269 1.00 0.00 33 ILE A CA 13
ATOM 22785 C C . ILE A 1 52 ? -24.631 -1.519 4.238 1.00 0.00 33 ILE A C 13
ATOM 22786 O O . ILE A 1 52 ? -24.958 -2.276 5.130 1.00 0.00 33 ILE A O 13
ATOM 22802 N N . ILE A 1 53 ? -23.935 -1.939 3.216 1.00 0.00 34 ILE A N 13
ATOM 22803 C CA . ILE A 1 53 ? -23.528 -3.372 3.130 1.00 0.00 34 ILE A CA 13
ATOM 22804 C C . ILE A 1 53 ? -22.165 -3.577 3.796 1.00 0.00 34 ILE A C 13
ATOM 22805 O O . ILE A 1 53 ? -21.807 -2.883 4.727 1.00 0.00 34 ILE A O 13
ATOM 22821 N N . LEU A 1 54 ? -21.403 -4.527 3.328 1.00 0.00 35 LEU A N 13
ATOM 22822 C CA . LEU A 1 54 ? -20.065 -4.777 3.936 1.00 0.00 35 LEU A CA 13
ATOM 22823 C C . LEU A 1 54 ? -19.114 -5.378 2.897 1.00 0.00 35 LEU A C 13
ATOM 22824 O O . LEU A 1 54 ? -19.449 -6.321 2.207 1.00 0.00 35 LEU A O 13
ATOM 22840 N N . THR A 1 55 ? -17.931 -4.841 2.782 1.00 0.00 36 THR A N 13
ATOM 22841 C CA . THR A 1 55 ? -16.959 -5.382 1.789 1.00 0.00 36 THR A CA 13
ATOM 22842 C C . THR A 1 55 ? -15.728 -5.944 2.507 1.00 0.00 36 THR A C 13
ATOM 22843 O O . THR A 1 55 ? -15.833 -6.555 3.552 1.00 0.00 36 THR A O 13
ATOM 22854 N N . THR A 1 56 ? -14.562 -5.741 1.956 1.00 0.00 37 THR A N 13
ATOM 22855 C CA . THR A 1 56 ? -13.327 -6.265 2.610 1.00 0.00 37 THR A CA 13
ATOM 22856 C C . THR A 1 56 ? -13.344 -5.944 4.106 1.00 0.00 37 THR A C 13
ATOM 22857 O O . THR A 1 56 ? -13.623 -4.833 4.510 1.00 0.00 37 THR A O 13
ATOM 22868 N N . THR A 1 57 ? -13.044 -6.907 4.932 1.00 0.00 38 THR A N 13
ATOM 22869 C CA . THR A 1 57 ? -13.040 -6.652 6.401 1.00 0.00 38 THR A CA 13
ATOM 22870 C C . THR A 1 57 ? -11.635 -6.870 6.968 1.00 0.00 38 THR A C 13
ATOM 22871 O O . THR A 1 57 ? -10.681 -7.035 6.234 1.00 0.00 38 THR A O 13
ATOM 22882 N N . ARG A 1 58 ? -11.497 -6.874 8.267 1.00 0.00 39 ARG A N 13
ATOM 22883 C CA . ARG A 1 58 ? -10.148 -7.083 8.865 1.00 0.00 39 ARG A CA 13
ATOM 22884 C C . ARG A 1 58 ? -9.527 -8.361 8.302 1.00 0.00 39 ARG A C 13
ATOM 22885 O O . ARG A 1 58 ? -8.557 -8.326 7.571 1.00 0.00 39 ARG A O 13
ATOM 22906 N N . GLU A 1 59 ? -10.089 -9.487 8.630 1.00 0.00 40 GLU A N 13
ATOM 22907 C CA . GLU A 1 59 ? -9.544 -10.771 8.108 1.00 0.00 40 GLU A CA 13
ATOM 22908 C C . GLU A 1 59 ? -9.398 -10.689 6.589 1.00 0.00 40 GLU A C 13
ATOM 22909 O O . GLU A 1 59 ? -8.313 -10.784 6.050 1.00 0.00 40 GLU A O 13
ATOM 22921 N N . ALA A 1 60 ? -10.488 -10.510 5.897 1.00 0.00 41 ALA A N 13
ATOM 22922 C CA . ALA A 1 60 ? -10.420 -10.417 4.411 1.00 0.00 41 ALA A CA 13
ATOM 22923 C C . ALA A 1 60 ? -9.251 -9.525 3.994 1.00 0.00 41 ALA A C 13
ATOM 22924 O O . ALA A 1 60 ? -8.432 -9.898 3.180 1.00 0.00 41 ALA A O 13
ATOM 22931 N N . ALA A 1 61 ? -9.165 -8.350 4.550 1.00 0.00 42 ALA A N 13
ATOM 22932 C CA . ALA A 1 61 ? -8.044 -7.435 4.188 1.00 0.00 42 ALA A CA 13
ATOM 22933 C C . ALA A 1 61 ? -6.732 -8.215 4.126 1.00 0.00 42 ALA A C 13
ATOM 22934 O O . ALA A 1 61 ? -6.186 -8.445 3.065 1.00 0.00 42 ALA A O 13
ATOM 22941 N N . VAL A 1 62 ? -6.226 -8.632 5.251 1.00 0.00 43 VAL A N 13
ATOM 22942 C CA . VAL A 1 62 ? -4.954 -9.407 5.243 1.00 0.00 43 VAL A CA 13
ATOM 22943 C C . VAL A 1 62 ? -5.083 -10.564 4.253 1.00 0.00 43 VAL A C 13
ATOM 22944 O O . VAL A 1 62 ? -4.124 -10.974 3.629 1.00 0.00 43 VAL A O 13
ATOM 22957 N N . GLU A 1 63 ? -6.272 -11.078 4.091 1.00 0.00 44 GLU A N 13
ATOM 22958 C CA . GLU A 1 63 ? -6.474 -12.192 3.124 1.00 0.00 44 GLU A CA 13
ATOM 22959 C C . GLU A 1 63 ? -6.245 -11.666 1.710 1.00 0.00 44 GLU A C 13
ATOM 22960 O O . GLU A 1 63 ? -5.475 -12.213 0.946 1.00 0.00 44 GLU A O 13
ATOM 22972 N N . GLN A 1 64 ? -6.895 -10.589 1.368 1.00 0.00 45 GLN A N 13
ATOM 22973 C CA . GLN A 1 64 ? -6.702 -10.000 0.014 1.00 0.00 45 GLN A CA 13
ATOM 22974 C C . GLN A 1 64 ? -5.250 -9.552 -0.124 1.00 0.00 45 GLN A C 13
ATOM 22975 O O . GLN A 1 64 ? -4.642 -9.677 -1.168 1.00 0.00 45 GLN A O 13
ATOM 22989 N N . LEU A 1 65 ? -4.685 -9.052 0.940 1.00 0.00 46 LEU A N 13
ATOM 22990 C CA . LEU A 1 65 ? -3.263 -8.617 0.898 1.00 0.00 46 LEU A CA 13
ATOM 22991 C C . LEU A 1 65 ? -2.378 -9.847 0.696 1.00 0.00 46 LEU A C 13
ATOM 22992 O O . LEU A 1 65 ? -1.232 -9.755 0.302 1.00 0.00 46 LEU A O 13
ATOM 23008 N N . LYS A 1 66 ? -2.918 -11.004 0.957 1.00 0.00 47 LYS A N 13
ATOM 23009 C CA . LYS A 1 66 ? -2.135 -12.254 0.777 1.00 0.00 47 LYS A CA 13
ATOM 23010 C C . LYS A 1 66 ? -2.081 -12.608 -0.710 1.00 0.00 47 LYS A C 13
ATOM 23011 O O . LYS A 1 66 ? -1.042 -12.935 -1.251 1.00 0.00 47 LYS A O 13
ATOM 23030 N N . SER A 1 67 ? -3.201 -12.536 -1.372 1.00 0.00 48 SER A N 13
ATOM 23031 C CA . SER A 1 67 ? -3.236 -12.860 -2.826 1.00 0.00 48 SER A CA 13
ATOM 23032 C C . SER A 1 67 ? -2.761 -11.661 -3.650 1.00 0.00 48 SER A C 13
ATOM 23033 O O . SER A 1 67 ? -2.319 -11.810 -4.770 1.00 0.00 48 SER A O 13
ATOM 23041 N N . ILE A 1 68 ? -2.839 -10.474 -3.111 1.00 0.00 49 ILE A N 13
ATOM 23042 C CA . ILE A 1 68 ? -2.376 -9.290 -3.890 1.00 0.00 49 ILE A CA 13
ATOM 23043 C C . ILE A 1 68 ? -0.863 -9.370 -4.079 1.00 0.00 49 ILE A C 13
ATOM 23044 O O . ILE A 1 68 ? -0.354 -9.220 -5.172 1.00 0.00 49 ILE A O 13
ATOM 23060 N N . ARG A 1 69 ? -0.140 -9.633 -3.028 1.00 0.00 50 ARG A N 13
ATOM 23061 C CA . ARG A 1 69 ? 1.337 -9.755 -3.167 1.00 0.00 50 ARG A CA 13
ATOM 23062 C C . ARG A 1 69 ? 1.640 -11.000 -4.000 1.00 0.00 50 ARG A C 13
ATOM 23063 O O . ARG A 1 69 ? 2.607 -11.058 -4.734 1.00 0.00 50 ARG A O 13
ATOM 23084 N N . GLU A 1 70 ? 0.791 -11.988 -3.904 1.00 0.00 51 GLU A N 13
ATOM 23085 C CA . GLU A 1 70 ? 0.981 -13.234 -4.697 1.00 0.00 51 GLU A CA 13
ATOM 23086 C C . GLU A 1 70 ? 0.612 -12.962 -6.150 1.00 0.00 51 GLU A C 13
ATOM 23087 O O . GLU A 1 70 ? 1.377 -13.193 -7.064 1.00 0.00 51 GLU A O 13
ATOM 23099 N N . ASP A 1 71 ? -0.563 -12.459 -6.362 1.00 0.00 52 ASP A N 13
ATOM 23100 C CA . ASP A 1 71 ? -0.990 -12.148 -7.753 1.00 0.00 52 ASP A CA 13
ATOM 23101 C C . ASP A 1 71 ? 0.062 -11.249 -8.402 1.00 0.00 52 ASP A C 13
ATOM 23102 O O . ASP A 1 71 ? 0.590 -11.554 -9.452 1.00 0.00 52 ASP A O 13
ATOM 23111 N N . ILE A 1 72 ? 0.389 -10.152 -7.772 1.00 0.00 53 ILE A N 13
ATOM 23112 C CA . ILE A 1 72 ? 1.428 -9.256 -8.348 1.00 0.00 53 ILE A CA 13
ATOM 23113 C C . ILE A 1 72 ? 2.740 -10.031 -8.443 1.00 0.00 53 ILE A C 13
ATOM 23114 O O . ILE A 1 72 ? 3.589 -9.746 -9.264 1.00 0.00 53 ILE A O 13
ATOM 23130 N N . VAL A 1 73 ? 2.896 -11.030 -7.616 1.00 0.00 54 VAL A N 13
ATOM 23131 C CA . VAL A 1 73 ? 4.135 -11.851 -7.662 1.00 0.00 54 VAL A CA 13
ATOM 23132 C C . VAL A 1 73 ? 4.188 -12.583 -9.009 1.00 0.00 54 VAL A C 13
ATOM 23133 O O . VAL A 1 73 ? 5.149 -12.486 -9.745 1.00 0.00 54 VAL A O 13
ATOM 23146 N N . SER A 1 74 ? 3.148 -13.299 -9.340 1.00 0.00 55 SER A N 13
ATOM 23147 C CA . SER A 1 74 ? 3.125 -14.018 -10.647 1.00 0.00 55 SER A CA 13
ATOM 23148 C C . SER A 1 74 ? 2.386 -13.176 -11.684 1.00 0.00 55 SER A C 13
ATOM 23149 O O . SER A 1 74 ? 1.371 -12.573 -11.399 1.00 0.00 55 SER A O 13
ATOM 23157 N N . GLY A 1 75 ? 2.890 -13.117 -12.880 1.00 0.00 56 GLY A N 13
ATOM 23158 C CA . GLY A 1 75 ? 2.223 -12.302 -13.921 1.00 0.00 56 GLY A CA 13
ATOM 23159 C C . GLY A 1 75 ? 2.585 -10.845 -13.688 1.00 0.00 56 GLY A C 13
ATOM 23160 O O . GLY A 1 75 ? 2.208 -10.256 -12.696 1.00 0.00 56 GLY A O 13
ATOM 23164 N N . LYS A 1 76 ? 3.324 -10.263 -14.584 1.00 0.00 57 LYS A N 13
ATOM 23165 C CA . LYS A 1 76 ? 3.727 -8.835 -14.416 1.00 0.00 57 LYS A CA 13
ATOM 23166 C C . LYS A 1 76 ? 2.496 -7.927 -14.488 1.00 0.00 57 LYS A C 13
ATOM 23167 O O . LYS A 1 76 ? 2.431 -7.011 -15.283 1.00 0.00 57 LYS A O 13
ATOM 23186 N N . ALA A 1 77 ? 1.521 -8.178 -13.662 1.00 0.00 58 ALA A N 13
ATOM 23187 C CA . ALA A 1 77 ? 0.294 -7.342 -13.669 1.00 0.00 58 ALA A CA 13
ATOM 23188 C C . ALA A 1 77 ? 0.658 -5.862 -13.527 1.00 0.00 58 ALA A C 13
ATOM 23189 O O . ALA A 1 77 ? 1.697 -5.516 -13.002 1.00 0.00 58 ALA A O 13
ATOM 23196 N N . ASN A 1 78 ? -0.189 -4.985 -13.990 1.00 0.00 59 ASN A N 13
ATOM 23197 C CA . ASN A 1 78 ? 0.110 -3.529 -13.880 1.00 0.00 59 ASN A CA 13
ATOM 23198 C C . ASN A 1 78 ? 0.098 -3.096 -12.411 1.00 0.00 59 ASN A C 13
ATOM 23199 O O . ASN A 1 78 ? 0.185 -3.910 -11.513 1.00 0.00 59 ASN A O 13
ATOM 23210 N N . PHE A 1 79 ? -0.011 -1.820 -12.161 1.00 0.00 60 PHE A N 13
ATOM 23211 C CA . PHE A 1 79 ? -0.032 -1.334 -10.751 1.00 0.00 60 PHE A CA 13
ATOM 23212 C C . PHE A 1 79 ? -0.530 0.112 -10.694 1.00 0.00 60 PHE A C 13
ATOM 23213 O O . PHE A 1 79 ? -1.205 0.510 -9.765 1.00 0.00 60 PHE A O 13
ATOM 23230 N N . GLU A 1 80 ? -0.200 0.901 -11.677 1.00 0.00 61 GLU A N 13
ATOM 23231 C CA . GLU A 1 80 ? -0.653 2.321 -11.677 1.00 0.00 61 GLU A CA 13
ATOM 23232 C C . GLU A 1 80 ? -2.176 2.390 -11.802 1.00 0.00 61 GLU A C 13
ATOM 23233 O O . GLU A 1 80 ? -2.878 2.577 -10.828 1.00 0.00 61 GLU A O 13
ATOM 23245 N N . GLU A 1 81 ? -2.694 2.240 -12.990 1.00 0.00 62 GLU A N 13
ATOM 23246 C CA . GLU A 1 81 ? -4.173 2.296 -13.164 1.00 0.00 62 GLU A CA 13
ATOM 23247 C C . GLU A 1 81 ? -4.856 1.495 -12.055 1.00 0.00 62 GLU A C 13
ATOM 23248 O O . GLU A 1 81 ? -5.782 1.959 -11.421 1.00 0.00 62 GLU A O 13
ATOM 23260 N N . VAL A 1 82 ? -4.400 0.298 -11.808 1.00 0.00 63 VAL A N 13
ATOM 23261 C CA . VAL A 1 82 ? -5.021 -0.521 -10.732 1.00 0.00 63 VAL A CA 13
ATOM 23262 C C . VAL A 1 82 ? -4.975 0.256 -9.412 1.00 0.00 63 VAL A C 13
ATOM 23263 O O . VAL A 1 82 ? -5.919 0.263 -8.650 1.00 0.00 63 VAL A O 13
ATOM 23276 N N . ALA A 1 83 ? -3.883 0.913 -9.146 1.00 0.00 64 ALA A N 13
ATOM 23277 C CA . ALA A 1 83 ? -3.772 1.692 -7.882 1.00 0.00 64 ALA A CA 13
ATOM 23278 C C . ALA A 1 83 ? -4.624 2.959 -7.969 1.00 0.00 64 ALA A C 13
ATOM 23279 O O . ALA A 1 83 ? -5.455 3.223 -7.125 1.00 0.00 64 ALA A O 13
ATOM 23286 N N . THR A 1 84 ? -4.425 3.743 -8.990 1.00 0.00 65 THR A N 13
ATOM 23287 C CA . THR A 1 84 ? -5.218 4.995 -9.140 1.00 0.00 65 THR A CA 13
ATOM 23288 C C . THR A 1 84 ? -6.692 4.748 -8.792 1.00 0.00 65 THR A C 13
ATOM 23289 O O . THR A 1 84 ? -7.407 5.653 -8.408 1.00 0.00 65 THR A O 13
ATOM 23300 N N . ARG A 1 85 ? -7.156 3.534 -8.926 1.00 0.00 66 ARG A N 13
ATOM 23301 C CA . ARG A 1 85 ? -8.585 3.242 -8.604 1.00 0.00 66 ARG A CA 13
ATOM 23302 C C . ARG A 1 85 ? -8.726 2.717 -7.171 1.00 0.00 66 ARG A C 13
ATOM 23303 O O . ARG A 1 85 ? -9.406 3.297 -6.348 1.00 0.00 66 ARG A O 13
ATOM 23324 N N . VAL A 1 86 ? -8.087 1.624 -6.872 1.00 0.00 67 VAL A N 13
ATOM 23325 C CA . VAL A 1 86 ? -8.176 1.048 -5.497 1.00 0.00 67 VAL A CA 13
ATOM 23326 C C . VAL A 1 86 ? -6.987 1.519 -4.661 1.00 0.00 67 VAL A C 13
ATOM 23327 O O . VAL A 1 86 ? -6.108 0.754 -4.320 1.00 0.00 67 VAL A O 13
ATOM 23340 N N . SER A 1 87 ? -6.949 2.782 -4.348 1.00 0.00 68 SER A N 13
ATOM 23341 C CA . SER A 1 87 ? -5.809 3.323 -3.550 1.00 0.00 68 SER A CA 13
ATOM 23342 C C . SER A 1 87 ? -6.305 4.181 -2.380 1.00 0.00 68 SER A C 13
ATOM 23343 O O . SER A 1 87 ? -7.489 4.394 -2.206 1.00 0.00 68 SER A O 13
ATOM 23351 N N . ASP A 1 88 ? -5.394 4.682 -1.583 1.00 0.00 69 ASP A N 13
ATOM 23352 C CA . ASP A 1 88 ? -5.788 5.538 -0.425 1.00 0.00 69 ASP A CA 13
ATOM 23353 C C . ASP A 1 88 ? -6.263 6.903 -0.919 1.00 0.00 69 ASP A C 13
ATOM 23354 O O . ASP A 1 88 ? -5.621 7.910 -0.701 1.00 0.00 69 ASP A O 13
ATOM 23363 N N . CYS A 1 89 ? -7.384 6.939 -1.585 1.00 0.00 70 CYS A N 13
ATOM 23364 C CA . CYS A 1 89 ? -7.913 8.235 -2.102 1.00 0.00 70 CYS A CA 13
ATOM 23365 C C . CYS A 1 89 ? -6.790 9.042 -2.764 1.00 0.00 70 CYS A C 13
ATOM 23366 O O . CYS A 1 89 ? -6.525 8.911 -3.948 1.00 0.00 70 CYS A O 13
ATOM 23374 N N . SER A 1 90 ? -6.114 9.866 -2.007 1.00 0.00 71 SER A N 13
ATOM 23375 C CA . SER A 1 90 ? -4.998 10.656 -2.588 1.00 0.00 71 SER A CA 13
ATOM 23376 C C . SER A 1 90 ? -4.160 9.735 -3.460 1.00 0.00 71 SER A C 13
ATOM 23377 O O . SER A 1 90 ? -3.840 10.040 -4.592 1.00 0.00 71 SER A O 13
ATOM 23385 N N . SER A 1 91 ? -3.830 8.591 -2.940 1.00 0.00 72 SER A N 13
ATOM 23386 C CA . SER A 1 91 ? -3.039 7.618 -3.736 1.00 0.00 72 SER A CA 13
ATOM 23387 C C . SER A 1 91 ? -3.733 7.403 -5.081 1.00 0.00 72 SER A C 13
ATOM 23388 O O . SER A 1 91 ? -3.096 7.276 -6.100 1.00 0.00 72 SER A O 13
ATOM 23396 N N . ALA A 1 92 ? -5.035 7.406 -5.107 1.00 0.00 73 ALA A N 13
ATOM 23397 C CA . ALA A 1 92 ? -5.728 7.248 -6.416 1.00 0.00 73 ALA A CA 13
ATOM 23398 C C . ALA A 1 92 ? -5.112 8.244 -7.387 1.00 0.00 73 ALA A C 13
ATOM 23399 O O . ALA A 1 92 ? -4.920 7.965 -8.553 1.00 0.00 73 ALA A O 13
ATOM 23406 N N . LYS A 1 93 ? -4.759 9.395 -6.891 1.00 0.00 74 LYS A N 13
ATOM 23407 C CA . LYS A 1 93 ? -4.102 10.406 -7.763 1.00 0.00 74 LYS A CA 13
ATOM 23408 C C . LYS A 1 93 ? -2.627 10.019 -7.911 1.00 0.00 74 LYS A C 13
ATOM 23409 O O . LYS A 1 93 ? -1.980 10.314 -8.897 1.00 0.00 74 LYS A O 13
ATOM 23428 N N . ARG A 1 94 ? -2.109 9.339 -6.922 1.00 0.00 75 ARG A N 13
ATOM 23429 C CA . ARG A 1 94 ? -0.688 8.884 -6.949 1.00 0.00 75 ARG A CA 13
ATOM 23430 C C . ARG A 1 94 ? -0.635 7.363 -6.749 1.00 0.00 75 ARG A C 13
ATOM 23431 O O . ARG A 1 94 ? -0.004 6.870 -5.836 1.00 0.00 75 ARG A O 13
ATOM 23452 N N . GLY A 1 95 ? -1.317 6.621 -7.581 1.00 0.00 76 GLY A N 13
ATOM 23453 C CA . GLY A 1 95 ? -1.333 5.138 -7.425 1.00 0.00 76 GLY A CA 13
ATOM 23454 C C . GLY A 1 95 ? 0.022 4.563 -7.813 1.00 0.00 76 GLY A C 13
ATOM 23455 O O . GLY A 1 95 ? 0.305 3.403 -7.586 1.00 0.00 76 GLY A O 13
ATOM 23459 N N . GLY A 1 96 ? 0.864 5.361 -8.398 1.00 0.00 77 GLY A N 13
ATOM 23460 C CA . GLY A 1 96 ? 2.201 4.853 -8.798 1.00 0.00 77 GLY A CA 13
ATOM 23461 C C . GLY A 1 96 ? 3.030 4.560 -7.549 1.00 0.00 77 GLY A C 13
ATOM 23462 O O . GLY A 1 96 ? 2.845 3.557 -6.879 1.00 0.00 77 GLY A O 13
ATOM 23466 N N . ASP A 1 97 ? 3.948 5.424 -7.227 1.00 0.00 78 ASP A N 13
ATOM 23467 C CA . ASP A 1 97 ? 4.790 5.178 -6.027 1.00 0.00 78 ASP A CA 13
ATOM 23468 C C . ASP A 1 97 ? 5.230 6.492 -5.383 1.00 0.00 78 ASP A C 13
ATOM 23469 O O . ASP A 1 97 ? 5.009 7.564 -5.910 1.00 0.00 78 ASP A O 13
ATOM 23478 N N . LEU A 1 98 ? 5.870 6.407 -4.249 1.00 0.00 79 LEU A N 13
ATOM 23479 C CA . LEU A 1 98 ? 6.352 7.638 -3.566 1.00 0.00 79 LEU A CA 13
ATOM 23480 C C . LEU A 1 98 ? 7.597 8.146 -4.290 1.00 0.00 79 LEU A C 13
ATOM 23481 O O . LEU A 1 98 ? 7.673 9.279 -4.718 1.00 0.00 79 LEU A O 13
ATOM 23497 N N . GLY A 1 99 ? 8.571 7.294 -4.422 1.00 0.00 80 GLY A N 13
ATOM 23498 C CA . GLY A 1 99 ? 9.830 7.671 -5.108 1.00 0.00 80 GLY A CA 13
ATOM 23499 C C . GLY A 1 99 ? 10.987 7.401 -4.164 1.00 0.00 80 GLY A C 13
ATOM 23500 O O . GLY A 1 99 ? 11.609 6.359 -4.203 1.00 0.00 80 GLY A O 13
ATOM 23504 N N . SER A 1 100 ? 11.266 8.332 -3.305 1.00 0.00 81 SER A N 13
ATOM 23505 C CA . SER A 1 100 ? 12.380 8.148 -2.342 1.00 0.00 81 SER A CA 13
ATOM 23506 C C . SER A 1 100 ? 12.122 8.955 -1.070 1.00 0.00 81 SER A C 13
ATOM 23507 O O . SER A 1 100 ? 11.732 10.105 -1.115 1.00 0.00 81 SER A O 13
ATOM 23515 N N . PHE A 1 101 ? 12.324 8.349 0.064 1.00 0.00 82 PHE A N 13
ATOM 23516 C CA . PHE A 1 101 ? 12.081 9.057 1.351 1.00 0.00 82 PHE A CA 13
ATOM 23517 C C . PHE A 1 101 ? 12.781 8.302 2.485 1.00 0.00 82 PHE A C 13
ATOM 23518 O O . PHE A 1 101 ? 13.801 7.674 2.280 1.00 0.00 82 PHE A O 13
ATOM 23535 N N . GLY A 1 102 ? 12.248 8.344 3.675 1.00 0.00 83 GLY A N 13
ATOM 23536 C CA . GLY A 1 102 ? 12.901 7.612 4.795 1.00 0.00 83 GLY A CA 13
ATOM 23537 C C . GLY A 1 102 ? 12.503 8.233 6.133 1.00 0.00 83 GLY A C 13
ATOM 23538 O O . GLY A 1 102 ? 11.640 7.736 6.828 1.00 0.00 83 GLY A O 13
ATOM 23542 N N . ARG A 1 103 ? 13.137 9.309 6.505 1.00 0.00 84 ARG A N 13
ATOM 23543 C CA . ARG A 1 103 ? 12.809 9.957 7.808 1.00 0.00 84 ARG A CA 13
ATOM 23544 C C . ARG A 1 103 ? 11.800 11.093 7.614 1.00 0.00 84 ARG A C 13
ATOM 23545 O O . ARG A 1 103 ? 12.046 12.039 6.892 1.00 0.00 84 ARG A O 13
ATOM 23566 N N . GLY A 1 104 ? 10.670 11.013 8.264 1.00 0.00 85 GLY A N 13
ATOM 23567 C CA . GLY A 1 104 ? 9.653 12.094 8.128 1.00 0.00 85 GLY A CA 13
ATOM 23568 C C . GLY A 1 104 ? 8.444 11.582 7.347 1.00 0.00 85 GLY A C 13
ATOM 23569 O O . GLY A 1 104 ? 7.324 11.623 7.816 1.00 0.00 85 GLY A O 13
ATOM 23573 N N . GLN A 1 105 ? 8.661 11.104 6.157 1.00 0.00 86 GLN A N 13
ATOM 23574 C CA . GLN A 1 105 ? 7.518 10.593 5.341 1.00 0.00 86 GLN A CA 13
ATOM 23575 C C . GLN A 1 105 ? 6.936 9.340 5.984 1.00 0.00 86 GLN A C 13
ATOM 23576 O O . GLN A 1 105 ? 7.461 8.821 6.950 1.00 0.00 86 GLN A O 13
ATOM 23590 N N . MET A 1 106 ? 5.869 8.832 5.438 1.00 0.00 87 MET A N 13
ATOM 23591 C CA . MET A 1 106 ? 5.273 7.593 5.998 1.00 0.00 87 MET A CA 13
ATOM 23592 C C . MET A 1 106 ? 4.933 7.772 7.480 1.00 0.00 87 MET A C 13
ATOM 23593 O O . MET A 1 106 ? 4.804 8.876 7.971 1.00 0.00 87 MET A O 13
ATOM 23607 N N . GLN A 1 107 ? 4.782 6.689 8.193 1.00 0.00 88 GLN A N 13
ATOM 23608 C CA . GLN A 1 107 ? 4.441 6.787 9.642 1.00 0.00 88 GLN A CA 13
ATOM 23609 C C . GLN A 1 107 ? 5.441 5.999 10.483 1.00 0.00 88 GLN A C 13
ATOM 23610 O O . GLN A 1 107 ? 6.079 6.525 11.373 1.00 0.00 88 GLN A O 13
ATOM 23624 N N . LYS A 1 108 ? 5.571 4.737 10.208 1.00 0.00 89 LYS A N 13
ATOM 23625 C CA . LYS A 1 108 ? 6.519 3.893 10.991 1.00 0.00 89 LYS A CA 13
ATOM 23626 C C . LYS A 1 108 ? 6.502 2.448 10.480 1.00 0.00 89 LYS A C 13
ATOM 23627 O O . LYS A 1 108 ? 7.529 1.916 10.107 1.00 0.00 89 LYS A O 13
ATOM 23646 N N . PRO A 1 109 ? 5.334 1.853 10.477 1.00 0.00 90 PRO A N 13
ATOM 23647 C CA . PRO A 1 109 ? 5.203 0.453 10.000 1.00 0.00 90 PRO A CA 13
ATOM 23648 C C . PRO A 1 109 ? 5.500 0.367 8.500 1.00 0.00 90 PRO A C 13
ATOM 23649 O O . PRO A 1 109 ? 6.065 -0.600 8.029 1.00 0.00 90 PRO A O 13
ATOM 23660 N N . PHE A 1 110 ? 5.141 1.370 7.743 1.00 0.00 91 PHE A N 13
ATOM 23661 C CA . PHE A 1 110 ? 5.433 1.319 6.283 1.00 0.00 91 PHE A CA 13
ATOM 23662 C C . PHE A 1 110 ? 6.941 1.262 6.067 1.00 0.00 91 PHE A C 13
ATOM 23663 O O . PHE A 1 110 ? 7.462 0.333 5.485 1.00 0.00 91 PHE A O 13
ATOM 23680 N N . GLU A 1 111 ? 7.645 2.260 6.522 1.00 0.00 92 GLU A N 13
ATOM 23681 C CA . GLU A 1 111 ? 9.122 2.274 6.331 1.00 0.00 92 GLU A CA 13
ATOM 23682 C C . GLU A 1 111 ? 9.688 0.892 6.631 1.00 0.00 92 GLU A C 13
ATOM 23683 O O . GLU A 1 111 ? 10.316 0.270 5.798 1.00 0.00 92 GLU A O 13
ATOM 23695 N N . GLU A 1 112 ? 9.454 0.401 7.811 1.00 0.00 93 GLU A N 13
ATOM 23696 C CA . GLU A 1 112 ? 9.962 -0.951 8.163 1.00 0.00 93 GLU A CA 13
ATOM 23697 C C . GLU A 1 112 ? 9.606 -1.928 7.042 1.00 0.00 93 GLU A C 13
ATOM 23698 O O . GLU A 1 112 ? 10.300 -2.895 6.798 1.00 0.00 93 GLU A O 13
ATOM 23710 N N . ALA A 1 113 ? 8.529 -1.670 6.351 1.00 0.00 94 ALA A N 13
ATOM 23711 C CA . ALA A 1 113 ? 8.122 -2.568 5.235 1.00 0.00 94 ALA A CA 13
ATOM 23712 C C . ALA A 1 113 ? 9.147 -2.488 4.109 1.00 0.00 94 ALA A C 13
ATOM 23713 O O . ALA A 1 113 ? 9.778 -3.464 3.755 1.00 0.00 94 ALA A O 13
ATOM 23720 N N . THR A 1 114 ? 9.321 -1.327 3.551 1.00 0.00 95 THR A N 13
ATOM 23721 C CA . THR A 1 114 ? 10.312 -1.174 2.454 1.00 0.00 95 THR A CA 13
ATOM 23722 C C . THR A 1 114 ? 11.716 -1.371 3.021 1.00 0.00 95 THR A C 13
ATOM 23723 O O . THR A 1 114 ? 12.617 -1.824 2.343 1.00 0.00 95 THR A O 13
ATOM 23734 N N . TYR A 1 115 ? 11.901 -1.048 4.272 1.00 0.00 96 TYR A N 13
ATOM 23735 C CA . TYR A 1 115 ? 13.238 -1.231 4.899 1.00 0.00 96 TYR A CA 13
ATOM 23736 C C . TYR A 1 115 ? 13.463 -2.716 5.176 1.00 0.00 96 TYR A C 13
ATOM 23737 O O . TYR A 1 115 ? 14.580 -3.189 5.240 1.00 0.00 96 TYR A O 13
ATOM 23755 N N . ALA A 1 116 ? 12.398 -3.453 5.336 1.00 0.00 97 ALA A N 13
ATOM 23756 C CA . ALA A 1 116 ? 12.529 -4.911 5.606 1.00 0.00 97 ALA A CA 13
ATOM 23757 C C . ALA A 1 116 ? 12.686 -5.675 4.289 1.00 0.00 97 ALA A C 13
ATOM 23758 O O . ALA A 1 116 ? 13.570 -6.495 4.137 1.00 0.00 97 ALA A O 13
ATOM 23765 N N . LEU A 1 117 ? 11.831 -5.414 3.336 1.00 0.00 98 LEU A N 13
ATOM 23766 C CA . LEU A 1 117 ? 11.929 -6.127 2.030 1.00 0.00 98 LEU A CA 13
ATOM 23767 C C . LEU A 1 117 ? 12.715 -5.287 1.017 1.00 0.00 98 LEU A C 13
ATOM 23768 O O . LEU A 1 117 ? 12.185 -4.384 0.401 1.00 0.00 98 LEU A O 13
ATOM 23784 N N . LYS A 1 118 ? 13.976 -5.577 0.841 1.00 0.00 99 LYS A N 13
ATOM 23785 C CA . LYS A 1 118 ? 14.792 -4.793 -0.132 1.00 0.00 99 LYS A CA 13
ATOM 23786 C C . LYS A 1 118 ? 14.140 -4.812 -1.519 1.00 0.00 99 LYS A C 13
ATOM 23787 O O . LYS A 1 118 ? 14.030 -3.795 -2.174 1.00 0.00 99 LYS A O 13
ATOM 23806 N N . VAL A 1 119 ? 13.706 -5.961 -1.971 1.00 0.00 100 VAL A N 13
ATOM 23807 C CA . VAL A 1 119 ? 13.060 -6.049 -3.318 1.00 0.00 100 VAL A CA 13
ATOM 23808 C C . VAL A 1 119 ? 12.892 -7.523 -3.722 1.00 0.00 100 VAL A C 13
ATOM 23809 O O . VAL A 1 119 ? 12.032 -7.862 -4.511 1.00 0.00 100 VAL A O 13
ATOM 23822 N N . GLY A 1 120 ? 13.715 -8.391 -3.195 1.00 0.00 101 GLY A N 13
ATOM 23823 C CA . GLY A 1 120 ? 13.617 -9.839 -3.549 1.00 0.00 101 GLY A CA 13
ATOM 23824 C C . GLY A 1 120 ? 12.149 -10.259 -3.652 1.00 0.00 101 GLY A C 13
ATOM 23825 O O . GLY A 1 120 ? 11.805 -11.168 -4.381 1.00 0.00 101 GLY A O 13
ATOM 23829 N N . ASP A 1 121 ? 11.279 -9.607 -2.930 1.00 0.00 102 ASP A N 13
ATOM 23830 C CA . ASP A 1 121 ? 9.835 -9.977 -2.993 1.00 0.00 102 ASP A CA 13
ATOM 23831 C C . ASP A 1 121 ? 8.976 -8.730 -3.217 1.00 0.00 102 ASP A C 13
ATOM 23832 O O . ASP A 1 121 ? 9.402 -7.773 -3.834 1.00 0.00 102 ASP A O 13
ATOM 23841 N N . ILE A 1 122 ? 7.769 -8.733 -2.718 1.00 0.00 103 ILE A N 13
ATOM 23842 C CA . ILE A 1 122 ? 6.882 -7.547 -2.900 1.00 0.00 103 ILE A CA 13
ATOM 23843 C C . ILE A 1 122 ? 6.195 -7.192 -1.578 1.00 0.00 103 ILE A C 13
ATOM 23844 O O . ILE A 1 122 ? 4.990 -7.280 -1.450 1.00 0.00 103 ILE A O 13
ATOM 23860 N N . SER A 1 123 ? 6.954 -6.792 -0.595 1.00 0.00 104 SER A N 13
ATOM 23861 C CA . SER A 1 123 ? 6.348 -6.431 0.721 1.00 0.00 104 SER A CA 13
ATOM 23862 C C . SER A 1 123 ? 5.360 -7.515 1.163 1.00 0.00 104 SER A C 13
ATOM 23863 O O . SER A 1 123 ? 5.282 -8.574 0.572 1.00 0.00 104 SER A O 13
ATOM 23871 N N . ASP A 1 124 ? 4.607 -7.262 2.201 1.00 0.00 105 ASP A N 13
ATOM 23872 C CA . ASP A 1 124 ? 3.632 -8.285 2.677 1.00 0.00 105 ASP A CA 13
ATOM 23873 C C . ASP A 1 124 ? 2.617 -7.656 3.638 1.00 0.00 105 ASP A C 13
ATOM 23874 O O . ASP A 1 124 ? 2.968 -7.186 4.700 1.00 0.00 105 ASP A O 13
ATOM 23883 N N . ILE A 1 125 ? 1.363 -7.655 3.266 1.00 0.00 106 ILE A N 13
ATOM 23884 C CA . ILE A 1 125 ? 0.302 -7.064 4.147 1.00 0.00 106 ILE A CA 13
ATOM 23885 C C . ILE A 1 125 ? 0.822 -5.800 4.838 1.00 0.00 106 ILE A C 13
ATOM 23886 O O . ILE A 1 125 ? 1.474 -5.861 5.862 1.00 0.00 106 ILE A O 13
ATOM 23902 N N . VAL A 1 126 ? 0.536 -4.653 4.286 1.00 0.00 107 VAL A N 13
ATOM 23903 C CA . VAL A 1 126 ? 1.014 -3.385 4.910 1.00 0.00 107 VAL A CA 13
ATOM 23904 C C . VAL A 1 126 ? -0.128 -2.695 5.665 1.00 0.00 107 VAL A C 13
ATOM 23905 O O . VAL A 1 126 ? -0.397 -1.527 5.466 1.00 0.00 107 VAL A O 13
ATOM 23918 N N . ASP A 1 127 ? -0.801 -3.405 6.530 1.00 0.00 108 ASP A N 13
ATOM 23919 C CA . ASP A 1 127 ? -1.923 -2.782 7.294 1.00 0.00 108 ASP A CA 13
ATOM 23920 C C . ASP A 1 127 ? -1.462 -1.476 7.944 1.00 0.00 108 ASP A C 13
ATOM 23921 O O . ASP A 1 127 ? -0.772 -1.476 8.944 1.00 0.00 108 ASP A O 13
ATOM 23930 N N . THR A 1 128 ? -1.845 -0.362 7.380 1.00 0.00 109 THR A N 13
ATOM 23931 C CA . THR A 1 128 ? -1.438 0.950 7.955 1.00 0.00 109 THR A CA 13
ATOM 23932 C C . THR A 1 128 ? -2.631 1.904 7.927 1.00 0.00 109 THR A C 13
ATOM 23933 O O . THR A 1 128 ? -3.765 1.484 7.802 1.00 0.00 109 THR A O 13
ATOM 23944 N N . ASP A 1 129 ? -2.393 3.182 8.028 1.00 0.00 110 ASP A N 13
ATOM 23945 C CA . ASP A 1 129 ? -3.527 4.143 7.989 1.00 0.00 110 ASP A CA 13
ATOM 23946 C C . ASP A 1 129 ? -4.485 3.751 6.859 1.00 0.00 110 ASP A C 13
ATOM 23947 O O . ASP A 1 129 ? -4.101 3.091 5.916 1.00 0.00 110 ASP A O 13
ATOM 23956 N N . SER A 1 130 ? -5.725 4.143 6.947 1.00 0.00 111 SER A N 13
ATOM 23957 C CA . SER A 1 130 ? -6.702 3.784 5.875 1.00 0.00 111 SER A CA 13
ATOM 23958 C C . SER A 1 130 ? -7.015 2.287 5.912 1.00 0.00 111 SER A C 13
ATOM 23959 O O . SER A 1 130 ? -8.154 1.884 6.040 1.00 0.00 111 SER A O 13
ATOM 23967 N N . GLY A 1 131 ? -6.015 1.459 5.796 1.00 0.00 112 GLY A N 13
ATOM 23968 C CA . GLY A 1 131 ? -6.261 -0.010 5.821 1.00 0.00 112 GLY A CA 13
ATOM 23969 C C . GLY A 1 131 ? -4.984 -0.752 5.426 1.00 0.00 112 GLY A C 13
ATOM 23970 O O . GLY A 1 131 ? -3.897 -0.395 5.834 1.00 0.00 112 GLY A O 13
ATOM 23974 N N . VAL A 1 132 ? -5.106 -1.784 4.636 1.00 0.00 113 VAL A N 13
ATOM 23975 C CA . VAL A 1 132 ? -3.895 -2.549 4.220 1.00 0.00 113 VAL A CA 13
ATOM 23976 C C . VAL A 1 132 ? -3.438 -2.113 2.827 1.00 0.00 113 VAL A C 13
ATOM 23977 O O . VAL A 1 132 ? -4.215 -2.039 1.896 1.00 0.00 113 VAL A O 13
ATOM 23990 N N . HIS A 1 133 ? -2.176 -1.813 2.691 1.00 0.00 114 HIS A N 13
ATOM 23991 C CA . HIS A 1 133 ? -1.644 -1.367 1.374 1.00 0.00 114 HIS A CA 13
ATOM 23992 C C . HIS A 1 133 ? -0.621 -2.374 0.840 1.00 0.00 114 HIS A C 13
ATOM 23993 O O . HIS A 1 133 ? -0.315 -3.364 1.474 1.00 0.00 114 HIS A O 13
ATOM 24007 N N . ILE A 1 134 ? -0.079 -2.111 -0.317 1.00 0.00 115 ILE A N 13
ATOM 24008 C CA . ILE A 1 134 ? 0.942 -3.027 -0.904 1.00 0.00 115 ILE A CA 13
ATOM 24009 C C . ILE A 1 134 ? 2.042 -2.189 -1.558 1.00 0.00 115 ILE A C 13
ATOM 24010 O O . ILE A 1 134 ? 1.792 -1.422 -2.466 1.00 0.00 115 ILE A O 13
ATOM 24026 N N . ILE A 1 135 ? 3.251 -2.303 -1.085 1.00 0.00 116 ILE A N 13
ATOM 24027 C CA . ILE A 1 135 ? 4.355 -1.482 -1.661 1.00 0.00 116 ILE A CA 13
ATOM 24028 C C . ILE A 1 135 ? 5.081 -2.219 -2.790 1.00 0.00 116 ILE A C 13
ATOM 24029 O O . ILE A 1 135 ? 5.078 -3.432 -2.865 1.00 0.00 116 ILE A O 13
ATOM 24045 N N . LYS A 1 136 ? 5.715 -1.479 -3.661 1.00 0.00 117 LYS A N 13
ATOM 24046 C CA . LYS A 1 136 ? 6.465 -2.106 -4.789 1.00 0.00 117 LYS A CA 13
ATOM 24047 C C . LYS A 1 136 ? 7.708 -1.266 -5.104 1.00 0.00 117 LYS A C 13
ATOM 24048 O O . LYS A 1 136 ? 7.609 -0.115 -5.479 1.00 0.00 117 LYS A O 13
ATOM 24067 N N . ARG A 1 137 ? 8.877 -1.825 -4.943 1.00 0.00 118 ARG A N 13
ATOM 24068 C CA . ARG A 1 137 ? 10.119 -1.045 -5.224 1.00 0.00 118 ARG A CA 13
ATOM 24069 C C . ARG A 1 137 ? 10.742 -1.476 -6.555 1.00 0.00 118 ARG A C 13
ATOM 24070 O O . ARG A 1 137 ? 10.738 -0.737 -7.520 1.00 0.00 118 ARG A O 13
ATOM 24091 N N . THR A 1 138 ? 11.284 -2.661 -6.616 1.00 0.00 119 THR A N 13
ATOM 24092 C CA . THR A 1 138 ? 11.910 -3.127 -7.887 1.00 0.00 119 THR A CA 13
ATOM 24093 C C . THR A 1 138 ? 11.918 -4.657 -7.942 1.00 0.00 119 THR A C 13
ATOM 24094 O O . THR A 1 138 ? 12.957 -5.280 -8.046 1.00 0.00 119 THR A O 13
ATOM 24105 N N . ALA A 1 139 ? 10.767 -5.267 -7.873 1.00 0.00 120 ALA A N 13
ATOM 24106 C CA . ALA A 1 139 ? 10.708 -6.756 -7.920 1.00 0.00 120 ALA A CA 13
ATOM 24107 C C . ALA A 1 139 ? 10.055 -7.221 -9.224 1.00 0.00 120 ALA A C 13
ATOM 24108 O O . ALA A 1 139 ? 10.675 -8.000 -9.929 1.00 0.00 120 ALA A O 13
ATOM 24116 N N . HIS A 1 20 ? 30.717 7.681 9.572 1.00 0.00 1 HIS A N 14
ATOM 24117 C CA . HIS A 1 20 ? 30.988 7.566 8.109 1.00 0.00 1 HIS A CA 14
ATOM 24118 C C . HIS A 1 20 ? 29.714 7.857 7.311 1.00 0.00 1 HIS A C 14
ATOM 24119 O O . HIS A 1 20 ? 29.688 8.718 6.454 1.00 0.00 1 HIS A O 14
ATOM 24133 N N . MET A 1 21 ? 28.656 7.144 7.585 1.00 0.00 2 MET A N 14
ATOM 24134 C CA . MET A 1 21 ? 27.384 7.380 6.843 1.00 0.00 2 MET A CA 14
ATOM 24135 C C . MET A 1 21 ? 27.661 7.535 5.342 1.00 0.00 2 MET A C 14
ATOM 24136 O O . MET A 1 21 ? 27.728 6.567 4.611 1.00 0.00 2 MET A O 14
ATOM 24150 N N . ALA A 1 22 ? 27.820 8.746 4.876 1.00 0.00 3 ALA A N 14
ATOM 24151 C CA . ALA A 1 22 ? 28.090 8.962 3.424 1.00 0.00 3 ALA A CA 14
ATOM 24152 C C . ALA A 1 22 ? 27.028 8.258 2.573 1.00 0.00 3 ALA A C 14
ATOM 24153 O O . ALA A 1 22 ? 26.032 8.845 2.197 1.00 0.00 3 ALA A O 14
ATOM 24160 N N . SER A 1 23 ? 27.237 7.006 2.265 1.00 0.00 4 SER A N 14
ATOM 24161 C CA . SER A 1 23 ? 26.246 6.260 1.434 1.00 0.00 4 SER A CA 14
ATOM 24162 C C . SER A 1 23 ? 24.817 6.611 1.857 1.00 0.00 4 SER A C 14
ATOM 24163 O O . SER A 1 23 ? 23.897 6.563 1.064 1.00 0.00 4 SER A O 14
ATOM 24171 N N . ARG A 1 24 ? 24.621 6.966 3.098 1.00 0.00 5 ARG A N 14
ATOM 24172 C CA . ARG A 1 24 ? 23.248 7.319 3.562 1.00 0.00 5 ARG A CA 14
ATOM 24173 C C . ARG A 1 24 ? 22.330 6.098 3.466 1.00 0.00 5 ARG A C 14
ATOM 24174 O O . ARG A 1 24 ? 22.779 4.970 3.498 1.00 0.00 5 ARG A O 14
ATOM 24195 N N . ASP A 1 25 ? 21.048 6.311 3.349 1.00 0.00 6 ASP A N 14
ATOM 24196 C CA . ASP A 1 25 ? 20.110 5.157 3.253 1.00 0.00 6 ASP A CA 14
ATOM 24197 C C . ASP A 1 25 ? 18.982 5.468 2.267 1.00 0.00 6 ASP A C 14
ATOM 24198 O O . ASP A 1 25 ? 19.004 5.045 1.128 1.00 0.00 6 ASP A O 14
ATOM 24207 N N . GLN A 1 26 ? 17.994 6.200 2.700 1.00 0.00 7 GLN A N 14
ATOM 24208 C CA . GLN A 1 26 ? 16.859 6.533 1.792 1.00 0.00 7 GLN A CA 14
ATOM 24209 C C . GLN A 1 26 ? 16.139 5.250 1.374 1.00 0.00 7 GLN A C 14
ATOM 24210 O O . GLN A 1 26 ? 16.645 4.160 1.554 1.00 0.00 7 GLN A O 14
ATOM 24224 N N . VAL A 1 27 ? 14.959 5.362 0.832 1.00 0.00 8 VAL A N 14
ATOM 24225 C CA . VAL A 1 27 ? 14.217 4.132 0.423 1.00 0.00 8 VAL A CA 14
ATOM 24226 C C . VAL A 1 27 ? 13.194 4.445 -0.676 1.00 0.00 8 VAL A C 14
ATOM 24227 O O . VAL A 1 27 ? 12.162 5.034 -0.423 1.00 0.00 8 VAL A O 14
ATOM 24240 N N . LYS A 1 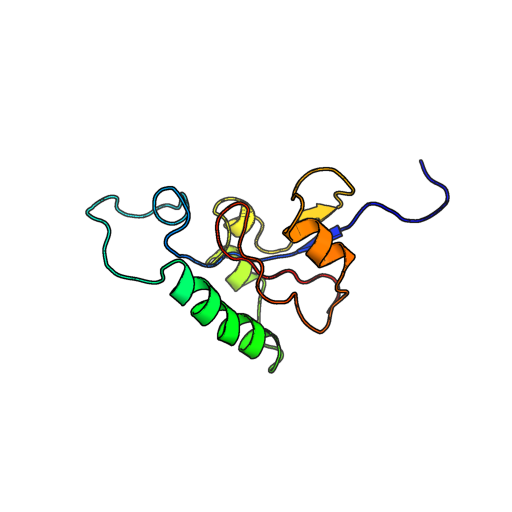28 ? 13.461 4.039 -1.893 1.00 0.00 9 LYS A N 14
ATOM 24241 C CA . LYS A 1 28 ? 12.483 4.299 -2.993 1.00 0.00 9 LYS A CA 14
ATOM 24242 C C . LYS A 1 28 ? 11.396 3.221 -2.971 1.00 0.00 9 LYS A C 14
ATOM 24243 O O . LYS A 1 28 ? 11.565 2.180 -2.368 1.00 0.00 9 LYS A O 14
ATOM 24262 N N . ALA A 1 29 ? 10.283 3.446 -3.621 1.00 0.00 10 ALA A N 14
ATOM 24263 C CA . ALA A 1 29 ? 9.207 2.401 -3.614 1.00 0.00 10 ALA A CA 14
ATOM 24264 C C . ALA A 1 29 ? 7.890 2.938 -4.189 1.00 0.00 10 ALA A C 14
ATOM 24265 O O . ALA A 1 29 ? 7.762 4.102 -4.511 1.00 0.00 10 ALA A O 14
ATOM 24272 N N . SER A 1 30 ? 6.907 2.080 -4.293 1.00 0.00 11 SER A N 14
ATOM 24273 C CA . SER A 1 30 ? 5.571 2.499 -4.813 1.00 0.00 11 SER A CA 14
ATOM 24274 C C . SER A 1 30 ? 4.503 2.098 -3.794 1.00 0.00 11 SER A C 14
ATOM 24275 O O . SER A 1 30 ? 4.827 1.601 -2.734 1.00 0.00 11 SER A O 14
ATOM 24283 N N . HIS A 1 31 ? 3.238 2.305 -4.066 1.00 0.00 12 HIS A N 14
ATOM 24284 C CA . HIS A 1 31 ? 2.236 1.910 -3.027 1.00 0.00 12 HIS A CA 14
ATOM 24285 C C . HIS A 1 31 ? 0.808 1.771 -3.574 1.00 0.00 12 HIS A C 14
ATOM 24286 O O . HIS A 1 31 ? 0.447 2.319 -4.596 1.00 0.00 12 HIS A O 14
ATOM 24300 N N . ILE A 1 32 ? 0.000 1.046 -2.844 1.00 0.00 13 ILE A N 14
ATOM 24301 C CA . ILE A 1 32 ? -1.430 0.832 -3.209 1.00 0.00 13 ILE A CA 14
ATOM 24302 C C . ILE A 1 32 ? -2.198 0.563 -1.902 1.00 0.00 13 ILE A C 14
ATOM 24303 O O . ILE A 1 32 ? -1.604 0.482 -0.846 1.00 0.00 13 ILE A O 14
ATOM 24319 N N . LEU A 1 33 ? -3.495 0.422 -1.944 1.00 0.00 14 LEU A N 14
ATOM 24320 C CA . LEU A 1 33 ? -4.236 0.160 -0.672 1.00 0.00 14 LEU A CA 14
ATOM 24321 C C . LEU A 1 33 ? -5.652 -0.349 -0.950 1.00 0.00 14 LEU A C 14
ATOM 24322 O O . LEU A 1 33 ? -6.332 0.125 -1.836 1.00 0.00 14 LEU A O 14
ATOM 24338 N N . ILE A 1 34 ? -6.109 -1.301 -0.183 1.00 0.00 15 ILE A N 14
ATOM 24339 C CA . ILE A 1 34 ? -7.490 -1.823 -0.396 1.00 0.00 15 ILE A CA 14
ATOM 24340 C C . ILE A 1 34 ? -8.403 -1.332 0.738 1.00 0.00 15 ILE A C 14
ATOM 24341 O O . ILE A 1 34 ? -7.959 -0.677 1.660 1.00 0.00 15 ILE A O 14
ATOM 24357 N N . LYS A 1 35 ? -9.673 -1.626 0.675 1.00 0.00 16 LYS A N 14
ATOM 24358 C CA . LYS A 1 35 ? -10.598 -1.154 1.748 1.00 0.00 16 LYS A CA 14
ATOM 24359 C C . LYS A 1 35 ? -10.708 -2.192 2.870 1.00 0.00 16 LYS A C 14
ATOM 24360 O O . LYS A 1 35 ? -10.463 -3.366 2.673 1.00 0.00 16 LYS A O 14
ATOM 24379 N N . HIS A 1 36 ? -11.082 -1.760 4.047 1.00 0.00 17 HIS A N 14
ATOM 24380 C CA . HIS A 1 36 ? -11.220 -2.706 5.194 1.00 0.00 17 HIS A CA 14
ATOM 24381 C C . HIS A 1 36 ? -11.689 -1.952 6.445 1.00 0.00 17 HIS A C 14
ATOM 24382 O O . HIS A 1 36 ? -12.346 -0.933 6.356 1.00 0.00 17 HIS A O 14
ATOM 24396 N N . GLN A 1 37 ? -11.357 -2.445 7.608 1.00 0.00 18 GLN A N 14
ATOM 24397 C CA . GLN A 1 37 ? -11.785 -1.755 8.862 1.00 0.00 18 GLN A CA 14
ATOM 24398 C C . GLN A 1 37 ? -11.453 -0.264 8.780 1.00 0.00 18 GLN A C 14
ATOM 24399 O O . GLN A 1 37 ? -12.046 0.556 9.454 1.00 0.00 18 GLN A O 14
ATOM 24413 N N . GLY A 1 38 ? -10.507 0.090 7.958 1.00 0.00 19 GLY A N 14
ATOM 24414 C CA . GLY A 1 38 ? -10.124 1.523 7.823 1.00 0.00 19 GLY A CA 14
ATOM 24415 C C . GLY A 1 38 ? -11.380 2.390 7.751 1.00 0.00 19 GLY A C 14
ATOM 24416 O O . GLY A 1 38 ? -12.438 1.939 7.359 1.00 0.00 19 GLY A O 14
ATOM 24420 N N . SER A 1 39 ? -11.271 3.635 8.126 1.00 0.00 20 SER A N 14
ATOM 24421 C CA . SER A 1 39 ? -12.457 4.535 8.079 1.00 0.00 20 SER A CA 14
ATOM 24422 C C . SER A 1 39 ? -13.194 4.370 6.746 1.00 0.00 20 SER A C 14
ATOM 24423 O O . SER A 1 39 ? -14.408 4.398 6.690 1.00 0.00 20 SER A O 14
ATOM 24431 N N . ARG A 1 40 ? -12.469 4.201 5.674 1.00 0.00 21 ARG A N 14
ATOM 24432 C CA . ARG A 1 40 ? -13.126 4.038 4.345 1.00 0.00 21 ARG A CA 14
ATOM 24433 C C . ARG A 1 40 ? -13.649 2.608 4.179 1.00 0.00 21 ARG A C 14
ATOM 24434 O O . ARG A 1 40 ? -13.143 1.678 4.776 1.00 0.00 21 ARG A O 14
ATOM 24455 N N . ARG A 1 41 ? -14.658 2.426 3.371 1.00 0.00 22 ARG A N 14
ATOM 24456 C CA . ARG A 1 41 ? -15.213 1.057 3.165 1.00 0.00 22 ARG A CA 14
ATOM 24457 C C . ARG A 1 41 ? -15.195 0.697 1.677 1.00 0.00 22 ARG A C 14
ATOM 24458 O O . ARG A 1 41 ? -14.925 -0.427 1.304 1.00 0.00 22 ARG A O 14
ATOM 24479 N N . LYS A 1 42 ? -15.484 1.641 0.824 1.00 0.00 23 LYS A N 14
ATOM 24480 C CA . LYS A 1 42 ? -15.484 1.348 -0.638 1.00 0.00 23 LYS A CA 14
ATOM 24481 C C . LYS A 1 42 ? -14.827 2.496 -1.410 1.00 0.00 23 LYS A C 14
ATOM 24482 O O . LYS A 1 42 ? -15.088 2.701 -2.579 1.00 0.00 23 LYS A O 14
ATOM 24501 N N . ALA A 1 43 ? -13.975 3.246 -0.766 1.00 0.00 24 ALA A N 14
ATOM 24502 C CA . ALA A 1 43 ? -13.304 4.379 -1.466 1.00 0.00 24 ALA A CA 14
ATOM 24503 C C . ALA A 1 43 ? -14.351 5.353 -2.010 1.00 0.00 24 ALA A C 14
ATOM 24504 O O . ALA A 1 43 ? -14.140 6.013 -3.009 1.00 0.00 24 ALA A O 14
ATOM 24511 N N . SER A 1 44 ? -15.480 5.444 -1.363 1.00 0.00 25 SER A N 14
ATOM 24512 C CA . SER A 1 44 ? -16.547 6.370 -1.842 1.00 0.00 25 SER A CA 14
ATOM 24513 C C . SER A 1 44 ? -16.060 7.821 -1.784 1.00 0.00 25 SER A C 14
ATOM 24514 O O . SER A 1 44 ? -16.018 8.430 -0.733 1.00 0.00 25 SER A O 14
ATOM 24522 N N . TRP A 1 45 ? -15.696 8.381 -2.906 1.00 0.00 26 TRP A N 14
ATOM 24523 C CA . TRP A 1 45 ? -15.215 9.793 -2.914 1.00 0.00 26 TRP A CA 14
ATOM 24524 C C . TRP A 1 45 ? -16.284 10.722 -2.328 1.00 0.00 26 TRP A C 14
ATOM 24525 O O . TRP A 1 45 ? -17.157 10.295 -1.598 1.00 0.00 26 TRP A O 14
ATOM 24546 N N . LYS A 1 46 ? -16.220 11.990 -2.635 1.00 0.00 27 LYS A N 14
ATOM 24547 C CA . LYS A 1 46 ? -17.229 12.944 -2.088 1.00 0.00 27 LYS A CA 14
ATOM 24548 C C . LYS A 1 46 ? -18.576 12.775 -2.796 1.00 0.00 27 LYS A C 14
ATOM 24549 O O . LYS A 1 46 ? -19.617 13.077 -2.247 1.00 0.00 27 LYS A O 14
ATOM 24568 N N . ASP A 1 47 ? -18.568 12.312 -4.016 1.00 0.00 28 ASP A N 14
ATOM 24569 C CA . ASP A 1 47 ? -19.854 12.146 -4.757 1.00 0.00 28 ASP A CA 14
ATOM 24570 C C . ASP A 1 47 ? -20.606 10.893 -4.292 1.00 0.00 28 ASP A C 14
ATOM 24571 O O . ASP A 1 47 ? -21.751 10.974 -3.894 1.00 0.00 28 ASP A O 14
ATOM 24580 N N . PRO A 1 48 ? -19.943 9.770 -4.371 1.00 0.00 29 PRO A N 14
ATOM 24581 C CA . PRO A 1 48 ? -20.571 8.486 -3.967 1.00 0.00 29 PRO A CA 14
ATOM 24582 C C . PRO A 1 48 ? -20.750 8.420 -2.447 1.00 0.00 29 PRO A C 14
ATOM 24583 O O . PRO A 1 48 ? -19.987 8.993 -1.694 1.00 0.00 29 PRO A O 14
ATOM 24594 N N . GLU A 1 49 ? -21.758 7.722 -1.994 1.00 0.00 30 GLU A N 14
ATOM 24595 C CA . GLU A 1 49 ? -21.997 7.613 -0.525 1.00 0.00 30 GLU A CA 14
ATOM 24596 C C . GLU A 1 49 ? -22.321 6.163 -0.150 1.00 0.00 30 GLU A C 14
ATOM 24597 O O . GLU A 1 49 ? -23.185 5.539 -0.733 1.00 0.00 30 GLU A O 14
ATOM 24609 N N . GLY A 1 50 ? -21.635 5.624 0.820 1.00 0.00 31 GLY A N 14
ATOM 24610 C CA . GLY A 1 50 ? -21.906 4.218 1.232 1.00 0.00 31 GLY A CA 14
ATOM 24611 C C . GLY A 1 50 ? -21.992 4.142 2.757 1.00 0.00 31 GLY A C 14
ATOM 24612 O O . GLY A 1 50 ? -21.050 4.453 3.457 1.00 0.00 31 GLY A O 14
ATOM 24616 N N . LYS A 1 51 ? -23.115 3.730 3.278 1.00 0.00 32 LYS A N 14
ATOM 24617 C CA . LYS A 1 51 ? -23.255 3.638 4.760 1.00 0.00 32 LYS A CA 14
ATOM 24618 C C . LYS A 1 51 ? -23.364 2.176 5.197 1.00 0.00 32 LYS A C 14
ATOM 24619 O O . LYS A 1 51 ? -24.381 1.537 5.016 1.00 0.00 32 LYS A O 14
ATOM 24638 N N . ILE A 1 52 ? -22.325 1.646 5.780 1.00 0.00 33 ILE A N 14
ATOM 24639 C CA . ILE A 1 52 ? -22.365 0.228 6.240 1.00 0.00 33 ILE A CA 14
ATOM 24640 C C . ILE A 1 52 ? -22.880 -0.690 5.127 1.00 0.00 33 ILE A C 14
ATOM 24641 O O . ILE A 1 52 ? -24.023 -1.100 5.127 1.00 0.00 33 ILE A O 14
ATOM 24657 N N . ILE A 1 53 ? -22.041 -1.023 4.186 1.00 0.00 34 ILE A N 14
ATOM 24658 C CA . ILE A 1 53 ? -22.477 -1.924 3.079 1.00 0.00 34 ILE A CA 14
ATOM 24659 C C . ILE A 1 53 ? -21.561 -3.153 3.026 1.00 0.00 34 ILE A C 14
ATOM 24660 O O . ILE A 1 53 ? -21.916 -4.223 3.478 1.00 0.00 34 ILE A O 14
ATOM 24676 N N . LEU A 1 54 ? -20.381 -3.002 2.491 1.00 0.00 35 LEU A N 14
ATOM 24677 C CA . LEU A 1 54 ? -19.434 -4.154 2.424 1.00 0.00 35 LEU A CA 14
ATOM 24678 C C . LEU A 1 54 ? -18.029 -3.680 2.799 1.00 0.00 35 LEU A C 14
ATOM 24679 O O . LEU A 1 54 ? -17.518 -2.730 2.240 1.00 0.00 35 LEU A O 14
ATOM 24695 N N . THR A 1 55 ? -17.401 -4.320 3.747 1.00 0.00 36 THR A N 14
ATOM 24696 C CA . THR A 1 55 ? -16.034 -3.881 4.153 1.00 0.00 36 THR A CA 14
ATOM 24697 C C . THR A 1 55 ? -15.095 -5.079 4.312 1.00 0.00 36 THR A C 14
ATOM 24698 O O . THR A 1 55 ? -15.196 -6.066 3.611 1.00 0.00 36 THR A O 14
ATOM 24709 N N . THR A 1 56 ? -14.177 -4.984 5.233 1.00 0.00 37 THR A N 14
ATOM 24710 C CA . THR A 1 56 ? -13.209 -6.094 5.461 1.00 0.00 37 THR A CA 14
ATOM 24711 C C . THR A 1 56 ? -12.321 -5.739 6.660 1.00 0.00 37 THR A C 14
ATOM 24712 O O . THR A 1 56 ? -11.789 -4.655 6.741 1.00 0.00 37 THR A O 14
ATOM 24723 N N . THR A 1 57 ? -12.161 -6.633 7.594 1.00 0.00 38 THR A N 14
ATOM 24724 C CA . THR A 1 57 ? -11.309 -6.314 8.775 1.00 0.00 38 THR A CA 14
ATOM 24725 C C . THR A 1 57 ? -9.899 -6.879 8.583 1.00 0.00 38 THR A C 14
ATOM 24726 O O . THR A 1 57 ? -9.603 -7.486 7.579 1.00 0.00 38 THR A O 14
ATOM 24737 N N . ARG A 1 58 ? -9.027 -6.679 9.536 1.00 0.00 39 ARG A N 14
ATOM 24738 C CA . ARG A 1 58 ? -7.636 -7.205 9.395 1.00 0.00 39 ARG A CA 14
ATOM 24739 C C . ARG A 1 58 ? -7.662 -8.612 8.796 1.00 0.00 39 ARG A C 14
ATOM 24740 O O . ARG A 1 58 ? -6.873 -8.947 7.935 1.00 0.00 39 ARG A O 14
ATOM 24761 N N . GLU A 1 59 ? -8.573 -9.433 9.235 1.00 0.00 40 GLU A N 14
ATOM 24762 C CA . GLU A 1 59 ? -8.663 -10.813 8.681 1.00 0.00 40 GLU A CA 14
ATOM 24763 C C . GLU A 1 59 ? -9.190 -10.752 7.248 1.00 0.00 40 GLU A C 14
ATOM 24764 O O . GLU A 1 59 ? -8.595 -11.275 6.327 1.00 0.00 40 GLU A O 14
ATOM 24776 N N . ALA A 1 60 ? -10.303 -10.107 7.052 1.00 0.00 41 ALA A N 14
ATOM 24777 C CA . ALA A 1 60 ? -10.863 -9.998 5.677 1.00 0.00 41 ALA A CA 14
ATOM 24778 C C . ALA A 1 60 ? -9.902 -9.189 4.805 1.00 0.00 41 ALA A C 14
ATOM 24779 O O . ALA A 1 60 ? -9.862 -9.336 3.600 1.00 0.00 41 ALA A O 14
ATOM 24786 N N . ALA A 1 61 ? -9.112 -8.351 5.417 1.00 0.00 42 ALA A N 14
ATOM 24787 C CA . ALA A 1 61 ? -8.130 -7.543 4.646 1.00 0.00 42 ALA A CA 14
ATOM 24788 C C . ALA A 1 61 ? -6.929 -8.418 4.310 1.00 0.00 42 ALA A C 14
ATOM 24789 O O . ALA A 1 61 ? -6.524 -8.528 3.170 1.00 0.00 42 ALA A O 14
ATOM 24796 N N . VAL A 1 62 ? -6.370 -9.064 5.295 1.00 0.00 43 VAL A N 14
ATOM 24797 C CA . VAL A 1 62 ? -5.212 -9.953 5.022 1.00 0.00 43 VAL A CA 14
ATOM 24798 C C . VAL A 1 62 ? -5.643 -11.009 4.007 1.00 0.00 43 VAL A C 14
ATOM 24799 O O . VAL A 1 62 ? -4.857 -11.483 3.211 1.00 0.00 43 VAL A O 14
ATOM 24812 N N . GLU A 1 63 ? -6.904 -11.358 4.014 1.00 0.00 44 GLU A N 14
ATOM 24813 C CA . GLU A 1 63 ? -7.404 -12.357 3.033 1.00 0.00 44 GLU A CA 14
ATOM 24814 C C . GLU A 1 63 ? -7.466 -11.698 1.658 1.00 0.00 44 GLU A C 14
ATOM 24815 O O . GLU A 1 63 ? -7.079 -12.268 0.658 1.00 0.00 44 GLU A O 14
ATOM 24827 N N . GLN A 1 64 ? -7.939 -10.483 1.616 1.00 0.00 45 GLN A N 14
ATOM 24828 C CA . GLN A 1 64 ? -8.020 -9.751 0.323 1.00 0.00 45 GLN A CA 14
ATOM 24829 C C . GLN A 1 64 ? -6.609 -9.455 -0.185 1.00 0.00 45 GLN A C 14
ATOM 24830 O O . GLN A 1 64 ? -6.323 -9.562 -1.361 1.00 0.00 45 GLN A O 14
ATOM 24844 N N . LEU A 1 65 ? -5.722 -9.095 0.700 1.00 0.00 46 LEU A N 14
ATOM 24845 C CA . LEU A 1 65 ? -4.324 -8.805 0.277 1.00 0.00 46 LEU A CA 14
ATOM 24846 C C . LEU A 1 65 ? -3.572 -10.120 0.066 1.00 0.00 46 LEU A C 14
ATOM 24847 O O . LEU A 1 65 ? -2.554 -10.167 -0.594 1.00 0.00 46 LEU A O 14
ATOM 24863 N N . LYS A 1 66 ? -4.076 -11.195 0.609 1.00 0.00 47 LYS A N 14
ATOM 24864 C CA . LYS A 1 66 ? -3.397 -12.507 0.418 1.00 0.00 47 LYS A CA 14
ATOM 24865 C C . LYS A 1 66 ? -3.467 -12.890 -1.058 1.00 0.00 47 LYS A C 14
ATOM 24866 O O . LYS A 1 66 ? -2.476 -13.227 -1.675 1.00 0.00 47 LYS A O 14
ATOM 24885 N N . SER A 1 67 ? -4.634 -12.813 -1.633 1.00 0.00 48 SER A N 14
ATOM 24886 C CA . SER A 1 67 ? -4.779 -13.141 -3.078 1.00 0.00 48 SER A CA 14
ATOM 24887 C C . SER A 1 67 ? -4.083 -12.061 -3.902 1.00 0.00 48 SER A C 14
ATOM 24888 O O . SER A 1 67 ? -3.472 -12.334 -4.916 1.00 0.00 48 SER A O 14
ATOM 24896 N N . ILE A 1 68 ? -4.152 -10.835 -3.459 1.00 0.00 49 ILE A N 14
ATOM 24897 C CA . ILE A 1 68 ? -3.473 -9.745 -4.207 1.00 0.00 49 ILE A CA 14
ATOM 24898 C C . ILE A 1 68 ? -2.015 -10.149 -4.423 1.00 0.00 49 ILE A C 14
ATOM 24899 O O . ILE A 1 68 ? -1.515 -10.143 -5.528 1.00 0.00 49 ILE A O 14
ATOM 24915 N N . ARG A 1 69 ? -1.341 -10.537 -3.376 1.00 0.00 50 ARG A N 14
ATOM 24916 C CA . ARG A 1 69 ? 0.069 -10.983 -3.535 1.00 0.00 50 ARG A CA 14
ATOM 24917 C C . ARG A 1 69 ? 0.102 -12.046 -4.628 1.00 0.00 50 ARG A C 14
ATOM 24918 O O . ARG A 1 69 ? 0.857 -11.966 -5.575 1.00 0.00 50 ARG A O 14
ATOM 24939 N N . GLU A 1 70 ? -0.755 -13.023 -4.512 1.00 0.00 51 GLU A N 14
ATOM 24940 C CA . GLU A 1 70 ? -0.833 -14.082 -5.551 1.00 0.00 51 GLU A CA 14
ATOM 24941 C C . GLU A 1 70 ? -1.075 -13.400 -6.893 1.00 0.00 51 GLU A C 14
ATOM 24942 O O . GLU A 1 70 ? -0.287 -13.483 -7.808 1.00 0.00 51 GLU A O 14
ATOM 24954 N N . ASP A 1 71 ? -2.158 -12.704 -7.003 1.00 0.00 52 ASP A N 14
ATOM 24955 C CA . ASP A 1 71 ? -2.435 -11.985 -8.275 1.00 0.00 52 ASP A CA 14
ATOM 24956 C C . ASP A 1 71 ? -1.162 -11.246 -8.693 1.00 0.00 52 ASP A C 14
ATOM 24957 O O . ASP A 1 71 ? -0.632 -11.458 -9.765 1.00 0.00 52 ASP A O 14
ATOM 24966 N N . ILE A 1 72 ? -0.640 -10.411 -7.831 1.00 0.00 53 ILE A N 14
ATOM 24967 C CA . ILE A 1 72 ? 0.626 -9.702 -8.165 1.00 0.00 53 ILE A CA 14
ATOM 24968 C C . ILE A 1 72 ? 1.679 -10.750 -8.524 1.00 0.00 53 ILE A C 14
ATOM 24969 O O . ILE A 1 72 ? 2.577 -10.511 -9.307 1.00 0.00 53 ILE A O 14
ATOM 24985 N N . VAL A 1 73 ? 1.550 -11.924 -7.965 1.00 0.00 54 VAL A N 14
ATOM 24986 C CA . VAL A 1 73 ? 2.512 -13.017 -8.274 1.00 0.00 54 VAL A CA 14
ATOM 24987 C C . VAL A 1 73 ? 2.156 -13.614 -9.640 1.00 0.00 54 VAL A C 14
ATOM 24988 O O . VAL A 1 73 ? 2.899 -13.495 -10.594 1.00 0.00 54 VAL A O 14
ATOM 25001 N N . SER A 1 74 ? 1.014 -14.235 -9.743 1.00 0.00 55 SER A N 14
ATOM 25002 C CA . SER A 1 74 ? 0.592 -14.816 -11.050 1.00 0.00 55 SER A CA 14
ATOM 25003 C C . SER A 1 74 ? -0.353 -13.850 -11.767 1.00 0.00 55 SER A C 14
ATOM 25004 O O . SER A 1 74 ? -1.203 -13.234 -11.155 1.00 0.00 55 SER A O 14
ATOM 25012 N N . GLY A 1 75 ? -0.219 -13.713 -13.055 1.00 0.00 56 GLY A N 14
ATOM 25013 C CA . GLY A 1 75 ? -1.114 -12.789 -13.801 1.00 0.00 56 GLY A CA 14
ATOM 25014 C C . GLY A 1 75 ? -0.341 -11.525 -14.165 1.00 0.00 56 GLY A C 14
ATOM 25015 O O . GLY A 1 75 ? 0.046 -10.753 -13.309 1.00 0.00 56 GLY A O 14
ATOM 25019 N N . LYS A 1 76 ? -0.108 -11.306 -15.427 1.00 0.00 57 LYS A N 14
ATOM 25020 C CA . LYS A 1 76 ? 0.645 -10.090 -15.848 1.00 0.00 57 LYS A CA 14
ATOM 25021 C C . LYS A 1 76 ? -0.236 -8.842 -15.722 1.00 0.00 57 LYS A C 14
ATOM 25022 O O . LYS A 1 76 ? -0.361 -8.064 -16.647 1.00 0.00 57 LYS A O 14
ATOM 25041 N N . ALA A 1 77 ? -0.850 -8.645 -14.587 1.00 0.00 58 ALA A N 14
ATOM 25042 C CA . ALA A 1 77 ? -1.721 -7.454 -14.404 1.00 0.00 58 ALA A CA 14
ATOM 25043 C C . ALA A 1 77 ? -0.870 -6.194 -14.207 1.00 0.00 58 ALA A C 14
ATOM 25044 O O . ALA A 1 77 ? 0.337 -6.262 -14.092 1.00 0.00 58 ALA A O 14
ATOM 25051 N N . ASN A 1 78 ? -1.491 -5.046 -14.166 1.00 0.00 59 ASN A N 14
ATOM 25052 C CA . ASN A 1 78 ? -0.713 -3.787 -13.975 1.00 0.00 59 ASN A CA 14
ATOM 25053 C C . ASN A 1 78 ? -0.666 -3.412 -12.490 1.00 0.00 59 ASN A C 14
ATOM 25054 O O . ASN A 1 78 ? -1.052 -4.183 -11.635 1.00 0.00 59 ASN A O 14
ATOM 25065 N N . PHE A 1 79 ? -0.194 -2.235 -12.178 1.00 0.00 60 PHE A N 14
ATOM 25066 C CA . PHE A 1 79 ? -0.122 -1.816 -10.748 1.00 0.00 60 PHE A CA 14
ATOM 25067 C C . PHE A 1 79 ? -0.429 -0.322 -10.610 1.00 0.00 60 PHE A C 14
ATOM 25068 O O . PHE A 1 79 ? -1.118 0.100 -9.702 1.00 0.00 60 PHE A O 14
ATOM 25085 N N . GLU A 1 80 ? 0.078 0.481 -11.503 1.00 0.00 61 GLU A N 14
ATOM 25086 C CA . GLU A 1 80 ? -0.183 1.947 -11.423 1.00 0.00 61 GLU A CA 14
ATOM 25087 C C . GLU A 1 80 ? -1.688 2.222 -11.485 1.00 0.00 61 GLU A C 14
ATOM 25088 O O . GLU A 1 80 ? -2.319 2.498 -10.484 1.00 0.00 61 GLU A O 14
ATOM 25100 N N . GLU A 1 81 ? -2.271 2.144 -12.651 1.00 0.00 62 GLU A N 14
ATOM 25101 C CA . GLU A 1 81 ? -3.737 2.395 -12.768 1.00 0.00 62 GLU A CA 14
ATOM 25102 C C . GLU A 1 81 ? -4.473 1.690 -11.626 1.00 0.00 62 GLU A C 14
ATOM 25103 O O . GLU A 1 81 ? -5.355 2.250 -11.006 1.00 0.00 62 GLU A O 14
ATOM 25115 N N . VAL A 1 82 ? -4.106 0.471 -11.335 1.00 0.00 63 VAL A N 14
ATOM 25116 C CA . VAL A 1 82 ? -4.776 -0.258 -10.221 1.00 0.00 63 VAL A CA 14
ATOM 25117 C C . VAL A 1 82 ? -4.686 0.576 -8.943 1.00 0.00 63 VAL A C 14
ATOM 25118 O O . VAL A 1 82 ? -5.642 0.714 -8.206 1.00 0.00 63 VAL A O 14
ATOM 25131 N N . ALA A 1 83 ? -3.540 1.138 -8.687 1.00 0.00 64 ALA A N 14
ATOM 25132 C CA . ALA A 1 83 ? -3.370 1.974 -7.466 1.00 0.00 64 ALA A CA 14
ATOM 25133 C C . ALA A 1 83 ? -4.335 3.159 -7.506 1.00 0.00 64 ALA A C 14
ATOM 25134 O O . ALA A 1 83 ? -5.140 3.349 -6.616 1.00 0.00 64 ALA A O 14
ATOM 25141 N N . THR A 1 84 ? -4.261 3.960 -8.534 1.00 0.00 65 THR A N 14
ATOM 25142 C CA . THR A 1 84 ? -5.175 5.132 -8.629 1.00 0.00 65 THR A CA 14
ATOM 25143 C C . THR A 1 84 ? -6.593 4.726 -8.220 1.00 0.00 65 THR A C 14
ATOM 25144 O O . THR A 1 84 ? -7.374 5.535 -7.762 1.00 0.00 65 THR A O 14
ATOM 25155 N N . ARG A 1 85 ? -6.933 3.478 -8.387 1.00 0.00 66 ARG A N 14
ATOM 25156 C CA . ARG A 1 85 ? -8.300 3.018 -8.007 1.00 0.00 66 ARG A CA 14
ATOM 25157 C C . ARG A 1 85 ? -8.290 2.389 -6.611 1.00 0.00 66 ARG A C 14
ATOM 25158 O O . ARG A 1 85 ? -9.009 2.801 -5.722 1.00 0.00 66 ARG A O 14
ATOM 25179 N N . VAL A 1 86 ? -7.489 1.378 -6.427 1.00 0.00 67 VAL A N 14
ATOM 25180 C CA . VAL A 1 86 ? -7.427 0.688 -5.106 1.00 0.00 67 VAL A CA 14
ATOM 25181 C C . VAL A 1 86 ? -6.273 1.223 -4.256 1.00 0.00 67 VAL A C 14
ATOM 25182 O O . VAL A 1 86 ? -5.369 0.496 -3.905 1.00 0.00 67 VAL A O 14
ATOM 25195 N N . SER A 1 87 ? -6.286 2.479 -3.917 1.00 0.00 68 SER A N 14
ATOM 25196 C CA . SER A 1 87 ? -5.172 3.020 -3.082 1.00 0.00 68 SER A CA 14
ATOM 25197 C C . SER A 1 87 ? -5.704 3.997 -2.027 1.00 0.00 68 SER A C 14
ATOM 25198 O O . SER A 1 87 ? -6.867 4.348 -2.018 1.00 0.00 68 SER A O 14
ATOM 25206 N N . ASP A 1 88 ? -4.855 4.426 -1.129 1.00 0.00 69 ASP A N 14
ATOM 25207 C CA . ASP A 1 88 ? -5.296 5.367 -0.054 1.00 0.00 69 ASP A CA 14
ATOM 25208 C C . ASP A 1 88 ? -5.851 6.665 -0.650 1.00 0.00 69 ASP A C 14
ATOM 25209 O O . ASP A 1 88 ? -5.185 7.678 -0.682 1.00 0.00 69 ASP A O 14
ATOM 25218 N N . CYS A 1 89 ? -7.081 6.622 -1.097 1.00 0.00 70 CYS A N 14
ATOM 25219 C CA . CYS A 1 89 ? -7.750 7.825 -1.686 1.00 0.00 70 CYS A CA 14
ATOM 25220 C C . CYS A 1 89 ? -6.736 8.818 -2.267 1.00 0.00 70 CYS A C 14
ATOM 25221 O O . CYS A 1 89 ? -6.304 8.685 -3.394 1.00 0.00 70 CYS A O 14
ATOM 25229 N N . SER A 1 90 ? -6.345 9.811 -1.512 1.00 0.00 71 SER A N 14
ATOM 25230 C CA . SER A 1 90 ? -5.350 10.783 -2.042 1.00 0.00 71 SER A CA 14
ATOM 25231 C C . SER A 1 90 ? -4.222 10.003 -2.694 1.00 0.00 71 SER A C 14
ATOM 25232 O O . SER A 1 90 ? -3.862 10.228 -3.832 1.00 0.00 71 SER A O 14
ATOM 25240 N N . SER A 1 91 ? -3.687 9.061 -1.981 1.00 0.00 72 SER A N 14
ATOM 25241 C CA . SER A 1 91 ? -2.605 8.229 -2.560 1.00 0.00 72 SER A CA 14
ATOM 25242 C C . SER A 1 91 ? -3.075 7.693 -3.908 1.00 0.00 72 SER A C 14
ATOM 25243 O O . SER A 1 91 ? -2.299 7.531 -4.815 1.00 0.00 72 SER A O 14
ATOM 25251 N N . ALA A 1 92 ? -4.350 7.453 -4.069 1.00 0.00 73 ALA A N 14
ATOM 25252 C CA . ALA A 1 92 ? -4.828 6.975 -5.397 1.00 0.00 73 ALA A CA 14
ATOM 25253 C C . ALA A 1 92 ? -4.335 7.961 -6.452 1.00 0.00 73 ALA A C 14
ATOM 25254 O O . ALA A 1 92 ? -3.672 7.593 -7.402 1.00 0.00 73 ALA A O 14
ATOM 25261 N N . LYS A 1 93 ? -4.611 9.225 -6.262 1.00 0.00 74 LYS A N 14
ATOM 25262 C CA . LYS A 1 93 ? -4.110 10.242 -7.224 1.00 0.00 74 LYS A CA 14
ATOM 25263 C C . LYS A 1 93 ? -2.602 10.019 -7.392 1.00 0.00 74 LYS A C 14
ATOM 25264 O O . LYS A 1 93 ? -2.008 10.358 -8.396 1.00 0.00 74 LYS A O 14
ATOM 25283 N N . ARG A 1 94 ? -2.001 9.418 -6.398 1.00 0.00 75 ARG A N 14
ATOM 25284 C CA . ARG A 1 94 ? -0.542 9.109 -6.436 1.00 0.00 75 ARG A CA 14
ATOM 25285 C C . ARG A 1 94 ? -0.366 7.585 -6.396 1.00 0.00 75 ARG A C 14
ATOM 25286 O O . ARG A 1 94 ? 0.593 7.069 -5.857 1.00 0.00 75 ARG A O 14
ATOM 25307 N N . GLY A 1 95 ? -1.319 6.869 -6.937 1.00 0.00 76 GLY A N 14
ATOM 25308 C CA . GLY A 1 95 ? -1.270 5.379 -6.918 1.00 0.00 76 GLY A CA 14
ATOM 25309 C C . GLY A 1 95 ? 0.037 4.905 -7.524 1.00 0.00 76 GLY A C 14
ATOM 25310 O O . GLY A 1 95 ? 0.465 3.787 -7.317 1.00 0.00 76 GLY A O 14
ATOM 25314 N N . GLY A 1 96 ? 0.678 5.748 -8.269 1.00 0.00 77 GLY A N 14
ATOM 25315 C CA . GLY A 1 96 ? 1.966 5.346 -8.886 1.00 0.00 77 GLY A CA 14
ATOM 25316 C C . GLY A 1 96 ? 2.922 4.892 -7.784 1.00 0.00 77 GLY A C 14
ATOM 25317 O O . GLY A 1 96 ? 2.860 3.772 -7.300 1.00 0.00 77 GLY A O 14
ATOM 25321 N N . ASP A 1 97 ? 3.805 5.752 -7.374 1.00 0.00 78 ASP A N 14
ATOM 25322 C CA . ASP A 1 97 ? 4.761 5.362 -6.306 1.00 0.00 78 ASP A CA 14
ATOM 25323 C C . ASP A 1 97 ? 5.365 6.594 -5.631 1.00 0.00 78 ASP A C 14
ATOM 25324 O O . ASP A 1 97 ? 5.253 7.703 -6.115 1.00 0.00 78 ASP A O 14
ATOM 25333 N N . LEU A 1 98 ? 6.023 6.396 -4.522 1.00 0.00 79 LEU A N 14
ATOM 25334 C CA . LEU A 1 98 ? 6.662 7.547 -3.815 1.00 0.00 79 LEU A CA 14
ATOM 25335 C C . LEU A 1 98 ? 7.931 7.930 -4.573 1.00 0.00 79 LEU A C 14
ATOM 25336 O O . LEU A 1 98 ? 8.301 9.083 -4.663 1.00 0.00 79 LEU A O 14
ATOM 25352 N N . GLY A 1 99 ? 8.597 6.949 -5.110 1.00 0.00 80 GLY A N 14
ATOM 25353 C CA . GLY A 1 99 ? 9.850 7.198 -5.864 1.00 0.00 80 GLY A CA 14
ATOM 25354 C C . GLY A 1 99 ? 11.019 7.076 -4.908 1.00 0.00 80 GLY A C 14
ATOM 25355 O O . GLY A 1 99 ? 11.775 6.136 -4.960 1.00 0.00 80 GLY A O 14
ATOM 25359 N N . SER A 1 100 ? 11.159 8.020 -4.027 1.00 0.00 81 SER A N 14
ATOM 25360 C CA . SER A 1 100 ? 12.285 7.966 -3.055 1.00 0.00 81 SER A CA 14
ATOM 25361 C C . SER A 1 100 ? 11.982 8.811 -1.817 1.00 0.00 81 SER A C 14
ATOM 25362 O O . SER A 1 100 ? 11.416 9.883 -1.899 1.00 0.00 81 SER A O 14
ATOM 25370 N N . PHE A 1 101 ? 12.357 8.320 -0.670 1.00 0.00 82 PHE A N 14
ATOM 25371 C CA . PHE A 1 101 ? 12.103 9.062 0.595 1.00 0.00 82 PHE A CA 14
ATOM 25372 C C . PHE A 1 101 ? 12.867 8.378 1.734 1.00 0.00 82 PHE A C 14
ATOM 25373 O O . PHE A 1 101 ? 13.950 7.865 1.534 1.00 0.00 82 PHE A O 14
ATOM 25390 N N . GLY A 1 102 ? 12.324 8.350 2.920 1.00 0.00 83 GLY A N 14
ATOM 25391 C CA . GLY A 1 102 ? 13.048 7.679 4.035 1.00 0.00 83 GLY A CA 14
ATOM 25392 C C . GLY A 1 102 ? 12.656 8.299 5.373 1.00 0.00 83 GLY A C 14
ATOM 25393 O O . GLY A 1 102 ? 12.214 7.618 6.276 1.00 0.00 83 GLY A O 14
ATOM 25397 N N . ARG A 1 103 ? 12.820 9.581 5.516 1.00 0.00 84 ARG A N 14
ATOM 25398 C CA . ARG A 1 103 ? 12.459 10.230 6.811 1.00 0.00 84 ARG A CA 14
ATOM 25399 C C . ARG A 1 103 ? 11.488 11.391 6.571 1.00 0.00 84 ARG A C 14
ATOM 25400 O O . ARG A 1 103 ? 11.558 12.075 5.569 1.00 0.00 84 ARG A O 14
ATOM 25421 N N . GLY A 1 104 ? 10.585 11.619 7.486 1.00 0.00 85 GLY A N 14
ATOM 25422 C CA . GLY A 1 104 ? 9.612 12.736 7.316 1.00 0.00 85 GLY A CA 14
ATOM 25423 C C . GLY A 1 104 ? 8.656 12.420 6.164 1.00 0.00 85 GLY A C 14
ATOM 25424 O O . GLY A 1 104 ? 7.897 13.262 5.726 1.00 0.00 85 GLY A O 14
ATOM 25428 N N . GLN A 1 105 ? 8.685 11.214 5.671 1.00 0.00 86 GLN A N 14
ATOM 25429 C CA . GLN A 1 105 ? 7.776 10.845 4.546 1.00 0.00 86 GLN A CA 14
ATOM 25430 C C . GLN A 1 105 ? 6.800 9.761 4.997 1.00 0.00 86 GLN A C 14
ATOM 25431 O O . GLN A 1 105 ? 5.598 9.933 4.967 1.00 0.00 86 GLN A O 14
ATOM 25445 N N . MET A 1 106 ? 7.319 8.639 5.408 1.00 0.00 87 MET A N 14
ATOM 25446 C CA . MET A 1 106 ? 6.443 7.524 5.856 1.00 0.00 87 MET A CA 14
ATOM 25447 C C . MET A 1 106 ? 6.610 7.295 7.360 1.00 0.00 87 MET A C 14
ATOM 25448 O O . MET A 1 106 ? 7.709 7.282 7.878 1.00 0.00 87 MET A O 14
ATOM 25462 N N . GLN A 1 107 ? 5.527 7.129 8.065 1.00 0.00 88 GLN A N 14
ATOM 25463 C CA . GLN A 1 107 ? 5.618 6.916 9.539 1.00 0.00 88 GLN A CA 14
ATOM 25464 C C . GLN A 1 107 ? 6.503 5.704 9.862 1.00 0.00 88 GLN A C 14
ATOM 25465 O O . GLN A 1 107 ? 7.315 5.282 9.063 1.00 0.00 88 GLN A O 14
ATOM 25479 N N . LYS A 1 108 ? 6.357 5.155 11.040 1.00 0.00 89 LYS A N 14
ATOM 25480 C CA . LYS A 1 108 ? 7.188 3.983 11.445 1.00 0.00 89 LYS A CA 14
ATOM 25481 C C . LYS A 1 108 ? 6.751 2.668 10.763 1.00 0.00 89 LYS A C 14
ATOM 25482 O O . LYS A 1 108 ? 7.579 1.806 10.542 1.00 0.00 89 LYS A O 14
ATOM 25501 N N . PRO A 1 109 ? 5.476 2.523 10.468 1.00 0.00 90 PRO A N 14
ATOM 25502 C CA . PRO A 1 109 ? 5.002 1.263 9.843 1.00 0.00 90 PRO A CA 14
ATOM 25503 C C . PRO A 1 109 ? 5.477 1.150 8.392 1.00 0.00 90 PRO A C 14
ATOM 25504 O O . PRO A 1 109 ? 6.194 0.233 8.041 1.00 0.00 90 PRO A O 14
ATOM 25515 N N . PHE A 1 110 ? 5.091 2.059 7.541 1.00 0.00 91 PHE A N 14
ATOM 25516 C CA . PHE A 1 110 ? 5.542 1.960 6.125 1.00 0.00 91 PHE A CA 14
ATOM 25517 C C . PHE A 1 110 ? 7.061 1.904 6.066 1.00 0.00 91 PHE A C 14
ATOM 25518 O O . PHE A 1 110 ? 7.641 0.945 5.606 1.00 0.00 91 PHE A O 14
ATOM 25535 N N . GLU A 1 111 ? 7.705 2.949 6.491 1.00 0.00 92 GLU A N 14
ATOM 25536 C CA . GLU A 1 111 ? 9.191 2.992 6.431 1.00 0.00 92 GLU A CA 14
ATOM 25537 C C . GLU A 1 111 ? 9.782 1.626 6.775 1.00 0.00 92 GLU A C 14
ATOM 25538 O O . GLU A 1 111 ? 10.298 0.933 5.923 1.00 0.00 92 GLU A O 14
ATOM 25550 N N . GLU A 1 112 ? 9.708 1.227 8.008 1.00 0.00 93 GLU A N 14
ATOM 25551 C CA . GLU A 1 112 ? 10.272 -0.100 8.378 1.00 0.00 93 GLU A CA 14
ATOM 25552 C C . GLU A 1 112 ? 9.842 -1.158 7.353 1.00 0.00 93 GLU A C 14
ATOM 25553 O O . GLU A 1 112 ? 10.494 -2.168 7.181 1.00 0.00 93 GLU A O 14
ATOM 25565 N N . ALA A 1 113 ? 8.754 -0.930 6.664 1.00 0.00 94 ALA A N 14
ATOM 25566 C CA . ALA A 1 113 ? 8.297 -1.919 5.646 1.00 0.00 94 ALA A CA 14
ATOM 25567 C C . ALA A 1 113 ? 9.238 -1.904 4.446 1.00 0.00 94 ALA A C 14
ATOM 25568 O O . ALA A 1 113 ? 9.816 -2.908 4.081 1.00 0.00 94 ALA A O 14
ATOM 25575 N N . THR A 1 114 ? 9.395 -0.768 3.833 1.00 0.00 95 THR A N 14
ATOM 25576 C CA . THR A 1 114 ? 10.298 -0.681 2.656 1.00 0.00 95 THR A CA 14
ATOM 25577 C C . THR A 1 114 ? 11.741 -0.879 3.109 1.00 0.00 95 THR A C 14
ATOM 25578 O O . THR A 1 114 ? 12.573 -1.377 2.378 1.00 0.00 95 THR A O 14
ATOM 25589 N N . TYR A 1 115 ? 12.036 -0.506 4.321 1.00 0.00 96 TYR A N 14
ATOM 25590 C CA . TYR A 1 115 ? 13.418 -0.685 4.839 1.00 0.00 96 TYR A CA 14
ATOM 25591 C C . TYR A 1 115 ? 13.634 -2.153 5.208 1.00 0.00 96 TYR A C 14
ATOM 25592 O O . TYR A 1 115 ? 14.735 -2.665 5.165 1.00 0.00 96 TYR A O 14
ATOM 25610 N N . ALA A 1 116 ? 12.580 -2.830 5.575 1.00 0.00 97 ALA A N 14
ATOM 25611 C CA . ALA A 1 116 ? 12.701 -4.266 5.957 1.00 0.00 97 ALA A CA 14
ATOM 25612 C C . ALA A 1 116 ? 12.649 -5.163 4.713 1.00 0.00 97 ALA A C 14
ATOM 25613 O O . ALA A 1 116 ? 13.292 -6.192 4.653 1.00 0.00 97 ALA A O 14
ATOM 25620 N N . LEU A 1 117 ? 11.880 -4.787 3.726 1.00 0.00 98 LEU A N 14
ATOM 25621 C CA . LEU A 1 117 ? 11.780 -5.627 2.495 1.00 0.00 98 LEU A CA 14
ATOM 25622 C C . LEU A 1 117 ? 12.745 -5.128 1.414 1.00 0.00 98 LEU A C 14
ATOM 25623 O O . LEU A 1 117 ? 12.396 -4.306 0.590 1.00 0.00 98 LEU A O 14
ATOM 25639 N N . LYS A 1 118 ? 13.954 -5.625 1.398 1.00 0.00 99 LYS A N 14
ATOM 25640 C CA . LYS A 1 118 ? 14.922 -5.178 0.355 1.00 0.00 99 LYS A CA 14
ATOM 25641 C C . LYS A 1 118 ? 14.450 -5.658 -1.021 1.00 0.00 99 LYS A C 14
ATOM 25642 O O . LYS A 1 118 ? 15.041 -6.531 -1.624 1.00 0.00 99 LYS A O 14
ATOM 25661 N N . VAL A 1 119 ? 13.374 -5.092 -1.502 1.00 0.00 100 VAL A N 14
ATOM 25662 C CA . VAL A 1 119 ? 12.809 -5.490 -2.828 1.00 0.00 100 VAL A CA 14
ATOM 25663 C C . VAL A 1 119 ? 13.018 -6.980 -3.106 1.00 0.00 100 VAL A C 14
ATOM 25664 O O . VAL A 1 119 ? 13.404 -7.376 -4.188 1.00 0.00 100 VAL A O 14
ATOM 25677 N N . GLY A 1 120 ? 12.732 -7.809 -2.141 1.00 0.00 101 GLY A N 14
ATOM 25678 C CA . GLY A 1 120 ? 12.872 -9.277 -2.344 1.00 0.00 101 GLY A CA 14
ATOM 25679 C C . GLY A 1 120 ? 11.469 -9.880 -2.454 1.00 0.00 101 GLY A C 14
ATOM 25680 O O . GLY A 1 120 ? 11.291 -11.004 -2.880 1.00 0.00 101 GLY A O 14
ATOM 25684 N N . ASP A 1 121 ? 10.471 -9.124 -2.072 1.00 0.00 102 ASP A N 14
ATOM 25685 C CA . ASP A 1 121 ? 9.067 -9.619 -2.143 1.00 0.00 102 ASP A CA 14
ATOM 25686 C C . ASP A 1 121 ? 8.151 -8.483 -2.630 1.00 0.00 102 ASP A C 14
ATOM 25687 O O . ASP A 1 121 ? 8.507 -7.742 -3.525 1.00 0.00 102 ASP A O 14
ATOM 25696 N N . ILE A 1 122 ? 6.984 -8.325 -2.058 1.00 0.00 103 ILE A N 14
ATOM 25697 C CA . ILE A 1 122 ? 6.085 -7.222 -2.515 1.00 0.00 103 ILE A CA 14
ATOM 25698 C C . ILE A 1 122 ? 5.466 -6.501 -1.314 1.00 0.00 103 ILE A C 14
ATOM 25699 O O . ILE A 1 122 ? 4.440 -5.860 -1.425 1.00 0.00 103 ILE A O 14
ATOM 25715 N N . SER A 1 123 ? 6.081 -6.599 -0.172 1.00 0.00 104 SER A N 14
ATOM 25716 C CA . SER A 1 123 ? 5.527 -5.918 1.034 1.00 0.00 104 SER A CA 14
ATOM 25717 C C . SER A 1 123 ? 4.008 -6.113 1.100 1.00 0.00 104 SER A C 14
ATOM 25718 O O . SER A 1 123 ? 3.255 -5.165 1.200 1.00 0.00 104 SER A O 14
ATOM 25726 N N . ASP A 1 124 ? 3.555 -7.335 1.040 1.00 0.00 105 ASP A N 14
ATOM 25727 C CA . ASP A 1 124 ? 2.087 -7.592 1.095 1.00 0.00 105 ASP A CA 14
ATOM 25728 C C . ASP A 1 124 ? 1.534 -7.258 2.484 1.00 0.00 105 ASP A C 14
ATOM 25729 O O . ASP A 1 124 ? 2.274 -7.082 3.432 1.00 0.00 105 ASP A O 14
ATOM 25738 N N . ILE A 1 125 ? 0.234 -7.173 2.606 1.00 0.00 106 ILE A N 14
ATOM 25739 C CA . ILE A 1 125 ? -0.388 -6.851 3.930 1.00 0.00 106 ILE A CA 14
ATOM 25740 C C . ILE A 1 125 ? 0.443 -5.801 4.671 1.00 0.00 106 ILE A C 14
ATOM 25741 O O . ILE A 1 125 ? 1.341 -6.119 5.426 1.00 0.00 106 ILE A O 14
ATOM 25757 N N . VAL A 1 126 ? 0.144 -4.548 4.462 1.00 0.00 107 VAL A N 14
ATOM 25758 C CA . VAL A 1 126 ? 0.905 -3.466 5.150 1.00 0.00 107 VAL A CA 14
ATOM 25759 C C . VAL A 1 126 ? -0.063 -2.544 5.903 1.00 0.00 107 VAL A C 14
ATOM 25760 O O . VAL A 1 126 ? -0.061 -1.343 5.718 1.00 0.00 107 VAL A O 14
ATOM 25773 N N . ASP A 1 127 ? -0.893 -3.099 6.746 1.00 0.00 108 ASP A N 14
ATOM 25774 C CA . ASP A 1 127 ? -1.867 -2.259 7.507 1.00 0.00 108 ASP A CA 14
ATOM 25775 C C . ASP A 1 127 ? -1.180 -1.017 8.079 1.00 0.00 108 ASP A C 14
ATOM 25776 O O . ASP A 1 127 ? -0.524 -1.070 9.100 1.00 0.00 108 ASP A O 14
ATOM 25785 N N . THR A 1 128 ? -1.332 0.104 7.427 1.00 0.00 109 THR A N 14
ATOM 25786 C CA . THR A 1 128 ? -0.697 1.356 7.929 1.00 0.00 109 THR A CA 14
ATOM 25787 C C . THR A 1 128 ? -1.775 2.341 8.388 1.00 0.00 109 THR A C 14
ATOM 25788 O O . THR A 1 128 ? -2.915 1.977 8.593 1.00 0.00 109 THR A O 14
ATOM 25799 N N . ASP A 1 129 ? -1.425 3.588 8.546 1.00 0.00 110 ASP A N 14
ATOM 25800 C CA . ASP A 1 129 ? -2.435 4.591 8.987 1.00 0.00 110 ASP A CA 14
ATOM 25801 C C . ASP A 1 129 ? -3.677 4.506 8.096 1.00 0.00 110 ASP A C 14
ATOM 25802 O O . ASP A 1 129 ? -4.790 4.424 8.574 1.00 0.00 110 ASP A O 14
ATOM 25811 N N . SER A 1 130 ? -3.492 4.518 6.805 1.00 0.00 111 SER A N 14
ATOM 25812 C CA . SER A 1 130 ? -4.661 4.432 5.884 1.00 0.00 111 SER A CA 14
ATOM 25813 C C . SER A 1 130 ? -5.286 3.040 5.960 1.00 0.00 111 SER A C 14
ATOM 25814 O O . SER A 1 130 ? -6.488 2.881 5.888 1.00 0.00 111 SER A O 14
ATOM 25822 N N . GLY A 1 131 ? -4.475 2.032 6.105 1.00 0.00 112 GLY A N 14
ATOM 25823 C CA . GLY A 1 131 ? -5.015 0.648 6.185 1.00 0.00 112 GLY A CA 14
ATOM 25824 C C . GLY A 1 131 ? -4.065 -0.314 5.474 1.00 0.00 112 GLY A C 14
ATOM 25825 O O . GLY A 1 131 ? -2.978 0.055 5.076 1.00 0.00 112 GLY A O 14
ATOM 25829 N N . VAL A 1 132 ? -4.466 -1.544 5.307 1.00 0.00 113 VAL A N 14
ATOM 25830 C CA . VAL A 1 132 ? -3.581 -2.523 4.615 1.00 0.00 113 VAL A CA 14
ATOM 25831 C C . VAL A 1 132 ? -3.061 -1.919 3.310 1.00 0.00 113 VAL A C 14
ATOM 25832 O O . VAL A 1 132 ? -3.820 -1.517 2.447 1.00 0.00 113 VAL A O 14
ATOM 25845 N N . HIS A 1 133 ? -1.767 -1.844 3.173 1.00 0.00 114 HIS A N 14
ATOM 25846 C CA . HIS A 1 133 ? -1.173 -1.251 1.941 1.00 0.00 114 HIS A CA 14
ATOM 25847 C C . HIS A 1 133 ? -0.348 -2.293 1.178 1.00 0.00 114 HIS A C 14
ATOM 25848 O O . HIS A 1 133 ? -0.336 -3.464 1.506 1.00 0.00 114 HIS A O 14
ATOM 25862 N N . ILE A 1 134 ? 0.350 -1.855 0.167 1.00 0.00 115 ILE A N 14
ATOM 25863 C CA . ILE A 1 134 ? 1.204 -2.778 -0.643 1.00 0.00 115 ILE A CA 14
ATOM 25864 C C . ILE A 1 134 ? 2.281 -1.933 -1.336 1.00 0.00 115 ILE A C 14
ATOM 25865 O O . ILE A 1 134 ? 1.985 -1.091 -2.160 1.00 0.00 115 ILE A O 14
ATOM 25881 N N . ILE A 1 135 ? 3.520 -2.120 -0.980 1.00 0.00 116 ILE A N 14
ATOM 25882 C CA . ILE A 1 135 ? 4.598 -1.290 -1.590 1.00 0.00 116 ILE A CA 14
ATOM 25883 C C . ILE A 1 135 ? 5.503 -2.107 -2.513 1.00 0.00 116 ILE A C 14
ATOM 25884 O O . ILE A 1 135 ? 5.621 -3.310 -2.390 1.00 0.00 116 ILE A O 14
ATOM 25900 N N . LYS A 1 136 ? 6.156 -1.440 -3.427 1.00 0.00 117 LYS A N 14
ATOM 25901 C CA . LYS A 1 136 ? 7.081 -2.138 -4.366 1.00 0.00 117 LYS A CA 14
ATOM 25902 C C . LYS A 1 136 ? 8.468 -1.492 -4.279 1.00 0.00 117 LYS A C 14
ATOM 25903 O O . LYS A 1 136 ? 8.709 -0.644 -3.442 1.00 0.00 117 LYS A O 14
ATOM 25922 N N . ARG A 1 137 ? 9.384 -1.877 -5.126 1.00 0.00 118 ARG A N 14
ATOM 25923 C CA . ARG A 1 137 ? 10.744 -1.266 -5.059 1.00 0.00 118 ARG A CA 14
ATOM 25924 C C . ARG A 1 137 ? 11.568 -1.621 -6.306 1.00 0.00 118 ARG A C 14
ATOM 25925 O O . ARG A 1 137 ? 11.040 -1.742 -7.393 1.00 0.00 118 ARG A O 14
ATOM 25946 N N . THR A 1 138 ? 12.861 -1.768 -6.151 1.00 0.00 119 THR A N 14
ATOM 25947 C CA . THR A 1 138 ? 13.744 -2.099 -7.315 1.00 0.00 119 THR A CA 14
ATOM 25948 C C . THR A 1 138 ? 13.279 -3.376 -8.030 1.00 0.00 119 THR A C 14
ATOM 25949 O O . THR A 1 138 ? 12.101 -3.613 -8.204 1.00 0.00 119 THR A O 14
ATOM 25960 N N . ALA A 1 139 ? 14.202 -4.202 -8.446 1.00 0.00 120 ALA A N 14
ATOM 25961 C CA . ALA A 1 139 ? 13.818 -5.462 -9.146 1.00 0.00 120 ALA A CA 14
ATOM 25962 C C . ALA A 1 139 ? 13.137 -5.142 -10.479 1.00 0.00 120 ALA A C 14
ATOM 25963 O O . ALA A 1 139 ? 11.978 -5.492 -10.628 1.00 0.00 120 ALA A O 14
ATOM 25971 N N . HIS A 1 20 ? 26.244 5.905 6.727 1.00 0.00 1 HIS A N 15
ATOM 25972 C CA . HIS A 1 20 ? 25.692 7.021 5.902 1.00 0.00 1 HIS A CA 15
ATOM 25973 C C . HIS A 1 20 ? 26.819 7.956 5.451 1.00 0.00 1 HIS A C 15
ATOM 25974 O O . HIS A 1 20 ? 27.185 7.985 4.293 1.00 0.00 1 HIS A O 15
ATOM 25988 N N . MET A 1 21 ? 27.372 8.719 6.354 1.00 0.00 2 MET A N 15
ATOM 25989 C CA . MET A 1 21 ? 28.474 9.649 5.971 1.00 0.00 2 MET A CA 15
ATOM 25990 C C . MET A 1 21 ? 27.980 10.655 4.926 1.00 0.00 2 MET A C 15
ATOM 25991 O O . MET A 1 21 ? 27.701 11.796 5.234 1.00 0.00 2 MET A O 15
ATOM 26005 N N . ALA A 1 22 ? 27.869 10.240 3.693 1.00 0.00 3 ALA A N 15
ATOM 26006 C CA . ALA A 1 22 ? 27.394 11.173 2.630 1.00 0.00 3 ALA A CA 15
ATOM 26007 C C . ALA A 1 22 ? 26.776 10.388 1.469 1.00 0.00 3 ALA A C 15
ATOM 26008 O O . ALA A 1 22 ? 27.178 10.526 0.331 1.00 0.00 3 ALA A O 15
ATOM 26015 N N . SER A 1 23 ? 25.802 9.564 1.746 1.00 0.00 4 SER A N 15
ATOM 26016 C CA . SER A 1 23 ? 25.163 8.773 0.654 1.00 0.00 4 SER A CA 15
ATOM 26017 C C . SER A 1 23 ? 23.749 8.347 1.059 1.00 0.00 4 SER A C 15
ATOM 26018 O O . SER A 1 23 ? 22.843 8.319 0.250 1.00 0.00 4 SER A O 15
ATOM 26026 N N . ARG A 1 24 ? 23.553 8.011 2.305 1.00 0.00 5 ARG A N 15
ATOM 26027 C CA . ARG A 1 24 ? 22.197 7.585 2.756 1.00 0.00 5 ARG A CA 15
ATOM 26028 C C . ARG A 1 24 ? 21.625 6.538 1.793 1.00 0.00 5 ARG A C 15
ATOM 26029 O O . ARG A 1 24 ? 22.322 6.017 0.945 1.00 0.00 5 ARG A O 15
ATOM 26050 N N . ASP A 1 25 ? 20.364 6.224 1.920 1.00 0.00 6 ASP A N 15
ATOM 26051 C CA . ASP A 1 25 ? 19.753 5.208 1.013 1.00 0.00 6 ASP A CA 15
ATOM 26052 C C . ASP A 1 25 ? 18.355 5.654 0.581 1.00 0.00 6 ASP A C 15
ATOM 26053 O O . ASP A 1 25 ? 18.055 5.759 -0.592 1.00 0.00 6 ASP A O 15
ATOM 26062 N N . GLN A 1 26 ? 17.500 5.913 1.527 1.00 0.00 7 GLN A N 15
ATOM 26063 C CA . GLN A 1 26 ? 16.112 6.351 1.193 1.00 0.00 7 GLN A CA 15
ATOM 26064 C C . GLN A 1 26 ? 15.314 5.190 0.595 1.00 0.00 7 GLN A C 15
ATOM 26065 O O . GLN A 1 26 ? 15.467 4.842 -0.559 1.00 0.00 7 GLN A O 15
ATOM 26079 N N . VAL A 1 27 ? 14.466 4.590 1.383 1.00 0.00 8 VAL A N 15
ATOM 26080 C CA . VAL A 1 27 ? 13.644 3.445 0.890 1.00 0.00 8 VAL A CA 15
ATOM 26081 C C . VAL A 1 27 ? 12.656 3.896 -0.192 1.00 0.00 8 VAL A C 15
ATOM 26082 O O . VAL A 1 27 ? 11.627 4.472 0.103 1.00 0.00 8 VAL A O 15
ATOM 26095 N N . LYS A 1 28 ? 12.935 3.611 -1.438 1.00 0.00 9 LYS A N 15
ATOM 26096 C CA . LYS A 1 28 ? 11.972 3.998 -2.510 1.00 0.00 9 LYS A CA 15
ATOM 26097 C C . LYS A 1 28 ? 10.896 2.916 -2.605 1.00 0.00 9 LYS A C 15
ATOM 26098 O O . LYS A 1 28 ? 11.088 1.810 -2.142 1.00 0.00 9 LYS A O 15
ATOM 26117 N N . ALA A 1 29 ? 9.766 3.205 -3.188 1.00 0.00 10 ALA A N 15
ATOM 26118 C CA . ALA A 1 29 ? 8.712 2.148 -3.274 1.00 0.00 10 ALA A CA 15
ATOM 26119 C C . ALA A 1 29 ? 7.443 2.666 -3.945 1.00 0.00 10 ALA A C 15
ATOM 26120 O O . ALA A 1 29 ? 7.319 3.831 -4.257 1.00 0.00 10 ALA A O 15
ATOM 26127 N N . SER A 1 30 ? 6.488 1.791 -4.123 1.00 0.00 11 SER A N 15
ATOM 26128 C CA . SER A 1 30 ? 5.181 2.180 -4.725 1.00 0.00 11 SER A CA 15
ATOM 26129 C C . SER A 1 30 ? 4.076 1.669 -3.799 1.00 0.00 11 SER A C 15
ATOM 26130 O O . SER A 1 30 ? 4.368 1.092 -2.770 1.00 0.00 11 SER A O 15
ATOM 26138 N N . HIS A 1 31 ? 2.819 1.859 -4.109 1.00 0.00 12 HIS A N 15
ATOM 26139 C CA . HIS A 1 31 ? 1.796 1.340 -3.144 1.00 0.00 12 HIS A CA 15
ATOM 26140 C C . HIS A 1 31 ? 0.369 1.308 -3.708 1.00 0.00 12 HIS A C 15
ATOM 26141 O O . HIS A 1 31 ? 0.050 1.926 -4.704 1.00 0.00 12 HIS A O 15
ATOM 26155 N N . ILE A 1 32 ? -0.490 0.583 -3.029 1.00 0.00 13 ILE A N 15
ATOM 26156 C CA . ILE A 1 32 ? -1.922 0.466 -3.438 1.00 0.00 13 ILE A CA 15
ATOM 26157 C C . ILE A 1 32 ? -2.780 0.309 -2.174 1.00 0.00 13 ILE A C 15
ATOM 26158 O O . ILE A 1 32 ? -2.260 0.187 -1.085 1.00 0.00 13 ILE A O 15
ATOM 26174 N N . LEU A 1 33 ? -4.081 0.303 -2.297 1.00 0.00 14 LEU A N 15
ATOM 26175 C CA . LEU A 1 33 ? -4.936 0.141 -1.081 1.00 0.00 14 LEU A CA 15
ATOM 26176 C C . LEU A 1 33 ? -6.216 -0.630 -1.423 1.00 0.00 14 LEU A C 15
ATOM 26177 O O . LEU A 1 33 ? -6.878 -0.348 -2.400 1.00 0.00 14 LEU A O 15
ATOM 26193 N N . ILE A 1 34 ? -6.569 -1.599 -0.622 1.00 0.00 15 ILE A N 15
ATOM 26194 C CA . ILE A 1 34 ? -7.805 -2.386 -0.899 1.00 0.00 15 ILE A CA 15
ATOM 26195 C C . ILE A 1 34 ? -8.931 -1.962 0.050 1.00 0.00 15 ILE A C 15
ATOM 26196 O O . ILE A 1 34 ? -10.083 -2.289 -0.153 1.00 0.00 15 ILE A O 15
ATOM 26212 N N . LYS A 1 35 ? -8.607 -1.231 1.084 1.00 0.00 16 LYS A N 15
ATOM 26213 C CA . LYS A 1 35 ? -9.660 -0.780 2.043 1.00 0.00 16 LYS A CA 15
ATOM 26214 C C . LYS A 1 35 ? -10.231 -1.975 2.814 1.00 0.00 16 LYS A C 15
ATOM 26215 O O . LYS A 1 35 ? -10.445 -3.037 2.265 1.00 0.00 16 LYS A O 15
ATOM 26234 N N . HIS A 1 36 ? -10.480 -1.807 4.085 1.00 0.00 17 HIS A N 15
ATOM 26235 C CA . HIS A 1 36 ? -11.039 -2.931 4.893 1.00 0.00 17 HIS A CA 15
ATOM 26236 C C . HIS A 1 36 ? -11.450 -2.431 6.281 1.00 0.00 17 HIS A C 15
ATOM 26237 O O . HIS A 1 36 ? -11.932 -1.327 6.435 1.00 0.00 17 HIS A O 15
ATOM 26251 N N . GLN A 1 37 ? -11.262 -3.234 7.292 1.00 0.00 18 GLN A N 15
ATOM 26252 C CA . GLN A 1 37 ? -11.642 -2.799 8.667 1.00 0.00 18 GLN A CA 15
ATOM 26253 C C . GLN A 1 37 ? -11.196 -1.355 8.905 1.00 0.00 18 GLN A C 15
ATOM 26254 O O . GLN A 1 37 ? -11.976 -0.428 8.808 1.00 0.00 18 GLN A O 15
ATOM 26268 N N . GLY A 1 38 ? -9.945 -1.158 9.213 1.00 0.00 19 GLY A N 15
ATOM 26269 C CA . GLY A 1 38 ? -9.443 0.226 9.456 1.00 0.00 19 GLY A CA 15
ATOM 26270 C C . GLY A 1 38 ? -10.419 0.974 10.366 1.00 0.00 19 GLY A C 15
ATOM 26271 O O . GLY A 1 38 ? -11.269 0.381 11.000 1.00 0.00 19 GLY A O 15
ATOM 26275 N N . SER A 1 39 ? -10.303 2.272 10.438 1.00 0.00 20 SER A N 15
ATOM 26276 C CA . SER A 1 39 ? -11.225 3.053 11.312 1.00 0.00 20 SER A CA 15
ATOM 26277 C C . SER A 1 39 ? -11.060 4.555 11.056 1.00 0.00 20 SER A C 15
ATOM 26278 O O . SER A 1 39 ? -10.556 5.284 11.888 1.00 0.00 20 SER A O 15
ATOM 26286 N N . ARG A 1 40 ? -11.484 5.023 9.914 1.00 0.00 21 ARG A N 15
ATOM 26287 C CA . ARG A 1 40 ? -11.353 6.476 9.608 1.00 0.00 21 ARG A CA 15
ATOM 26288 C C . ARG A 1 40 ? -12.439 6.907 8.620 1.00 0.00 21 ARG A C 15
ATOM 26289 O O . ARG A 1 40 ? -13.395 6.196 8.384 1.00 0.00 21 ARG A O 15
ATOM 26310 N N . ARG A 1 41 ? -12.300 8.067 8.038 1.00 0.00 22 ARG A N 15
ATOM 26311 C CA . ARG A 1 41 ? -13.325 8.543 7.065 1.00 0.00 22 ARG A CA 15
ATOM 26312 C C . ARG A 1 41 ? -13.062 7.943 5.680 1.00 0.00 22 ARG A C 15
ATOM 26313 O O . ARG A 1 41 ? -13.128 8.624 4.677 1.00 0.00 22 ARG A O 15
ATOM 26334 N N . LYS A 1 42 ? -12.765 6.671 5.620 1.00 0.00 23 LYS A N 15
ATOM 26335 C CA . LYS A 1 42 ? -12.497 6.023 4.302 1.00 0.00 23 LYS A CA 15
ATOM 26336 C C . LYS A 1 42 ? -11.518 6.868 3.482 1.00 0.00 23 LYS A C 15
ATOM 26337 O O . LYS A 1 42 ? -10.318 6.694 3.558 1.00 0.00 23 LYS A O 15
ATOM 26356 N N . ALA A 1 43 ? -12.022 7.779 2.696 1.00 0.00 24 ALA A N 15
ATOM 26357 C CA . ALA A 1 43 ? -11.122 8.632 1.869 1.00 0.00 24 ALA A CA 15
ATOM 26358 C C . ALA A 1 43 ? -11.537 10.101 1.983 1.00 0.00 24 ALA A C 15
ATOM 26359 O O . ALA A 1 43 ? -12.552 10.425 2.567 1.00 0.00 24 ALA A O 15
ATOM 26366 N N . SER A 1 44 ? -10.763 10.993 1.428 1.00 0.00 25 SER A N 15
ATOM 26367 C CA . SER A 1 44 ? -11.120 12.439 1.506 1.00 0.00 25 SER A CA 15
ATOM 26368 C C . SER A 1 44 ? -11.702 12.912 0.172 1.00 0.00 25 SER A C 15
ATOM 26369 O O . SER A 1 44 ? -11.283 13.909 -0.381 1.00 0.00 25 SER A O 15
ATOM 26377 N N . TRP A 1 45 ? -12.667 12.204 -0.350 1.00 0.00 26 TRP A N 15
ATOM 26378 C CA . TRP A 1 45 ? -13.274 12.616 -1.648 1.00 0.00 26 TRP A CA 15
ATOM 26379 C C . TRP A 1 45 ? -14.742 13.003 -1.450 1.00 0.00 26 TRP A C 15
ATOM 26380 O O . TRP A 1 45 ? -15.227 13.094 -0.340 1.00 0.00 26 TRP A O 15
ATOM 26401 N N . LYS A 1 46 ? -15.452 13.230 -2.522 1.00 0.00 27 LYS A N 15
ATOM 26402 C CA . LYS A 1 46 ? -16.890 13.610 -2.402 1.00 0.00 27 LYS A CA 15
ATOM 26403 C C . LYS A 1 46 ? -17.703 12.999 -3.549 1.00 0.00 27 LYS A C 15
ATOM 26404 O O . LYS A 1 46 ? -18.867 13.301 -3.725 1.00 0.00 27 LYS A O 15
ATOM 26423 N N . ASP A 1 47 ? -17.100 12.147 -4.334 1.00 0.00 28 ASP A N 15
ATOM 26424 C CA . ASP A 1 47 ? -17.843 11.526 -5.470 1.00 0.00 28 ASP A CA 15
ATOM 26425 C C . ASP A 1 47 ? -18.511 10.215 -5.033 1.00 0.00 28 ASP A C 15
ATOM 26426 O O . ASP A 1 47 ? -19.720 10.099 -5.069 1.00 0.00 28 ASP A O 15
ATOM 26435 N N . PRO A 1 48 ? -17.703 9.262 -4.638 1.00 0.00 29 PRO A N 15
ATOM 26436 C CA . PRO A 1 48 ? -18.238 7.949 -4.200 1.00 0.00 29 PRO A CA 15
ATOM 26437 C C . PRO A 1 48 ? -18.900 8.070 -2.824 1.00 0.00 29 PRO A C 15
ATOM 26438 O O . PRO A 1 48 ? -18.513 8.881 -2.006 1.00 0.00 29 PRO A O 15
ATOM 26449 N N . GLU A 1 49 ? -19.897 7.269 -2.564 1.00 0.00 30 GLU A N 15
ATOM 26450 C CA . GLU A 1 49 ? -20.584 7.338 -1.243 1.00 0.00 30 GLU A CA 15
ATOM 26451 C C . GLU A 1 49 ? -20.697 5.940 -0.628 1.00 0.00 30 GLU A C 15
ATOM 26452 O O . GLU A 1 49 ? -20.686 4.943 -1.322 1.00 0.00 30 GLU A O 15
ATOM 26464 N N . GLY A 1 50 ? -20.812 5.861 0.669 1.00 0.00 31 GLY A N 15
ATOM 26465 C CA . GLY A 1 50 ? -20.933 4.530 1.328 1.00 0.00 31 GLY A CA 15
ATOM 26466 C C . GLY A 1 50 ? -22.290 4.436 2.028 1.00 0.00 31 GLY A C 15
ATOM 26467 O O . GLY A 1 50 ? -22.560 5.146 2.975 1.00 0.00 31 GLY A O 15
ATOM 26471 N N . LYS A 1 51 ? -23.149 3.566 1.569 1.00 0.00 32 LYS A N 15
ATOM 26472 C CA . LYS A 1 51 ? -24.488 3.436 2.212 1.00 0.00 32 LYS A CA 15
ATOM 26473 C C . LYS A 1 51 ? -24.336 2.956 3.659 1.00 0.00 32 LYS A C 15
ATOM 26474 O O . LYS A 1 51 ? -24.540 3.704 4.593 1.00 0.00 32 LYS A O 15
ATOM 26493 N N . ILE A 1 52 ? -23.976 1.716 3.851 1.00 0.00 33 ILE A N 15
ATOM 26494 C CA . ILE A 1 52 ? -23.807 1.188 5.237 1.00 0.00 33 ILE A CA 15
ATOM 26495 C C . ILE A 1 52 ? -23.211 -0.227 5.176 1.00 0.00 33 ILE A C 15
ATOM 26496 O O . ILE A 1 52 ? -22.260 -0.540 5.864 1.00 0.00 33 ILE A O 15
ATOM 26512 N N . ILE A 1 53 ? -23.767 -1.080 4.359 1.00 0.00 34 ILE A N 15
ATOM 26513 C CA . ILE A 1 53 ? -23.233 -2.467 4.257 1.00 0.00 34 ILE A CA 15
ATOM 26514 C C . ILE A 1 53 ? -21.782 -2.441 3.770 1.00 0.00 34 ILE A C 15
ATOM 26515 O O . ILE A 1 53 ? -21.396 -1.602 2.981 1.00 0.00 34 ILE A O 15
ATOM 26531 N N . LEU A 1 54 ? -20.977 -3.355 4.236 1.00 0.00 35 LEU A N 15
ATOM 26532 C CA . LEU A 1 54 ? -19.552 -3.387 3.804 1.00 0.00 35 LEU A CA 15
ATOM 26533 C C . LEU A 1 54 ? -18.907 -4.717 4.201 1.00 0.00 35 LEU A C 15
ATOM 26534 O O . LEU A 1 54 ? -19.533 -5.568 4.800 1.00 0.00 35 LEU A O 15
ATOM 26550 N N . THR A 1 55 ? -17.658 -4.902 3.871 1.00 0.00 36 THR A N 15
ATOM 26551 C CA . THR A 1 55 ? -16.974 -6.176 4.229 1.00 0.00 36 THR A CA 15
ATOM 26552 C C . THR A 1 55 ? -15.455 -5.992 4.185 1.00 0.00 36 THR A C 15
ATOM 26553 O O . THR A 1 55 ? -14.943 -4.921 4.444 1.00 0.00 36 THR A O 15
ATOM 26564 N N . THR A 1 56 ? -14.731 -7.028 3.859 1.00 0.00 37 THR A N 15
ATOM 26565 C CA . THR A 1 56 ? -13.246 -6.909 3.801 1.00 0.00 37 THR A CA 15
ATOM 26566 C C . THR A 1 56 ? -12.711 -6.354 5.124 1.00 0.00 37 THR A C 15
ATOM 26567 O O . THR A 1 56 ? -12.673 -5.159 5.336 1.00 0.00 37 THR A O 15
ATOM 26578 N N . THR A 1 57 ? -12.303 -7.214 6.018 1.00 0.00 38 THR A N 15
ATOM 26579 C CA . THR A 1 57 ? -11.775 -6.736 7.328 1.00 0.00 38 THR A CA 15
ATOM 26580 C C . THR A 1 57 ? -10.279 -7.039 7.440 1.00 0.00 38 THR A C 15
ATOM 26581 O O . THR A 1 57 ? -9.649 -7.472 6.495 1.00 0.00 38 THR A O 15
ATOM 26592 N N . ARG A 1 58 ? -9.706 -6.816 8.592 1.00 0.00 39 ARG A N 15
ATOM 26593 C CA . ARG A 1 58 ? -8.251 -7.091 8.770 1.00 0.00 39 ARG A CA 15
ATOM 26594 C C . ARG A 1 58 ? -7.874 -8.412 8.098 1.00 0.00 39 ARG A C 15
ATOM 26595 O O . ARG A 1 58 ? -7.271 -8.435 7.044 1.00 0.00 39 ARG A O 15
ATOM 26616 N N . GLU A 1 59 ? -8.229 -9.511 8.699 1.00 0.00 40 GLU A N 15
ATOM 26617 C CA . GLU A 1 59 ? -7.897 -10.830 8.097 1.00 0.00 40 GLU A CA 15
ATOM 26618 C C . GLU A 1 59 ? -8.192 -10.804 6.597 1.00 0.00 40 GLU A C 15
ATOM 26619 O O . GLU A 1 59 ? -7.308 -10.942 5.776 1.00 0.00 40 GLU A O 15
ATOM 26631 N N . ALA A 1 60 ? -9.432 -10.624 6.236 1.00 0.00 41 ALA A N 15
ATOM 26632 C CA . ALA A 1 60 ? -9.788 -10.584 4.790 1.00 0.00 41 ALA A CA 15
ATOM 26633 C C . ALA A 1 60 ? -8.808 -9.689 4.034 1.00 0.00 41 ALA A C 15
ATOM 26634 O O . ALA A 1 60 ? -8.129 -10.126 3.126 1.00 0.00 41 ALA A O 15
ATOM 26641 N N . ALA A 1 61 ? -8.724 -8.443 4.406 1.00 0.00 42 ALA A N 15
ATOM 26642 C CA . ALA A 1 61 ? -7.777 -7.525 3.713 1.00 0.00 42 ALA A CA 15
ATOM 26643 C C . ALA A 1 61 ? -6.446 -8.239 3.501 1.00 0.00 42 ALA A C 15
ATOM 26644 O O . ALA A 1 61 ? -5.990 -8.410 2.388 1.00 0.00 42 ALA A O 15
ATOM 26651 N N . VAL A 1 62 ? -5.835 -8.681 4.560 1.00 0.00 43 VAL A N 15
ATOM 26652 C CA . VAL A 1 62 ? -4.548 -9.412 4.415 1.00 0.00 43 VAL A CA 15
ATOM 26653 C C . VAL A 1 62 ? -4.726 -10.509 3.367 1.00 0.00 43 VAL A C 15
ATOM 26654 O O . VAL A 1 62 ? -4.004 -10.574 2.395 1.00 0.00 43 VAL A O 15
ATOM 26667 N N . GLU A 1 63 ? -5.700 -11.357 3.550 1.00 0.00 44 GLU A N 15
ATOM 26668 C CA . GLU A 1 63 ? -5.942 -12.442 2.557 1.00 0.00 44 GLU A CA 15
ATOM 26669 C C . GLU A 1 63 ? -6.000 -11.845 1.153 1.00 0.00 44 GLU A C 15
ATOM 26670 O O . GLU A 1 63 ? -5.311 -12.280 0.253 1.00 0.00 44 GLU A O 15
ATOM 26682 N N . GLN A 1 64 ? -6.800 -10.837 0.961 1.00 0.00 45 GLN A N 15
ATOM 26683 C CA . GLN A 1 64 ? -6.869 -10.208 -0.384 1.00 0.00 45 GLN A CA 15
ATOM 26684 C C . GLN A 1 64 ? -5.462 -9.767 -0.783 1.00 0.00 45 GLN A C 15
ATOM 26685 O O . GLN A 1 64 ? -5.084 -9.799 -1.939 1.00 0.00 45 GLN A O 15
ATOM 26699 N N . LEU A 1 65 ? -4.681 -9.368 0.182 1.00 0.00 46 LEU A N 15
ATOM 26700 C CA . LEU A 1 65 ? -3.289 -8.933 -0.106 1.00 0.00 46 LEU A CA 15
ATOM 26701 C C . LEU A 1 65 ? -2.364 -10.155 -0.169 1.00 0.00 46 LEU A C 15
ATOM 26702 O O . LEU A 1 65 ? -1.291 -10.105 -0.737 1.00 0.00 46 LEU A O 15
ATOM 26718 N N . LYS A 1 66 ? -2.781 -11.257 0.397 1.00 0.00 47 LYS A N 15
ATOM 26719 C CA . LYS A 1 66 ? -1.934 -12.484 0.354 1.00 0.00 47 LYS A CA 15
ATOM 26720 C C . LYS A 1 66 ? -1.773 -12.919 -1.103 1.00 0.00 47 LYS A C 15
ATOM 26721 O O . LYS A 1 66 ? -0.686 -12.925 -1.650 1.00 0.00 47 LYS A O 15
ATOM 26740 N N . SER A 1 67 ? -2.857 -13.255 -1.744 1.00 0.00 48 SER A N 15
ATOM 26741 C CA . SER A 1 67 ? -2.783 -13.657 -3.177 1.00 0.00 48 SER A CA 15
ATOM 26742 C C . SER A 1 67 ? -2.203 -12.499 -3.983 1.00 0.00 48 SER A C 15
ATOM 26743 O O . SER A 1 67 ? -1.446 -12.692 -4.910 1.00 0.00 48 SER A O 15
ATOM 26751 N N . ILE A 1 68 ? -2.542 -11.290 -3.624 1.00 0.00 49 ILE A N 15
ATOM 26752 C CA . ILE A 1 68 ? -1.994 -10.119 -4.361 1.00 0.00 49 ILE A CA 15
ATOM 26753 C C . ILE A 1 68 ? -0.483 -10.297 -4.528 1.00 0.00 49 ILE A C 15
ATOM 26754 O O . ILE A 1 68 ? 0.027 -10.332 -5.626 1.00 0.00 49 ILE A O 15
ATOM 26770 N N . ARG A 1 69 ? 0.235 -10.432 -3.450 1.00 0.00 50 ARG A N 15
ATOM 26771 C CA . ARG A 1 69 ? 1.705 -10.631 -3.576 1.00 0.00 50 ARG A CA 15
ATOM 26772 C C . ARG A 1 69 ? 1.954 -11.717 -4.629 1.00 0.00 50 ARG A C 15
ATOM 26773 O O . ARG A 1 69 ? 2.806 -11.591 -5.486 1.00 0.00 50 ARG A O 15
ATOM 26794 N N . GLU A 1 70 ? 1.183 -12.770 -4.577 1.00 0.00 51 GLU A N 15
ATOM 26795 C CA . GLU A 1 70 ? 1.322 -13.866 -5.579 1.00 0.00 51 GLU A CA 15
ATOM 26796 C C . GLU A 1 70 ? 0.901 -13.331 -6.946 1.00 0.00 51 GLU A C 15
ATOM 26797 O O . GLU A 1 70 ? 1.677 -13.265 -7.876 1.00 0.00 51 GLU A O 15
ATOM 26809 N N . ASP A 1 71 ? -0.324 -12.938 -7.067 1.00 0.00 52 ASP A N 15
ATOM 26810 C CA . ASP A 1 71 ? -0.788 -12.385 -8.368 1.00 0.00 52 ASP A CA 15
ATOM 26811 C C . ASP A 1 71 ? 0.244 -11.366 -8.852 1.00 0.00 52 ASP A C 15
ATOM 26812 O O . ASP A 1 71 ? 0.671 -11.386 -9.988 1.00 0.00 52 ASP A O 15
ATOM 26821 N N . ILE A 1 72 ? 0.678 -10.498 -7.979 1.00 0.00 53 ILE A N 15
ATOM 26822 C CA . ILE A 1 72 ? 1.719 -9.509 -8.370 1.00 0.00 53 ILE A CA 15
ATOM 26823 C C . ILE A 1 72 ? 2.981 -10.283 -8.736 1.00 0.00 53 ILE A C 15
ATOM 26824 O O . ILE A 1 72 ? 3.746 -9.895 -9.597 1.00 0.00 53 ILE A O 15
ATOM 26840 N N . VAL A 1 73 ? 3.177 -11.401 -8.092 1.00 0.00 54 VAL A N 15
ATOM 26841 C CA . VAL A 1 73 ? 4.358 -12.252 -8.389 1.00 0.00 54 VAL A CA 15
ATOM 26842 C C . VAL A 1 73 ? 4.150 -12.930 -9.749 1.00 0.00 54 VAL A C 15
ATOM 26843 O O . VAL A 1 73 ? 4.879 -12.690 -10.691 1.00 0.00 54 VAL A O 15
ATOM 26856 N N . SER A 1 74 ? 3.147 -13.758 -9.862 1.00 0.00 55 SER A N 15
ATOM 26857 C CA . SER A 1 74 ? 2.881 -14.430 -11.169 1.00 0.00 55 SER A CA 15
ATOM 26858 C C . SER A 1 74 ? 1.803 -13.665 -11.938 1.00 0.00 55 SER A C 15
ATOM 26859 O O . SER A 1 74 ? 0.821 -13.226 -11.375 1.00 0.00 55 SER A O 15
ATOM 26867 N N . GLY A 1 75 ? 1.974 -13.501 -13.216 1.00 0.00 56 GLY A N 15
ATOM 26868 C CA . GLY A 1 75 ? 0.960 -12.762 -14.009 1.00 0.00 56 GLY A CA 15
ATOM 26869 C C . GLY A 1 75 ? 1.352 -11.290 -14.055 1.00 0.00 56 GLY A C 15
ATOM 26870 O O . GLY A 1 75 ? 1.370 -10.611 -13.048 1.00 0.00 56 GLY A O 15
ATOM 26874 N N . LYS A 1 76 ? 1.676 -10.795 -15.212 1.00 0.00 57 LYS A N 15
ATOM 26875 C CA . LYS A 1 76 ? 2.079 -9.364 -15.336 1.00 0.00 57 LYS A CA 15
ATOM 26876 C C . LYS A 1 76 ? 0.894 -8.444 -15.022 1.00 0.00 57 LYS A C 15
ATOM 26877 O O . LYS A 1 76 ? 0.521 -7.601 -15.813 1.00 0.00 57 LYS A O 15
ATOM 26896 N N . ALA A 1 77 ? 0.306 -8.601 -13.869 1.00 0.00 58 ALA A N 15
ATOM 26897 C CA . ALA A 1 77 ? -0.851 -7.745 -13.483 1.00 0.00 58 ALA A CA 15
ATOM 26898 C C . ALA A 1 77 ? -0.444 -6.270 -13.463 1.00 0.00 58 ALA A C 15
ATOM 26899 O O . ALA A 1 77 ? -1.273 -5.385 -13.416 1.00 0.00 58 ALA A O 15
ATOM 26906 N N . ASN A 1 78 ? 0.834 -6.012 -13.489 1.00 0.00 59 ASN A N 15
ATOM 26907 C CA . ASN A 1 78 ? 1.340 -4.609 -13.466 1.00 0.00 59 ASN A CA 15
ATOM 26908 C C . ASN A 1 78 ? 1.174 -4.012 -12.062 1.00 0.00 59 ASN A C 15
ATOM 26909 O O . ASN A 1 78 ? 1.370 -4.689 -11.072 1.00 0.00 59 ASN A O 15
ATOM 26920 N N . PHE A 1 79 ? 0.826 -2.754 -11.956 1.00 0.00 60 PHE A N 15
ATOM 26921 C CA . PHE A 1 79 ? 0.672 -2.150 -10.599 1.00 0.00 60 PHE A CA 15
ATOM 26922 C C . PHE A 1 79 ? 0.182 -0.699 -10.685 1.00 0.00 60 PHE A C 15
ATOM 26923 O O . PHE A 1 79 ? -0.701 -0.288 -9.958 1.00 0.00 60 PHE A O 15
ATOM 26940 N N . GLU A 1 80 ? 0.762 0.083 -11.550 1.00 0.00 61 GLU A N 15
ATOM 26941 C CA . GLU A 1 80 ? 0.349 1.517 -11.666 1.00 0.00 61 GLU A CA 15
ATOM 26942 C C . GLU A 1 80 ? -1.172 1.652 -11.805 1.00 0.00 61 GLU A C 15
ATOM 26943 O O . GLU A 1 80 ? -1.873 1.809 -10.827 1.00 0.00 61 GLU A O 15
ATOM 26955 N N . GLU A 1 81 ? -1.684 1.612 -13.009 1.00 0.00 62 GLU A N 15
ATOM 26956 C CA . GLU A 1 81 ? -3.161 1.755 -13.207 1.00 0.00 62 GLU A CA 15
ATOM 26957 C C . GLU A 1 81 ? -3.920 1.029 -12.096 1.00 0.00 62 GLU A C 15
ATOM 26958 O O . GLU A 1 81 ? -4.830 1.570 -11.498 1.00 0.00 62 GLU A O 15
ATOM 26970 N N . VAL A 1 82 ? -3.549 -0.187 -11.803 1.00 0.00 63 VAL A N 15
ATOM 26971 C CA . VAL A 1 82 ? -4.252 -0.927 -10.719 1.00 0.00 63 VAL A CA 15
ATOM 26972 C C . VAL A 1 82 ? -4.248 -0.087 -9.446 1.00 0.00 63 VAL A C 15
ATOM 26973 O O . VAL A 1 82 ? -5.216 -0.039 -8.716 1.00 0.00 63 VAL A O 15
ATOM 26986 N N . ALA A 1 83 ? -3.163 0.582 -9.180 1.00 0.00 64 ALA A N 15
ATOM 26987 C CA . ALA A 1 83 ? -3.090 1.427 -7.958 1.00 0.00 64 ALA A CA 15
ATOM 26988 C C . ALA A 1 83 ? -3.983 2.659 -8.116 1.00 0.00 64 ALA A C 15
ATOM 26989 O O . ALA A 1 83 ? -4.870 2.901 -7.326 1.00 0.00 64 ALA A O 15
ATOM 26996 N N . THR A 1 84 ? -3.746 3.440 -9.133 1.00 0.00 65 THR A N 15
ATOM 26997 C CA . THR A 1 84 ? -4.566 4.668 -9.352 1.00 0.00 65 THR A CA 15
ATOM 26998 C C . THR A 1 84 ? -6.040 4.425 -9.007 1.00 0.00 65 THR A C 15
ATOM 26999 O O . THR A 1 84 ? -6.754 5.337 -8.643 1.00 0.00 65 THR A O 15
ATOM 27010 N N . ARG A 1 85 ? -6.508 3.214 -9.126 1.00 0.00 66 ARG A N 15
ATOM 27011 C CA . ARG A 1 85 ? -7.943 2.938 -8.811 1.00 0.00 66 ARG A CA 15
ATOM 27012 C C . ARG A 1 85 ? -8.105 2.432 -7.373 1.00 0.00 66 ARG A C 15
ATOM 27013 O O . ARG A 1 85 ? -8.664 3.101 -6.526 1.00 0.00 66 ARG A O 15
ATOM 27034 N N . VAL A 1 86 ? -7.630 1.250 -7.102 1.00 0.00 67 VAL A N 15
ATOM 27035 C CA . VAL A 1 86 ? -7.759 0.673 -5.733 1.00 0.00 67 VAL A CA 15
ATOM 27036 C C . VAL A 1 86 ? -6.678 1.236 -4.810 1.00 0.00 67 VAL A C 15
ATOM 27037 O O . VAL A 1 86 ? -5.845 0.515 -4.298 1.00 0.00 67 VAL A O 15
ATOM 27050 N N . SER A 1 87 ? -6.684 2.519 -4.600 1.00 0.00 68 SER A N 15
ATOM 27051 C CA . SER A 1 87 ? -5.653 3.133 -3.711 1.00 0.00 68 SER A CA 15
ATOM 27052 C C . SER A 1 87 ? -6.305 4.009 -2.637 1.00 0.00 68 SER A C 15
ATOM 27053 O O . SER A 1 87 ? -7.503 4.211 -2.623 1.00 0.00 68 SER A O 15
ATOM 27061 N N . ASP A 1 88 ? -5.512 4.537 -1.742 1.00 0.00 69 ASP A N 15
ATOM 27062 C CA . ASP A 1 88 ? -6.059 5.414 -0.664 1.00 0.00 69 ASP A CA 15
ATOM 27063 C C . ASP A 1 88 ? -6.564 6.731 -1.256 1.00 0.00 69 ASP A C 15
ATOM 27064 O O . ASP A 1 88 ? -6.046 7.792 -0.972 1.00 0.00 69 ASP A O 15
ATOM 27073 N N . CYS A 1 89 ? -7.578 6.665 -2.072 1.00 0.00 70 CYS A N 15
ATOM 27074 C CA . CYS A 1 89 ? -8.136 7.903 -2.688 1.00 0.00 70 CYS A CA 15
ATOM 27075 C C . CYS A 1 89 ? -7.014 8.780 -3.260 1.00 0.00 70 CYS A C 15
ATOM 27076 O O . CYS A 1 89 ? -6.646 8.663 -4.416 1.00 0.00 70 CYS A O 15
ATOM 27084 N N . SER A 1 90 ? -6.464 9.654 -2.460 1.00 0.00 71 SER A N 15
ATOM 27085 C CA . SER A 1 90 ? -5.361 10.524 -2.956 1.00 0.00 71 SER A CA 15
ATOM 27086 C C . SER A 1 90 ? -4.400 9.679 -3.776 1.00 0.00 71 SER A C 15
ATOM 27087 O O . SER A 1 90 ? -4.115 9.968 -4.921 1.00 0.00 71 SER A O 15
ATOM 27095 N N . SER A 1 91 ? -3.919 8.619 -3.203 1.00 0.00 72 SER A N 15
ATOM 27096 C CA . SER A 1 91 ? -2.996 7.734 -3.957 1.00 0.00 72 SER A CA 15
ATOM 27097 C C . SER A 1 91 ? -3.630 7.385 -5.303 1.00 0.00 72 SER A C 15
ATOM 27098 O O . SER A 1 91 ? -2.951 7.238 -6.286 1.00 0.00 72 SER A O 15
ATOM 27106 N N . ALA A 1 92 ? -4.929 7.294 -5.383 1.00 0.00 73 ALA A N 15
ATOM 27107 C CA . ALA A 1 92 ? -5.537 7.007 -6.714 1.00 0.00 73 ALA A CA 15
ATOM 27108 C C . ALA A 1 92 ? -4.948 8.004 -7.699 1.00 0.00 73 ALA A C 15
ATOM 27109 O O . ALA A 1 92 ? -4.650 7.689 -8.833 1.00 0.00 73 ALA A O 15
ATOM 27116 N N . LYS A 1 93 ? -4.736 9.205 -7.237 1.00 0.00 74 LYS A N 15
ATOM 27117 C CA . LYS A 1 93 ? -4.112 10.242 -8.101 1.00 0.00 74 LYS A CA 15
ATOM 27118 C C . LYS A 1 93 ? -2.627 9.888 -8.264 1.00 0.00 74 LYS A C 15
ATOM 27119 O O . LYS A 1 93 ? -2.007 10.156 -9.274 1.00 0.00 74 LYS A O 15
ATOM 27138 N N . ARG A 1 94 ? -2.078 9.262 -7.257 1.00 0.00 75 ARG A N 15
ATOM 27139 C CA . ARG A 1 94 ? -0.647 8.833 -7.278 1.00 0.00 75 ARG A CA 15
ATOM 27140 C C . ARG A 1 94 ? -0.578 7.309 -7.105 1.00 0.00 75 ARG A C 15
ATOM 27141 O O . ARG A 1 94 ? 0.098 6.802 -6.232 1.00 0.00 75 ARG A O 15
ATOM 27162 N N . GLY A 1 95 ? -1.309 6.578 -7.907 1.00 0.00 76 GLY A N 15
ATOM 27163 C CA . GLY A 1 95 ? -1.329 5.094 -7.766 1.00 0.00 76 GLY A CA 15
ATOM 27164 C C . GLY A 1 95 ? 0.039 4.523 -8.101 1.00 0.00 76 GLY A C 15
ATOM 27165 O O . GLY A 1 95 ? 0.386 3.432 -7.696 1.00 0.00 76 GLY A O 15
ATOM 27169 N N . GLY A 1 96 ? 0.819 5.248 -8.839 1.00 0.00 77 GLY A N 15
ATOM 27170 C CA . GLY A 1 96 ? 2.165 4.738 -9.199 1.00 0.00 77 GLY A CA 15
ATOM 27171 C C . GLY A 1 96 ? 2.955 4.435 -7.927 1.00 0.00 77 GLY A C 15
ATOM 27172 O O . GLY A 1 96 ? 2.840 3.371 -7.336 1.00 0.00 77 GLY A O 15
ATOM 27176 N N . ASP A 1 97 ? 3.766 5.358 -7.501 1.00 0.00 78 ASP A N 15
ATOM 27177 C CA . ASP A 1 97 ? 4.577 5.113 -6.282 1.00 0.00 78 ASP A CA 15
ATOM 27178 C C . ASP A 1 97 ? 4.962 6.431 -5.604 1.00 0.00 78 ASP A C 15
ATOM 27179 O O . ASP A 1 97 ? 4.728 7.503 -6.126 1.00 0.00 78 ASP A O 15
ATOM 27188 N N . LEU A 1 98 ? 5.576 6.356 -4.451 1.00 0.00 79 LEU A N 15
ATOM 27189 C CA . LEU A 1 98 ? 6.000 7.613 -3.754 1.00 0.00 79 LEU A CA 15
ATOM 27190 C C . LEU A 1 98 ? 7.323 8.069 -4.360 1.00 0.00 79 LEU A C 15
ATOM 27191 O O . LEU A 1 98 ? 7.490 9.204 -4.761 1.00 0.00 79 LEU A O 15
ATOM 27207 N N . GLY A 1 99 ? 8.261 7.170 -4.428 1.00 0.00 80 GLY A N 15
ATOM 27208 C CA . GLY A 1 99 ? 9.588 7.491 -5.003 1.00 0.00 80 GLY A CA 15
ATOM 27209 C C . GLY A 1 99 ? 10.657 7.105 -3.998 1.00 0.00 80 GLY A C 15
ATOM 27210 O O . GLY A 1 99 ? 11.223 6.036 -4.064 1.00 0.00 80 GLY A O 15
ATOM 27214 N N . SER A 1 100 ? 10.931 7.967 -3.065 1.00 0.00 81 SER A N 15
ATOM 27215 C CA . SER A 1 100 ? 11.975 7.651 -2.053 1.00 0.00 81 SER A CA 15
ATOM 27216 C C . SER A 1 100 ? 11.687 8.338 -0.715 1.00 0.00 81 SER A C 15
ATOM 27217 O O . SER A 1 100 ? 11.145 9.424 -0.658 1.00 0.00 81 SER A O 15
ATOM 27225 N N . PHE A 1 101 ? 12.070 7.704 0.357 1.00 0.00 82 PHE A N 15
ATOM 27226 C CA . PHE A 1 101 ? 11.857 8.284 1.714 1.00 0.00 82 PHE A CA 15
ATOM 27227 C C . PHE A 1 101 ? 12.640 7.446 2.725 1.00 0.00 82 PHE A C 15
ATOM 27228 O O . PHE A 1 101 ? 13.252 6.464 2.366 1.00 0.00 82 PHE A O 15
ATOM 27245 N N . GLY A 1 102 ? 12.644 7.804 3.976 1.00 0.00 83 GLY A N 15
ATOM 27246 C CA . GLY A 1 102 ? 13.412 6.981 4.950 1.00 0.00 83 GLY A CA 15
ATOM 27247 C C . GLY A 1 102 ? 13.094 7.408 6.381 1.00 0.00 83 GLY A C 15
ATOM 27248 O O . GLY A 1 102 ? 12.044 7.111 6.914 1.00 0.00 83 GLY A O 15
ATOM 27252 N N . ARG A 1 103 ? 14.006 8.093 7.008 1.00 0.00 84 ARG A N 15
ATOM 27253 C CA . ARG A 1 103 ? 13.777 8.533 8.412 1.00 0.00 84 ARG A CA 15
ATOM 27254 C C . ARG A 1 103 ? 12.581 9.482 8.484 1.00 0.00 84 ARG A C 15
ATOM 27255 O O . ARG A 1 103 ? 12.731 10.680 8.615 1.00 0.00 84 ARG A O 15
ATOM 27276 N N . GLY A 1 104 ? 11.392 8.952 8.402 1.00 0.00 85 GLY A N 15
ATOM 27277 C CA . GLY A 1 104 ? 10.184 9.819 8.467 1.00 0.00 85 GLY A CA 15
ATOM 27278 C C . GLY A 1 104 ? 9.173 9.365 7.415 1.00 0.00 85 GLY A C 15
ATOM 27279 O O . GLY A 1 104 ? 9.198 8.240 6.958 1.00 0.00 85 GLY A O 15
ATOM 27283 N N . GLN A 1 105 ? 8.284 10.236 7.027 1.00 0.00 86 GLN A N 15
ATOM 27284 C CA . GLN A 1 105 ? 7.267 9.863 6.001 1.00 0.00 86 GLN A CA 15
ATOM 27285 C C . GLN A 1 105 ? 6.513 8.611 6.411 1.00 0.00 86 GLN A C 15
ATOM 27286 O O . GLN A 1 105 ? 6.849 7.947 7.371 1.00 0.00 86 GLN A O 15
ATOM 27300 N N . MET A 1 106 ? 5.532 8.270 5.628 1.00 0.00 87 MET A N 15
ATOM 27301 C CA . MET A 1 106 ? 4.744 7.032 5.861 1.00 0.00 87 MET A CA 15
ATOM 27302 C C . MET A 1 106 ? 4.719 6.632 7.339 1.00 0.00 87 MET A C 15
ATOM 27303 O O . MET A 1 106 ? 4.805 5.468 7.675 1.00 0.00 87 MET A O 15
ATOM 27317 N N . GLN A 1 107 ? 4.601 7.581 8.223 1.00 0.00 88 GLN A N 15
ATOM 27318 C CA . GLN A 1 107 ? 4.572 7.240 9.673 1.00 0.00 88 GLN A CA 15
ATOM 27319 C C . GLN A 1 107 ? 5.648 6.191 9.990 1.00 0.00 88 GLN A C 15
ATOM 27320 O O . GLN A 1 107 ? 6.685 6.145 9.359 1.00 0.00 88 GLN A O 15
ATOM 27334 N N . LYS A 1 108 ? 5.419 5.363 10.973 1.00 0.00 89 LYS A N 15
ATOM 27335 C CA . LYS A 1 108 ? 6.436 4.336 11.344 1.00 0.00 89 LYS A CA 15
ATOM 27336 C C . LYS A 1 108 ? 6.124 2.928 10.782 1.00 0.00 89 LYS A C 15
ATOM 27337 O O . LYS A 1 108 ? 7.034 2.136 10.627 1.00 0.00 89 LYS A O 15
ATOM 27356 N N . PRO A 1 109 ? 4.870 2.624 10.514 1.00 0.00 90 PRO A N 15
ATOM 27357 C CA . PRO A 1 109 ? 4.535 1.267 10.008 1.00 0.00 90 PRO A CA 15
ATOM 27358 C C . PRO A 1 109 ? 5.016 1.063 8.566 1.00 0.00 90 PRO A C 15
ATOM 27359 O O . PRO A 1 109 ? 5.959 0.337 8.322 1.00 0.00 90 PRO A O 15
ATOM 27370 N N . PHE A 1 110 ? 4.373 1.675 7.608 1.00 0.00 91 PHE A N 15
ATOM 27371 C CA . PHE A 1 110 ? 4.799 1.483 6.188 1.00 0.00 91 PHE A CA 15
ATOM 27372 C C . PHE A 1 110 ? 6.323 1.489 6.066 1.00 0.00 91 PHE A C 15
ATOM 27373 O O . PHE A 1 110 ? 6.922 0.532 5.627 1.00 0.00 91 PHE A O 15
ATOM 27390 N N . GLU A 1 111 ? 6.952 2.575 6.411 1.00 0.00 92 GLU A N 15
ATOM 27391 C CA . GLU A 1 111 ? 8.437 2.650 6.274 1.00 0.00 92 GLU A CA 15
ATOM 27392 C C . GLU A 1 111 ? 9.085 1.345 6.730 1.00 0.00 92 GLU A C 15
ATOM 27393 O O . GLU A 1 111 ? 9.732 0.660 5.962 1.00 0.00 92 GLU A O 15
ATOM 27405 N N . GLU A 1 112 ? 8.912 0.989 7.967 1.00 0.00 93 GLU A N 15
ATOM 27406 C CA . GLU A 1 112 ? 9.516 -0.280 8.459 1.00 0.00 93 GLU A CA 15
ATOM 27407 C C . GLU A 1 112 ? 9.117 -1.435 7.534 1.00 0.00 93 GLU A C 15
ATOM 27408 O O . GLU A 1 112 ? 9.750 -2.471 7.508 1.00 0.00 93 GLU A O 15
ATOM 27420 N N . ALA A 1 113 ? 8.071 -1.259 6.771 1.00 0.00 94 ALA A N 15
ATOM 27421 C CA . ALA A 1 113 ? 7.624 -2.335 5.840 1.00 0.00 94 ALA A CA 15
ATOM 27422 C C . ALA A 1 113 ? 8.561 -2.426 4.640 1.00 0.00 94 ALA A C 15
ATOM 27423 O O . ALA A 1 113 ? 9.113 -3.467 4.343 1.00 0.00 94 ALA A O 15
ATOM 27430 N N . THR A 1 114 ? 8.738 -1.341 3.945 1.00 0.00 95 THR A N 15
ATOM 27431 C CA . THR A 1 114 ? 9.632 -1.360 2.756 1.00 0.00 95 THR A CA 15
ATOM 27432 C C . THR A 1 114 ? 11.075 -1.562 3.206 1.00 0.00 95 THR A C 15
ATOM 27433 O O . THR A 1 114 ? 11.918 -2.010 2.453 1.00 0.00 95 THR A O 15
ATOM 27444 N N . TYR A 1 115 ? 11.361 -1.248 4.436 1.00 0.00 96 TYR A N 15
ATOM 27445 C CA . TYR A 1 115 ? 12.744 -1.438 4.948 1.00 0.00 96 TYR A CA 15
ATOM 27446 C C . TYR A 1 115 ? 12.935 -2.902 5.346 1.00 0.00 96 TYR A C 15
ATOM 27447 O O . TYR A 1 115 ? 14.040 -3.399 5.441 1.00 0.00 96 TYR A O 15
ATOM 27465 N N . ALA A 1 116 ? 11.852 -3.586 5.592 1.00 0.00 97 ALA A N 15
ATOM 27466 C CA . ALA A 1 116 ? 11.935 -5.016 6.002 1.00 0.00 97 ALA A CA 15
ATOM 27467 C C . ALA A 1 116 ? 11.848 -5.950 4.788 1.00 0.00 97 ALA A C 15
ATOM 27468 O O . ALA A 1 116 ? 12.615 -6.884 4.660 1.00 0.00 97 ALA A O 15
ATOM 27475 N N . LEU A 1 117 ? 10.909 -5.725 3.906 1.00 0.00 98 LEU A N 15
ATOM 27476 C CA . LEU A 1 117 ? 10.773 -6.627 2.722 1.00 0.00 98 LEU A CA 15
ATOM 27477 C C . LEU A 1 117 ? 11.506 -6.058 1.507 1.00 0.00 98 LEU A C 15
ATOM 27478 O O . LEU A 1 117 ? 11.778 -4.877 1.425 1.00 0.00 98 LEU A O 15
ATOM 27494 N N . LYS A 1 118 ? 11.816 -6.898 0.557 1.00 0.00 99 LYS A N 15
ATOM 27495 C CA . LYS A 1 118 ? 12.518 -6.424 -0.668 1.00 0.00 99 LYS A CA 15
ATOM 27496 C C . LYS A 1 118 ? 11.666 -6.734 -1.902 1.00 0.00 99 LYS A C 15
ATOM 27497 O O . LYS A 1 118 ? 10.714 -7.486 -1.836 1.00 0.00 99 LYS A O 15
ATOM 27516 N N . VAL A 1 119 ? 11.994 -6.157 -3.023 1.00 0.00 100 VAL A N 15
ATOM 27517 C CA . VAL A 1 119 ? 11.193 -6.413 -4.256 1.00 0.00 100 VAL A CA 15
ATOM 27518 C C . VAL A 1 119 ? 11.121 -7.916 -4.557 1.00 0.00 100 VAL A C 15
ATOM 27519 O O . VAL A 1 119 ? 10.284 -8.366 -5.314 1.00 0.00 100 VAL A O 15
ATOM 27532 N N . GLY A 1 120 ? 11.997 -8.692 -3.983 1.00 0.00 101 GLY A N 15
ATOM 27533 C CA . GLY A 1 120 ? 11.980 -10.158 -4.252 1.00 0.00 101 GLY A CA 15
ATOM 27534 C C . GLY A 1 120 ? 10.817 -10.812 -3.505 1.00 0.00 101 GLY A C 15
ATOM 27535 O O . GLY A 1 120 ? 10.414 -11.915 -3.814 1.00 0.00 101 GLY A O 15
ATOM 27539 N N . ASP A 1 121 ? 10.276 -10.148 -2.522 1.00 0.00 102 ASP A N 15
ATOM 27540 C CA . ASP A 1 121 ? 9.144 -10.747 -1.760 1.00 0.00 102 ASP A CA 15
ATOM 27541 C C . ASP A 1 121 ? 7.852 -9.964 -2.008 1.00 0.00 102 ASP A C 15
ATOM 27542 O O . ASP A 1 121 ? 6.766 -10.477 -1.826 1.00 0.00 102 ASP A O 15
ATOM 27551 N N . ILE A 1 122 ? 7.963 -8.726 -2.410 1.00 0.00 103 ILE A N 15
ATOM 27552 C CA . ILE A 1 122 ? 6.742 -7.901 -2.656 1.00 0.00 103 ILE A CA 15
ATOM 27553 C C . ILE A 1 122 ? 5.906 -7.819 -1.377 1.00 0.00 103 ILE A C 15
ATOM 27554 O O . ILE A 1 122 ? 5.532 -8.821 -0.801 1.00 0.00 103 ILE A O 15
ATOM 27570 N N . SER A 1 123 ? 5.616 -6.630 -0.926 1.00 0.00 104 SER A N 15
ATOM 27571 C CA . SER A 1 123 ? 4.809 -6.477 0.321 1.00 0.00 104 SER A CA 15
ATOM 27572 C C . SER A 1 123 ? 3.672 -7.500 0.346 1.00 0.00 104 SER A C 15
ATOM 27573 O O . SER A 1 123 ? 2.737 -7.424 -0.426 1.00 0.00 104 SER A O 15
ATOM 27581 N N . ASP A 1 124 ? 3.750 -8.460 1.225 1.00 0.00 105 ASP A N 15
ATOM 27582 C CA . ASP A 1 124 ? 2.678 -9.492 1.299 1.00 0.00 105 ASP A CA 15
ATOM 27583 C C . ASP A 1 124 ? 1.370 -8.870 1.786 1.00 0.00 105 ASP A C 15
ATOM 27584 O O . ASP A 1 124 ? 0.353 -8.940 1.125 1.00 0.00 105 ASP A O 15
ATOM 27593 N N . ILE A 1 125 ? 1.386 -8.269 2.940 1.00 0.00 106 ILE A N 15
ATOM 27594 C CA . ILE A 1 125 ? 0.138 -7.651 3.472 1.00 0.00 106 ILE A CA 15
ATOM 27595 C C . ILE A 1 125 ? 0.460 -6.431 4.343 1.00 0.00 106 ILE A C 15
ATOM 27596 O O . ILE A 1 125 ? 0.923 -6.555 5.460 1.00 0.00 106 ILE A O 15
ATOM 27612 N N . VAL A 1 126 ? 0.207 -5.253 3.838 1.00 0.00 107 VAL A N 15
ATOM 27613 C CA . VAL A 1 126 ? 0.483 -4.018 4.630 1.00 0.00 107 VAL A CA 15
ATOM 27614 C C . VAL A 1 126 ? -0.806 -3.549 5.312 1.00 0.00 107 VAL A C 15
ATOM 27615 O O . VAL A 1 126 ? -1.896 -3.881 4.888 1.00 0.00 107 VAL A O 15
ATOM 27628 N N . ASP A 1 127 ? -0.698 -2.785 6.364 1.00 0.00 108 ASP A N 15
ATOM 27629 C CA . ASP A 1 127 ? -1.929 -2.309 7.062 1.00 0.00 108 ASP A CA 15
ATOM 27630 C C . ASP A 1 127 ? -1.647 -1.017 7.834 1.00 0.00 108 ASP A C 15
ATOM 27631 O O . ASP A 1 127 ? -0.833 -0.983 8.736 1.00 0.00 108 ASP A O 15
ATOM 27640 N N . THR A 1 128 ? -2.323 0.046 7.487 1.00 0.00 109 THR A N 15
ATOM 27641 C CA . THR A 1 128 ? -2.110 1.339 8.196 1.00 0.00 109 THR A CA 15
ATOM 27642 C C . THR A 1 128 ? -3.392 2.168 8.127 1.00 0.00 109 THR A C 15
ATOM 27643 O O . THR A 1 128 ? -4.450 1.658 7.813 1.00 0.00 109 THR A O 15
ATOM 27654 N N . ASP A 1 129 ? -3.313 3.441 8.398 1.00 0.00 110 ASP A N 15
ATOM 27655 C CA . ASP A 1 129 ? -4.539 4.282 8.322 1.00 0.00 110 ASP A CA 15
ATOM 27656 C C . ASP A 1 129 ? -5.294 3.947 7.034 1.00 0.00 110 ASP A C 15
ATOM 27657 O O . ASP A 1 129 ? -4.769 3.294 6.155 1.00 0.00 110 ASP A O 15
ATOM 27666 N N . SER A 1 130 ? -6.518 4.377 6.909 1.00 0.00 111 SER A N 15
ATOM 27667 C CA . SER A 1 130 ? -7.290 4.065 5.670 1.00 0.00 111 SER A CA 15
ATOM 27668 C C . SER A 1 130 ? -7.598 2.569 5.601 1.00 0.00 111 SER A C 15
ATOM 27669 O O . SER A 1 130 ? -8.741 2.162 5.536 1.00 0.00 111 SER A O 15
ATOM 27677 N N . GLY A 1 131 ? -6.586 1.746 5.610 1.00 0.00 112 GLY A N 15
ATOM 27678 C CA . GLY A 1 131 ? -6.823 0.278 5.540 1.00 0.00 112 GLY A CA 15
ATOM 27679 C C . GLY A 1 131 ? -5.504 -0.443 5.261 1.00 0.00 112 GLY A C 15
ATOM 27680 O O . GLY A 1 131 ? -4.496 -0.174 5.882 1.00 0.00 112 GLY A O 15
ATOM 27684 N N . VAL A 1 132 ? -5.501 -1.356 4.329 1.00 0.00 113 VAL A N 15
ATOM 27685 C CA . VAL A 1 132 ? -4.241 -2.088 4.016 1.00 0.00 113 VAL A CA 15
ATOM 27686 C C . VAL A 1 132 ? -3.724 -1.680 2.638 1.00 0.00 113 VAL A C 15
ATOM 27687 O O . VAL A 1 132 ? -4.475 -1.252 1.783 1.00 0.00 113 VAL A O 15
ATOM 27700 N N . HIS A 1 133 ? -2.443 -1.791 2.422 1.00 0.00 114 HIS A N 15
ATOM 27701 C CA . HIS A 1 133 ? -1.877 -1.391 1.105 1.00 0.00 114 HIS A CA 15
ATOM 27702 C C . HIS A 1 133 ? -0.890 -2.448 0.590 1.00 0.00 114 HIS A C 15
ATOM 27703 O O . HIS A 1 133 ? -0.552 -3.390 1.278 1.00 0.00 114 HIS A O 15
ATOM 27717 N N . ILE A 1 134 ? -0.409 -2.279 -0.612 1.00 0.00 115 ILE A N 15
ATOM 27718 C CA . ILE A 1 134 ? 0.582 -3.246 -1.176 1.00 0.00 115 ILE A CA 15
ATOM 27719 C C . ILE A 1 134 ? 1.733 -2.437 -1.781 1.00 0.00 115 ILE A C 15
ATOM 27720 O O . ILE A 1 134 ? 1.536 -1.646 -2.679 1.00 0.00 115 ILE A O 15
ATOM 27736 N N . ILE A 1 135 ? 2.920 -2.596 -1.272 1.00 0.00 116 ILE A N 15
ATOM 27737 C CA . ILE A 1 135 ? 4.057 -1.791 -1.799 1.00 0.00 116 ILE A CA 15
ATOM 27738 C C . ILE A 1 135 ? 4.987 -2.607 -2.693 1.00 0.00 116 ILE A C 15
ATOM 27739 O O . ILE A 1 135 ? 5.068 -3.816 -2.606 1.00 0.00 116 ILE A O 15
ATOM 27755 N N . LYS A 1 136 ? 5.709 -1.926 -3.540 1.00 0.00 117 LYS A N 15
ATOM 27756 C CA . LYS A 1 136 ? 6.672 -2.608 -4.444 1.00 0.00 117 LYS A CA 15
ATOM 27757 C C . LYS A 1 136 ? 8.045 -1.951 -4.283 1.00 0.00 117 LYS A C 15
ATOM 27758 O O . LYS A 1 136 ? 8.215 -1.057 -3.479 1.00 0.00 117 LYS A O 15
ATOM 27777 N N . ARG A 1 137 ? 9.025 -2.377 -5.029 1.00 0.00 118 ARG A N 15
ATOM 27778 C CA . ARG A 1 137 ? 10.374 -1.756 -4.888 1.00 0.00 118 ARG A CA 15
ATOM 27779 C C . ARG A 1 137 ? 11.111 -1.761 -6.237 1.00 0.00 118 ARG A C 15
ATOM 27780 O O . ARG A 1 137 ? 10.703 -1.102 -7.173 1.00 0.00 118 ARG A O 15
ATOM 27801 N N . THR A 1 138 ? 12.194 -2.487 -6.349 1.00 0.00 119 THR A N 15
ATOM 27802 C CA . THR A 1 138 ? 12.945 -2.510 -7.640 1.00 0.00 119 THR A CA 15
ATOM 27803 C C . THR A 1 138 ? 12.050 -3.035 -8.773 1.00 0.00 119 THR A C 15
ATOM 27804 O O . THR A 1 138 ? 10.936 -2.584 -8.952 1.00 0.00 119 THR A O 15
ATOM 27815 N N . ALA A 1 139 ? 12.525 -3.984 -9.540 1.00 0.00 120 ALA A N 15
ATOM 27816 C CA . ALA A 1 139 ? 11.699 -4.533 -10.658 1.00 0.00 120 ALA A CA 15
ATOM 27817 C C . ALA A 1 139 ? 11.564 -3.497 -11.777 1.00 0.00 120 ALA A C 15
ATOM 27818 O O . ALA A 1 139 ? 11.045 -2.426 -11.508 1.00 0.00 120 ALA A O 15
ATOM 27826 N N . HIS A 1 20 ? 28.116 13.350 0.138 1.00 0.00 1 HIS A N 16
ATOM 27827 C CA . HIS A 1 20 ? 27.485 12.546 -0.949 1.00 0.00 1 HIS A CA 16
ATOM 27828 C C . HIS A 1 20 ? 26.692 11.383 -0.352 1.00 0.00 1 HIS A C 16
ATOM 27829 O O . HIS A 1 20 ? 26.548 11.270 0.849 1.00 0.00 1 HIS A O 16
ATOM 27843 N N . MET A 1 21 ? 26.179 10.514 -1.180 1.00 0.00 2 MET A N 16
ATOM 27844 C CA . MET A 1 21 ? 25.400 9.357 -0.655 1.00 0.00 2 MET A CA 16
ATOM 27845 C C . MET A 1 21 ? 26.345 8.202 -0.312 1.00 0.00 2 MET A C 16
ATOM 27846 O O . MET A 1 21 ? 27.155 7.789 -1.117 1.00 0.00 2 MET A O 16
ATOM 27860 N N . ALA A 1 22 ? 26.250 7.680 0.881 1.00 0.00 3 ALA A N 16
ATOM 27861 C CA . ALA A 1 22 ? 27.144 6.553 1.277 1.00 0.00 3 ALA A CA 16
ATOM 27862 C C . ALA A 1 22 ? 26.487 5.719 2.379 1.00 0.00 3 ALA A C 16
ATOM 27863 O O . ALA A 1 22 ? 26.222 6.203 3.462 1.00 0.00 3 ALA A O 16
ATOM 27870 N N . SER A 1 23 ? 26.220 4.470 2.113 1.00 0.00 4 SER A N 16
ATOM 27871 C CA . SER A 1 23 ? 25.578 3.608 3.147 1.00 0.00 4 SER A CA 16
ATOM 27872 C C . SER A 1 23 ? 24.263 4.240 3.615 1.00 0.00 4 SER A C 16
ATOM 27873 O O . SER A 1 23 ? 23.202 3.929 3.110 1.00 0.00 4 SER A O 16
ATOM 27881 N N . ARG A 1 24 ? 24.326 5.126 4.573 1.00 0.00 5 ARG A N 16
ATOM 27882 C CA . ARG A 1 24 ? 23.081 5.780 5.070 1.00 0.00 5 ARG A CA 16
ATOM 27883 C C . ARG A 1 24 ? 21.957 4.751 5.200 1.00 0.00 5 ARG A C 16
ATOM 27884 O O . ARG A 1 24 ? 22.198 3.564 5.303 1.00 0.00 5 ARG A O 16
ATOM 27905 N N . ASP A 1 25 ? 20.731 5.195 5.197 1.00 0.00 6 ASP A N 16
ATOM 27906 C CA . ASP A 1 25 ? 19.596 4.241 5.319 1.00 0.00 6 ASP A CA 16
ATOM 27907 C C . ASP A 1 25 ? 18.456 4.647 4.375 1.00 0.00 6 ASP A C 16
ATOM 27908 O O . ASP A 1 25 ? 18.429 4.261 3.224 1.00 0.00 6 ASP A O 16
ATOM 27917 N N . GLN A 1 26 ? 17.519 5.424 4.854 1.00 0.00 7 GLN A N 16
ATOM 27918 C CA . GLN A 1 26 ? 16.380 5.853 3.988 1.00 0.00 7 GLN A CA 16
ATOM 27919 C C . GLN A 1 26 ? 15.711 4.634 3.347 1.00 0.00 7 GLN A C 16
ATOM 27920 O O . GLN A 1 26 ? 16.245 3.543 3.358 1.00 0.00 7 GLN A O 16
ATOM 27934 N N . VAL A 1 27 ? 14.541 4.804 2.794 1.00 0.00 8 VAL A N 16
ATOM 27935 C CA . VAL A 1 27 ? 13.853 3.638 2.165 1.00 0.00 8 VAL A CA 16
ATOM 27936 C C . VAL A 1 27 ? 12.881 4.092 1.068 1.00 0.00 8 VAL A C 16
ATOM 27937 O O . VAL A 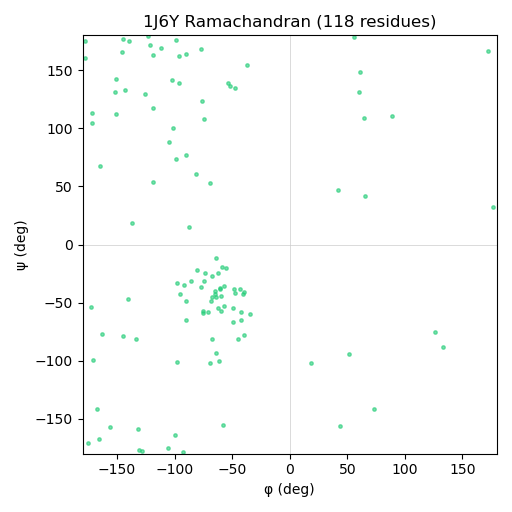1 27 ? 11.756 4.465 1.340 1.00 0.00 8 VAL A O 16
ATOM 27950 N N . LYS A 1 28 ? 13.293 4.034 -0.173 1.00 0.00 9 LYS A N 16
ATOM 27951 C CA . LYS A 1 28 ? 12.370 4.431 -1.278 1.00 0.00 9 LYS A CA 16
ATOM 27952 C C . LYS A 1 28 ? 11.334 3.324 -1.476 1.00 0.00 9 LYS A C 16
ATOM 27953 O O . LYS A 1 28 ? 11.507 2.221 -0.997 1.00 0.00 9 LYS A O 16
ATOM 27972 N N . ALA A 1 29 ? 10.266 3.586 -2.184 1.00 0.00 10 ALA A N 16
ATOM 27973 C CA . ALA A 1 29 ? 9.252 2.499 -2.395 1.00 0.00 10 ALA A CA 16
ATOM 27974 C C . ALA A 1 29 ? 7.956 3.027 -3.012 1.00 0.00 10 ALA A C 16
ATOM 27975 O O . ALA A 1 29 ? 7.686 4.212 -3.027 1.00 0.00 10 ALA A O 16
ATOM 27982 N N . SER A 1 30 ? 7.141 2.125 -3.494 1.00 0.00 11 SER A N 16
ATOM 27983 C CA . SER A 1 30 ? 5.831 2.508 -4.091 1.00 0.00 11 SER A CA 16
ATOM 27984 C C . SER A 1 30 ? 4.726 1.781 -3.327 1.00 0.00 11 SER A C 16
ATOM 27985 O O . SER A 1 30 ? 5.009 1.018 -2.425 1.00 0.00 11 SER A O 16
ATOM 27993 N N . HIS A 1 31 ? 3.475 1.981 -3.658 1.00 0.00 12 HIS A N 16
ATOM 27994 C CA . HIS A 1 31 ? 2.427 1.245 -2.885 1.00 0.00 12 HIS A CA 16
ATOM 27995 C C . HIS A 1 31 ? 1.005 1.493 -3.408 1.00 0.00 12 HIS A C 16
ATOM 27996 O O . HIS A 1 31 ? 0.765 2.324 -4.261 1.00 0.00 12 HIS A O 16
ATOM 28010 N N . ILE A 1 32 ? 0.063 0.770 -2.855 1.00 0.00 13 ILE A N 16
ATOM 28011 C CA . ILE A 1 32 ? -1.370 0.922 -3.243 1.00 0.00 13 ILE A CA 16
ATOM 28012 C C . ILE A 1 32 ? -2.242 0.667 -2.002 1.00 0.00 13 ILE A C 16
ATOM 28013 O O . ILE A 1 32 ? -1.745 0.287 -0.961 1.00 0.00 13 ILE A O 16
ATOM 28029 N N . LEU A 1 33 ? -3.529 0.867 -2.094 1.00 0.00 14 LEU A N 16
ATOM 28030 C CA . LEU A 1 33 ? -4.406 0.626 -0.908 1.00 0.00 14 LEU A CA 16
ATOM 28031 C C . LEU A 1 33 ? -5.735 0.011 -1.350 1.00 0.00 14 LEU A C 16
ATOM 28032 O O . LEU A 1 33 ? -6.418 0.538 -2.204 1.00 0.00 14 LEU A O 16
ATOM 28048 N N . ILE A 1 34 ? -6.117 -1.090 -0.762 1.00 0.00 15 ILE A N 16
ATOM 28049 C CA . ILE A 1 34 ? -7.412 -1.719 -1.142 1.00 0.00 15 ILE A CA 16
ATOM 28050 C C . ILE A 1 34 ? -8.546 -1.106 -0.309 1.00 0.00 15 ILE A C 16
ATOM 28051 O O . ILE A 1 34 ? -8.928 0.028 -0.520 1.00 0.00 15 ILE A O 16
ATOM 28067 N N . LYS A 1 35 ? -9.083 -1.832 0.638 1.00 0.00 16 LYS A N 16
ATOM 28068 C CA . LYS A 1 35 ? -10.183 -1.266 1.473 1.00 0.00 16 LYS A CA 16
ATOM 28069 C C . LYS A 1 35 ? -10.621 -2.281 2.532 1.00 0.00 16 LYS A C 16
ATOM 28070 O O . LYS A 1 35 ? -10.503 -3.475 2.345 1.00 0.00 16 LYS A O 16
ATOM 28089 N N . HIS A 1 36 ? -11.131 -1.816 3.640 1.00 0.00 17 HIS A N 16
ATOM 28090 C CA . HIS A 1 36 ? -11.580 -2.757 4.704 1.00 0.00 17 HIS A CA 16
ATOM 28091 C C . HIS A 1 36 ? -12.191 -1.984 5.876 1.00 0.00 17 HIS A C 16
ATOM 28092 O O . HIS A 1 36 ? -12.879 -1.000 5.691 1.00 0.00 17 HIS A O 16
ATOM 28106 N N . GLN A 1 37 ? -11.952 -2.425 7.081 1.00 0.00 18 GLN A N 16
ATOM 28107 C CA . GLN A 1 37 ? -12.528 -1.718 8.262 1.00 0.00 18 GLN A CA 16
ATOM 28108 C C . GLN A 1 37 ? -11.459 -0.870 8.958 1.00 0.00 18 GLN A C 16
ATOM 28109 O O . GLN A 1 37 ? -11.037 -1.168 10.058 1.00 0.00 18 GLN A O 16
ATOM 28123 N N . GLY A 1 38 ? -11.023 0.188 8.331 1.00 0.00 19 GLY A N 16
ATOM 28124 C CA . GLY A 1 38 ? -9.989 1.055 8.965 1.00 0.00 19 GLY A CA 16
ATOM 28125 C C . GLY A 1 38 ? -10.623 2.385 9.372 1.00 0.00 19 GLY A C 16
ATOM 28126 O O . GLY A 1 38 ? -11.644 2.420 10.030 1.00 0.00 19 GLY A O 16
ATOM 28130 N N . SER A 1 39 ? -10.031 3.481 8.985 1.00 0.00 20 SER A N 16
ATOM 28131 C CA . SER A 1 39 ? -10.607 4.808 9.352 1.00 0.00 20 SER A CA 16
ATOM 28132 C C . SER A 1 39 ? -10.858 5.641 8.092 1.00 0.00 20 SER A C 16
ATOM 28133 O O . SER A 1 39 ? -10.731 5.161 6.984 1.00 0.00 20 SER A O 16
ATOM 28141 N N . ARG A 1 40 ? -11.210 6.888 8.255 1.00 0.00 21 ARG A N 16
ATOM 28142 C CA . ARG A 1 40 ? -11.464 7.751 7.067 1.00 0.00 21 ARG A CA 16
ATOM 28143 C C . ARG A 1 40 ? -12.668 7.228 6.278 1.00 0.00 21 ARG A C 16
ATOM 28144 O O . ARG A 1 40 ? -13.371 6.338 6.715 1.00 0.00 21 ARG A O 16
ATOM 28165 N N . ARG A 1 41 ? -12.910 7.773 5.118 1.00 0.00 22 ARG A N 16
ATOM 28166 C CA . ARG A 1 41 ? -14.067 7.307 4.300 1.00 0.00 22 ARG A CA 16
ATOM 28167 C C . ARG A 1 41 ? -13.604 6.973 2.881 1.00 0.00 22 ARG A C 16
ATOM 28168 O O . ARG A 1 41 ? -12.887 7.730 2.256 1.00 0.00 22 ARG A O 16
ATOM 28189 N N . LYS A 1 42 ? -14.004 5.844 2.367 1.00 0.00 23 LYS A N 16
ATOM 28190 C CA . LYS A 1 42 ? -13.584 5.462 0.989 1.00 0.00 23 LYS A CA 16
ATOM 28191 C C . LYS A 1 42 ? -14.684 5.814 -0.015 1.00 0.00 23 LYS A C 16
ATOM 28192 O O . LYS A 1 42 ? -15.710 6.360 0.340 1.00 0.00 23 LYS A O 16
ATOM 28211 N N . ALA A 1 43 ? -14.481 5.503 -1.265 1.00 0.00 24 ALA A N 16
ATOM 28212 C CA . ALA A 1 43 ? -15.517 5.818 -2.290 1.00 0.00 24 ALA A CA 16
ATOM 28213 C C . ALA A 1 43 ? -15.874 7.305 -2.245 1.00 0.00 24 ALA A C 16
ATOM 28214 O O . ALA A 1 43 ? -16.960 7.703 -2.612 1.00 0.00 24 ALA A O 16
ATOM 28221 N N . SER A 1 44 ? -14.966 8.131 -1.799 1.00 0.00 25 SER A N 16
ATOM 28222 C CA . SER A 1 44 ? -15.257 9.592 -1.734 1.00 0.00 25 SER A CA 16
ATOM 28223 C C . SER A 1 44 ? -15.555 10.134 -3.134 1.00 0.00 25 SER A C 16
ATOM 28224 O O . SER A 1 44 ? -16.215 9.495 -3.929 1.00 0.00 25 SER A O 16
ATOM 28232 N N . TRP A 1 45 ? -15.075 11.307 -3.443 1.00 0.00 26 TRP A N 16
ATOM 28233 C CA . TRP A 1 45 ? -15.333 11.883 -4.792 1.00 0.00 26 TRP A CA 16
ATOM 28234 C C . TRP A 1 45 ? -16.837 12.071 -5.007 1.00 0.00 26 TRP A C 16
ATOM 28235 O O . TRP A 1 45 ? -17.421 11.501 -5.907 1.00 0.00 26 TRP A O 16
ATOM 28256 N N . LYS A 1 46 ? -17.470 12.866 -4.186 1.00 0.00 27 LYS A N 16
ATOM 28257 C CA . LYS A 1 46 ? -18.936 13.086 -4.347 1.00 0.00 27 LYS A CA 16
ATOM 28258 C C . LYS A 1 46 ? -19.659 11.742 -4.463 1.00 0.00 27 LYS A C 16
ATOM 28259 O O . LYS A 1 46 ? -20.166 11.386 -5.509 1.00 0.00 27 LYS A O 16
ATOM 28278 N N . ASP A 1 47 ? -19.705 10.992 -3.395 1.00 0.00 28 ASP A N 16
ATOM 28279 C CA . ASP A 1 47 ? -20.390 9.667 -3.438 1.00 0.00 28 ASP A CA 16
ATOM 28280 C C . ASP A 1 47 ? -21.267 9.483 -2.196 1.00 0.00 28 ASP A C 16
ATOM 28281 O O . ASP A 1 47 ? -20.965 10.002 -1.139 1.00 0.00 28 ASP A O 16
ATOM 28290 N N . PRO A 1 48 ? -22.328 8.745 -2.369 1.00 0.00 29 PRO A N 16
ATOM 28291 C CA . PRO A 1 48 ? -23.267 8.481 -1.251 1.00 0.00 29 PRO A CA 16
ATOM 28292 C C . PRO A 1 48 ? -22.665 7.468 -0.272 1.00 0.00 29 PRO A C 16
ATOM 28293 O O . PRO A 1 48 ? -21.546 7.023 -0.432 1.00 0.00 29 PRO A O 16
ATOM 28304 N N . GLU A 1 49 ? -23.403 7.098 0.739 1.00 0.00 30 GLU A N 16
ATOM 28305 C CA . GLU A 1 49 ? -22.880 6.111 1.728 1.00 0.00 30 GLU A CA 16
ATOM 28306 C C . GLU A 1 49 ? -24.033 5.277 2.295 1.00 0.00 30 GLU A C 16
ATOM 28307 O O . GLU A 1 49 ? -25.160 5.726 2.363 1.00 0.00 30 GLU A O 16
ATOM 28319 N N . GLY A 1 50 ? -23.764 4.064 2.699 1.00 0.00 31 GLY A N 16
ATOM 28320 C CA . GLY A 1 50 ? -24.850 3.206 3.254 1.00 0.00 31 GLY A CA 16
ATOM 28321 C C . GLY A 1 50 ? -24.650 3.026 4.760 1.00 0.00 31 GLY A C 16
ATOM 28322 O O . GLY A 1 50 ? -25.522 2.549 5.460 1.00 0.00 31 GLY A O 16
ATOM 28326 N N . LYS A 1 51 ? -23.511 3.404 5.267 1.00 0.00 32 LYS A N 16
ATOM 28327 C CA . LYS A 1 51 ? -23.260 3.254 6.729 1.00 0.00 32 LYS A CA 16
ATOM 28328 C C . LYS A 1 51 ? -23.532 1.811 7.170 1.00 0.00 32 LYS A C 16
ATOM 28329 O O . LYS A 1 51 ? -23.158 0.869 6.500 1.00 0.00 32 LYS A O 16
ATOM 28348 N N . ILE A 1 52 ? -24.174 1.628 8.295 1.00 0.00 33 ILE A N 16
ATOM 28349 C CA . ILE A 1 52 ? -24.457 0.243 8.772 1.00 0.00 33 ILE A CA 16
ATOM 28350 C C . ILE A 1 52 ? -23.158 -0.568 8.794 1.00 0.00 33 ILE A C 16
ATOM 28351 O O . ILE A 1 52 ? -22.431 -0.565 9.766 1.00 0.00 33 ILE A O 16
ATOM 28367 N N . ILE A 1 53 ? -22.854 -1.252 7.726 1.00 0.00 34 ILE A N 16
ATOM 28368 C CA . ILE A 1 53 ? -21.595 -2.048 7.685 1.00 0.00 34 ILE A CA 16
ATOM 28369 C C . ILE A 1 53 ? -20.709 -1.548 6.540 1.00 0.00 34 ILE A C 16
ATOM 28370 O O . ILE A 1 53 ? -20.998 -0.547 5.916 1.00 0.00 34 ILE A O 16
ATOM 28386 N N . LEU A 1 54 ? -19.635 -2.231 6.257 1.00 0.00 35 LEU A N 16
ATOM 28387 C CA . LEU A 1 54 ? -18.743 -1.780 5.149 1.00 0.00 35 LEU A CA 16
ATOM 28388 C C . LEU A 1 54 ? -18.602 -2.882 4.097 1.00 0.00 35 LEU A C 16
ATOM 28389 O O . LEU A 1 54 ? -19.275 -2.877 3.085 1.00 0.00 35 LEU A O 16
ATOM 28405 N N . THR A 1 55 ? -17.729 -3.827 4.324 1.00 0.00 36 THR A N 16
ATOM 28406 C CA . THR A 1 55 ? -17.544 -4.928 3.331 1.00 0.00 36 THR A CA 16
ATOM 28407 C C . THR A 1 55 ? -16.299 -5.752 3.680 1.00 0.00 36 THR A C 16
ATOM 28408 O O . THR A 1 55 ? -16.357 -6.672 4.470 1.00 0.00 36 THR A O 16
ATOM 28419 N N . THR A 1 56 ? -15.175 -5.433 3.099 1.00 0.00 37 THR A N 16
ATOM 28420 C CA . THR A 1 56 ? -13.935 -6.203 3.402 1.00 0.00 37 THR A CA 16
ATOM 28421 C C . THR A 1 56 ? -13.526 -6.002 4.864 1.00 0.00 37 THR A C 16
ATOM 28422 O O . THR A 1 56 ? -13.446 -4.892 5.350 1.00 0.00 37 THR A O 16
ATOM 28433 N N . THR A 1 57 ? -13.258 -7.071 5.561 1.00 0.00 38 THR A N 16
ATOM 28434 C CA . THR A 1 57 ? -12.842 -6.952 6.988 1.00 0.00 38 THR A CA 16
ATOM 28435 C C . THR A 1 57 ? -11.351 -7.273 7.115 1.00 0.00 38 THR A C 16
ATOM 28436 O O . THR A 1 57 ? -10.700 -7.610 6.146 1.00 0.00 38 THR A O 16
ATOM 28447 N N . ARG A 1 58 ? -10.802 -7.175 8.296 1.00 0.00 39 ARG A N 16
ATOM 28448 C CA . ARG A 1 58 ? -9.353 -7.481 8.463 1.00 0.00 39 ARG A CA 16
ATOM 28449 C C . ARG A 1 58 ? -9.000 -8.751 7.689 1.00 0.00 39 ARG A C 16
ATOM 28450 O O . ARG A 1 58 ? -8.210 -8.731 6.767 1.00 0.00 39 ARG A O 16
ATOM 28471 N N . GLU A 1 59 ? -9.591 -9.854 8.051 1.00 0.00 40 GLU A N 16
ATOM 28472 C CA . GLU A 1 59 ? -9.302 -11.125 7.328 1.00 0.00 40 GLU A CA 16
ATOM 28473 C C . GLU A 1 59 ? -9.528 -10.924 5.830 1.00 0.00 40 GLU A C 16
ATOM 28474 O O . GLU A 1 59 ? -8.611 -10.990 5.036 1.00 0.00 40 GLU A O 16
ATOM 28486 N N . ALA A 1 60 ? -10.747 -10.669 5.442 1.00 0.00 41 ALA A N 16
ATOM 28487 C CA . ALA A 1 60 ? -11.040 -10.452 3.998 1.00 0.00 41 ALA A CA 16
ATOM 28488 C C . ALA A 1 60 ? -9.966 -9.558 3.378 1.00 0.00 41 ALA A C 16
ATOM 28489 O O . ALA A 1 60 ? -9.379 -9.885 2.365 1.00 0.00 41 ALA A O 16
ATOM 28496 N N . ALA A 1 61 ? -9.699 -8.437 3.984 1.00 0.00 42 ALA A N 16
ATOM 28497 C CA . ALA A 1 61 ? -8.654 -7.523 3.438 1.00 0.00 42 ALA A CA 16
ATOM 28498 C C . ALA A 1 61 ? -7.393 -8.318 3.105 1.00 0.00 42 ALA A C 16
ATOM 28499 O O . ALA A 1 61 ? -7.039 -8.490 1.955 1.00 0.00 42 ALA A O 16
ATOM 28506 N N . VAL A 1 62 ? -6.716 -8.812 4.104 1.00 0.00 43 VAL A N 16
ATOM 28507 C CA . VAL A 1 62 ? -5.482 -9.605 3.843 1.00 0.00 43 VAL A CA 16
ATOM 28508 C C . VAL A 1 62 ? -5.750 -10.609 2.722 1.00 0.00 43 VAL A C 16
ATOM 28509 O O . VAL A 1 62 ? -4.889 -10.904 1.919 1.00 0.00 43 VAL A O 16
ATOM 28522 N N . GLU A 1 63 ? -6.947 -11.124 2.655 1.00 0.00 44 GLU A N 16
ATOM 28523 C CA . GLU A 1 63 ? -7.278 -12.097 1.576 1.00 0.00 44 GLU A CA 16
ATOM 28524 C C . GLU A 1 63 ? -7.220 -11.388 0.224 1.00 0.00 44 GLU A C 16
ATOM 28525 O O . GLU A 1 63 ? -6.535 -11.813 -0.685 1.00 0.00 44 GLU A O 16
ATOM 28537 N N . GLN A 1 64 ? -7.924 -10.299 0.096 1.00 0.00 45 GLN A N 16
ATOM 28538 C CA . GLN A 1 64 ? -7.901 -9.543 -1.188 1.00 0.00 45 GLN A CA 16
ATOM 28539 C C . GLN A 1 64 ? -6.466 -9.112 -1.491 1.00 0.00 45 GLN A C 16
ATOM 28540 O O . GLN A 1 64 ? -6.069 -8.981 -2.633 1.00 0.00 45 GLN A O 16
ATOM 28554 N N . LEU A 1 65 ? -5.682 -8.902 -0.470 1.00 0.00 46 LEU A N 16
ATOM 28555 C CA . LEU A 1 65 ? -4.268 -8.490 -0.683 1.00 0.00 46 LEU A CA 16
ATOM 28556 C C . LEU A 1 65 ? -3.402 -9.727 -0.936 1.00 0.00 46 LEU A C 16
ATOM 28557 O O . LEU A 1 65 ? -2.496 -9.710 -1.744 1.00 0.00 46 LEU A O 16
ATOM 28573 N N . LYS A 1 66 ? -3.682 -10.803 -0.256 1.00 0.00 47 LYS A N 16
ATOM 28574 C CA . LYS A 1 66 ? -2.881 -12.043 -0.467 1.00 0.00 47 LYS A CA 16
ATOM 28575 C C . LYS A 1 66 ? -2.842 -12.377 -1.958 1.00 0.00 47 LYS A C 16
ATOM 28576 O O . LYS A 1 66 ? -1.889 -12.941 -2.457 1.00 0.00 47 LYS A O 16
ATOM 28595 N N . SER A 1 67 ? -3.875 -12.023 -2.671 1.00 0.00 48 SER A N 16
ATOM 28596 C CA . SER A 1 67 ? -3.907 -12.306 -4.133 1.00 0.00 48 SER A CA 16
ATOM 28597 C C . SER A 1 67 ? -3.204 -11.180 -4.893 1.00 0.00 48 SER A C 16
ATOM 28598 O O . SER A 1 67 ? -2.503 -11.413 -5.859 1.00 0.00 48 SER A O 16
ATOM 28606 N N . ILE A 1 68 ? -3.375 -9.961 -4.458 1.00 0.00 49 ILE A N 16
ATOM 28607 C CA . ILE A 1 68 ? -2.704 -8.827 -5.155 1.00 0.00 49 ILE A CA 16
ATOM 28608 C C . ILE A 1 68 ? -1.189 -9.029 -5.101 1.00 0.00 49 ILE A C 16
ATOM 28609 O O . ILE A 1 68 ? -0.505 -8.962 -6.103 1.00 0.00 49 ILE A O 16
ATOM 28625 N N . ARG A 1 69 ? -0.667 -9.306 -3.940 1.00 0.00 50 ARG A N 16
ATOM 28626 C CA . ARG A 1 69 ? 0.796 -9.547 -3.827 1.00 0.00 50 ARG A CA 16
ATOM 28627 C C . ARG A 1 69 ? 1.146 -10.766 -4.678 1.00 0.00 50 ARG A C 16
ATOM 28628 O O . ARG A 1 69 ? 2.159 -10.811 -5.347 1.00 0.00 50 ARG A O 16
ATOM 28649 N N . GLU A 1 70 ? 0.282 -11.744 -4.670 1.00 0.00 51 GLU A N 16
ATOM 28650 C CA . GLU A 1 70 ? 0.507 -12.967 -5.489 1.00 0.00 51 GLU A CA 16
ATOM 28651 C C . GLU A 1 70 ? 0.508 -12.581 -6.962 1.00 0.00 51 GLU A C 16
ATOM 28652 O O . GLU A 1 70 ? 1.456 -12.805 -7.687 1.00 0.00 51 GLU A O 16
ATOM 28664 N N . ASP A 1 71 ? -0.552 -11.986 -7.405 1.00 0.00 52 ASP A N 16
ATOM 28665 C CA . ASP A 1 71 ? -0.609 -11.562 -8.828 1.00 0.00 52 ASP A CA 16
ATOM 28666 C C . ASP A 1 71 ? 0.612 -10.695 -9.122 1.00 0.00 52 ASP A C 16
ATOM 28667 O O . ASP A 1 71 ? 1.325 -10.910 -10.082 1.00 0.00 52 ASP A O 16
ATOM 28676 N N . ILE A 1 72 ? 0.880 -9.735 -8.278 1.00 0.00 53 ILE A N 16
ATOM 28677 C CA . ILE A 1 72 ? 2.078 -8.883 -8.489 1.00 0.00 53 ILE A CA 16
ATOM 28678 C C . ILE A 1 72 ? 3.316 -9.767 -8.387 1.00 0.00 53 ILE A C 16
ATOM 28679 O O . ILE A 1 72 ? 4.348 -9.493 -8.967 1.00 0.00 53 ILE A O 16
ATOM 28695 N N . VAL A 1 73 ? 3.206 -10.843 -7.658 1.00 0.00 54 VAL A N 16
ATOM 28696 C CA . VAL A 1 73 ? 4.355 -11.773 -7.520 1.00 0.00 54 VAL A CA 16
ATOM 28697 C C . VAL A 1 73 ? 4.582 -12.487 -8.857 1.00 0.00 54 VAL A C 16
ATOM 28698 O O . VAL A 1 73 ? 5.629 -12.372 -9.462 1.00 0.00 54 VAL A O 16
ATOM 28711 N N . SER A 1 74 ? 3.604 -13.211 -9.326 1.00 0.00 55 SER A N 16
ATOM 28712 C CA . SER A 1 74 ? 3.763 -13.918 -10.630 1.00 0.00 55 SER A CA 16
ATOM 28713 C C . SER A 1 74 ? 3.134 -13.100 -11.760 1.00 0.00 55 SER A C 16
ATOM 28714 O O . SER A 1 74 ? 2.085 -12.509 -11.602 1.00 0.00 55 SER A O 16
ATOM 28722 N N . GLY A 1 75 ? 3.764 -13.064 -12.901 1.00 0.00 56 GLY A N 16
ATOM 28723 C CA . GLY A 1 75 ? 3.204 -12.295 -14.038 1.00 0.00 56 GLY A CA 16
ATOM 28724 C C . GLY A 1 75 ? 3.596 -10.832 -13.893 1.00 0.00 56 GLY A C 16
ATOM 28725 O O . GLY A 1 75 ? 3.090 -10.127 -13.043 1.00 0.00 56 GLY A O 16
ATOM 28729 N N . LYS A 1 76 ? 4.488 -10.362 -14.716 1.00 0.00 57 LYS A N 16
ATOM 28730 C CA . LYS A 1 76 ? 4.904 -8.936 -14.628 1.00 0.00 57 LYS A CA 16
ATOM 28731 C C . LYS A 1 76 ? 3.742 -8.036 -15.055 1.00 0.00 57 LYS A C 16
ATOM 28732 O O . LYS A 1 76 ? 3.869 -7.214 -15.940 1.00 0.00 57 LYS A O 16
ATOM 28751 N N . ALA A 1 77 ? 2.606 -8.198 -14.434 1.00 0.00 58 ALA A N 16
ATOM 28752 C CA . ALA A 1 77 ? 1.424 -7.372 -14.798 1.00 0.00 58 ALA A CA 16
ATOM 28753 C C . ALA A 1 77 ? 1.719 -5.881 -14.601 1.00 0.00 58 ALA A C 16
ATOM 28754 O O . ALA A 1 77 ? 2.859 -5.461 -14.567 1.00 0.00 58 ALA A O 16
ATOM 28761 N N . ASN A 1 78 ? 0.695 -5.079 -14.480 1.00 0.00 59 ASN A N 16
ATOM 28762 C CA . ASN A 1 78 ? 0.904 -3.616 -14.293 1.00 0.00 59 ASN A CA 16
ATOM 28763 C C . ASN A 1 78 ? 0.889 -3.259 -12.804 1.00 0.00 59 ASN A C 16
ATOM 28764 O O . ASN A 1 78 ? 1.119 -4.096 -11.954 1.00 0.00 59 ASN A O 16
ATOM 28775 N N . PHE A 1 79 ? 0.615 -2.022 -12.485 1.00 0.00 60 PHE A N 16
ATOM 28776 C CA . PHE A 1 79 ? 0.579 -1.606 -11.052 1.00 0.00 60 PHE A CA 16
ATOM 28777 C C . PHE A 1 79 ? 0.227 -0.119 -10.935 1.00 0.00 60 PHE A C 16
ATOM 28778 O O . PHE A 1 79 ? -0.374 0.312 -9.972 1.00 0.00 60 PHE A O 16
ATOM 28795 N N . GLU A 1 80 ? 0.604 0.669 -11.905 1.00 0.00 61 GLU A N 16
ATOM 28796 C CA . GLU A 1 80 ? 0.298 2.129 -11.844 1.00 0.00 61 GLU A CA 16
ATOM 28797 C C . GLU A 1 80 ? -1.211 2.365 -11.901 1.00 0.00 61 GLU A C 16
ATOM 28798 O O . GLU A 1 80 ? -1.851 2.572 -10.889 1.00 0.00 61 GLU A O 16
ATOM 28810 N N . GLU A 1 81 ? -1.785 2.336 -13.077 1.00 0.00 62 GLU A N 16
ATOM 28811 C CA . GLU A 1 81 ? -3.256 2.558 -13.192 1.00 0.00 62 GLU A CA 16
ATOM 28812 C C . GLU A 1 81 ? -3.970 1.810 -12.069 1.00 0.00 62 GLU A C 16
ATOM 28813 O O . GLU A 1 81 ? -4.828 2.349 -11.396 1.00 0.00 62 GLU A O 16
ATOM 28825 N N . VAL A 1 82 ? -3.604 0.581 -11.838 1.00 0.00 63 VAL A N 16
ATOM 28826 C CA . VAL A 1 82 ? -4.244 -0.179 -10.734 1.00 0.00 63 VAL A CA 16
ATOM 28827 C C . VAL A 1 82 ? -4.195 0.668 -9.463 1.00 0.00 63 VAL A C 16
ATOM 28828 O O . VAL A 1 82 ? -5.179 0.838 -8.773 1.00 0.00 63 VAL A O 16
ATOM 28841 N N . ALA A 1 83 ? -3.048 1.201 -9.159 1.00 0.00 64 ALA A N 16
ATOM 28842 C CA . ALA A 1 83 ? -2.910 2.041 -7.938 1.00 0.00 64 ALA A CA 16
ATOM 28843 C C . ALA A 1 83 ? -3.781 3.295 -8.042 1.00 0.00 64 ALA A C 16
ATOM 28844 O O . ALA A 1 83 ? -4.640 3.533 -7.218 1.00 0.00 64 ALA A O 16
ATOM 28851 N N . THR A 1 84 ? -3.559 4.102 -9.040 1.00 0.00 65 THR A N 16
ATOM 28852 C CA . THR A 1 84 ? -4.363 5.350 -9.185 1.00 0.00 65 THR A CA 16
ATOM 28853 C C . THR A 1 84 ? -5.840 5.100 -8.862 1.00 0.00 65 THR A C 16
ATOM 28854 O O . THR A 1 84 ? -6.557 5.996 -8.463 1.00 0.00 65 THR A O 16
ATOM 28865 N N . ARG A 1 85 ? -6.307 3.897 -9.037 1.00 0.00 66 ARG A N 16
ATOM 28866 C CA . ARG A 1 85 ? -7.740 3.612 -8.740 1.00 0.00 66 ARG A CA 16
ATOM 28867 C C . ARG A 1 85 ? -7.887 3.046 -7.327 1.00 0.00 66 ARG A C 16
ATOM 28868 O O . ARG A 1 85 ? -8.455 3.668 -6.451 1.00 0.00 66 ARG A O 16
ATOM 28889 N N . VAL A 1 86 ? -7.379 1.870 -7.105 1.00 0.00 67 VAL A N 16
ATOM 28890 C CA . VAL A 1 86 ? -7.482 1.250 -5.752 1.00 0.00 67 VAL A CA 16
ATOM 28891 C C . VAL A 1 86 ? -6.337 1.742 -4.861 1.00 0.00 67 VAL A C 16
ATOM 28892 O O . VAL A 1 86 ? -5.569 0.963 -4.335 1.00 0.00 67 VAL A O 16
ATOM 28905 N N . SER A 1 87 ? -6.212 3.032 -4.692 1.00 0.00 68 SER A N 16
ATOM 28906 C CA . SER A 1 87 ? -5.109 3.567 -3.841 1.00 0.00 68 SER A CA 16
ATOM 28907 C C . SER A 1 87 ? -5.658 4.461 -2.725 1.00 0.00 68 SER A C 16
ATOM 28908 O O . SER A 1 87 ? -6.844 4.706 -2.633 1.00 0.00 68 SER A O 16
ATOM 28916 N N . ASP A 1 88 ? -4.791 4.943 -1.874 1.00 0.00 69 ASP A N 16
ATOM 28917 C CA . ASP A 1 88 ? -5.238 5.818 -0.751 1.00 0.00 69 ASP A CA 16
ATOM 28918 C C . ASP A 1 88 ? -5.747 7.162 -1.277 1.00 0.00 69 ASP A C 16
ATOM 28919 O O . ASP A 1 88 ? -5.047 8.153 -1.249 1.00 0.00 69 ASP A O 16
ATOM 28928 N N . CYS A 1 89 ? -6.967 7.196 -1.746 1.00 0.00 70 CYS A N 16
ATOM 28929 C CA . CYS A 1 89 ? -7.549 8.468 -2.274 1.00 0.00 70 CYS A CA 16
ATOM 28930 C C . CYS A 1 89 ? -6.486 9.286 -3.016 1.00 0.00 70 CYS A C 16
ATOM 28931 O O . CYS A 1 89 ? -6.259 9.103 -4.200 1.00 0.00 70 CYS A O 16
ATOM 28939 N N . SER A 1 90 ? -5.821 10.179 -2.331 1.00 0.00 71 SER A N 16
ATOM 28940 C CA . SER A 1 90 ? -4.768 10.983 -3.002 1.00 0.00 71 SER A CA 16
ATOM 28941 C C . SER A 1 90 ? -3.912 10.049 -3.839 1.00 0.00 71 SER A C 16
ATOM 28942 O O . SER A 1 90 ? -3.651 10.287 -5.002 1.00 0.00 71 SER A O 16
ATOM 28950 N N . SER A 1 91 ? -3.499 8.967 -3.253 1.00 0.00 72 SER A N 16
ATOM 28951 C CA . SER A 1 91 ? -2.685 7.983 -4.009 1.00 0.00 72 SER A CA 16
ATOM 28952 C C . SER A 1 91 ? -3.433 7.616 -5.291 1.00 0.00 72 SER A C 16
ATOM 28953 O O . SER A 1 91 ? -2.838 7.431 -6.330 1.00 0.00 72 SER A O 16
ATOM 28961 N N . ALA A 1 92 ? -4.739 7.556 -5.250 1.00 0.00 73 ALA A N 16
ATOM 28962 C CA . ALA A 1 92 ? -5.478 7.255 -6.507 1.00 0.00 73 ALA A CA 16
ATOM 28963 C C . ALA A 1 92 ? -4.951 8.213 -7.570 1.00 0.00 73 ALA A C 16
ATOM 28964 O O . ALA A 1 92 ? -4.882 7.907 -8.743 1.00 0.00 73 ALA A O 16
ATOM 28971 N N . LYS A 1 93 ? -4.534 9.369 -7.136 1.00 0.00 74 LYS A N 16
ATOM 28972 C CA . LYS A 1 93 ? -3.944 10.360 -8.078 1.00 0.00 74 LYS A CA 16
ATOM 28973 C C . LYS A 1 93 ? -2.454 10.030 -8.215 1.00 0.00 74 LYS A C 16
ATOM 28974 O O . LYS A 1 93 ? -1.844 10.217 -9.248 1.00 0.00 74 LYS A O 16
ATOM 28993 N N . ARG A 1 94 ? -1.885 9.516 -7.155 1.00 0.00 75 ARG A N 16
ATOM 28994 C CA . ARG A 1 94 ? -0.447 9.126 -7.155 1.00 0.00 75 ARG A CA 16
ATOM 28995 C C . ARG A 1 94 ? -0.327 7.631 -6.826 1.00 0.00 75 ARG A C 16
ATOM 28996 O O . ARG A 1 94 ? 0.266 7.249 -5.837 1.00 0.00 75 ARG A O 16
ATOM 29017 N N . GLY A 1 95 ? -0.910 6.787 -7.635 1.00 0.00 76 GLY A N 16
ATOM 29018 C CA . GLY A 1 95 ? -0.861 5.321 -7.359 1.00 0.00 76 GLY A CA 16
ATOM 29019 C C . GLY A 1 95 ? 0.523 4.773 -7.687 1.00 0.00 76 GLY A C 16
ATOM 29020 O O . GLY A 1 95 ? 0.830 3.630 -7.410 1.00 0.00 76 GLY A O 16
ATOM 29024 N N . GLY A 1 96 ? 1.362 5.573 -8.273 1.00 0.00 77 GLY A N 16
ATOM 29025 C CA . GLY A 1 96 ? 2.725 5.089 -8.615 1.00 0.00 77 GLY A CA 16
ATOM 29026 C C . GLY A 1 96 ? 3.466 4.709 -7.331 1.00 0.00 77 GLY A C 16
ATOM 29027 O O . GLY A 1 96 ? 3.306 3.622 -6.797 1.00 0.00 77 GLY A O 16
ATOM 29031 N N . ASP A 1 97 ? 4.282 5.590 -6.827 1.00 0.00 78 ASP A N 16
ATOM 29032 C CA . ASP A 1 97 ? 5.030 5.259 -5.586 1.00 0.00 78 ASP A CA 16
ATOM 29033 C C . ASP A 1 97 ? 5.251 6.499 -4.720 1.00 0.00 78 ASP A C 16
ATOM 29034 O O . ASP A 1 97 ? 4.715 7.560 -4.972 1.00 0.00 78 ASP A O 16
ATOM 29043 N N . LEU A 1 98 ? 6.056 6.362 -3.702 1.00 0.00 79 LEU A N 16
ATOM 29044 C CA . LEU A 1 98 ? 6.348 7.512 -2.804 1.00 0.00 79 LEU A CA 16
ATOM 29045 C C . LEU A 1 98 ? 7.625 8.196 -3.281 1.00 0.00 79 LEU A C 16
ATOM 29046 O O . LEU A 1 98 ? 7.618 9.316 -3.754 1.00 0.00 79 LEU A O 16
ATOM 29062 N N . GLY A 1 99 ? 8.721 7.509 -3.157 1.00 0.00 80 GLY A N 16
ATOM 29063 C CA . GLY A 1 99 ? 10.025 8.065 -3.590 1.00 0.00 80 GLY A CA 16
ATOM 29064 C C . GLY A 1 99 ? 11.086 7.621 -2.596 1.00 0.00 80 GLY A C 16
ATOM 29065 O O . GLY A 1 99 ? 11.704 6.587 -2.754 1.00 0.00 80 GLY A O 16
ATOM 29069 N N . SER A 1 100 ? 11.290 8.390 -1.566 1.00 0.00 81 SER A N 16
ATOM 29070 C CA . SER A 1 100 ? 12.311 8.015 -0.553 1.00 0.00 81 SER A CA 16
ATOM 29071 C C . SER A 1 100 ? 11.947 8.569 0.825 1.00 0.00 81 SER A C 16
ATOM 29072 O O . SER A 1 100 ? 11.678 9.743 0.988 1.00 0.00 81 SER A O 16
ATOM 29080 N N . PHE A 1 101 ? 11.951 7.727 1.818 1.00 0.00 82 PHE A N 16
ATOM 29081 C CA . PHE A 1 101 ? 11.623 8.183 3.196 1.00 0.00 82 PHE A CA 16
ATOM 29082 C C . PHE A 1 101 ? 12.328 7.271 4.203 1.00 0.00 82 PHE A C 16
ATOM 29083 O O . PHE A 1 101 ? 13.350 6.687 3.905 1.00 0.00 82 PHE A O 16
ATOM 29100 N N . GLY A 1 102 ? 11.803 7.136 5.387 1.00 0.00 83 GLY A N 16
ATOM 29101 C CA . GLY A 1 102 ? 12.467 6.252 6.385 1.00 0.00 83 GLY A CA 16
ATOM 29102 C C . GLY A 1 102 ? 12.080 6.693 7.797 1.00 0.00 83 GLY A C 16
ATOM 29103 O O . GLY A 1 102 ? 11.121 6.213 8.367 1.00 0.00 83 GLY A O 16
ATOM 29107 N N . ARG A 1 103 ? 12.817 7.605 8.366 1.00 0.00 84 ARG A N 16
ATOM 29108 C CA . ARG A 1 103 ? 12.487 8.076 9.742 1.00 0.00 84 ARG A CA 16
ATOM 29109 C C . ARG A 1 103 ? 11.264 8.999 9.704 1.00 0.00 84 ARG A C 16
ATOM 29110 O O . ARG A 1 103 ? 11.387 10.202 9.587 1.00 0.00 84 ARG A O 16
ATOM 29131 N N . GLY A 1 104 ? 10.085 8.445 9.800 1.00 0.00 85 GLY A N 16
ATOM 29132 C CA . GLY A 1 104 ? 8.855 9.290 9.767 1.00 0.00 85 GLY A CA 16
ATOM 29133 C C . GLY A 1 104 ? 8.075 9.010 8.479 1.00 0.00 85 GLY A C 16
ATOM 29134 O O . GLY A 1 104 ? 8.010 7.890 8.015 1.00 0.00 85 GLY A O 16
ATOM 29138 N N . GLN A 1 105 ? 7.483 10.021 7.898 1.00 0.00 86 GLN A N 16
ATOM 29139 C CA . GLN A 1 105 ? 6.706 9.817 6.636 1.00 0.00 86 GLN A CA 16
ATOM 29140 C C . GLN A 1 105 ? 5.639 8.739 6.821 1.00 0.00 86 GLN A C 16
ATOM 29141 O O . GLN A 1 105 ? 4.483 9.014 7.077 1.00 0.00 86 GLN A O 16
ATOM 29155 N N . MET A 1 106 ? 6.037 7.509 6.662 1.00 0.00 87 MET A N 16
ATOM 29156 C CA . MET A 1 106 ? 5.097 6.368 6.785 1.00 0.00 87 MET A CA 16
ATOM 29157 C C . MET A 1 106 ? 5.108 5.821 8.217 1.00 0.00 87 MET A C 16
ATOM 29158 O O . MET A 1 106 ? 4.892 4.648 8.447 1.00 0.00 87 MET A O 16
ATOM 29172 N N . GLN A 1 107 ? 5.357 6.667 9.181 1.00 0.00 88 GLN A N 16
ATOM 29173 C CA . GLN A 1 107 ? 5.383 6.204 10.600 1.00 0.00 88 GLN A CA 16
ATOM 29174 C C . GLN A 1 107 ? 6.302 4.981 10.743 1.00 0.00 88 GLN A C 16
ATOM 29175 O O . GLN A 1 107 ? 7.155 4.737 9.912 1.00 0.00 88 GLN A O 16
ATOM 29189 N N . LYS A 1 108 ? 6.148 4.221 11.795 1.00 0.00 89 LYS A N 16
ATOM 29190 C CA . LYS A 1 108 ? 7.027 3.029 11.991 1.00 0.00 89 LYS A CA 16
ATOM 29191 C C . LYS A 1 108 ? 6.434 1.724 11.399 1.00 0.00 89 LYS A C 16
ATOM 29192 O O . LYS A 1 108 ? 7.168 0.774 11.210 1.00 0.00 89 LYS A O 16
ATOM 29211 N N . PRO A 1 109 ? 5.143 1.684 11.125 1.00 0.00 90 PRO A N 16
ATOM 29212 C CA . PRO A 1 109 ? 4.549 0.444 10.565 1.00 0.00 90 PRO A CA 16
ATOM 29213 C C . PRO A 1 109 ? 4.961 0.261 9.099 1.00 0.00 90 PRO A C 16
ATOM 29214 O O . PRO A 1 109 ? 5.777 -0.582 8.781 1.00 0.00 90 PRO A O 16
ATOM 29225 N N . PHE A 1 110 ? 4.413 1.036 8.200 1.00 0.00 91 PHE A N 16
ATOM 29226 C CA . PHE A 1 110 ? 4.797 0.884 6.766 1.00 0.00 91 PHE A CA 16
ATOM 29227 C C . PHE A 1 110 ? 6.314 0.754 6.652 1.00 0.00 91 PHE A C 16
ATOM 29228 O O . PHE A 1 110 ? 6.829 -0.170 6.057 1.00 0.00 91 PHE A O 16
ATOM 29245 N N . GLU A 1 111 ? 7.029 1.688 7.209 1.00 0.00 92 GLU A N 16
ATOM 29246 C CA . GLU A 1 111 ? 8.516 1.645 7.130 1.00 0.00 92 GLU A CA 16
ATOM 29247 C C . GLU A 1 111 ? 9.016 0.218 7.341 1.00 0.00 92 GLU A C 16
ATOM 29248 O O . GLU A 1 111 ? 9.580 -0.393 6.455 1.00 0.00 92 GLU A O 16
ATOM 29260 N N . GLU A 1 112 ? 8.809 -0.318 8.507 1.00 0.00 93 GLU A N 16
ATOM 29261 C CA . GLU A 1 112 ? 9.264 -1.708 8.779 1.00 0.00 93 GLU A CA 16
ATOM 29262 C C . GLU A 1 112 ? 8.903 -2.610 7.595 1.00 0.00 93 GLU A C 16
ATOM 29263 O O . GLU A 1 112 ? 9.535 -3.619 7.355 1.00 0.00 93 GLU A O 16
ATOM 29275 N N . ALA A 1 113 ? 7.892 -2.250 6.852 1.00 0.00 94 ALA A N 16
ATOM 29276 C CA . ALA A 1 113 ? 7.498 -3.085 5.682 1.00 0.00 94 ALA A CA 16
ATOM 29277 C C . ALA A 1 113 ? 8.556 -2.996 4.588 1.00 0.00 94 ALA A C 16
ATOM 29278 O O . ALA A 1 113 ? 9.135 -3.986 4.188 1.00 0.00 94 ALA A O 16
ATOM 29285 N N . THR A 1 114 ? 8.817 -1.818 4.102 1.00 0.00 95 THR A N 16
ATOM 29286 C CA . THR A 1 114 ? 9.844 -1.677 3.035 1.00 0.00 95 THR A CA 16
ATOM 29287 C C . THR A 1 114 ? 11.222 -1.964 3.626 1.00 0.00 95 THR A C 16
ATOM 29288 O O . THR A 1 114 ? 12.124 -2.413 2.947 1.00 0.00 95 THR A O 16
ATOM 29299 N N . TYR A 1 115 ? 11.383 -1.722 4.898 1.00 0.00 96 TYR A N 16
ATOM 29300 C CA . TYR A 1 115 ? 12.692 -1.994 5.547 1.00 0.00 96 TYR A CA 16
ATOM 29301 C C . TYR A 1 115 ? 12.845 -3.499 5.769 1.00 0.00 96 TYR A C 16
ATOM 29302 O O . TYR A 1 115 ? 13.934 -4.010 5.937 1.00 0.00 96 TYR A O 16
ATOM 29320 N N . ALA A 1 116 ? 11.748 -4.207 5.782 1.00 0.00 97 ALA A N 16
ATOM 29321 C CA . ALA A 1 116 ? 11.805 -5.680 6.004 1.00 0.00 97 ALA A CA 16
ATOM 29322 C C . ALA A 1 116 ? 11.954 -6.431 4.674 1.00 0.00 97 ALA A C 16
ATOM 29323 O O . ALA A 1 116 ? 12.805 -7.288 4.532 1.00 0.00 97 ALA A O 16
ATOM 29330 N N . LEU A 1 117 ? 11.132 -6.131 3.702 1.00 0.00 98 LEU A N 16
ATOM 29331 C CA . LEU A 1 117 ? 11.240 -6.852 2.396 1.00 0.00 98 LEU A CA 16
ATOM 29332 C C . LEU A 1 117 ? 12.082 -6.051 1.399 1.00 0.00 98 LEU A C 16
ATOM 29333 O O . LEU A 1 117 ? 12.282 -4.862 1.551 1.00 0.00 98 LEU A O 16
ATOM 29349 N N . LYS A 1 118 ? 12.573 -6.698 0.376 1.00 0.00 99 LYS A N 16
ATOM 29350 C CA . LYS A 1 118 ? 13.400 -5.982 -0.637 1.00 0.00 99 LYS A CA 16
ATOM 29351 C C . LYS A 1 118 ? 12.573 -5.714 -1.898 1.00 0.00 99 LYS A C 16
ATOM 29352 O O . LYS A 1 118 ? 12.199 -4.593 -2.179 1.00 0.00 99 LYS A O 16
ATOM 29371 N N . VAL A 1 119 ? 12.281 -6.735 -2.660 1.00 0.00 100 VAL A N 16
ATOM 29372 C CA . VAL A 1 119 ? 11.476 -6.530 -3.898 1.00 0.00 100 VAL A CA 16
ATOM 29373 C C . VAL A 1 119 ? 11.075 -7.872 -4.516 1.00 0.00 100 VAL A C 16
ATOM 29374 O O . VAL A 1 119 ? 10.026 -7.999 -5.118 1.00 0.00 100 VAL A O 16
ATOM 29387 N N . GLY A 1 120 ? 11.898 -8.873 -4.380 1.00 0.00 101 GLY A N 16
ATOM 29388 C CA . GLY A 1 120 ? 11.558 -10.202 -4.966 1.00 0.00 101 GLY A CA 16
ATOM 29389 C C . GLY A 1 120 ? 10.297 -10.755 -4.299 1.00 0.00 101 GLY A C 16
ATOM 29390 O O . GLY A 1 120 ? 9.490 -11.415 -4.924 1.00 0.00 101 GLY A O 16
ATOM 29394 N N . ASP A 1 121 ? 10.122 -10.495 -3.033 1.00 0.00 102 ASP A N 16
ATOM 29395 C CA . ASP A 1 121 ? 8.914 -11.011 -2.325 1.00 0.00 102 ASP A CA 16
ATOM 29396 C C . ASP A 1 121 ? 7.799 -9.962 -2.328 1.00 0.00 102 ASP A C 16
ATOM 29397 O O . ASP A 1 121 ? 6.637 -10.279 -2.169 1.00 0.00 102 ASP A O 16
ATOM 29406 N N . ILE A 1 122 ? 8.147 -8.718 -2.493 1.00 0.00 103 ILE A N 16
ATOM 29407 C CA . ILE A 1 122 ? 7.111 -7.643 -2.490 1.00 0.00 103 ILE A CA 16
ATOM 29408 C C . ILE A 1 122 ? 6.422 -7.592 -1.125 1.00 0.00 103 ILE A C 16
ATOM 29409 O O . ILE A 1 122 ? 5.806 -8.545 -0.691 1.00 0.00 103 ILE A O 16
ATOM 29425 N N . SER A 1 123 ? 6.536 -6.485 -0.448 1.00 0.00 104 SER A N 16
ATOM 29426 C CA . SER A 1 123 ? 5.905 -6.346 0.900 1.00 0.00 104 SER A CA 16
ATOM 29427 C C . SER A 1 123 ? 4.546 -7.053 0.945 1.00 0.00 104 SER A C 16
ATOM 29428 O O . SER A 1 123 ? 3.829 -7.109 -0.034 1.00 0.00 104 SER A O 16
ATOM 29436 N N . ASP A 1 124 ? 4.188 -7.592 2.081 1.00 0.00 105 ASP A N 16
ATOM 29437 C CA . ASP A 1 124 ? 2.877 -8.296 2.199 1.00 0.00 105 ASP A CA 16
ATOM 29438 C C . ASP A 1 124 ? 1.922 -7.482 3.077 1.00 0.00 105 ASP A C 16
ATOM 29439 O O . ASP A 1 124 ? 2.357 -6.727 3.922 1.00 0.00 105 ASP A O 16
ATOM 29448 N N . ILE A 1 125 ? 0.629 -7.640 2.866 1.00 0.00 106 ILE A N 16
ATOM 29449 C CA . ILE A 1 125 ? -0.411 -6.889 3.662 1.00 0.00 106 ILE A CA 16
ATOM 29450 C C . ILE A 1 125 ? 0.210 -5.811 4.555 1.00 0.00 106 ILE A C 16
ATOM 29451 O O . ILE A 1 125 ? 0.826 -6.104 5.560 1.00 0.00 106 ILE A O 16
ATOM 29467 N N . VAL A 1 126 ? 0.050 -4.567 4.198 1.00 0.00 107 VAL A N 16
ATOM 29468 C CA . VAL A 1 126 ? 0.633 -3.477 5.031 1.00 0.00 107 VAL A CA 16
ATOM 29469 C C . VAL A 1 126 ? -0.483 -2.711 5.747 1.00 0.00 107 VAL A C 16
ATOM 29470 O O . VAL A 1 126 ? -0.688 -1.538 5.518 1.00 0.00 107 VAL A O 16
ATOM 29483 N N . ASP A 1 127 ? -1.209 -3.368 6.612 1.00 0.00 108 ASP A N 16
ATOM 29484 C CA . ASP A 1 127 ? -2.312 -2.674 7.343 1.00 0.00 108 ASP A CA 16
ATOM 29485 C C . ASP A 1 127 ? -1.761 -1.480 8.123 1.00 0.00 108 ASP A C 16
ATOM 29486 O O . ASP A 1 127 ? -1.215 -1.620 9.199 1.00 0.00 108 ASP A O 16
ATOM 29495 N N . THR A 1 128 ? -1.909 -0.303 7.580 1.00 0.00 109 THR A N 16
ATOM 29496 C CA . THR A 1 128 ? -1.408 0.918 8.271 1.00 0.00 109 THR A CA 16
ATOM 29497 C C . THR A 1 128 ? -2.456 2.023 8.164 1.00 0.00 109 THR A C 16
ATOM 29498 O O . THR A 1 128 ? -3.616 1.761 7.912 1.00 0.00 109 THR A O 16
ATOM 29509 N N . ASP A 1 129 ? -2.064 3.253 8.336 1.00 0.00 110 ASP A N 16
ATOM 29510 C CA . ASP A 1 129 ? -3.055 4.358 8.223 1.00 0.00 110 ASP A CA 16
ATOM 29511 C C . ASP A 1 129 ? -3.926 4.124 6.987 1.00 0.00 110 ASP A C 16
ATOM 29512 O O . ASP A 1 129 ? -3.515 3.472 6.048 1.00 0.00 110 ASP A O 16
ATOM 29521 N N . SER A 1 130 ? -5.125 4.638 6.980 1.00 0.00 111 SER A N 16
ATOM 29522 C CA . SER A 1 130 ? -6.022 4.432 5.802 1.00 0.00 111 SER A CA 16
ATOM 29523 C C . SER A 1 130 ? -6.505 2.982 5.752 1.00 0.00 111 SER A C 16
ATOM 29524 O O . SER A 1 130 ? -7.689 2.712 5.771 1.00 0.00 111 SER A O 16
ATOM 29532 N N . GLY A 1 131 ? -5.599 2.047 5.687 1.00 0.00 112 GLY A N 16
ATOM 29533 C CA . GLY A 1 131 ? -6.016 0.616 5.637 1.00 0.00 112 GLY A CA 16
ATOM 29534 C C . GLY A 1 131 ? -4.870 -0.252 5.112 1.00 0.00 112 GLY A C 16
ATOM 29535 O O . GLY A 1 131 ? -3.729 0.163 5.066 1.00 0.00 112 GLY A O 16
ATOM 29539 N N . VAL A 1 132 ? -5.171 -1.465 4.727 1.00 0.00 113 VAL A N 16
ATOM 29540 C CA . VAL A 1 132 ? -4.107 -2.383 4.213 1.00 0.00 113 VAL A CA 16
ATOM 29541 C C . VAL A 1 132 ? -3.442 -1.812 2.965 1.00 0.00 113 VAL A C 16
ATOM 29542 O O . VAL A 1 132 ? -4.085 -1.498 1.981 1.00 0.00 113 VAL A O 16
ATOM 29555 N N . HIS A 1 133 ? -2.145 -1.682 3.008 1.00 0.00 114 HIS A N 16
ATOM 29556 C CA . HIS A 1 133 ? -1.400 -1.141 1.841 1.00 0.00 114 HIS A CA 16
ATOM 29557 C C . HIS A 1 133 ? -0.438 -2.200 1.295 1.00 0.00 114 HIS A C 16
ATOM 29558 O O . HIS A 1 133 ? -0.108 -3.161 1.962 1.00 0.00 114 HIS A O 16
ATOM 29572 N N . ILE A 1 134 ? 0.044 -2.005 0.104 1.00 0.00 115 ILE A N 16
ATOM 29573 C CA . ILE A 1 134 ? 1.025 -2.963 -0.479 1.00 0.00 115 ILE A CA 16
ATOM 29574 C C . ILE A 1 134 ? 2.207 -2.149 -1.002 1.00 0.00 115 ILE A C 16
ATOM 29575 O O . ILE A 1 134 ? 2.055 -0.993 -1.337 1.00 0.00 115 ILE A O 16
ATOM 29591 N N . ILE A 1 135 ? 3.386 -2.703 -1.048 1.00 0.00 116 ILE A N 16
ATOM 29592 C CA . ILE A 1 135 ? 4.542 -1.889 -1.524 1.00 0.00 116 ILE A CA 16
ATOM 29593 C C . ILE A 1 135 ? 5.443 -2.677 -2.477 1.00 0.00 116 ILE A C 16
ATOM 29594 O O . ILE A 1 135 ? 5.453 -3.892 -2.494 1.00 0.00 116 ILE A O 16
ATOM 29610 N N . LYS A 1 136 ? 6.212 -1.970 -3.258 1.00 0.00 117 LYS A N 16
ATOM 29611 C CA . LYS A 1 136 ? 7.145 -2.626 -4.214 1.00 0.00 117 LYS A CA 16
ATOM 29612 C C . LYS A 1 136 ? 8.487 -1.891 -4.172 1.00 0.00 117 LYS A C 16
ATOM 29613 O O . LYS A 1 136 ? 8.620 -0.876 -3.520 1.00 0.00 117 LYS A O 16
ATOM 29632 N N . ARG A 1 137 ? 9.484 -2.383 -4.850 1.00 0.00 118 ARG A N 16
ATOM 29633 C CA . ARG A 1 137 ? 10.800 -1.683 -4.818 1.00 0.00 118 ARG A CA 16
ATOM 29634 C C . ARG A 1 137 ? 11.602 -1.983 -6.093 1.00 0.00 118 ARG A C 16
ATOM 29635 O O . ARG A 1 137 ? 11.138 -1.756 -7.192 1.00 0.00 118 ARG A O 16
ATOM 29656 N N . THR A 1 138 ? 12.803 -2.486 -5.958 1.00 0.00 119 THR A N 16
ATOM 29657 C CA . THR A 1 138 ? 13.628 -2.793 -7.161 1.00 0.00 119 THR A CA 16
ATOM 29658 C C . THR A 1 138 ? 12.937 -3.847 -8.036 1.00 0.00 119 THR A C 16
ATOM 29659 O O . THR A 1 138 ? 11.751 -3.776 -8.285 1.00 0.00 119 THR A O 16
ATOM 29670 N N . ALA A 1 139 ? 13.672 -4.823 -8.505 1.00 0.00 120 ALA A N 16
ATOM 29671 C CA . ALA A 1 139 ? 13.057 -5.876 -9.363 1.00 0.00 120 ALA A CA 16
ATOM 29672 C C . ALA A 1 139 ? 12.959 -7.197 -8.593 1.00 0.00 120 ALA A C 16
ATOM 29673 O O . ALA A 1 139 ? 13.985 -7.834 -8.416 1.00 0.00 120 ALA A O 16
ATOM 29681 N N . HIS A 1 20 ? 25.135 8.403 2.477 1.00 0.00 1 HIS A N 17
ATOM 29682 C CA . HIS A 1 20 ? 25.167 9.137 1.180 1.00 0.00 1 HIS A CA 17
ATOM 29683 C C . HIS A 1 20 ? 26.229 8.531 0.260 1.00 0.00 1 HIS A C 17
ATOM 29684 O O . HIS A 1 20 ? 25.949 8.141 -0.856 1.00 0.00 1 HIS A O 17
ATOM 29698 N N . MET A 1 21 ? 27.446 8.445 0.722 1.00 0.00 2 MET A N 17
ATOM 29699 C CA . MET A 1 21 ? 28.524 7.860 -0.125 1.00 0.00 2 MET A CA 17
ATOM 29700 C C . MET A 1 21 ? 28.778 6.407 0.284 1.00 0.00 2 MET A C 17
ATOM 29701 O O . MET A 1 21 ? 29.079 5.562 -0.536 1.00 0.00 2 MET A O 17
ATOM 29715 N N . ALA A 1 22 ? 28.660 6.111 1.550 1.00 0.00 3 ALA A N 17
ATOM 29716 C CA . ALA A 1 22 ? 28.895 4.716 2.017 1.00 0.00 3 ALA A CA 17
ATOM 29717 C C . ALA A 1 22 ? 27.652 3.856 1.770 1.00 0.00 3 ALA A C 17
ATOM 29718 O O . ALA A 1 22 ? 27.744 2.663 1.561 1.00 0.00 3 ALA A O 17
ATOM 29725 N N . SER A 1 23 ? 26.491 4.450 1.792 1.00 0.00 4 SER A N 17
ATOM 29726 C CA . SER A 1 23 ? 25.247 3.662 1.557 1.00 0.00 4 SER A CA 17
ATOM 29727 C C . SER A 1 23 ? 24.065 4.601 1.302 1.00 0.00 4 SER A C 17
ATOM 29728 O O . SER A 1 23 ? 24.205 5.808 1.315 1.00 0.00 4 SER A O 17
ATOM 29736 N N . ARG A 1 24 ? 22.902 4.057 1.069 1.00 0.00 5 ARG A N 17
ATOM 29737 C CA . ARG A 1 24 ? 21.714 4.921 0.812 1.00 0.00 5 ARG A CA 17
ATOM 29738 C C . ARG A 1 24 ? 21.432 5.810 2.026 1.00 0.00 5 ARG A C 17
ATOM 29739 O O . ARG A 1 24 ? 22.228 5.908 2.939 1.00 0.00 5 ARG A O 17
ATOM 29760 N N . ASP A 1 25 ? 20.300 6.454 2.044 1.00 0.00 6 ASP A N 17
ATOM 29761 C CA . ASP A 1 25 ? 19.954 7.332 3.196 1.00 0.00 6 ASP A CA 17
ATOM 29762 C C . ASP A 1 25 ? 18.446 7.292 3.434 1.00 0.00 6 ASP A C 17
ATOM 29763 O O . ASP A 1 25 ? 17.976 6.801 4.442 1.00 0.00 6 ASP A O 17
ATOM 29772 N N . GLN A 1 26 ? 17.687 7.792 2.505 1.00 0.00 7 GLN A N 17
ATOM 29773 C CA . GLN A 1 26 ? 16.206 7.775 2.658 1.00 0.00 7 GLN A CA 17
ATOM 29774 C C . GLN A 1 26 ? 15.655 6.439 2.156 1.00 0.00 7 GLN A C 17
ATOM 29775 O O . GLN A 1 26 ? 16.373 5.632 1.600 1.00 0.00 7 GLN A O 17
ATOM 29789 N N . VAL A 1 27 ? 14.389 6.196 2.346 1.00 0.00 8 VAL A N 17
ATOM 29790 C CA . VAL A 1 27 ? 13.805 4.909 1.873 1.00 0.00 8 VAL A CA 17
ATOM 29791 C C . VAL A 1 27 ? 12.809 5.167 0.742 1.00 0.00 8 VAL A C 17
ATOM 29792 O O . VAL A 1 27 ? 11.643 5.411 0.977 1.00 0.00 8 VAL A O 17
ATOM 29805 N N . LYS A 1 28 ? 13.251 5.108 -0.484 1.00 0.00 9 LYS A N 17
ATOM 29806 C CA . LYS A 1 28 ? 12.303 5.341 -1.607 1.00 0.00 9 LYS A CA 17
ATOM 29807 C C . LYS A 1 28 ? 11.368 4.137 -1.742 1.00 0.00 9 LYS A C 17
ATOM 29808 O O . LYS A 1 28 ? 11.653 3.068 -1.239 1.00 0.00 9 LYS A O 17
ATOM 29827 N N . ALA A 1 29 ? 10.255 4.288 -2.413 1.00 0.00 10 ALA A N 17
ATOM 29828 C CA . ALA A 1 29 ? 9.327 3.119 -2.558 1.00 0.00 10 ALA A CA 17
ATOM 29829 C C . ALA A 1 29 ? 7.980 3.531 -3.160 1.00 0.00 10 ALA A C 17
ATOM 29830 O O . ALA A 1 29 ? 7.677 4.698 -3.310 1.00 0.00 10 ALA A O 17
ATOM 29837 N N . SER A 1 30 ? 7.159 2.561 -3.479 1.00 0.00 11 SER A N 17
ATOM 29838 C CA . SER A 1 30 ? 5.809 2.859 -4.039 1.00 0.00 11 SER A CA 17
ATOM 29839 C C . SER A 1 30 ? 4.756 2.197 -3.150 1.00 0.00 11 SER A C 17
ATOM 29840 O O . SER A 1 30 ? 5.085 1.651 -2.115 1.00 0.00 11 SER A O 17
ATOM 29848 N N . HIS A 1 31 ? 3.496 2.224 -3.511 1.00 0.00 12 HIS A N 17
ATOM 29849 C CA . HIS A 1 31 ? 2.501 1.565 -2.604 1.00 0.00 12 HIS A CA 17
ATOM 29850 C C . HIS A 1 31 ? 1.083 1.540 -3.184 1.00 0.00 12 HIS A C 17
ATOM 29851 O O . HIS A 1 31 ? 0.771 2.199 -4.155 1.00 0.00 12 HIS A O 17
ATOM 29865 N N . ILE A 1 32 ? 0.224 0.774 -2.557 1.00 0.00 13 ILE A N 17
ATOM 29866 C CA . ILE A 1 32 ? -1.196 0.668 -3.006 1.00 0.00 13 ILE A CA 17
ATOM 29867 C C . ILE A 1 32 ? -2.087 0.388 -1.779 1.00 0.00 13 ILE A C 17
ATOM 29868 O O . ILE A 1 32 ? -1.594 0.172 -0.689 1.00 0.00 13 ILE A O 17
ATOM 29884 N N . LEU A 1 33 ? -3.387 0.396 -1.936 1.00 0.00 14 LEU A N 17
ATOM 29885 C CA . LEU A 1 33 ? -4.276 0.135 -0.758 1.00 0.00 14 LEU A CA 17
ATOM 29886 C C . LEU A 1 33 ? -5.528 -0.641 -1.176 1.00 0.00 14 LEU A C 17
ATOM 29887 O O . LEU A 1 33 ? -6.158 -0.334 -2.167 1.00 0.00 14 LEU A O 17
ATOM 29903 N N . ILE A 1 34 ? -5.903 -1.632 -0.411 1.00 0.00 15 ILE A N 17
ATOM 29904 C CA . ILE A 1 34 ? -7.126 -2.417 -0.748 1.00 0.00 15 ILE A CA 17
ATOM 29905 C C . ILE A 1 34 ? -8.318 -1.893 0.069 1.00 0.00 15 ILE A C 17
ATOM 29906 O O . ILE A 1 34 ? -8.684 -0.739 -0.033 1.00 0.00 15 ILE A O 17
ATOM 29922 N N . LYS A 1 35 ? -8.926 -2.722 0.881 1.00 0.00 16 LYS A N 17
ATOM 29923 C CA . LYS A 1 35 ? -10.084 -2.251 1.697 1.00 0.00 16 LYS A CA 17
ATOM 29924 C C . LYS A 1 35 ? -10.375 -3.249 2.821 1.00 0.00 16 LYS A C 17
ATOM 29925 O O . LYS A 1 35 ? -10.124 -4.429 2.693 1.00 0.00 16 LYS A O 17
ATOM 29944 N N . HIS A 1 36 ? -10.904 -2.785 3.921 1.00 0.00 17 HIS A N 17
ATOM 29945 C CA . HIS A 1 36 ? -11.212 -3.712 5.050 1.00 0.00 17 HIS A CA 17
ATOM 29946 C C . HIS A 1 36 ? -11.901 -2.951 6.187 1.00 0.00 17 HIS A C 17
ATOM 29947 O O . HIS A 1 36 ? -12.638 -2.012 5.960 1.00 0.00 17 HIS A O 17
ATOM 29961 N N . GLN A 1 37 ? -11.668 -3.347 7.407 1.00 0.00 18 GLN A N 17
ATOM 29962 C CA . GLN A 1 37 ? -12.311 -2.644 8.553 1.00 0.00 18 GLN A CA 17
ATOM 29963 C C . GLN A 1 37 ? -11.326 -1.664 9.194 1.00 0.00 18 GLN A C 17
ATOM 29964 O O . GLN A 1 37 ? -11.443 -0.464 9.048 1.00 0.00 18 GLN A O 17
ATOM 29978 N N . GLY A 1 38 ? -10.356 -2.168 9.902 1.00 0.00 19 GLY A N 17
ATOM 29979 C CA . GLY A 1 38 ? -9.361 -1.269 10.553 1.00 0.00 19 GLY A CA 17
ATOM 29980 C C . GLY A 1 38 ? -10.088 -0.116 11.246 1.00 0.00 19 GLY A C 17
ATOM 29981 O O . GLY A 1 38 ? -10.691 -0.286 12.287 1.00 0.00 19 GLY A O 17
ATOM 29985 N N . SER A 1 39 ? -10.036 1.059 10.678 1.00 0.00 20 SER A N 17
ATOM 29986 C CA . SER A 1 39 ? -10.724 2.223 11.306 1.00 0.00 20 SER A CA 17
ATOM 29987 C C . SER A 1 39 ? -11.794 2.781 10.362 1.00 0.00 20 SER A C 17
ATOM 29988 O O . SER A 1 39 ? -12.711 3.458 10.779 1.00 0.00 20 SER A O 17
ATOM 29996 N N . ARG A 1 40 ? -11.683 2.502 9.090 1.00 0.00 21 ARG A N 17
ATOM 29997 C CA . ARG A 1 40 ? -12.694 3.019 8.122 1.00 0.00 21 ARG A CA 17
ATOM 29998 C C . ARG A 1 40 ? -13.408 1.857 7.426 1.00 0.00 21 ARG A C 17
ATOM 29999 O O . ARG A 1 40 ? -13.276 0.714 7.815 1.00 0.00 21 ARG A O 17
ATOM 30020 N N . ARG A 1 41 ? -14.167 2.141 6.401 1.00 0.00 22 ARG A N 17
ATOM 30021 C CA . ARG A 1 41 ? -14.892 1.050 5.687 1.00 0.00 22 ARG A CA 17
ATOM 30022 C C . ARG A 1 41 ? -14.632 1.117 4.177 1.00 0.00 22 ARG A C 17
ATOM 30023 O O . ARG A 1 41 ? -14.780 0.138 3.473 1.00 0.00 22 ARG A O 17
ATOM 30044 N N . LYS A 1 42 ? -14.253 2.259 3.671 1.00 0.00 23 LYS A N 17
ATOM 30045 C CA . LYS A 1 42 ? -13.995 2.369 2.205 1.00 0.00 23 LYS A CA 17
ATOM 30046 C C . LYS A 1 42 ? -13.214 3.649 1.891 1.00 0.00 23 LYS A C 17
ATOM 30047 O O . LYS A 1 42 ? -13.046 4.509 2.733 1.00 0.00 23 LYS A O 17
ATOM 30066 N N . ALA A 1 43 ? -12.739 3.781 0.682 1.00 0.00 24 ALA A N 17
ATOM 30067 C CA . ALA A 1 43 ? -11.972 5.005 0.307 1.00 0.00 24 ALA A CA 17
ATOM 30068 C C . ALA A 1 43 ? -12.920 6.064 -0.263 1.00 0.00 24 ALA A C 17
ATOM 30069 O O . ALA A 1 43 ? -12.827 6.439 -1.415 1.00 0.00 24 ALA A O 17
ATOM 30076 N N . SER A 1 44 ? -13.832 6.547 0.535 1.00 0.00 25 SER A N 17
ATOM 30077 C CA . SER A 1 44 ? -14.788 7.579 0.041 1.00 0.00 25 SER A CA 17
ATOM 30078 C C . SER A 1 44 ? -14.033 8.735 -0.617 1.00 0.00 25 SER A C 17
ATOM 30079 O O . SER A 1 44 ? -12.958 9.109 -0.191 1.00 0.00 25 SER A O 17
ATOM 30087 N N . TRP A 1 45 ? -14.590 9.310 -1.648 1.00 0.00 26 TRP A N 17
ATOM 30088 C CA . TRP A 1 45 ? -13.907 10.447 -2.325 1.00 0.00 26 TRP A CA 17
ATOM 30089 C C . TRP A 1 45 ? -14.599 11.763 -1.961 1.00 0.00 26 TRP A C 17
ATOM 30090 O O . TRP A 1 45 ? -14.656 12.684 -2.749 1.00 0.00 26 TRP A O 17
ATOM 30111 N N . LYS A 1 46 ? -15.119 11.853 -0.765 1.00 0.00 27 LYS A N 17
ATOM 30112 C CA . LYS A 1 46 ? -15.805 13.104 -0.330 1.00 0.00 27 LYS A CA 17
ATOM 30113 C C . LYS A 1 46 ? -17.050 13.365 -1.185 1.00 0.00 27 LYS A C 17
ATOM 30114 O O . LYS A 1 46 ? -18.164 13.337 -0.699 1.00 0.00 27 LYS A O 17
ATOM 30133 N N . ASP A 1 47 ? -16.874 13.632 -2.449 1.00 0.00 28 ASP A N 17
ATOM 30134 C CA . ASP A 1 47 ? -18.052 13.908 -3.321 1.00 0.00 28 ASP A CA 17
ATOM 30135 C C . ASP A 1 47 ? -19.105 12.798 -3.180 1.00 0.00 28 ASP A C 17
ATOM 30136 O O . ASP A 1 47 ? -20.191 13.044 -2.694 1.00 0.00 28 ASP A O 17
ATOM 30145 N N . PRO A 1 48 ? -18.757 11.610 -3.609 1.00 0.00 29 PRO A N 17
ATOM 30146 C CA . PRO A 1 48 ? -19.704 10.468 -3.523 1.00 0.00 29 PRO A CA 17
ATOM 30147 C C . PRO A 1 48 ? -19.839 9.981 -2.076 1.00 0.00 29 PRO A C 17
ATOM 30148 O O . PRO A 1 48 ? -20.787 9.307 -1.726 1.00 0.00 29 PRO A O 17
ATOM 30159 N N . GLU A 1 49 ? -18.896 10.311 -1.235 1.00 0.00 30 GLU A N 17
ATOM 30160 C CA . GLU A 1 49 ? -18.965 9.864 0.191 1.00 0.00 30 GLU A CA 17
ATOM 30161 C C . GLU A 1 49 ? -18.693 8.360 0.288 1.00 0.00 30 GLU A C 17
ATOM 30162 O O . GLU A 1 49 ? -18.742 7.779 1.354 1.00 0.00 30 GLU A O 17
ATOM 30174 N N . GLY A 1 50 ? -18.405 7.726 -0.815 1.00 0.00 31 GLY A N 17
ATOM 30175 C CA . GLY A 1 50 ? -18.129 6.261 -0.784 1.00 0.00 31 GLY A CA 17
ATOM 30176 C C . GLY A 1 50 ? -19.329 5.522 -0.189 1.00 0.00 31 GLY A C 17
ATOM 30177 O O . GLY A 1 50 ? -19.234 4.371 0.190 1.00 0.00 31 GLY A O 17
ATOM 30181 N N . LYS A 1 51 ? -20.460 6.170 -0.102 1.00 0.00 32 LYS A N 17
ATOM 30182 C CA . LYS A 1 51 ? -21.661 5.498 0.472 1.00 0.00 32 LYS A CA 17
ATOM 30183 C C . LYS A 1 51 ? -21.275 4.705 1.723 1.00 0.00 32 LYS A C 17
ATOM 30184 O O . LYS A 1 51 ? -20.241 4.932 2.317 1.00 0.00 32 LYS A O 17
ATOM 30203 N N . ILE A 1 52 ? -22.097 3.774 2.124 1.00 0.00 33 ILE A N 17
ATOM 30204 C CA . ILE A 1 52 ? -21.773 2.966 3.336 1.00 0.00 33 ILE A CA 17
ATOM 30205 C C . ILE A 1 52 ? -22.093 1.490 3.087 1.00 0.00 33 ILE A C 17
ATOM 30206 O O . ILE A 1 52 ? -23.237 1.107 2.943 1.00 0.00 33 ILE A O 17
ATOM 30222 N N . ILE A 1 53 ? -21.089 0.658 3.035 1.00 0.00 34 ILE A N 17
ATOM 30223 C CA . ILE A 1 53 ? -21.331 -0.793 2.795 1.00 0.00 34 ILE A CA 17
ATOM 30224 C C . ILE A 1 53 ? -20.042 -1.585 3.030 1.00 0.00 34 ILE A C 17
ATOM 30225 O O . ILE A 1 53 ? -19.130 -1.554 2.228 1.00 0.00 34 ILE A O 17
ATOM 30241 N N . LEU A 1 54 ? -19.956 -2.289 4.125 1.00 0.00 35 LEU A N 17
ATOM 30242 C CA . LEU A 1 54 ? -18.721 -3.077 4.410 1.00 0.00 35 LEU A CA 17
ATOM 30243 C C . LEU A 1 54 ? -18.340 -3.938 3.202 1.00 0.00 35 LEU A C 17
ATOM 30244 O O . LEU A 1 54 ? -18.976 -3.891 2.168 1.00 0.00 35 LEU A O 17
ATOM 30260 N N . THR A 1 55 ? -17.306 -4.724 3.328 1.00 0.00 36 THR A N 17
ATOM 30261 C CA . THR A 1 55 ? -16.881 -5.592 2.191 1.00 0.00 36 THR A CA 17
ATOM 30262 C C . THR A 1 55 ? -15.757 -6.529 2.639 1.00 0.00 36 THR A C 17
ATOM 30263 O O . THR A 1 55 ? -15.832 -7.731 2.475 1.00 0.00 36 THR A O 17
ATOM 30274 N N . THR A 1 56 ? -14.721 -5.984 3.208 1.00 0.00 37 THR A N 17
ATOM 30275 C CA . THR A 1 56 ? -13.587 -6.832 3.679 1.00 0.00 37 THR A CA 17
ATOM 30276 C C . THR A 1 56 ? -13.443 -6.710 5.200 1.00 0.00 37 THR A C 17
ATOM 30277 O O . THR A 1 56 ? -14.059 -5.869 5.823 1.00 0.00 37 THR A O 17
ATOM 30288 N N . THR A 1 57 ? -12.638 -7.543 5.803 1.00 0.00 38 THR A N 17
ATOM 30289 C CA . THR A 1 57 ? -12.464 -7.468 7.283 1.00 0.00 38 THR A CA 17
ATOM 30290 C C . THR A 1 57 ? -11.001 -7.711 7.661 1.00 0.00 38 THR A C 17
ATOM 30291 O O . THR A 1 57 ? -10.185 -8.053 6.830 1.00 0.00 38 THR A O 17
ATOM 30302 N N . ARG A 1 58 ? -10.663 -7.536 8.912 1.00 0.00 39 ARG A N 17
ATOM 30303 C CA . ARG A 1 58 ? -9.251 -7.754 9.344 1.00 0.00 39 ARG A CA 17
ATOM 30304 C C . ARG A 1 58 ? -8.678 -9.004 8.673 1.00 0.00 39 ARG A C 17
ATOM 30305 O O . ARG A 1 58 ? -7.669 -8.952 7.999 1.00 0.00 39 ARG A O 17
ATOM 30326 N N . GLU A 1 59 ? -9.318 -10.124 8.851 1.00 0.00 40 GLU A N 17
ATOM 30327 C CA . GLU A 1 59 ? -8.817 -11.379 8.222 1.00 0.00 40 GLU A CA 17
ATOM 30328 C C . GLU A 1 59 ? -8.896 -11.266 6.700 1.00 0.00 40 GLU A C 17
ATOM 30329 O O . GLU A 1 59 ? -7.912 -11.408 6.002 1.00 0.00 40 GLU A O 17
ATOM 30341 N N . ALA A 1 60 ? -10.064 -11.009 6.183 1.00 0.00 41 ALA A N 17
ATOM 30342 C CA . ALA A 1 60 ? -10.216 -10.884 4.707 1.00 0.00 41 ALA A CA 17
ATOM 30343 C C . ALA A 1 60 ? -9.224 -9.857 4.162 1.00 0.00 41 ALA A C 17
ATOM 30344 O O . ALA A 1 60 ? -8.756 -9.962 3.046 1.00 0.00 41 ALA A O 17
ATOM 30351 N N . ALA A 1 61 ? -8.894 -8.868 4.945 1.00 0.00 42 ALA A N 17
ATOM 30352 C CA . ALA A 1 61 ? -7.926 -7.841 4.472 1.00 0.00 42 ALA A CA 17
ATOM 30353 C C . ALA A 1 61 ? -6.590 -8.502 4.141 1.00 0.00 42 ALA A C 17
ATOM 30354 O O . ALA A 1 61 ? -6.198 -8.593 2.994 1.00 0.00 42 ALA A O 17
ATOM 30361 N N . VAL A 1 62 ? -5.889 -8.971 5.134 1.00 0.00 43 VAL A N 17
ATOM 30362 C CA . VAL A 1 62 ? -4.581 -9.631 4.862 1.00 0.00 43 VAL A CA 17
ATOM 30363 C C . VAL A 1 62 ? -4.767 -10.713 3.797 1.00 0.00 43 VAL A C 17
ATOM 30364 O O . VAL A 1 62 ? -3.882 -10.979 3.009 1.00 0.00 43 VAL A O 17
ATOM 30377 N N . GLU A 1 63 ? -5.919 -11.331 3.760 1.00 0.00 44 GLU A N 17
ATOM 30378 C CA . GLU A 1 63 ? -6.161 -12.385 2.735 1.00 0.00 44 GLU A CA 17
ATOM 30379 C C . GLU A 1 63 ? -6.241 -11.740 1.354 1.00 0.00 44 GLU A C 17
ATOM 30380 O O . GLU A 1 63 ? -5.626 -12.190 0.407 1.00 0.00 44 GLU A O 17
ATOM 30392 N N . GLN A 1 64 ? -6.985 -10.676 1.239 1.00 0.00 45 GLN A N 17
ATOM 30393 C CA . GLN A 1 64 ? -7.098 -9.982 -0.073 1.00 0.00 45 GLN A CA 17
ATOM 30394 C C . GLN A 1 64 ? -5.730 -9.430 -0.468 1.00 0.00 45 GLN A C 17
ATOM 30395 O O . GLN A 1 64 ? -5.348 -9.441 -1.621 1.00 0.00 45 GLN A O 17
ATOM 30409 N N . LEU A 1 65 ? -4.987 -8.959 0.493 1.00 0.00 46 LEU A N 17
ATOM 30410 C CA . LEU A 1 65 ? -3.634 -8.416 0.195 1.00 0.00 46 LEU A CA 17
ATOM 30411 C C . LEU A 1 65 ? -2.679 -9.566 -0.133 1.00 0.00 46 LEU A C 17
ATOM 30412 O O . LEU A 1 65 ? -1.751 -9.416 -0.904 1.00 0.00 46 LEU A O 17
ATOM 30428 N N . LYS A 1 66 ? -2.907 -10.717 0.439 1.00 0.00 47 LYS A N 17
ATOM 30429 C CA . LYS A 1 66 ? -2.021 -11.882 0.152 1.00 0.00 47 LYS A CA 17
ATOM 30430 C C . LYS A 1 66 ? -2.102 -12.232 -1.332 1.00 0.00 47 LYS A C 17
ATOM 30431 O O . LYS A 1 66 ? -1.105 -12.291 -2.025 1.00 0.00 47 LYS A O 17
ATOM 30450 N N . SER A 1 67 ? -3.287 -12.453 -1.823 1.00 0.00 48 SER A N 17
ATOM 30451 C CA . SER A 1 67 ? -3.448 -12.788 -3.267 1.00 0.00 48 SER A CA 17
ATOM 30452 C C . SER A 1 67 ? -2.847 -11.671 -4.118 1.00 0.00 48 SER A C 17
ATOM 30453 O O . SER A 1 67 ? -2.346 -11.906 -5.197 1.00 0.00 48 SER A O 17
ATOM 30461 N N . ILE A 1 68 ? -2.878 -10.459 -3.636 1.00 0.00 49 ILE A N 17
ATOM 30462 C CA . ILE A 1 68 ? -2.288 -9.340 -4.423 1.00 0.00 49 ILE A CA 17
ATOM 30463 C C . ILE A 1 68 ? -0.834 -9.681 -4.760 1.00 0.00 49 ILE A C 17
ATOM 30464 O O . ILE A 1 68 ? -0.472 -9.813 -5.911 1.00 0.00 49 ILE A O 17
ATOM 30480 N N . ARG A 1 69 ? -0.007 -9.845 -3.764 1.00 0.00 50 ARG A N 17
ATOM 30481 C CA . ARG A 1 69 ? 1.417 -10.203 -4.034 1.00 0.00 50 ARG A CA 17
ATOM 30482 C C . ARG A 1 69 ? 1.453 -11.282 -5.115 1.00 0.00 50 ARG A C 17
ATOM 30483 O O . ARG A 1 69 ? 2.238 -11.234 -6.040 1.00 0.00 50 ARG A O 17
ATOM 30504 N N . GLU A 1 70 ? 0.573 -12.239 -5.011 1.00 0.00 51 GLU A N 17
ATOM 30505 C CA . GLU A 1 70 ? 0.499 -13.317 -6.035 1.00 0.00 51 GLU A CA 17
ATOM 30506 C C . GLU A 1 70 ? 0.024 -12.696 -7.343 1.00 0.00 51 GLU A C 17
ATOM 30507 O O . GLU A 1 70 ? 0.695 -12.725 -8.350 1.00 0.00 51 GLU A O 17
ATOM 30519 N N . ASP A 1 71 ? -1.131 -12.120 -7.326 1.00 0.00 52 ASP A N 17
ATOM 30520 C CA . ASP A 1 71 ? -1.636 -11.475 -8.564 1.00 0.00 52 ASP A CA 17
ATOM 30521 C C . ASP A 1 71 ? -0.520 -10.607 -9.138 1.00 0.00 52 ASP A C 17
ATOM 30522 O O . ASP A 1 71 ? -0.168 -10.714 -10.296 1.00 0.00 52 ASP A O 17
ATOM 30531 N N . ILE A 1 72 ? 0.075 -9.778 -8.324 1.00 0.00 53 ILE A N 17
ATOM 30532 C CA . ILE A 1 72 ? 1.203 -8.953 -8.823 1.00 0.00 53 ILE A CA 17
ATOM 30533 C C . ILE A 1 72 ? 2.270 -9.903 -9.354 1.00 0.00 53 ILE A C 17
ATOM 30534 O O . ILE A 1 72 ? 2.962 -9.621 -10.313 1.00 0.00 53 ILE A O 17
ATOM 30550 N N . VAL A 1 73 ? 2.377 -11.050 -8.739 1.00 0.00 54 VAL A N 17
ATOM 30551 C CA . VAL A 1 73 ? 3.361 -12.066 -9.193 1.00 0.00 54 VAL A CA 17
ATOM 30552 C C . VAL A 1 73 ? 2.852 -12.693 -10.495 1.00 0.00 54 VAL A C 17
ATOM 30553 O O . VAL A 1 73 ? 3.404 -12.478 -11.556 1.00 0.00 54 VAL A O 17
ATOM 30566 N N . SER A 1 74 ? 1.786 -13.441 -10.426 1.00 0.00 55 SER A N 17
ATOM 30567 C CA . SER A 1 74 ? 1.224 -14.053 -11.663 1.00 0.00 55 SER A CA 17
ATOM 30568 C C . SER A 1 74 ? 0.070 -13.192 -12.180 1.00 0.00 55 SER A C 17
ATOM 30569 O O . SER A 1 74 ? -0.717 -12.676 -11.413 1.00 0.00 55 SER A O 17
ATOM 30577 N N . GLY A 1 75 ? -0.045 -13.032 -13.467 1.00 0.00 56 GLY A N 17
ATOM 30578 C CA . GLY A 1 75 ? -1.154 -12.203 -14.006 1.00 0.00 56 GLY A CA 17
ATOM 30579 C C . GLY A 1 75 ? -0.628 -10.811 -14.342 1.00 0.00 56 GLY A C 17
ATOM 30580 O O . GLY A 1 75 ? -0.194 -10.072 -13.480 1.00 0.00 56 GLY A O 17
ATOM 30584 N N . LYS A 1 76 ? -0.664 -10.448 -15.590 1.00 0.00 57 LYS A N 17
ATOM 30585 C CA . LYS A 1 76 ? -0.169 -9.100 -16.002 1.00 0.00 57 LYS A CA 17
ATOM 30586 C C . LYS A 1 76 ? -1.082 -8.000 -15.449 1.00 0.00 57 LYS A C 17
ATOM 30587 O O . LYS A 1 76 ? -1.573 -7.160 -16.178 1.00 0.00 57 LYS A O 17
ATOM 30606 N N . ALA A 1 77 ? -1.312 -7.998 -14.166 1.00 0.00 58 ALA A N 17
ATOM 30607 C CA . ALA A 1 77 ? -2.186 -6.961 -13.557 1.00 0.00 58 ALA A CA 17
ATOM 30608 C C . ALA A 1 77 ? -1.439 -5.630 -13.452 1.00 0.00 58 ALA A C 17
ATOM 30609 O O . ALA A 1 77 ? -2.028 -4.589 -13.248 1.00 0.00 58 ALA A O 17
ATOM 30616 N N . ASN A 1 78 ? -0.142 -5.670 -13.585 1.00 0.00 59 ASN A N 17
ATOM 30617 C CA . ASN A 1 78 ? 0.681 -4.428 -13.492 1.00 0.00 59 ASN A CA 17
ATOM 30618 C C . ASN A 1 78 ? 0.734 -3.942 -12.038 1.00 0.00 59 ASN A C 17
ATOM 30619 O O . ASN A 1 78 ? 0.895 -4.726 -11.125 1.00 0.00 59 ASN A O 17
ATOM 30630 N N . PHE A 1 79 ? 0.608 -2.661 -11.806 1.00 0.00 60 PHE A N 17
ATOM 30631 C CA . PHE A 1 79 ? 0.664 -2.159 -10.402 1.00 0.00 60 PHE A CA 17
ATOM 30632 C C . PHE A 1 79 ? 0.350 -0.662 -10.349 1.00 0.00 60 PHE A C 17
ATOM 30633 O O . PHE A 1 79 ? -0.227 -0.174 -9.398 1.00 0.00 60 PHE A O 17
ATOM 30650 N N . GLU A 1 80 ? 0.729 0.072 -11.357 1.00 0.00 61 GLU A N 17
ATOM 30651 C CA . GLU A 1 80 ? 0.454 1.537 -11.355 1.00 0.00 61 GLU A CA 17
ATOM 30652 C C . GLU A 1 80 ? -1.052 1.793 -11.432 1.00 0.00 61 GLU A C 17
ATOM 30653 O O . GLU A 1 80 ? -1.708 1.968 -10.424 1.00 0.00 61 GLU A O 17
ATOM 30665 N N . GLU A 1 81 ? -1.605 1.816 -12.616 1.00 0.00 62 GLU A N 17
ATOM 30666 C CA . GLU A 1 81 ? -3.071 2.057 -12.749 1.00 0.00 62 GLU A CA 17
ATOM 30667 C C . GLU A 1 81 ? -3.820 1.277 -11.670 1.00 0.00 62 GLU A C 17
ATOM 30668 O O . GLU A 1 81 ? -4.768 1.760 -11.084 1.00 0.00 62 GLU A O 17
ATOM 30680 N N . VAL A 1 82 ? -3.390 0.078 -11.388 1.00 0.00 63 VAL A N 17
ATOM 30681 C CA . VAL A 1 82 ? -4.068 -0.719 -10.331 1.00 0.00 63 VAL A CA 17
ATOM 30682 C C . VAL A 1 82 ? -4.104 0.093 -9.040 1.00 0.00 63 VAL A C 17
ATOM 30683 O O . VAL A 1 82 ? -5.079 0.096 -8.315 1.00 0.00 63 VAL A O 17
ATOM 30696 N N . ALA A 1 83 ? -3.041 0.792 -8.755 1.00 0.00 64 ALA A N 17
ATOM 30697 C CA . ALA A 1 83 ? -3.001 1.617 -7.519 1.00 0.00 64 ALA A CA 17
ATOM 30698 C C . ALA A 1 83 ? -4.036 2.738 -7.614 1.00 0.00 64 ALA A C 17
ATOM 30699 O O . ALA A 1 83 ? -4.869 2.904 -6.746 1.00 0.00 64 ALA A O 17
ATOM 30706 N N . THR A 1 84 ? -3.988 3.506 -8.667 1.00 0.00 65 THR A N 17
ATOM 30707 C CA . THR A 1 84 ? -4.968 4.618 -8.825 1.00 0.00 65 THR A CA 17
ATOM 30708 C C . THR A 1 84 ? -6.372 4.144 -8.439 1.00 0.00 65 THR A C 17
ATOM 30709 O O . THR A 1 84 ? -7.185 4.909 -7.960 1.00 0.00 65 THR A O 17
ATOM 30720 N N . ARG A 1 85 ? -6.666 2.889 -8.643 1.00 0.00 66 ARG A N 17
ATOM 30721 C CA . ARG A 1 85 ? -8.020 2.375 -8.285 1.00 0.00 66 ARG A CA 17
ATOM 30722 C C . ARG A 1 85 ? -8.015 1.823 -6.859 1.00 0.00 66 ARG A C 17
ATOM 30723 O O . ARG A 1 85 ? -8.800 2.223 -6.021 1.00 0.00 66 ARG A O 17
ATOM 30744 N N . VAL A 1 86 ? -7.132 0.911 -6.578 1.00 0.00 67 VAL A N 17
ATOM 30745 C CA . VAL A 1 86 ? -7.059 0.329 -5.208 1.00 0.00 67 VAL A CA 17
ATOM 30746 C C . VAL A 1 86 ? -6.003 1.076 -4.392 1.00 0.00 67 VAL A C 17
ATOM 30747 O O . VAL A 1 86 ? -5.000 0.519 -3.997 1.00 0.00 67 VAL A O 17
ATOM 30760 N N . SER A 1 87 ? -6.214 2.339 -4.155 1.00 0.00 68 SER A N 17
ATOM 30761 C CA . SER A 1 87 ? -5.215 3.134 -3.384 1.00 0.00 68 SER A CA 17
ATOM 30762 C C . SER A 1 87 ? -5.901 3.938 -2.277 1.00 0.00 68 SER A C 17
ATOM 30763 O O . SER A 1 87 ? -7.112 3.987 -2.190 1.00 0.00 68 SER A O 17
ATOM 30771 N N . ASP A 1 88 ? -5.132 4.572 -1.430 1.00 0.00 69 ASP A N 17
ATOM 30772 C CA . ASP A 1 88 ? -5.735 5.379 -0.328 1.00 0.00 69 ASP A CA 17
ATOM 30773 C C . ASP A 1 88 ? -6.356 6.657 -0.891 1.00 0.00 69 ASP A C 17
ATOM 30774 O O . ASP A 1 88 ? -5.864 7.746 -0.676 1.00 0.00 69 ASP A O 17
ATOM 30783 N N . CYS A 1 89 ? -7.435 6.527 -1.614 1.00 0.00 70 CYS A N 17
ATOM 30784 C CA . CYS A 1 89 ? -8.100 7.726 -2.202 1.00 0.00 70 CYS A CA 17
ATOM 30785 C C . CYS A 1 89 ? -7.050 8.703 -2.742 1.00 0.00 70 CYS A C 17
ATOM 30786 O O . CYS A 1 89 ? -6.598 8.588 -3.868 1.00 0.00 70 CYS A O 17
ATOM 30794 N N . SER A 1 90 ? -6.636 9.654 -1.947 1.00 0.00 71 SER A N 17
ATOM 30795 C CA . SER A 1 90 ? -5.597 10.603 -2.422 1.00 0.00 71 SER A CA 17
ATOM 30796 C C . SER A 1 90 ? -4.484 9.795 -3.068 1.00 0.00 71 SER A C 17
ATOM 30797 O O . SER A 1 90 ? -4.061 10.062 -4.175 1.00 0.00 71 SER A O 17
ATOM 30805 N N . SER A 1 91 ? -4.035 8.783 -2.389 1.00 0.00 72 SER A N 17
ATOM 30806 C CA . SER A 1 91 ? -2.975 7.923 -2.970 1.00 0.00 72 SER A CA 17
ATOM 30807 C C . SER A 1 91 ? -3.396 7.535 -4.382 1.00 0.00 72 SER A C 17
ATOM 30808 O O . SER A 1 91 ? -2.585 7.432 -5.269 1.00 0.00 72 SER A O 17
ATOM 30816 N N . ALA A 1 92 ? -4.665 7.353 -4.617 1.00 0.00 73 ALA A N 17
ATOM 30817 C CA . ALA A 1 92 ? -5.099 7.015 -6.000 1.00 0.00 73 ALA A CA 17
ATOM 30818 C C . ALA A 1 92 ? -4.493 8.038 -6.949 1.00 0.00 73 ALA A C 17
ATOM 30819 O O . ALA A 1 92 ? -3.903 7.700 -7.956 1.00 0.00 73 ALA A O 17
ATOM 30826 N N . LYS A 1 93 ? -4.601 9.292 -6.612 1.00 0.00 74 LYS A N 17
ATOM 30827 C CA . LYS A 1 93 ? -3.991 10.340 -7.476 1.00 0.00 74 LYS A CA 17
ATOM 30828 C C . LYS A 1 93 ? -2.482 10.086 -7.548 1.00 0.00 74 LYS A C 17
ATOM 30829 O O . LYS A 1 93 ? -1.804 10.491 -8.472 1.00 0.00 74 LYS A O 17
ATOM 30848 N N . ARG A 1 94 ? -1.971 9.400 -6.562 1.00 0.00 75 ARG A N 17
ATOM 30849 C CA . ARG A 1 94 ? -0.519 9.068 -6.507 1.00 0.00 75 ARG A CA 17
ATOM 30850 C C . ARG A 1 94 ? -0.357 7.545 -6.412 1.00 0.00 75 ARG A C 17
ATOM 30851 O O . ARG A 1 94 ? 0.466 7.038 -5.677 1.00 0.00 75 ARG A O 17
ATOM 30872 N N . GLY A 1 95 ? -1.169 6.817 -7.133 1.00 0.00 76 GLY A N 17
ATOM 30873 C CA . GLY A 1 95 ? -1.111 5.328 -7.078 1.00 0.00 76 GLY A CA 17
ATOM 30874 C C . GLY A 1 95 ? 0.279 4.859 -7.470 1.00 0.00 76 GLY A C 17
ATOM 30875 O O . GLY A 1 95 ? 0.663 3.734 -7.222 1.00 0.00 76 GLY A O 17
ATOM 30879 N N . GLY A 1 96 ? 1.038 5.714 -8.080 1.00 0.00 77 GLY A N 17
ATOM 30880 C CA . GLY A 1 96 ? 2.408 5.317 -8.488 1.00 0.00 77 GLY A CA 17
ATOM 30881 C C . GLY A 1 96 ? 3.216 4.939 -7.247 1.00 0.00 77 GLY A C 17
ATOM 30882 O O . GLY A 1 96 ? 3.103 3.845 -6.708 1.00 0.00 77 GLY A O 17
ATOM 30886 N N . ASP A 1 97 ? 4.037 5.831 -6.783 1.00 0.00 78 ASP A N 17
ATOM 30887 C CA . ASP A 1 97 ? 4.852 5.505 -5.589 1.00 0.00 78 ASP A CA 17
ATOM 30888 C C . ASP A 1 97 ? 5.088 6.741 -4.720 1.00 0.00 78 ASP A C 17
ATOM 30889 O O . ASP A 1 97 ? 4.612 7.822 -5.005 1.00 0.00 78 ASP A O 17
ATOM 30898 N N . LEU A 1 98 ? 5.837 6.579 -3.664 1.00 0.00 79 LEU A N 17
ATOM 30899 C CA . LEU A 1 98 ? 6.135 7.729 -2.768 1.00 0.00 79 LEU A CA 17
ATOM 30900 C C . LEU A 1 98 ? 7.299 8.526 -3.350 1.00 0.00 79 LEU A C 17
ATOM 30901 O O . LEU A 1 98 ? 7.185 9.691 -3.677 1.00 0.00 79 LEU A O 17
ATOM 30917 N N . GLY A 1 99 ? 8.422 7.885 -3.461 1.00 0.00 80 GLY A N 17
ATOM 30918 C CA . GLY A 1 99 ? 9.636 8.542 -3.996 1.00 0.00 80 GLY A CA 17
ATOM 30919 C C . GLY A 1 99 ? 10.759 8.276 -3.016 1.00 0.00 80 GLY A C 17
ATOM 30920 O O . GLY A 1 99 ? 11.482 7.323 -3.149 1.00 0.00 80 GLY A O 17
ATOM 30924 N N . SER A 1 100 ? 10.877 9.098 -2.014 1.00 0.00 81 SER A N 17
ATOM 30925 C CA . SER A 1 100 ? 11.939 8.893 -0.989 1.00 0.00 81 SER A CA 17
ATOM 30926 C C . SER A 1 100 ? 11.496 9.490 0.348 1.00 0.00 81 SER A C 17
ATOM 30927 O O . SER A 1 100 ? 11.005 10.599 0.408 1.00 0.00 81 SER A O 17
ATOM 30935 N N . PHE A 1 101 ? 11.666 8.769 1.419 1.00 0.00 82 PHE A N 17
ATOM 30936 C CA . PHE A 1 101 ? 11.254 9.307 2.746 1.00 0.00 82 PHE A CA 17
ATOM 30937 C C . PHE A 1 101 ? 11.828 8.432 3.866 1.00 0.00 82 PHE A C 17
ATOM 30938 O O . PHE A 1 101 ? 12.941 7.954 3.776 1.00 0.00 82 PHE A O 17
ATOM 30955 N N . GLY A 1 102 ? 11.090 8.220 4.922 1.00 0.00 83 GLY A N 17
ATOM 30956 C CA . GLY A 1 102 ? 11.616 7.380 6.033 1.00 0.00 83 GLY A CA 17
ATOM 30957 C C . GLY A 1 102 ? 11.538 8.161 7.343 1.00 0.00 83 GLY A C 17
ATOM 30958 O O . GLY A 1 102 ? 10.722 7.883 8.199 1.00 0.00 83 GLY A O 17
ATOM 30962 N N . ARG A 1 103 ? 12.384 9.137 7.503 1.00 0.00 84 ARG A N 17
ATOM 30963 C CA . ARG A 1 103 ? 12.367 9.942 8.758 1.00 0.00 84 ARG A CA 17
ATOM 30964 C C . ARG A 1 103 ? 11.070 10.750 8.851 1.00 0.00 84 ARG A C 17
ATOM 30965 O O . ARG A 1 103 ? 10.610 11.081 9.925 1.00 0.00 84 ARG A O 17
ATOM 30986 N N . GLY A 1 104 ? 10.478 11.070 7.733 1.00 0.00 85 GLY A N 17
ATOM 30987 C CA . GLY A 1 104 ? 9.211 11.857 7.759 1.00 0.00 85 GLY A CA 17
ATOM 30988 C C . GLY A 1 104 ? 8.099 11.056 7.079 1.00 0.00 85 GLY A C 17
ATOM 30989 O O . GLY A 1 104 ? 8.165 9.848 6.976 1.00 0.00 85 GLY A O 17
ATOM 30993 N N . GLN A 1 105 ? 7.075 11.720 6.612 1.00 0.00 86 GLN A N 17
ATOM 30994 C CA . GLN A 1 105 ? 5.962 10.991 5.939 1.00 0.00 86 GLN A CA 17
ATOM 30995 C C . GLN A 1 105 ? 5.486 9.823 6.814 1.00 0.00 86 GLN A C 17
ATOM 30996 O O . GLN A 1 105 ? 5.027 10.000 7.925 1.00 0.00 86 GLN A O 17
ATOM 31010 N N . MET A 1 106 ? 5.612 8.630 6.305 1.00 0.00 87 MET A N 17
ATOM 31011 C CA . MET A 1 106 ? 5.208 7.417 7.040 1.00 0.00 87 MET A CA 17
ATOM 31012 C C . MET A 1 106 ? 5.732 7.464 8.478 1.00 0.00 87 MET A C 17
ATOM 31013 O O . MET A 1 106 ? 6.425 8.384 8.866 1.00 0.00 87 MET A O 17
ATOM 31027 N N . GLN A 1 107 ? 5.400 6.488 9.274 1.00 0.00 88 GLN A N 17
ATOM 31028 C CA . GLN A 1 107 ? 5.875 6.491 10.685 1.00 0.00 88 GLN A CA 17
ATOM 31029 C C . GLN A 1 107 ? 6.583 5.167 11.017 1.00 0.00 88 GLN A C 17
ATOM 31030 O O . GLN A 1 107 ? 7.481 4.744 10.317 1.00 0.00 88 GLN A O 17
ATOM 31044 N N . LYS A 1 108 ? 6.195 4.518 12.083 1.00 0.00 89 LYS A N 17
ATOM 31045 C CA . LYS A 1 108 ? 6.851 3.237 12.467 1.00 0.00 89 LYS A CA 17
ATOM 31046 C C . LYS A 1 108 ? 6.317 2.035 11.660 1.00 0.00 89 LYS A C 17
ATOM 31047 O O . LYS A 1 108 ? 7.064 1.114 11.391 1.00 0.00 89 LYS A O 17
ATOM 31066 N N . PRO A 1 109 ? 5.047 2.050 11.313 1.00 0.00 90 PRO A N 17
ATOM 31067 C CA . PRO A 1 109 ? 4.471 0.901 10.568 1.00 0.00 90 PRO A CA 17
ATOM 31068 C C . PRO A 1 109 ? 4.984 0.846 9.127 1.00 0.00 90 PRO A C 17
ATOM 31069 O O . PRO A 1 109 ? 5.727 -0.041 8.764 1.00 0.00 90 PRO A O 17
ATOM 31080 N N . PHE A 1 110 ? 4.592 1.765 8.292 1.00 0.00 91 PHE A N 17
ATOM 31081 C CA . PHE A 1 110 ? 5.076 1.710 6.885 1.00 0.00 91 PHE A CA 17
ATOM 31082 C C . PHE A 1 110 ? 6.604 1.689 6.854 1.00 0.00 91 PHE A C 17
ATOM 31083 O O . PHE A 1 110 ? 7.213 0.811 6.280 1.00 0.00 91 PHE A O 17
ATOM 31100 N N . GLU A 1 111 ? 7.223 2.675 7.431 1.00 0.00 92 GLU A N 17
ATOM 31101 C CA . GLU A 1 111 ? 8.714 2.746 7.404 1.00 0.00 92 GLU A CA 17
ATOM 31102 C C . GLU A 1 111 ? 9.336 1.363 7.585 1.00 0.00 92 GLU A C 17
ATOM 31103 O O . GLU A 1 111 ? 9.905 0.808 6.666 1.00 0.00 92 GLU A O 17
ATOM 31115 N N . GLU A 1 112 ? 9.239 0.799 8.753 1.00 0.00 93 GLU A N 17
ATOM 31116 C CA . GLU A 1 112 ? 9.840 -0.548 8.957 1.00 0.00 93 GLU A CA 17
ATOM 31117 C C . GLU A 1 112 ? 9.389 -1.490 7.835 1.00 0.00 93 GLU A C 17
ATOM 31118 O O . GLU A 1 112 ? 10.026 -2.486 7.554 1.00 0.00 93 GLU A O 17
ATOM 31130 N N . ALA A 1 113 ? 8.302 -1.174 7.179 1.00 0.00 94 ALA A N 17
ATOM 31131 C CA . ALA A 1 113 ? 7.826 -2.044 6.064 1.00 0.00 94 ALA A CA 17
ATOM 31132 C C . ALA A 1 113 ? 8.754 -1.903 4.864 1.00 0.00 94 ALA A C 17
ATOM 31133 O O . ALA A 1 113 ? 9.329 -2.865 4.393 1.00 0.00 94 ALA A O 17
ATOM 31140 N N . THR A 1 114 ? 8.914 -0.709 4.367 1.00 0.00 95 THR A N 17
ATOM 31141 C CA . THR A 1 114 ? 9.817 -0.518 3.200 1.00 0.00 95 THR A CA 17
ATOM 31142 C C . THR A 1 114 ? 11.258 -0.712 3.655 1.00 0.00 95 THR A C 17
ATOM 31143 O O . THR A 1 114 ? 12.109 -1.146 2.904 1.00 0.00 95 THR A O 17
ATOM 31154 N N . TYR A 1 115 ? 11.529 -0.414 4.893 1.00 0.00 96 TYR A N 17
ATOM 31155 C CA . TYR A 1 115 ? 12.903 -0.605 5.416 1.00 0.00 96 TYR A CA 17
ATOM 31156 C C . TYR A 1 115 ? 13.165 -2.103 5.573 1.00 0.00 96 TYR A C 17
ATOM 31157 O O . TYR A 1 115 ? 14.293 -2.553 5.608 1.00 0.00 96 TYR A O 17
ATOM 31175 N N . ALA A 1 116 ? 12.115 -2.876 5.668 1.00 0.00 97 ALA A N 17
ATOM 31176 C CA . ALA A 1 116 ? 12.274 -4.347 5.825 1.00 0.00 97 ALA A CA 17
ATOM 31177 C C . ALA A 1 116 ? 12.275 -5.029 4.455 1.00 0.00 97 ALA A C 17
ATOM 31178 O O . ALA A 1 116 ? 13.209 -5.718 4.096 1.00 0.00 97 ALA A O 17
ATOM 31185 N N . LEU A 1 117 ? 11.237 -4.844 3.687 1.00 0.00 98 LEU A N 17
ATOM 31186 C CA . LEU A 1 117 ? 11.189 -5.487 2.341 1.00 0.00 98 LEU A CA 17
ATOM 31187 C C . LEU A 1 117 ? 11.654 -4.505 1.265 1.00 0.00 98 LEU A C 17
ATOM 31188 O O . LEU A 1 117 ? 11.229 -3.368 1.223 1.00 0.00 98 LEU A O 17
ATOM 31204 N N . LYS A 1 118 ? 12.519 -4.936 0.390 1.00 0.00 99 LYS A N 17
ATOM 31205 C CA . LYS A 1 118 ? 13.004 -4.026 -0.686 1.00 0.00 99 LYS A CA 17
ATOM 31206 C C . LYS A 1 118 ? 12.416 -4.448 -2.035 1.00 0.00 99 LYS A C 17
ATOM 31207 O O . LYS A 1 118 ? 11.679 -3.711 -2.659 1.00 0.00 99 LYS A O 17
ATOM 31226 N N . VAL A 1 119 ? 12.733 -5.631 -2.489 1.00 0.00 100 VAL A N 17
ATOM 31227 C CA . VAL A 1 119 ? 12.189 -6.099 -3.797 1.00 0.00 100 VAL A CA 17
ATOM 31228 C C . VAL A 1 119 ? 12.281 -7.625 -3.889 1.00 0.00 100 VAL A C 17
ATOM 31229 O O . VAL A 1 119 ? 13.311 -8.176 -4.224 1.00 0.00 100 VAL A O 17
ATOM 31242 N N . GLY A 1 120 ? 11.210 -8.310 -3.593 1.00 0.00 101 GLY A N 17
ATOM 31243 C CA . GLY A 1 120 ? 11.232 -9.798 -3.660 1.00 0.00 101 GLY A CA 17
ATOM 31244 C C . GLY A 1 120 ? 10.201 -10.367 -2.685 1.00 0.00 101 GLY A C 17
ATOM 31245 O O . GLY A 1 120 ? 10.475 -11.286 -1.939 1.00 0.00 101 GLY A O 17
ATOM 31249 N N . ASP A 1 121 ? 9.017 -9.824 -2.688 1.00 0.00 102 ASP A N 17
ATOM 31250 C CA . ASP A 1 121 ? 7.955 -10.325 -1.765 1.00 0.00 102 ASP A CA 17
ATOM 31251 C C . ASP A 1 121 ? 6.708 -9.438 -1.863 1.00 0.00 102 ASP A C 17
ATOM 31252 O O . ASP A 1 121 ? 5.602 -9.880 -1.624 1.00 0.00 102 ASP A O 17
ATOM 31261 N N . ILE A 1 122 ? 6.884 -8.192 -2.215 1.00 0.00 103 ILE A N 17
ATOM 31262 C CA . ILE A 1 122 ? 5.722 -7.260 -2.340 1.00 0.00 103 ILE A CA 17
ATOM 31263 C C . ILE A 1 122 ? 5.070 -7.008 -0.978 1.00 0.00 103 ILE A C 17
ATOM 31264 O O . ILE A 1 122 ? 3.872 -7.124 -0.827 1.00 0.00 103 ILE A O 17
ATOM 31280 N N . SER A 1 123 ? 5.854 -6.642 0.002 1.00 0.00 104 SER A N 17
ATOM 31281 C CA . SER A 1 123 ? 5.303 -6.352 1.364 1.00 0.00 104 SER A CA 17
ATOM 31282 C C . SER A 1 123 ? 4.134 -7.284 1.714 1.00 0.00 104 SER A C 17
ATOM 31283 O O . SER A 1 123 ? 3.017 -7.077 1.283 1.00 0.00 104 SER A O 17
ATOM 31291 N N . ASP A 1 124 ? 4.381 -8.293 2.510 1.00 0.00 105 ASP A N 17
ATOM 31292 C CA . ASP A 1 124 ? 3.280 -9.225 2.904 1.00 0.00 105 ASP A CA 17
ATOM 31293 C C . ASP A 1 124 ? 1.992 -8.436 3.156 1.00 0.00 105 ASP A C 17
ATOM 31294 O O . ASP A 1 124 ? 1.133 -8.349 2.304 1.00 0.00 105 ASP A O 17
ATOM 31303 N N . ILE A 1 125 ? 1.865 -7.843 4.311 1.00 0.00 106 ILE A N 17
ATOM 31304 C CA . ILE A 1 125 ? 0.644 -7.033 4.615 1.00 0.00 106 ILE A CA 17
ATOM 31305 C C . ILE A 1 125 ? 1.053 -5.759 5.357 1.00 0.00 106 ILE A C 17
ATOM 31306 O O . ILE A 1 125 ? 1.760 -5.805 6.344 1.00 0.00 106 ILE A O 17
ATOM 31322 N N . VAL A 1 126 ? 0.621 -4.620 4.889 1.00 0.00 107 VAL A N 17
ATOM 31323 C CA . VAL A 1 126 ? 0.994 -3.346 5.568 1.00 0.00 107 VAL A CA 17
ATOM 31324 C C . VAL A 1 126 ? -0.259 -2.620 6.065 1.00 0.00 107 VAL A C 17
ATOM 31325 O O . VAL A 1 126 ? -0.809 -1.776 5.385 1.00 0.00 107 VAL A O 17
ATOM 31338 N N . ASP A 1 127 ? -0.714 -2.940 7.246 1.00 0.00 108 ASP A N 17
ATOM 31339 C CA . ASP A 1 127 ? -1.933 -2.264 7.782 1.00 0.00 108 ASP A CA 17
ATOM 31340 C C . ASP A 1 127 ? -1.565 -0.926 8.429 1.00 0.00 108 ASP A C 17
ATOM 31341 O O . ASP A 1 127 ? -0.969 -0.874 9.486 1.00 0.00 108 ASP A O 17
ATOM 31350 N N . THR A 1 128 ? -1.927 0.158 7.795 1.00 0.00 109 THR A N 17
ATOM 31351 C CA . THR A 1 128 ? -1.616 1.503 8.357 1.00 0.00 109 THR A CA 17
ATOM 31352 C C . THR A 1 128 ? -2.805 2.434 8.117 1.00 0.00 109 THR A C 17
ATOM 31353 O O . THR A 1 128 ? -3.928 1.991 7.972 1.00 0.00 109 THR A O 17
ATOM 31364 N N . ASP A 1 129 ? -2.575 3.716 8.059 1.00 0.00 110 ASP A N 17
ATOM 31365 C CA . ASP A 1 129 ? -3.706 4.655 7.813 1.00 0.00 110 ASP A CA 17
ATOM 31366 C C . ASP A 1 129 ? -4.584 4.116 6.682 1.00 0.00 110 ASP A C 17
ATOM 31367 O O . ASP A 1 129 ? -4.141 3.340 5.860 1.00 0.00 110 ASP A O 17
ATOM 31376 N N . SER A 1 130 ? -5.824 4.519 6.628 1.00 0.00 111 SER A N 17
ATOM 31377 C CA . SER A 1 130 ? -6.724 4.026 5.542 1.00 0.00 111 SER A CA 17
ATOM 31378 C C . SER A 1 130 ? -7.045 2.542 5.739 1.00 0.00 111 SER A C 17
ATOM 31379 O O . SER A 1 130 ? -8.193 2.152 5.810 1.00 0.00 111 SER A O 17
ATOM 31387 N N . GLY A 1 131 ? -6.044 1.712 5.825 1.00 0.00 112 GLY A N 17
ATOM 31388 C CA . GLY A 1 131 ? -6.304 0.256 6.014 1.00 0.00 112 GLY A CA 17
ATOM 31389 C C . GLY A 1 131 ? -5.018 -0.537 5.773 1.00 0.00 112 GLY A C 17
ATOM 31390 O O . GLY A 1 131 ? -4.036 -0.374 6.470 1.00 0.00 112 GLY A O 17
ATOM 31394 N N . VAL A 1 132 ? -5.018 -1.401 4.793 1.00 0.00 113 VAL A N 17
ATOM 31395 C CA . VAL A 1 132 ? -3.796 -2.210 4.509 1.00 0.00 113 VAL A CA 17
ATOM 31396 C C . VAL A 1 132 ? -3.213 -1.837 3.146 1.00 0.00 113 VAL A C 17
ATOM 31397 O O . VAL A 1 132 ? -3.893 -1.859 2.139 1.00 0.00 113 VAL A O 17
ATOM 31410 N N . HIS A 1 133 ? -1.955 -1.491 3.109 1.00 0.00 114 HIS A N 17
ATOM 31411 C CA . HIS A 1 133 ? -1.323 -1.111 1.816 1.00 0.00 114 HIS A CA 17
ATOM 31412 C C . HIS A 1 133 ? -0.290 -2.154 1.395 1.00 0.00 114 HIS A C 17
ATOM 31413 O O . HIS A 1 133 ? -0.028 -3.110 2.096 1.00 0.00 114 HIS A O 17
ATOM 31427 N N . ILE A 1 134 ? 0.309 -1.955 0.256 1.00 0.00 115 ILE A N 17
ATOM 31428 C CA . ILE A 1 134 ? 1.348 -2.903 -0.228 1.00 0.00 115 ILE A CA 17
ATOM 31429 C C . ILE A 1 134 ? 2.469 -2.107 -0.898 1.00 0.00 115 ILE A C 17
ATOM 31430 O O . ILE A 1 134 ? 2.286 -1.522 -1.948 1.00 0.00 115 ILE A O 17
ATOM 31446 N N . ILE A 1 135 ? 3.619 -2.056 -0.285 1.00 0.00 116 ILE A N 17
ATOM 31447 C CA . ILE A 1 135 ? 4.746 -1.275 -0.870 1.00 0.00 116 ILE A CA 17
ATOM 31448 C C . ILE A 1 135 ? 5.480 -2.090 -1.937 1.00 0.00 116 ILE A C 17
ATOM 31449 O O . ILE A 1 135 ? 5.351 -3.296 -2.017 1.00 0.00 116 ILE A O 17
ATOM 31465 N N . LYS A 1 136 ? 6.258 -1.431 -2.752 1.00 0.00 117 LYS A N 17
ATOM 31466 C CA . LYS A 1 136 ? 7.020 -2.145 -3.814 1.00 0.00 117 LYS A CA 17
ATOM 31467 C C . LYS A 1 136 ? 7.910 -1.152 -4.567 1.00 0.00 117 LYS A C 17
ATOM 31468 O O . LYS A 1 136 ? 7.441 -0.171 -5.108 1.00 0.00 117 LYS A O 17
ATOM 31487 N N . ARG A 1 137 ? 9.191 -1.395 -4.602 1.00 0.00 118 ARG A N 17
ATOM 31488 C CA . ARG A 1 137 ? 10.104 -0.459 -5.320 1.00 0.00 118 ARG A CA 17
ATOM 31489 C C . ARG A 1 137 ? 10.352 -0.957 -6.747 1.00 0.00 118 ARG A C 17
ATOM 31490 O O . ARG A 1 137 ? 9.676 -0.567 -7.677 1.00 0.00 118 ARG A O 17
ATOM 31511 N N . THR A 1 138 ? 11.315 -1.818 -6.923 1.00 0.00 119 THR A N 17
ATOM 31512 C CA . THR A 1 138 ? 11.608 -2.346 -8.286 1.00 0.00 119 THR A CA 17
ATOM 31513 C C . THR A 1 138 ? 10.793 -3.615 -8.541 1.00 0.00 119 THR A C 17
ATOM 31514 O O . THR A 1 138 ? 10.327 -3.855 -9.637 1.00 0.00 119 THR A O 17
ATOM 31525 N N . ALA A 1 139 ? 10.611 -4.425 -7.536 1.00 0.00 120 ALA A N 17
ATOM 31526 C CA . ALA A 1 139 ? 9.819 -5.671 -7.726 1.00 0.00 120 ALA A CA 17
ATOM 31527 C C . ALA A 1 139 ? 9.663 -6.416 -6.397 1.00 0.00 120 ALA A C 17
ATOM 31528 O O . ALA A 1 139 ? 9.605 -5.755 -5.373 1.00 0.00 120 ALA A O 17
ATOM 31536 N N . HIS A 1 20 ? 23.804 10.338 7.756 1.00 0.00 1 HIS A N 18
ATOM 31537 C CA . HIS A 1 20 ? 24.263 10.999 9.013 1.00 0.00 1 HIS A CA 18
ATOM 31538 C C . HIS A 1 20 ? 24.247 12.520 8.844 1.00 0.00 1 HIS A C 18
ATOM 31539 O O . HIS A 1 20 ? 25.107 13.220 9.341 1.00 0.00 1 HIS A O 18
ATOM 31553 N N . MET A 1 21 ? 23.274 13.036 8.145 1.00 0.00 2 MET A N 18
ATOM 31554 C CA . MET A 1 21 ? 23.203 14.511 7.942 1.00 0.00 2 MET A CA 18
ATOM 31555 C C . MET A 1 21 ? 21.956 14.876 7.132 1.00 0.00 2 MET A C 18
ATOM 31556 O O . MET A 1 21 ? 21.081 15.577 7.602 1.00 0.00 2 MET A O 18
ATOM 31570 N N . ALA A 1 22 ? 21.867 14.405 5.918 1.00 0.00 3 ALA A N 18
ATOM 31571 C CA . ALA A 1 22 ? 20.676 14.723 5.078 1.00 0.00 3 ALA A CA 18
ATOM 31572 C C . ALA A 1 22 ? 20.809 14.070 3.699 1.00 0.00 3 ALA A C 18
ATOM 31573 O O . ALA A 1 22 ? 21.888 13.702 3.277 1.00 0.00 3 ALA A O 18
ATOM 31580 N N . SER A 1 23 ? 19.721 13.925 2.993 1.00 0.00 4 SER A N 18
ATOM 31581 C CA . SER A 1 23 ? 19.782 13.297 1.640 1.00 0.00 4 SER A CA 18
ATOM 31582 C C . SER A 1 23 ? 20.709 12.079 1.657 1.00 0.00 4 SER A C 18
ATOM 31583 O O . SER A 1 23 ? 21.811 12.117 1.146 1.00 0.00 4 SER A O 18
ATOM 31591 N N . ARG A 1 24 ? 20.269 10.996 2.236 1.00 0.00 5 ARG A N 18
ATOM 31592 C CA . ARG A 1 24 ? 21.122 9.774 2.282 1.00 0.00 5 ARG A CA 18
ATOM 31593 C C . ARG A 1 24 ? 20.554 8.702 1.347 1.00 0.00 5 ARG A C 18
ATOM 31594 O O . ARG A 1 24 ? 19.841 8.999 0.409 1.00 0.00 5 ARG A O 18
ATOM 31615 N N . ASP A 1 25 ? 20.865 7.460 1.593 1.00 0.00 6 ASP A N 18
ATOM 31616 C CA . ASP A 1 25 ? 20.345 6.372 0.717 1.00 0.00 6 ASP A CA 18
ATOM 31617 C C . ASP A 1 25 ? 18.828 6.478 0.576 1.00 0.00 6 ASP A C 18
ATOM 31618 O O . ASP A 1 25 ? 18.280 6.375 -0.504 1.00 0.00 6 ASP A O 18
ATOM 31627 N N . GLN A 1 26 ? 18.151 6.679 1.663 1.00 0.00 7 GLN A N 18
ATOM 31628 C CA . GLN A 1 26 ? 16.664 6.789 1.610 1.00 0.00 7 GLN A CA 18
ATOM 31629 C C . GLN A 1 26 ? 16.064 5.496 1.050 1.00 0.00 7 GLN A C 18
ATOM 31630 O O . GLN A 1 26 ? 16.734 4.726 0.389 1.00 0.00 7 GLN A O 18
ATOM 31644 N N . VAL A 1 27 ? 14.810 5.246 1.313 1.00 0.00 8 VAL A N 18
ATOM 31645 C CA . VAL A 1 27 ? 14.175 3.994 0.795 1.00 0.00 8 VAL A CA 18
ATOM 31646 C C . VAL A 1 27 ? 13.090 4.318 -0.239 1.00 0.00 8 VAL A C 18
ATOM 31647 O O . VAL A 1 27 ? 11.956 4.589 0.106 1.00 0.00 8 VAL A O 18
ATOM 31660 N N . LYS A 1 28 ? 13.418 4.271 -1.504 1.00 0.00 9 LYS A N 18
ATOM 31661 C CA . LYS A 1 28 ? 12.385 4.554 -2.541 1.00 0.00 9 LYS A CA 18
ATOM 31662 C C . LYS A 1 28 ? 11.443 3.350 -2.652 1.00 0.00 9 LYS A C 18
ATOM 31663 O O . LYS A 1 28 ? 11.802 2.247 -2.289 1.00 0.00 9 LYS A O 18
ATOM 31682 N N . ALA A 1 29 ? 10.244 3.535 -3.141 1.00 0.00 10 ALA A N 18
ATOM 31683 C CA . ALA A 1 29 ? 9.318 2.364 -3.247 1.00 0.00 10 ALA A CA 18
ATOM 31684 C C . ALA A 1 29 ? 7.948 2.768 -3.798 1.00 0.00 10 ALA A C 18
ATOM 31685 O O . ALA A 1 29 ? 7.641 3.933 -3.957 1.00 0.00 10 ALA A O 18
ATOM 31692 N N . SER A 1 30 ? 7.117 1.793 -4.069 1.00 0.00 11 SER A N 18
ATOM 31693 C CA . SER A 1 30 ? 5.750 2.082 -4.587 1.00 0.00 11 SER A CA 18
ATOM 31694 C C . SER A 1 30 ? 4.722 1.409 -3.678 1.00 0.00 11 SER A C 18
ATOM 31695 O O . SER A 1 30 ? 5.075 0.858 -2.654 1.00 0.00 11 SER A O 18
ATOM 31703 N N . HIS A 1 31 ? 3.456 1.436 -4.014 1.00 0.00 12 HIS A N 18
ATOM 31704 C CA . HIS A 1 31 ? 2.480 0.773 -3.092 1.00 0.00 12 HIS A CA 18
ATOM 31705 C C . HIS A 1 31 ? 1.032 0.841 -3.617 1.00 0.00 12 HIS A C 18
ATOM 31706 O O . HIS A 1 31 ? 0.736 1.498 -4.595 1.00 0.00 12 HIS A O 18
ATOM 31720 N N . ILE A 1 32 ? 0.135 0.160 -2.942 1.00 0.00 13 ILE A N 18
ATOM 31721 C CA . ILE A 1 32 ? -1.307 0.160 -3.348 1.00 0.00 13 ILE A CA 18
ATOM 31722 C C . ILE A 1 32 ? -2.200 0.023 -2.100 1.00 0.00 13 ILE A C 18
ATOM 31723 O O . ILE A 1 32 ? -1.718 -0.226 -1.013 1.00 0.00 13 ILE A O 18
ATOM 31739 N N . LEU A 1 33 ? -3.495 0.175 -2.246 1.00 0.00 14 LEU A N 18
ATOM 31740 C CA . LEU A 1 33 ? -4.406 0.043 -1.061 1.00 0.00 14 LEU A CA 18
ATOM 31741 C C . LEU A 1 33 ? -5.648 -0.789 -1.416 1.00 0.00 14 LEU A C 18
ATOM 31742 O O . LEU A 1 33 ? -6.078 -0.828 -2.549 1.00 0.00 14 LEU A O 18
ATOM 31758 N N . ILE A 1 34 ? -6.241 -1.444 -0.452 1.00 0.00 15 ILE A N 18
ATOM 31759 C CA . ILE A 1 34 ? -7.464 -2.253 -0.744 1.00 0.00 15 ILE A CA 18
ATOM 31760 C C . ILE A 1 34 ? -8.614 -1.822 0.182 1.00 0.00 15 ILE A C 18
ATOM 31761 O O . ILE A 1 34 ? -9.753 -2.198 -0.014 1.00 0.00 15 ILE A O 18
ATOM 31777 N N . LYS A 1 35 ? -8.326 -1.035 1.186 1.00 0.00 16 LYS A N 18
ATOM 31778 C CA . LYS A 1 35 ? -9.402 -0.579 2.120 1.00 0.00 16 LYS A CA 18
ATOM 31779 C C . LYS A 1 35 ? -9.895 -1.741 2.991 1.00 0.00 16 LYS A C 18
ATOM 31780 O O . LYS A 1 35 ? -9.756 -2.896 2.641 1.00 0.00 16 LYS A O 18
ATOM 31799 N N . HIS A 1 36 ? -10.476 -1.436 4.124 1.00 0.00 17 HIS A N 18
ATOM 31800 C CA . HIS A 1 36 ? -10.987 -2.512 5.028 1.00 0.00 17 HIS A CA 18
ATOM 31801 C C . HIS A 1 36 ? -11.624 -1.898 6.278 1.00 0.00 17 HIS A C 18
ATOM 31802 O O . HIS A 1 36 ? -12.227 -0.845 6.226 1.00 0.00 17 HIS A O 18
ATOM 31816 N N . GLN A 1 37 ? -11.494 -2.551 7.402 1.00 0.00 18 GLN A N 18
ATOM 31817 C CA . GLN A 1 37 ? -12.092 -2.007 8.656 1.00 0.00 18 GLN A CA 18
ATOM 31818 C C . GLN A 1 37 ? -11.114 -1.046 9.339 1.00 0.00 18 GLN A C 18
ATOM 31819 O O . GLN A 1 37 ? -10.802 -1.187 10.505 1.00 0.00 18 GLN A O 18
ATOM 31833 N N . GLY A 1 38 ? -10.629 -0.069 8.622 1.00 0.00 19 GLY A N 18
ATOM 31834 C CA . GLY A 1 38 ? -9.675 0.901 9.231 1.00 0.00 19 GLY A CA 18
ATOM 31835 C C . GLY A 1 38 ? -10.451 2.106 9.768 1.00 0.00 19 GLY A C 18
ATOM 31836 O O . GLY A 1 38 ? -11.269 1.982 10.657 1.00 0.00 19 GLY A O 18
ATOM 31840 N N . SER A 1 39 ? -10.206 3.270 9.232 1.00 0.00 20 SER A N 18
ATOM 31841 C CA . SER A 1 39 ? -10.935 4.479 9.710 1.00 0.00 20 SER A CA 18
ATOM 31842 C C . SER A 1 39 ? -11.066 5.495 8.572 1.00 0.00 20 SER A C 18
ATOM 31843 O O . SER A 1 39 ? -10.807 6.671 8.740 1.00 0.00 20 SER A O 18
ATOM 31851 N N . ARG A 1 40 ? -11.467 5.047 7.412 1.00 0.00 21 ARG A N 18
ATOM 31852 C CA . ARG A 1 40 ? -11.618 5.980 6.258 1.00 0.00 21 ARG A CA 18
ATOM 31853 C C . ARG A 1 40 ? -12.957 5.737 5.554 1.00 0.00 21 ARG A C 18
ATOM 31854 O O . ARG A 1 40 ? -13.749 4.919 5.975 1.00 0.00 21 ARG A O 18
ATOM 31875 N N . ARG A 1 41 ? -13.215 6.442 4.486 1.00 0.00 22 ARG A N 18
ATOM 31876 C CA . ARG A 1 41 ? -14.504 6.249 3.759 1.00 0.00 22 ARG A CA 18
ATOM 31877 C C . ARG A 1 41 ? -14.294 5.359 2.531 1.00 0.00 22 ARG A C 18
ATOM 31878 O O . ARG A 1 41 ? -13.185 4.987 2.204 1.00 0.00 22 ARG A O 18
ATOM 31899 N N . LYS A 1 42 ? -15.351 5.022 1.844 1.00 0.00 23 LYS A N 18
ATOM 31900 C CA . LYS A 1 42 ? -15.208 4.165 0.632 1.00 0.00 23 LYS A CA 18
ATOM 31901 C C . LYS A 1 42 ? -14.352 4.887 -0.410 1.00 0.00 23 LYS A C 18
ATOM 31902 O O . LYS A 1 42 ? -13.554 5.742 -0.082 1.00 0.00 23 LYS A O 18
ATOM 31921 N N . ALA A 1 43 ? -14.514 4.561 -1.662 1.00 0.00 24 ALA A N 18
ATOM 31922 C CA . ALA A 1 43 ? -13.708 5.246 -2.712 1.00 0.00 24 ALA A CA 18
ATOM 31923 C C . ALA A 1 43 ? -13.692 6.753 -2.443 1.00 0.00 24 ALA A C 18
ATOM 31924 O O . ALA A 1 43 ? -12.649 7.369 -2.348 1.00 0.00 24 ALA A O 18
ATOM 31931 N N . SER A 1 44 ? -14.847 7.343 -2.308 1.00 0.00 25 SER A N 18
ATOM 31932 C CA . SER A 1 44 ? -14.919 8.805 -2.029 1.00 0.00 25 SER A CA 18
ATOM 31933 C C . SER A 1 44 ? -13.985 9.592 -2.954 1.00 0.00 25 SER A C 18
ATOM 31934 O O . SER A 1 44 ? -13.075 10.258 -2.504 1.00 0.00 25 SER A O 18
ATOM 31942 N N . TRP A 1 45 ? -14.208 9.541 -4.240 1.00 0.00 26 TRP A N 18
ATOM 31943 C CA . TRP A 1 45 ? -13.333 10.313 -5.166 1.00 0.00 26 TRP A CA 18
ATOM 31944 C C . TRP A 1 45 ? -13.382 11.792 -4.776 1.00 0.00 26 TRP A C 18
ATOM 31945 O O . TRP A 1 45 ? -12.380 12.479 -4.751 1.00 0.00 26 TRP A O 18
ATOM 31966 N N . LYS A 1 46 ? -14.550 12.273 -4.447 1.00 0.00 27 LYS A N 18
ATOM 31967 C CA . LYS A 1 46 ? -14.697 13.694 -4.027 1.00 0.00 27 LYS A CA 18
ATOM 31968 C C . LYS A 1 46 ? -15.276 13.725 -2.606 1.00 0.00 27 LYS A C 18
ATOM 31969 O O . LYS A 1 46 ? -14.591 13.427 -1.648 1.00 0.00 27 LYS A O 18
ATOM 31988 N N . ASP A 1 47 ? -16.532 14.055 -2.454 1.00 0.00 28 ASP A N 18
ATOM 31989 C CA . ASP A 1 47 ? -17.126 14.063 -1.088 1.00 0.00 28 ASP A CA 18
ATOM 31990 C C . ASP A 1 47 ? -18.491 13.344 -1.053 1.00 0.00 28 ASP A C 18
ATOM 31991 O O . ASP A 1 47 ? -19.336 13.701 -0.256 1.00 0.00 28 ASP A O 18
ATOM 32000 N N . PRO A 1 48 ? -18.681 12.348 -1.898 1.00 0.00 29 PRO A N 18
ATOM 32001 C CA . PRO A 1 48 ? -19.972 11.614 -1.899 1.00 0.00 29 PRO A CA 18
ATOM 32002 C C . PRO A 1 48 ? -20.008 10.614 -0.740 1.00 0.00 29 PRO A C 18
ATOM 32003 O O . PRO A 1 48 ? -19.602 9.478 -0.883 1.00 0.00 29 PRO A O 18
ATOM 32014 N N . GLU A 1 49 ? -20.485 11.016 0.406 1.00 0.00 30 GLU A N 18
ATOM 32015 C CA . GLU A 1 49 ? -20.531 10.064 1.553 1.00 0.00 30 GLU A CA 18
ATOM 32016 C C . GLU A 1 49 ? -21.304 10.664 2.730 1.00 0.00 30 GLU A C 18
ATOM 32017 O O . GLU A 1 49 ? -22.044 11.617 2.585 1.00 0.00 30 GLU A O 18
ATOM 32029 N N . GLY A 1 50 ? -21.134 10.105 3.897 1.00 0.00 31 GLY A N 18
ATOM 32030 C CA . GLY A 1 50 ? -21.852 10.626 5.093 1.00 0.00 31 GLY A CA 18
ATOM 32031 C C . GLY A 1 50 ? -21.986 9.505 6.125 1.00 0.00 31 GLY A C 18
ATOM 32032 O O . GLY A 1 50 ? -22.155 9.748 7.304 1.00 0.00 31 GLY A O 18
ATOM 32036 N N . LYS A 1 51 ? -21.911 8.276 5.690 1.00 0.00 32 LYS A N 18
ATOM 32037 C CA . LYS A 1 51 ? -22.033 7.136 6.644 1.00 0.00 32 LYS A CA 18
ATOM 32038 C C . LYS A 1 51 ? -21.131 5.979 6.204 1.00 0.00 32 LYS A C 18
ATOM 32039 O O . LYS A 1 51 ? -20.782 5.857 5.046 1.00 0.00 32 LYS A O 18
ATOM 32058 N N . ILE A 1 52 ? -20.753 5.126 7.118 1.00 0.00 33 ILE A N 18
ATOM 32059 C CA . ILE A 1 52 ? -19.877 3.977 6.747 1.00 0.00 33 ILE A CA 18
ATOM 32060 C C . ILE A 1 52 ? -20.727 2.728 6.493 1.00 0.00 33 ILE A C 18
ATOM 32061 O O . ILE A 1 52 ? -21.937 2.795 6.408 1.00 0.00 33 ILE A O 18
ATOM 32077 N N . ILE A 1 53 ? -20.102 1.590 6.368 1.00 0.00 34 ILE A N 18
ATOM 32078 C CA . ILE A 1 53 ? -20.876 0.339 6.117 1.00 0.00 34 ILE A CA 18
ATOM 32079 C C . ILE A 1 53 ? -19.988 -0.885 6.359 1.00 0.00 34 ILE A C 18
ATOM 32080 O O . ILE A 1 53 ? -18.777 -0.794 6.361 1.00 0.00 34 ILE A O 18
ATOM 32096 N N . LEU A 1 54 ? -20.581 -2.029 6.570 1.00 0.00 35 LEU A N 18
ATOM 32097 C CA . LEU A 1 54 ? -19.766 -3.253 6.820 1.00 0.00 35 LEU A CA 18
ATOM 32098 C C . LEU A 1 54 ? -19.118 -3.742 5.521 1.00 0.00 35 LEU A C 18
ATOM 32099 O O . LEU A 1 54 ? -19.785 -4.209 4.619 1.00 0.00 35 LEU A O 18
ATOM 32115 N N . THR A 1 55 ? -17.821 -3.640 5.424 1.00 0.00 36 THR A N 18
ATOM 32116 C CA . THR A 1 55 ? -17.122 -4.099 4.190 1.00 0.00 36 THR A CA 18
ATOM 32117 C C . THR A 1 55 ? -15.882 -4.916 4.569 1.00 0.00 36 THR A C 18
ATOM 32118 O O . THR A 1 55 ? -15.782 -5.425 5.668 1.00 0.00 36 THR A O 18
ATOM 32129 N N . THR A 1 56 ? -14.937 -5.044 3.673 1.00 0.00 37 THR A N 18
ATOM 32130 C CA . THR A 1 56 ? -13.705 -5.826 3.992 1.00 0.00 37 THR A CA 18
ATOM 32131 C C . THR A 1 56 ? -13.244 -5.512 5.418 1.00 0.00 37 THR A C 18
ATOM 32132 O O . THR A 1 56 ? -13.192 -4.368 5.825 1.00 0.00 37 THR A O 18
ATOM 32143 N N . THR A 1 57 ? -12.925 -6.516 6.190 1.00 0.00 38 THR A N 18
ATOM 32144 C CA . THR A 1 57 ? -12.491 -6.259 7.594 1.00 0.00 38 THR A CA 18
ATOM 32145 C C . THR A 1 57 ? -10.993 -6.524 7.765 1.00 0.00 38 THR A C 18
ATOM 32146 O O . THR A 1 57 ? -10.320 -6.979 6.862 1.00 0.00 38 THR A O 18
ATOM 32157 N N . ARG A 1 58 ? -10.471 -6.235 8.929 1.00 0.00 39 ARG A N 18
ATOM 32158 C CA . ARG A 1 58 ? -9.018 -6.457 9.183 1.00 0.00 39 ARG A CA 18
ATOM 32159 C C . ARG A 1 58 ? -8.585 -7.828 8.662 1.00 0.00 39 ARG A C 18
ATOM 32160 O O . ARG A 1 58 ? -7.907 -7.937 7.660 1.00 0.00 39 ARG A O 18
ATOM 32181 N N . GLU A 1 59 ? -8.971 -8.873 9.333 1.00 0.00 40 GLU A N 18
ATOM 32182 C CA . GLU A 1 59 ? -8.584 -10.236 8.878 1.00 0.00 40 GLU A CA 18
ATOM 32183 C C . GLU A 1 59 ? -8.889 -10.389 7.388 1.00 0.00 40 GLU A C 18
ATOM 32184 O O . GLU A 1 59 ? -8.020 -10.675 6.589 1.00 0.00 40 GLU A O 18
ATOM 32196 N N . ALA A 1 60 ? -10.121 -10.196 7.012 1.00 0.00 41 ALA A N 18
ATOM 32197 C CA . ALA A 1 60 ? -10.496 -10.323 5.574 1.00 0.00 41 ALA A CA 18
ATOM 32198 C C . ALA A 1 60 ? -9.494 -9.571 4.698 1.00 0.00 41 ALA A C 18
ATOM 32199 O O . ALA A 1 60 ? -9.051 -10.063 3.679 1.00 0.00 41 ALA A O 18
ATOM 32206 N N . ALA A 1 61 ? -9.133 -8.382 5.088 1.00 0.00 42 ALA A N 18
ATOM 32207 C CA . ALA A 1 61 ? -8.157 -7.598 4.280 1.00 0.00 42 ALA A CA 18
ATOM 32208 C C . ALA A 1 61 ? -6.944 -8.464 3.946 1.00 0.00 42 ALA A C 18
ATOM 32209 O O . ALA A 1 61 ? -6.610 -8.664 2.795 1.00 0.00 42 ALA A O 18
ATOM 32216 N N . VAL A 1 62 ? -6.287 -8.985 4.942 1.00 0.00 43 VAL A N 18
ATOM 32217 C CA . VAL A 1 62 ? -5.100 -9.846 4.677 1.00 0.00 43 VAL A CA 18
ATOM 32218 C C . VAL A 1 62 ? -5.490 -10.971 3.714 1.00 0.00 43 VAL A C 18
ATOM 32219 O O . VAL A 1 62 ? -4.814 -11.234 2.741 1.00 0.00 43 VAL A O 18
ATOM 32232 N N . GLU A 1 63 ? -6.588 -11.623 3.973 1.00 0.00 44 GLU A N 18
ATOM 32233 C CA . GLU A 1 63 ? -7.031 -12.713 3.061 1.00 0.00 44 GLU A CA 18
ATOM 32234 C C . GLU A 1 63 ? -7.188 -12.148 1.652 1.00 0.00 44 GLU A C 18
ATOM 32235 O O . GLU A 1 63 ? -6.741 -12.724 0.679 1.00 0.00 44 GLU A O 18
ATOM 32247 N N . GLN A 1 64 ? -7.805 -11.005 1.545 1.00 0.00 45 GLN A N 18
ATOM 32248 C CA . GLN A 1 64 ? -7.980 -10.371 0.210 1.00 0.00 45 GLN A CA 18
ATOM 32249 C C . GLN A 1 64 ? -6.613 -9.978 -0.340 1.00 0.00 45 GLN A C 18
ATOM 32250 O O . GLN A 1 64 ? -6.230 -10.358 -1.429 1.00 0.00 45 GLN A O 18
ATOM 32264 N N . LEU A 1 65 ? -5.872 -9.226 0.421 1.00 0.00 46 LEU A N 18
ATOM 32265 C CA . LEU A 1 65 ? -4.517 -8.808 -0.035 1.00 0.00 46 LEU A CA 18
ATOM 32266 C C . LEU A 1 65 ? -3.660 -10.049 -0.289 1.00 0.00 46 LEU A C 18
ATOM 32267 O O . LEU A 1 65 ? -2.746 -10.035 -1.087 1.00 0.00 46 LEU A O 18
ATOM 32283 N N . LYS A 1 66 ? -3.958 -11.129 0.379 1.00 0.00 47 LYS A N 18
ATOM 32284 C CA . LYS A 1 66 ? -3.168 -12.375 0.167 1.00 0.00 47 LYS A CA 18
ATOM 32285 C C . LYS A 1 66 ? -3.255 -12.794 -1.301 1.00 0.00 47 LYS A C 18
ATOM 32286 O O . LYS A 1 66 ? -2.265 -13.111 -1.930 1.00 0.00 47 LYS A O 18
ATOM 32305 N N . SER A 1 67 ? -4.436 -12.789 -1.849 1.00 0.00 48 SER A N 18
ATOM 32306 C CA . SER A 1 67 ? -4.598 -13.177 -3.279 1.00 0.00 48 SER A CA 18
ATOM 32307 C C . SER A 1 67 ? -3.895 -12.162 -4.179 1.00 0.00 48 SER A C 18
ATOM 32308 O O . SER A 1 67 ? -3.291 -12.517 -5.172 1.00 0.00 48 SER A O 18
ATOM 32316 N N . ILE A 1 68 ? -3.956 -10.903 -3.842 1.00 0.00 49 ILE A N 18
ATOM 32317 C CA . ILE A 1 68 ? -3.274 -9.886 -4.690 1.00 0.00 49 ILE A CA 18
ATOM 32318 C C . ILE A 1 68 ? -1.787 -10.234 -4.785 1.00 0.00 49 ILE A C 18
ATOM 32319 O O . ILE A 1 68 ? -1.223 -10.300 -5.859 1.00 0.00 49 ILE A O 18
ATOM 32335 N N . ARG A 1 69 ? -1.156 -10.495 -3.675 1.00 0.00 50 ARG A N 18
ATOM 32336 C CA . ARG A 1 69 ? 0.281 -10.879 -3.723 1.00 0.00 50 ARG A CA 18
ATOM 32337 C C . ARG A 1 69 ? 0.408 -12.100 -4.630 1.00 0.00 50 ARG A C 18
ATOM 32338 O O . ARG A 1 69 ? 1.232 -12.153 -5.522 1.00 0.00 50 ARG A O 18
ATOM 32359 N N . GLU A 1 70 ? -0.442 -13.066 -4.421 1.00 0.00 51 GLU A N 18
ATOM 32360 C CA . GLU A 1 70 ? -0.434 -14.281 -5.277 1.00 0.00 51 GLU A CA 18
ATOM 32361 C C . GLU A 1 70 ? -0.632 -13.848 -6.727 1.00 0.00 51 GLU A C 18
ATOM 32362 O O . GLU A 1 70 ? 0.201 -14.062 -7.583 1.00 0.00 51 GLU A O 18
ATOM 32374 N N . ASP A 1 71 ? -1.736 -13.219 -6.991 1.00 0.00 52 ASP A N 18
ATOM 32375 C CA . ASP A 1 71 ? -2.007 -12.735 -8.374 1.00 0.00 52 ASP A CA 18
ATOM 32376 C C . ASP A 1 71 ? -0.736 -12.100 -8.946 1.00 0.00 52 ASP A C 18
ATOM 32377 O O . ASP A 1 71 ? -0.277 -12.457 -10.013 1.00 0.00 52 ASP A O 18
ATOM 32386 N N . ILE A 1 72 ? -0.157 -11.170 -8.233 1.00 0.00 53 ILE A N 18
ATOM 32387 C CA . ILE A 1 72 ? 1.094 -10.523 -8.722 1.00 0.00 53 ILE A CA 18
ATOM 32388 C C . ILE A 1 72 ? 2.231 -11.544 -8.703 1.00 0.00 53 ILE A C 18
ATOM 32389 O O . ILE A 1 72 ? 3.208 -11.423 -9.415 1.00 0.00 53 ILE A O 18
ATOM 32405 N N . VAL A 1 73 ? 2.098 -12.557 -7.892 1.00 0.00 54 VAL A N 18
ATOM 32406 C CA . VAL A 1 73 ? 3.152 -13.606 -7.815 1.00 0.00 54 VAL A CA 18
ATOM 32407 C C . VAL A 1 73 ? 3.029 -14.544 -9.021 1.00 0.00 54 VAL A C 18
ATOM 32408 O O . VAL A 1 73 ? 4.002 -15.098 -9.494 1.00 0.00 54 VAL A O 18
ATOM 32421 N N . SER A 1 74 ? 1.837 -14.724 -9.519 1.00 0.00 55 SER A N 18
ATOM 32422 C CA . SER A 1 74 ? 1.644 -15.623 -10.692 1.00 0.00 55 SER A CA 18
ATOM 32423 C C . SER A 1 74 ? 2.068 -14.911 -11.978 1.00 0.00 55 SER A C 18
ATOM 32424 O O . SER A 1 74 ? 3.127 -15.161 -12.519 1.00 0.00 55 SER A O 18
ATOM 32432 N N . GLY A 1 75 ? 1.251 -14.024 -12.469 1.00 0.00 56 GLY A N 18
ATOM 32433 C CA . GLY A 1 75 ? 1.604 -13.291 -13.718 1.00 0.00 56 GLY A CA 18
ATOM 32434 C C . GLY A 1 75 ? 1.651 -11.790 -13.435 1.00 0.00 56 GLY A C 18
ATOM 32435 O O . GLY A 1 75 ? 1.004 -11.018 -14.110 1.00 0.00 56 GLY A O 18
ATOM 32439 N N . LYS A 1 76 ? 2.427 -11.401 -12.444 1.00 0.00 57 LYS A N 18
ATOM 32440 C CA . LYS A 1 76 ? 2.592 -9.970 -12.043 1.00 0.00 57 LYS A CA 18
ATOM 32441 C C . LYS A 1 76 ? 1.866 -9.020 -12.990 1.00 0.00 57 LYS A C 18
ATOM 32442 O O . LYS A 1 76 ? 2.467 -8.304 -13.765 1.00 0.00 57 LYS A O 18
ATOM 32461 N N . ALA A 1 77 ? 0.569 -9.030 -12.928 1.00 0.00 58 ALA A N 18
ATOM 32462 C CA . ALA A 1 77 ? -0.240 -8.152 -13.812 1.00 0.00 58 ALA A CA 18
ATOM 32463 C C . ALA A 1 77 ? 0.284 -6.714 -13.778 1.00 0.00 58 ALA A C 18
ATOM 32464 O O . ALA A 1 77 ? 1.268 -6.413 -13.131 1.00 0.00 58 ALA A O 18
ATOM 32471 N N . ASN A 1 78 ? -0.368 -5.825 -14.479 1.00 0.00 59 ASN A N 18
ATOM 32472 C CA . ASN A 1 78 ? 0.084 -4.404 -14.504 1.00 0.00 59 ASN A CA 18
ATOM 32473 C C . ASN A 1 78 ? 0.531 -3.949 -13.108 1.00 0.00 59 ASN A C 18
ATOM 32474 O O . ASN A 1 78 ? 1.691 -4.064 -12.774 1.00 0.00 59 ASN A O 18
ATOM 32485 N N . PHE A 1 79 ? -0.398 -3.428 -12.321 1.00 0.00 60 PHE A N 18
ATOM 32486 C CA . PHE A 1 79 ? -0.131 -2.919 -10.924 1.00 0.00 60 PHE A CA 18
ATOM 32487 C C . PHE A 1 79 ? -0.262 -1.395 -10.906 1.00 0.00 60 PHE A C 18
ATOM 32488 O O . PHE A 1 79 ? -0.683 -0.810 -9.928 1.00 0.00 60 PHE A O 18
ATOM 32505 N N . GLU A 1 80 ? 0.089 -0.748 -11.984 1.00 0.00 61 GLU A N 18
ATOM 32506 C CA . GLU A 1 80 ? -0.025 0.737 -12.030 1.00 0.00 61 GLU A CA 18
ATOM 32507 C C . GLU A 1 80 ? -1.502 1.140 -12.023 1.00 0.00 61 GLU A C 18
ATOM 32508 O O . GLU A 1 80 ? -2.068 1.414 -10.984 1.00 0.00 61 GLU A O 18
ATOM 32520 N N . GLU A 1 81 ? -2.136 1.166 -13.165 1.00 0.00 62 GLU A N 18
ATOM 32521 C CA . GLU A 1 81 ? -3.580 1.535 -13.197 1.00 0.00 62 GLU A CA 18
ATOM 32522 C C . GLU A 1 81 ? -4.303 0.808 -12.066 1.00 0.00 62 GLU A C 18
ATOM 32523 O O . GLU A 1 81 ? -5.281 1.287 -11.528 1.00 0.00 62 GLU A O 18
ATOM 32535 N N . VAL A 1 82 ? -3.810 -0.340 -11.688 1.00 0.00 63 VAL A N 18
ATOM 32536 C CA . VAL A 1 82 ? -4.451 -1.088 -10.575 1.00 0.00 63 VAL A CA 18
ATOM 32537 C C . VAL A 1 82 ? -4.453 -0.211 -9.331 1.00 0.00 63 VAL A C 18
ATOM 32538 O O . VAL A 1 82 ? -5.462 -0.035 -8.677 1.00 0.00 63 VAL A O 18
ATOM 32551 N N . ALA A 1 83 ? -3.323 0.353 -9.010 1.00 0.00 64 ALA A N 18
ATOM 32552 C CA . ALA A 1 83 ? -3.242 1.233 -7.816 1.00 0.00 64 ALA A CA 18
ATOM 32553 C C . ALA A 1 83 ? -4.205 2.408 -7.972 1.00 0.00 64 ALA A C 18
ATOM 32554 O O . ALA A 1 83 ? -5.103 2.589 -7.177 1.00 0.00 64 ALA A O 18
ATOM 32561 N N . THR A 1 84 ? -4.022 3.205 -8.994 1.00 0.00 65 THR A N 18
ATOM 32562 C CA . THR A 1 84 ? -4.923 4.377 -9.209 1.00 0.00 65 THR A CA 18
ATOM 32563 C C . THR A 1 84 ? -6.361 4.022 -8.827 1.00 0.00 65 THR A C 18
ATOM 32564 O O . THR A 1 84 ? -7.091 4.835 -8.296 1.00 0.00 65 THR A O 18
ATOM 32575 N N . ARG A 1 85 ? -6.768 2.811 -9.083 1.00 0.00 66 ARG A N 18
ATOM 32576 C CA . ARG A 1 85 ? -8.153 2.401 -8.723 1.00 0.00 66 ARG A CA 18
ATOM 32577 C C . ARG A 1 85 ? -8.161 1.818 -7.310 1.00 0.00 66 ARG A C 18
ATOM 32578 O O . ARG A 1 85 ? -8.906 2.244 -6.450 1.00 0.00 66 ARG A O 18
ATOM 32599 N N . VAL A 1 86 ? -7.326 0.850 -7.067 1.00 0.00 67 VAL A N 18
ATOM 32600 C CA . VAL A 1 86 ? -7.266 0.230 -5.712 1.00 0.00 67 VAL A CA 18
ATOM 32601 C C . VAL A 1 86 ? -6.152 0.875 -4.887 1.00 0.00 67 VAL A C 18
ATOM 32602 O O . VAL A 1 86 ? -5.263 0.204 -4.417 1.00 0.00 67 VAL A O 18
ATOM 32615 N N . SER A 1 87 ? -6.180 2.163 -4.704 1.00 0.00 68 SER A N 18
ATOM 32616 C CA . SER A 1 87 ? -5.099 2.808 -3.905 1.00 0.00 68 SER A CA 18
ATOM 32617 C C . SER A 1 87 ? -5.677 3.886 -3.001 1.00 0.00 68 SER A C 18
ATOM 32618 O O . SER A 1 87 ? -6.744 4.412 -3.251 1.00 0.00 68 SER A O 18
ATOM 32626 N N . ASP A 1 88 ? -4.971 4.238 -1.962 1.00 0.00 69 ASP A N 18
ATOM 32627 C CA . ASP A 1 88 ? -5.477 5.304 -1.062 1.00 0.00 69 ASP A CA 18
ATOM 32628 C C . ASP A 1 88 ? -6.008 6.447 -1.915 1.00 0.00 69 ASP A C 18
ATOM 32629 O O . ASP A 1 88 ? -5.376 6.855 -2.865 1.00 0.00 69 ASP A O 18
ATOM 32638 N N . CYS A 1 89 ? -7.177 6.933 -1.595 1.00 0.00 70 CYS A N 18
ATOM 32639 C CA . CYS A 1 89 ? -7.797 8.040 -2.385 1.00 0.00 70 CYS A CA 18
ATOM 32640 C C . CYS A 1 89 ? -6.725 8.887 -3.086 1.00 0.00 70 CYS A C 18
ATOM 32641 O O . CYS A 1 89 ? -6.555 8.828 -4.292 1.00 0.00 70 CYS A O 18
ATOM 32649 N N . SER A 1 90 ? -5.977 9.645 -2.341 1.00 0.00 71 SER A N 18
ATOM 32650 C CA . SER A 1 90 ? -4.898 10.457 -2.965 1.00 0.00 71 SER A CA 18
ATOM 32651 C C . SER A 1 90 ? -4.014 9.534 -3.791 1.00 0.00 71 SER A C 18
ATOM 32652 O O . SER A 1 90 ? -3.721 9.791 -4.942 1.00 0.00 71 SER A O 18
ATOM 32660 N N . SER A 1 91 ? -3.608 8.444 -3.208 1.00 0.00 72 SER A N 18
ATOM 32661 C CA . SER A 1 91 ? -2.764 7.476 -3.955 1.00 0.00 72 SER A CA 18
ATOM 32662 C C . SER A 1 91 ? -3.482 7.073 -5.239 1.00 0.00 72 SER A C 18
ATOM 32663 O O . SER A 1 91 ? -2.863 6.811 -6.240 1.00 0.00 72 SER A O 18
ATOM 32671 N N . ALA A 1 92 ? -4.783 7.063 -5.252 1.00 0.00 73 ALA A N 18
ATOM 32672 C CA . ALA A 1 92 ? -5.469 6.721 -6.528 1.00 0.00 73 ALA A CA 18
ATOM 32673 C C . ALA A 1 92 ? -4.935 7.669 -7.597 1.00 0.00 73 ALA A C 18
ATOM 32674 O O . ALA A 1 92 ? -4.667 7.288 -8.717 1.00 0.00 73 ALA A O 18
ATOM 32681 N N . LYS A 1 93 ? -4.739 8.906 -7.232 1.00 0.00 74 LYS A N 18
ATOM 32682 C CA . LYS A 1 93 ? -4.173 9.889 -8.198 1.00 0.00 74 LYS A CA 18
ATOM 32683 C C . LYS A 1 93 ? -2.667 9.611 -8.357 1.00 0.00 74 LYS A C 18
ATOM 32684 O O . LYS A 1 93 ? -2.017 10.092 -9.264 1.00 0.00 74 LYS A O 18
ATOM 32703 N N . ARG A 1 94 ? -2.128 8.817 -7.466 1.00 0.00 75 ARG A N 18
ATOM 32704 C CA . ARG A 1 94 ? -0.679 8.450 -7.503 1.00 0.00 75 ARG A CA 18
ATOM 32705 C C . ARG A 1 94 ? -0.530 6.955 -7.177 1.00 0.00 75 ARG A C 18
ATOM 32706 O O . ARG A 1 94 ? 0.198 6.574 -6.281 1.00 0.00 75 ARG A O 18
ATOM 32727 N N . GLY A 1 95 ? -1.246 6.112 -7.873 1.00 0.00 76 GLY A N 18
ATOM 32728 C CA . GLY A 1 95 ? -1.188 4.648 -7.585 1.00 0.00 76 GLY A CA 18
ATOM 32729 C C . GLY A 1 95 ? 0.156 4.080 -8.017 1.00 0.00 76 GLY A C 18
ATOM 32730 O O . GLY A 1 95 ? 0.473 2.938 -7.751 1.00 0.00 76 GLY A O 18
ATOM 32734 N N . GLY A 1 96 ? 0.952 4.863 -8.675 1.00 0.00 77 GLY A N 18
ATOM 32735 C CA . GLY A 1 96 ? 2.277 4.355 -9.113 1.00 0.00 77 GLY A CA 18
ATOM 32736 C C . GLY A 1 96 ? 3.124 4.034 -7.882 1.00 0.00 77 GLY A C 18
ATOM 32737 O O . GLY A 1 96 ? 2.955 3.012 -7.226 1.00 0.00 77 GLY A O 18
ATOM 32741 N N . ASP A 1 97 ? 4.038 4.897 -7.553 1.00 0.00 78 ASP A N 18
ATOM 32742 C CA . ASP A 1 97 ? 4.892 4.633 -6.369 1.00 0.00 78 ASP A CA 18
ATOM 32743 C C . ASP A 1 97 ? 5.186 5.921 -5.601 1.00 0.00 78 ASP A C 18
ATOM 32744 O O . ASP A 1 97 ? 5.033 7.014 -6.110 1.00 0.00 78 ASP A O 18
ATOM 32753 N N . LEU A 1 98 ? 5.626 5.791 -4.381 1.00 0.00 79 LEU A N 18
ATOM 32754 C CA . LEU A 1 98 ? 5.954 6.995 -3.570 1.00 0.00 79 LEU A CA 18
ATOM 32755 C C . LEU A 1 98 ? 7.119 7.735 -4.223 1.00 0.00 79 LEU A C 18
ATOM 32756 O O . LEU A 1 98 ? 6.969 8.808 -4.772 1.00 0.00 79 LEU A O 18
ATOM 32772 N N . GLY A 1 99 ? 8.279 7.151 -4.158 1.00 0.00 80 GLY A N 18
ATOM 32773 C CA . GLY A 1 99 ? 9.485 7.773 -4.757 1.00 0.00 80 GLY A CA 18
ATOM 32774 C C . GLY A 1 99 ? 10.663 7.500 -3.846 1.00 0.00 80 GLY A C 18
ATOM 32775 O O . GLY A 1 99 ? 11.340 6.507 -3.981 1.00 0.00 80 GLY A O 18
ATOM 32779 N N . SER A 1 100 ? 10.903 8.371 -2.908 1.00 0.00 81 SER A N 18
ATOM 32780 C CA . SER A 1 100 ? 12.041 8.161 -1.978 1.00 0.00 81 SER A CA 18
ATOM 32781 C C . SER A 1 100 ? 11.760 8.785 -0.611 1.00 0.00 81 SER A C 18
ATOM 32782 O O . SER A 1 100 ? 11.432 9.950 -0.501 1.00 0.00 81 SER A O 18
ATOM 32790 N N . PHE A 1 101 ? 11.906 8.017 0.430 1.00 0.00 82 PHE A N 18
ATOM 32791 C CA . PHE A 1 101 ? 11.672 8.551 1.799 1.00 0.00 82 PHE A CA 18
ATOM 32792 C C . PHE A 1 101 ? 12.606 7.836 2.779 1.00 0.00 82 PHE A C 18
ATOM 32793 O O . PHE A 1 101 ? 13.294 6.905 2.415 1.00 0.00 82 PHE A O 18
ATOM 32810 N N . GLY A 1 102 ? 12.650 8.258 4.010 1.00 0.00 83 GLY A N 18
ATOM 32811 C CA . GLY A 1 102 ? 13.556 7.583 4.980 1.00 0.00 83 GLY A CA 18
ATOM 32812 C C . GLY A 1 102 ? 13.184 7.982 6.409 1.00 0.00 83 GLY A C 18
ATOM 32813 O O . GLY A 1 102 ? 13.624 8.994 6.919 1.00 0.00 83 GLY A O 18
ATOM 32817 N N . ARG A 1 103 ? 12.383 7.185 7.060 1.00 0.00 84 ARG A N 18
ATOM 32818 C CA . ARG A 1 103 ? 11.982 7.499 8.463 1.00 0.00 84 ARG A CA 18
ATOM 32819 C C . ARG A 1 103 ? 11.123 8.767 8.506 1.00 0.00 84 ARG A C 18
ATOM 32820 O O . ARG A 1 103 ? 11.481 9.791 7.959 1.00 0.00 84 ARG A O 18
ATOM 32841 N N . GLY A 1 104 ? 9.995 8.708 9.164 1.00 0.00 85 GLY A N 18
ATOM 32842 C CA . GLY A 1 104 ? 9.116 9.910 9.256 1.00 0.00 85 GLY A CA 18
ATOM 32843 C C . GLY A 1 104 ? 8.237 10.013 8.008 1.00 0.00 85 GLY A C 18
ATOM 32844 O O . GLY A 1 104 ? 7.633 11.035 7.748 1.00 0.00 85 GLY A O 18
ATOM 32848 N N . GLN A 1 105 ? 8.158 8.967 7.233 1.00 0.00 86 GLN A N 18
ATOM 32849 C CA . GLN A 1 105 ? 7.314 9.014 6.003 1.00 0.00 86 GLN A CA 18
ATOM 32850 C C . GLN A 1 105 ? 6.291 7.881 6.015 1.00 0.00 86 GLN A C 18
ATOM 32851 O O . GLN A 1 105 ? 5.099 8.100 6.097 1.00 0.00 86 GLN A O 18
ATOM 32865 N N . MET A 1 106 ? 6.758 6.670 5.919 1.00 0.00 87 MET A N 18
ATOM 32866 C CA . MET A 1 106 ? 5.837 5.505 5.906 1.00 0.00 87 MET A CA 18
ATOM 32867 C C . MET A 1 106 ? 5.732 4.899 7.307 1.00 0.00 87 MET A C 18
ATOM 32868 O O . MET A 1 106 ? 5.669 3.697 7.477 1.00 0.00 87 MET A O 18
ATOM 32882 N N . GLN A 1 107 ? 5.710 5.734 8.312 1.00 0.00 88 GLN A N 18
ATOM 32883 C CA . GLN A 1 107 ? 5.606 5.231 9.712 1.00 0.00 88 GLN A CA 18
ATOM 32884 C C . GLN A 1 107 ? 6.626 4.111 9.960 1.00 0.00 88 GLN A C 18
ATOM 32885 O O . GLN A 1 107 ? 7.607 3.986 9.255 1.00 0.00 88 GLN A O 18
ATOM 32899 N N . LYS A 1 108 ? 6.409 3.310 10.969 1.00 0.00 89 LYS A N 18
ATOM 32900 C CA . LYS A 1 108 ? 7.370 2.210 11.282 1.00 0.00 89 LYS A CA 18
ATOM 32901 C C . LYS A 1 108 ? 7.042 0.894 10.542 1.00 0.00 89 LYS A C 18
ATOM 32902 O O . LYS A 1 108 ? 7.936 0.111 10.290 1.00 0.00 89 LYS A O 18
ATOM 32921 N N . PRO A 1 109 ? 5.785 0.661 10.227 1.00 0.00 90 PRO A N 18
ATOM 32922 C CA . PRO A 1 109 ? 5.419 -0.600 9.539 1.00 0.00 90 PRO A CA 18
ATOM 32923 C C . PRO A 1 109 ? 5.849 -0.569 8.070 1.00 0.00 90 PRO A C 18
ATOM 32924 O O . PRO A 1 109 ? 6.794 -1.229 7.686 1.00 0.00 90 PRO A O 18
ATOM 32935 N N . PHE A 1 110 ? 5.172 0.179 7.240 1.00 0.00 91 PHE A N 18
ATOM 32936 C CA . PHE A 1 110 ? 5.577 0.213 5.806 1.00 0.00 91 PHE A CA 18
ATOM 32937 C C . PHE A 1 110 ? 7.088 0.368 5.696 1.00 0.00 91 PHE A C 18
ATOM 32938 O O . PHE A 1 110 ? 7.766 -0.446 5.111 1.00 0.00 91 PHE A O 18
ATOM 32955 N N . GLU A 1 111 ? 7.613 1.436 6.222 1.00 0.00 92 GLU A N 18
ATOM 32956 C CA . GLU A 1 111 ? 9.080 1.672 6.124 1.00 0.00 92 GLU A CA 18
ATOM 32957 C C . GLU A 1 111 ? 9.835 0.371 6.381 1.00 0.00 92 GLU A C 18
ATOM 32958 O O . GLU A 1 111 ? 10.587 -0.099 5.551 1.00 0.00 92 GLU A O 18
ATOM 32970 N N . GLU A 1 112 ? 9.629 -0.220 7.519 1.00 0.00 93 GLU A N 18
ATOM 32971 C CA . GLU A 1 112 ? 10.324 -1.500 7.826 1.00 0.00 93 GLU A CA 18
ATOM 32972 C C . GLU A 1 112 ? 9.995 -2.528 6.742 1.00 0.00 93 GLU A C 18
ATOM 32973 O O . GLU A 1 112 ? 10.705 -3.495 6.546 1.00 0.00 93 GLU A O 18
ATOM 32985 N N . ALA A 1 113 ? 8.924 -2.312 6.032 1.00 0.00 94 ALA A N 18
ATOM 32986 C CA . ALA A 1 113 ? 8.531 -3.253 4.946 1.00 0.00 94 ALA A CA 18
ATOM 32987 C C . ALA A 1 113 ? 9.445 -3.066 3.740 1.00 0.00 94 ALA A C 18
ATOM 32988 O O . ALA A 1 113 ? 10.077 -3.993 3.272 1.00 0.00 94 ALA A O 18
ATOM 32995 N N . THR A 1 114 ? 9.522 -1.868 3.236 1.00 0.00 95 THR A N 18
ATOM 32996 C CA . THR A 1 114 ? 10.397 -1.613 2.063 1.00 0.00 95 THR A CA 18
ATOM 32997 C C . THR A 1 114 ? 11.856 -1.770 2.480 1.00 0.00 95 THR A C 18
ATOM 32998 O O . THR A 1 114 ? 12.711 -2.112 1.687 1.00 0.00 95 THR A O 18
ATOM 33009 N N . TYR A 1 115 ? 12.140 -1.536 3.731 1.00 0.00 96 TYR A N 18
ATOM 33010 C CA . TYR A 1 115 ? 13.537 -1.683 4.220 1.00 0.00 96 TYR A CA 18
ATOM 33011 C C . TYR A 1 115 ? 13.859 -3.167 4.407 1.00 0.00 96 TYR A C 18
ATOM 33012 O O . TYR A 1 115 ? 15.005 -3.570 4.443 1.00 0.00 96 TYR A O 18
ATOM 33030 N N . ALA A 1 116 ? 12.844 -3.978 4.543 1.00 0.00 97 ALA A N 18
ATOM 33031 C CA . ALA A 1 116 ? 13.064 -5.440 4.749 1.00 0.00 97 ALA A CA 18
ATOM 33032 C C . ALA A 1 116 ? 13.061 -6.199 3.416 1.00 0.00 97 ALA A C 18
ATOM 33033 O O . ALA A 1 116 ? 13.898 -7.047 3.178 1.00 0.00 97 ALA A O 18
ATOM 33040 N N . LEU A 1 117 ? 12.123 -5.918 2.550 1.00 0.00 98 LEU A N 18
ATOM 33041 C CA . LEU A 1 117 ? 12.078 -6.650 1.248 1.00 0.00 98 LEU A CA 18
ATOM 33042 C C . LEU A 1 117 ? 13.456 -6.639 0.580 1.00 0.00 98 LEU A C 18
ATOM 33043 O O . LEU A 1 117 ? 14.303 -5.826 0.894 1.00 0.00 98 LEU A O 18
ATOM 33059 N N . LYS A 1 118 ? 13.688 -7.540 -0.337 1.00 0.00 99 LYS A N 18
ATOM 33060 C CA . LYS A 1 118 ? 15.012 -7.586 -1.021 1.00 0.00 99 LYS A CA 18
ATOM 33061 C C . LYS A 1 118 ? 14.827 -7.661 -2.540 1.00 0.00 99 LYS A C 18
ATOM 33062 O O . LYS A 1 118 ? 15.447 -8.462 -3.211 1.00 0.00 99 LYS A O 18
ATOM 33081 N N . VAL A 1 119 ? 13.983 -6.829 -3.087 1.00 0.00 100 VAL A N 18
ATOM 33082 C CA . VAL A 1 119 ? 13.764 -6.850 -4.563 1.00 0.00 100 VAL A CA 18
ATOM 33083 C C . VAL A 1 119 ? 13.326 -8.247 -5.017 1.00 0.00 100 VAL A C 18
ATOM 33084 O O . VAL A 1 119 ? 14.096 -9.187 -4.996 1.00 0.00 100 VAL A O 18
ATOM 33097 N N . GLY A 1 120 ? 12.096 -8.388 -5.433 1.00 0.00 101 GLY A N 18
ATOM 33098 C CA . GLY A 1 120 ? 11.614 -9.720 -5.895 1.00 0.00 101 GLY A CA 18
ATOM 33099 C C . GLY A 1 120 ? 10.883 -10.433 -4.757 1.00 0.00 101 GLY A C 18
ATOM 33100 O O . GLY A 1 120 ? 10.998 -11.630 -4.589 1.00 0.00 101 GLY A O 18
ATOM 33104 N N . ASP A 1 121 ? 10.139 -9.709 -3.970 1.00 0.00 102 ASP A N 18
ATOM 33105 C CA . ASP A 1 121 ? 9.411 -10.358 -2.839 1.00 0.00 102 ASP A CA 18
ATOM 33106 C C . ASP A 1 121 ? 7.961 -9.861 -2.750 1.00 0.00 102 ASP A C 18
ATOM 33107 O O . ASP A 1 121 ? 7.133 -10.464 -2.096 1.00 0.00 102 ASP A O 18
ATOM 33116 N N . ILE A 1 122 ? 7.644 -8.767 -3.389 1.00 0.00 103 ILE A N 18
ATOM 33117 C CA . ILE A 1 122 ? 6.249 -8.244 -3.321 1.00 0.00 103 ILE A CA 18
ATOM 33118 C C . ILE A 1 122 ? 5.751 -8.283 -1.880 1.00 0.00 103 ILE A C 18
ATOM 33119 O O . ILE A 1 122 ? 4.987 -9.147 -1.498 1.00 0.00 103 ILE A O 18
ATOM 33135 N N . SER A 1 123 ? 6.184 -7.350 -1.080 1.00 0.00 104 SER A N 18
ATOM 33136 C CA . SER A 1 123 ? 5.747 -7.315 0.345 1.00 0.00 104 SER A CA 18
ATOM 33137 C C . SER A 1 123 ? 4.268 -7.683 0.455 1.00 0.00 104 SER A C 18
ATOM 33138 O O . SER A 1 123 ? 3.912 -8.731 0.956 1.00 0.00 104 SER A O 18
ATOM 33146 N N . ASP A 1 124 ? 3.407 -6.828 -0.013 1.00 0.00 105 ASP A N 18
ATOM 33147 C CA . ASP A 1 124 ? 1.949 -7.123 0.059 1.00 0.00 105 ASP A CA 18
ATOM 33148 C C . ASP A 1 124 ? 1.522 -7.323 1.515 1.00 0.00 105 ASP A C 18
ATOM 33149 O O . ASP A 1 124 ? 2.328 -7.244 2.422 1.00 0.00 105 ASP A O 18
ATOM 33158 N N . ILE A 1 125 ? 0.261 -7.577 1.747 1.00 0.00 106 ILE A N 18
ATOM 33159 C CA . ILE A 1 125 ? -0.213 -7.777 3.147 1.00 0.00 106 ILE A CA 18
ATOM 33160 C C . ILE A 1 125 ? 0.432 -6.735 4.064 1.00 0.00 106 ILE A C 18
ATOM 33161 O O . ILE A 1 125 ? 1.149 -7.062 4.988 1.00 0.00 106 ILE A O 18
ATOM 33177 N N . VAL A 1 126 ? 0.194 -5.480 3.800 1.00 0.00 107 VAL A N 18
ATOM 33178 C CA . VAL A 1 126 ? 0.804 -4.409 4.637 1.00 0.00 107 VAL A CA 18
ATOM 33179 C C . VAL A 1 126 ? -0.283 -3.540 5.279 1.00 0.00 107 VAL A C 18
ATOM 33180 O O . VAL A 1 126 ? -0.693 -2.536 4.732 1.00 0.00 107 VAL A O 18
ATOM 33193 N N . ASP A 1 127 ? -0.751 -3.918 6.438 1.00 0.00 108 ASP A N 18
ATOM 33194 C CA . ASP A 1 127 ? -1.813 -3.113 7.116 1.00 0.00 108 ASP A CA 18
ATOM 33195 C C . ASP A 1 127 ? -1.195 -1.932 7.865 1.00 0.00 108 ASP A C 18
ATOM 33196 O O . ASP A 1 127 ? -0.697 -2.068 8.965 1.00 0.00 108 ASP A O 18
ATOM 33205 N N . THR A 1 128 ? -1.235 -0.770 7.274 1.00 0.00 109 THR A N 18
ATOM 33206 C CA . THR A 1 128 ? -0.662 0.433 7.939 1.00 0.00 109 THR A CA 18
ATOM 33207 C C . THR A 1 128 ? -1.619 1.613 7.766 1.00 0.00 109 THR A C 18
ATOM 33208 O O . THR A 1 128 ? -2.821 1.441 7.697 1.00 0.00 109 THR A O 18
ATOM 33219 N N . ASP A 1 129 ? -1.100 2.808 7.686 1.00 0.00 110 ASP A N 18
ATOM 33220 C CA . ASP A 1 129 ? -1.988 3.992 7.507 1.00 0.00 110 ASP A CA 18
ATOM 33221 C C . ASP A 1 129 ? -3.076 3.667 6.481 1.00 0.00 110 ASP A C 18
ATOM 33222 O O . ASP A 1 129 ? -2.853 2.924 5.547 1.00 0.00 110 ASP A O 18
ATOM 33231 N N . SER A 1 130 ? -4.253 4.206 6.652 1.00 0.00 111 SER A N 18
ATOM 33232 C CA . SER A 1 130 ? -5.358 3.914 5.691 1.00 0.00 111 SER A CA 18
ATOM 33233 C C . SER A 1 130 ? -5.825 2.466 5.847 1.00 0.00 111 SER A C 18
ATOM 33234 O O . SER A 1 130 ? -6.982 2.201 6.106 1.00 0.00 111 SER A O 18
ATOM 33242 N N . GLY A 1 131 ? -4.933 1.529 5.690 1.00 0.00 112 GLY A N 18
ATOM 33243 C CA . GLY A 1 131 ? -5.325 0.096 5.826 1.00 0.00 112 GLY A CA 18
ATOM 33244 C C . GLY A 1 131 ? -4.322 -0.792 5.083 1.00 0.00 112 GLY A C 18
ATOM 33245 O O . GLY A 1 131 ? -3.228 -0.375 4.758 1.00 0.00 112 GLY A O 18
ATOM 33249 N N . VAL A 1 132 ? -4.690 -2.017 4.814 1.00 0.00 113 VAL A N 18
ATOM 33250 C CA . VAL A 1 132 ? -3.762 -2.942 4.093 1.00 0.00 113 VAL A CA 18
ATOM 33251 C C . VAL A 1 132 ? -3.235 -2.285 2.816 1.00 0.00 113 VAL A C 18
ATOM 33252 O O . VAL A 1 132 ? -3.981 -1.736 2.029 1.00 0.00 113 VAL A O 18
ATOM 33265 N N . HIS A 1 133 ? -1.947 -2.337 2.614 1.00 0.00 114 HIS A N 18
ATOM 33266 C CA . HIS A 1 133 ? -1.349 -1.717 1.399 1.00 0.00 114 HIS A CA 18
ATOM 33267 C C . HIS A 1 133 ? -0.415 -2.708 0.702 1.00 0.00 114 HIS A C 18
ATOM 33268 O O . HIS A 1 133 ? -0.257 -3.837 1.122 1.00 0.00 114 HIS A O 18
ATOM 33282 N N . ILE A 1 134 ? 0.222 -2.275 -0.346 1.00 0.00 115 ILE A N 18
ATOM 33283 C CA . ILE A 1 134 ? 1.177 -3.158 -1.073 1.00 0.00 115 ILE A CA 18
ATOM 33284 C C . ILE A 1 134 ? 2.473 -2.379 -1.305 1.00 0.00 115 ILE A C 18
ATOM 33285 O O . ILE A 1 134 ? 2.529 -1.192 -1.066 1.00 0.00 115 ILE A O 18
ATOM 33301 N N . ILE A 1 135 ? 3.520 -3.018 -1.750 1.00 0.00 116 ILE A N 18
ATOM 33302 C CA . ILE A 1 135 ? 4.792 -2.265 -1.960 1.00 0.00 116 ILE A CA 18
ATOM 33303 C C . ILE A 1 135 ? 5.591 -2.837 -3.138 1.00 0.00 116 ILE A C 18
ATOM 33304 O O . ILE A 1 135 ? 5.458 -3.989 -3.501 1.00 0.00 116 ILE A O 18
ATOM 33320 N N . LYS A 1 136 ? 6.428 -2.023 -3.726 1.00 0.00 117 LYS A N 18
ATOM 33321 C CA . LYS A 1 136 ? 7.262 -2.484 -4.874 1.00 0.00 117 LYS A CA 18
ATOM 33322 C C . LYS A 1 136 ? 8.559 -1.670 -4.924 1.00 0.00 117 LYS A C 18
ATOM 33323 O O . LYS A 1 136 ? 8.546 -0.462 -4.796 1.00 0.00 117 LYS A O 18
ATOM 33342 N N . ARG A 1 137 ? 9.679 -2.316 -5.100 1.00 0.00 118 ARG A N 18
ATOM 33343 C CA . ARG A 1 137 ? 10.966 -1.563 -5.148 1.00 0.00 118 ARG A CA 18
ATOM 33344 C C . ARG A 1 137 ? 11.737 -1.895 -6.429 1.00 0.00 118 ARG A C 18
ATOM 33345 O O . ARG A 1 137 ? 11.798 -1.103 -7.349 1.00 0.00 118 ARG A O 18
ATOM 33366 N N . THR A 1 138 ? 12.326 -3.057 -6.498 1.00 0.00 119 THR A N 18
ATOM 33367 C CA . THR A 1 138 ? 13.093 -3.432 -7.722 1.00 0.00 119 THR A CA 18
ATOM 33368 C C . THR A 1 138 ? 13.154 -4.954 -7.861 1.00 0.00 119 THR A C 18
ATOM 33369 O O . THR A 1 138 ? 13.058 -5.678 -6.891 1.00 0.00 119 THR A O 18
ATOM 33380 N N . ALA A 1 139 ? 13.320 -5.444 -9.061 1.00 0.00 120 ALA A N 18
ATOM 33381 C CA . ALA A 1 139 ? 13.398 -6.921 -9.266 1.00 0.00 120 ALA A CA 18
ATOM 33382 C C . ALA A 1 139 ? 13.282 -7.254 -10.756 1.00 0.00 120 ALA A C 18
ATOM 33383 O O . ALA A 1 139 ? 14.213 -7.838 -11.285 1.00 0.00 120 ALA A O 18
ATOM 33391 N N . HIS A 1 20 ? 26.350 10.870 6.573 1.00 0.00 1 HIS A N 19
ATOM 33392 C CA . HIS A 1 20 ? 27.460 10.858 5.577 1.00 0.00 1 HIS A CA 19
ATOM 33393 C C . HIS A 1 20 ? 26.923 10.472 4.196 1.00 0.00 1 HIS A C 19
ATOM 33394 O O . HIS A 1 20 ? 25.778 10.719 3.875 1.00 0.00 1 HIS A O 19
ATOM 33408 N N . MET A 1 21 ? 27.741 9.870 3.377 1.00 0.00 2 MET A N 19
ATOM 33409 C CA . MET A 1 21 ? 27.273 9.472 2.018 1.00 0.00 2 MET A CA 19
ATOM 33410 C C . MET A 1 21 ? 27.849 8.105 1.637 1.00 0.00 2 MET A C 19
ATOM 33411 O O . MET A 1 21 ? 27.954 7.769 0.475 1.00 0.00 2 MET A O 19
ATOM 33425 N N . ALA A 1 22 ? 28.222 7.316 2.607 1.00 0.00 3 ALA A N 19
ATOM 33426 C CA . ALA A 1 22 ? 28.788 5.972 2.296 1.00 0.00 3 ALA A CA 19
ATOM 33427 C C . ALA A 1 22 ? 27.773 4.880 2.645 1.00 0.00 3 ALA A C 19
ATOM 33428 O O . ALA A 1 22 ? 27.529 4.593 3.800 1.00 0.00 3 ALA A O 19
ATOM 33435 N N . SER A 1 23 ? 27.180 4.270 1.655 1.00 0.00 4 SER A N 19
ATOM 33436 C CA . SER A 1 23 ? 26.180 3.198 1.930 1.00 0.00 4 SER A CA 19
ATOM 33437 C C . SER A 1 23 ? 25.152 3.686 2.955 1.00 0.00 4 SER A C 19
ATOM 33438 O O . SER A 1 23 ? 24.926 3.056 3.969 1.00 0.00 4 SER A O 19
ATOM 33446 N N . ARG A 1 24 ? 24.529 4.804 2.699 1.00 0.00 5 ARG A N 19
ATOM 33447 C CA . ARG A 1 24 ? 23.517 5.335 3.660 1.00 0.00 5 ARG A CA 19
ATOM 33448 C C . ARG A 1 24 ? 22.248 4.475 3.624 1.00 0.00 5 ARG A C 19
ATOM 33449 O O . ARG A 1 24 ? 22.267 3.346 3.176 1.00 0.00 5 ARG A O 19
ATOM 33470 N N . ASP A 1 25 ? 21.148 4.994 4.103 1.00 0.00 6 ASP A N 19
ATOM 33471 C CA . ASP A 1 25 ? 19.889 4.194 4.103 1.00 0.00 6 ASP A CA 19
ATOM 33472 C C . ASP A 1 25 ? 18.949 4.654 2.979 1.00 0.00 6 ASP A C 19
ATOM 33473 O O . ASP A 1 25 ? 19.069 4.226 1.848 1.00 0.00 6 ASP A O 19
ATOM 33482 N N . GLN A 1 26 ? 18.007 5.510 3.279 1.00 0.00 7 GLN A N 19
ATOM 33483 C CA . GLN A 1 26 ? 17.057 5.976 2.224 1.00 0.00 7 GLN A CA 19
ATOM 33484 C C . GLN A 1 26 ? 16.280 4.781 1.667 1.00 0.00 7 GLN A C 19
ATOM 33485 O O . GLN A 1 26 ? 16.825 3.711 1.480 1.00 0.00 7 GLN A O 19
ATOM 33499 N N . VAL A 1 27 ? 15.007 4.940 1.421 1.00 0.00 8 VAL A N 19
ATOM 33500 C CA . VAL A 1 27 ? 14.212 3.784 0.902 1.00 0.00 8 VAL A CA 19
ATOM 33501 C C . VAL A 1 27 ? 13.177 4.222 -0.146 1.00 0.00 8 VAL A C 19
ATOM 33502 O O . VAL A 1 27 ? 12.204 4.877 0.168 1.00 0.00 8 VAL A O 19
ATOM 33515 N N . LYS A 1 28 ? 13.361 3.827 -1.383 1.00 0.00 9 LYS A N 19
ATOM 33516 C CA . LYS A 1 28 ? 12.363 4.182 -2.439 1.00 0.00 9 LYS A CA 19
ATOM 33517 C C . LYS A 1 28 ? 11.228 3.153 -2.403 1.00 0.00 9 LYS A C 19
ATOM 33518 O O . LYS A 1 28 ? 11.333 2.144 -1.735 1.00 0.00 9 LYS A O 19
ATOM 33537 N N . ALA A 1 29 ? 10.148 3.373 -3.111 1.00 0.00 10 ALA A N 19
ATOM 33538 C CA . ALA A 1 29 ? 9.049 2.355 -3.078 1.00 0.00 10 ALA A CA 19
ATOM 33539 C C . ALA A 1 29 ? 7.774 2.847 -3.772 1.00 0.00 10 ALA A C 19
ATOM 33540 O O . ALA A 1 29 ? 7.540 4.029 -3.921 1.00 0.00 10 ALA A O 19
ATOM 33547 N N . SER A 1 30 ? 6.933 1.922 -4.157 1.00 0.00 11 SER A N 19
ATOM 33548 C CA . SER A 1 30 ? 5.637 2.278 -4.803 1.00 0.00 11 SER A CA 19
ATOM 33549 C C . SER A 1 30 ? 4.515 1.784 -3.892 1.00 0.00 11 SER A C 19
ATOM 33550 O O . SER A 1 30 ? 4.782 1.163 -2.882 1.00 0.00 11 SER A O 19
ATOM 33558 N N . HIS A 1 31 ? 3.267 2.034 -4.197 1.00 0.00 12 HIS A N 19
ATOM 33559 C CA . HIS A 1 31 ? 2.220 1.531 -3.254 1.00 0.00 12 HIS A CA 19
ATOM 33560 C C . HIS A 1 31 ? 0.817 1.476 -3.877 1.00 0.00 12 HIS A C 19
ATOM 33561 O O . HIS A 1 31 ? 0.550 2.044 -4.918 1.00 0.00 12 HIS A O 19
ATOM 33575 N N . ILE A 1 32 ? -0.079 0.791 -3.207 1.00 0.00 13 ILE A N 19
ATOM 33576 C CA . ILE A 1 32 ? -1.487 0.672 -3.689 1.00 0.00 13 ILE A CA 19
ATOM 33577 C C . ILE A 1 32 ? -2.403 0.326 -2.499 1.00 0.00 13 ILE A C 19
ATOM 33578 O O . ILE A 1 32 ? -2.232 -0.687 -1.850 1.00 0.00 13 ILE A O 19
ATOM 33594 N N . LEU A 1 33 ? -3.369 1.159 -2.211 1.00 0.00 14 LEU A N 19
ATOM 33595 C CA . LEU A 1 33 ? -4.287 0.873 -1.065 1.00 0.00 14 LEU A CA 19
ATOM 33596 C C . LEU A 1 33 ? -5.481 0.034 -1.530 1.00 0.00 14 LEU A C 19
ATOM 33597 O O . LEU A 1 33 ? -5.918 0.129 -2.658 1.00 0.00 14 LEU A O 19
ATOM 33613 N N . ILE A 1 34 ? -6.022 -0.774 -0.662 1.00 0.00 15 ILE A N 19
ATOM 33614 C CA . ILE A 1 34 ? -7.196 -1.604 -1.048 1.00 0.00 15 ILE A CA 19
ATOM 33615 C C . ILE A 1 34 ? -8.457 -1.079 -0.344 1.00 0.00 15 ILE A C 19
ATOM 33616 O O . ILE A 1 34 ? -8.967 -0.028 -0.677 1.00 0.00 15 ILE A O 19
ATOM 33632 N N . LYS A 1 35 ? -8.963 -1.792 0.629 1.00 0.00 16 LYS A N 19
ATOM 33633 C CA . LYS A 1 35 ? -10.182 -1.322 1.349 1.00 0.00 16 LYS A CA 19
ATOM 33634 C C . LYS A 1 35 ? -10.536 -2.313 2.459 1.00 0.00 16 LYS A C 19
ATOM 33635 O O . LYS A 1 35 ? -10.479 -3.510 2.271 1.00 0.00 16 LYS A O 19
ATOM 33654 N N . HIS A 1 36 ? -10.894 -1.828 3.616 1.00 0.00 17 HIS A N 19
ATOM 33655 C CA . HIS A 1 36 ? -11.243 -2.756 4.732 1.00 0.00 17 HIS A CA 19
ATOM 33656 C C . HIS A 1 36 ? -11.837 -1.985 5.913 1.00 0.00 17 HIS A C 19
ATOM 33657 O O . HIS A 1 36 ? -12.382 -0.911 5.759 1.00 0.00 17 HIS A O 19
ATOM 33671 N N . GLN A 1 37 ? -11.731 -2.533 7.092 1.00 0.00 18 GLN A N 19
ATOM 33672 C CA . GLN A 1 37 ? -12.283 -1.845 8.294 1.00 0.00 18 GLN A CA 19
ATOM 33673 C C . GLN A 1 37 ? -11.294 -0.792 8.796 1.00 0.00 18 GLN A C 19
ATOM 33674 O O . GLN A 1 37 ? -10.728 -0.919 9.864 1.00 0.00 18 GLN A O 19
ATOM 33688 N N . GLY A 1 38 ? -11.078 0.245 8.036 1.00 0.00 19 GLY A N 19
ATOM 33689 C CA . GLY A 1 38 ? -10.122 1.299 8.474 1.00 0.00 19 GLY A CA 19
ATOM 33690 C C . GLY A 1 38 ? -10.896 2.498 9.025 1.00 0.00 19 GLY A C 19
ATOM 33691 O O . GLY A 1 38 ? -10.518 3.636 8.832 1.00 0.00 19 GLY A O 19
ATOM 33695 N N . SER A 1 39 ? -11.977 2.250 9.712 1.00 0.00 20 SER A N 19
ATOM 33696 C CA . SER A 1 39 ? -12.776 3.374 10.280 1.00 0.00 20 SER A CA 19
ATOM 33697 C C . SER A 1 39 ? -13.164 4.363 9.178 1.00 0.00 20 SER A C 19
ATOM 33698 O O . SER A 1 39 ? -12.845 4.176 8.020 1.00 0.00 20 SER A O 19
ATOM 33706 N N . ARG A 1 40 ? -13.851 5.415 9.532 1.00 0.00 21 ARG A N 19
ATOM 33707 C CA . ARG A 1 40 ? -14.260 6.418 8.509 1.00 0.00 21 ARG A CA 19
ATOM 33708 C C . ARG A 1 40 ? -15.146 5.761 7.448 1.00 0.00 21 ARG A C 19
ATOM 33709 O O . ARG A 1 40 ? -15.643 4.667 7.633 1.00 0.00 21 ARG A O 19
ATOM 33730 N N . ARG A 1 41 ? -15.351 6.419 6.340 1.00 0.00 22 ARG A N 19
ATOM 33731 C CA . ARG A 1 41 ? -16.209 5.831 5.272 1.00 0.00 22 ARG A CA 19
ATOM 33732 C C . ARG A 1 41 ? -15.466 5.825 3.933 1.00 0.00 22 ARG A C 19
ATOM 33733 O O . ARG A 1 41 ? -15.285 6.850 3.307 1.00 0.00 22 ARG A O 19
ATOM 33754 N N . LYS A 1 42 ? -15.037 4.676 3.488 1.00 0.00 23 LYS A N 19
ATOM 33755 C CA . LYS A 1 42 ? -14.309 4.602 2.188 1.00 0.00 23 LYS A CA 19
ATOM 33756 C C . LYS A 1 42 ? -13.098 5.538 2.203 1.00 0.00 23 LYS A C 19
ATOM 33757 O O . LYS A 1 42 ? -12.007 5.151 2.571 1.00 0.00 23 LYS A O 19
ATOM 33776 N N . ALA A 1 43 ? -13.281 6.766 1.800 1.00 0.00 24 ALA A N 19
ATOM 33777 C CA . ALA A 1 43 ? -12.140 7.727 1.787 1.00 0.00 24 ALA A CA 19
ATOM 33778 C C . ALA A 1 43 ? -12.657 9.159 1.624 1.00 0.00 24 ALA A C 19
ATOM 33779 O O . ALA A 1 43 ? -12.856 9.872 2.588 1.00 0.00 24 ALA A O 19
ATOM 33786 N N . SER A 1 44 ? -12.877 9.585 0.410 1.00 0.00 25 SER A N 19
ATOM 33787 C CA . SER A 1 44 ? -13.381 10.970 0.184 1.00 0.00 25 SER A CA 19
ATOM 33788 C C . SER A 1 44 ? -13.984 11.092 -1.219 1.00 0.00 25 SER A C 19
ATOM 33789 O O . SER A 1 44 ? -13.705 12.023 -1.947 1.00 0.00 25 SER A O 19
ATOM 33797 N N . TRP A 1 45 ? -14.810 10.157 -1.601 1.00 0.00 26 TRP A N 19
ATOM 33798 C CA . TRP A 1 45 ? -15.432 10.219 -2.955 1.00 0.00 26 TRP A CA 19
ATOM 33799 C C . TRP A 1 45 ? -16.922 10.542 -2.832 1.00 0.00 26 TRP A C 19
ATOM 33800 O O . TRP A 1 45 ? -17.730 9.683 -2.538 1.00 0.00 26 TRP A O 19
ATOM 33821 N N . LYS A 1 46 ? -17.292 11.775 -3.049 1.00 0.00 27 LYS A N 19
ATOM 33822 C CA . LYS A 1 46 ? -18.731 12.151 -2.936 1.00 0.00 27 LYS A CA 19
ATOM 33823 C C . LYS A 1 46 ? -19.348 11.489 -1.697 1.00 0.00 27 LYS A C 19
ATOM 33824 O O . LYS A 1 46 ? -19.216 11.983 -0.595 1.00 0.00 27 LYS A O 19
ATOM 33843 N N . ASP A 1 47 ? -20.009 10.372 -1.868 1.00 0.00 28 ASP A N 19
ATOM 33844 C CA . ASP A 1 47 ? -20.626 9.673 -0.701 1.00 0.00 28 ASP A CA 19
ATOM 33845 C C . ASP A 1 47 ? -21.216 10.681 0.291 1.00 0.00 28 ASP A C 19
ATOM 33846 O O . ASP A 1 47 ? -20.634 10.947 1.324 1.00 0.00 28 ASP A O 19
ATOM 33855 N N . PRO A 1 48 ? -22.357 11.206 -0.058 1.00 0.00 29 PRO A N 19
ATOM 33856 C CA . PRO A 1 48 ? -23.038 12.192 0.817 1.00 0.00 29 PRO A CA 19
ATOM 33857 C C . PRO A 1 48 ? -23.612 11.496 2.054 1.00 0.00 29 PRO A C 19
ATOM 33858 O O . PRO A 1 48 ? -24.808 11.335 2.187 1.00 0.00 29 PRO A O 19
ATOM 33869 N N . GLU A 1 49 ? -22.765 11.080 2.958 1.00 0.00 30 GLU A N 19
ATOM 33870 C CA . GLU A 1 49 ? -23.257 10.393 4.187 1.00 0.00 30 GLU A CA 19
ATOM 33871 C C . GLU A 1 49 ? -24.043 9.133 3.815 1.00 0.00 30 GLU A C 19
ATOM 33872 O O . GLU A 1 49 ? -24.747 9.097 2.826 1.00 0.00 30 GLU A O 19
ATOM 33884 N N . GLY A 1 50 ? -23.928 8.098 4.602 1.00 0.00 31 GLY A N 19
ATOM 33885 C CA . GLY A 1 50 ? -24.667 6.841 4.294 1.00 0.00 31 GLY A CA 19
ATOM 33886 C C . GLY A 1 50 ? -24.506 5.856 5.454 1.00 0.00 31 GLY A C 19
ATOM 33887 O O . GLY A 1 50 ? -25.032 6.059 6.530 1.00 0.00 31 GLY A O 19
ATOM 33891 N N . LYS A 1 51 ? -23.781 4.792 5.242 1.00 0.00 32 LYS A N 19
ATOM 33892 C CA . LYS A 1 51 ? -23.582 3.794 6.332 1.00 0.00 32 LYS A CA 19
ATOM 33893 C C . LYS A 1 51 ? -22.637 2.683 5.866 1.00 0.00 32 LYS A C 19
ATOM 33894 O O . LYS A 1 51 ? -22.186 2.672 4.737 1.00 0.00 32 LYS A O 19
ATOM 33913 N N . ILE A 1 52 ? -22.330 1.751 6.727 1.00 0.00 33 ILE A N 19
ATOM 33914 C CA . ILE A 1 52 ? -21.409 0.644 6.336 1.00 0.00 33 ILE A CA 19
ATOM 33915 C C . ILE A 1 52 ? -22.209 -0.576 5.871 1.00 0.00 33 ILE A C 19
ATOM 33916 O O . ILE A 1 52 ? -23.394 -0.684 6.116 1.00 0.00 33 ILE A O 19
ATOM 33932 N N . ILE A 1 53 ? -21.568 -1.498 5.205 1.00 0.00 34 ILE A N 19
ATOM 33933 C CA . ILE A 1 53 ? -22.290 -2.712 4.728 1.00 0.00 34 ILE A CA 19
ATOM 33934 C C . ILE A 1 53 ? -21.560 -3.975 5.195 1.00 0.00 34 ILE A C 19
ATOM 33935 O O . ILE A 1 53 ? -21.894 -4.555 6.209 1.00 0.00 34 ILE A O 19
ATOM 33951 N N . LEU A 1 54 ? -20.565 -4.403 4.467 1.00 0.00 35 LEU A N 19
ATOM 33952 C CA . LEU A 1 54 ? -19.815 -5.627 4.877 1.00 0.00 35 LEU A CA 19
ATOM 33953 C C . LEU A 1 54 ? -18.709 -5.938 3.865 1.00 0.00 35 LEU A C 19
ATOM 33954 O O . LEU A 1 54 ? -18.418 -7.083 3.583 1.00 0.00 35 LEU A O 19
ATOM 33970 N N . THR A 1 55 ? -18.088 -4.931 3.316 1.00 0.00 36 THR A N 19
ATOM 33971 C CA . THR A 1 55 ? -17.003 -5.179 2.324 1.00 0.00 36 THR A CA 19
ATOM 33972 C C . THR A 1 55 ? -15.774 -5.769 3.020 1.00 0.00 36 THR A C 19
ATOM 33973 O O . THR A 1 55 ? -15.847 -6.234 4.140 1.00 0.00 36 THR A O 19
ATOM 33984 N N . THR A 1 56 ? -14.645 -5.756 2.367 1.00 0.00 37 THR A N 19
ATOM 33985 C CA . THR A 1 56 ? -13.417 -6.318 2.996 1.00 0.00 37 THR A CA 19
ATOM 33986 C C . THR A 1 56 ? -13.296 -5.834 4.444 1.00 0.00 37 THR A C 19
ATOM 33987 O O . THR A 1 56 ? -13.714 -4.744 4.783 1.00 0.00 37 THR A O 19
ATOM 33998 N N . THR A 1 57 ? -12.726 -6.638 5.299 1.00 0.00 38 THR A N 19
ATOM 33999 C CA . THR A 1 57 ? -12.576 -6.230 6.724 1.00 0.00 38 THR A CA 19
ATOM 34000 C C . THR A 1 57 ? -11.129 -6.432 7.179 1.00 0.00 38 THR A C 19
ATOM 34001 O O . THR A 1 57 ? -10.274 -6.811 6.404 1.00 0.00 38 THR A O 19
ATOM 34012 N N . ARG A 1 58 ? -10.846 -6.185 8.429 1.00 0.00 39 ARG A N 19
ATOM 34013 C CA . ARG A 1 58 ? -9.451 -6.368 8.921 1.00 0.00 39 ARG A CA 19
ATOM 34014 C C . ARG A 1 58 ? -8.894 -7.701 8.424 1.00 0.00 39 ARG A C 19
ATOM 34015 O O . ARG A 1 58 ? -7.903 -7.751 7.721 1.00 0.00 39 ARG A O 19
ATOM 34036 N N . GLU A 1 59 ? -9.530 -8.780 8.776 1.00 0.00 40 GLU A N 19
ATOM 34037 C CA . GLU A 1 59 ? -9.045 -10.112 8.318 1.00 0.00 40 GLU A CA 19
ATOM 34038 C C . GLU A 1 59 ? -9.144 -10.204 6.793 1.00 0.00 40 GLU A C 19
ATOM 34039 O O . GLU A 1 59 ? -8.152 -10.323 6.103 1.00 0.00 40 GLU A O 19
ATOM 34051 N N . ALA A 1 60 ? -10.336 -10.145 6.264 1.00 0.00 41 ALA A N 19
ATOM 34052 C CA . ALA A 1 60 ? -10.501 -10.224 4.784 1.00 0.00 41 ALA A CA 19
ATOM 34053 C C . ALA A 1 60 ? -9.477 -9.323 4.093 1.00 0.00 41 ALA A C 19
ATOM 34054 O O . ALA A 1 60 ? -8.887 -9.685 3.095 1.00 0.00 41 ALA A O 19
ATOM 34061 N N . ALA A 1 61 ? -9.263 -8.152 4.621 1.00 0.00 42 ALA A N 19
ATOM 34062 C CA . ALA A 1 61 ? -8.276 -7.224 4.000 1.00 0.00 42 ALA A CA 19
ATOM 34063 C C . ALA A 1 61 ? -6.980 -7.973 3.699 1.00 0.00 42 ALA A C 19
ATOM 34064 O O . ALA A 1 61 ? -6.587 -8.120 2.558 1.00 0.00 42 ALA A O 19
ATOM 34071 N N . VAL A 1 62 ? -6.317 -8.455 4.711 1.00 0.00 43 VAL A N 19
ATOM 34072 C CA . VAL A 1 62 ? -5.051 -9.203 4.473 1.00 0.00 43 VAL A CA 19
ATOM 34073 C C . VAL A 1 62 ? -5.271 -10.241 3.375 1.00 0.00 43 VAL A C 19
ATOM 34074 O O . VAL A 1 62 ? -4.472 -10.386 2.474 1.00 0.00 43 VAL A O 19
ATOM 34087 N N . GLU A 1 63 ? -6.360 -10.956 3.440 1.00 0.00 44 GLU A N 19
ATOM 34088 C CA . GLU A 1 63 ? -6.640 -11.976 2.392 1.00 0.00 44 GLU A CA 19
ATOM 34089 C C . GLU A 1 63 ? -6.641 -11.306 1.020 1.00 0.00 44 GLU A C 19
ATOM 34090 O O . GLU A 1 63 ? -6.102 -11.823 0.061 1.00 0.00 44 GLU A O 19
ATOM 34102 N N . GLN A 1 64 ? -7.233 -10.148 0.924 1.00 0.00 45 GLN A N 19
ATOM 34103 C CA . GLN A 1 64 ? -7.260 -9.430 -0.381 1.00 0.00 45 GLN A CA 19
ATOM 34104 C C . GLN A 1 64 ? -5.859 -8.917 -0.708 1.00 0.00 45 GLN A C 19
ATOM 34105 O O . GLN A 1 64 ? -5.326 -9.164 -1.771 1.00 0.00 45 GLN A O 19
ATOM 34119 N N . LEU A 1 65 ? -5.255 -8.214 0.208 1.00 0.00 46 LEU A N 19
ATOM 34120 C CA . LEU A 1 65 ? -3.882 -7.693 -0.036 1.00 0.00 46 LEU A CA 19
ATOM 34121 C C . LEU A 1 65 ? -2.905 -8.864 -0.148 1.00 0.00 46 LEU A C 19
ATOM 34122 O O . LEU A 1 65 ? -1.807 -8.728 -0.651 1.00 0.00 46 LEU A O 19
ATOM 34138 N N . LYS A 1 66 ? -3.303 -10.021 0.309 1.00 0.00 47 LYS A N 19
ATOM 34139 C CA . LYS A 1 66 ? -2.405 -11.204 0.217 1.00 0.00 47 LYS A CA 19
ATOM 34140 C C . LYS A 1 66 ? -2.419 -11.738 -1.215 1.00 0.00 47 LYS A C 19
ATOM 34141 O O . LYS A 1 66 ? -1.399 -12.098 -1.768 1.00 0.00 47 LYS A O 19
ATOM 34160 N N . SER A 1 67 ? -3.571 -11.773 -1.823 1.00 0.00 48 SER A N 19
ATOM 34161 C CA . SER A 1 67 ? -3.664 -12.262 -3.226 1.00 0.00 48 SER A CA 19
ATOM 34162 C C . SER A 1 67 ? -3.224 -11.154 -4.184 1.00 0.00 48 SER A C 19
ATOM 34163 O O . SER A 1 67 ? -2.741 -11.414 -5.267 1.00 0.00 48 SER A O 19
ATOM 34171 N N . ILE A 1 68 ? -3.375 -9.916 -3.790 1.00 0.00 49 ILE A N 19
ATOM 34172 C CA . ILE A 1 68 ? -2.947 -8.803 -4.683 1.00 0.00 49 ILE A CA 19
ATOM 34173 C C . ILE A 1 68 ? -1.426 -8.858 -4.853 1.00 0.00 49 ILE A C 19
ATOM 34174 O O . ILE A 1 68 ? -0.920 -8.902 -5.956 1.00 0.00 49 ILE A O 19
ATOM 34190 N N . ARG A 1 69 ? -0.695 -8.898 -3.773 1.00 0.00 50 ARG A N 19
ATOM 34191 C CA . ARG A 1 69 ? 0.785 -9.000 -3.901 1.00 0.00 50 ARG A CA 19
ATOM 34192 C C . ARG A 1 69 ? 1.095 -10.326 -4.593 1.00 0.00 50 ARG A C 19
ATOM 34193 O O . ARG A 1 69 ? 1.993 -10.434 -5.403 1.00 0.00 50 ARG A O 19
ATOM 34214 N N . GLU A 1 70 ? 0.309 -11.326 -4.296 1.00 0.00 51 GLU A N 19
ATOM 34215 C CA . GLU A 1 70 ? 0.488 -12.653 -4.944 1.00 0.00 51 GLU A CA 19
ATOM 34216 C C . GLU A 1 70 ? 0.259 -12.484 -6.440 1.00 0.00 51 GLU A C 19
ATOM 34217 O O . GLU A 1 70 ? 1.047 -12.899 -7.265 1.00 0.00 51 GLU A O 19
ATOM 34229 N N . ASP A 1 71 ? -0.815 -11.841 -6.784 1.00 0.00 52 ASP A N 19
ATOM 34230 C CA . ASP A 1 71 ? -1.103 -11.592 -8.221 1.00 0.00 52 ASP A CA 19
ATOM 34231 C C . ASP A 1 71 ? 0.037 -10.753 -8.796 1.00 0.00 52 ASP A C 19
ATOM 34232 O O . ASP A 1 71 ? 0.612 -11.079 -9.815 1.00 0.00 52 ASP A O 19
ATOM 34241 N N . ILE A 1 72 ? 0.392 -9.691 -8.122 1.00 0.00 53 ILE A N 19
ATOM 34242 C CA . ILE A 1 72 ? 1.524 -8.853 -8.603 1.00 0.00 53 ILE A CA 19
ATOM 34243 C C . ILE A 1 72 ? 2.794 -9.699 -8.564 1.00 0.00 53 ILE A C 19
ATOM 34244 O O . ILE A 1 72 ? 3.757 -9.443 -9.259 1.00 0.00 53 ILE A O 19
ATOM 34260 N N . VAL A 1 73 ? 2.784 -10.723 -7.754 1.00 0.00 54 VAL A N 19
ATOM 34261 C CA . VAL A 1 73 ? 3.964 -11.623 -7.653 1.00 0.00 54 VAL A CA 19
ATOM 34262 C C . VAL A 1 73 ? 4.003 -12.533 -8.885 1.00 0.00 54 VAL A C 19
ATOM 34263 O O . VAL A 1 73 ? 4.942 -12.513 -9.656 1.00 0.00 54 VAL A O 19
ATOM 34276 N N . SER A 1 74 ? 2.978 -13.312 -9.086 1.00 0.00 55 SER A N 19
ATOM 34277 C CA . SER A 1 74 ? 2.946 -14.204 -10.281 1.00 0.00 55 SER A CA 19
ATOM 34278 C C . SER A 1 74 ? 2.167 -13.525 -11.407 1.00 0.00 55 SER A C 19
ATOM 34279 O O . SER A 1 74 ? 1.151 -12.900 -11.181 1.00 0.00 55 SER A O 19
ATOM 34287 N N . GLY A 1 75 ? 2.638 -13.634 -12.614 1.00 0.00 56 GLY A N 19
ATOM 34288 C CA . GLY A 1 75 ? 1.929 -12.987 -13.746 1.00 0.00 56 GLY A CA 19
ATOM 34289 C C . GLY A 1 75 ? 2.466 -11.569 -13.909 1.00 0.00 56 GLY A C 19
ATOM 34290 O O . GLY A 1 75 ? 2.274 -10.722 -13.060 1.00 0.00 56 GLY A O 19
ATOM 34294 N N . LYS A 1 76 ? 3.144 -11.305 -14.988 1.00 0.00 57 LYS A N 19
ATOM 34295 C CA . LYS A 1 76 ? 3.701 -9.938 -15.210 1.00 0.00 57 LYS A CA 19
ATOM 34296 C C . LYS A 1 76 ? 2.568 -8.924 -15.395 1.00 0.00 57 LYS A C 19
ATOM 34297 O O . LYS A 1 76 ? 2.515 -8.207 -16.375 1.00 0.00 57 LYS A O 19
ATOM 34316 N N . ALA A 1 77 ? 1.661 -8.861 -14.461 1.00 0.00 58 ALA A N 19
ATOM 34317 C CA . ALA A 1 77 ? 0.530 -7.903 -14.572 1.00 0.00 58 ALA A CA 19
ATOM 34318 C C . ALA A 1 77 ? 1.044 -6.460 -14.532 1.00 0.00 58 ALA A C 19
ATOM 34319 O O . ALA A 1 77 ? 2.207 -6.198 -14.769 1.00 0.00 58 ALA A O 19
ATOM 34326 N N . ASN A 1 78 ? 0.185 -5.524 -14.231 1.00 0.00 59 ASN A N 19
ATOM 34327 C CA . ASN A 1 78 ? 0.622 -4.100 -14.173 1.00 0.00 59 ASN A CA 19
ATOM 34328 C C . ASN A 1 78 ? 0.615 -3.608 -12.723 1.00 0.00 59 ASN A C 19
ATOM 34329 O O . ASN A 1 78 ? 0.767 -4.379 -11.796 1.00 0.00 59 ASN A O 19
ATOM 34340 N N . PHE A 1 79 ? 0.437 -2.332 -12.521 1.00 0.00 60 PHE A N 19
ATOM 34341 C CA . PHE A 1 79 ? 0.418 -1.791 -11.131 1.00 0.00 60 PHE A CA 19
ATOM 34342 C C . PHE A 1 79 ? -0.021 -0.326 -11.144 1.00 0.00 60 PHE A C 19
ATOM 34343 O O . PHE A 1 79 ? -0.716 0.134 -10.259 1.00 0.00 60 PHE A O 19
ATOM 34360 N N . GLU A 1 80 ? 0.380 0.407 -12.143 1.00 0.00 61 GLU A N 19
ATOM 34361 C CA . GLU A 1 80 ? -0.010 1.843 -12.221 1.00 0.00 61 GLU A CA 19
ATOM 34362 C C . GLU A 1 80 ? -1.532 1.972 -12.271 1.00 0.00 61 GLU A C 19
ATOM 34363 O O . GLU A 1 80 ? -2.184 2.123 -11.257 1.00 0.00 61 GLU A O 19
ATOM 34375 N N . GLU A 1 81 ? -2.106 1.911 -13.441 1.00 0.00 62 GLU A N 19
ATOM 34376 C CA . GLU A 1 81 ? -3.587 2.025 -13.540 1.00 0.00 62 GLU A CA 19
ATOM 34377 C C . GLU A 1 81 ? -4.235 1.153 -12.466 1.00 0.00 62 GLU A C 19
ATOM 34378 O O . GLU A 1 81 ? -5.284 1.470 -11.943 1.00 0.00 62 GLU A O 19
ATOM 34390 N N . VAL A 1 82 ? -3.607 0.062 -12.118 1.00 0.00 63 VAL A N 19
ATOM 34391 C CA . VAL A 1 82 ? -4.180 -0.813 -11.061 1.00 0.00 63 VAL A CA 19
ATOM 34392 C C . VAL A 1 82 ? -4.269 -0.022 -9.760 1.00 0.00 63 VAL A C 19
ATOM 34393 O O . VAL A 1 82 ? -5.220 -0.127 -9.014 1.00 0.00 63 VAL A O 19
ATOM 34406 N N . ALA A 1 83 ? -3.276 0.776 -9.493 1.00 0.00 64 ALA A N 19
ATOM 34407 C CA . ALA A 1 83 ? -3.282 1.589 -8.248 1.00 0.00 64 ALA A CA 19
ATOM 34408 C C . ALA A 1 83 ? -4.290 2.732 -8.372 1.00 0.00 64 ALA A C 19
ATOM 34409 O O . ALA A 1 83 ? -5.213 2.840 -7.594 1.00 0.00 64 ALA A O 19
ATOM 34416 N N . THR A 1 84 ? -4.115 3.582 -9.348 1.00 0.00 65 THR A N 19
ATOM 34417 C CA . THR A 1 84 ? -5.057 4.726 -9.532 1.00 0.00 65 THR A CA 19
ATOM 34418 C C . THR A 1 84 ? -6.499 4.286 -9.257 1.00 0.00 65 THR A C 19
ATOM 34419 O O . THR A 1 84 ? -7.311 5.055 -8.783 1.00 0.00 65 THR A O 19
ATOM 34430 N N . ARG A 1 85 ? -6.821 3.053 -9.542 1.00 0.00 66 ARG A N 19
ATOM 34431 C CA . ARG A 1 85 ? -8.208 2.568 -9.285 1.00 0.00 66 ARG A CA 19
ATOM 34432 C C . ARG A 1 85 ? -8.342 2.129 -7.826 1.00 0.00 66 ARG A C 19
ATOM 34433 O O . ARG A 1 85 ? -9.061 2.722 -7.047 1.00 0.00 66 ARG A O 19
ATOM 34454 N N . VAL A 1 86 ? -7.633 1.104 -7.451 1.00 0.00 67 VAL A N 19
ATOM 34455 C CA . VAL A 1 86 ? -7.687 0.624 -6.042 1.00 0.00 67 VAL A CA 19
ATOM 34456 C C . VAL A 1 86 ? -6.529 1.248 -5.267 1.00 0.00 67 VAL A C 19
ATOM 34457 O O . VAL A 1 86 ? -5.581 0.586 -4.897 1.00 0.00 67 VAL A O 19
ATOM 34470 N N . SER A 1 87 ? -6.591 2.531 -5.054 1.00 0.00 68 SER A N 19
ATOM 34471 C CA . SER A 1 87 ? -5.486 3.231 -4.334 1.00 0.00 68 SER A CA 19
ATOM 34472 C C . SER A 1 87 ? -6.028 4.056 -3.159 1.00 0.00 68 SER A C 19
ATOM 34473 O O . SER A 1 87 ? -7.181 3.948 -2.792 1.00 0.00 68 SER A O 19
ATOM 34481 N N . ASP A 1 88 ? -5.199 4.881 -2.565 1.00 0.00 69 ASP A N 19
ATOM 34482 C CA . ASP A 1 88 ? -5.667 5.711 -1.413 1.00 0.00 69 ASP A CA 19
ATOM 34483 C C . ASP A 1 88 ? -6.191 7.063 -1.908 1.00 0.00 69 ASP A C 19
ATOM 34484 O O . ASP A 1 88 ? -5.514 8.071 -1.860 1.00 0.00 69 ASP A O 19
ATOM 34493 N N . CYS A 1 89 ? -7.408 7.067 -2.375 1.00 0.00 70 CYS A N 19
ATOM 34494 C CA . CYS A 1 89 ? -8.045 8.315 -2.886 1.00 0.00 70 CYS A CA 19
ATOM 34495 C C . CYS A 1 89 ? -7.009 9.257 -3.518 1.00 0.00 70 CYS A C 19
ATOM 34496 O O . CYS A 1 89 ? -6.574 9.052 -4.635 1.00 0.00 70 CYS A O 19
ATOM 34504 N N . SER A 1 90 ? -6.596 10.283 -2.816 1.00 0.00 71 SER A N 19
ATOM 34505 C CA . SER A 1 90 ? -5.575 11.202 -3.392 1.00 0.00 71 SER A CA 19
ATOM 34506 C C . SER A 1 90 ? -4.462 10.357 -3.979 1.00 0.00 71 SER A C 19
ATOM 34507 O O . SER A 1 90 ? -4.068 10.517 -5.118 1.00 0.00 71 SER A O 19
ATOM 34515 N N . SER A 1 91 ? -3.975 9.432 -3.211 1.00 0.00 72 SER A N 19
ATOM 34516 C CA . SER A 1 91 ? -2.911 8.540 -3.727 1.00 0.00 72 SER A CA 19
ATOM 34517 C C . SER A 1 91 ? -3.385 7.940 -5.044 1.00 0.00 72 SER A C 19
ATOM 34518 O O . SER A 1 91 ? -2.609 7.704 -5.937 1.00 0.00 72 SER A O 19
ATOM 34526 N N . ALA A 1 92 ? -4.662 7.722 -5.199 1.00 0.00 73 ALA A N 19
ATOM 34527 C CA . ALA A 1 92 ? -5.135 7.178 -6.499 1.00 0.00 73 ALA A CA 19
ATOM 34528 C C . ALA A 1 92 ? -4.573 8.066 -7.601 1.00 0.00 73 ALA A C 19
ATOM 34529 O O . ALA A 1 92 ? -4.098 7.597 -8.616 1.00 0.00 73 ALA A O 19
ATOM 34536 N N . LYS A 1 93 ? -4.585 9.352 -7.382 1.00 0.00 74 LYS A N 19
ATOM 34537 C CA . LYS A 1 93 ? -4.004 10.278 -8.390 1.00 0.00 74 LYS A CA 19
ATOM 34538 C C . LYS A 1 93 ? -2.509 9.963 -8.506 1.00 0.00 74 LYS A C 19
ATOM 34539 O O . LYS A 1 93 ? -1.891 10.134 -9.538 1.00 0.00 74 LYS A O 19
ATOM 34558 N N . ARG A 1 94 ? -1.949 9.469 -7.434 1.00 0.00 75 ARG A N 19
ATOM 34559 C CA . ARG A 1 94 ? -0.508 9.082 -7.406 1.00 0.00 75 ARG A CA 19
ATOM 34560 C C . ARG A 1 94 ? -0.414 7.574 -7.144 1.00 0.00 75 ARG A C 19
ATOM 34561 O O . ARG A 1 94 ? 0.403 7.111 -6.373 1.00 0.00 75 ARG A O 19
ATOM 34582 N N . GLY A 1 95 ? -1.278 6.814 -7.765 1.00 0.00 76 GLY A N 19
ATOM 34583 C CA . GLY A 1 95 ? -1.296 5.339 -7.551 1.00 0.00 76 GLY A CA 19
ATOM 34584 C C . GLY A 1 95 ? 0.007 4.727 -8.039 1.00 0.00 76 GLY A C 19
ATOM 34585 O O . GLY A 1 95 ? 0.288 3.569 -7.803 1.00 0.00 76 GLY A O 19
ATOM 34589 N N . GLY A 1 96 ? 0.807 5.490 -8.717 1.00 0.00 77 GLY A N 19
ATOM 34590 C CA . GLY A 1 96 ? 2.093 4.942 -9.215 1.00 0.00 77 GLY A CA 19
ATOM 34591 C C . GLY A 1 96 ? 2.948 4.496 -8.028 1.00 0.00 77 GLY A C 19
ATOM 34592 O O . GLY A 1 96 ? 2.739 3.445 -7.441 1.00 0.00 77 GLY A O 19
ATOM 34596 N N . ASP A 1 97 ? 3.912 5.287 -7.665 1.00 0.00 78 ASP A N 19
ATOM 34597 C CA . ASP A 1 97 ? 4.782 4.903 -6.521 1.00 0.00 78 ASP A CA 19
ATOM 34598 C C . ASP A 1 97 ? 5.288 6.140 -5.781 1.00 0.00 78 ASP A C 19
ATOM 34599 O O . ASP A 1 97 ? 5.285 7.238 -6.302 1.00 0.00 78 ASP A O 19
ATOM 34608 N N . LEU A 1 98 ? 5.739 5.962 -4.571 1.00 0.00 79 LEU A N 19
ATOM 34609 C CA . LEU A 1 98 ? 6.266 7.117 -3.795 1.00 0.00 79 LEU A CA 19
ATOM 34610 C C . LEU A 1 98 ? 7.493 7.673 -4.512 1.00 0.00 79 LEU A C 19
ATOM 34611 O O . LEU A 1 98 ? 7.473 8.748 -5.077 1.00 0.00 79 LEU A O 19
ATOM 34627 N N . GLY A 1 99 ? 8.560 6.932 -4.487 1.00 0.00 80 GLY A N 19
ATOM 34628 C CA . GLY A 1 99 ? 9.809 7.374 -5.156 1.00 0.00 80 GLY A CA 19
ATOM 34629 C C . GLY A 1 99 ? 10.972 7.133 -4.210 1.00 0.00 80 GLY A C 19
ATOM 34630 O O . GLY A 1 99 ? 11.623 6.111 -4.260 1.00 0.00 80 GLY A O 19
ATOM 34634 N N . SER A 1 100 ? 11.232 8.058 -3.334 1.00 0.00 81 SER A N 19
ATOM 34635 C CA . SER A 1 100 ? 12.356 7.869 -2.383 1.00 0.00 81 SER A CA 19
ATOM 34636 C C . SER A 1 100 ? 12.123 8.638 -1.085 1.00 0.00 81 SER A C 19
ATOM 34637 O O . SER A 1 100 ? 11.749 9.794 -1.084 1.00 0.00 81 SER A O 19
ATOM 34645 N N . PHE A 1 101 ? 12.353 7.988 0.017 1.00 0.00 82 PHE A N 19
ATOM 34646 C CA . PHE A 1 101 ? 12.171 8.637 1.342 1.00 0.00 82 PHE A CA 19
ATOM 34647 C C . PHE A 1 101 ? 12.995 7.870 2.376 1.00 0.00 82 PHE A C 19
ATOM 34648 O O . PHE A 1 101 ? 13.758 6.992 2.030 1.00 0.00 82 PHE A O 19
ATOM 34665 N N . GLY A 1 102 ? 12.861 8.178 3.633 1.00 0.00 83 GLY A N 19
ATOM 34666 C CA . GLY A 1 102 ? 13.661 7.433 4.643 1.00 0.00 83 GLY A CA 19
ATOM 34667 C C . GLY A 1 102 ? 13.095 7.656 6.048 1.00 0.00 83 GLY A C 19
ATOM 34668 O O . GLY A 1 102 ? 12.226 6.935 6.497 1.00 0.00 83 GLY A O 19
ATOM 34672 N N . ARG A 1 103 ? 13.589 8.636 6.753 1.00 0.00 84 ARG A N 19
ATOM 34673 C CA . ARG A 1 103 ? 13.086 8.885 8.138 1.00 0.00 84 ARG A CA 19
ATOM 34674 C C . ARG A 1 103 ? 11.920 9.878 8.116 1.00 0.00 84 ARG A C 19
ATOM 34675 O O . ARG A 1 103 ? 11.819 10.712 7.237 1.00 0.00 84 ARG A O 19
ATOM 34696 N N . GLY A 1 104 ? 11.033 9.792 9.074 1.00 0.00 85 GLY A N 19
ATOM 34697 C CA . GLY A 1 104 ? 9.868 10.726 9.105 1.00 0.00 85 GLY A CA 19
ATOM 34698 C C . GLY A 1 104 ? 8.814 10.254 8.104 1.00 0.00 85 GLY A C 19
ATOM 34699 O O . GLY A 1 104 ? 7.658 10.078 8.433 1.00 0.00 85 GLY A O 19
ATOM 34703 N N . GLN A 1 105 ? 9.215 10.061 6.881 1.00 0.00 86 GLN A N 19
ATOM 34704 C CA . GLN A 1 105 ? 8.265 9.605 5.822 1.00 0.00 86 GLN A CA 19
ATOM 34705 C C . GLN A 1 105 ? 7.289 8.552 6.349 1.00 0.00 86 GLN A C 19
ATOM 34706 O O . GLN A 1 105 ? 7.440 8.017 7.429 1.00 0.00 86 GLN A O 19
ATOM 34720 N N . MET A 1 106 ? 6.301 8.237 5.558 1.00 0.00 87 MET A N 19
ATOM 34721 C CA . MET A 1 106 ? 5.304 7.202 5.957 1.00 0.00 87 MET A CA 19
ATOM 34722 C C . MET A 1 106 ? 4.934 7.334 7.439 1.00 0.00 87 MET A C 19
ATOM 34723 O O . MET A 1 106 ? 4.102 8.139 7.806 1.00 0.00 87 MET A O 19
ATOM 34737 N N . GLN A 1 107 ? 5.533 6.550 8.295 1.00 0.00 88 GLN A N 19
ATOM 34738 C CA . GLN A 1 107 ? 5.191 6.644 9.745 1.00 0.00 88 GLN A CA 19
ATOM 34739 C C . GLN A 1 107 ? 6.120 5.758 10.576 1.00 0.00 88 GLN A C 19
ATOM 34740 O O . GLN A 1 107 ? 6.797 6.217 11.474 1.00 0.00 88 GLN A O 19
ATOM 34754 N N . LYS A 1 108 ? 6.152 4.492 10.282 1.00 0.00 89 LYS A N 19
ATOM 34755 C CA . LYS A 1 108 ? 7.031 3.564 11.049 1.00 0.00 89 LYS A CA 19
ATOM 34756 C C . LYS A 1 108 ? 6.845 2.124 10.556 1.00 0.00 89 LYS A C 19
ATOM 34757 O O . LYS A 1 108 ? 7.801 1.483 10.169 1.00 0.00 89 LYS A O 19
ATOM 34776 N N . PRO A 1 109 ? 5.620 1.656 10.573 1.00 0.00 90 PRO A N 19
ATOM 34777 C CA . PRO A 1 109 ? 5.338 0.277 10.104 1.00 0.00 90 PRO A CA 19
ATOM 34778 C C . PRO A 1 109 ? 5.635 0.165 8.609 1.00 0.00 90 PRO A C 19
ATOM 34779 O O . PRO A 1 109 ? 6.276 -0.768 8.167 1.00 0.00 90 PRO A O 19
ATOM 34790 N N . PHE A 1 110 ? 5.197 1.114 7.825 1.00 0.00 91 PHE A N 19
ATOM 34791 C CA . PHE A 1 110 ? 5.490 1.048 6.366 1.00 0.00 91 PHE A CA 19
ATOM 34792 C C . PHE A 1 110 ? 6.999 1.031 6.160 1.00 0.00 91 PHE 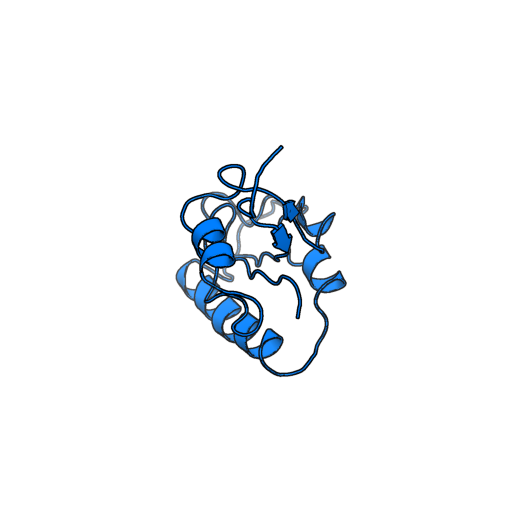A C 19
ATOM 34793 O O . PHE A 1 110 ? 7.552 0.135 5.559 1.00 0.00 91 PHE A O 19
ATOM 34810 N N . GLU A 1 111 ? 7.665 2.037 6.644 1.00 0.00 92 GLU A N 19
ATOM 34811 C CA . GLU A 1 111 ? 9.139 2.109 6.470 1.00 0.00 92 GLU A CA 19
ATOM 34812 C C . GLU A 1 111 ? 9.765 0.740 6.725 1.00 0.00 92 GLU A C 19
ATOM 34813 O O . GLU A 1 111 ? 10.393 0.162 5.860 1.00 0.00 92 GLU A O 19
ATOM 34825 N N . GLU A 1 112 ? 9.595 0.213 7.903 1.00 0.00 93 GLU A N 19
ATOM 34826 C CA . GLU A 1 112 ? 10.178 -1.123 8.201 1.00 0.00 93 GLU A CA 19
ATOM 34827 C C . GLU A 1 112 ? 9.760 -2.111 7.104 1.00 0.00 93 GLU A C 19
ATOM 34828 O O . GLU A 1 112 ? 10.420 -3.101 6.859 1.00 0.00 93 GLU A O 19
ATOM 34840 N N . ALA A 1 113 ? 8.674 -1.830 6.433 1.00 0.00 94 ALA A N 19
ATOM 34841 C CA . ALA A 1 113 ? 8.214 -2.732 5.336 1.00 0.00 94 ALA A CA 19
ATOM 34842 C C . ALA A 1 113 ? 9.156 -2.606 4.144 1.00 0.00 94 ALA A C 19
ATOM 34843 O O . ALA A 1 113 ? 9.773 -3.560 3.716 1.00 0.00 94 ALA A O 19
ATOM 34850 N N . THR A 1 114 ? 9.276 -1.425 3.612 1.00 0.00 95 THR A N 19
ATOM 34851 C CA . THR A 1 114 ? 10.185 -1.218 2.454 1.00 0.00 95 THR A CA 19
ATOM 34852 C C . THR A 1 114 ? 11.629 -1.431 2.909 1.00 0.00 95 THR A C 19
ATOM 34853 O O . THR A 1 114 ? 12.485 -1.831 2.145 1.00 0.00 95 THR A O 19
ATOM 34864 N N . TYR A 1 115 ? 11.895 -1.176 4.160 1.00 0.00 96 TYR A N 19
ATOM 34865 C CA . TYR A 1 115 ? 13.274 -1.371 4.690 1.00 0.00 96 TYR A CA 19
ATOM 34866 C C . TYR A 1 115 ? 13.526 -2.861 4.935 1.00 0.00 96 TYR A C 19
ATOM 34867 O O . TYR A 1 115 ? 14.643 -3.335 4.870 1.00 0.00 96 TYR A O 19
ATOM 34885 N N . ALA A 1 116 ? 12.487 -3.601 5.216 1.00 0.00 97 ALA A N 19
ATOM 34886 C CA . ALA A 1 116 ? 12.652 -5.062 5.467 1.00 0.00 97 ALA A CA 19
ATOM 34887 C C . ALA A 1 116 ? 12.733 -5.820 4.139 1.00 0.00 97 ALA A C 19
ATOM 34888 O O . ALA A 1 116 ? 13.184 -6.947 4.082 1.00 0.00 97 ALA A O 19
ATOM 34895 N N . LEU A 1 117 ? 12.300 -5.209 3.070 1.00 0.00 98 LEU A N 19
ATOM 34896 C CA . LEU A 1 117 ? 12.350 -5.893 1.746 1.00 0.00 98 LEU A CA 19
ATOM 34897 C C . LEU A 1 117 ? 13.714 -5.671 1.087 1.00 0.00 98 LEU A C 19
ATOM 34898 O O . LEU A 1 117 ? 14.584 -5.029 1.641 1.00 0.00 98 LEU A O 19
ATOM 34914 N N . LYS A 1 118 ? 13.908 -6.196 -0.093 1.00 0.00 99 LYS A N 19
ATOM 34915 C CA . LYS A 1 118 ? 15.216 -6.011 -0.786 1.00 0.00 99 LYS A CA 19
ATOM 34916 C C . LYS A 1 118 ? 15.052 -6.250 -2.289 1.00 0.00 99 LYS A C 19
ATOM 34917 O O . LYS A 1 118 ? 15.665 -7.132 -2.857 1.00 0.00 99 LYS A O 19
ATOM 34936 N N . VAL A 1 119 ? 14.230 -5.471 -2.937 1.00 0.00 100 VAL A N 19
ATOM 34937 C CA . VAL A 1 119 ? 14.028 -5.656 -4.401 1.00 0.00 100 VAL A CA 19
ATOM 34938 C C . VAL A 1 119 ? 13.807 -7.138 -4.716 1.00 0.00 100 VAL A C 19
ATOM 34939 O O . VAL A 1 119 ? 14.585 -7.760 -5.410 1.00 0.00 100 VAL A O 19
ATOM 34952 N N . GLY A 1 120 ? 12.750 -7.705 -4.204 1.00 0.00 101 GLY A N 19
ATOM 34953 C CA . GLY A 1 120 ? 12.470 -9.145 -4.463 1.00 0.00 101 GLY A CA 19
ATOM 34954 C C . GLY A 1 120 ? 11.552 -9.683 -3.366 1.00 0.00 101 GLY A C 19
ATOM 34955 O O . GLY A 1 120 ? 11.962 -10.450 -2.517 1.00 0.00 101 GLY A O 19
ATOM 34959 N N . ASP A 1 121 ? 10.314 -9.281 -3.378 1.00 0.00 102 ASP A N 19
ATOM 34960 C CA . ASP A 1 121 ? 9.358 -9.759 -2.336 1.00 0.00 102 ASP A CA 19
ATOM 34961 C C . ASP A 1 121 ? 8.034 -8.996 -2.440 1.00 0.00 102 ASP A C 19
ATOM 34962 O O . ASP A 1 121 ? 6.994 -9.485 -2.047 1.00 0.00 102 ASP A O 19
ATOM 34971 N N . ILE A 1 122 ? 8.067 -7.799 -2.962 1.00 0.00 103 ILE A N 19
ATOM 34972 C CA . ILE A 1 122 ? 6.814 -7.000 -3.090 1.00 0.00 103 ILE A CA 19
ATOM 34973 C C . ILE A 1 122 ? 6.165 -6.807 -1.718 1.00 0.00 103 ILE A C 19
ATOM 34974 O O . ILE A 1 122 ? 5.039 -7.205 -1.487 1.00 0.00 103 ILE A O 19
ATOM 34990 N N . SER A 1 123 ? 6.869 -6.193 -0.808 1.00 0.00 104 SER A N 19
ATOM 34991 C CA . SER A 1 123 ? 6.303 -5.961 0.553 1.00 0.00 104 SER A CA 19
ATOM 34992 C C . SER A 1 123 ? 5.686 -7.249 1.106 1.00 0.00 104 SER A C 19
ATOM 34993 O O . SER A 1 123 ? 5.922 -8.330 0.604 1.00 0.00 104 SER A O 19
ATOM 35001 N N . ASP A 1 124 ? 4.897 -7.139 2.141 1.00 0.00 105 ASP A N 19
ATOM 35002 C CA . ASP A 1 124 ? 4.262 -8.352 2.734 1.00 0.00 105 ASP A CA 19
ATOM 35003 C C . ASP A 1 124 ? 3.047 -7.953 3.577 1.00 0.00 105 ASP A C 19
ATOM 35004 O O . ASP A 1 124 ? 3.133 -7.811 4.780 1.00 0.00 105 ASP A O 19
ATOM 35013 N N . ILE A 1 125 ? 1.916 -7.767 2.953 1.00 0.00 106 ILE A N 19
ATOM 35014 C CA . ILE A 1 125 ? 0.697 -7.372 3.717 1.00 0.00 106 ILE A CA 19
ATOM 35015 C C . ILE A 1 125 ? 0.965 -6.095 4.519 1.00 0.00 106 ILE A C 19
ATOM 35016 O O . ILE A 1 125 ? 1.275 -6.140 5.693 1.00 0.00 106 ILE A O 19
ATOM 35032 N N . VAL A 1 126 ? 0.849 -4.955 3.893 1.00 0.00 107 VAL A N 19
ATOM 35033 C CA . VAL A 1 126 ? 1.099 -3.675 4.616 1.00 0.00 107 VAL A CA 19
ATOM 35034 C C . VAL A 1 126 ? -0.203 -3.132 5.215 1.00 0.00 107 VAL A C 19
ATOM 35035 O O . VAL A 1 126 ? -1.182 -2.937 4.525 1.00 0.00 107 VAL A O 19
ATOM 35048 N N . ASP A 1 127 ? -0.213 -2.880 6.496 1.00 0.00 108 ASP A N 19
ATOM 35049 C CA . ASP A 1 127 ? -1.442 -2.341 7.150 1.00 0.00 108 ASP A CA 19
ATOM 35050 C C . ASP A 1 127 ? -1.087 -1.090 7.962 1.00 0.00 108 ASP A C 19
ATOM 35051 O O . ASP A 1 127 ? -0.473 -1.174 9.007 1.00 0.00 108 ASP A O 19
ATOM 35060 N N . THR A 1 128 ? -1.462 0.070 7.491 1.00 0.00 109 THR A N 19
ATOM 35061 C CA . THR A 1 128 ? -1.132 1.317 8.240 1.00 0.00 109 THR A CA 19
ATOM 35062 C C . THR A 1 128 ? -2.248 2.345 8.061 1.00 0.00 109 THR A C 19
ATOM 35063 O O . THR A 1 128 ? -3.386 2.000 7.812 1.00 0.00 109 THR A O 19
ATOM 35074 N N . ASP A 1 129 ? -1.932 3.605 8.179 1.00 0.00 110 ASP A N 19
ATOM 35075 C CA . ASP A 1 129 ? -2.980 4.649 8.006 1.00 0.00 110 ASP A CA 19
ATOM 35076 C C . ASP A 1 129 ? -3.842 4.306 6.790 1.00 0.00 110 ASP A C 19
ATOM 35077 O O . ASP A 1 129 ? -3.450 3.528 5.944 1.00 0.00 110 ASP A O 19
ATOM 35086 N N . SER A 1 130 ? -5.014 4.870 6.693 1.00 0.00 111 SER A N 19
ATOM 35087 C CA . SER A 1 130 ? -5.894 4.560 5.528 1.00 0.00 111 SER A CA 19
ATOM 35088 C C . SER A 1 130 ? -6.389 3.116 5.611 1.00 0.00 111 SER A C 19
ATOM 35089 O O . SER A 1 130 ? -7.576 2.855 5.634 1.00 0.00 111 SER A O 19
ATOM 35097 N N . GLY A 1 131 ? -5.489 2.176 5.655 1.00 0.00 112 GLY A N 19
ATOM 35098 C CA . GLY A 1 131 ? -5.903 0.748 5.735 1.00 0.00 112 GLY A CA 19
ATOM 35099 C C . GLY A 1 131 ? -4.714 -0.143 5.378 1.00 0.00 112 GLY A C 19
ATOM 35100 O O . GLY A 1 131 ? -3.615 0.052 5.859 1.00 0.00 112 GLY A O 19
ATOM 35104 N N . VAL A 1 132 ? -4.919 -1.116 4.534 1.00 0.00 113 VAL A N 19
ATOM 35105 C CA . VAL A 1 132 ? -3.791 -2.011 4.148 1.00 0.00 113 VAL A CA 19
ATOM 35106 C C . VAL A 1 132 ? -3.322 -1.682 2.730 1.00 0.00 113 VAL A C 19
ATOM 35107 O O . VAL A 1 132 ? -4.115 -1.506 1.826 1.00 0.00 113 VAL A O 19
ATOM 35120 N N . HIS A 1 133 ? -2.036 -1.584 2.534 1.00 0.00 114 HIS A N 19
ATOM 35121 C CA . HIS A 1 133 ? -1.511 -1.250 1.179 1.00 0.00 114 HIS A CA 19
ATOM 35122 C C . HIS A 1 133 ? -0.503 -2.305 0.708 1.00 0.00 114 HIS A C 19
ATOM 35123 O O . HIS A 1 133 ? -0.274 -3.303 1.361 1.00 0.00 114 HIS A O 19
ATOM 35137 N N . ILE A 1 134 ? 0.112 -2.067 -0.419 1.00 0.00 115 ILE A N 19
ATOM 35138 C CA . ILE A 1 134 ? 1.129 -3.019 -0.955 1.00 0.00 115 ILE A CA 19
ATOM 35139 C C . ILE A 1 134 ? 2.251 -2.213 -1.612 1.00 0.00 115 ILE A C 19
ATOM 35140 O O . ILE A 1 134 ? 2.004 -1.388 -2.466 1.00 0.00 115 ILE A O 19
ATOM 35156 N N . ILE A 1 135 ? 3.473 -2.415 -1.205 1.00 0.00 116 ILE A N 19
ATOM 35157 C CA . ILE A 1 135 ? 4.589 -1.620 -1.797 1.00 0.00 116 ILE A CA 19
ATOM 35158 C C . ILE A 1 135 ? 5.472 -2.474 -2.710 1.00 0.00 116 ILE A C 19
ATOM 35159 O O . ILE A 1 135 ? 5.539 -3.681 -2.586 1.00 0.00 116 ILE A O 19
ATOM 35175 N N . LYS A 1 136 ? 6.160 -1.839 -3.621 1.00 0.00 117 LYS A N 19
ATOM 35176 C CA . LYS A 1 136 ? 7.061 -2.584 -4.547 1.00 0.00 117 LYS A CA 19
ATOM 35177 C C . LYS A 1 136 ? 8.344 -1.780 -4.769 1.00 0.00 117 LYS A C 19
ATOM 35178 O O . LYS A 1 136 ? 8.308 -0.651 -5.219 1.00 0.00 117 LYS A O 19
ATOM 35197 N N . ARG A 1 137 ? 9.476 -2.343 -4.447 1.00 0.00 118 ARG A N 19
ATOM 35198 C CA . ARG A 1 137 ? 10.755 -1.597 -4.631 1.00 0.00 118 ARG A CA 19
ATOM 35199 C C . ARG A 1 137 ? 11.312 -1.813 -6.040 1.00 0.00 118 ARG A C 19
ATOM 35200 O O . ARG A 1 137 ? 10.615 -2.242 -6.938 1.00 0.00 118 ARG A O 19
ATOM 35221 N N . THR A 1 138 ? 12.568 -1.513 -6.237 1.00 0.00 119 THR A N 19
ATOM 35222 C CA . THR A 1 138 ? 13.180 -1.692 -7.584 1.00 0.00 119 THR A CA 19
ATOM 35223 C C . THR A 1 138 ? 12.769 -3.039 -8.184 1.00 0.00 119 THR A C 19
ATOM 35224 O O . THR A 1 138 ? 12.758 -3.215 -9.386 1.00 0.00 119 THR A O 19
ATOM 35235 N N . ALA A 1 139 ? 12.428 -3.991 -7.358 1.00 0.00 120 ALA A N 19
ATOM 35236 C CA . ALA A 1 139 ? 12.016 -5.323 -7.888 1.00 0.00 120 ALA A CA 19
ATOM 35237 C C . ALA A 1 139 ? 11.089 -5.147 -9.093 1.00 0.00 120 ALA A C 19
ATOM 35238 O O . ALA A 1 139 ? 10.064 -4.503 -8.937 1.00 0.00 120 ALA A O 19
ATOM 35246 N N . HIS A 1 20 ? 27.887 12.773 4.827 1.00 0.00 1 HIS A N 20
ATOM 35247 C CA . HIS A 1 20 ? 27.418 11.997 3.641 1.00 0.00 1 HIS A CA 20
ATOM 35248 C C . HIS A 1 20 ? 25.917 12.215 3.427 1.00 0.00 1 HIS A C 20
ATOM 35249 O O . HIS A 1 20 ? 25.110 11.934 4.291 1.00 0.00 1 HIS A O 20
ATOM 35263 N N . MET A 1 21 ? 25.539 12.715 2.282 1.00 0.00 2 MET A N 20
ATOM 35264 C CA . MET A 1 21 ? 24.092 12.954 2.009 1.00 0.00 2 MET A CA 20
ATOM 35265 C C . MET A 1 21 ? 23.800 12.766 0.518 1.00 0.00 2 MET A C 20
ATOM 35266 O O . MET A 1 21 ? 23.203 13.612 -0.118 1.00 0.00 2 MET A O 20
ATOM 35280 N N . ALA A 1 22 ? 24.218 11.666 -0.045 1.00 0.00 3 ALA A N 20
ATOM 35281 C CA . ALA A 1 22 ? 23.965 11.433 -1.496 1.00 0.00 3 ALA A CA 20
ATOM 35282 C C . ALA A 1 22 ? 24.239 9.971 -1.860 1.00 0.00 3 ALA A C 20
ATOM 35283 O O . ALA A 1 22 ? 23.409 9.301 -2.442 1.00 0.00 3 ALA A O 20
ATOM 35290 N N . SER A 1 23 ? 25.399 9.474 -1.528 1.00 0.00 4 SER A N 20
ATOM 35291 C CA . SER A 1 23 ? 25.729 8.059 -1.861 1.00 0.00 4 SER A CA 20
ATOM 35292 C C . SER A 1 23 ? 25.052 7.102 -0.873 1.00 0.00 4 SER A C 20
ATOM 35293 O O . SER A 1 23 ? 25.226 5.902 -0.942 1.00 0.00 4 SER A O 20
ATOM 35301 N N . ARG A 1 24 ? 24.284 7.622 0.046 1.00 0.00 5 ARG A N 20
ATOM 35302 C CA . ARG A 1 24 ? 23.603 6.734 1.033 1.00 0.00 5 ARG A CA 20
ATOM 35303 C C . ARG A 1 24 ? 22.692 5.736 0.309 1.00 0.00 5 ARG A C 20
ATOM 35304 O O . ARG A 1 24 ? 22.978 5.306 -0.790 1.00 0.00 5 ARG A O 20
ATOM 35325 N N . ASP A 1 25 ? 21.599 5.358 0.917 1.00 0.00 6 ASP A N 20
ATOM 35326 C CA . ASP A 1 25 ? 20.683 4.383 0.256 1.00 0.00 6 ASP A CA 20
ATOM 35327 C C . ASP A 1 25 ? 19.221 4.729 0.545 1.00 0.00 6 ASP A C 20
ATOM 35328 O O . ASP A 1 25 ? 18.399 4.788 -0.348 1.00 0.00 6 ASP A O 20
ATOM 35337 N N . GLN A 1 26 ? 18.888 4.946 1.785 1.00 0.00 7 GLN A N 20
ATOM 35338 C CA . GLN A 1 26 ? 17.473 5.275 2.130 1.00 0.00 7 GLN A CA 20
ATOM 35339 C C . GLN A 1 26 ? 16.550 4.155 1.644 1.00 0.00 7 GLN A C 20
ATOM 35340 O O . GLN A 1 26 ? 16.992 3.200 1.035 1.00 0.00 7 GLN A O 20
ATOM 35354 N N . VAL A 1 27 ? 15.275 4.252 1.907 1.00 0.00 8 VAL A N 20
ATOM 35355 C CA . VAL A 1 27 ? 14.348 3.175 1.453 1.00 0.00 8 VAL A CA 20
ATOM 35356 C C . VAL A 1 27 ? 13.333 3.712 0.440 1.00 0.00 8 VAL A C 20
ATOM 35357 O O . VAL A 1 27 ? 12.320 4.278 0.802 1.00 0.00 8 VAL A O 20
ATOM 35370 N N . LYS A 1 28 ? 13.580 3.513 -0.826 1.00 0.00 9 LYS A N 20
ATOM 35371 C CA . LYS A 1 28 ? 12.606 3.981 -1.851 1.00 0.00 9 LYS A CA 20
ATOM 35372 C C . LYS A 1 28 ? 11.455 2.979 -1.910 1.00 0.00 9 LYS A C 20
ATOM 35373 O O . LYS A 1 28 ? 11.581 1.868 -1.435 1.00 0.00 9 LYS A O 20
ATOM 35392 N N . ALA A 1 29 ? 10.335 3.332 -2.479 1.00 0.00 10 ALA A N 20
ATOM 35393 C CA . ALA A 1 29 ? 9.226 2.331 -2.522 1.00 0.00 10 ALA A CA 20
ATOM 35394 C C . ALA A 1 29 ? 7.942 2.891 -3.135 1.00 0.00 10 ALA A C 20
ATOM 35395 O O . ALA A 1 29 ? 7.788 4.077 -3.347 1.00 0.00 10 ALA A O 20
ATOM 35402 N N . SER A 1 30 ? 7.009 2.011 -3.387 1.00 0.00 11 SER A N 20
ATOM 35403 C CA . SER A 1 30 ? 5.693 2.415 -3.952 1.00 0.00 11 SER A CA 20
ATOM 35404 C C . SER A 1 30 ? 4.608 1.698 -3.155 1.00 0.00 11 SER A C 20
ATOM 35405 O O . SER A 1 30 ? 4.919 0.951 -2.252 1.00 0.00 11 SER A O 20
ATOM 35413 N N . HIS A 1 31 ? 3.347 1.889 -3.449 1.00 0.00 12 HIS A N 20
ATOM 35414 C CA . HIS A 1 31 ? 2.336 1.154 -2.622 1.00 0.00 12 HIS A CA 20
ATOM 35415 C C . HIS A 1 31 ? 0.892 1.350 -3.097 1.00 0.00 12 HIS A C 20
ATOM 35416 O O . HIS A 1 31 ? 0.586 2.201 -3.909 1.00 0.00 12 HIS A O 20
ATOM 35430 N N . ILE A 1 32 ? 0.003 0.556 -2.549 1.00 0.00 13 ILE A N 20
ATOM 35431 C CA . ILE A 1 32 ? -1.448 0.650 -2.891 1.00 0.00 13 ILE A CA 20
ATOM 35432 C C . ILE A 1 32 ? -2.265 0.560 -1.591 1.00 0.00 13 ILE A C 20
ATOM 35433 O O . ILE A 1 32 ? -1.722 0.297 -0.535 1.00 0.00 13 ILE A O 20
ATOM 35449 N N . LEU A 1 33 ? -3.555 0.778 -1.646 1.00 0.00 14 LEU A N 20
ATOM 35450 C CA . LEU A 1 33 ? -4.372 0.704 -0.392 1.00 0.00 14 LEU A CA 20
ATOM 35451 C C . LEU A 1 33 ? -5.715 0.010 -0.645 1.00 0.00 14 LEU A C 20
ATOM 35452 O O . LEU A 1 33 ? -6.429 0.332 -1.570 1.00 0.00 14 LEU A O 20
ATOM 35468 N N . ILE A 1 34 ? -6.074 -0.924 0.192 1.00 0.00 15 ILE A N 20
ATOM 35469 C CA . ILE A 1 34 ? -7.380 -1.622 0.015 1.00 0.00 15 ILE A CA 20
ATOM 35470 C C . ILE A 1 34 ? -8.317 -1.286 1.179 1.00 0.00 15 ILE A C 20
ATOM 35471 O O . ILE A 1 34 ? -7.881 -1.006 2.279 1.00 0.00 15 ILE A O 20
ATOM 35487 N N . LYS A 1 35 ? -9.601 -1.318 0.947 1.00 0.00 16 LYS A N 20
ATOM 35488 C CA . LYS A 1 35 ? -10.566 -1.007 2.042 1.00 0.00 16 LYS A CA 20
ATOM 35489 C C . LYS A 1 35 ? -10.616 -2.168 3.039 1.00 0.00 16 LYS A C 20
ATOM 35490 O O . LYS A 1 35 ? -10.156 -3.257 2.758 1.00 0.00 16 LYS A O 20
ATOM 35509 N N . HIS A 1 36 ? -11.170 -1.948 4.202 1.00 0.00 17 HIS A N 20
ATOM 35510 C CA . HIS A 1 36 ? -11.244 -3.045 5.213 1.00 0.00 17 HIS A CA 20
ATOM 35511 C C . HIS A 1 36 ? -11.967 -2.567 6.477 1.00 0.00 17 HIS A C 20
ATOM 35512 O O . HIS A 1 36 ? -12.657 -1.566 6.471 1.00 0.00 17 HIS A O 20
ATOM 35526 N N . GLN A 1 37 ? -11.810 -3.278 7.561 1.00 0.00 18 GLN A N 20
ATOM 35527 C CA . GLN A 1 37 ? -12.483 -2.872 8.829 1.00 0.00 18 GLN A CA 20
ATOM 35528 C C . GLN A 1 37 ? -11.777 -1.656 9.431 1.00 0.00 18 GLN A C 20
ATOM 35529 O O . GLN A 1 37 ? -11.262 -1.706 10.531 1.00 0.00 18 GLN A O 20
ATOM 35543 N N . GLY A 1 38 ? -11.748 -0.564 8.721 1.00 0.00 19 GLY A N 20
ATOM 35544 C CA . GLY A 1 38 ? -11.077 0.653 9.254 1.00 0.00 19 GLY A CA 20
ATOM 35545 C C . GLY A 1 38 ? -12.064 1.820 9.239 1.00 0.00 19 GLY A C 20
ATOM 35546 O O . GLY A 1 38 ? -13.098 1.780 9.875 1.00 0.00 19 GLY A O 20
ATOM 35550 N N . SER A 1 39 ? -11.755 2.856 8.513 1.00 0.00 20 SER A N 20
ATOM 35551 C CA . SER A 1 39 ? -12.675 4.026 8.446 1.00 0.00 20 SER A CA 20
ATOM 35552 C C . SER A 1 39 ? -12.702 4.574 7.019 1.00 0.00 20 SER A C 20
ATOM 35553 O O . SER A 1 39 ? -12.004 5.514 6.690 1.00 0.00 20 SER A O 20
ATOM 35561 N N . ARG A 1 40 ? -13.494 3.987 6.165 1.00 0.00 21 ARG A N 20
ATOM 35562 C CA . ARG A 1 40 ? -13.555 4.466 4.756 1.00 0.00 21 ARG A CA 20
ATOM 35563 C C . ARG A 1 40 ? -14.969 4.299 4.194 1.00 0.00 21 ARG A C 20
ATOM 35564 O O . ARG A 1 40 ? -15.931 4.186 4.927 1.00 0.00 21 ARG A O 20
ATOM 35585 N N . ARG A 1 41 ? -15.098 4.282 2.896 1.00 0.00 22 ARG A N 20
ATOM 35586 C CA . ARG A 1 41 ? -16.444 4.121 2.275 1.00 0.00 22 ARG A CA 20
ATOM 35587 C C . ARG A 1 41 ? -16.296 3.696 0.810 1.00 0.00 22 ARG A C 20
ATOM 35588 O O . ARG A 1 41 ? -15.847 4.455 -0.026 1.00 0.00 22 ARG A O 20
ATOM 35609 N N . LYS A 1 42 ? -16.661 2.482 0.499 1.00 0.00 23 LYS A N 20
ATOM 35610 C CA . LYS A 1 42 ? -16.535 1.993 -0.906 1.00 0.00 23 LYS A CA 20
ATOM 35611 C C . LYS A 1 42 ? -17.350 2.870 -1.862 1.00 0.00 23 LYS A C 20
ATOM 35612 O O . LYS A 1 42 ? -18.397 3.379 -1.517 1.00 0.00 23 LYS A O 20
ATOM 35631 N N . ALA A 1 43 ? -16.875 3.042 -3.067 1.00 0.00 24 ALA A N 20
ATOM 35632 C CA . ALA A 1 43 ? -17.616 3.876 -4.056 1.00 0.00 24 ALA A CA 20
ATOM 35633 C C . ALA A 1 43 ? -18.033 5.209 -3.429 1.00 0.00 24 ALA A C 20
ATOM 35634 O O . ALA A 1 43 ? -19.068 5.758 -3.750 1.00 0.00 24 ALA A O 20
ATOM 35641 N N . SER A 1 44 ? -17.236 5.734 -2.541 1.00 0.00 25 SER A N 20
ATOM 35642 C CA . SER A 1 44 ? -17.591 7.032 -1.901 1.00 0.00 25 SER A CA 20
ATOM 35643 C C . SER A 1 44 ? -16.333 7.881 -1.696 1.00 0.00 25 SER A C 20
ATOM 35644 O O . SER A 1 44 ? -15.461 7.540 -0.921 1.00 0.00 25 SER A O 20
ATOM 35652 N N . TRP A 1 45 ? -16.232 8.984 -2.387 1.00 0.00 26 TRP A N 20
ATOM 35653 C CA . TRP A 1 45 ? -15.029 9.852 -2.232 1.00 0.00 26 TRP A CA 20
ATOM 35654 C C . TRP A 1 45 ? -15.324 10.997 -1.259 1.00 0.00 26 TRP A C 20
ATOM 35655 O O . TRP A 1 45 ? -16.177 10.891 -0.400 1.00 0.00 26 TRP A O 20
ATOM 35676 N N . LYS A 1 46 ? -14.618 12.087 -1.381 1.00 0.00 27 LYS A N 20
ATOM 35677 C CA . LYS A 1 46 ? -14.851 13.233 -0.457 1.00 0.00 27 LYS A CA 20
ATOM 35678 C C . LYS A 1 46 ? -15.962 14.139 -0.992 1.00 0.00 27 LYS A C 20
ATOM 35679 O O . LYS A 1 46 ? -16.225 15.196 -0.454 1.00 0.00 27 LYS A O 20
ATOM 35698 N N . ASP A 1 47 ? -16.613 13.741 -2.049 1.00 0.00 28 ASP A N 20
ATOM 35699 C CA . ASP A 1 47 ? -17.701 14.592 -2.613 1.00 0.00 28 ASP A CA 20
ATOM 35700 C C . ASP A 1 47 ? -19.082 14.002 -2.290 1.00 0.00 28 ASP A C 20
ATOM 35701 O O . ASP A 1 47 ? -19.836 14.590 -1.541 1.00 0.00 28 ASP A O 20
ATOM 35710 N N . PRO A 1 48 ? -19.378 12.857 -2.856 1.00 0.00 29 PRO A N 20
ATOM 35711 C CA . PRO A 1 48 ? -20.689 12.212 -2.599 1.00 0.00 29 PRO A CA 20
ATOM 35712 C C . PRO A 1 48 ? -20.717 11.604 -1.193 1.00 0.00 29 PRO A C 20
ATOM 35713 O O . PRO A 1 48 ? -19.772 11.716 -0.439 1.00 0.00 29 PRO A O 20
ATOM 35724 N N . GLU A 1 49 ? -21.795 10.961 -0.837 1.00 0.00 30 GLU A N 20
ATOM 35725 C CA . GLU A 1 49 ? -21.881 10.348 0.518 1.00 0.00 30 GLU A CA 20
ATOM 35726 C C . GLU A 1 49 ? -21.785 8.822 0.414 1.00 0.00 30 GLU A C 20
ATOM 35727 O O . GLU A 1 49 ? -21.568 8.276 -0.649 1.00 0.00 30 GLU A O 20
ATOM 35739 N N . GLY A 1 50 ? -21.945 8.130 1.509 1.00 0.00 31 GLY A N 20
ATOM 35740 C CA . GLY A 1 50 ? -21.863 6.642 1.471 1.00 0.00 31 GLY A CA 20
ATOM 35741 C C . GLY A 1 50 ? -23.210 6.048 1.885 1.00 0.00 31 GLY A C 20
ATOM 35742 O O . GLY A 1 50 ? -24.232 6.701 1.822 1.00 0.00 31 GLY A O 20
ATOM 35746 N N . LYS A 1 51 ? -23.220 4.814 2.309 1.00 0.00 32 LYS A N 20
ATOM 35747 C CA . LYS A 1 51 ? -24.504 4.181 2.729 1.00 0.00 32 LYS A CA 20
ATOM 35748 C C . LYS A 1 51 ? -24.252 2.748 3.205 1.00 0.00 32 LYS A C 20
ATOM 35749 O O . LYS A 1 51 ? -23.870 1.894 2.433 1.00 0.00 32 LYS A O 20
ATOM 35768 N N . ILE A 1 52 ? -24.467 2.487 4.473 1.00 0.00 33 ILE A N 20
ATOM 35769 C CA . ILE A 1 52 ? -24.244 1.111 5.026 1.00 0.00 33 ILE A CA 20
ATOM 35770 C C . ILE A 1 52 ? -23.067 0.428 4.323 1.00 0.00 33 ILE A C 20
ATOM 35771 O O . ILE A 1 52 ? -23.218 -0.171 3.277 1.00 0.00 33 ILE A O 20
ATOM 35787 N N . ILE A 1 53 ? -21.895 0.514 4.891 1.00 0.00 34 ILE A N 20
ATOM 35788 C CA . ILE A 1 53 ? -20.708 -0.129 4.254 1.00 0.00 34 ILE A CA 20
ATOM 35789 C C . ILE A 1 53 ? -19.768 -0.696 5.321 1.00 0.00 34 ILE A C 20
ATOM 35790 O O . ILE A 1 53 ? -19.361 -0.006 6.235 1.00 0.00 34 ILE A O 20
ATOM 35806 N N . LEU A 1 54 ? -19.410 -1.945 5.203 1.00 0.00 35 LEU A N 20
ATOM 35807 C CA . LEU A 1 54 ? -18.484 -2.554 6.199 1.00 0.00 35 LEU A CA 20
ATOM 35808 C C . LEU A 1 54 ? -17.130 -2.829 5.542 1.00 0.00 35 LEU A C 20
ATOM 35809 O O . LEU A 1 54 ? -16.152 -3.110 6.206 1.00 0.00 35 LEU A O 20
ATOM 35825 N N . THR A 1 55 ? -17.075 -2.747 4.237 1.00 0.00 36 THR A N 20
ATOM 35826 C CA . THR A 1 55 ? -15.796 -3.000 3.508 1.00 0.00 36 THR A CA 20
ATOM 35827 C C . THR A 1 55 ? -15.129 -4.282 4.013 1.00 0.00 36 THR A C 20
ATOM 35828 O O . THR A 1 55 ? -15.610 -4.935 4.918 1.00 0.00 36 THR A O 20
ATOM 35839 N N . THR A 1 56 ? -14.022 -4.644 3.429 1.00 0.00 37 THR A N 20
ATOM 35840 C CA . THR A 1 56 ? -13.314 -5.877 3.870 1.00 0.00 37 THR A CA 20
ATOM 35841 C C . THR A 1 56 ? -13.013 -5.781 5.373 1.00 0.00 37 THR A C 20
ATOM 35842 O O . THR A 1 56 ? -13.315 -4.791 6.010 1.00 0.00 37 THR A O 20
ATOM 35853 N N . THR A 1 57 ? -12.423 -6.794 5.947 1.00 0.00 38 THR A N 20
ATOM 35854 C CA . THR A 1 57 ? -12.115 -6.738 7.406 1.00 0.00 38 THR A CA 20
ATOM 35855 C C . THR A 1 57 ? -10.632 -7.031 7.653 1.00 0.00 38 THR A C 20
ATOM 35856 O O . THR A 1 57 ? -9.881 -7.303 6.738 1.00 0.00 38 THR A O 20
ATOM 35867 N N . ARG A 1 58 ? -10.206 -6.977 8.889 1.00 0.00 39 ARG A N 20
ATOM 35868 C CA . ARG A 1 58 ? -8.772 -7.252 9.201 1.00 0.00 39 ARG A CA 20
ATOM 35869 C C . ARG A 1 58 ? -8.307 -8.530 8.497 1.00 0.00 39 ARG A C 20
ATOM 35870 O O . ARG A 1 58 ? -7.410 -8.505 7.678 1.00 0.00 39 ARG A O 20
ATOM 35891 N N . GLU A 1 59 ? -8.910 -9.642 8.802 1.00 0.00 40 GLU A N 20
ATOM 35892 C CA . GLU A 1 59 ? -8.505 -10.913 8.143 1.00 0.00 40 GLU A CA 20
ATOM 35893 C C . GLU A 1 59 ? -8.755 -10.817 6.637 1.00 0.00 40 GLU A C 20
ATOM 35894 O O . GLU A 1 59 ? -7.855 -10.972 5.836 1.00 0.00 40 GLU A O 20
ATOM 35906 N N . ALA A 1 60 ? -9.972 -10.552 6.248 1.00 0.00 41 ALA A N 20
ATOM 35907 C CA . ALA A 1 60 ? -10.281 -10.435 4.795 1.00 0.00 41 ALA A CA 20
ATOM 35908 C C . ALA A 1 60 ? -9.276 -9.495 4.128 1.00 0.00 41 ALA A C 20
ATOM 35909 O O . ALA A 1 60 ? -8.776 -9.763 3.053 1.00 0.00 41 ALA A O 20
ATOM 35916 N N . ALA A 1 61 ? -8.970 -8.399 4.765 1.00 0.00 42 ALA A N 20
ATOM 35917 C CA . ALA A 1 61 ? -7.988 -7.444 4.177 1.00 0.00 42 ALA A CA 20
ATOM 35918 C C . ALA A 1 61 ? -6.689 -8.178 3.858 1.00 0.00 42 ALA A C 20
ATOM 35919 O O . ALA A 1 61 ? -6.322 -8.339 2.711 1.00 0.00 42 ALA A O 20
ATOM 35926 N N . VAL A 1 62 ? -5.997 -8.642 4.859 1.00 0.00 43 VAL A N 20
ATOM 35927 C CA . VAL A 1 62 ? -4.734 -9.380 4.590 1.00 0.00 43 VAL A CA 20
ATOM 35928 C C . VAL A 1 62 ? -5.005 -10.448 3.530 1.00 0.00 43 VAL A C 20
ATOM 35929 O O . VAL A 1 62 ? -4.145 -10.797 2.746 1.00 0.00 43 VAL A O 20
ATOM 35942 N N . GLU A 1 63 ? -6.210 -10.955 3.491 1.00 0.00 44 GLU A N 20
ATOM 35943 C CA . GLU A 1 63 ? -6.554 -11.984 2.471 1.00 0.00 44 GLU A CA 20
ATOM 35944 C C . GLU A 1 63 ? -6.535 -11.339 1.088 1.00 0.00 44 GLU A C 20
ATOM 35945 O O . GLU A 1 63 ? -5.777 -11.724 0.220 1.00 0.00 44 GLU A O 20
ATOM 35957 N N . GLN A 1 64 ? -7.348 -10.340 0.887 1.00 0.00 45 GLN A N 20
ATOM 35958 C CA . GLN A 1 64 ? -7.358 -9.648 -0.430 1.00 0.00 45 GLN A CA 20
ATOM 35959 C C . GLN A 1 64 ? -5.927 -9.250 -0.781 1.00 0.00 45 GLN A C 20
ATOM 35960 O O . GLN A 1 64 ? -5.511 -9.305 -1.921 1.00 0.00 45 GLN A O 20
ATOM 35974 N N . LEU A 1 65 ? -5.166 -8.870 0.207 1.00 0.00 46 LEU A N 20
ATOM 35975 C CA . LEU A 1 65 ? -3.751 -8.488 -0.043 1.00 0.00 46 LEU A CA 20
ATOM 35976 C C . LEU A 1 65 ? -2.933 -9.753 -0.308 1.00 0.00 46 LEU A C 20
ATOM 35977 O O . LEU A 1 65 ? -1.972 -9.742 -1.051 1.00 0.00 46 LEU A O 20
ATOM 35993 N N . LYS A 1 66 ? -3.324 -10.848 0.288 1.00 0.00 47 LYS A N 20
ATOM 35994 C CA . LYS A 1 66 ? -2.590 -12.125 0.063 1.00 0.00 47 LYS A CA 20
ATOM 35995 C C . LYS A 1 66 ? -2.593 -12.449 -1.430 1.00 0.00 47 LYS A C 20
ATOM 35996 O O . LYS A 1 66 ? -1.572 -12.415 -2.089 1.00 0.00 47 LYS A O 20
ATOM 36015 N N . SER A 1 67 ? -3.743 -12.743 -1.970 1.00 0.00 48 SER A N 20
ATOM 36016 C CA . SER A 1 67 ? -3.828 -13.047 -3.426 1.00 0.00 48 SER A CA 20
ATOM 36017 C C . SER A 1 67 ? -3.132 -11.936 -4.207 1.00 0.00 48 SER A C 20
ATOM 36018 O O . SER A 1 67 ? -2.596 -12.155 -5.273 1.00 0.00 48 SER A O 20
ATOM 36026 N N . ILE A 1 68 ? -3.121 -10.743 -3.676 1.00 0.00 49 ILE A N 20
ATOM 36027 C CA . ILE A 1 68 ? -2.438 -9.628 -4.387 1.00 0.00 49 ILE A CA 20
ATOM 36028 C C . ILE A 1 68 ? -0.969 -10.004 -4.578 1.00 0.00 49 ILE A C 20
ATOM 36029 O O . ILE A 1 68 ? -0.471 -10.063 -5.683 1.00 0.00 49 ILE A O 20
ATOM 36045 N N . ARG A 1 69 ? -0.283 -10.290 -3.512 1.00 0.00 50 ARG A N 20
ATOM 36046 C CA . ARG A 1 69 ? 1.141 -10.696 -3.645 1.00 0.00 50 ARG A CA 20
ATOM 36047 C C . ARG A 1 69 ? 1.233 -11.772 -4.727 1.00 0.00 50 ARG A C 20
ATOM 36048 O O . ARG A 1 69 ? 2.085 -11.738 -5.592 1.00 0.00 50 ARG A O 20
ATOM 36069 N N . GLU A 1 70 ? 0.332 -12.715 -4.687 1.00 0.00 51 GLU A N 20
ATOM 36070 C CA . GLU A 1 70 ? 0.314 -13.797 -5.711 1.00 0.00 51 GLU A CA 20
ATOM 36071 C C . GLU A 1 70 ? -0.009 -13.185 -7.072 1.00 0.00 51 GLU A C 20
ATOM 36072 O O . GLU A 1 70 ? 0.787 -13.198 -7.988 1.00 0.00 51 GLU A O 20
ATOM 36084 N N . ASP A 1 71 ? -1.169 -12.633 -7.204 1.00 0.00 52 ASP A N 20
ATOM 36085 C CA . ASP A 1 71 ? -1.526 -11.999 -8.500 1.00 0.00 52 ASP A CA 20
ATOM 36086 C C . ASP A 1 71 ? -0.365 -11.107 -8.943 1.00 0.00 52 ASP A C 20
ATOM 36087 O O . ASP A 1 71 ? 0.144 -11.229 -10.039 1.00 0.00 52 ASP A O 20
ATOM 36096 N N . ILE A 1 72 ? 0.080 -10.229 -8.082 1.00 0.00 53 ILE A N 20
ATOM 36097 C CA . ILE A 1 72 ? 1.231 -9.357 -8.440 1.00 0.00 53 ILE A CA 20
ATOM 36098 C C . ILE A 1 72 ? 2.447 -10.243 -8.712 1.00 0.00 53 ILE A C 20
ATOM 36099 O O . ILE A 1 72 ? 3.365 -9.870 -9.415 1.00 0.00 53 ILE A O 20
ATOM 36115 N N . VAL A 1 73 ? 2.441 -11.428 -8.161 1.00 0.00 54 VAL A N 20
ATOM 36116 C CA . VAL A 1 73 ? 3.571 -12.373 -8.377 1.00 0.00 54 VAL A CA 20
ATOM 36117 C C . VAL A 1 73 ? 3.413 -13.058 -9.741 1.00 0.00 54 VAL A C 20
ATOM 36118 O O . VAL A 1 73 ? 4.261 -12.952 -10.605 1.00 0.00 54 VAL A O 20
ATOM 36131 N N . SER A 1 74 ? 2.331 -13.759 -9.936 1.00 0.00 55 SER A N 20
ATOM 36132 C CA . SER A 1 74 ? 2.113 -14.450 -11.240 1.00 0.00 55 SER A CA 20
ATOM 36133 C C . SER A 1 74 ? 1.231 -13.597 -12.152 1.00 0.00 55 SER A C 20
ATOM 36134 O O . SER A 1 74 ? 0.288 -12.971 -11.711 1.00 0.00 55 SER A O 20
ATOM 36142 N N . GLY A 1 75 ? 1.528 -13.567 -13.420 1.00 0.00 56 GLY A N 20
ATOM 36143 C CA . GLY A 1 75 ? 0.710 -12.759 -14.358 1.00 0.00 56 GLY A CA 20
ATOM 36144 C C . GLY A 1 75 ? 1.303 -11.359 -14.457 1.00 0.00 56 GLY A C 20
ATOM 36145 O O . GLY A 1 75 ? 1.260 -10.591 -13.516 1.00 0.00 56 GLY A O 20
ATOM 36149 N N . LYS A 1 76 ? 1.855 -11.016 -15.584 1.00 0.00 57 LYS A N 20
ATOM 36150 C CA . LYS A 1 76 ? 2.448 -9.656 -15.741 1.00 0.00 57 LYS A CA 20
ATOM 36151 C C . LYS A 1 76 ? 1.341 -8.598 -15.716 1.00 0.00 57 LYS A C 20
ATOM 36152 O O . LYS A 1 76 ? 1.219 -7.790 -16.615 1.00 0.00 57 LYS A O 20
ATOM 36171 N N . ALA A 1 77 ? 0.529 -8.603 -14.693 1.00 0.00 58 ALA A N 20
ATOM 36172 C CA . ALA A 1 77 ? -0.572 -7.609 -14.602 1.00 0.00 58 ALA A CA 20
ATOM 36173 C C . ALA A 1 77 ? -0.002 -6.200 -14.432 1.00 0.00 58 ALA A C 20
ATOM 36174 O O . ALA A 1 77 ? 1.164 -5.958 -14.669 1.00 0.00 58 ALA A O 20
ATOM 36181 N N . ASN A 1 78 ? -0.817 -5.268 -14.024 1.00 0.00 59 ASN A N 20
ATOM 36182 C CA . ASN A 1 78 ? -0.323 -3.877 -13.842 1.00 0.00 59 ASN A CA 20
ATOM 36183 C C . ASN A 1 78 ? -0.236 -3.538 -12.352 1.00 0.00 59 ASN A C 20
ATOM 36184 O O . ASN A 1 78 ? -0.262 -4.408 -11.504 1.00 0.00 59 ASN A O 20
ATOM 36195 N N . PHE A 1 79 ? -0.133 -2.280 -12.029 1.00 0.00 60 PHE A N 20
ATOM 36196 C CA . PHE A 1 79 ? -0.045 -1.881 -10.597 1.00 0.00 60 PHE A CA 20
ATOM 36197 C C . PHE A 1 79 ? -0.321 -0.384 -10.459 1.00 0.00 60 PHE A C 20
ATOM 36198 O O . PHE A 1 79 ? -0.984 0.054 -9.539 1.00 0.00 60 PHE A O 20
ATOM 36215 N N . GLU A 1 80 ? 0.176 0.400 -11.373 1.00 0.00 61 GLU A N 20
ATOM 36216 C CA . GLU A 1 80 ? -0.061 1.869 -11.305 1.00 0.00 61 GLU A CA 20
ATOM 36217 C C . GLU A 1 80 ? -1.566 2.151 -11.333 1.00 0.00 61 GLU A C 20
ATOM 36218 O O . GLU A 1 80 ? -2.164 2.461 -10.323 1.00 0.00 61 GLU A O 20
ATOM 36230 N N . GLU A 1 81 ? -2.189 2.032 -12.476 1.00 0.00 62 GLU A N 20
ATOM 36231 C CA . GLU A 1 81 ? -3.657 2.282 -12.542 1.00 0.00 62 GLU A CA 20
ATOM 36232 C C . GLU A 1 81 ? -4.337 1.573 -11.372 1.00 0.00 62 GLU A C 20
ATOM 36233 O O . GLU A 1 81 ? -5.168 2.137 -10.688 1.00 0.00 62 GLU A O 20
ATOM 36245 N N . VAL A 1 82 ? -3.975 0.343 -11.122 1.00 0.00 63 VAL A N 20
ATOM 36246 C CA . VAL A 1 82 ? -4.589 -0.387 -9.980 1.00 0.00 63 VAL A CA 20
ATOM 36247 C C . VAL A 1 82 ? -4.429 0.452 -8.716 1.00 0.00 63 VAL A C 20
ATOM 36248 O O . VAL A 1 82 ? -5.365 0.664 -7.971 1.00 0.00 63 VAL A O 20
ATOM 36261 N N . ALA A 1 83 ? -3.246 0.943 -8.483 1.00 0.00 64 ALA A N 20
ATOM 36262 C CA . ALA A 1 83 ? -3.009 1.784 -7.280 1.00 0.00 64 ALA A CA 20
ATOM 36263 C C . ALA A 1 83 ? -3.862 3.049 -7.360 1.00 0.00 64 ALA A C 20
ATOM 36264 O O . ALA A 1 83 ? -4.687 3.308 -6.508 1.00 0.00 64 ALA A O 20
ATOM 36271 N N . THR A 1 84 ? -3.681 3.834 -8.386 1.00 0.00 65 THR A N 20
ATOM 36272 C CA . THR A 1 84 ? -4.491 5.075 -8.518 1.00 0.00 65 THR A CA 20
ATOM 36273 C C . THR A 1 84 ? -5.957 4.774 -8.193 1.00 0.00 65 THR A C 20
ATOM 36274 O O . THR A 1 84 ? -6.704 5.638 -7.778 1.00 0.00 65 THR A O 20
ATOM 36285 N N . ARG A 1 85 ? -6.368 3.550 -8.376 1.00 0.00 66 ARG A N 20
ATOM 36286 C CA . ARG A 1 85 ? -7.779 3.180 -8.076 1.00 0.00 66 ARG A CA 20
ATOM 36287 C C . ARG A 1 85 ? -7.903 2.721 -6.621 1.00 0.00 66 ARG A C 20
ATOM 36288 O O . ARG A 1 85 ? -8.600 3.317 -5.824 1.00 0.00 66 ARG A O 20
ATOM 36309 N N . VAL A 1 86 ? -7.228 1.662 -6.277 1.00 0.00 67 VAL A N 20
ATOM 36310 C CA . VAL A 1 86 ? -7.295 1.146 -4.878 1.00 0.00 67 VAL A CA 20
ATOM 36311 C C . VAL A 1 86 ? -6.120 1.681 -4.052 1.00 0.00 67 VAL A C 20
ATOM 36312 O O . VAL A 1 86 ? -5.347 0.924 -3.507 1.00 0.00 67 VAL A O 20
ATOM 36325 N N . SER A 1 87 ? -5.974 2.974 -3.948 1.00 0.00 68 SER A N 20
ATOM 36326 C CA . SER A 1 87 ? -4.840 3.522 -3.148 1.00 0.00 68 SER A CA 20
ATOM 36327 C C . SER A 1 87 ? -5.326 4.657 -2.251 1.00 0.00 68 SER A C 20
ATOM 36328 O O . SER A 1 87 ? -6.333 5.280 -2.520 1.00 0.00 68 SER A O 20
ATOM 36336 N N . ASP A 1 88 ? -4.617 4.935 -1.187 1.00 0.00 69 ASP A N 20
ATOM 36337 C CA . ASP A 1 88 ? -5.046 6.039 -0.286 1.00 0.00 69 ASP A CA 20
ATOM 36338 C C . ASP A 1 88 ? -5.478 7.232 -1.124 1.00 0.00 69 ASP A C 20
ATOM 36339 O O . ASP A 1 88 ? -4.780 7.644 -2.025 1.00 0.00 69 ASP A O 20
ATOM 36348 N N . CYS A 1 89 ? -6.636 7.762 -0.834 1.00 0.00 70 CYS A N 20
ATOM 36349 C CA . CYS A 1 89 ? -7.176 8.925 -1.599 1.00 0.00 70 CYS A CA 20
ATOM 36350 C C . CYS A 1 89 ? -6.049 9.720 -2.268 1.00 0.00 70 CYS A C 20
ATOM 36351 O O . CYS A 1 89 ? -5.813 9.604 -3.458 1.00 0.00 70 CYS A O 20
ATOM 36359 N N . SER A 1 90 ? -5.331 10.500 -1.516 1.00 0.00 71 SER A N 20
ATOM 36360 C CA . SER A 1 90 ? -4.207 11.264 -2.119 1.00 0.00 71 SER A CA 20
ATOM 36361 C C . SER A 1 90 ? -3.338 10.304 -2.918 1.00 0.00 71 SER A C 20
ATOM 36362 O O . SER A 1 90 ? -3.036 10.530 -4.073 1.00 0.00 71 SER A O 20
ATOM 36370 N N . SER A 1 91 ? -2.951 9.220 -2.310 1.00 0.00 72 SER A N 20
ATOM 36371 C CA . SER A 1 91 ? -2.115 8.228 -3.039 1.00 0.00 72 SER A CA 20
ATOM 36372 C C . SER A 1 91 ? -2.821 7.836 -4.334 1.00 0.00 72 SER A C 20
ATOM 36373 O O . SER A 1 91 ? -2.192 7.603 -5.337 1.00 0.00 72 SER A O 20
ATOM 36381 N N . ALA A 1 92 ? -4.125 7.792 -4.342 1.00 0.00 73 ALA A N 20
ATOM 36382 C CA . ALA A 1 92 ? -4.818 7.450 -5.615 1.00 0.00 73 ALA A CA 20
ATOM 36383 C C . ALA A 1 92 ? -4.232 8.348 -6.698 1.00 0.00 73 ALA A C 20
ATOM 36384 O O . ALA A 1 92 ? -3.981 7.932 -7.812 1.00 0.00 73 ALA A O 20
ATOM 36391 N N . LYS A 1 93 ? -3.968 9.576 -6.345 1.00 0.00 74 LYS A N 20
ATOM 36392 C CA . LYS A 1 93 ? -3.343 10.514 -7.314 1.00 0.00 74 LYS A CA 20
ATOM 36393 C C . LYS A 1 93 ? -1.896 10.064 -7.536 1.00 0.00 74 LYS A C 20
ATOM 36394 O O . LYS A 1 93 ? -1.342 10.185 -8.610 1.00 0.00 74 LYS A O 20
ATOM 36413 N N . ARG A 1 94 ? -1.301 9.519 -6.507 1.00 0.00 75 ARG A N 20
ATOM 36414 C CA . ARG A 1 94 ? 0.099 9.012 -6.597 1.00 0.00 75 ARG A CA 20
ATOM 36415 C C . ARG A 1 94 ? 0.091 7.491 -6.400 1.00 0.00 75 ARG A C 20
ATOM 36416 O O . ARG A 1 94 ? 0.827 6.953 -5.597 1.00 0.00 75 ARG A O 20
ATOM 36437 N N . GLY A 1 95 ? -0.763 6.802 -7.110 1.00 0.00 76 GLY A N 20
ATOM 36438 C CA . GLY A 1 95 ? -0.857 5.322 -6.954 1.00 0.00 76 GLY A CA 20
ATOM 36439 C C . GLY A 1 95 ? 0.434 4.673 -7.429 1.00 0.00 76 GLY A C 20
ATOM 36440 O O . GLY A 1 95 ? 0.653 3.492 -7.247 1.00 0.00 76 GLY A O 20
ATOM 36444 N N . GLY A 1 96 ? 1.292 5.432 -8.038 1.00 0.00 77 GLY A N 20
ATOM 36445 C CA . GLY A 1 96 ? 2.567 4.849 -8.521 1.00 0.00 77 GLY A CA 20
ATOM 36446 C C . GLY A 1 96 ? 3.455 4.506 -7.326 1.00 0.00 77 GLY A C 20
ATOM 36447 O O . GLY A 1 96 ? 3.240 3.526 -6.624 1.00 0.00 77 GLY A O 20
ATOM 36451 N N . ASP A 1 97 ? 4.458 5.299 -7.086 1.00 0.00 78 ASP A N 20
ATOM 36452 C CA . ASP A 1 97 ? 5.362 4.999 -5.945 1.00 0.00 78 ASP A CA 20
ATOM 36453 C C . ASP A 1 97 ? 5.720 6.268 -5.168 1.00 0.00 78 ASP A C 20
ATOM 36454 O O . ASP A 1 97 ? 5.477 7.374 -5.607 1.00 0.00 78 ASP A O 20
ATOM 36463 N N . LEU A 1 98 ? 6.315 6.103 -4.015 1.00 0.00 79 LEU A N 20
ATOM 36464 C CA . LEU A 1 98 ? 6.717 7.281 -3.195 1.00 0.00 79 LEU A CA 20
ATOM 36465 C C . LEU A 1 98 ? 7.986 7.893 -3.784 1.00 0.00 79 LEU A C 20
ATOM 36466 O O . LEU A 1 98 ? 7.977 8.964 -4.359 1.00 0.00 79 LEU A O 20
ATOM 36482 N N . GLY A 1 99 ? 9.077 7.204 -3.632 1.00 0.00 80 GLY A N 20
ATOM 36483 C CA . GLY A 1 99 ? 10.375 7.693 -4.157 1.00 0.00 80 GLY A CA 20
ATOM 36484 C C . GLY A 1 99 ? 11.469 7.211 -3.217 1.00 0.00 80 GLY A C 20
ATOM 36485 O O . GLY A 1 99 ? 11.974 6.115 -3.349 1.00 0.00 80 GLY A O 20
ATOM 36489 N N . SER A 1 100 ? 11.820 8.014 -2.254 1.00 0.00 81 SER A N 20
ATOM 36490 C CA . SER A 1 100 ? 12.873 7.602 -1.287 1.00 0.00 81 SER A CA 20
ATOM 36491 C C . SER A 1 100 ? 12.653 8.269 0.071 1.00 0.00 81 SER A C 20
ATOM 36492 O O . SER A 1 100 ? 12.279 9.422 0.160 1.00 0.00 81 SER A O 20
ATOM 36500 N N . PHE A 1 101 ? 12.897 7.550 1.126 1.00 0.00 82 PHE A N 20
ATOM 36501 C CA . PHE A 1 101 ? 12.723 8.125 2.489 1.00 0.00 82 PHE A CA 20
ATOM 36502 C C . PHE A 1 101 ? 13.366 7.185 3.507 1.00 0.00 82 PHE A C 20
ATOM 36503 O O . PHE A 1 101 ? 14.063 6.260 3.148 1.00 0.00 82 PHE A O 20
ATOM 36520 N N . GLY A 1 102 ? 13.142 7.403 4.770 1.00 0.00 83 GLY A N 20
ATOM 36521 C CA . GLY A 1 102 ? 13.753 6.503 5.785 1.00 0.00 83 GLY A CA 20
ATOM 36522 C C . GLY A 1 102 ? 13.484 7.053 7.185 1.00 0.00 83 GLY A C 20
ATOM 36523 O O . GLY A 1 102 ? 12.470 6.770 7.791 1.00 0.00 83 GLY A O 20
ATOM 36527 N N . ARG A 1 103 ? 14.385 7.838 7.702 1.00 0.00 84 ARG A N 20
ATOM 36528 C CA . ARG A 1 103 ? 14.182 8.408 9.062 1.00 0.00 84 ARG A CA 20
ATOM 36529 C C . ARG A 1 103 ? 13.052 9.443 9.038 1.00 0.00 84 ARG A C 20
ATOM 36530 O O . ARG A 1 103 ? 12.656 9.966 10.061 1.00 0.00 84 ARG A O 20
ATOM 36551 N N . GLY A 1 104 ? 12.530 9.740 7.879 1.00 0.00 85 GLY A N 20
ATOM 36552 C CA . GLY A 1 104 ? 11.425 10.738 7.791 1.00 0.00 85 GLY A CA 20
ATOM 36553 C C . GLY A 1 104 ? 10.253 10.140 7.008 1.00 0.00 85 GLY A C 20
ATOM 36554 O O . GLY A 1 104 ? 10.256 8.976 6.660 1.00 0.00 85 GLY A O 20
ATOM 36558 N N . GLN A 1 105 ? 9.251 10.929 6.726 1.00 0.00 86 GLN A N 20
ATOM 36559 C CA . GLN A 1 105 ? 8.078 10.409 5.961 1.00 0.00 86 GLN A CA 20
ATOM 36560 C C . GLN A 1 105 ? 7.519 9.151 6.609 1.00 0.00 86 GLN A C 20
ATOM 36561 O O . GLN A 1 105 ? 8.059 8.631 7.565 1.00 0.00 86 GLN A O 20
ATOM 36575 N N . MET A 1 106 ? 6.468 8.633 6.043 1.00 0.00 87 MET A N 20
ATOM 36576 C CA . MET A 1 106 ? 5.884 7.369 6.556 1.00 0.00 87 MET A CA 20
ATOM 36577 C C . MET A 1 106 ? 5.937 7.307 8.085 1.00 0.00 87 MET A C 20
ATOM 36578 O O . MET A 1 106 ? 6.070 8.311 8.756 1.00 0.00 87 MET A O 20
ATOM 36592 N N . GLN A 1 107 ? 5.832 6.127 8.637 1.00 0.00 88 GLN A N 20
ATOM 36593 C CA . GLN A 1 107 ? 5.876 5.984 10.120 1.00 0.00 88 GLN A CA 20
ATOM 36594 C C . GLN A 1 107 ? 6.720 4.760 10.503 1.00 0.00 88 GLN A C 20
ATOM 36595 O O . GLN A 1 107 ? 7.526 4.286 9.727 1.00 0.00 88 GLN A O 20
ATOM 36609 N N . LYS A 1 108 ? 6.550 4.249 11.694 1.00 0.00 89 LYS A N 20
ATOM 36610 C CA . LYS A 1 108 ? 7.350 3.064 12.126 1.00 0.00 89 LYS A CA 20
ATOM 36611 C C . LYS A 1 108 ? 6.893 1.761 11.437 1.00 0.00 89 LYS A C 20
ATOM 36612 O O . LYS A 1 108 ? 7.710 0.897 11.187 1.00 0.00 89 LYS A O 20
ATOM 36631 N N . PRO A 1 109 ? 5.612 1.633 11.168 1.00 0.00 90 PRO A N 20
ATOM 36632 C CA . PRO A 1 109 ? 5.110 0.391 10.530 1.00 0.00 90 PRO A CA 20
ATOM 36633 C C . PRO A 1 109 ? 5.521 0.314 9.056 1.00 0.00 90 PRO A C 20
ATOM 36634 O O . PRO A 1 109 ? 6.326 -0.514 8.678 1.00 0.00 90 PRO A O 20
ATOM 36645 N N . PHE A 1 110 ? 4.977 1.152 8.214 1.00 0.00 91 PHE A N 20
ATOM 36646 C CA . PHE A 1 110 ? 5.355 1.083 6.771 1.00 0.00 91 PHE A CA 20
ATOM 36647 C C . PHE A 1 110 ? 6.870 0.955 6.622 1.00 0.00 91 PHE A C 20
ATOM 36648 O O . PHE A 1 110 ? 7.368 0.005 6.058 1.00 0.00 91 PHE A O 20
ATOM 36665 N N . GLU A 1 111 ? 7.605 1.921 7.091 1.00 0.00 92 GLU A N 20
ATOM 36666 C CA . GLU A 1 111 ? 9.089 1.862 6.941 1.00 0.00 92 GLU A CA 20
ATOM 36667 C C . GLU A 1 111 ? 9.595 0.452 7.234 1.00 0.00 92 GLU A C 20
ATOM 36668 O O . GLU A 1 111 ? 10.183 -0.196 6.392 1.00 0.00 92 GLU A O 20
ATOM 36680 N N . GLU A 1 112 ? 9.364 -0.031 8.418 1.00 0.00 93 GLU A N 20
ATOM 36681 C CA . GLU A 1 112 ? 9.825 -1.405 8.759 1.00 0.00 93 GLU A CA 20
ATOM 36682 C C . GLU A 1 112 ? 9.365 -2.384 7.674 1.00 0.00 93 GLU A C 20
ATOM 36683 O O . GLU A 1 112 ? 9.930 -3.444 7.496 1.00 0.00 93 GLU A O 20
ATOM 36695 N N . ALA A 1 113 ? 8.346 -2.025 6.941 1.00 0.00 94 ALA A N 20
ATOM 36696 C CA . ALA A 1 113 ? 7.849 -2.919 5.856 1.00 0.00 94 ALA A CA 20
ATOM 36697 C C . ALA A 1 113 ? 8.844 -2.928 4.699 1.00 0.00 94 ALA A C 20
ATOM 36698 O O . ALA A 1 113 ? 9.373 -3.956 4.325 1.00 0.00 94 ALA A O 20
ATOM 36705 N N . THR A 1 114 ? 9.107 -1.784 4.137 1.00 0.00 95 THR A N 20
ATOM 36706 C CA . THR A 1 114 ? 10.076 -1.717 3.010 1.00 0.00 95 THR A CA 20
ATOM 36707 C C . THR A 1 114 ? 11.481 -2.007 3.535 1.00 0.00 95 THR A C 20
ATOM 36708 O O . THR A 1 114 ? 12.347 -2.465 2.816 1.00 0.00 95 THR A O 20
ATOM 36719 N N . TYR A 1 115 ? 11.704 -1.753 4.795 1.00 0.00 96 TYR A N 20
ATOM 36720 C CA . TYR A 1 115 ? 13.042 -2.021 5.389 1.00 0.00 96 TYR A CA 20
ATOM 36721 C C . TYR A 1 115 ? 13.158 -3.508 5.733 1.00 0.00 96 TYR A C 20
ATOM 36722 O O . TYR A 1 115 ? 14.239 -4.052 5.844 1.00 0.00 96 TYR A O 20
ATOM 36740 N N . ALA A 1 116 ? 12.043 -4.163 5.918 1.00 0.00 97 ALA A N 20
ATOM 36741 C CA . ALA A 1 116 ? 12.069 -5.611 6.274 1.00 0.00 97 ALA A CA 20
ATOM 36742 C C . ALA A 1 116 ? 12.161 -6.492 5.022 1.00 0.00 97 ALA A C 20
ATOM 36743 O O . ALA A 1 116 ? 12.738 -7.560 5.051 1.00 0.00 97 ALA A O 20
ATOM 36750 N N . LEU A 1 117 ? 11.588 -6.070 3.927 1.00 0.00 98 LEU A N 20
ATOM 36751 C CA . LEU A 1 117 ? 11.644 -6.914 2.697 1.00 0.00 98 LEU A CA 20
ATOM 36752 C C . LEU A 1 117 ? 12.845 -6.541 1.823 1.00 0.00 98 LEU A C 20
ATOM 36753 O O . LEU A 1 117 ? 13.515 -5.553 2.051 1.00 0.00 98 LEU A O 20
ATOM 36769 N N . LYS A 1 118 ? 13.118 -7.336 0.822 1.00 0.00 99 LYS A N 20
ATOM 36770 C CA . LYS A 1 118 ? 14.273 -7.048 -0.076 1.00 0.00 99 LYS A CA 20
ATOM 36771 C C . LYS A 1 118 ? 13.981 -7.563 -1.490 1.00 0.00 99 LYS A C 20
ATOM 36772 O O . LYS A 1 118 ? 14.678 -8.414 -2.007 1.00 0.00 99 LYS A O 20
ATOM 36791 N N . VAL A 1 119 ? 12.953 -7.058 -2.118 1.00 0.00 100 VAL A N 20
ATOM 36792 C CA . VAL A 1 119 ? 12.616 -7.525 -3.494 1.00 0.00 100 VAL A CA 20
ATOM 36793 C C . VAL A 1 119 ? 12.401 -9.041 -3.498 1.00 0.00 100 VAL A C 20
ATOM 36794 O O . VAL A 1 119 ? 13.339 -9.811 -3.563 1.00 0.00 100 VAL A O 20
ATOM 36807 N N . GLY A 1 120 ? 11.173 -9.475 -3.424 1.00 0.00 101 GLY A N 20
ATOM 36808 C CA . GLY A 1 120 ? 10.898 -10.939 -3.420 1.00 0.00 101 GLY A CA 20
ATOM 36809 C C . GLY A 1 120 ? 9.780 -11.246 -2.424 1.00 0.00 101 GLY A C 20
ATOM 36810 O O . GLY A 1 120 ? 9.866 -12.174 -1.646 1.00 0.00 101 GLY A O 20
ATOM 36814 N N . ASP A 1 121 ? 8.730 -10.473 -2.449 1.00 0.00 102 ASP A N 20
ATOM 36815 C CA . ASP A 1 121 ? 7.593 -10.709 -1.507 1.00 0.00 102 ASP A CA 20
ATOM 36816 C C . ASP A 1 121 ? 6.592 -9.549 -1.577 1.00 0.00 102 ASP A C 20
ATOM 36817 O O . ASP A 1 121 ? 5.433 -9.707 -1.262 1.00 0.00 102 ASP A O 20
ATOM 36826 N N . ILE A 1 122 ? 7.037 -8.388 -1.989 1.00 0.00 103 ILE A N 20
ATOM 36827 C CA . ILE A 1 122 ? 6.124 -7.205 -2.090 1.00 0.00 103 ILE A CA 20
ATOM 36828 C C . ILE A 1 122 ? 5.734 -6.693 -0.699 1.00 0.00 103 ILE A C 20
ATOM 36829 O O . ILE A 1 122 ? 4.574 -6.479 -0.405 1.00 0.00 103 ILE A O 20
ATOM 36845 N N . SER A 1 123 ? 6.702 -6.479 0.150 1.00 0.00 104 SER A N 20
ATOM 36846 C CA . SER A 1 123 ? 6.415 -5.959 1.523 1.00 0.00 104 SER A CA 20
ATOM 36847 C C . SER A 1 123 ? 5.200 -6.652 2.159 1.00 0.00 104 SER A C 20
ATOM 36848 O O . SER A 1 123 ? 4.608 -6.133 3.084 1.00 0.00 104 SER A O 20
ATOM 36856 N N . ASP A 1 124 ? 4.832 -7.818 1.690 1.00 0.00 105 ASP A N 20
ATOM 36857 C CA . ASP A 1 124 ? 3.661 -8.533 2.288 1.00 0.00 105 ASP A CA 20
ATOM 36858 C C . ASP A 1 124 ? 2.543 -7.545 2.642 1.00 0.00 105 ASP A C 20
ATOM 36859 O O . ASP A 1 124 ? 2.509 -6.432 2.157 1.00 0.00 105 ASP A O 20
ATOM 36868 N N . ILE A 1 125 ? 1.625 -7.941 3.482 1.00 0.00 106 ILE A N 20
ATOM 36869 C CA . ILE A 1 125 ? 0.517 -7.003 3.854 1.00 0.00 106 ILE A CA 20
ATOM 36870 C C . ILE A 1 125 ? 1.083 -5.793 4.604 1.00 0.00 106 ILE A C 20
ATOM 36871 O O . ILE A 1 125 ? 2.140 -5.857 5.200 1.00 0.00 106 ILE A O 20
ATOM 36887 N N . VAL A 1 126 ? 0.388 -4.687 4.576 1.00 0.00 107 VAL A N 20
ATOM 36888 C CA . VAL A 1 126 ? 0.887 -3.472 5.283 1.00 0.00 107 VAL A CA 20
ATOM 36889 C C . VAL A 1 126 ? -0.273 -2.743 5.971 1.00 0.00 107 VAL A C 20
ATOM 36890 O O . VAL A 1 126 ? -0.704 -1.694 5.536 1.00 0.00 107 VAL A O 20
ATOM 36903 N N . ASP A 1 127 ? -0.780 -3.292 7.042 1.00 0.00 108 ASP A N 20
ATOM 36904 C CA . ASP A 1 127 ? -1.911 -2.632 7.758 1.00 0.00 108 ASP A CA 20
ATOM 36905 C C . ASP A 1 127 ? -1.427 -1.361 8.461 1.00 0.00 108 ASP A C 20
ATOM 36906 O O . ASP A 1 127 ? -0.769 -1.413 9.481 1.00 0.00 108 ASP A O 20
ATOM 36915 N N . THR A 1 128 ? -1.756 -0.218 7.921 1.00 0.00 109 THR A N 20
ATOM 36916 C CA . THR A 1 128 ? -1.329 1.064 8.550 1.00 0.00 109 THR A CA 20
ATOM 36917 C C . THR A 1 128 ? -2.472 2.074 8.459 1.00 0.00 109 THR A C 20
ATOM 36918 O O . THR A 1 128 ? -3.605 1.715 8.205 1.00 0.00 109 THR A O 20
ATOM 36929 N N . ASP A 1 129 ? -2.191 3.333 8.647 1.00 0.00 110 ASP A N 20
ATOM 36930 C CA . ASP A 1 129 ? -3.276 4.347 8.548 1.00 0.00 110 ASP A CA 20
ATOM 36931 C C . ASP A 1 129 ? -4.117 4.059 7.304 1.00 0.00 110 ASP A C 20
ATOM 36932 O O . ASP A 1 129 ? -3.679 3.375 6.401 1.00 0.00 110 ASP A O 20
ATOM 36941 N N . SER A 1 130 ? -5.319 4.560 7.247 1.00 0.00 111 SER A N 20
ATOM 36942 C CA . SER A 1 130 ? -6.181 4.297 6.056 1.00 0.00 111 SER A CA 20
ATOM 36943 C C . SER A 1 130 ? -6.582 2.819 6.004 1.00 0.00 111 SER A C 20
ATOM 36944 O O . SER A 1 130 ? -7.751 2.485 5.983 1.00 0.00 111 SER A O 20
ATOM 36952 N N . GLY A 1 131 ? -5.626 1.931 5.985 1.00 0.00 112 GLY A N 20
ATOM 36953 C CA . GLY A 1 131 ? -5.963 0.478 5.937 1.00 0.00 112 GLY A CA 20
ATOM 36954 C C . GLY A 1 131 ? -4.703 -0.339 5.637 1.00 0.00 112 GLY A C 20
ATOM 36955 O O . GLY A 1 131 ? -3.621 -0.017 6.086 1.00 0.00 112 GLY A O 20
ATOM 36959 N N . VAL A 1 132 ? -4.838 -1.396 4.883 1.00 0.00 113 VAL A N 20
ATOM 36960 C CA . VAL A 1 132 ? -3.649 -2.237 4.556 1.00 0.00 113 VAL A CA 20
ATOM 36961 C C . VAL A 1 132 ? -3.111 -1.880 3.169 1.00 0.00 113 VAL A C 20
ATOM 36962 O O . VAL A 1 132 ? -3.857 -1.720 2.223 1.00 0.00 113 VAL A O 20
ATOM 36975 N N . HIS A 1 133 ? -1.818 -1.745 3.045 1.00 0.00 114 HIS A N 20
ATOM 36976 C CA . HIS A 1 133 ? -1.228 -1.389 1.724 1.00 0.00 114 HIS A CA 20
ATOM 36977 C C . HIS A 1 133 ? -0.228 -2.459 1.270 1.00 0.00 114 HIS A C 20
ATOM 36978 O O . HIS A 1 133 ? 0.094 -3.381 1.993 1.00 0.00 114 HIS A O 20
ATOM 36992 N N . ILE A 1 134 ? 0.277 -2.320 0.077 1.00 0.00 115 ILE A N 20
ATOM 36993 C CA . ILE A 1 134 ? 1.280 -3.295 -0.450 1.00 0.00 115 ILE A CA 20
ATOM 36994 C C . ILE A 1 134 ? 2.394 -2.511 -1.140 1.00 0.00 115 ILE A C 20
ATOM 36995 O O . ILE A 1 134 ? 2.158 -1.817 -2.106 1.00 0.00 115 ILE A O 20
ATOM 37011 N N . ILE A 1 135 ? 3.595 -2.580 -0.635 1.00 0.00 116 ILE A N 20
ATOM 37012 C CA . ILE A 1 135 ? 4.701 -1.791 -1.250 1.00 0.00 116 ILE A CA 20
ATOM 37013 C C . ILE A 1 135 ? 5.607 -2.645 -2.138 1.00 0.00 116 ILE A C 20
ATOM 37014 O O . ILE A 1 135 ? 5.627 -3.858 -2.058 1.00 0.00 116 ILE A O 20
ATOM 37030 N N . LYS A 1 136 ? 6.370 -1.995 -2.976 1.00 0.00 117 LYS A N 20
ATOM 37031 C CA . LYS A 1 136 ? 7.307 -2.718 -3.882 1.00 0.00 117 LYS A CA 20
ATOM 37032 C C . LYS A 1 136 ? 8.630 -1.947 -3.958 1.00 0.00 117 LYS A C 20
ATOM 37033 O O . LYS A 1 136 ? 8.742 -0.848 -3.449 1.00 0.00 117 LYS A O 20
ATOM 37052 N N . ARG A 1 137 ? 9.632 -2.502 -4.584 1.00 0.00 118 ARG A N 20
ATOM 37053 C CA . ARG A 1 137 ? 10.934 -1.778 -4.677 1.00 0.00 118 ARG A CA 20
ATOM 37054 C C . ARG A 1 137 ? 11.606 -2.046 -6.027 1.00 0.00 118 ARG A C 20
ATOM 37055 O O . ARG A 1 137 ? 11.855 -1.139 -6.796 1.00 0.00 118 ARG A O 20
ATOM 37076 N N . THR A 1 138 ? 11.907 -3.281 -6.319 1.00 0.00 119 THR A N 20
ATOM 37077 C CA . THR A 1 138 ? 12.567 -3.597 -7.618 1.00 0.00 119 THR A CA 20
ATOM 37078 C C . THR A 1 138 ? 11.976 -4.877 -8.217 1.00 0.00 119 THR A C 20
ATOM 37079 O O . THR A 1 138 ? 10.960 -4.848 -8.882 1.00 0.00 119 THR A O 20
ATOM 37090 N N . ALA A 1 139 ? 12.601 -5.999 -7.987 1.00 0.00 120 ALA A N 20
ATOM 37091 C CA . ALA A 1 139 ? 12.070 -7.275 -8.545 1.00 0.00 120 ALA A CA 20
ATOM 37092 C C . ALA A 1 139 ? 11.982 -7.190 -10.071 1.00 0.00 120 ALA A C 20
ATOM 37093 O O . ALA A 1 139 ? 12.381 -6.171 -10.611 1.00 0.00 120 ALA A O 20
#

Sequence (120 aa):
HMASRDQVKASHILIKHQGSRRKASWKDPEGKIILTTTREAAVEQLKSIREDIVSGKANFEEVATRVSDCSSAKRGGDLGSFGRGQMQKPFEEATYALKVGDISDIVDTDSGVHIIKRTAHMASRDQVKASHILIKHQGSRRKASWKDPEGKIILTTTREAAVEQLKSIREDIVSGKANFEEVATRVSDCSSAKRGGDLGSFGRGQMQKPFEEATYALKVGDISDIVDTDSGVHIIKRTAHMASRDQVKASHILIKHQGSRRKASWKDPEGKIILTTTREAAVEQLKSIREDIVSGKANFEEVATRVSDCSSAKRGGDLGSFGRGQMQKPFEEATYALKVGDISDIVDTDSGVHIIKRTAHMASRDQVKASHILIKHQGSRRKASWKDPEGKIILTTTREAAVEQLKSIREDIVSGKANFEEVATRVSDCSSAKRGGDLGSFGRGQMQKPFEEATYALKVGDISDIVDTDSGVHIIKRTAHMASRDQVKASHILIKHQGSRRKASWKDPEGKIILTTTREAAVEQLKSIREDIVSGKANFEEVATRVSDCSSAKRGGDLGSFGRGQMQKPFEEATYALKVGDISDIVDTDSGVHIIKRTAHMASRDQVKASHILIKHQGSRRKASWKDPEGKIILTTTREAAVEQLKSIREDIVSGKANFEEVATRVSDCSSAKRGGDLGSFGRGQMQKPFEEATYALKVGDISDIVDTDSGVHIIKRTAHMASRDQVKASHILIKHQGSRRKASWKDPEGKIILTTTREAAVEQLKSIREDIVSGKANFEEVATRVSDCSSAKRGGDLGSFGRGQMQKPFEEATYALKVGDISDIVDTDSGVHIIKRTAHMASRDQVKASHILIKHQGSRRKASWKDPEGKIILTTTREAAVEQLKSIREDIVSGKANFEEVATRVSDCSSAKRGGDLGSFGRGQMQKPFEEATYALKVGDISDIVDTDSGVHIIKRTAHMASRDQVKASHILIKHQGSRRKASWKDPEGKIILTTTREAAVEQLKSIREDIVSGKANFEEVATRVSDCSSAKRGGDLGSFGRGQMQKPFEEATYALKVGDISDIVDTDSGVHIIKRTAHMASRDQVKASHILIKHQGSRRKASWKDPEGKIILTTTREAAVEQLKSIREDIVSGKANFEEVATRVSDCSSAKRGGDLGSFGRGQMQKPFEEATYALKVGDISDIVDTDSGVHIIKRTAHMASRDQVKASHILIKHQGSRRKASWKDPEGKIILTTTREAAVEQLKSIREDIVSGKANFEEVATRVSDCSSAKRGGDLGSFGRGQMQKPFEEATYALKVGDISDIVDTDSGVHIIKRTAHMASRDQVKASHILIKHQGSRRKASWKDPEGKIILTTTREAAVEQLKSIREDIVSGKANFEEVATRVSDCSSAKRGGDLGSFGRGQMQKPFEEATYALKVGDISDIVDTDSGVHIIKRTAHMASRDQVKASHILIKHQGSRRKASWKDPEGKIILTTTREAAVEQLKSIREDIVSGKANFEEVATRVSDCSSAKRGGDLGSFGRGQMQKPFEEATYALKVGDISDIVDTDSGVHIIKRTAHMASRDQVKASHILIKHQGSRRKASWKDPEGKIILTTTREAAVEQLKSIREDIVSGKANFEEVATRVSDCSSAKRGGDLGSFGRGQMQKPFEEATYALKVGDISDIVDTDSGVHIIKRTAHMASRDQVKASHILIKHQGSRRKASWKDPEGKIILTTTREAAVEQLKSIREDIVSGKANFEEVATRVSDCSSAKRGGDLGSFGRGQMQKPFEEATYALKVGDISDIVDTDSGVHIIKRTAHMASRDQVKASHILIKHQGSRRKASWKDPEGKIILTTTREAAVEQLKSIREDIVSGKANFEEVATRVSDCSSAKRGGDLGSFGRGQMQKPFEEATYALKVGDISDIVDTDSGVHIIKRTAHMASRDQVKASHILIKHQGSRRKASWKDPEGKIILTTTREAAVEQLKSIREDIVSGKANFEEVATRVSDCSSAKRGGDLGSFGRGQMQKPFEEATYALKVGDISDIVDTDSGVHIIKRTAHMASRDQVKASHILIKHQGSRRKASWKDPEGKIILTTTREAAVEQLKSIREDIVSGKANFEEVATRVSDCSSAKRGGDLGSFGRGQMQKPFEEATYALKVGDISDIVDTDSGVHIIKRTAHMASRDQVKASHILIKHQGSRRKASWKDPEGKIILTTTREAAVEQLKSIREDIVSGKANFEEVATRVSDCSSAKRGGDLGSFGRGQMQKPFEEATYALKVGDISDIVDTDSGVHIIKRTAHMASRDQVKASHILIKHQGSRRKASWKDPEGKIILTTTREAAVEQLKSIREDIVSGKANFEEVATRVSDCSSAKRGGDLGSFGRGQMQKPFEEATYALKVGDISDIVDTDSGVHIIKRTA

Foldseek 3Di:
DPDPDDFQWKAKAAAAEQDDDAPPDDPPDDHDDDRGHYPVRQLVVLVVVLVCVVPDVDDFQCVRLVRHDVVCVVVRGTDTGHAPDPDDDQVNCQSVVDDADRQSRWGQDPNGIMTMHGDD

CATH classification: 3.10.50.40

Nearest PDB structures (foldseek):
  1j6y-assembly1_A  TM=8.814E-01  e=1.669E-19  Arabidopsis thaliana
  2rud-assembly1_A  TM=7.897E-01  e=3.058E-11  Homo sapiens
  5gph-assembly1_A  TM=7.607E-01  e=2.037E-11  Homo sapiens
  1f8a-assembly1_B  TM=7.919E-01  e=1.451E-10  Homo sapiens
  2rur-assembly1_A  TM=7.794E-01  e=1.778E-10  Homo sapiens

Radius of gyration: 14.67 Å; Cα contacts (8 Å, |Δi|>4): 202; chains: 1; bounding box: 54×30×27 Å

Secondary structure (DSSP, 8-state):
--SS--S-EEE--EE-S-TTSSSSS-S---S---S---HHHHHHHHHHHHHHHHSS----HHHHHHSS-HHHHHT-SEEEE-SSSSS-THHHHHHHH--SSS--S-EEETTEEE---S--